Protein 1AF8 (pdb70)

Structure (mmCIF, N/CA/C/O backbone):
data_1AF8
#
_entry.id   1AF8
#
_cell.length_a   1.000
_cell.length_b   1.000
_cell.length_c   1.000
_cell.angle_alpha   90.00
_cell.angle_beta   90.00
_cell.angle_gamma   90.00
#
_symmetry.space_group_name_H-M   'P 1'
#
loop_
_atom_site.group_PDB
_atom_site.id
_atom_site.type_symbol
_atom_site.label_atom_id
_atom_site.label_alt_id
_atom_site.label_comp_id
_atom_site.label_asym_id
_atom_site.label_entity_id
_atom_site.label_seq_id
_atom_site.pdbx_PDB_ins_code
_atom_site.Cartn_x
_atom_site.Cartn_y
_atom_site.Cartn_z
_atom_site.occupancy
_atom_site.B_iso_or_equiv
_atom_site.auth_seq_id
_atom_site.auth_comp_id
_atom_site.auth_asym_id
_atom_site.auth_atom_id
_atom_site.pdbx_PDB_model_num
ATOM 1 N N . MET A 1 1 ? -0.058 6.143 9.900 1.00 0.00 1 MET A N 1
ATOM 2 C CA . MET A 1 1 ? 1.207 6.706 9.348 1.00 0.00 1 MET A CA 1
ATOM 3 C C . MET A 1 1 ? 0.938 7.303 7.971 1.00 0.00 1 MET A C 1
ATOM 4 O O . MET A 1 1 ? 1.484 8.347 7.613 1.00 0.00 1 MET A O 1
ATOM 20 N N . ALA A 1 2 ? 0.089 6.628 7.201 1.00 0.00 2 ALA A N 1
ATOM 21 C CA . ALA A 1 2 ? -0.249 7.099 5.860 1.00 0.00 2 ALA A CA 1
ATOM 22 C C . ALA A 1 2 ? -1.723 6.841 5.561 1.00 0.00 2 ALA A C 1
ATOM 23 O O . ALA A 1 2 ? -2.321 5.897 6.077 1.00 0.00 2 ALA A O 1
ATOM 30 N N . THR A 1 3 ? -2.299 7.693 4.717 1.00 0.00 3 THR A N 1
ATOM 31 C CA . THR A 1 3 ? -3.707 7.553 4.352 1.00 0.00 3 THR A CA 1
ATOM 32 C C . THR A 1 3 ? -3.974 8.212 3.002 1.00 0.00 3 THR A C 1
ATOM 33 O O . THR A 1 3 ? -5.039 8.787 2.774 1.00 0.00 3 THR A O 1
ATOM 44 N N . LEU A 1 4 ? -2.992 8.125 2.109 1.00 0.00 4 LEU A N 1
ATOM 45 C CA . LEU A 1 4 ? -3.127 8.718 0.781 1.00 0.00 4 LEU A CA 1
ATOM 46 C C . LEU A 1 4 ? -3.853 7.760 -0.159 1.00 0.00 4 LEU A C 1
ATOM 47 O O . LEU A 1 4 ? -4.949 8.050 -0.636 1.00 0.00 4 LEU A O 1
ATOM 63 N N . LEU A 1 5 ? -3.228 6.615 -0.422 1.00 0.00 5 LEU A N 1
ATOM 64 C CA . LEU A 1 5 ? -3.825 5.620 -1.308 1.00 0.00 5 LEU A CA 1
ATOM 65 C C . LEU A 1 5 ? -4.690 4.650 -0.505 1.00 0.00 5 LEU A C 1
ATOM 66 O O . LEU A 1 5 ? -4.662 4.648 0.725 1.00 0.00 5 LEU A O 1
ATOM 82 N N . THR A 1 6 ? -5.468 3.835 -1.212 1.00 0.00 6 THR A N 1
ATOM 83 C CA . THR A 1 6 ? -6.343 2.875 -0.543 1.00 0.00 6 THR A CA 1
ATOM 84 C C . THR A 1 6 ? -6.185 1.476 -1.132 1.00 0.00 6 THR A C 1
ATOM 85 O O . THR A 1 6 ? -5.655 1.297 -2.232 1.00 0.00 6 THR A O 1
ATOM 96 N N . THR A 1 7 ? -6.665 0.485 -0.382 1.00 0.00 7 THR A N 1
ATOM 97 C CA . THR A 1 7 ? -6.596 -0.907 -0.819 1.00 0.00 7 THR A CA 1
ATOM 98 C C . THR A 1 7 ? -7.342 -1.080 -2.137 1.00 0.00 7 THR A C 1
ATOM 99 O O . THR A 1 7 ? -6.853 -1.725 -3.062 1.00 0.00 7 THR A O 1
ATOM 110 N N . ASP A 1 8 ? -8.526 -0.479 -2.220 1.00 0.00 8 ASP A N 1
ATOM 111 C CA . ASP A 1 8 ? -9.320 -0.558 -3.443 1.00 0.00 8 ASP A CA 1
ATOM 112 C C . ASP A 1 8 ? -8.540 0.044 -4.612 1.00 0.00 8 ASP A C 1
ATOM 113 O O . ASP A 1 8 ? -8.705 -0.360 -5.764 1.00 0.00 8 ASP A O 1
ATOM 122 N N . ASP A 1 9 ? -7.681 1.013 -4.296 1.00 0.00 9 ASP A N 1
ATOM 123 C CA . ASP A 1 9 ? -6.869 1.665 -5.316 1.00 0.00 9 ASP A CA 1
ATOM 124 C C . ASP A 1 9 ? -5.913 0.662 -5.955 1.00 0.00 9 ASP A C 1
ATOM 125 O O . ASP A 1 9 ? -5.807 0.583 -7.179 1.00 0.00 9 ASP A O 1
ATOM 134 N N . LEU A 1 10 ? -5.215 -0.109 -5.118 1.00 0.00 10 LEU A N 1
ATOM 135 C CA . LEU A 1 10 ? -4.272 -1.101 -5.637 1.00 0.00 10 LEU A CA 1
ATOM 136 C C . LEU A 1 10 ? -5.015 -2.138 -6.491 1.00 0.00 10 LEU A C 1
ATOM 137 O O . LEU A 1 10 ? -4.473 -2.673 -7.458 1.00 0.00 10 LEU A O 1
ATOM 153 N N . ARG A 1 11 ? -6.260 -2.413 -6.107 1.00 0.00 11 ARG A N 1
ATOM 154 C CA . ARG A 1 11 ? -7.079 -3.386 -6.824 1.00 0.00 11 ARG A CA 1
ATOM 155 C C . ARG A 1 11 ? -7.260 -2.971 -8.280 1.00 0.00 11 ARG A C 1
ATOM 156 O O . ARG A 1 11 ? -7.032 -3.759 -9.192 1.00 0.00 11 ARG A O 1
ATOM 177 N N . ARG A 1 12 ? -7.682 -1.726 -8.482 1.00 0.00 12 ARG A N 1
ATOM 178 C CA . ARG A 1 12 ? -7.902 -1.213 -9.834 1.00 0.00 12 ARG A CA 1
ATOM 179 C C . ARG A 1 12 ? -6.613 -1.258 -10.653 1.00 0.00 12 ARG A C 1
ATOM 180 O O . ARG A 1 12 ? -6.618 -1.647 -11.822 1.00 0.00 12 ARG A O 1
ATOM 201 N N . ALA A 1 13 ? -5.510 -0.851 -10.031 1.00 0.00 13 ALA A N 1
ATOM 202 C CA . ALA A 1 13 ? -4.217 -0.843 -10.716 1.00 0.00 13 ALA A CA 1
ATOM 203 C C . ALA A 1 13 ? -3.834 -2.248 -11.176 1.00 0.00 13 ALA A C 1
ATOM 204 O O . ALA A 1 13 ? -3.145 -2.419 -12.181 1.00 0.00 13 ALA A O 1
ATOM 211 N N . LEU A 1 14 ? -4.285 -3.250 -10.427 1.00 0.00 14 LEU A N 1
ATOM 212 C CA . LEU A 1 14 ? -3.978 -4.640 -10.765 1.00 0.00 14 LEU A CA 1
ATOM 213 C C . LEU A 1 14 ? -4.977 -5.196 -11.783 1.00 0.00 14 LEU A C 1
ATOM 214 O O . LEU A 1 14 ? -4.688 -6.163 -12.486 1.00 0.00 14 LEU A O 1
ATOM 230 N N . VAL A 1 15 ? -6.156 -4.576 -11.860 1.00 0.00 15 VAL A N 1
ATOM 231 C CA . VAL A 1 15 ? -7.180 -5.026 -12.801 1.00 0.00 15 VAL A CA 1
ATOM 232 C C . VAL A 1 15 ? -6.805 -4.635 -14.229 1.00 0.00 15 VAL A C 1
ATOM 233 O O . VAL A 1 15 ? -7.196 -5.299 -15.189 1.00 0.00 15 VAL A O 1
ATOM 246 N N . GLU A 1 16 ? -6.042 -3.549 -14.363 1.00 0.00 16 GLU A N 1
ATOM 247 C CA . GLU A 1 16 ? -5.620 -3.078 -15.683 1.00 0.00 16 GLU A CA 1
ATOM 248 C C . GLU A 1 16 ? -4.881 -4.178 -16.443 1.00 0.00 16 GLU A C 1
ATOM 249 O O . GLU A 1 16 ? -4.939 -4.250 -17.671 1.00 0.00 16 GLU A O 1
ATOM 261 N N . CYS A 1 17 ? -4.192 -5.038 -15.697 1.00 0.00 17 CYS A N 1
ATOM 262 C CA . CYS A 1 17 ? -3.449 -6.135 -16.310 1.00 0.00 17 CYS A CA 1
ATOM 263 C C . CYS A 1 17 ? -4.399 -7.267 -16.691 1.00 0.00 17 CYS A C 1
ATOM 264 O O . CYS A 1 17 ? -4.280 -7.865 -17.761 1.00 0.00 17 CYS A O 1
ATOM 272 N N . ALA A 1 18 ? -5.346 -7.551 -15.801 1.00 0.00 18 ALA A N 1
ATOM 273 C CA . ALA A 1 18 ? -6.320 -8.611 -16.048 1.00 0.00 18 ALA A CA 1
ATOM 274 C C . ALA A 1 18 ? -7.715 -8.156 -15.634 1.00 0.00 18 ALA A C 1
ATOM 275 O O . ALA A 1 18 ? -8.143 -8.372 -14.500 1.00 0.00 18 ALA A O 1
ATOM 282 N N . GLY A 1 19 ? -8.419 -7.522 -16.567 1.00 0.00 19 GLY A N 1
ATOM 283 C CA . GLY A 1 19 ? -9.768 -7.035 -16.292 1.00 0.00 19 GLY A CA 1
ATOM 284 C C . GLY A 1 19 ? -10.736 -8.198 -16.106 1.00 0.00 19 GLY A C 1
ATOM 285 O O . GLY A 1 19 ? -11.413 -8.303 -15.084 1.00 0.00 19 GLY A O 1
ATOM 289 N N . GLU A 1 20 ? -10.793 -9.071 -17.107 1.00 0.00 20 GLU A N 1
ATOM 290 C CA . GLU A 1 20 ? -11.683 -10.227 -17.048 1.00 0.00 20 GLU A CA 1
ATOM 291 C C . GLU A 1 20 ? -11.030 -11.360 -16.263 1.00 0.00 20 GLU A C 1
ATOM 292 O O . GLU A 1 20 ? -9.840 -11.636 -16.416 1.00 0.00 20 GLU A O 1
ATOM 304 N N . THR A 1 21 ? -11.826 -12.015 -15.422 1.00 0.00 21 THR A N 1
ATOM 305 C CA . THR A 1 21 ? -11.320 -13.122 -14.614 1.00 0.00 21 THR A CA 1
ATOM 306 C C . THR A 1 21 ? -12.435 -13.705 -13.755 1.00 0.00 21 THR A C 1
ATOM 307 O O . THR A 1 21 ? -13.004 -13.023 -12.904 1.00 0.00 21 THR A O 1
ATOM 318 N N . ASP A 1 22 ? -12.735 -14.979 -13.984 1.00 0.00 22 ASP A N 1
ATOM 319 C CA . ASP A 1 22 ? -13.781 -15.651 -13.221 1.00 0.00 22 ASP A CA 1
ATOM 320 C C . ASP A 1 22 ? -13.165 -16.492 -12.104 1.00 0.00 22 ASP A C 1
ATOM 321 O O . ASP A 1 22 ? -13.713 -17.522 -11.710 1.00 0.00 22 ASP A O 1
ATOM 330 N N . GLY A 1 23 ? -12.019 -16.040 -11.598 1.00 0.00 23 GLY A N 1
ATOM 331 C CA . GLY A 1 23 ? -11.335 -16.757 -10.526 1.00 0.00 23 GLY A CA 1
ATOM 332 C C . GLY A 1 23 ? -10.673 -15.778 -9.563 1.00 0.00 23 GLY A C 1
ATOM 333 O O . GLY A 1 23 ? -9.483 -15.483 -9.673 1.00 0.00 23 GLY A O 1
ATOM 337 N N . THR A 1 24 ? -11.461 -15.276 -8.616 1.00 0.00 24 THR A N 1
ATOM 338 C CA . THR A 1 24 ? -10.949 -14.330 -7.633 1.00 0.00 24 THR A CA 1
ATOM 339 C C . THR A 1 24 ? -11.881 -14.270 -6.429 1.00 0.00 24 THR A C 1
ATOM 340 O O . THR A 1 24 ? -13.091 -14.088 -6.567 1.00 0.00 24 THR A O 1
ATOM 351 N N . ASP A 1 25 ? -11.299 -14.426 -5.250 1.00 0.00 25 ASP A N 1
ATOM 352 C CA . ASP A 1 25 ? -12.075 -14.391 -4.015 1.00 0.00 25 ASP A CA 1
ATOM 353 C C . ASP A 1 25 ? -12.147 -12.965 -3.476 1.00 0.00 25 ASP A C 1
ATOM 354 O O . ASP A 1 25 ? -11.436 -12.599 -2.541 1.00 0.00 25 ASP A O 1
ATOM 363 N N . LEU A 1 26 ? -13.019 -12.164 -4.082 1.00 0.00 26 LEU A N 1
ATOM 364 C CA . LEU A 1 26 ? -13.187 -10.773 -3.662 1.00 0.00 26 LEU A CA 1
ATOM 365 C C . LEU A 1 26 ? -14.373 -10.645 -2.703 1.00 0.00 26 LEU A C 1
ATOM 366 O O . LEU A 1 26 ? -15.139 -9.683 -2.760 1.00 0.00 26 LEU A O 1
ATOM 382 N N . SER A 1 27 ? -14.514 -11.626 -1.815 1.00 0.00 27 SER A N 1
ATOM 383 C CA . SER A 1 27 ? -15.609 -11.611 -0.848 1.00 0.00 27 SER A CA 1
ATOM 384 C C . SER A 1 27 ? -15.074 -11.820 0.567 1.00 0.00 27 SER A C 1
ATOM 385 O O . SER A 1 27 ? -15.725 -12.439 1.408 1.00 0.00 27 SER A O 1
ATOM 393 N N . GLY A 1 28 ? -13.878 -11.295 0.819 1.00 0.00 28 GLY A N 1
ATOM 394 C CA . GLY A 1 28 ? -13.263 -11.428 2.136 1.00 0.00 28 GLY A CA 1
ATOM 395 C C . GLY A 1 28 ? -11.871 -10.806 2.152 1.00 0.00 28 GLY A C 1
ATOM 396 O O . GLY A 1 28 ? -11.482 -10.146 3.116 1.00 0.00 28 GLY A O 1
ATOM 400 N N . ASP A 1 29 ? -11.125 -11.022 1.072 1.00 0.00 29 ASP A N 1
ATOM 401 C CA . ASP A 1 29 ? -9.773 -10.475 0.971 1.00 0.00 29 ASP A CA 1
ATOM 402 C C . ASP A 1 29 ? -9.150 -10.838 -0.374 1.00 0.00 29 ASP A C 1
ATOM 403 O O . ASP A 1 29 ? -9.629 -11.726 -1.076 1.00 0.00 29 ASP A O 1
ATOM 412 N N . PHE A 1 30 ? -8.073 -10.140 -0.720 1.00 0.00 30 PHE A N 1
ATOM 413 C CA . PHE A 1 30 ? -7.385 -10.396 -1.983 1.00 0.00 30 PHE A CA 1
ATOM 414 C C . PHE A 1 30 ? -5.880 -10.134 -1.854 1.00 0.00 30 PHE A C 1
ATOM 415 O O . PHE A 1 30 ? -5.193 -9.912 -2.852 1.00 0.00 30 PHE A O 1
ATOM 432 N N . LEU A 1 31 ? -5.378 -10.143 -0.622 1.00 0.00 31 LEU A N 1
ATOM 433 C CA . LEU A 1 31 ? -3.961 -9.885 -0.394 1.00 0.00 31 LEU A CA 1
ATOM 434 C C . LEU A 1 31 ? -3.259 -11.102 0.204 1.00 0.00 31 LEU A C 1
ATOM 435 O O . LEU A 1 31 ? -2.054 -11.283 0.029 1.00 0.00 31 LEU A O 1
ATOM 451 N N . ASP A 1 32 ? -4.017 -11.942 0.910 1.00 0.00 32 ASP A N 1
ATOM 452 C CA . ASP A 1 32 ? -3.444 -13.143 1.521 1.00 0.00 32 ASP A CA 1
ATOM 453 C C . ASP A 1 32 ? -2.776 -14.014 0.460 1.00 0.00 32 ASP A C 1
ATOM 454 O O . ASP A 1 32 ? -1.764 -14.667 0.714 1.00 0.00 32 ASP A O 1
ATOM 463 N N . LEU A 1 33 ? -3.355 -14.005 -0.737 1.00 0.00 33 LEU A N 1
ATOM 464 C CA . LEU A 1 33 ? -2.817 -14.785 -1.845 1.00 0.00 33 LEU A CA 1
ATOM 465 C C . LEU A 1 33 ? -3.143 -14.103 -3.171 1.00 0.00 33 LEU A C 1
ATOM 466 O O . LEU A 1 33 ? -4.091 -14.474 -3.863 1.00 0.00 33 LEU A O 1
ATOM 482 N N . ARG A 1 34 ? -2.350 -13.089 -3.511 1.00 0.00 34 ARG A N 1
ATOM 483 C CA . ARG A 1 34 ? -2.563 -12.351 -4.753 1.00 0.00 34 ARG A CA 1
ATOM 484 C C . ARG A 1 34 ? -1.370 -12.523 -5.690 1.00 0.00 34 ARG A C 1
ATOM 485 O O . ARG A 1 34 ? -1.525 -12.917 -6.845 1.00 0.00 34 ARG A O 1
ATOM 506 N N . PHE A 1 35 ? -0.176 -12.231 -5.178 1.00 0.00 35 PHE A N 1
ATOM 507 C CA . PHE A 1 35 ? 1.038 -12.368 -5.982 1.00 0.00 35 PHE A CA 1
ATOM 508 C C . PHE A 1 35 ? 1.468 -13.834 -6.027 1.00 0.00 35 PHE A C 1
ATOM 509 O O . PHE A 1 35 ? 2.030 -14.301 -7.018 1.00 0.00 35 PHE A O 1
ATOM 526 N N . GLU A 1 36 ? 1.197 -14.553 -4.938 1.00 0.00 36 GLU A N 1
ATOM 527 C CA . GLU A 1 36 ? 1.557 -15.966 -4.857 1.00 0.00 36 GLU A CA 1
ATOM 528 C C . GLU A 1 36 ? 0.573 -16.814 -5.656 1.00 0.00 36 GLU A C 1
ATOM 529 O O . GLU A 1 36 ? 0.959 -17.773 -6.323 1.00 0.00 36 GLU A O 1
ATOM 541 N N . ASP A 1 37 ? -0.707 -16.444 -5.586 1.00 0.00 37 ASP A N 1
ATOM 542 C CA . ASP A 1 37 ? -1.746 -17.176 -6.315 1.00 0.00 37 ASP A CA 1
ATOM 543 C C . ASP A 1 37 ? -1.432 -17.179 -7.808 1.00 0.00 37 ASP A C 1
ATOM 544 O O . ASP A 1 37 ? -1.164 -18.223 -8.401 1.00 0.00 37 ASP A O 1
ATOM 553 N N . ILE A 1 38 ? -1.447 -15.989 -8.400 1.00 0.00 38 ILE A N 1
ATOM 554 C CA . ILE A 1 38 ? -1.139 -15.851 -9.817 1.00 0.00 38 ILE A CA 1
ATOM 555 C C . ILE A 1 38 ? 0.375 -15.940 -10.007 1.00 0.00 38 ILE A C 1
ATOM 556 O O . ILE A 1 38 ? 1.131 -15.814 -9.044 1.00 0.00 38 ILE A O 1
ATOM 572 N N . GLY A 1 39 ? 0.814 -16.166 -11.243 1.00 0.00 39 GLY A N 1
ATOM 573 C CA . GLY A 1 39 ? 2.245 -16.271 -11.520 1.00 0.00 39 GLY A CA 1
ATOM 574 C C . GLY A 1 39 ? 2.860 -14.888 -11.726 1.00 0.00 39 GLY A C 1
ATOM 575 O O . GLY A 1 39 ? 3.198 -14.504 -12.846 1.00 0.00 39 GLY A O 1
ATOM 579 N N . TYR A 1 40 ? 3.005 -14.143 -10.630 1.00 0.00 40 TYR A N 1
ATOM 580 C CA . TYR A 1 40 ? 3.583 -12.805 -10.696 1.00 0.00 40 TYR A CA 1
ATOM 581 C C . TYR A 1 40 ? 4.850 -12.737 -9.846 1.00 0.00 40 TYR A C 1
ATOM 582 O O . TYR A 1 40 ? 4.855 -12.164 -8.755 1.00 0.00 40 TYR A O 1
ATOM 600 N N . ASP A 1 41 ? 5.931 -13.320 -10.356 1.00 0.00 41 ASP A N 1
ATOM 601 C CA . ASP A 1 41 ? 7.191 -13.299 -9.631 1.00 0.00 41 ASP A CA 1
ATOM 602 C C . ASP A 1 41 ? 7.706 -11.869 -9.574 1.00 0.00 41 ASP A C 1
ATOM 603 O O . ASP A 1 41 ? 7.273 -11.013 -10.336 1.00 0.00 41 ASP A O 1
ATOM 612 N N . SER A 1 42 ? 8.617 -11.614 -8.653 1.00 0.00 42 SER A N 1
ATOM 613 C CA . SER A 1 42 ? 9.167 -10.267 -8.492 1.00 0.00 42 SER A CA 1
ATOM 614 C C . SER A 1 42 ? 9.927 -9.802 -9.741 1.00 0.00 42 SER A C 1
ATOM 615 O O . SER A 1 42 ? 10.223 -8.616 -9.883 1.00 0.00 42 SER A O 1
ATOM 623 N N . LEU A 1 43 ? 10.253 -10.734 -10.637 1.00 0.00 43 LEU A N 1
ATOM 624 C CA . LEU A 1 43 ? 10.990 -10.377 -11.849 1.00 0.00 43 LEU A CA 1
ATOM 625 C C . LEU A 1 43 ? 10.048 -9.967 -12.986 1.00 0.00 43 LEU A C 1
ATOM 626 O O . LEU A 1 43 ? 10.448 -9.255 -13.907 1.00 0.00 43 LEU A O 1
ATOM 642 N N . ALA A 1 44 ? 8.801 -10.428 -12.924 1.00 0.00 44 ALA A N 1
ATOM 643 C CA . ALA A 1 44 ? 7.827 -10.104 -13.967 1.00 0.00 44 ALA A CA 1
ATOM 644 C C . ALA A 1 44 ? 7.063 -8.826 -13.628 1.00 0.00 44 ALA A C 1
ATOM 645 O O . ALA A 1 44 ? 6.947 -7.918 -14.451 1.00 0.00 44 ALA A O 1
ATOM 652 N N . LEU A 1 45 ? 6.534 -8.773 -12.410 1.00 0.00 45 LEU A N 1
ATOM 653 C CA . LEU A 1 45 ? 5.767 -7.613 -11.964 1.00 0.00 45 LEU A CA 1
ATOM 654 C C . LEU A 1 45 ? 6.660 -6.384 -11.737 1.00 0.00 45 LEU A C 1
ATOM 655 O O . LEU A 1 45 ? 6.159 -5.292 -11.478 1.00 0.00 45 LEU A O 1
ATOM 671 N N . MET A 1 46 ? 7.979 -6.564 -11.817 1.00 0.00 46 MET A N 1
ATOM 672 C CA . MET A 1 46 ? 8.902 -5.450 -11.599 1.00 0.00 46 MET A CA 1
ATOM 673 C C . MET A 1 46 ? 8.640 -4.310 -12.584 1.00 0.00 46 MET A C 1
ATOM 674 O O . MET A 1 46 ? 8.239 -3.214 -12.192 1.00 0.00 46 MET A O 1
ATOM 688 N N . GLU A 1 47 ? 8.881 -4.575 -13.866 1.00 0.00 47 GLU A N 1
ATOM 689 C CA . GLU A 1 47 ? 8.680 -3.557 -14.898 1.00 0.00 47 GLU A CA 1
ATOM 690 C C . GLU A 1 47 ? 7.224 -3.099 -14.937 1.00 0.00 47 GLU A C 1
ATOM 691 O O . GLU A 1 47 ? 6.933 -1.935 -15.213 1.00 0.00 47 GLU A O 1
ATOM 703 N N . THR A 1 48 ? 6.313 -4.027 -14.658 1.00 0.00 48 THR A N 1
ATOM 704 C CA . THR A 1 48 ? 4.881 -3.714 -14.664 1.00 0.00 48 THR A CA 1
ATOM 705 C C . THR A 1 48 ? 4.573 -2.554 -13.717 1.00 0.00 48 THR A C 1
ATOM 706 O O . THR A 1 48 ? 3.777 -1.669 -14.031 1.00 0.00 48 THR A O 1
ATOM 717 N N . ALA A 1 49 ? 5.216 -2.575 -12.557 1.00 0.00 49 ALA A N 1
ATOM 718 C CA . ALA A 1 49 ? 5.013 -1.529 -11.560 1.00 0.00 49 ALA A CA 1
ATOM 719 C C . ALA A 1 49 ? 5.801 -0.275 -11.928 1.00 0.00 49 ALA A C 1
ATOM 720 O O . ALA A 1 49 ? 5.415 0.838 -11.575 1.00 0.00 49 ALA A O 1
ATOM 727 N N . ALA A 1 50 ? 6.911 -0.465 -12.641 1.00 0.00 50 ALA A N 1
ATOM 728 C CA . ALA A 1 50 ? 7.746 0.665 -13.051 1.00 0.00 50 ALA A CA 1
ATOM 729 C C . ALA A 1 50 ? 6.945 1.635 -13.914 1.00 0.00 50 ALA A C 1
ATOM 730 O O . ALA A 1 50 ? 7.132 2.850 -13.846 1.00 0.00 50 ALA A O 1
ATOM 737 N N . ARG A 1 51 ? 6.046 1.083 -14.723 1.00 0.00 51 ARG A N 1
ATOM 738 C CA . ARG A 1 51 ? 5.212 1.906 -15.597 1.00 0.00 51 ARG A CA 1
ATOM 739 C C . ARG A 1 51 ? 3.942 2.338 -14.866 1.00 0.00 51 ARG A C 1
ATOM 740 O O . ARG A 1 51 ? 3.407 3.420 -15.107 1.00 0.00 51 ARG A O 1
ATOM 761 N N . LEU A 1 52 ? 3.467 1.476 -13.972 1.00 0.00 52 LEU A N 1
ATOM 762 C CA . LEU A 1 52 ? 2.257 1.770 -13.207 1.00 0.00 52 LEU A CA 1
ATOM 763 C C . LEU A 1 52 ? 2.430 3.038 -12.371 1.00 0.00 52 LEU A C 1
ATOM 764 O O . LEU A 1 52 ? 1.463 3.741 -12.081 1.00 0.00 52 LEU A O 1
ATOM 780 N N . GLU A 1 53 ? 3.671 3.318 -11.981 1.00 0.00 53 GLU A N 1
ATOM 781 C CA . GLU A 1 53 ? 3.959 4.500 -11.170 1.00 0.00 53 GLU A CA 1
ATOM 782 C C . GLU A 1 53 ? 4.194 5.734 -12.044 1.00 0.00 53 GLU A C 1
ATOM 783 O O . GLU A 1 53 ? 4.072 6.867 -11.579 1.00 0.00 53 GLU A O 1
ATOM 795 N N . SER A 1 54 ? 4.542 5.509 -13.313 1.00 0.00 54 SER A N 1
ATOM 796 C CA . SER A 1 54 ? 4.802 6.615 -14.237 1.00 0.00 54 SER A CA 1
ATOM 797 C C . SER A 1 54 ? 3.623 7.588 -14.290 1.00 0.00 54 SER A C 1
ATOM 798 O O . SER A 1 54 ? 3.797 8.778 -14.550 1.00 0.00 54 SER A O 1
ATOM 806 N N . ARG A 1 55 ? 2.423 7.070 -14.043 1.00 0.00 55 ARG A N 1
ATOM 807 C CA . ARG A 1 55 ? 1.227 7.910 -14.071 1.00 0.00 55 ARG A CA 1
ATOM 808 C C . ARG A 1 55 ? 0.962 8.524 -12.696 1.00 0.00 55 ARG A C 1
ATOM 809 O O . ARG A 1 55 ? 0.391 9.609 -12.588 1.00 0.00 55 ARG A O 1
ATOM 830 N N . TYR A 1 56 ? 1.384 7.821 -11.646 1.00 0.00 56 TYR A N 1
ATOM 831 C CA . TYR A 1 56 ? 1.186 8.314 -10.283 1.00 0.00 56 TYR A CA 1
ATOM 832 C C . TYR A 1 56 ? 1.897 9.650 -10.084 1.00 0.00 56 TYR A C 1
ATOM 833 O O . TYR A 1 56 ? 1.355 10.571 -9.474 1.00 0.00 56 TYR A O 1
ATOM 851 N N . GLY A 1 57 ? 3.119 9.745 -10.601 1.00 0.00 57 GLY A N 1
ATOM 852 C CA . GLY A 1 57 ? 3.898 10.975 -10.468 1.00 0.00 57 GLY A CA 1
ATOM 853 C C . GLY A 1 57 ? 4.911 10.865 -9.327 1.00 0.00 57 GLY A C 1
ATOM 854 O O . GLY A 1 57 ? 5.920 11.570 -9.307 1.00 0.00 57 GLY A O 1
ATOM 858 N N . VAL A 1 58 ? 4.630 9.974 -8.375 1.00 0.00 58 VAL A N 1
ATOM 859 C CA . VAL A 1 58 ? 5.519 9.779 -7.232 1.00 0.00 58 VAL A CA 1
ATOM 860 C C . VAL A 1 58 ? 6.917 9.347 -7.713 1.00 0.00 58 VAL A C 1
ATOM 861 O O . VAL A 1 58 ? 7.149 9.197 -8.912 1.00 0.00 58 VAL A O 1
ATOM 874 N N . SER A 1 59 ? 7.842 9.157 -6.771 1.00 0.00 59 SER A N 1
ATOM 875 C CA . SER A 1 59 ? 9.203 8.751 -7.121 1.00 0.00 59 SER A CA 1
ATOM 876 C C . SER A 1 59 ? 9.188 7.425 -7.880 1.00 0.00 59 SER A C 1
ATOM 877 O O . SER A 1 59 ? 8.134 6.946 -8.298 1.00 0.00 59 SER A O 1
ATOM 885 N N . ILE A 1 60 ? 10.371 6.842 -8.066 1.00 0.00 60 ILE A N 1
ATOM 886 C CA . ILE A 1 60 ? 10.476 5.577 -8.791 1.00 0.00 60 ILE A CA 1
ATOM 887 C C . ILE A 1 60 ? 11.117 4.488 -7.917 1.00 0.00 60 ILE A C 1
ATOM 888 O O . ILE A 1 60 ? 12.298 4.173 -8.075 1.00 0.00 60 ILE A O 1
ATOM 904 N N . PRO A 1 61 ? 10.349 3.889 -6.991 1.00 0.00 61 PRO A N 1
ATOM 905 C CA . PRO A 1 61 ? 10.871 2.824 -6.116 1.00 0.00 61 PRO A CA 1
ATOM 906 C C . PRO A 1 61 ? 10.816 1.451 -6.784 1.00 0.00 61 PRO A C 1
ATOM 907 O O . PRO A 1 61 ? 9.938 0.635 -6.495 1.00 0.00 61 PRO A O 1
ATOM 918 N N . ASP A 1 62 ? 11.759 1.212 -7.688 1.00 0.00 62 ASP A N 1
ATOM 919 C CA . ASP A 1 62 ? 11.812 -0.060 -8.408 1.00 0.00 62 ASP A CA 1
ATOM 920 C C . ASP A 1 62 ? 12.572 -1.124 -7.614 1.00 0.00 62 ASP A C 1
ATOM 921 O O . ASP A 1 62 ? 12.436 -2.319 -7.877 1.00 0.00 62 ASP A O 1
ATOM 930 N N . ASP A 1 63 ? 13.382 -0.689 -6.651 1.00 0.00 63 ASP A N 1
ATOM 931 C CA . ASP A 1 63 ? 14.159 -1.629 -5.846 1.00 0.00 63 ASP A CA 1
ATOM 932 C C . ASP A 1 63 ? 13.271 -2.343 -4.826 1.00 0.00 63 ASP A C 1
ATOM 933 O O . ASP A 1 63 ? 13.077 -3.557 -4.895 1.00 0.00 63 ASP A O 1
ATOM 942 N N . VAL A 1 64 ? 12.745 -1.578 -3.873 1.00 0.00 64 VAL A N 1
ATOM 943 C CA . VAL A 1 64 ? 11.891 -2.152 -2.835 1.00 0.00 64 VAL A CA 1
ATOM 944 C C . VAL A 1 64 ? 10.617 -2.748 -3.440 1.00 0.00 64 VAL A C 1
ATOM 945 O O . VAL A 1 64 ? 10.195 -3.846 -3.077 1.00 0.00 64 VAL A O 1
ATOM 958 N N . ALA A 1 65 ? 10.010 -2.009 -4.363 1.00 0.00 65 ALA A N 1
ATOM 959 C CA . ALA A 1 65 ? 8.782 -2.470 -5.008 1.00 0.00 65 ALA A CA 1
ATOM 960 C C . ALA A 1 65 ? 9.076 -3.616 -5.973 1.00 0.00 65 ALA A C 1
ATOM 961 O O . ALA A 1 65 ? 8.241 -4.495 -6.187 1.00 0.00 65 ALA A O 1
ATOM 968 N N . GLY A 1 66 ? 10.271 -3.596 -6.555 1.00 0.00 66 GLY A N 1
ATOM 969 C CA . GLY A 1 66 ? 10.662 -4.640 -7.500 1.00 0.00 66 GLY A CA 1
ATOM 970 C C . GLY A 1 66 ? 10.729 -5.998 -6.814 1.00 0.00 66 GLY A C 1
ATOM 971 O O . GLY A 1 66 ? 10.407 -7.025 -7.409 1.00 0.00 66 GLY A O 1
ATOM 975 N N . ARG A 1 67 ? 11.155 -5.993 -5.553 1.00 0.00 67 ARG A N 1
ATOM 976 C CA . ARG A 1 67 ? 11.266 -7.237 -4.793 1.00 0.00 67 ARG A CA 1
ATOM 977 C C . ARG A 1 67 ? 10.039 -7.438 -3.906 1.00 0.00 67 ARG A C 1
ATOM 978 O O . ARG A 1 67 ? 10.144 -7.898 -2.768 1.00 0.00 67 ARG A O 1
ATOM 999 N N . VAL A 1 68 ? 8.870 -7.094 -4.440 1.00 0.00 68 VAL A N 1
ATOM 1000 C CA . VAL A 1 68 ? 7.627 -7.245 -3.689 1.00 0.00 68 VAL A CA 1
ATOM 1001 C C . VAL A 1 68 ? 7.079 -8.665 -3.850 1.00 0.00 68 VAL A C 1
ATOM 1002 O O . VAL A 1 68 ? 6.750 -9.096 -4.954 1.00 0.00 68 VAL A O 1
ATOM 1015 N N . ASP A 1 69 ? 6.987 -9.383 -2.736 1.00 0.00 69 ASP A N 1
ATOM 1016 C CA . ASP A 1 69 ? 6.479 -10.751 -2.767 1.00 0.00 69 ASP A CA 1
ATOM 1017 C C . ASP A 1 69 ? 4.985 -10.769 -2.461 1.00 0.00 69 ASP A C 1
ATOM 1018 O O . ASP A 1 69 ? 4.229 -11.552 -3.035 1.00 0.00 69 ASP A O 1
ATOM 1027 N N . THR A 1 70 ? 4.568 -9.895 -1.551 1.00 0.00 70 THR A N 1
ATOM 1028 C CA . THR A 1 70 ? 3.160 -9.816 -1.176 1.00 0.00 70 THR A CA 1
ATOM 1029 C C . THR A 1 70 ? 2.483 -8.634 -1.881 1.00 0.00 70 THR A C 1
ATOM 1030 O O . THR A 1 70 ? 3.156 -7.711 -2.336 1.00 0.00 70 THR A O 1
ATOM 1041 N N . PRO A 1 71 ? 1.144 -8.647 -1.984 1.00 0.00 71 PRO A N 1
ATOM 1042 C CA . PRO A 1 71 ? 0.400 -7.559 -2.649 1.00 0.00 71 PRO A CA 1
ATOM 1043 C C . PRO A 1 71 ? 0.248 -6.325 -1.764 1.00 0.00 71 PRO A C 1
ATOM 1044 O O . PRO A 1 71 ? 0.455 -5.195 -2.208 1.00 0.00 71 PRO A O 1
ATOM 1055 N N . ARG A 1 72 ? -0.118 -6.554 -0.504 1.00 0.00 72 ARG A N 1
ATOM 1056 C CA . ARG A 1 72 ? -0.296 -5.454 0.447 1.00 0.00 72 ARG A CA 1
ATOM 1057 C C . ARG A 1 72 ? 0.956 -4.573 0.512 1.00 0.00 72 ARG A C 1
ATOM 1058 O O . ARG A 1 72 ? 0.882 -3.388 0.843 1.00 0.00 72 ARG A O 1
ATOM 1079 N N . GLU A 1 73 ? 2.107 -5.165 0.193 1.00 0.00 73 GLU A N 1
ATOM 1080 C CA . GLU A 1 73 ? 3.369 -4.428 0.218 1.00 0.00 73 GLU A CA 1
ATOM 1081 C C . GLU A 1 73 ? 3.364 -3.310 -0.820 1.00 0.00 73 GLU A C 1
ATOM 1082 O O . GLU A 1 73 ? 3.779 -2.186 -0.542 1.00 0.00 73 GLU A O 1
ATOM 1094 N N . LEU A 1 74 ? 2.900 -3.635 -2.026 1.00 0.00 74 LEU A N 1
ATOM 1095 C CA . LEU A 1 74 ? 2.856 -2.653 -3.110 1.00 0.00 74 LEU A CA 1
ATOM 1096 C C . LEU A 1 74 ? 2.036 -1.426 -2.705 1.00 0.00 74 LEU A C 1
ATOM 1097 O O . LEU A 1 74 ? 2.435 -0.289 -2.958 1.00 0.00 74 LEU A O 1
ATOM 1113 N N . LEU A 1 75 ? 0.890 -1.666 -2.070 1.00 0.00 75 LEU A N 1
ATOM 1114 C CA . LEU A 1 75 ? 0.025 -0.566 -1.632 1.00 0.00 75 LEU A CA 1
ATOM 1115 C C . LEU A 1 75 ? 0.780 0.353 -0.673 1.00 0.00 75 LEU A C 1
ATOM 1116 O O . LEU A 1 75 ? 0.867 1.558 -0.893 1.00 0.00 75 LEU A O 1
ATOM 1132 N N . ASP A 1 76 ? 1.316 -0.228 0.395 1.00 0.00 76 ASP A N 1
ATOM 1133 C CA . ASP A 1 76 ? 2.058 0.553 1.384 1.00 0.00 76 ASP A CA 1
ATOM 1134 C C . ASP A 1 76 ? 3.301 1.204 0.767 1.00 0.00 76 ASP A C 1
ATOM 1135 O O . ASP A 1 76 ? 3.872 2.134 1.339 1.00 0.00 76 ASP A O 1
ATOM 1144 N N . LEU A 1 77 ? 3.722 0.709 -0.397 1.00 0.00 77 LEU A N 1
ATOM 1145 C CA . LEU A 1 77 ? 4.904 1.254 -1.064 1.00 0.00 77 LEU A CA 1
ATOM 1146 C C . LEU A 1 77 ? 4.604 2.620 -1.675 1.00 0.00 77 LEU A C 1
ATOM 1147 O O . LEU A 1 77 ? 5.163 3.634 -1.265 1.00 0.00 77 LEU A O 1
ATOM 1163 N N . ILE A 1 78 ? 3.721 2.629 -2.671 1.00 0.00 78 ILE A N 1
ATOM 1164 C CA . ILE A 1 78 ? 3.354 3.874 -3.353 1.00 0.00 78 ILE A CA 1
ATOM 1165 C C . ILE A 1 78 ? 2.810 4.899 -2.354 1.00 0.00 78 ILE A C 1
ATOM 1166 O O . ILE A 1 78 ? 3.027 6.101 -2.493 1.00 0.00 78 ILE A O 1
ATOM 1182 N N . ASN A 1 79 ? 2.091 4.400 -1.357 1.00 0.00 79 ASN A N 1
ATOM 1183 C CA . ASN A 1 79 ? 1.496 5.260 -0.334 1.00 0.00 79 ASN A CA 1
ATOM 1184 C C . ASN A 1 79 ? 2.561 6.116 0.356 1.00 0.00 79 ASN A C 1
ATOM 1185 O O . ASN A 1 79 ? 2.501 7.345 0.332 1.00 0.00 79 ASN A O 1
ATOM 1196 N N . GLY A 1 80 ? 3.530 5.450 0.978 1.00 0.00 80 GLY A N 1
ATOM 1197 C CA . GLY A 1 80 ? 4.600 6.154 1.684 1.00 0.00 80 GLY A CA 1
ATOM 1198 C C . GLY A 1 80 ? 5.432 7.010 0.732 1.00 0.00 80 GLY A C 1
ATOM 1199 O O . GLY A 1 80 ? 6.028 8.008 1.136 1.00 0.00 80 GLY A O 1
ATOM 1203 N N . ALA A 1 81 ? 5.474 6.608 -0.536 1.00 0.00 81 ALA A N 1
ATOM 1204 C CA . ALA A 1 81 ? 6.245 7.346 -1.533 1.00 0.00 81 ALA A CA 1
ATOM 1205 C C . ALA A 1 81 ? 5.586 8.686 -1.845 1.00 0.00 81 ALA A C 1
ATOM 1206 O O . ALA A 1 81 ? 6.258 9.657 -2.193 1.00 0.00 81 ALA A O 1
ATOM 1213 N N . LEU A 1 82 ? 4.261 8.730 -1.721 1.00 0.00 82 LEU A N 1
ATOM 1214 C CA . LEU A 1 82 ? 3.520 9.957 -2.000 1.00 0.00 82 LEU A CA 1
ATOM 1215 C C . LEU A 1 82 ? 3.601 10.913 -0.814 1.00 0.00 82 LEU A C 1
ATOM 1216 O O . LEU A 1 82 ? 3.715 12.127 -0.985 1.00 0.00 82 LEU A O 1
ATOM 1232 N N . ALA A 1 83 ? 3.538 10.353 0.392 1.00 0.00 83 ALA A N 1
ATOM 1233 C CA . ALA A 1 83 ? 3.605 11.166 1.603 1.00 0.00 83 ALA A CA 1
ATOM 1234 C C . ALA A 1 83 ? 4.935 11.909 1.674 1.00 0.00 83 ALA A C 1
ATOM 1235 O O . ALA A 1 83 ? 4.985 13.092 2.014 1.00 0.00 83 ALA A O 1
ATOM 1242 N N . GLU A 1 84 ? 6.012 11.201 1.346 1.00 0.00 84 GLU A N 1
ATOM 1243 C CA . GLU A 1 84 ? 7.343 11.800 1.372 1.00 0.00 84 GLU A CA 1
ATOM 1244 C C . GLU A 1 84 ? 7.537 12.725 0.174 1.00 0.00 84 GLU A C 1
ATOM 1245 O O . GLU A 1 84 ? 8.270 13.712 0.246 1.00 0.00 84 GLU A O 1
ATOM 1257 N N . ALA A 1 85 ? 6.872 12.394 -0.932 1.00 0.00 85 ALA A N 1
ATOM 1258 C CA . ALA A 1 85 ? 6.978 13.202 -2.146 1.00 0.00 85 ALA A CA 1
ATOM 1259 C C . ALA A 1 85 ? 6.505 14.629 -1.885 1.00 0.00 85 ALA A C 1
ATOM 1260 O O . ALA A 1 85 ? 7.011 15.583 -2.477 1.00 0.00 85 ALA A O 1
ATOM 1267 N N . ALA A 1 86 ? 5.530 14.763 -0.992 1.00 0.00 86 ALA A N 1
ATOM 1268 C CA . ALA A 1 86 ? 4.993 16.080 -0.656 1.00 0.00 86 ALA A CA 1
ATOM 1269 C C . ALA A 1 86 ? 5.794 16.708 0.479 1.00 0.00 86 ALA A C 1
ATOM 1270 O O . ALA A 1 86 ? 6.061 17.895 0.404 1.00 0.00 86 ALA A O 1
ATOM 1278 N N . MET A 1 1 ? -13.444 11.263 -1.278 1.00 0.00 1 MET A N 2
ATOM 1279 C CA . MET A 1 1 ? -13.279 12.736 -1.432 1.00 0.00 1 MET A CA 2
ATOM 1280 C C . MET A 1 1 ? -12.111 13.020 -2.373 1.00 0.00 1 MET A C 2
ATOM 1281 O O . MET A 1 1 ? -12.262 13.708 -3.382 1.00 0.00 1 MET A O 2
ATOM 1297 N N . ALA A 1 2 ? -10.945 12.480 -2.030 1.00 0.00 2 ALA A N 2
ATOM 1298 C CA . ALA A 1 2 ? -9.753 12.678 -2.851 1.00 0.00 2 ALA A CA 2
ATOM 1299 C C . ALA A 1 2 ? -9.375 11.382 -3.561 1.00 0.00 2 ALA A C 2
ATOM 1300 O O . ALA A 1 2 ? -10.086 10.381 -3.476 1.00 0.00 2 ALA A O 2
ATOM 1307 N N . THR A 1 3 ? -8.245 11.415 -4.263 1.00 0.00 3 THR A N 2
ATOM 1308 C CA . THR A 1 3 ? -7.775 10.238 -4.987 1.00 0.00 3 THR A CA 2
ATOM 1309 C C . THR A 1 3 ? -6.379 9.845 -4.511 1.00 0.00 3 THR A C 2
ATOM 1310 O O . THR A 1 3 ? -5.408 10.570 -4.724 1.00 0.00 3 THR A O 2
ATOM 1321 N N . LEU A 1 4 ? -6.292 8.688 -3.861 1.00 0.00 4 LEU A N 2
ATOM 1322 C CA . LEU A 1 4 ? -5.011 8.203 -3.355 1.00 0.00 4 LEU A CA 2
ATOM 1323 C C . LEU A 1 4 ? -4.800 6.743 -3.744 1.00 0.00 4 LEU A C 2
ATOM 1324 O O . LEU A 1 4 ? -5.636 6.139 -4.417 1.00 0.00 4 LEU A O 2
ATOM 1340 N N . LEU A 1 5 ? -3.674 6.183 -3.312 1.00 0.00 5 LEU A N 2
ATOM 1341 C CA . LEU A 1 5 ? -3.360 4.790 -3.620 1.00 0.00 5 LEU A CA 2
ATOM 1342 C C . LEU A 1 5 ? -3.862 3.880 -2.510 1.00 0.00 5 LEU A C 2
ATOM 1343 O O . LEU A 1 5 ? -3.108 3.123 -1.901 1.00 0.00 5 LEU A O 2
ATOM 1359 N N . THR A 1 6 ? -5.159 3.971 -2.260 1.00 0.00 6 THR A N 2
ATOM 1360 C CA . THR A 1 6 ? -5.788 3.162 -1.221 1.00 0.00 6 THR A CA 2
ATOM 1361 C C . THR A 1 6 ? -5.869 1.701 -1.658 1.00 0.00 6 THR A C 2
ATOM 1362 O O . THR A 1 6 ? -5.626 1.370 -2.818 1.00 0.00 6 THR A O 2
ATOM 1373 N N . THR A 1 7 ? -6.214 0.829 -0.709 1.00 0.00 7 THR A N 2
ATOM 1374 C CA . THR A 1 7 ? -6.333 -0.605 -0.990 1.00 0.00 7 THR A CA 2
ATOM 1375 C C . THR A 1 7 ? -7.240 -0.850 -2.198 1.00 0.00 7 THR A C 2
ATOM 1376 O O . THR A 1 7 ? -7.001 -1.752 -3.002 1.00 0.00 7 THR A O 2
ATOM 1387 N N . ASP A 1 8 ? -8.282 -0.028 -2.314 1.00 0.00 8 ASP A N 2
ATOM 1388 C CA . ASP A 1 8 ? -9.228 -0.145 -3.430 1.00 0.00 8 ASP A CA 2
ATOM 1389 C C . ASP A 1 8 ? -8.481 -0.104 -4.762 1.00 0.00 8 ASP A C 2
ATOM 1390 O O . ASP A 1 8 ? -8.714 -0.927 -5.648 1.00 0.00 8 ASP A O 2
ATOM 1399 N N . ASP A 1 9 ? -7.568 0.855 -4.880 1.00 0.00 9 ASP A N 2
ATOM 1400 C CA . ASP A 1 9 ? -6.770 0.990 -6.094 1.00 0.00 9 ASP A CA 2
ATOM 1401 C C . ASP A 1 9 ? -5.870 -0.234 -6.259 1.00 0.00 9 ASP A C 2
ATOM 1402 O O . ASP A 1 9 ? -5.563 -0.651 -7.374 1.00 0.00 9 ASP A O 2
ATOM 1411 N N . LEU A 1 10 ? -5.455 -0.804 -5.124 1.00 0.00 10 LEU A N 2
ATOM 1412 C CA . LEU A 1 10 ? -4.593 -1.989 -5.126 1.00 0.00 10 LEU A CA 2
ATOM 1413 C C . LEU A 1 10 ? -5.203 -3.107 -5.976 1.00 0.00 10 LEU A C 2
ATOM 1414 O O . LEU A 1 10 ? -4.564 -3.640 -6.885 1.00 0.00 10 LEU A O 2
ATOM 1430 N N . ARG A 1 11 ? -6.447 -3.456 -5.659 1.00 0.00 11 ARG A N 2
ATOM 1431 C CA . ARG A 1 11 ? -7.148 -4.513 -6.383 1.00 0.00 11 ARG A CA 2
ATOM 1432 C C . ARG A 1 11 ? -7.374 -4.114 -7.838 1.00 0.00 11 ARG A C 2
ATOM 1433 O O . ARG A 1 11 ? -7.160 -4.904 -8.754 1.00 0.00 11 ARG A O 2
ATOM 1454 N N . ARG A 1 12 ? -7.824 -2.879 -8.032 1.00 0.00 12 ARG A N 2
ATOM 1455 C CA . ARG A 1 12 ? -8.094 -2.370 -9.378 1.00 0.00 12 ARG A CA 2
ATOM 1456 C C . ARG A 1 12 ? -6.855 -2.459 -10.272 1.00 0.00 12 ARG A C 2
ATOM 1457 O O . ARG A 1 12 ? -6.964 -2.491 -11.497 1.00 0.00 12 ARG A O 2
ATOM 1478 N N . ALA A 1 13 ? -5.677 -2.492 -9.654 1.00 0.00 13 ALA A N 2
ATOM 1479 C CA . ALA A 1 13 ? -4.434 -2.568 -10.417 1.00 0.00 13 ALA A CA 2
ATOM 1480 C C . ALA A 1 13 ? -4.135 -4.010 -10.816 1.00 0.00 13 ALA A C 2
ATOM 1481 O O . ALA A 1 13 ? -3.930 -4.315 -11.991 1.00 0.00 13 ALA A O 2
ATOM 1488 N N . LEU A 1 14 ? -4.111 -4.893 -9.821 1.00 0.00 14 LEU A N 2
ATOM 1489 C CA . LEU A 1 14 ? -3.833 -6.306 -10.072 1.00 0.00 14 LEU A CA 2
ATOM 1490 C C . LEU A 1 14 ? -4.855 -6.916 -11.036 1.00 0.00 14 LEU A C 2
ATOM 1491 O O . LEU A 1 14 ? -4.605 -7.958 -11.640 1.00 0.00 14 LEU A O 2
ATOM 1507 N N . VAL A 1 15 ? -6.011 -6.265 -11.172 1.00 0.00 15 VAL A N 2
ATOM 1508 C CA . VAL A 1 15 ? -7.053 -6.769 -12.064 1.00 0.00 15 VAL A CA 2
ATOM 1509 C C . VAL A 1 15 ? -6.862 -6.215 -13.476 1.00 0.00 15 VAL A C 2
ATOM 1510 O O . VAL A 1 15 ? -7.219 -6.859 -14.463 1.00 0.00 15 VAL A O 2
ATOM 1523 N N . GLU A 1 16 ? -6.295 -5.014 -13.562 1.00 0.00 16 GLU A N 2
ATOM 1524 C CA . GLU A 1 16 ? -6.063 -4.377 -14.859 1.00 0.00 16 GLU A CA 2
ATOM 1525 C C . GLU A 1 16 ? -5.200 -5.263 -15.757 1.00 0.00 16 GLU A C 2
ATOM 1526 O O . GLU A 1 16 ? -5.316 -5.227 -16.982 1.00 0.00 16 GLU A O 2
ATOM 1538 N N . CYS A 1 17 ? -4.333 -6.058 -15.136 1.00 0.00 17 CYS A N 2
ATOM 1539 C CA . CYS A 1 17 ? -3.455 -6.947 -15.894 1.00 0.00 17 CYS A CA 2
ATOM 1540 C C . CYS A 1 17 ? -4.268 -8.039 -16.583 1.00 0.00 17 CYS A C 2
ATOM 1541 O O . CYS A 1 17 ? -4.388 -8.064 -17.809 1.00 0.00 17 CYS A O 2
ATOM 1549 N N . ALA A 1 18 ? -4.824 -8.943 -15.781 1.00 0.00 18 ALA A N 2
ATOM 1550 C CA . ALA A 1 18 ? -5.624 -10.038 -16.323 1.00 0.00 18 ALA A CA 2
ATOM 1551 C C . ALA A 1 18 ? -6.985 -9.526 -16.789 1.00 0.00 18 ALA A C 2
ATOM 1552 O O . ALA A 1 18 ? -7.280 -9.504 -17.985 1.00 0.00 18 ALA A O 2
ATOM 1559 N N . GLY A 1 19 ? -7.811 -9.114 -15.830 1.00 0.00 19 GLY A N 2
ATOM 1560 C CA . GLY A 1 19 ? -9.141 -8.601 -16.153 1.00 0.00 19 GLY A CA 2
ATOM 1561 C C . GLY A 1 19 ? -10.197 -9.217 -15.242 1.00 0.00 19 GLY A C 2
ATOM 1562 O O . GLY A 1 19 ? -10.722 -8.560 -14.342 1.00 0.00 19 GLY A O 2
ATOM 1566 N N . GLU A 1 20 ? -10.504 -10.488 -15.484 1.00 0.00 20 GLU A N 2
ATOM 1567 C CA . GLU A 1 20 ? -11.502 -11.190 -14.681 1.00 0.00 20 GLU A CA 2
ATOM 1568 C C . GLU A 1 20 ? -11.318 -12.700 -14.802 1.00 0.00 20 GLU A C 2
ATOM 1569 O O . GLU A 1 20 ? -10.831 -13.201 -15.815 1.00 0.00 20 GLU A O 2
ATOM 1581 N N . THR A 1 21 ? -11.713 -13.419 -13.754 1.00 0.00 21 THR A N 2
ATOM 1582 C CA . THR A 1 21 ? -11.595 -14.860 -13.742 1.00 0.00 21 THR A CA 2
ATOM 1583 C C . THR A 1 21 ? -12.942 -15.460 -13.303 1.00 0.00 21 THR A C 2
ATOM 1584 O O . THR A 1 21 ? -13.996 -14.884 -13.572 1.00 0.00 21 THR A O 2
ATOM 1595 N N . ASP A 1 22 ? -12.908 -16.599 -12.625 1.00 0.00 22 ASP A N 2
ATOM 1596 C CA . ASP A 1 22 ? -14.138 -17.231 -12.159 1.00 0.00 22 ASP A CA 2
ATOM 1597 C C . ASP A 1 22 ? -14.345 -16.945 -10.675 1.00 0.00 22 ASP A C 2
ATOM 1598 O O . ASP A 1 22 ? -14.970 -17.728 -9.959 1.00 0.00 22 ASP A O 2
ATOM 1607 N N . GLY A 1 23 ? -13.809 -15.813 -10.217 1.00 0.00 23 GLY A N 2
ATOM 1608 C CA . GLY A 1 23 ? -13.937 -15.436 -8.814 1.00 0.00 23 GLY A CA 2
ATOM 1609 C C . GLY A 1 23 ? -12.646 -14.801 -8.316 1.00 0.00 23 GLY A C 2
ATOM 1610 O O . GLY A 1 23 ? -11.555 -15.333 -8.523 1.00 0.00 23 GLY A O 2
ATOM 1614 N N . THR A 1 24 ? -12.780 -13.654 -7.658 1.00 0.00 24 THR A N 2
ATOM 1615 C CA . THR A 1 24 ? -11.615 -12.943 -7.134 1.00 0.00 24 THR A CA 2
ATOM 1616 C C . THR A 1 24 ? -10.823 -13.847 -6.163 1.00 0.00 24 THR A C 2
ATOM 1617 O O . THR A 1 24 ? -10.026 -14.675 -6.603 1.00 0.00 24 THR A O 2
ATOM 1628 N N . ASP A 1 25 ? -11.037 -13.692 -4.851 1.00 0.00 25 ASP A N 2
ATOM 1629 C CA . ASP A 1 25 ? -10.321 -14.512 -3.880 1.00 0.00 25 ASP A CA 2
ATOM 1630 C C . ASP A 1 25 ? -11.146 -14.690 -2.617 1.00 0.00 25 ASP A C 2
ATOM 1631 O O . ASP A 1 25 ? -11.511 -15.802 -2.237 1.00 0.00 25 ASP A O 2
ATOM 1640 N N . LEU A 1 26 ? -11.421 -13.571 -1.971 1.00 0.00 26 LEU A N 2
ATOM 1641 C CA . LEU A 1 26 ? -12.195 -13.566 -0.738 1.00 0.00 26 LEU A CA 2
ATOM 1642 C C . LEU A 1 26 ? -13.142 -12.362 -0.758 1.00 0.00 26 LEU A C 2
ATOM 1643 O O . LEU A 1 26 ? -13.436 -11.812 -1.820 1.00 0.00 26 LEU A O 2
ATOM 1659 N N . SER A 1 27 ? -13.613 -11.955 0.414 1.00 0.00 27 SER A N 2
ATOM 1660 C CA . SER A 1 27 ? -14.519 -10.814 0.508 1.00 0.00 27 SER A CA 2
ATOM 1661 C C . SER A 1 27 ? -13.898 -9.698 1.345 1.00 0.00 27 SER A C 2
ATOM 1662 O O . SER A 1 27 ? -14.606 -8.922 1.988 1.00 0.00 27 SER A O 2
ATOM 1670 N N . GLY A 1 28 ? -12.568 -9.619 1.328 1.00 0.00 28 GLY A N 2
ATOM 1671 C CA . GLY A 1 28 ? -11.866 -8.585 2.087 1.00 0.00 28 GLY A CA 2
ATOM 1672 C C . GLY A 1 28 ? -10.734 -9.185 2.918 1.00 0.00 28 GLY A C 2
ATOM 1673 O O . GLY A 1 28 ? -10.761 -9.147 4.149 1.00 0.00 28 GLY A O 2
ATOM 1677 N N . ASP A 1 29 ? -9.734 -9.735 2.230 1.00 0.00 29 ASP A N 2
ATOM 1678 C CA . ASP A 1 29 ? -8.585 -10.339 2.909 1.00 0.00 29 ASP A CA 2
ATOM 1679 C C . ASP A 1 29 ? -7.614 -10.915 1.874 1.00 0.00 29 ASP A C 2
ATOM 1680 O O . ASP A 1 29 ? -7.109 -12.029 2.015 1.00 0.00 29 ASP A O 2
ATOM 1689 N N . PHE A 1 30 ? -7.362 -10.135 0.827 1.00 0.00 30 PHE A N 2
ATOM 1690 C CA . PHE A 1 30 ? -6.455 -10.569 -0.238 1.00 0.00 30 PHE A CA 2
ATOM 1691 C C . PHE A 1 30 ? -5.083 -9.918 -0.106 1.00 0.00 30 PHE A C 2
ATOM 1692 O O . PHE A 1 30 ? -4.333 -9.826 -1.078 1.00 0.00 30 PHE A O 2
ATOM 1709 N N . LEU A 1 31 ? -4.753 -9.472 1.100 1.00 0.00 31 LEU A N 2
ATOM 1710 C CA . LEU A 1 31 ? -3.461 -8.833 1.326 1.00 0.00 31 LEU A CA 2
ATOM 1711 C C . LEU A 1 31 ? -2.655 -9.592 2.376 1.00 0.00 31 LEU A C 2
ATOM 1712 O O . LEU A 1 31 ? -2.360 -9.083 3.458 1.00 0.00 31 LEU A O 2
ATOM 1728 N N . ASP A 1 32 ? -2.292 -10.822 2.025 1.00 0.00 32 ASP A N 2
ATOM 1729 C CA . ASP A 1 32 ? -1.507 -11.669 2.916 1.00 0.00 32 ASP A CA 2
ATOM 1730 C C . ASP A 1 32 ? -0.412 -12.377 2.123 1.00 0.00 32 ASP A C 2
ATOM 1731 O O . ASP A 1 32 ? 0.755 -12.387 2.516 1.00 0.00 32 ASP A O 2
ATOM 1740 N N . LEU A 1 33 ? -0.807 -12.963 0.995 1.00 0.00 33 LEU A N 2
ATOM 1741 C CA . LEU A 1 33 ? 0.137 -13.668 0.135 1.00 0.00 33 LEU A CA 2
ATOM 1742 C C . LEU A 1 33 ? -0.405 -13.724 -1.292 1.00 0.00 33 LEU A C 2
ATOM 1743 O O . LEU A 1 33 ? -0.264 -14.728 -1.992 1.00 0.00 33 LEU A O 2
ATOM 1759 N N . ARG A 1 34 ? -1.036 -12.628 -1.710 1.00 0.00 34 ARG A N 2
ATOM 1760 C CA . ARG A 1 34 ? -1.616 -12.546 -3.051 1.00 0.00 34 ARG A CA 2
ATOM 1761 C C . ARG A 1 34 ? -0.551 -12.760 -4.124 1.00 0.00 34 ARG A C 2
ATOM 1762 O O . ARG A 1 34 ? -0.665 -13.655 -4.959 1.00 0.00 34 ARG A O 2
ATOM 1783 N N . PHE A 1 35 ? 0.487 -11.923 -4.098 1.00 0.00 35 PHE A N 2
ATOM 1784 C CA . PHE A 1 35 ? 1.571 -12.022 -5.082 1.00 0.00 35 PHE A CA 2
ATOM 1785 C C . PHE A 1 35 ? 2.138 -13.442 -5.134 1.00 0.00 35 PHE A C 2
ATOM 1786 O O . PHE A 1 35 ? 2.368 -13.994 -6.209 1.00 0.00 35 PHE A O 2
ATOM 1803 N N . GLU A 1 36 ? 2.353 -14.024 -3.958 1.00 0.00 36 GLU A N 2
ATOM 1804 C CA . GLU A 1 36 ? 2.886 -15.381 -3.879 1.00 0.00 36 GLU A CA 2
ATOM 1805 C C . GLU A 1 36 ? 1.760 -16.381 -3.604 1.00 0.00 36 GLU A C 2
ATOM 1806 O O . GLU A 1 36 ? 1.630 -16.905 -2.497 1.00 0.00 36 GLU A O 2
ATOM 1818 N N . ASP A 1 37 ? 0.946 -16.641 -4.626 1.00 0.00 37 ASP A N 2
ATOM 1819 C CA . ASP A 1 37 ? -0.164 -17.580 -4.478 1.00 0.00 37 ASP A CA 2
ATOM 1820 C C . ASP A 1 37 ? -0.906 -17.758 -5.804 1.00 0.00 37 ASP A C 2
ATOM 1821 O O . ASP A 1 37 ? -0.858 -18.824 -6.417 1.00 0.00 37 ASP A O 2
ATOM 1830 N N . ILE A 1 38 ? -1.596 -16.706 -6.236 1.00 0.00 38 ILE A N 2
ATOM 1831 C CA . ILE A 1 38 ? -2.348 -16.764 -7.487 1.00 0.00 38 ILE A CA 2
ATOM 1832 C C . ILE A 1 38 ? -1.403 -17.014 -8.663 1.00 0.00 38 ILE A C 2
ATOM 1833 O O . ILE A 1 38 ? -1.761 -17.677 -9.636 1.00 0.00 38 ILE A O 2
ATOM 1849 N N . GLY A 1 39 ? -0.191 -16.478 -8.557 1.00 0.00 39 GLY A N 2
ATOM 1850 C CA . GLY A 1 39 ? 0.801 -16.650 -9.614 1.00 0.00 39 GLY A CA 2
ATOM 1851 C C . GLY A 1 39 ? 1.263 -15.301 -10.156 1.00 0.00 39 GLY A C 2
ATOM 1852 O O . GLY A 1 39 ? 1.424 -15.124 -11.364 1.00 0.00 39 GLY A O 2
ATOM 1856 N N . TYR A 1 40 ? 1.479 -14.353 -9.249 1.00 0.00 40 TYR A N 2
ATOM 1857 C CA . TYR A 1 40 ? 1.931 -13.023 -9.647 1.00 0.00 40 TYR A CA 2
ATOM 1858 C C . TYR A 1 40 ? 3.428 -12.881 -9.381 1.00 0.00 40 TYR A C 2
ATOM 1859 O O . TYR A 1 40 ? 3.845 -12.248 -8.412 1.00 0.00 40 TYR A O 2
ATOM 1877 N N . ASP A 1 41 ? 4.232 -13.482 -10.256 1.00 0.00 41 ASP A N 2
ATOM 1878 C CA . ASP A 1 41 ? 5.680 -13.420 -10.109 1.00 0.00 41 ASP A CA 2
ATOM 1879 C C . ASP A 1 41 ? 6.157 -11.975 -10.177 1.00 0.00 41 ASP A C 2
ATOM 1880 O O . ASP A 1 41 ? 5.525 -11.121 -10.797 1.00 0.00 41 ASP A O 2
ATOM 1889 N N . SER A 1 42 ? 7.274 -11.717 -9.515 1.00 0.00 42 SER A N 2
ATOM 1890 C CA . SER A 1 42 ? 7.842 -10.372 -9.478 1.00 0.00 42 SER A CA 2
ATOM 1891 C C . SER A 1 42 ? 8.231 -9.901 -10.877 1.00 0.00 42 SER A C 2
ATOM 1892 O O . SER A 1 42 ? 7.990 -8.754 -11.246 1.00 0.00 42 SER A O 2
ATOM 1900 N N . LEU A 1 43 ? 8.843 -10.796 -11.645 1.00 0.00 43 LEU A N 2
ATOM 1901 C CA . LEU A 1 43 ? 9.274 -10.460 -13.004 1.00 0.00 43 LEU A CA 2
ATOM 1902 C C . LEU A 1 43 ? 8.089 -10.051 -13.887 1.00 0.00 43 LEU A C 2
ATOM 1903 O O . LEU A 1 43 ? 8.271 -9.427 -14.932 1.00 0.00 43 LEU A O 2
ATOM 1919 N N . ALA A 1 44 ? 6.878 -10.418 -13.472 1.00 0.00 44 ALA A N 2
ATOM 1920 C CA . ALA A 1 44 ? 5.688 -10.091 -14.256 1.00 0.00 44 ALA A CA 2
ATOM 1921 C C . ALA A 1 44 ? 5.133 -8.722 -13.872 1.00 0.00 44 ALA A C 2
ATOM 1922 O O . ALA A 1 44 ? 4.984 -7.838 -14.716 1.00 0.00 44 ALA A O 2
ATOM 1929 N N . LEU A 1 45 ? 4.818 -8.560 -12.590 1.00 0.00 45 LEU A N 2
ATOM 1930 C CA . LEU A 1 45 ? 4.264 -7.296 -12.100 1.00 0.00 45 LEU A CA 2
ATOM 1931 C C . LEU A 1 45 ? 5.289 -6.160 -12.151 1.00 0.00 45 LEU A C 2
ATOM 1932 O O . LEU A 1 45 ? 4.941 -4.998 -11.950 1.00 0.00 45 LEU A O 2
ATOM 1948 N N . MET A 1 46 ? 6.552 -6.491 -12.415 1.00 0.00 46 MET A N 2
ATOM 1949 C CA . MET A 1 46 ? 7.597 -5.469 -12.479 1.00 0.00 46 MET A CA 2
ATOM 1950 C C . MET A 1 46 ? 7.288 -4.445 -13.570 1.00 0.00 46 MET A C 2
ATOM 1951 O O . MET A 1 46 ? 7.634 -3.269 -13.453 1.00 0.00 46 MET A O 2
ATOM 1965 N N . GLU A 1 47 ? 6.636 -4.907 -14.634 1.00 0.00 47 GLU A N 2
ATOM 1966 C CA . GLU A 1 47 ? 6.290 -4.023 -15.746 1.00 0.00 47 GLU A CA 2
ATOM 1967 C C . GLU A 1 47 ? 5.077 -3.162 -15.402 1.00 0.00 47 GLU A C 2
ATOM 1968 O O . GLU A 1 47 ? 4.971 -2.015 -15.836 1.00 0.00 47 GLU A O 2
ATOM 1980 N N . THR A 1 48 ? 4.161 -3.729 -14.621 1.00 0.00 48 THR A N 2
ATOM 1981 C CA . THR A 1 48 ? 2.956 -3.001 -14.228 1.00 0.00 48 THR A CA 2
ATOM 1982 C C . THR A 1 48 ? 3.320 -1.756 -13.424 1.00 0.00 48 THR A C 2
ATOM 1983 O O . THR A 1 48 ? 2.843 -0.655 -13.704 1.00 0.00 48 THR A O 2
ATOM 1994 N N . ALA A 1 49 ? 4.170 -1.945 -12.420 1.00 0.00 49 ALA A N 2
ATOM 1995 C CA . ALA A 1 49 ? 4.599 -0.835 -11.573 1.00 0.00 49 ALA A CA 2
ATOM 1996 C C . ALA A 1 49 ? 5.568 0.076 -12.322 1.00 0.00 49 ALA A C 2
ATOM 1997 O O . ALA A 1 49 ? 5.658 1.270 -12.039 1.00 0.00 49 ALA A O 2
ATOM 2004 N N . ALA A 1 50 ? 6.296 -0.498 -13.278 1.00 0.00 50 ALA A N 2
ATOM 2005 C CA . ALA A 1 50 ? 7.258 0.279 -14.055 1.00 0.00 50 ALA A CA 2
ATOM 2006 C C . ALA A 1 50 ? 6.544 1.311 -14.925 1.00 0.00 50 ALA A C 2
ATOM 2007 O O . ALA A 1 50 ? 7.082 2.382 -15.209 1.00 0.00 50 ALA A O 2
ATOM 2014 N N . ARG A 1 51 ? 5.326 0.978 -15.348 1.00 0.00 51 ARG A N 2
ATOM 2015 C CA . ARG A 1 51 ? 4.548 1.885 -16.190 1.00 0.00 51 ARG A CA 2
ATOM 2016 C C . ARG A 1 51 ? 3.848 2.944 -15.342 1.00 0.00 51 ARG A C 2
ATOM 2017 O O . ARG A 1 51 ? 3.946 4.140 -15.613 1.00 0.00 51 ARG A O 2
ATOM 2038 N N . LEU A 1 52 ? 3.137 2.489 -14.314 1.00 0.00 52 LEU A N 2
ATOM 2039 C CA . LEU A 1 52 ? 2.418 3.404 -13.429 1.00 0.00 52 LEU A CA 2
ATOM 2040 C C . LEU A 1 52 ? 3.380 4.323 -12.671 1.00 0.00 52 LEU A C 2
ATOM 2041 O O . LEU A 1 52 ? 2.972 5.352 -12.133 1.00 0.00 52 LEU A O 2
ATOM 2057 N N . GLU A 1 53 ? 4.657 3.944 -12.623 1.00 0.00 53 GLU A N 2
ATOM 2058 C CA . GLU A 1 53 ? 5.655 4.745 -11.917 1.00 0.00 53 GLU A CA 2
ATOM 2059 C C . GLU A 1 53 ? 5.720 6.172 -12.467 1.00 0.00 53 GLU A C 2
ATOM 2060 O O . GLU A 1 53 ? 6.180 7.086 -11.786 1.00 0.00 53 GLU A O 2
ATOM 2072 N N . SER A 1 54 ? 5.265 6.356 -13.704 1.00 0.00 54 SER A N 2
ATOM 2073 C CA . SER A 1 54 ? 5.291 7.682 -14.318 1.00 0.00 54 SER A CA 2
ATOM 2074 C C . SER A 1 54 ? 4.366 8.640 -13.577 1.00 0.00 54 SER A C 2
ATOM 2075 O O . SER A 1 54 ? 4.803 9.666 -13.052 1.00 0.00 54 SER A O 2
ATOM 2083 N N . ARG A 1 55 ? 3.080 8.301 -13.538 1.00 0.00 55 ARG A N 2
ATOM 2084 C CA . ARG A 1 55 ? 2.101 9.147 -12.858 1.00 0.00 55 ARG A CA 2
ATOM 2085 C C . ARG A 1 55 ? 2.449 9.298 -11.378 1.00 0.00 55 ARG A C 2
ATOM 2086 O O . ARG A 1 55 ? 2.127 10.308 -10.751 1.00 0.00 55 ARG A O 2
ATOM 2107 N N . TYR A 1 56 ? 3.110 8.283 -10.825 1.00 0.00 56 TYR A N 2
ATOM 2108 C CA . TYR A 1 56 ? 3.495 8.319 -9.416 1.00 0.00 56 TYR A CA 2
ATOM 2109 C C . TYR A 1 56 ? 5.008 8.144 -9.274 1.00 0.00 56 TYR A C 2
ATOM 2110 O O . TYR A 1 56 ? 5.486 7.314 -8.498 1.00 0.00 56 TYR A O 2
ATOM 2128 N N . GLY A 1 57 ? 5.758 8.938 -10.034 1.00 0.00 57 GLY A N 2
ATOM 2129 C CA . GLY A 1 57 ? 7.218 8.866 -9.988 1.00 0.00 57 GLY A CA 2
ATOM 2130 C C . GLY A 1 57 ? 7.786 9.826 -8.946 1.00 0.00 57 GLY A C 2
ATOM 2131 O O . GLY A 1 57 ? 8.714 10.586 -9.225 1.00 0.00 57 GLY A O 2
ATOM 2135 N N . VAL A 1 58 ? 7.224 9.781 -7.741 1.00 0.00 58 VAL A N 2
ATOM 2136 C CA . VAL A 1 58 ? 7.684 10.644 -6.663 1.00 0.00 58 VAL A CA 2
ATOM 2137 C C . VAL A 1 58 ? 8.980 10.093 -6.066 1.00 0.00 58 VAL A C 2
ATOM 2138 O O . VAL A 1 58 ? 9.922 10.836 -5.787 1.00 0.00 58 VAL A O 2
ATOM 2151 N N . SER A 1 59 ? 9.009 8.777 -5.880 1.00 0.00 59 SER A N 2
ATOM 2152 C CA . SER A 1 59 ? 10.186 8.117 -5.321 1.00 0.00 59 SER A CA 2
ATOM 2153 C C . SER A 1 59 ? 10.866 7.264 -6.389 1.00 0.00 59 SER A C 2
ATOM 2154 O O . SER A 1 59 ? 10.531 7.345 -7.571 1.00 0.00 59 SER A O 2
ATOM 2162 N N . ILE A 1 60 ? 11.826 6.446 -5.964 1.00 0.00 60 ILE A N 2
ATOM 2163 C CA . ILE A 1 60 ? 12.544 5.585 -6.899 1.00 0.00 60 ILE A CA 2
ATOM 2164 C C . ILE A 1 60 ? 12.657 4.155 -6.338 1.00 0.00 60 ILE A C 2
ATOM 2165 O O . ILE A 1 60 ? 13.760 3.669 -6.084 1.00 0.00 60 ILE A O 2
ATOM 2181 N N . PRO A 1 61 ? 11.522 3.461 -6.145 1.00 0.00 61 PRO A N 2
ATOM 2182 C CA . PRO A 1 61 ? 11.532 2.083 -5.619 1.00 0.00 61 PRO A CA 2
ATOM 2183 C C . PRO A 1 61 ? 11.803 1.047 -6.708 1.00 0.00 61 PRO A C 2
ATOM 2184 O O . PRO A 1 61 ? 10.880 0.544 -7.350 1.00 0.00 61 PRO A O 2
ATOM 2195 N N . ASP A 1 62 ? 13.081 0.740 -6.914 1.00 0.00 62 ASP A N 2
ATOM 2196 C CA . ASP A 1 62 ? 13.466 -0.231 -7.935 1.00 0.00 62 ASP A CA 2
ATOM 2197 C C . ASP A 1 62 ? 13.759 -1.593 -7.309 1.00 0.00 62 ASP A C 2
ATOM 2198 O O . ASP A 1 62 ? 13.477 -2.634 -7.900 1.00 0.00 62 ASP A O 2
ATOM 2207 N N . ASP A 1 63 ? 14.336 -1.575 -6.111 1.00 0.00 63 ASP A N 2
ATOM 2208 C CA . ASP A 1 63 ? 14.672 -2.820 -5.423 1.00 0.00 63 ASP A CA 2
ATOM 2209 C C . ASP A 1 63 ? 13.490 -3.323 -4.597 1.00 0.00 63 ASP A C 2
ATOM 2210 O O . ASP A 1 63 ? 13.176 -4.514 -4.601 1.00 0.00 63 ASP A O 2
ATOM 2219 N N . VAL A 1 64 ? 12.841 -2.406 -3.887 1.00 0.00 64 VAL A N 2
ATOM 2220 C CA . VAL A 1 64 ? 11.699 -2.773 -3.054 1.00 0.00 64 VAL A CA 2
ATOM 2221 C C . VAL A 1 64 ? 10.519 -3.209 -3.926 1.00 0.00 64 VAL A C 2
ATOM 2222 O O . VAL A 1 64 ? 9.848 -4.199 -3.636 1.00 0.00 64 VAL A O 2
ATOM 2235 N N . ALA A 1 65 ? 10.278 -2.453 -4.991 1.00 0.00 65 ALA A N 2
ATOM 2236 C CA . ALA A 1 65 ? 9.177 -2.762 -5.900 1.00 0.00 65 ALA A CA 2
ATOM 2237 C C . ALA A 1 65 ? 9.600 -3.812 -6.924 1.00 0.00 65 ALA A C 2
ATOM 2238 O O . ALA A 1 65 ? 8.782 -4.601 -7.398 1.00 0.00 65 ALA A O 2
ATOM 2245 N N . GLY A 1 66 ? 10.886 -3.814 -7.262 1.00 0.00 66 GLY A N 2
ATOM 2246 C CA . GLY A 1 66 ? 11.407 -4.769 -8.235 1.00 0.00 66 GLY A CA 2
ATOM 2247 C C . GLY A 1 66 ? 11.293 -6.198 -7.714 1.00 0.00 66 GLY A C 2
ATOM 2248 O O . GLY A 1 66 ? 11.134 -7.143 -8.486 1.00 0.00 66 GLY A O 2
ATOM 2252 N N . ARG A 1 67 ? 11.382 -6.349 -6.394 1.00 0.00 67 ARG A N 2
ATOM 2253 C CA . ARG A 1 67 ? 11.293 -7.673 -5.785 1.00 0.00 67 ARG A CA 2
ATOM 2254 C C . ARG A 1 67 ? 10.207 -7.706 -4.710 1.00 0.00 67 ARG A C 2
ATOM 2255 O O . ARG A 1 67 ? 10.387 -8.286 -3.639 1.00 0.00 67 ARG A O 2
ATOM 2276 N N . VAL A 1 68 ? 9.070 -7.083 -5.012 1.00 0.00 68 VAL A N 2
ATOM 2277 C CA . VAL A 1 68 ? 7.958 -7.055 -4.066 1.00 0.00 68 VAL A CA 2
ATOM 2278 C C . VAL A 1 68 ? 7.411 -8.470 -3.863 1.00 0.00 68 VAL A C 2
ATOM 2279 O O . VAL A 1 68 ? 7.079 -9.165 -4.823 1.00 0.00 68 VAL A O 2
ATOM 2292 N N . ASP A 1 69 ? 7.326 -8.888 -2.602 1.00 0.00 69 ASP A N 2
ATOM 2293 C CA . ASP A 1 69 ? 6.826 -10.224 -2.288 1.00 0.00 69 ASP A CA 2
ATOM 2294 C C . ASP A 1 69 ? 5.370 -10.167 -1.835 1.00 0.00 69 ASP A C 2
ATOM 2295 O O . ASP A 1 69 ? 4.588 -11.081 -2.099 1.00 0.00 69 ASP A O 2
ATOM 2304 N N . THR A 1 70 ? 5.013 -9.087 -1.147 1.00 0.00 70 THR A N 2
ATOM 2305 C CA . THR A 1 70 ? 3.644 -8.928 -0.660 1.00 0.00 70 THR A CA 2
ATOM 2306 C C . THR A 1 70 ? 2.889 -7.890 -1.496 1.00 0.00 70 THR A C 2
ATOM 2307 O O . THR A 1 70 ? 3.500 -7.004 -2.091 1.00 0.00 70 THR A O 2
ATOM 2318 N N . PRO A 1 71 ? 1.548 -7.979 -1.548 1.00 0.00 71 PRO A N 2
ATOM 2319 C CA . PRO A 1 71 ? 0.735 -7.021 -2.323 1.00 0.00 71 PRO A CA 2
ATOM 2320 C C . PRO A 1 71 ? 0.559 -5.693 -1.591 1.00 0.00 71 PRO A C 2
ATOM 2321 O O . PRO A 1 71 ? 0.648 -4.620 -2.185 1.00 0.00 71 PRO A O 2
ATOM 2332 N N . ARG A 1 72 ? 0.320 -5.783 -0.287 1.00 0.00 72 ARG A N 2
ATOM 2333 C CA . ARG A 1 72 ? 0.145 -4.586 0.530 1.00 0.00 72 ARG A CA 2
ATOM 2334 C C . ARG A 1 72 ? 1.428 -3.746 0.559 1.00 0.00 72 ARG A C 2
ATOM 2335 O O . ARG A 1 72 ? 1.402 -2.579 0.944 1.00 0.00 72 ARG A O 2
ATOM 2356 N N . GLU A 1 73 ? 2.550 -4.349 0.159 1.00 0.00 73 GLU A N 2
ATOM 2357 C CA . GLU A 1 73 ? 3.829 -3.642 0.154 1.00 0.00 73 GLU A CA 2
ATOM 2358 C C . GLU A 1 73 ? 3.823 -2.517 -0.884 1.00 0.00 73 GLU A C 2
ATOM 2359 O O . GLU A 1 73 ? 3.977 -1.342 -0.547 1.00 0.00 73 GLU A O 2
ATOM 2371 N N . LEU A 1 74 ? 3.663 -2.894 -2.152 1.00 0.00 74 LEU A N 2
ATOM 2372 C CA . LEU A 1 74 ? 3.660 -1.919 -3.249 1.00 0.00 74 LEU A CA 2
ATOM 2373 C C . LEU A 1 74 ? 2.682 -0.771 -2.982 1.00 0.00 74 LEU A C 2
ATOM 2374 O O . LEU A 1 74 ? 2.918 0.370 -3.386 1.00 0.00 74 LEU A O 2
ATOM 2390 N N . LEU A 1 75 ? 1.593 -1.080 -2.285 1.00 0.00 75 LEU A N 2
ATOM 2391 C CA . LEU A 1 75 ? 0.596 -0.063 -1.961 1.00 0.00 75 LEU A CA 2
ATOM 2392 C C . LEU A 1 75 ? 1.178 0.952 -0.983 1.00 0.00 75 LEU A C 2
ATOM 2393 O O . LEU A 1 75 ? 1.103 2.154 -1.204 1.00 0.00 75 LEU A O 2
ATOM 2409 N N . ASP A 1 76 ? 1.743 0.456 0.108 1.00 0.00 76 ASP A N 2
ATOM 2410 C CA . ASP A 1 76 ? 2.323 1.335 1.120 1.00 0.00 76 ASP A CA 2
ATOM 2411 C C . ASP A 1 76 ? 3.572 2.056 0.599 1.00 0.00 76 ASP A C 2
ATOM 2412 O O . ASP A 1 76 ? 4.050 3.005 1.222 1.00 0.00 76 ASP A O 2
ATOM 2421 N N . LEU A 1 77 ? 4.105 1.605 -0.538 1.00 0.00 77 LEU A N 2
ATOM 2422 C CA . LEU A 1 77 ? 5.300 2.232 -1.101 1.00 0.00 77 LEU A CA 2
ATOM 2423 C C . LEU A 1 77 ? 4.943 3.516 -1.842 1.00 0.00 77 LEU A C 2
ATOM 2424 O O . LEU A 1 77 ? 5.474 4.586 -1.549 1.00 0.00 77 LEU A O 2
ATOM 2440 N N . ILE A 1 78 ? 4.042 3.397 -2.814 1.00 0.00 78 ILE A N 2
ATOM 2441 C CA . ILE A 1 78 ? 3.629 4.563 -3.598 1.00 0.00 78 ILE A CA 2
ATOM 2442 C C . ILE A 1 78 ? 2.821 5.533 -2.736 1.00 0.00 78 ILE A C 2
ATOM 2443 O O . ILE A 1 78 ? 3.084 6.734 -2.711 1.00 0.00 78 ILE A O 2
ATOM 2459 N N . ASN A 1 79 ? 1.831 4.990 -2.040 1.00 0.00 79 ASN A N 2
ATOM 2460 C CA . ASN A 1 79 ? 0.965 5.794 -1.176 1.00 0.00 79 ASN A CA 2
ATOM 2461 C C . ASN A 1 79 ? 1.779 6.536 -0.115 1.00 0.00 79 ASN A C 2
ATOM 2462 O O . ASN A 1 79 ? 1.401 7.617 0.333 1.00 0.00 79 ASN A O 2
ATOM 2473 N N . GLY A 1 80 ? 2.894 5.934 0.292 1.00 0.00 80 GLY A N 2
ATOM 2474 C CA . GLY A 1 80 ? 3.748 6.540 1.312 1.00 0.00 80 GLY A CA 2
ATOM 2475 C C . GLY A 1 80 ? 4.494 7.754 0.767 1.00 0.00 80 GLY A C 2
ATOM 2476 O O . GLY A 1 80 ? 4.364 8.863 1.284 1.00 0.00 80 GLY A O 2
ATOM 2480 N N . ALA A 1 81 ? 5.284 7.529 -0.281 1.00 0.00 81 ALA A N 2
ATOM 2481 C CA . ALA A 1 81 ? 6.061 8.611 -0.893 1.00 0.00 81 ALA A CA 2
ATOM 2482 C C . ALA A 1 81 ? 5.160 9.775 -1.308 1.00 0.00 81 ALA A C 2
ATOM 2483 O O . ALA A 1 81 ? 5.599 10.924 -1.372 1.00 0.00 81 ALA A O 2
ATOM 2490 N N . LEU A 1 82 ? 3.896 9.468 -1.585 1.00 0.00 82 LEU A N 2
ATOM 2491 C CA . LEU A 1 82 ? 2.942 10.497 -1.988 1.00 0.00 82 LEU A CA 2
ATOM 2492 C C . LEU A 1 82 ? 2.474 11.285 -0.769 1.00 0.00 82 LEU A C 2
ATOM 2493 O O . LEU A 1 82 ? 2.298 12.503 -0.826 1.00 0.00 82 LEU A O 2
ATOM 2509 N N . ALA A 1 83 ? 2.277 10.572 0.334 1.00 0.00 83 ALA A N 2
ATOM 2510 C CA . ALA A 1 83 ? 1.830 11.201 1.575 1.00 0.00 83 ALA A CA 2
ATOM 2511 C C . ALA A 1 83 ? 2.839 12.247 2.039 1.00 0.00 83 ALA A C 2
ATOM 2512 O O . ALA A 1 83 ? 2.473 13.272 2.615 1.00 0.00 83 ALA A O 2
ATOM 2519 N N . GLU A 1 84 ? 4.115 11.977 1.780 1.00 0.00 84 GLU A N 2
ATOM 2520 C CA . GLU A 1 84 ? 5.175 12.901 2.174 1.00 0.00 84 GLU A CA 2
ATOM 2521 C C . GLU A 1 84 ? 5.123 14.166 1.323 1.00 0.00 84 GLU A C 2
ATOM 2522 O O . GLU A 1 84 ? 5.456 15.258 1.785 1.00 0.00 84 GLU A O 2
ATOM 2534 N N . ALA A 1 85 ? 4.701 14.006 0.071 1.00 0.00 85 ALA A N 2
ATOM 2535 C CA . ALA A 1 85 ? 4.608 15.142 -0.843 1.00 0.00 85 ALA A CA 2
ATOM 2536 C C . ALA A 1 85 ? 3.613 16.173 -0.317 1.00 0.00 85 ALA A C 2
ATOM 2537 O O . ALA A 1 85 ? 3.773 17.374 -0.525 1.00 0.00 85 ALA A O 2
ATOM 2544 N N . ALA A 1 86 ? 2.581 15.686 0.368 1.00 0.00 86 ALA A N 2
ATOM 2545 C CA . ALA A 1 86 ? 1.561 16.572 0.921 1.00 0.00 86 ALA A CA 2
ATOM 2546 C C . ALA A 1 86 ? 2.103 17.310 2.141 1.00 0.00 86 ALA A C 2
ATOM 2547 O O . ALA A 1 86 ? 2.902 16.728 2.855 1.00 0.00 86 ALA A O 2
ATOM 2555 N N . MET A 1 1 ? -7.560 17.440 1.680 1.00 0.00 1 MET A N 3
ATOM 2556 C CA . MET A 1 1 ? -6.654 16.289 1.395 1.00 0.00 1 MET A CA 3
ATOM 2557 C C . MET A 1 1 ? -6.924 15.165 2.391 1.00 0.00 1 MET A C 3
ATOM 2558 O O . MET A 1 1 ? -7.289 15.410 3.541 1.00 0.00 1 MET A O 3
ATOM 2574 N N . ALA A 1 2 ? -6.741 13.929 1.937 1.00 0.00 2 ALA A N 3
ATOM 2575 C CA . ALA A 1 2 ? -6.969 12.771 2.795 1.00 0.00 2 ALA A CA 3
ATOM 2576 C C . ALA A 1 2 ? -6.060 11.616 2.388 1.00 0.00 2 ALA A C 3
ATOM 2577 O O . ALA A 1 2 ? -5.156 11.227 3.128 1.00 0.00 2 ALA A O 3
ATOM 2584 N N . THR A 1 3 ? -6.310 11.071 1.200 1.00 0.00 3 THR A N 3
ATOM 2585 C CA . THR A 1 3 ? -5.509 9.958 0.699 1.00 0.00 3 THR A CA 3
ATOM 2586 C C . THR A 1 3 ? -5.590 9.886 -0.824 1.00 0.00 3 THR A C 3
ATOM 2587 O O . THR A 1 3 ? -6.602 10.247 -1.424 1.00 0.00 3 THR A O 3
ATOM 2598 N N . LEU A 1 4 ? -4.509 9.414 -1.441 1.00 0.00 4 LEU A N 3
ATOM 2599 C CA . LEU A 1 4 ? -4.464 9.297 -2.896 1.00 0.00 4 LEU A CA 3
ATOM 2600 C C . LEU A 1 4 ? -4.529 7.832 -3.316 1.00 0.00 4 LEU A C 3
ATOM 2601 O O . LEU A 1 4 ? -5.417 7.425 -4.063 1.00 0.00 4 LEU A O 3
ATOM 2617 N N . LEU A 1 5 ? -3.577 7.043 -2.823 1.00 0.00 5 LEU A N 3
ATOM 2618 C CA . LEU A 1 5 ? -3.536 5.620 -3.150 1.00 0.00 5 LEU A CA 3
ATOM 2619 C C . LEU A 1 5 ? -4.347 4.828 -2.129 1.00 0.00 5 LEU A C 3
ATOM 2620 O O . LEU A 1 5 ? -4.260 5.069 -0.928 1.00 0.00 5 LEU A O 3
ATOM 2636 N N . THR A 1 6 ? -5.146 3.888 -2.621 1.00 0.00 6 THR A N 3
ATOM 2637 C CA . THR A 1 6 ? -5.976 3.075 -1.736 1.00 0.00 6 THR A CA 3
ATOM 2638 C C . THR A 1 6 ? -5.823 1.589 -2.053 1.00 0.00 6 THR A C 3
ATOM 2639 O O . THR A 1 6 ? -5.267 1.206 -3.088 1.00 0.00 6 THR A O 3
ATOM 2650 N N . THR A 1 7 ? -6.327 0.757 -1.143 1.00 0.00 7 THR A N 3
ATOM 2651 C CA . THR A 1 7 ? -6.258 -0.693 -1.313 1.00 0.00 7 THR A CA 3
ATOM 2652 C C . THR A 1 7 ? -6.935 -1.109 -2.617 1.00 0.00 7 THR A C 3
ATOM 2653 O O . THR A 1 7 ? -6.425 -1.948 -3.356 1.00 0.00 7 THR A O 3
ATOM 2664 N N . ASP A 1 8 ? -8.088 -0.504 -2.889 1.00 0.00 8 ASP A N 3
ATOM 2665 C CA . ASP A 1 8 ? -8.830 -0.809 -4.113 1.00 0.00 8 ASP A CA 3
ATOM 2666 C C . ASP A 1 8 ? -7.975 -0.497 -5.339 1.00 0.00 8 ASP A C 3
ATOM 2667 O O . ASP A 1 8 ? -8.087 -1.155 -6.374 1.00 0.00 8 ASP A O 3
ATOM 2676 N N . ASP A 1 9 ? -7.117 0.512 -5.207 1.00 0.00 9 ASP A N 3
ATOM 2677 C CA . ASP A 1 9 ? -6.236 0.903 -6.305 1.00 0.00 9 ASP A CA 3
ATOM 2678 C C . ASP A 1 9 ? -5.286 -0.240 -6.646 1.00 0.00 9 ASP A C 3
ATOM 2679 O O . ASP A 1 9 ? -5.206 -0.677 -7.796 1.00 0.00 9 ASP A O 3
ATOM 2688 N N . LEU A 1 10 ? -4.564 -0.726 -5.635 1.00 0.00 10 LEU A N 3
ATOM 2689 C CA . LEU A 1 10 ? -3.621 -1.825 -5.856 1.00 0.00 10 LEU A CA 3
ATOM 2690 C C . LEU A 1 10 ? -4.353 -3.054 -6.421 1.00 0.00 10 LEU A C 3
ATOM 2691 O O . LEU A 1 10 ? -3.778 -3.855 -7.157 1.00 0.00 10 LEU A O 3
ATOM 2707 N N . ARG A 1 11 ? -5.633 -3.178 -6.068 1.00 0.00 11 ARG A N 3
ATOM 2708 C CA . ARG A 1 11 ? -6.446 -4.294 -6.540 1.00 0.00 11 ARG A CA 3
ATOM 2709 C C . ARG A 1 11 ? -6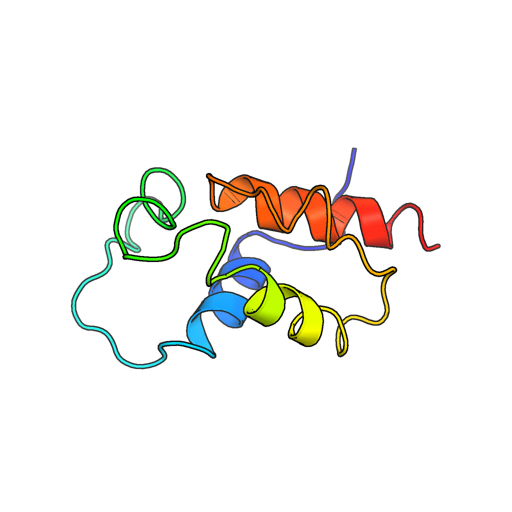.606 -4.218 -8.053 1.00 0.00 11 ARG A C 3
ATOM 2710 O O . ARG A 1 11 ? -6.517 -5.223 -8.756 1.00 0.00 11 ARG A O 3
ATOM 2731 N N . ARG A 1 12 ? -6.849 -3.005 -8.539 1.00 0.00 12 ARG A N 3
ATOM 2732 C CA . ARG A 1 12 ? -7.026 -2.783 -9.972 1.00 0.00 12 ARG A CA 3
ATOM 2733 C C . ARG A 1 12 ? -5.728 -3.069 -10.724 1.00 0.00 12 ARG A C 3
ATOM 2734 O O . ARG A 1 12 ? -5.748 -3.467 -11.888 1.00 0.00 12 ARG A O 3
ATOM 2755 N N . ALA A 1 13 ? -4.601 -2.854 -10.051 1.00 0.00 13 ALA A N 3
ATOM 2756 C CA . ALA A 1 13 ? -3.299 -3.090 -10.673 1.00 0.00 13 ALA A CA 3
ATOM 2757 C C . ALA A 1 13 ? -2.979 -4.585 -10.729 1.00 0.00 13 ALA A C 3
ATOM 2758 O O . ALA A 1 13 ? -2.246 -5.042 -11.604 1.00 0.00 13 ALA A O 3
ATOM 2765 N N . LEU A 1 14 ? -3.530 -5.340 -9.780 1.00 0.00 14 LEU A N 3
ATOM 2766 C CA . LEU A 1 14 ? -3.288 -6.782 -9.725 1.00 0.00 14 LEU A CA 3
ATOM 2767 C C . LEU A 1 14 ? -4.251 -7.544 -10.642 1.00 0.00 14 LEU A C 3
ATOM 2768 O O . LEU A 1 14 ? -3.970 -8.670 -11.052 1.00 0.00 14 LEU A O 3
ATOM 2784 N N . VAL A 1 15 ? -5.394 -6.930 -10.949 1.00 0.00 15 VAL A N 3
ATOM 2785 C CA . VAL A 1 15 ? -6.388 -7.576 -11.805 1.00 0.00 15 VAL A CA 3
ATOM 2786 C C . VAL A 1 15 ? -6.144 -7.238 -13.276 1.00 0.00 15 VAL A C 3
ATOM 2787 O O . VAL A 1 15 ? -6.462 -8.026 -14.167 1.00 0.00 15 VAL A O 3
ATOM 2800 N N . GLU A 1 16 ? -5.578 -6.059 -13.522 1.00 0.00 16 GLU A N 3
ATOM 2801 C CA . GLU A 1 16 ? -5.300 -5.627 -14.891 1.00 0.00 16 GLU A CA 3
ATOM 2802 C C . GLU A 1 16 ? -4.369 -6.615 -15.591 1.00 0.00 16 GLU A C 3
ATOM 2803 O O . GLU A 1 16 ? -4.423 -6.781 -16.810 1.00 0.00 16 GLU A O 3
ATOM 2815 N N . CYS A 1 17 ? -3.516 -7.267 -14.806 1.00 0.00 17 CYS A N 3
ATOM 2816 C CA . CYS A 1 17 ? -2.577 -8.237 -15.359 1.00 0.00 17 CYS A CA 3
ATOM 2817 C C . CYS A 1 17 ? -3.327 -9.390 -16.021 1.00 0.00 17 CYS A C 3
ATOM 2818 O O . CYS A 1 17 ? -3.070 -9.734 -17.173 1.00 0.00 17 CYS A O 3
ATOM 2826 N N . ALA A 1 18 ? -4.256 -9.982 -15.276 1.00 0.00 18 ALA A N 3
ATOM 2827 C CA . ALA A 1 18 ? -5.040 -11.098 -15.799 1.00 0.00 18 ALA A CA 3
ATOM 2828 C C . ALA A 1 18 ? -6.450 -10.638 -16.153 1.00 0.00 18 ALA A C 3
ATOM 2829 O O . ALA A 1 18 ? -6.824 -10.580 -17.325 1.00 0.00 18 ALA A O 3
ATOM 2836 N N . GLY A 1 19 ? -7.231 -10.314 -15.126 1.00 0.00 19 GLY A N 3
ATOM 2837 C CA . GLY A 1 19 ? -8.603 -9.862 -15.336 1.00 0.00 19 GLY A CA 3
ATOM 2838 C C . GLY A 1 19 ? -9.595 -10.831 -14.704 1.00 0.00 19 GLY A C 3
ATOM 2839 O O . GLY A 1 19 ? -9.258 -11.570 -13.779 1.00 0.00 19 GLY A O 3
ATOM 2843 N N . GLU A 1 20 ? -10.824 -10.817 -15.217 1.00 0.00 20 GLU A N 3
ATOM 2844 C CA . GLU A 1 20 ? -11.874 -11.698 -14.703 1.00 0.00 20 GLU A CA 3
ATOM 2845 C C . GLU A 1 20 ? -12.192 -11.359 -13.248 1.00 0.00 20 GLU A C 3
ATOM 2846 O O . GLU A 1 20 ? -11.296 -11.126 -12.437 1.00 0.00 20 GLU A O 3
ATOM 2858 N N . THR A 1 21 ? -13.484 -11.334 -12.928 1.00 0.00 21 THR A N 3
ATOM 2859 C CA . THR A 1 21 ? -13.921 -11.025 -11.570 1.00 0.00 21 THR A CA 3
ATOM 2860 C C . THR A 1 21 ? -15.442 -11.045 -11.485 1.00 0.00 21 THR A C 3
ATOM 2861 O O . THR A 1 21 ? -16.129 -10.290 -12.174 1.00 0.00 21 THR A O 3
ATOM 2872 N N . ASP A 1 22 ? -15.960 -11.914 -10.625 1.00 0.00 22 ASP A N 3
ATOM 2873 C CA . ASP A 1 22 ? -17.404 -12.026 -10.444 1.00 0.00 22 ASP A CA 3
ATOM 2874 C C . ASP A 1 22 ? -17.847 -11.248 -9.207 1.00 0.00 22 ASP A C 3
ATOM 2875 O O . ASP A 1 22 ? -18.807 -11.622 -8.533 1.00 0.00 22 ASP A O 3
ATOM 2884 N N . GLY A 1 23 ? -17.134 -10.162 -8.916 1.00 0.00 23 GLY A N 3
ATOM 2885 C CA . GLY A 1 23 ? -17.459 -9.337 -7.755 1.00 0.00 23 GLY A CA 3
ATOM 2886 C C . GLY A 1 23 ? -16.640 -9.763 -6.541 1.00 0.00 23 GLY A C 3
ATOM 2887 O O . GLY A 1 23 ? -17.077 -9.622 -5.399 1.00 0.00 23 GLY A O 3
ATOM 2891 N N . THR A 1 24 ? -15.441 -10.286 -6.802 1.00 0.00 24 THR A N 3
ATOM 2892 C CA . THR A 1 24 ? -14.555 -10.735 -5.731 1.00 0.00 24 THR A CA 3
ATOM 2893 C C . THR A 1 24 ? -15.182 -11.891 -4.963 1.00 0.00 24 THR A C 3
ATOM 2894 O O . THR A 1 24 ? -16.344 -11.839 -4.560 1.00 0.00 24 THR A O 3
ATOM 2905 N N . ASP A 1 25 ? -14.390 -12.933 -4.758 1.00 0.00 25 ASP A N 3
ATOM 2906 C CA . ASP A 1 25 ? -14.855 -14.106 -4.025 1.00 0.00 25 ASP A CA 3
ATOM 2907 C C . ASP A 1 25 ? -13.963 -14.345 -2.812 1.00 0.00 25 ASP A C 3
ATOM 2908 O O . ASP A 1 25 ? -13.714 -15.484 -2.416 1.00 0.00 25 ASP A O 3
ATOM 2917 N N . LEU A 1 26 ? -13.481 -13.249 -2.231 1.00 0.00 26 LEU A N 3
ATOM 2918 C CA . LEU A 1 26 ? -12.610 -13.330 -1.064 1.00 0.00 26 LEU A CA 3
ATOM 2919 C C . LEU A 1 26 ? -13.124 -12.404 0.035 1.00 0.00 26 LEU A C 3
ATOM 2920 O O . LEU A 1 26 ? -12.973 -11.185 -0.039 1.00 0.00 26 LEU A O 3
ATOM 2936 N N . SER A 1 27 ? -13.732 -13.002 1.056 1.00 0.00 27 SER A N 3
ATOM 2937 C CA . SER A 1 27 ? -14.265 -12.224 2.171 1.00 0.00 27 SER A CA 3
ATOM 2938 C C . SER A 1 27 ? -13.539 -12.583 3.463 1.00 0.00 27 SER A C 3
ATOM 2939 O O . SER A 1 27 ? -14.015 -13.396 4.256 1.00 0.00 27 SER A O 3
ATOM 2947 N N . GLY A 1 28 ? -12.379 -11.967 3.662 1.00 0.00 28 GLY A N 3
ATOM 2948 C CA . GLY A 1 28 ? -11.585 -12.224 4.861 1.00 0.00 28 GLY A CA 3
ATOM 2949 C C . GLY A 1 28 ? -10.163 -11.705 4.685 1.00 0.00 28 GLY A C 3
ATOM 2950 O O . GLY A 1 28 ? -9.191 -12.432 4.892 1.00 0.00 28 GLY A O 3
ATOM 2954 N N . ASP A 1 29 ? -10.054 -10.434 4.300 1.00 0.00 29 ASP A N 3
ATOM 2955 C CA . ASP A 1 29 ? -8.745 -9.811 4.091 1.00 0.00 29 ASP A CA 3
ATOM 2956 C C . ASP A 1 29 ? -8.008 -10.490 2.942 1.00 0.00 29 ASP A C 3
ATOM 2957 O O . ASP A 1 29 ? -7.910 -11.715 2.884 1.00 0.00 29 ASP A O 3
ATOM 2966 N N . PHE A 1 30 ? -7.490 -9.678 2.025 1.00 0.00 30 PHE A N 3
ATOM 2967 C CA . PHE A 1 30 ? -6.762 -10.207 0.875 1.00 0.00 30 PHE A CA 3
ATOM 2968 C C . PHE A 1 30 ? -5.364 -9.606 0.793 1.00 0.00 30 PHE A C 3
ATOM 2969 O O . PHE A 1 30 ? -4.778 -9.514 -0.284 1.00 0.00 30 PHE A O 3
ATOM 2986 N N . LEU A 1 31 ? -4.835 -9.192 1.938 1.00 0.00 31 LEU A N 3
ATOM 2987 C CA . LEU A 1 31 ? -3.506 -8.591 1.963 1.00 0.00 31 LEU A CA 3
ATOM 2988 C C . LEU A 1 31 ? -2.598 -9.285 2.972 1.00 0.00 31 LEU A C 3
ATOM 2989 O O . LEU A 1 31 ? -2.212 -8.717 3.994 1.00 0.00 31 LEU A O 3
ATOM 3005 N N . ASP A 1 32 ? -2.250 -10.524 2.648 1.00 0.00 32 ASP A N 3
ATOM 3006 C CA . ASP A 1 32 ? -1.367 -11.320 3.494 1.00 0.00 32 ASP A CA 3
ATOM 3007 C C . ASP A 1 32 ? -0.383 -12.081 2.613 1.00 0.00 32 ASP A C 3
ATOM 3008 O O . ASP A 1 32 ? 0.829 -12.043 2.822 1.00 0.00 32 ASP A O 3
ATOM 3017 N N . LEU A 1 33 ? -0.935 -12.758 1.609 1.00 0.00 33 LEU A N 3
ATOM 3018 C CA . LEU A 1 33 ? -0.132 -13.521 0.662 1.00 0.00 33 LEU A CA 3
ATOM 3019 C C . LEU A 1 33 ? -0.851 -13.551 -0.685 1.00 0.00 33 LEU A C 3
ATOM 3020 O O . LEU A 1 33 ? -0.959 -14.590 -1.335 1.00 0.00 33 LEU A O 3
ATOM 3036 N N . ARG A 1 34 ? -1.357 -12.383 -1.085 1.00 0.00 34 ARG A N 3
ATOM 3037 C CA . ARG A 1 34 ? -2.092 -12.253 -2.345 1.00 0.00 34 ARG A CA 3
ATOM 3038 C C . ARG A 1 34 ? -1.284 -12.790 -3.525 1.00 0.00 34 ARG A C 3
ATOM 3039 O O . ARG A 1 34 ? -1.658 -13.791 -4.134 1.00 0.00 34 ARG A O 3
ATOM 3060 N N . PHE A 1 35 ? -0.180 -12.109 -3.851 1.00 0.00 35 PHE A N 3
ATOM 3061 C CA . PHE A 1 35 ? 0.673 -12.517 -4.981 1.00 0.00 35 PHE A CA 3
ATOM 3062 C C . PHE A 1 35 ? 0.903 -14.032 -5.006 1.00 0.00 35 PHE A C 3
ATOM 3063 O O . PHE A 1 35 ? 0.443 -14.720 -5.913 1.00 0.00 35 PHE A O 3
ATOM 3080 N N . GLU A 1 36 ? 1.636 -14.529 -4.009 1.00 0.00 36 GLU A N 3
ATOM 3081 C CA . GLU A 1 36 ? 1.947 -15.955 -3.922 1.00 0.00 36 GLU A CA 3
ATOM 3082 C C . GLU A 1 36 ? 0.737 -16.741 -3.433 1.00 0.00 36 GLU A C 3
ATOM 3083 O O . GLU A 1 36 ? 0.628 -17.084 -2.255 1.00 0.00 36 GLU A O 3
ATOM 3095 N N . ASP A 1 37 ? -0.160 -17.022 -4.367 1.00 0.00 37 ASP A N 3
ATOM 3096 C CA . ASP A 1 37 ? -1.383 -17.773 -4.075 1.00 0.00 37 ASP A CA 3
ATOM 3097 C C . ASP A 1 37 ? -2.289 -17.792 -5.304 1.00 0.00 37 ASP A C 3
ATOM 3098 O O . ASP A 1 37 ? -2.998 -18.767 -5.555 1.00 0.00 37 ASP A O 3
ATOM 3107 N N . ILE A 1 38 ? -2.274 -16.692 -6.058 1.00 0.00 38 ILE A N 3
ATOM 3108 C CA . ILE A 1 38 ? -3.120 -16.585 -7.249 1.00 0.00 38 ILE A CA 3
ATOM 3109 C C . ILE A 1 38 ? -2.301 -16.870 -8.515 1.00 0.00 38 ILE A C 3
ATOM 3110 O O . ILE A 1 38 ? -1.194 -17.404 -8.446 1.00 0.00 38 ILE A O 3
ATOM 3126 N N . GLY A 1 39 ? -2.858 -16.500 -9.666 1.00 0.00 39 GLY A N 3
ATOM 3127 C CA . GLY A 1 39 ? -2.170 -16.714 -10.936 1.00 0.00 39 GLY A CA 3
ATOM 3128 C C . GLY A 1 39 ? -1.862 -15.383 -11.620 1.00 0.00 39 GLY A C 3
ATOM 3129 O O . GLY A 1 39 ? -2.189 -15.180 -12.789 1.00 0.00 39 GLY A O 3
ATOM 3133 N N . TYR A 1 40 ? -1.227 -14.478 -10.876 1.00 0.00 40 TYR A N 3
ATOM 3134 C CA . TYR A 1 40 ? -0.877 -13.177 -11.403 1.00 0.00 40 TYR A CA 3
ATOM 3135 C C . TYR A 1 40 ? 0.533 -13.252 -12.014 1.00 0.00 40 TYR A C 3
ATOM 3136 O O . TYR A 1 40 ? 1.088 -14.337 -12.188 1.00 0.00 40 TYR A O 3
ATOM 3154 N N . ASP A 1 41 ? 1.110 -12.094 -12.305 1.00 0.00 41 ASP A N 3
ATOM 3155 C CA . ASP A 1 41 ? 2.467 -12.046 -12.857 1.00 0.00 41 ASP A CA 3
ATOM 3156 C C . ASP A 1 41 ? 3.365 -11.208 -11.946 1.00 0.00 41 ASP A C 3
ATOM 3157 O O . ASP A 1 41 ? 3.023 -10.086 -11.572 1.00 0.00 41 ASP A O 3
ATOM 3166 N N . SER A 1 42 ? 4.509 -11.781 -11.579 1.00 0.00 42 SER A N 3
ATOM 3167 C CA . SER A 1 42 ? 5.454 -11.101 -10.689 1.00 0.00 42 SER A CA 3
ATOM 3168 C C . SER A 1 42 ? 6.300 -10.080 -11.446 1.00 0.00 42 SER A C 3
ATOM 3169 O O . SER A 1 42 ? 6.448 -8.936 -11.017 1.00 0.00 42 SER A O 3
ATOM 3177 N N . LEU A 1 43 ? 6.865 -10.507 -12.566 1.00 0.00 43 LEU A N 3
ATOM 3178 C CA . LEU A 1 43 ? 7.708 -9.619 -13.362 1.00 0.00 43 LEU A CA 3
ATOM 3179 C C . LEU A 1 43 ? 6.875 -8.582 -14.118 1.00 0.00 43 LEU A C 3
ATOM 3180 O O . LEU A 1 43 ? 7.402 -7.562 -14.565 1.00 0.00 43 LEU A O 3
ATOM 3196 N N . ALA A 1 44 ? 5.578 -8.848 -14.275 1.00 0.00 44 ALA A N 3
ATOM 3197 C CA . ALA A 1 44 ? 4.716 -7.917 -14.998 1.00 0.00 44 ALA A CA 3
ATOM 3198 C C . ALA A 1 44 ? 4.092 -6.881 -14.064 1.00 0.00 44 ALA A C 3
ATOM 3199 O O . ALA A 1 44 ? 3.734 -5.791 -14.505 1.00 0.00 44 ALA A O 3
ATOM 3206 N N . LEU A 1 45 ? 3.957 -7.215 -12.777 1.00 0.00 45 LEU A N 3
ATOM 3207 C CA . LEU A 1 45 ? 3.369 -6.260 -11.838 1.00 0.00 45 LEU A CA 3
ATOM 3208 C C . LEU A 1 45 ? 4.367 -5.131 -11.578 1.00 0.00 45 LEU A C 3
ATOM 3209 O O . LEU A 1 45 ? 3.999 -3.961 -11.467 1.00 0.00 45 LEU A O 3
ATOM 3225 N N . MET A 1 46 ? 5.641 -5.510 -11.497 1.00 0.00 46 MET A N 3
ATOM 3226 C CA . MET A 1 46 ? 6.705 -4.537 -11.264 1.00 0.00 46 MET A CA 3
ATOM 3227 C C . MET A 1 46 ? 6.935 -3.695 -12.516 1.00 0.00 46 MET A C 3
ATOM 3228 O O . MET A 1 46 ? 7.303 -2.524 -12.434 1.00 0.00 46 MET A O 3
ATOM 3242 N N . GLU A 1 47 ? 6.715 -4.309 -13.679 1.00 0.00 47 GLU A N 3
ATOM 3243 C CA . GLU A 1 47 ? 6.900 -3.608 -14.948 1.00 0.00 47 GLU A CA 3
ATOM 3244 C C . GLU A 1 47 ? 5.754 -2.630 -15.198 1.00 0.00 47 GLU A C 3
ATOM 3245 O O . GLU A 1 47 ? 5.922 -1.618 -15.879 1.00 0.00 47 GLU A O 3
ATOM 3257 N N . THR A 1 48 ? 4.586 -2.942 -14.640 1.00 0.00 48 THR A N 3
ATOM 3258 C CA . THR A 1 48 ? 3.417 -2.084 -14.809 1.00 0.00 48 THR A CA 3
ATOM 3259 C C . THR A 1 48 ? 3.566 -0.821 -13.969 1.00 0.00 48 THR A C 3
ATOM 3260 O O . THR A 1 48 ? 3.272 0.282 -14.423 1.00 0.00 48 THR A O 3
ATOM 3271 N N . ALA A 1 49 ? 4.029 -0.998 -12.736 1.00 0.00 49 ALA A N 3
ATOM 3272 C CA . ALA A 1 49 ? 4.218 0.135 -11.836 1.00 0.00 49 ALA A CA 3
ATOM 3273 C C . ALA A 1 49 ? 5.336 1.039 -12.352 1.00 0.00 49 ALA A C 3
ATOM 3274 O O . ALA A 1 49 ? 5.264 2.264 -12.252 1.00 0.00 49 ALA A O 3
ATOM 3281 N N . ALA A 1 50 ? 6.370 0.415 -12.908 1.00 0.00 50 ALA A N 3
ATOM 3282 C CA . ALA A 1 50 ? 7.506 1.162 -13.441 1.00 0.00 50 ALA A CA 3
ATOM 3283 C C . ALA A 1 50 ? 7.071 2.036 -14.613 1.00 0.00 50 ALA A C 3
ATOM 3284 O O . ALA A 1 50 ? 7.507 3.180 -14.748 1.00 0.00 50 ALA A O 3
ATOM 3291 N N . ARG A 1 51 ? 6.209 1.484 -15.461 1.00 0.00 51 ARG A N 3
ATOM 3292 C CA . ARG A 1 51 ? 5.721 2.220 -16.625 1.00 0.00 51 ARG A CA 3
ATOM 3293 C C . ARG A 1 51 ? 4.955 3.466 -16.190 1.00 0.00 51 ARG A C 3
ATOM 3294 O O . ARG A 1 51 ? 5.236 4.576 -16.643 1.00 0.00 51 ARG A O 3
ATOM 3315 N N . LEU A 1 52 ? 3.982 3.270 -15.304 1.00 0.00 52 LEU A N 3
ATOM 3316 C CA . LEU A 1 52 ? 3.176 4.383 -14.812 1.00 0.00 52 LEU A CA 3
ATOM 3317 C C . LEU A 1 52 ? 3.796 5.014 -13.560 1.00 0.00 52 LEU A C 3
ATOM 3318 O O . LEU A 1 52 ? 3.159 5.825 -12.889 1.00 0.00 52 LEU A O 3
ATOM 3334 N N . GLU A 1 53 ? 5.041 4.643 -13.246 1.00 0.00 53 GLU A N 3
ATOM 3335 C CA . GLU A 1 53 ? 5.718 5.192 -12.070 1.00 0.00 53 GLU A CA 3
ATOM 3336 C C . GLU A 1 53 ? 5.803 6.714 -12.162 1.00 0.00 53 GLU A C 3
ATOM 3337 O O . GLU A 1 53 ? 5.750 7.416 -11.152 1.00 0.00 53 GLU A O 3
ATOM 3349 N N . SER A 1 54 ? 5.933 7.212 -13.388 1.00 0.00 54 SER A N 3
ATOM 3350 C CA . SER A 1 54 ? 6.022 8.652 -13.610 1.00 0.00 54 SER A CA 3
ATOM 3351 C C . SER A 1 54 ? 4.639 9.292 -13.509 1.00 0.00 54 SER A C 3
ATOM 3352 O O . SER A 1 54 ? 4.499 10.436 -13.078 1.00 0.00 54 SER A O 3
ATOM 3360 N N . ARG A 1 55 ? 3.621 8.537 -13.911 1.00 0.00 55 ARG A N 3
ATOM 3361 C CA . ARG A 1 55 ? 2.247 9.034 -13.864 1.00 0.00 55 ARG A CA 3
ATOM 3362 C C . ARG A 1 55 ? 1.847 9.360 -12.428 1.00 0.00 55 ARG A C 3
ATOM 3363 O O . ARG A 1 55 ? 1.175 10.358 -12.166 1.00 0.00 55 ARG A O 3
ATOM 3384 N N . TYR A 1 56 ? 2.271 8.505 -11.502 1.00 0.00 56 TYR A N 3
ATOM 3385 C CA . TYR A 1 56 ? 1.957 8.705 -10.091 1.00 0.00 56 TYR A CA 3
ATOM 3386 C C . TYR A 1 56 ? 2.838 9.801 -9.495 1.00 0.00 56 TYR A C 3
ATOM 3387 O O . TYR A 1 56 ? 2.436 10.502 -8.566 1.00 0.00 56 TYR A O 3
ATOM 3405 N N . GLY A 1 57 ? 4.045 9.942 -10.039 1.00 0.00 57 GLY A N 3
ATOM 3406 C CA . GLY A 1 57 ? 4.978 10.956 -9.553 1.00 0.00 57 GLY A CA 3
ATOM 3407 C C . GLY A 1 57 ? 5.671 10.490 -8.275 1.00 0.00 57 GLY A C 3
ATOM 3408 O O . GLY A 1 57 ? 6.070 11.301 -7.438 1.00 0.00 57 GLY A O 3
ATOM 3412 N N . VAL A 1 58 ? 5.808 9.174 -8.132 1.00 0.00 58 VAL A N 3
ATOM 3413 C CA . VAL A 1 58 ? 6.449 8.604 -6.958 1.00 0.00 58 VAL A CA 3
ATOM 3414 C C . VAL A 1 58 ? 7.914 8.275 -7.260 1.00 0.00 58 VAL A C 3
ATOM 3415 O O . VAL A 1 58 ? 8.325 8.229 -8.419 1.00 0.00 58 VAL A O 3
ATOM 3428 N N . SER A 1 59 ? 8.698 8.051 -6.206 1.00 0.00 59 SER A N 3
ATOM 3429 C CA . SER A 1 59 ? 10.115 7.735 -6.374 1.00 0.00 59 SER A CA 3
ATOM 3430 C C . SER A 1 59 ? 10.291 6.482 -7.229 1.00 0.00 59 SER A C 3
ATOM 3431 O O . SER A 1 59 ? 9.325 5.947 -7.774 1.00 0.00 59 SER A O 3
ATOM 3439 N N . ILE A 1 60 ? 11.536 6.032 -7.357 1.00 0.00 60 ILE A N 3
ATOM 3440 C CA . ILE A 1 60 ? 11.825 4.852 -8.169 1.00 0.00 60 ILE A CA 3
ATOM 3441 C C . ILE A 1 60 ? 12.348 3.699 -7.301 1.00 0.00 60 ILE A C 3
ATOM 3442 O O . ILE A 1 60 ? 13.558 3.498 -7.194 1.00 0.00 60 ILE A O 3
ATOM 3458 N N . PRO A 1 61 ? 11.448 2.914 -6.685 1.00 0.00 61 PRO A N 3
ATOM 3459 C CA . PRO A 1 61 ? 11.857 1.772 -5.849 1.00 0.00 61 PRO A CA 3
ATOM 3460 C C . PRO A 1 61 ? 12.145 0.530 -6.692 1.00 0.00 61 PRO A C 3
ATOM 3461 O O . PRO A 1 61 ? 11.230 -0.122 -7.194 1.00 0.00 61 PRO A O 3
ATOM 3472 N N . ASP A 1 62 ? 13.428 0.223 -6.856 1.00 0.00 62 ASP A N 3
ATOM 3473 C CA . ASP A 1 62 ? 13.826 -0.933 -7.658 1.00 0.00 62 ASP A CA 3
ATOM 3474 C C . ASP A 1 62 ? 14.143 -2.140 -6.775 1.00 0.00 62 ASP A C 3
ATOM 3475 O O . ASP A 1 62 ? 14.053 -3.283 -7.219 1.00 0.00 62 ASP A O 3
ATOM 3484 N N . ASP A 1 63 ? 14.523 -1.880 -5.527 1.00 0.00 63 ASP A N 3
ATOM 3485 C CA . ASP A 1 63 ? 14.857 -2.966 -4.607 1.00 0.00 63 ASP A CA 3
ATOM 3486 C C . ASP A 1 63 ? 13.592 -3.603 -4.034 1.00 0.00 63 ASP A C 3
ATOM 3487 O O . ASP A 1 63 ? 13.286 -4.764 -4.305 1.00 0.00 63 ASP A O 3
ATOM 3496 N N . VAL A 1 64 ? 12.865 -2.829 -3.231 1.00 0.00 64 VAL A N 3
ATOM 3497 C CA . VAL A 1 64 ? 11.639 -3.325 -2.610 1.00 0.00 64 VAL A CA 3
ATOM 3498 C C . VAL A 1 64 ? 10.624 -3.749 -3.674 1.00 0.00 64 VAL A C 3
ATOM 3499 O O . VAL A 1 64 ? 9.989 -4.797 -3.565 1.00 0.00 64 VAL A O 3
ATOM 3512 N N . ALA A 1 65 ? 10.477 -2.919 -4.701 1.00 0.00 65 ALA A N 3
ATOM 3513 C CA . ALA A 1 65 ? 9.535 -3.214 -5.776 1.00 0.00 65 ALA A CA 3
ATOM 3514 C C . ALA A 1 65 ? 10.071 -4.328 -6.670 1.00 0.00 65 ALA A C 3
ATOM 3515 O O . ALA A 1 65 ? 9.310 -5.129 -7.212 1.00 0.00 65 ALA A O 3
ATOM 3522 N N . GLY A 1 66 ? 11.394 -4.371 -6.817 1.00 0.00 66 GLY A N 3
ATOM 3523 C CA . GLY A 1 66 ? 12.026 -5.392 -7.648 1.00 0.00 66 GLY A CA 3
ATOM 3524 C C . GLY A 1 66 ? 11.705 -6.791 -7.133 1.00 0.00 66 GLY A C 3
ATOM 3525 O O . GLY A 1 66 ? 11.595 -7.742 -7.906 1.00 0.00 66 GLY A O 3
ATOM 3529 N N . ARG A 1 67 ? 11.557 -6.906 -5.817 1.00 0.00 67 ARG A N 3
ATOM 3530 C CA . ARG A 1 67 ? 11.250 -8.196 -5.207 1.00 0.00 67 ARG A CA 3
ATOM 3531 C C . ARG A 1 67 ? 10.162 -8.039 -4.147 1.00 0.00 67 ARG A C 3
ATOM 3532 O O . ARG A 1 67 ? 10.419 -8.134 -2.947 1.00 0.00 67 ARG A O 3
ATOM 3553 N N . VAL A 1 68 ? 8.937 -7.797 -4.608 1.00 0.00 68 VAL A N 3
ATOM 3554 C CA . VAL A 1 68 ? 7.812 -7.628 -3.694 1.00 0.00 68 VAL A CA 3
ATOM 3555 C C . VAL A 1 68 ? 7.150 -8.978 -3.412 1.00 0.00 68 VAL A C 3
ATOM 3556 O O . VAL A 1 68 ? 6.696 -9.666 -4.327 1.00 0.00 68 VAL A O 3
ATOM 3569 N N . ASP A 1 69 ? 7.108 -9.348 -2.135 1.00 0.00 69 ASP A N 3
ATOM 3570 C CA . ASP A 1 69 ? 6.505 -10.619 -1.742 1.00 0.00 69 ASP A CA 3
ATOM 3571 C C . ASP A 1 69 ? 5.099 -10.403 -1.187 1.00 0.00 69 ASP A C 3
ATOM 3572 O O . ASP A 1 69 ? 4.237 -11.276 -1.290 1.00 0.00 69 ASP A O 3
ATOM 3581 N N . THR A 1 70 ? 4.876 -9.232 -0.594 1.00 0.00 70 THR A N 3
ATOM 3582 C CA . THR A 1 70 ? 3.568 -8.919 -0.020 1.00 0.00 70 THR A CA 3
ATOM 3583 C C . THR A 1 70 ? 2.815 -7.914 -0.902 1.00 0.00 70 THR A C 3
ATOM 3584 O O . THR A 1 70 ? 3.433 -7.105 -1.595 1.00 0.00 70 THR A O 3
ATOM 3595 N N . PRO A 1 71 ? 1.469 -7.947 -0.883 1.00 0.00 71 PRO A N 3
ATOM 3596 C CA . PRO A 1 71 ? 0.651 -7.020 -1.691 1.00 0.00 71 PRO A CA 3
ATOM 3597 C C . PRO A 1 71 ? 0.502 -5.655 -1.029 1.00 0.00 71 PRO A C 3
ATOM 3598 O O . PRO A 1 71 ? 0.583 -4.616 -1.683 1.00 0.00 71 PRO A O 3
ATOM 3609 N N . ARG A 1 72 ? 0.292 -5.673 0.283 1.00 0.00 72 ARG A N 3
ATOM 3610 C CA . ARG A 1 72 ? 0.144 -4.432 1.037 1.00 0.00 72 ARG A CA 3
ATOM 3611 C C . ARG A 1 72 ? 1.463 -3.656 1.090 1.00 0.00 72 ARG A C 3
ATOM 3612 O O . ARG A 1 72 ? 1.489 -2.496 1.497 1.00 0.00 72 ARG A O 3
ATOM 3633 N N . GLU A 1 73 ? 2.562 -4.300 0.685 1.00 0.00 73 GLU A N 3
ATOM 3634 C CA . GLU A 1 73 ? 3.863 -3.641 0.703 1.00 0.00 73 GLU A CA 3
ATOM 3635 C C . GLU A 1 73 ? 3.958 -2.606 -0.415 1.00 0.00 73 GLU A C 3
ATOM 3636 O O . GLU A 1 73 ? 4.394 -1.479 -0.193 1.00 0.00 73 GLU A O 3
ATOM 3648 N N . LEU A 1 74 ? 3.553 -3.003 -1.622 1.00 0.00 74 LEU A N 3
ATOM 3649 C CA . LEU A 1 74 ? 3.613 -2.094 -2.766 1.00 0.00 74 LEU A CA 3
ATOM 3650 C C . LEU A 1 74 ? 2.616 -0.946 -2.599 1.00 0.00 74 LEU A C 3
ATOM 3651 O O . LEU A 1 74 ? 2.885 0.190 -3.003 1.00 0.00 74 LEU A O 3
ATOM 3667 N N . LEU A 1 75 ? 1.471 -1.238 -1.979 1.00 0.00 75 LEU A N 3
ATOM 3668 C CA . LEU A 1 75 ? 0.461 -0.206 -1.748 1.00 0.00 75 LEU A CA 3
ATOM 3669 C C . LEU A 1 75 ? 1.035 0.875 -0.839 1.00 0.00 75 LEU A C 3
ATOM 3670 O O . LEU A 1 75 ? 1.061 2.045 -1.195 1.00 0.00 75 LEU A O 3
ATOM 3686 N N . ASP A 1 76 ? 1.481 0.464 0.343 1.00 0.00 76 ASP A N 3
ATOM 3687 C CA . ASP A 1 76 ? 2.045 1.402 1.311 1.00 0.00 76 ASP A CA 3
ATOM 3688 C C . ASP A 1 76 ? 3.337 2.035 0.791 1.00 0.00 76 ASP A C 3
ATOM 3689 O O . ASP A 1 76 ? 3.768 3.075 1.287 1.00 0.00 76 ASP A O 3
ATOM 3698 N N . LEU A 1 77 ? 3.959 1.403 -0.205 1.00 0.00 77 LEU A N 3
ATOM 3699 C CA . LEU A 1 77 ? 5.201 1.932 -0.762 1.00 0.00 77 LEU A CA 3
ATOM 3700 C C . LEU A 1 77 ? 4.943 3.251 -1.487 1.00 0.00 77 LEU A C 3
ATOM 3701 O O . LEU A 1 77 ? 5.533 4.282 -1.159 1.00 0.00 77 LEU A O 3
ATOM 3717 N N . ILE A 1 78 ? 4.054 3.206 -2.475 1.00 0.00 78 ILE A N 3
ATOM 3718 C CA . ILE A 1 78 ? 3.723 4.408 -3.242 1.00 0.00 78 ILE A CA 3
ATOM 3719 C C . ILE A 1 78 ? 3.009 5.426 -2.351 1.00 0.00 78 ILE A C 3
ATOM 3720 O O . ILE A 1 78 ? 3.213 6.634 -2.464 1.00 0.00 78 ILE A O 3
ATOM 3736 N N . ASN A 1 79 ? 2.161 4.906 -1.478 1.00 0.00 79 ASN A N 3
ATOM 3737 C CA . ASN A 1 79 ? 1.385 5.736 -0.559 1.00 0.00 79 ASN A CA 3
ATOM 3738 C C . ASN A 1 79 ? 2.304 6.539 0.362 1.00 0.00 79 ASN A C 3
ATOM 3739 O O . ASN A 1 79 ? 1.966 7.643 0.789 1.00 0.00 79 ASN A O 3
ATOM 3750 N N . GLY A 1 80 ? 3.461 5.963 0.674 1.00 0.00 80 GLY A N 3
ATOM 3751 C CA . GLY A 1 80 ? 4.417 6.623 1.560 1.00 0.00 80 GLY A CA 3
ATOM 3752 C C . GLY A 1 80 ? 5.180 7.726 0.835 1.00 0.00 80 GLY A C 3
ATOM 3753 O O . GLY A 1 80 ? 5.153 8.889 1.238 1.00 0.00 80 GLY A O 3
ATOM 3757 N N . ALA A 1 81 ? 5.870 7.348 -0.238 1.00 0.00 81 ALA A N 3
ATOM 3758 C CA . ALA A 1 81 ? 6.650 8.313 -1.014 1.00 0.00 81 ALA A CA 3
ATOM 3759 C C . ALA A 1 81 ? 5.776 9.466 -1.513 1.00 0.00 81 ALA A C 3
ATOM 3760 O O . ALA A 1 81 ? 6.275 10.550 -1.815 1.00 0.00 81 ALA A O 3
ATOM 3767 N N . LEU A 1 82 ? 4.466 9.227 -1.597 1.00 0.00 82 LEU A N 3
ATOM 3768 C CA . LEU A 1 82 ? 3.544 10.260 -2.063 1.00 0.00 82 LEU A CA 3
ATOM 3769 C C . LEU A 1 82 ? 3.061 11.111 -0.893 1.00 0.00 82 LEU A C 3
ATOM 3770 O O . LEU A 1 82 ? 2.817 12.310 -1.035 1.00 0.00 82 LEU A O 3
ATOM 3786 N N . ALA A 1 83 ? 2.922 10.476 0.267 1.00 0.00 83 ALA A N 3
ATOM 3787 C CA . ALA A 1 83 ? 2.464 11.181 1.462 1.00 0.00 83 ALA A CA 3
ATOM 3788 C C . ALA A 1 83 ? 3.439 12.292 1.838 1.00 0.00 83 ALA A C 3
ATOM 3789 O O . ALA A 1 83 ? 3.046 13.325 2.379 1.00 0.00 83 ALA A O 3
ATOM 3796 N N . GLU A 1 84 ? 4.717 12.067 1.548 1.00 0.00 84 GLU A N 3
ATOM 3797 C CA . GLU A 1 84 ? 5.746 13.054 1.864 1.00 0.00 84 GLU A CA 3
ATOM 3798 C C . GLU A 1 84 ? 5.482 14.360 1.119 1.00 0.00 84 GLU A C 3
ATOM 3799 O O . GLU A 1 84 ? 5.668 15.449 1.662 1.00 0.00 84 GLU A O 3
ATOM 3811 N N . ALA A 1 85 ? 5.045 14.237 -0.130 1.00 0.00 85 ALA A N 3
ATOM 3812 C CA . ALA A 1 85 ? 4.755 15.414 -0.944 1.00 0.00 85 ALA A CA 3
ATOM 3813 C C . ALA A 1 85 ? 3.536 16.152 -0.400 1.00 0.00 85 ALA A C 3
ATOM 3814 O O . ALA A 1 85 ? 3.643 17.270 0.102 1.00 0.00 85 ALA A O 3
ATOM 3821 N N . ALA A 1 86 ? 2.376 15.511 -0.506 1.00 0.00 86 ALA A N 3
ATOM 3822 C CA . ALA A 1 86 ? 1.137 16.113 -0.021 1.00 0.00 86 ALA A CA 3
ATOM 3823 C C . ALA A 1 86 ? 1.005 15.921 1.486 1.00 0.00 86 ALA A C 3
ATOM 3824 O O . ALA A 1 86 ? 2.002 15.603 2.113 1.00 0.00 86 ALA A O 3
ATOM 3832 N N . MET A 1 1 ? -6.476 17.745 -2.875 1.00 0.00 1 MET A N 4
ATOM 3833 C CA . MET A 1 1 ? -6.760 17.884 -1.419 1.00 0.00 1 MET A CA 4
ATOM 3834 C C . MET A 1 1 ? -6.508 16.550 -0.722 1.00 0.00 1 MET A C 4
ATOM 3835 O O . MET A 1 1 ? -5.662 16.446 0.166 1.00 0.00 1 MET A O 4
ATOM 3851 N N . ALA A 1 2 ? -7.255 15.531 -1.136 1.00 0.00 2 ALA A N 4
ATOM 3852 C CA . ALA A 1 2 ? -7.108 14.202 -0.546 1.00 0.00 2 ALA A CA 4
ATOM 3853 C C . ALA A 1 2 ? -6.821 13.167 -1.629 1.00 0.00 2 ALA A C 4
ATOM 3854 O O . ALA A 1 2 ? -7.729 12.513 -2.142 1.00 0.00 2 ALA A O 4
ATOM 3861 N N . THR A 1 3 ? -5.543 13.026 -1.971 1.00 0.00 3 THR A N 4
ATOM 3862 C CA . THR A 1 3 ? -5.138 12.067 -2.996 1.00 0.00 3 THR A CA 4
ATOM 3863 C C . THR A 1 3 ? -4.045 11.148 -2.461 1.00 0.00 3 THR A C 4
ATOM 3864 O O . THR A 1 3 ? -2.930 11.585 -2.178 1.00 0.00 3 THR A O 4
ATOM 3875 N N . LEU A 1 4 ? -4.379 9.867 -2.327 1.00 0.00 4 LEU A N 4
ATOM 3876 C CA . LEU A 1 4 ? -3.419 8.888 -1.823 1.00 0.00 4 LEU A CA 4
ATOM 3877 C C . LEU A 1 4 ? -3.710 7.508 -2.405 1.00 0.00 4 LEU A C 4
ATOM 3878 O O . LEU A 1 4 ? -4.672 7.324 -3.153 1.00 0.00 4 LEU A O 4
ATOM 3894 N N . LEU A 1 5 ? -2.867 6.539 -2.058 1.00 0.00 5 LEU A N 4
ATOM 3895 C CA . LEU A 1 5 ? -3.038 5.177 -2.557 1.00 0.00 5 LEU A CA 4
ATOM 3896 C C . LEU A 1 5 ? -3.811 4.331 -1.549 1.00 0.00 5 LEU A C 4
ATOM 3897 O O . LEU A 1 5 ? -3.469 4.277 -0.369 1.00 0.00 5 LEU A O 4
ATOM 3913 N N . THR A 1 6 ? -4.858 3.670 -2.033 1.00 0.00 6 THR A N 4
ATOM 3914 C CA . THR A 1 6 ? -5.677 2.827 -1.170 1.00 0.00 6 THR A CA 4
ATOM 3915 C C . THR A 1 6 ? -5.671 1.388 -1.674 1.00 0.00 6 THR A C 4
ATOM 3916 O O . THR A 1 6 ? -5.159 1.094 -2.753 1.00 0.00 6 THR A O 4
ATOM 3927 N N . THR A 1 7 ? -6.251 0.494 -0.876 1.00 0.00 7 THR A N 4
ATOM 3928 C CA . THR A 1 7 ? -6.316 -0.920 -1.243 1.00 0.00 7 THR A CA 4
ATOM 3929 C C . THR A 1 7 ? -7.030 -1.094 -2.582 1.00 0.00 7 THR A C 4
ATOM 3930 O O . THR A 1 7 ? -6.611 -1.883 -3.429 1.00 0.00 7 THR A O 4
ATOM 3941 N N . ASP A 1 8 ? -8.115 -0.347 -2.760 1.00 0.00 8 ASP A N 4
ATOM 3942 C CA . ASP A 1 8 ? -8.886 -0.422 -3.997 1.00 0.00 8 ASP A CA 4
ATOM 3943 C C . ASP A 1 8 ? -8.040 0.026 -5.188 1.00 0.00 8 ASP A C 4
ATOM 3944 O O . ASP A 1 8 ? -8.239 -0.437 -6.311 1.00 0.00 8 ASP A O 4
ATOM 3953 N N . ASP A 1 9 ? -7.097 0.931 -4.934 1.00 0.00 9 ASP A N 4
ATOM 3954 C CA . ASP A 1 9 ? -6.230 1.429 -6.003 1.00 0.00 9 ASP A CA 4
ATOM 3955 C C . ASP A 1 9 ? -5.296 0.327 -6.495 1.00 0.00 9 ASP A C 4
ATOM 3956 O O . ASP A 1 9 ? -5.128 0.130 -7.699 1.00 0.00 9 ASP A O 4
ATOM 3965 N N . LEU A 1 10 ? -4.683 -0.386 -5.552 1.00 0.00 10 LEU A N 4
ATOM 3966 C CA . LEU A 1 10 ? -3.762 -1.461 -5.911 1.00 0.00 10 LEU A CA 4
ATOM 3967 C C . LEU A 1 10 ? -4.509 -2.592 -6.632 1.00 0.00 10 LEU A C 4
ATOM 3968 O O . LEU A 1 10 ? -3.944 -3.294 -7.471 1.00 0.00 10 LEU A O 4
ATOM 3984 N N . ARG A 1 11 ? -5.784 -2.758 -6.285 1.00 0.00 11 ARG A N 4
ATOM 3985 C CA . ARG A 1 11 ? -6.608 -3.801 -6.889 1.00 0.00 11 ARG A CA 4
ATOM 3986 C C . ARG A 1 11 ? -6.791 -3.546 -8.380 1.00 0.00 11 ARG A C 4
ATOM 3987 O O . ARG A 1 11 ? -6.433 -4.375 -9.212 1.00 0.00 11 ARG A O 4
ATOM 4008 N N . ARG A 1 12 ? -7.363 -2.390 -8.703 1.00 0.00 12 ARG A N 4
ATOM 4009 C CA . ARG A 1 12 ? -7.610 -2.022 -10.098 1.00 0.00 12 ARG A CA 4
ATOM 4010 C C . ARG A 1 12 ? -6.317 -2.044 -10.914 1.00 0.00 12 ARG A C 4
ATOM 4011 O O . ARG A 1 12 ? -6.331 -2.322 -12.112 1.00 0.00 12 ARG A O 4
ATOM 4032 N N . ALA A 1 13 ? -5.203 -1.742 -10.255 1.00 0.00 13 ALA A N 4
ATOM 4033 C CA . ALA A 1 13 ? -3.908 -1.724 -10.934 1.00 0.00 13 ALA A CA 4
ATOM 4034 C C . ALA A 1 13 ? -3.460 -3.138 -11.292 1.00 0.00 13 ALA A C 4
ATOM 4035 O O . ALA A 1 13 ? -2.832 -3.361 -12.328 1.00 0.00 13 ALA A O 4
ATOM 4042 N N . LEU A 1 14 ? -3.782 -4.090 -10.421 1.00 0.00 14 LEU A N 4
ATOM 4043 C CA . LEU A 1 14 ? -3.399 -5.483 -10.649 1.00 0.00 14 LEU A CA 4
ATOM 4044 C C . LEU A 1 14 ? -4.293 -6.131 -11.708 1.00 0.00 14 LEU A C 4
ATOM 4045 O O . LEU A 1 14 ? -3.884 -7.072 -12.389 1.00 0.00 14 LEU A O 4
ATOM 4061 N N . VAL A 1 15 ? -5.517 -5.625 -11.837 1.00 0.00 15 VAL A N 4
ATOM 4062 C CA . VAL A 1 15 ? -6.460 -6.169 -12.814 1.00 0.00 15 VAL A CA 4
ATOM 4063 C C . VAL A 1 15 ? -6.222 -5.566 -14.199 1.00 0.00 15 VAL A C 4
ATOM 4064 O O . VAL A 1 15 ? -6.550 -6.176 -15.217 1.00 0.00 15 VAL A O 4
ATOM 4077 N N . GLU A 1 16 ? -5.652 -4.362 -14.230 1.00 0.00 16 GLU A N 4
ATOM 4078 C CA . GLU A 1 16 ? -5.383 -3.688 -15.500 1.00 0.00 16 GLU A CA 4
ATOM 4079 C C . GLU A 1 16 ? -4.459 -4.530 -16.378 1.00 0.00 16 GLU A C 4
ATOM 4080 O O . GLU A 1 16 ? -4.545 -4.496 -17.605 1.00 0.00 16 GLU A O 4
ATOM 4092 N N . CYS A 1 17 ? -3.572 -5.285 -15.734 1.00 0.00 17 CYS A N 4
ATOM 4093 C CA . CYS A 1 17 ? -2.636 -6.132 -16.468 1.00 0.00 17 CYS A CA 4
ATOM 4094 C C . CYS A 1 17 ? -3.388 -7.185 -17.274 1.00 0.00 17 CYS A C 4
ATOM 4095 O O . CYS A 1 17 ? -3.098 -7.417 -18.447 1.00 0.00 17 CYS A O 4
ATOM 4103 N N . ALA A 1 18 ? -4.359 -7.824 -16.626 1.00 0.00 18 ALA A N 4
ATOM 4104 C CA . ALA A 1 18 ? -5.151 -8.859 -17.283 1.00 0.00 18 ALA A CA 4
ATOM 4105 C C . ALA A 1 18 ? -6.014 -8.264 -18.393 1.00 0.00 18 ALA A C 4
ATOM 4106 O O . ALA A 1 18 ? -6.341 -8.939 -19.370 1.00 0.00 18 ALA A O 4
ATOM 4113 N N . GLY A 1 19 ? -6.392 -6.999 -18.231 1.00 0.00 19 GLY A N 4
ATOM 4114 C CA . GLY A 1 19 ? -7.228 -6.333 -19.226 1.00 0.00 19 GLY A CA 4
ATOM 4115 C C . GLY A 1 19 ? -8.678 -6.782 -19.080 1.00 0.00 19 GLY A C 4
ATOM 4116 O O . GLY A 1 19 ? -9.476 -6.140 -18.396 1.00 0.00 19 GLY A O 4
ATOM 4120 N N . GLU A 1 20 ? -9.007 -7.899 -19.722 1.00 0.00 20 GLU A N 4
ATOM 4121 C CA . GLU A 1 20 ? -10.362 -8.437 -19.648 1.00 0.00 20 GLU A CA 4
ATOM 4122 C C . GLU A 1 20 ? -10.638 -8.956 -18.238 1.00 0.00 20 GLU A C 4
ATOM 4123 O O . GLU A 1 20 ? -9.722 -9.362 -17.524 1.00 0.00 20 GLU A O 4
ATOM 4135 N N . THR A 1 21 ? -11.911 -8.935 -17.845 1.00 0.00 21 THR A N 4
ATOM 4136 C CA . THR A 1 21 ? -12.306 -9.401 -16.519 1.00 0.00 21 THR A CA 4
ATOM 4137 C C . THR A 1 21 ? -13.777 -9.100 -16.283 1.00 0.00 21 THR A C 4
ATOM 4138 O O . THR A 1 21 ? -14.252 -7.993 -16.535 1.00 0.00 21 THR A O 4
ATOM 4149 N N . ASP A 1 22 ? -14.485 -10.099 -15.789 1.00 0.00 22 ASP A N 4
ATOM 4150 C CA . ASP A 1 22 ? -15.907 -9.947 -15.508 1.00 0.00 22 ASP A CA 4
ATOM 4151 C C . ASP A 1 22 ? -16.122 -9.415 -14.089 1.00 0.00 22 ASP A C 4
ATOM 4152 O O . ASP A 1 22 ? -17.174 -8.855 -13.781 1.00 0.00 22 ASP A O 4
ATOM 4161 N N . GLY A 1 23 ? -15.118 -9.584 -13.224 1.00 0.00 23 GLY A N 4
ATOM 4162 C CA . GLY A 1 23 ? -15.229 -9.104 -11.854 1.00 0.00 23 GLY A CA 4
ATOM 4163 C C . GLY A 1 23 ? -13.952 -9.390 -11.074 1.00 0.00 23 GLY A C 4
ATOM 4164 O O . GLY A 1 23 ? -12.854 -9.023 -11.487 1.00 0.00 23 GLY A O 4
ATOM 4168 N N . THR A 1 24 ? -14.120 -10.059 -9.939 1.00 0.00 24 THR A N 4
ATOM 4169 C CA . THR A 1 24 ? -12.998 -10.413 -9.078 1.00 0.00 24 THR A CA 4
ATOM 4170 C C . THR A 1 24 ? -13.456 -11.429 -8.038 1.00 0.00 24 THR A C 4
ATOM 4171 O O . THR A 1 24 ? -14.520 -11.287 -7.438 1.00 0.00 24 THR A O 4
ATOM 4182 N N . ASP A 1 25 ? -12.641 -12.452 -7.833 1.00 0.00 25 ASP A N 4
ATOM 4183 C CA . ASP A 1 25 ? -12.972 -13.490 -6.859 1.00 0.00 25 ASP A CA 4
ATOM 4184 C C . ASP A 1 25 ? -12.431 -13.109 -5.484 1.00 0.00 25 ASP A C 4
ATOM 4185 O O . ASP A 1 25 ? -11.413 -13.628 -5.026 1.00 0.00 25 ASP A O 4
ATOM 4194 N N . LEU A 1 26 ? -13.130 -12.184 -4.833 1.00 0.00 26 LEU A N 4
ATOM 4195 C CA . LEU A 1 26 ? -12.721 -11.719 -3.512 1.00 0.00 26 LEU A CA 4
ATOM 4196 C C . LEU A 1 26 ? -13.310 -12.612 -2.423 1.00 0.00 26 LEU A C 4
ATOM 4197 O O . LEU A 1 26 ? -14.384 -12.339 -1.885 1.00 0.00 26 LEU A O 4
ATOM 4213 N N . SER A 1 27 ? -12.591 -13.681 -2.102 1.00 0.00 27 SER A N 4
ATOM 4214 C CA . SER A 1 27 ? -13.043 -14.610 -1.072 1.00 0.00 27 SER A CA 4
ATOM 4215 C C . SER A 1 27 ? -12.242 -14.411 0.212 1.00 0.00 27 SER A C 4
ATOM 4216 O O . SER A 1 27 ? -12.018 -15.351 0.974 1.00 0.00 27 SER A O 4
ATOM 4224 N N . GLY A 1 28 ? -11.811 -13.171 0.443 1.00 0.00 28 GLY A N 4
ATOM 4225 C CA . GLY A 1 28 ? -11.034 -12.856 1.638 1.00 0.00 28 GLY A CA 4
ATOM 4226 C C . GLY A 1 28 ? -10.433 -11.458 1.542 1.00 0.00 28 GLY A C 4
ATOM 4227 O O . GLY A 1 28 ? -11.100 -10.504 1.141 1.00 0.00 28 GLY A O 4
ATOM 4231 N N . ASP A 1 29 ? -9.161 -11.347 1.918 1.00 0.00 29 ASP A N 4
ATOM 4232 C CA . ASP A 1 29 ? -8.471 -10.060 1.874 1.00 0.00 29 ASP A CA 4
ATOM 4233 C C . ASP A 1 29 ? -7.694 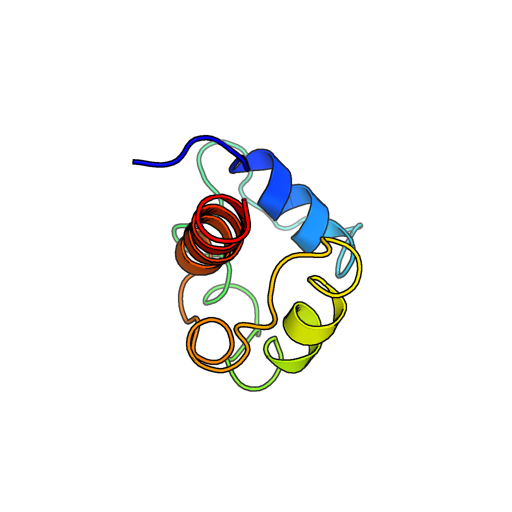-9.876 0.565 1.00 0.00 29 ASP A C 4
ATOM 4234 O O . ASP A 1 29 ? -7.153 -8.800 0.309 1.00 0.00 29 ASP A O 4
ATOM 4243 N N . PHE A 1 30 ? -7.636 -10.935 -0.263 1.00 0.00 30 PHE A N 4
ATOM 4244 C CA . PHE A 1 30 ? -6.918 -10.889 -1.550 1.00 0.00 30 PHE A CA 4
ATOM 4245 C C . PHE A 1 30 ? -5.563 -10.193 -1.429 1.00 0.00 30 PHE A C 4
ATOM 4246 O O . PHE A 1 30 ? -5.070 -9.593 -2.382 1.00 0.00 30 PHE A O 4
ATOM 4263 N N . LEU A 1 31 ? -4.969 -10.278 -0.247 1.00 0.00 31 LEU A N 4
ATOM 4264 C CA . LEU A 1 31 ? -3.676 -9.636 -0.022 1.00 0.00 31 LEU A CA 4
ATOM 4265 C C . LEU A 1 31 ? -2.707 -10.546 0.737 1.00 0.00 31 LEU A C 4
ATOM 4266 O O . LEU A 1 31 ? -1.507 -10.548 0.462 1.00 0.00 31 LEU A O 4
ATOM 4282 N N . ASP A 1 32 ? -3.227 -11.324 1.690 1.00 0.00 32 ASP A N 4
ATOM 4283 C CA . ASP A 1 32 ? -2.379 -12.234 2.472 1.00 0.00 32 ASP A CA 4
ATOM 4284 C C . ASP A 1 32 ? -1.514 -13.102 1.553 1.00 0.00 32 ASP A C 4
ATOM 4285 O O . ASP A 1 32 ? -0.397 -13.485 1.903 1.00 0.00 32 ASP A O 4
ATOM 4294 N N . LEU A 1 33 ? -2.045 -13.395 0.369 1.00 0.00 33 LEU A N 4
ATOM 4295 C CA . LEU A 1 33 ? -1.324 -14.205 -0.609 1.00 0.00 33 LEU A CA 4
ATOM 4296 C C . LEU A 1 33 ? -1.873 -13.936 -2.008 1.00 0.00 33 LEU A C 4
ATOM 4297 O O . LEU A 1 33 ? -2.675 -14.706 -2.537 1.00 0.00 33 LEU A O 4
ATOM 4313 N N . ARG A 1 34 ? -1.446 -12.821 -2.596 1.00 0.00 34 ARG A N 4
ATOM 4314 C CA . ARG A 1 34 ? -1.917 -12.450 -3.930 1.00 0.00 34 ARG A CA 4
ATOM 4315 C C . ARG A 1 34 ? -0.757 -12.373 -4.923 1.00 0.00 34 ARG A C 4
ATOM 4316 O O . ARG A 1 34 ? -0.898 -12.751 -6.085 1.00 0.00 34 ARG A O 4
ATOM 4337 N N . PHE A 1 35 ? 0.385 -11.874 -4.458 1.00 0.00 35 PHE A N 4
ATOM 4338 C CA . PHE A 1 35 ? 1.553 -11.751 -5.329 1.00 0.00 35 PHE A CA 4
ATOM 4339 C C . PHE A 1 35 ? 2.169 -13.125 -5.602 1.00 0.00 35 PHE A C 4
ATOM 4340 O O . PHE A 1 35 ? 1.980 -13.699 -6.672 1.00 0.00 35 PHE A O 4
ATOM 4357 N N . GLU A 1 36 ? 2.911 -13.641 -4.622 1.00 0.00 36 GLU A N 4
ATOM 4358 C CA . GLU A 1 36 ? 3.565 -14.946 -4.763 1.00 0.00 36 GLU A CA 4
ATOM 4359 C C . GLU A 1 36 ? 2.572 -16.034 -5.180 1.00 0.00 36 GLU A C 4
ATOM 4360 O O . GLU A 1 36 ? 2.954 -17.040 -5.781 1.00 0.00 36 GLU A O 4
ATOM 4372 N N . ASP A 1 37 ? 1.299 -15.829 -4.854 1.00 0.00 37 ASP A N 4
ATOM 4373 C CA . ASP A 1 37 ? 0.269 -16.807 -5.199 1.00 0.00 37 ASP A CA 4
ATOM 4374 C C . ASP A 1 37 ? 0.191 -17.006 -6.712 1.00 0.00 37 ASP A C 4
ATOM 4375 O O . ASP A 1 37 ? 0.439 -18.098 -7.221 1.00 0.00 37 ASP A O 4
ATOM 4384 N N . ILE A 1 38 ? -0.164 -15.937 -7.421 1.00 0.00 38 ILE A N 4
ATOM 4385 C CA . ILE A 1 38 ? -0.282 -16.005 -8.877 1.00 0.00 38 ILE A CA 4
ATOM 4386 C C . ILE A 1 38 ? 1.062 -16.362 -9.521 1.00 0.00 38 ILE A C 4
ATOM 4387 O O . ILE A 1 38 ? 1.108 -16.959 -10.597 1.00 0.00 38 ILE A O 4
ATOM 4403 N N . GLY A 1 39 ? 2.153 -15.990 -8.856 1.00 0.00 39 GLY A N 4
ATOM 4404 C CA . GLY A 1 39 ? 3.486 -16.277 -9.380 1.00 0.00 39 GLY A CA 4
ATOM 4405 C C . GLY A 1 39 ? 4.166 -14.999 -9.872 1.00 0.00 39 GLY A C 4
ATOM 4406 O O . GLY A 1 39 ? 4.996 -15.031 -10.780 1.00 0.00 39 GLY A O 4
ATOM 4410 N N . TYR A 1 40 ? 3.804 -13.877 -9.256 1.00 0.00 40 TYR A N 4
ATOM 4411 C CA . TYR A 1 40 ? 4.382 -12.588 -9.628 1.00 0.00 40 TYR A CA 4
ATOM 4412 C C . TYR A 1 40 ? 5.583 -12.276 -8.735 1.00 0.00 40 TYR A C 4
ATOM 4413 O O . TYR A 1 40 ? 5.495 -11.469 -7.808 1.00 0.00 40 TYR A O 4
ATOM 4431 N N . ASP A 1 41 ? 6.706 -12.931 -9.019 1.00 0.00 41 ASP A N 4
ATOM 4432 C CA . ASP A 1 41 ? 7.916 -12.722 -8.228 1.00 0.00 41 ASP A CA 4
ATOM 4433 C C . ASP A 1 41 ? 8.370 -11.267 -8.310 1.00 0.00 41 ASP A C 4
ATOM 4434 O O . ASP A 1 41 ? 8.690 -10.647 -7.296 1.00 0.00 41 ASP A O 4
ATOM 4443 N N . SER A 1 42 ? 8.391 -10.733 -9.527 1.00 0.00 42 SER A N 4
ATOM 4444 C CA . SER A 1 42 ? 8.806 -9.347 -9.738 1.00 0.00 42 SER A CA 4
ATOM 4445 C C . SER A 1 42 ? 8.753 -8.996 -11.222 1.00 0.00 42 SER A C 4
ATOM 4446 O O . SER A 1 42 ? 8.291 -7.921 -11.603 1.00 0.00 42 SER A O 4
ATOM 4454 N N . LEU A 1 43 ? 9.234 -9.916 -12.055 1.00 0.00 43 LEU A N 4
ATOM 4455 C CA . LEU A 1 43 ? 9.241 -9.694 -13.500 1.00 0.00 43 LEU A CA 4
ATOM 4456 C C . LEU A 1 43 ? 7.818 -9.508 -14.021 1.00 0.00 43 LEU A C 4
ATOM 4457 O O . LEU A 1 43 ? 7.583 -8.759 -14.968 1.00 0.00 43 LEU A O 4
ATOM 4473 N N . ALA A 1 44 ? 6.872 -10.198 -13.389 1.00 0.00 44 ALA A N 4
ATOM 4474 C CA . ALA A 1 44 ? 5.473 -10.099 -13.797 1.00 0.00 44 ALA A CA 4
ATOM 4475 C C . ALA A 1 44 ? 4.933 -8.705 -13.490 1.00 0.00 44 ALA A C 4
ATOM 4476 O O . ALA A 1 44 ? 4.343 -8.049 -14.348 1.00 0.00 44 ALA A O 4
ATOM 4483 N N . LEU A 1 45 ? 5.147 -8.264 -12.255 1.00 0.00 45 LEU A N 4
ATOM 4484 C CA . LEU A 1 45 ? 4.685 -6.943 -11.830 1.00 0.00 45 LEU A CA 4
ATOM 4485 C C . LEU A 1 45 ? 5.722 -5.856 -12.126 1.00 0.00 45 LEU A C 4
ATOM 4486 O O . LEU A 1 45 ? 5.569 -4.710 -11.707 1.00 0.00 45 LEU A O 4
ATOM 4502 N N . MET A 1 46 ? 6.781 -6.224 -12.843 1.00 0.00 46 MET A N 4
ATOM 4503 C CA . MET A 1 46 ? 7.834 -5.269 -13.178 1.00 0.00 46 MET A CA 4
ATOM 4504 C C . MET A 1 46 ? 7.284 -4.148 -14.055 1.00 0.00 46 MET A C 4
ATOM 4505 O O . MET A 1 46 ? 7.306 -2.976 -13.676 1.00 0.00 46 MET A O 4
ATOM 4519 N N . GLU A 1 47 ? 6.797 -4.520 -15.235 1.00 0.00 47 GLU A N 4
ATOM 4520 C CA . GLU A 1 47 ? 6.246 -3.538 -16.167 1.00 0.00 47 GLU A CA 4
ATOM 4521 C C . GLU A 1 47 ? 4.982 -2.897 -15.599 1.00 0.00 47 GLU A C 4
ATOM 4522 O O . GLU A 1 47 ? 4.657 -1.752 -15.913 1.00 0.00 47 GLU A O 4
ATOM 4534 N N . THR A 1 48 ? 4.268 -3.646 -14.759 1.00 0.00 48 THR A N 4
ATOM 4535 C CA . THR A 1 48 ? 3.038 -3.137 -14.152 1.00 0.00 48 THR A CA 4
ATOM 4536 C C . THR A 1 48 ? 3.319 -1.872 -13.343 1.00 0.00 48 THR A C 4
ATOM 4537 O O . THR A 1 48 ? 2.590 -0.884 -13.432 1.00 0.00 48 THR A O 4
ATOM 4548 N N . ALA A 1 49 ? 4.385 -1.919 -12.552 1.00 0.00 49 ALA A N 4
ATOM 4549 C CA . ALA A 1 49 ? 4.762 -0.778 -11.724 1.00 0.00 49 ALA A CA 4
ATOM 4550 C C . ALA A 1 49 ? 5.469 0.290 -12.558 1.00 0.00 49 ALA A C 4
ATOM 4551 O O . ALA A 1 49 ? 5.445 1.473 -12.222 1.00 0.00 49 ALA A O 4
ATOM 4558 N N . ALA A 1 50 ? 6.101 -0.139 -13.652 1.00 0.00 50 ALA A N 4
ATOM 4559 C CA . ALA A 1 50 ? 6.810 0.795 -14.523 1.00 0.00 50 ALA A CA 4
ATOM 4560 C C . ALA A 1 50 ? 5.847 1.831 -15.096 1.00 0.00 50 ALA A C 4
ATOM 4561 O O . ALA A 1 50 ? 6.171 3.015 -15.191 1.00 0.00 50 ALA A O 4
ATOM 4568 N N . ARG A 1 51 ? 4.657 1.372 -15.471 1.00 0.00 51 ARG A N 4
ATOM 4569 C CA . ARG A 1 51 ? 3.645 2.267 -16.030 1.00 0.00 51 ARG A CA 4
ATOM 4570 C C . ARG A 1 51 ? 2.793 2.877 -14.920 1.00 0.00 51 ARG A C 4
ATOM 4571 O O . ARG A 1 51 ? 2.259 3.976 -15.063 1.00 0.00 51 ARG A O 4
ATOM 4592 N N . LEU A 1 52 ? 2.667 2.149 -13.811 1.00 0.00 52 LEU A N 4
ATOM 4593 C CA . LEU A 1 52 ? 1.875 2.627 -12.680 1.00 0.00 52 LEU A CA 4
ATOM 4594 C C . LEU A 1 52 ? 2.524 3.852 -12.033 1.00 0.00 52 LEU A C 4
ATOM 4595 O O . LEU A 1 52 ? 1.852 4.643 -11.371 1.00 0.00 52 LEU A O 4
ATOM 4611 N N . GLU A 1 53 ? 3.834 4.004 -12.227 1.00 0.00 53 GLU A N 4
ATOM 4612 C CA . GLU A 1 53 ? 4.550 5.140 -11.649 1.00 0.00 53 GLU A CA 4
ATOM 4613 C C . GLU A 1 53 ? 4.568 6.340 -12.604 1.00 0.00 53 GLU A C 4
ATOM 4614 O O . GLU A 1 53 ? 5.347 7.275 -12.419 1.00 0.00 53 GLU A O 4
ATOM 4626 N N . SER A 1 54 ? 3.712 6.311 -13.629 1.00 0.00 54 SER A N 4
ATOM 4627 C CA . SER A 1 54 ? 3.661 7.409 -14.591 1.00 0.00 54 SER A CA 4
ATOM 4628 C C . SER A 1 54 ? 2.479 8.333 -14.307 1.00 0.00 54 SER A C 4
ATOM 4629 O O . SER A 1 54 ? 2.582 9.553 -14.442 1.00 0.00 54 SER A O 4
ATOM 4637 N N . ARG A 1 55 ? 1.351 7.739 -13.922 1.00 0.00 55 ARG A N 4
ATOM 4638 C CA . ARG A 1 55 ? 0.143 8.524 -13.633 1.00 0.00 55 ARG A CA 4
ATOM 4639 C C . ARG A 1 55 ? 0.032 8.824 -12.138 1.00 0.00 55 ARG A C 4
ATOM 4640 O O . ARG A 1 55 ? -1.059 9.079 -11.627 1.00 0.00 55 ARG A O 4
ATOM 4661 N N . TYR A 1 56 ? 1.163 8.790 -11.439 1.00 0.00 56 TYR A N 4
ATOM 4662 C CA . TYR A 1 56 ? 1.161 9.056 -10.005 1.00 0.00 56 TYR A CA 4
ATOM 4663 C C . TYR A 1 56 ? 2.236 10.080 -9.652 1.00 0.00 56 TYR A C 4
ATOM 4664 O O . TYR A 1 56 ? 1.989 11.028 -8.908 1.00 0.00 56 TYR A O 4
ATOM 4682 N N . GLY A 1 57 ? 3.431 9.881 -10.201 1.00 0.00 57 GLY A N 4
ATOM 4683 C CA . GLY A 1 57 ? 4.540 10.797 -9.943 1.00 0.00 57 GLY A CA 4
ATOM 4684 C C . GLY A 1 57 ? 5.274 10.429 -8.656 1.00 0.00 57 GLY A C 4
ATOM 4685 O O . GLY A 1 57 ? 5.885 11.283 -8.011 1.00 0.00 57 GLY A O 4
ATOM 4689 N N . VAL A 1 58 ? 5.215 9.152 -8.287 1.00 0.00 58 VAL A N 4
ATOM 4690 C CA . VAL A 1 58 ? 5.880 8.687 -7.081 1.00 0.00 58 VAL A CA 4
ATOM 4691 C C . VAL A 1 58 ? 7.256 8.116 -7.432 1.00 0.00 58 VAL A C 4
ATOM 4692 O O . VAL A 1 58 ? 7.527 7.777 -8.583 1.00 0.00 58 VAL A O 4
ATOM 4705 N N . SER A 1 59 ? 8.119 8.016 -6.424 1.00 0.00 59 SER A N 4
ATOM 4706 C CA . SER A 1 59 ? 9.466 7.487 -6.634 1.00 0.00 59 SER A CA 4
ATOM 4707 C C . SER A 1 59 ? 9.402 6.063 -7.183 1.00 0.00 59 SER A C 4
ATOM 4708 O O . SER A 1 59 ? 8.371 5.396 -7.100 1.00 0.00 59 SER A O 4
ATOM 4716 N N . ILE A 1 60 ? 10.515 5.609 -7.754 1.00 0.00 60 ILE A N 4
ATOM 4717 C CA . ILE A 1 60 ? 10.572 4.266 -8.325 1.00 0.00 60 ILE A CA 4
ATOM 4718 C C . ILE A 1 60 ? 11.588 3.396 -7.562 1.00 0.00 60 ILE A C 4
ATOM 4719 O O . ILE A 1 60 ? 12.731 3.239 -7.993 1.00 0.00 60 ILE A O 4
ATOM 4735 N N . PRO A 1 61 ? 11.185 2.813 -6.419 1.00 0.00 61 PRO A N 4
ATOM 4736 C CA . PRO A 1 61 ? 12.083 1.958 -5.622 1.00 0.00 61 PRO A CA 4
ATOM 4737 C C . PRO A 1 61 ? 12.134 0.524 -6.147 1.00 0.00 61 PRO A C 4
ATOM 4738 O O . PRO A 1 61 ? 11.271 -0.296 -5.838 1.00 0.00 61 PRO A O 4
ATOM 4749 N N . ASP A 1 62 ? 13.152 0.235 -6.951 1.00 0.00 62 ASP A N 4
ATOM 4750 C CA . ASP A 1 62 ? 13.305 -1.102 -7.525 1.00 0.00 62 ASP A CA 4
ATOM 4751 C C . ASP A 1 62 ? 13.708 -2.131 -6.464 1.00 0.00 62 ASP A C 4
ATOM 4752 O O . ASP A 1 62 ? 13.593 -3.336 -6.684 1.00 0.00 62 ASP A O 4
ATOM 4761 N N . ASP A 1 63 ? 14.192 -1.655 -5.316 1.00 0.00 63 ASP A N 4
ATOM 4762 C CA . ASP A 1 63 ? 14.614 -2.563 -4.252 1.00 0.00 63 ASP A CA 4
ATOM 4763 C C . ASP A 1 63 ? 13.417 -3.297 -3.650 1.00 0.00 63 ASP A C 4
ATOM 4764 O O . ASP A 1 63 ? 13.284 -4.513 -3.791 1.00 0.00 63 ASP A O 4
ATOM 4773 N N . VAL A 1 64 ? 12.553 -2.551 -2.967 1.00 0.00 64 VAL A N 4
ATOM 4774 C CA . VAL A 1 64 ? 11.378 -3.149 -2.336 1.00 0.00 64 VAL A CA 4
ATOM 4775 C C . VAL A 1 64 ? 10.340 -3.548 -3.386 1.00 0.00 64 VAL A C 4
ATOM 4776 O O . VAL A 1 64 ? 9.765 -4.635 -3.330 1.00 0.00 64 VAL A O 4
ATOM 4789 N N . ALA A 1 65 ? 10.106 -2.655 -4.341 1.00 0.00 65 ALA A N 4
ATOM 4790 C CA . ALA A 1 65 ? 9.134 -2.920 -5.399 1.00 0.00 65 ALA A CA 4
ATOM 4791 C C . ALA A 1 65 ? 9.579 -4.100 -6.258 1.00 0.00 65 ALA A C 4
ATOM 4792 O O . ALA A 1 65 ? 8.756 -4.840 -6.795 1.00 0.00 65 ALA A O 4
ATOM 4799 N N . GLY A 1 66 ? 10.893 -4.264 -6.383 1.00 0.00 66 GLY A N 4
ATOM 4800 C CA . GLY A 1 66 ? 11.441 -5.356 -7.184 1.00 0.00 66 GLY A CA 4
ATOM 4801 C C . GLY A 1 66 ? 11.392 -6.676 -6.422 1.00 0.00 66 GLY A C 4
ATOM 4802 O O . GLY A 1 66 ? 11.307 -7.748 -7.021 1.00 0.00 66 GLY A O 4
ATOM 4806 N N . ARG A 1 67 ? 11.453 -6.591 -5.095 1.00 0.00 67 ARG A N 4
ATOM 4807 C CA . ARG A 1 67 ? 11.420 -7.794 -4.267 1.00 0.00 67 ARG A CA 4
ATOM 4808 C C . ARG A 1 67 ? 10.167 -7.818 -3.394 1.00 0.00 67 ARG A C 4
ATOM 4809 O O . ARG A 1 67 ? 10.211 -8.211 -2.226 1.00 0.00 67 ARG A O 4
ATOM 4830 N N . VAL A 1 68 ? 9.042 -7.401 -3.972 1.00 0.00 68 VAL A N 4
ATOM 4831 C CA . VAL A 1 68 ? 7.783 -7.390 -3.232 1.00 0.00 68 VAL A CA 4
ATOM 4832 C C . VAL A 1 68 ? 7.125 -8.772 -3.288 1.00 0.00 68 VAL A C 4
ATOM 4833 O O . VAL A 1 68 ? 6.738 -9.249 -4.355 1.00 0.00 68 VAL A O 4
ATOM 4846 N N . ASP A 1 69 ? 7.010 -9.407 -2.126 1.00 0.00 69 ASP A N 4
ATOM 4847 C CA . ASP A 1 69 ? 6.404 -10.733 -2.054 1.00 0.00 69 ASP A CA 4
ATOM 4848 C C . ASP A 1 69 ? 4.911 -10.631 -1.755 1.00 0.00 69 ASP A C 4
ATOM 4849 O O . ASP A 1 69 ? 4.126 -11.495 -2.147 1.00 0.00 69 ASP A O 4
ATOM 4858 N N . THR A 1 70 ? 4.523 -9.568 -1.052 1.00 0.00 70 THR A N 4
ATOM 4859 C CA . THR A 1 70 ? 3.118 -9.371 -0.705 1.00 0.00 70 THR A CA 4
ATOM 4860 C C . THR A 1 70 ? 2.561 -8.116 -1.388 1.00 0.00 70 THR A C 4
ATOM 4861 O O . THR A 1 70 ? 3.305 -7.180 -1.676 1.00 0.00 70 THR A O 4
ATOM 4872 N N . PRO A 1 71 ? 1.243 -8.077 -1.651 1.00 0.00 71 PRO A N 4
ATOM 4873 C CA . PRO A 1 71 ? 0.609 -6.913 -2.304 1.00 0.00 71 PRO A CA 4
ATOM 4874 C C . PRO A 1 71 ? 0.410 -5.744 -1.344 1.00 0.00 71 PRO A C 4
ATOM 4875 O O . PRO A 1 71 ? 0.614 -4.585 -1.703 1.00 0.00 71 PRO A O 4
ATOM 4886 N N . ARG A 1 72 ? 0.007 -6.064 -0.114 1.00 0.00 72 ARG A N 4
ATOM 4887 C CA . ARG A 1 72 ? -0.216 -5.032 0.902 1.00 0.00 72 ARG A CA 4
ATOM 4888 C C . ARG A 1 72 ? 1.035 -4.171 1.080 1.00 0.00 72 ARG A C 4
ATOM 4889 O O . ARG A 1 72 ? 0.949 -2.986 1.407 1.00 0.00 72 ARG A O 4
ATOM 4910 N N . GLU A 1 73 ? 2.197 -4.779 0.849 1.00 0.00 73 GLU A N 4
ATOM 4911 C CA . GLU A 1 73 ? 3.462 -4.061 0.977 1.00 0.00 73 GLU A CA 4
ATOM 4912 C C . GLU A 1 73 ? 3.590 -3.025 -0.135 1.00 0.00 73 GLU A C 4
ATOM 4913 O O . GLU A 1 73 ? 4.057 -1.910 0.086 1.00 0.00 73 GLU A O 4
ATOM 4925 N N . LEU A 1 74 ? 3.163 -3.412 -1.337 1.00 0.00 74 LEU A N 4
ATOM 4926 C CA . LEU A 1 74 ? 3.225 -2.514 -2.490 1.00 0.00 74 LEU A CA 4
ATOM 4927 C C . LEU A 1 74 ? 2.428 -1.240 -2.219 1.00 0.00 74 LEU A C 4
ATOM 4928 O O . LEU A 1 74 ? 2.929 -0.130 -2.396 1.00 0.00 74 LEU A O 4
ATOM 4944 N N . LEU A 1 75 ? 1.180 -1.411 -1.781 1.00 0.00 75 LEU A N 4
ATOM 4945 C CA . LEU A 1 75 ? 0.315 -0.266 -1.479 1.00 0.00 75 LEU A CA 4
ATOM 4946 C C . LEU A 1 75 ? 0.991 0.670 -0.472 1.00 0.00 75 LEU A C 4
ATOM 4947 O O . LEU A 1 75 ? 1.191 1.849 -0.746 1.00 0.00 75 LEU A O 4
ATOM 4963 N N . ASP A 1 76 ? 1.329 0.128 0.693 1.00 0.00 76 ASP A N 4
ATOM 4964 C CA . ASP A 1 76 ? 1.974 0.923 1.739 1.00 0.00 76 ASP A CA 4
ATOM 4965 C C . ASP A 1 76 ? 3.275 1.562 1.240 1.00 0.00 76 ASP A C 4
ATOM 4966 O O . ASP A 1 76 ? 3.755 2.541 1.811 1.00 0.00 76 ASP A O 4
ATOM 4975 N N . LEU A 1 77 ? 3.848 0.995 0.178 1.00 0.00 77 LEU A N 4
ATOM 4976 C CA . LEU A 1 77 ? 5.098 1.517 -0.372 1.00 0.00 77 LEU A CA 4
ATOM 4977 C C . LEU A 1 77 ? 4.873 2.849 -1.086 1.00 0.00 77 LEU A C 4
ATOM 4978 O O . LEU A 1 77 ? 5.344 3.895 -0.641 1.00 0.00 77 LEU A O 4
ATOM 4994 N N . ILE A 1 78 ? 4.150 2.796 -2.204 1.00 0.00 78 ILE A N 4
ATOM 4995 C CA . ILE A 1 78 ? 3.862 4.000 -2.993 1.00 0.00 78 ILE A CA 4
ATOM 4996 C C . ILE A 1 78 ? 3.238 5.092 -2.116 1.00 0.00 78 ILE A C 4
ATOM 4997 O O . ILE A 1 78 ? 3.459 6.284 -2.325 1.00 0.00 78 ILE A O 4
ATOM 5013 N N . ASN A 1 79 ? 2.455 4.656 -1.142 1.00 0.00 79 ASN A N 4
ATOM 5014 C CA . ASN A 1 79 ? 1.779 5.573 -0.223 1.00 0.00 79 ASN A CA 4
ATOM 5015 C C . ASN A 1 79 ? 2.779 6.508 0.460 1.00 0.00 79 ASN A C 4
ATOM 5016 O O . ASN A 1 79 ? 2.642 7.731 0.410 1.00 0.00 79 ASN A O 4
ATOM 5027 N N . GLY A 1 80 ? 3.782 5.917 1.103 1.00 0.00 80 GLY A N 4
ATOM 5028 C CA . GLY A 1 80 ? 4.797 6.704 1.802 1.00 0.00 80 GLY A CA 4
ATOM 5029 C C . GLY A 1 80 ? 5.561 7.602 0.834 1.00 0.00 80 GLY A C 4
ATOM 5030 O O . GLY A 1 80 ? 5.755 8.790 1.088 1.00 0.00 80 GLY A O 4
ATOM 5034 N N . ALA A 1 81 ? 5.997 7.018 -0.279 1.00 0.00 81 ALA A N 4
ATOM 5035 C CA . ALA A 1 81 ? 6.746 7.771 -1.285 1.00 0.00 81 ALA A CA 4
ATOM 5036 C C . ALA A 1 81 ? 5.941 8.969 -1.795 1.00 0.00 81 ALA A C 4
ATOM 5037 O O . ALA A 1 81 ? 6.507 9.940 -2.300 1.00 0.00 81 ALA A O 4
ATOM 5044 N N . LEU A 1 82 ? 4.617 8.896 -1.660 1.00 0.00 82 LEU A N 4
ATOM 5045 C CA . LEU A 1 82 ? 3.754 9.983 -2.115 1.00 0.00 82 LEU A CA 4
ATOM 5046 C C . LEU A 1 82 ? 3.616 11.048 -1.030 1.00 0.00 82 LEU A C 4
ATOM 5047 O O . LEU A 1 82 ? 3.458 12.234 -1.319 1.00 0.00 82 LEU A O 4
ATOM 5063 N N . ALA A 1 83 ? 3.675 10.611 0.226 1.00 0.00 83 ALA A N 4
ATOM 5064 C CA . ALA A 1 83 ? 3.552 11.533 1.351 1.00 0.00 83 ALA A CA 4
ATOM 5065 C C . ALA A 1 83 ? 4.739 12.492 1.394 1.00 0.00 83 ALA A C 4
ATOM 5066 O O . ALA A 1 83 ? 4.594 13.666 1.733 1.00 0.00 83 ALA A O 4
ATOM 5073 N N . GLU A 1 84 ? 5.917 11.976 1.049 1.00 0.00 84 GLU A N 4
ATOM 5074 C CA . GLU A 1 84 ? 7.128 12.797 1.053 1.00 0.00 84 GLU A CA 4
ATOM 5075 C C . GLU A 1 84 ? 6.989 13.961 0.078 1.00 0.00 84 GLU A C 4
ATOM 5076 O O . GLU A 1 84 ? 7.405 15.083 0.365 1.00 0.00 84 GLU A O 4
ATOM 5088 N N . ALA A 1 85 ? 6.398 13.680 -1.079 1.00 0.00 85 ALA A N 4
ATOM 5089 C CA . ALA A 1 85 ? 6.206 14.712 -2.095 1.00 0.00 85 ALA A CA 4
ATOM 5090 C C . ALA A 1 85 ? 5.290 15.811 -1.568 1.00 0.00 85 ALA A C 4
ATOM 5091 O O . ALA A 1 85 ? 5.474 16.990 -1.867 1.00 0.00 85 ALA A O 4
ATOM 5098 N N . ALA A 1 86 ? 4.300 15.408 -0.776 1.00 0.00 86 ALA A N 4
ATOM 5099 C CA . ALA A 1 86 ? 3.354 16.364 -0.207 1.00 0.00 86 ALA A CA 4
ATOM 5100 C C . ALA A 1 86 ? 3.061 16.017 1.249 1.00 0.00 86 ALA A C 4
ATOM 5101 O O . ALA A 1 86 ? 3.502 16.755 2.114 1.00 0.00 86 ALA A O 4
ATOM 5109 N N . MET A 1 1 ? -5.170 14.080 6.252 1.00 0.00 1 MET A N 5
ATOM 5110 C CA . MET A 1 1 ? -6.184 13.522 5.313 1.00 0.00 1 MET A CA 5
ATOM 5111 C C . MET A 1 1 ? -5.778 13.840 3.875 1.00 0.00 1 MET A C 5
ATOM 5112 O O . MET A 1 1 ? -6.606 14.225 3.049 1.00 0.00 1 MET A O 5
ATOM 5128 N N . ALA A 1 2 ? -4.490 13.674 3.586 1.00 0.00 2 ALA A N 5
ATOM 5129 C CA . ALA A 1 2 ? -3.980 13.946 2.246 1.00 0.00 2 ALA A CA 5
ATOM 5130 C C . ALA A 1 2 ? -3.462 12.660 1.599 1.00 0.00 2 ALA A C 5
ATOM 5131 O O . ALA A 1 2 ? -2.278 12.530 1.287 1.00 0.00 2 ALA A O 5
ATOM 5138 N N . THR A 1 3 ? -4.370 11.709 1.403 1.00 0.00 3 THR A N 5
ATOM 5139 C CA . THR A 1 3 ? -4.005 10.434 0.792 1.00 0.00 3 THR A CA 5
ATOM 5140 C C . THR A 1 3 ? -4.322 10.450 -0.700 1.00 0.00 3 THR A C 5
ATOM 5141 O O . THR A 1 3 ? -5.293 11.067 -1.136 1.00 0.00 3 THR A O 5
ATOM 5152 N N . LEU A 1 4 ? -3.491 9.762 -1.478 1.00 0.00 4 LEU A N 5
ATOM 5153 C CA . LEU A 1 4 ? -3.690 9.704 -2.923 1.00 0.00 4 LEU A CA 5
ATOM 5154 C C . LEU A 1 4 ? -4.024 8.277 -3.355 1.00 0.00 4 LEU A C 5
ATOM 5155 O O . LEU A 1 4 ? -5.041 8.032 -4.005 1.00 0.00 4 LEU A O 5
ATOM 5171 N N . LEU A 1 5 ? -3.156 7.338 -2.986 1.00 0.00 5 LEU A N 5
ATOM 5172 C CA . LEU A 1 5 ? -3.370 5.938 -3.343 1.00 0.00 5 LEU A CA 5
ATOM 5173 C C . LEU A 1 5 ? -4.175 5.232 -2.255 1.00 0.00 5 LEU A C 5
ATOM 5174 O O . LEU A 1 5 ? -3.987 5.475 -1.065 1.00 0.00 5 LEU A O 5
ATOM 5190 N N . THR A 1 6 ? -5.083 4.361 -2.683 1.00 0.00 6 THR A N 5
ATOM 5191 C CA . THR A 1 6 ? -5.925 3.628 -1.739 1.00 0.00 6 THR A CA 5
ATOM 5192 C C . THR A 1 6 ? -5.930 2.133 -2.056 1.00 0.00 6 THR A C 5
ATOM 5193 O O . THR A 1 6 ? -5.470 1.700 -3.116 1.00 0.00 6 THR A O 5
ATOM 5204 N N . THR A 1 7 ? -6.463 1.346 -1.120 1.00 0.00 7 THR A N 5
ATOM 5205 C CA . THR A 1 7 ? -6.539 -0.103 -1.297 1.00 0.00 7 THR A CA 5
ATOM 5206 C C . THR A 1 7 ? -7.311 -0.440 -2.576 1.00 0.00 7 THR A C 5
ATOM 5207 O O . THR A 1 7 ? -7.015 -1.420 -3.259 1.00 0.00 7 THR A O 5
ATOM 5218 N N . ASP A 1 8 ? -8.299 0.393 -2.891 1.00 0.00 8 ASP A N 5
ATOM 5219 C CA . ASP A 1 8 ? -9.107 0.191 -4.099 1.00 0.00 8 ASP A CA 5
ATOM 5220 C C . ASP A 1 8 ? -8.199 0.118 -5.325 1.00 0.00 8 ASP A C 5
ATOM 5221 O O . ASP A 1 8 ? -8.373 -0.733 -6.198 1.00 0.00 8 ASP A O 5
ATOM 5230 N N . ASP A 1 9 ? -7.211 1.007 -5.359 1.00 0.00 9 ASP A N 5
ATOM 5231 C CA . ASP A 1 9 ? -6.254 1.023 -6.459 1.00 0.00 9 ASP A CA 5
ATOM 5232 C C . ASP A 1 9 ? -5.429 -0.258 -6.425 1.00 0.00 9 ASP A C 5
ATOM 5233 O O . ASP A 1 9 ? -5.052 -0.803 -7.463 1.00 0.00 9 ASP A O 5
ATOM 5242 N N . LEU A 1 10 ? -5.168 -0.742 -5.205 1.00 0.00 10 LEU A N 5
ATOM 5243 C CA . LEU A 1 10 ? -4.401 -1.979 -5.008 1.00 0.00 10 LEU A CA 5
ATOM 5244 C C . LEU A 1 10 ? -4.964 -3.108 -5.874 1.00 0.00 10 LEU A C 5
ATOM 5245 O O . LEU A 1 10 ? -4.262 -3.689 -6.703 1.00 0.00 10 LEU A O 5
ATOM 5261 N N . ARG A 1 11 ? -6.243 -3.408 -5.664 1.00 0.00 11 ARG A N 5
ATOM 5262 C CA . ARG A 1 11 ? -6.909 -4.467 -6.418 1.00 0.00 11 ARG A CA 5
ATOM 5263 C C . ARG A 1 11 ? -6.887 -4.160 -7.912 1.00 0.00 11 ARG A C 5
ATOM 5264 O O . ARG A 1 11 ? -6.564 -5.018 -8.733 1.00 0.00 11 ARG A O 5
ATOM 5285 N N . ARG A 1 12 ? -7.242 -2.925 -8.252 1.00 0.00 12 ARG A N 5
ATOM 5286 C CA . ARG A 1 12 ? -7.275 -2.493 -9.652 1.00 0.00 12 ARG A CA 5
ATOM 5287 C C . ARG A 1 12 ? -5.938 -2.755 -10.354 1.00 0.00 12 ARG A C 5
ATOM 5288 O O . ARG A 1 12 ? -5.884 -2.876 -11.578 1.00 0.00 12 ARG A O 5
ATOM 5309 N N . ALA A 1 13 ? -4.863 -2.834 -9.574 1.00 0.00 13 ALA A N 5
ATOM 5310 C CA . ALA A 1 13 ? -3.538 -3.071 -10.145 1.00 0.00 13 ALA A CA 5
ATOM 5311 C C . ALA A 1 13 ? -3.292 -4.562 -10.354 1.00 0.00 13 ALA A C 5
ATOM 5312 O O . ALA A 1 13 ? -2.715 -4.975 -11.359 1.00 0.00 13 ALA A O 5
ATOM 5319 N N . LEU A 1 14 ? -3.730 -5.365 -9.389 1.00 0.00 14 LEU A N 5
ATOM 5320 C CA . LEU A 1 14 ? -3.543 -6.813 -9.475 1.00 0.00 14 LEU A CA 5
ATOM 5321 C C . LEU A 1 14 ? -4.332 -7.402 -10.644 1.00 0.00 14 LEU A C 5
ATOM 5322 O O . LEU A 1 14 ? -3.969 -8.446 -11.187 1.00 0.00 14 LEU A O 5
ATOM 5338 N N . VAL A 1 15 ? -5.414 -6.728 -11.029 1.00 0.00 15 VAL A N 5
ATOM 5339 C CA . VAL A 1 15 ? -6.239 -7.204 -12.137 1.00 0.00 15 VAL A CA 5
ATOM 5340 C C . VAL A 1 15 ? -5.626 -6.794 -13.474 1.00 0.00 15 VAL A C 5
ATOM 5341 O O . VAL A 1 15 ? -5.731 -7.512 -14.467 1.00 0.00 15 VAL A O 5
ATOM 5354 N N . GLU A 1 16 ? -4.983 -5.630 -13.484 1.00 0.00 16 GLU A N 5
ATOM 5355 C CA . GLU A 1 16 ? -4.356 -5.131 -14.704 1.00 0.00 16 GLU A CA 5
ATOM 5356 C C . GLU A 1 16 ? -3.241 -6.071 -15.152 1.00 0.00 16 GLU A C 5
ATOM 5357 O O . GLU A 1 16 ? -3.089 -6.355 -16.340 1.00 0.00 16 GLU A O 5
ATOM 5369 N N . CYS A 1 17 ? -2.463 -6.551 -14.185 1.00 0.00 17 CYS A N 5
ATOM 5370 C CA . CYS A 1 17 ? -1.362 -7.463 -14.489 1.00 0.00 17 CYS A CA 5
ATOM 5371 C C . CYS A 1 17 ? -1.900 -8.794 -15.003 1.00 0.00 17 CYS A C 5
ATOM 5372 O O . CYS A 1 17 ? -1.526 -9.256 -16.081 1.00 0.00 17 CYS A O 5
ATOM 5380 N N . ALA A 1 18 ? -2.781 -9.405 -14.217 1.00 0.00 18 ALA A N 5
ATOM 5381 C CA . ALA A 1 18 ? -3.369 -10.686 -14.601 1.00 0.00 18 ALA A CA 5
ATOM 5382 C C . ALA A 1 18 ? -4.777 -10.820 -14.029 1.00 0.00 18 ALA A C 5
ATOM 5383 O O . ALA A 1 18 ? -4.964 -11.276 -12.901 1.00 0.00 18 ALA A O 5
ATOM 5390 N N . GLY A 1 19 ? -5.765 -10.415 -14.821 1.00 0.00 19 GLY A N 5
ATOM 5391 C CA . GLY A 1 19 ? -7.157 -10.491 -14.388 1.00 0.00 19 GLY A CA 5
ATOM 5392 C C . GLY A 1 19 ? -7.569 -11.938 -14.137 1.00 0.00 19 GLY A C 5
ATOM 5393 O O . GLY A 1 19 ? -7.950 -12.660 -15.059 1.00 0.00 19 GLY A O 5
ATOM 5397 N N . GLU A 1 20 ? -7.488 -12.353 -12.876 1.00 0.00 20 GLU A N 5
ATOM 5398 C CA . GLU A 1 20 ? -7.855 -13.717 -12.508 1.00 0.00 20 GLU A CA 5
ATOM 5399 C C . GLU A 1 20 ? -8.676 -13.716 -11.224 1.00 0.00 20 GLU A C 5
ATOM 5400 O O . GLU A 1 20 ? -8.707 -12.727 -10.491 1.00 0.00 20 GLU A O 5
ATOM 5412 N N . THR A 1 21 ? -9.343 -14.836 -10.958 1.00 0.00 21 THR A N 5
ATOM 5413 C CA . THR A 1 21 ? -10.164 -14.953 -9.757 1.00 0.00 21 THR A CA 5
ATOM 5414 C C . THR A 1 21 ? -10.779 -16.343 -9.662 1.00 0.00 21 THR A C 5
ATOM 5415 O O . THR A 1 21 ? -11.563 -16.752 -10.518 1.00 0.00 21 THR A O 5
ATOM 5426 N N . ASP A 1 22 ? -10.415 -17.065 -8.607 1.00 0.00 22 ASP A N 5
ATOM 5427 C CA . ASP A 1 22 ? -10.937 -18.412 -8.400 1.00 0.00 22 ASP A CA 5
ATOM 5428 C C . ASP A 1 22 ? -12.114 -18.394 -7.424 1.00 0.00 22 ASP A C 5
ATOM 5429 O O . ASP A 1 22 ? -12.389 -19.387 -6.750 1.00 0.00 22 ASP A O 5
ATOM 5438 N N . GLY A 1 23 ? -12.808 -17.259 -7.355 1.00 0.00 23 GLY A N 5
ATOM 5439 C CA . GLY A 1 23 ? -13.953 -17.138 -6.454 1.00 0.00 23 GLY A CA 5
ATOM 5440 C C . GLY A 1 23 ? -13.864 -15.862 -5.621 1.00 0.00 23 GLY A C 5
ATOM 5441 O O . GLY A 1 23 ? -14.882 -15.277 -5.249 1.00 0.00 23 GLY A O 5
ATOM 5445 N N . THR A 1 24 ? -12.635 -15.439 -5.330 1.00 0.00 24 THR A N 5
ATOM 5446 C CA . THR A 1 24 ? -12.415 -14.231 -4.537 1.00 0.00 24 THR A CA 5
ATOM 5447 C C . THR A 1 24 ? -12.956 -14.415 -3.124 1.00 0.00 24 THR A C 5
ATOM 5448 O O . THR A 1 24 ? -14.086 -14.860 -2.928 1.00 0.00 24 THR A O 5
ATOM 5459 N N . ASP A 1 25 ? -12.134 -14.062 -2.142 1.00 0.00 25 ASP A N 5
ATOM 5460 C CA . ASP A 1 25 ? -12.535 -14.186 -0.743 1.00 0.00 25 ASP A CA 5
ATOM 5461 C C . ASP A 1 25 ? -12.494 -12.820 -0.058 1.00 0.00 25 ASP A C 5
ATOM 5462 O O . ASP A 1 25 ? -11.674 -12.571 0.829 1.00 0.00 25 ASP A O 5
ATOM 5471 N N . LEU A 1 26 ? -13.390 -11.934 -0.482 1.00 0.00 26 LEU A N 5
ATOM 5472 C CA . LEU A 1 26 ? -13.451 -10.594 0.092 1.00 0.00 26 LEU A CA 5
ATOM 5473 C C . LEU A 1 26 ? -14.434 -10.561 1.261 1.00 0.00 26 LEU A C 5
ATOM 5474 O O . LEU A 1 26 ? -15.503 -9.952 1.184 1.00 0.00 26 LEU A O 5
ATOM 5490 N N . SER A 1 27 ? -14.056 -11.225 2.350 1.00 0.00 27 SER A N 5
ATOM 5491 C CA . SER A 1 27 ? -14.906 -11.271 3.536 1.00 0.00 27 SER A CA 5
ATOM 5492 C C . SER A 1 27 ? -14.096 -10.926 4.784 1.00 0.00 27 SER A C 5
ATOM 5493 O O . SER A 1 27 ? -14.358 -11.436 5.872 1.00 0.00 27 SER A O 5
ATOM 5501 N N . GLY A 1 28 ? -13.110 -10.051 4.609 1.00 0.00 28 GLY A N 5
ATOM 5502 C CA . GLY A 1 28 ? -12.263 -9.640 5.725 1.00 0.00 28 GLY A CA 5
ATOM 5503 C C . GLY A 1 28 ? -11.365 -8.476 5.318 1.00 0.00 28 GLY A C 5
ATOM 5504 O O . GLY A 1 28 ? -11.491 -7.366 5.834 1.00 0.00 28 GLY A O 5
ATOM 5508 N N . ASP A 1 29 ? -10.457 -8.744 4.384 1.00 0.00 29 ASP A N 5
ATOM 5509 C CA . ASP A 1 29 ? -9.540 -7.712 3.911 1.00 0.00 29 ASP A CA 5
ATOM 5510 C C . ASP A 1 29 ? -9.272 -7.879 2.416 1.00 0.00 29 ASP A C 5
ATOM 5511 O O . ASP A 1 29 ? -9.765 -7.089 1.614 1.00 0.00 29 ASP A O 5
ATOM 5520 N N . PHE A 1 30 ? -8.483 -8.928 2.088 1.00 0.00 30 PHE A N 5
ATOM 5521 C CA . PHE A 1 30 ? -8.076 -9.310 0.710 1.00 0.00 30 PHE A CA 5
ATOM 5522 C C . PHE A 1 30 ? -6.561 -9.141 0.503 1.00 0.00 30 PHE A C 5
ATOM 5523 O O . PHE A 1 30 ? -6.093 -9.016 -0.629 1.00 0.00 30 PHE A O 5
ATOM 5540 N N . LEU A 1 31 ? -5.798 -9.150 1.598 1.00 0.00 31 LEU A N 5
ATOM 5541 C CA . LEU A 1 31 ? -4.351 -9.010 1.500 1.00 0.00 31 LEU A CA 5
ATOM 5542 C C . LEU A 1 31 ? -3.673 -10.211 2.180 1.00 0.00 31 LEU A C 5
ATOM 5543 O O . LEU A 1 31 ? -3.738 -11.315 1.639 1.00 0.00 31 LEU A O 5
ATOM 5559 N N . ASP A 1 32 ? -3.043 -10.014 3.359 1.00 0.00 32 ASP A N 5
ATOM 5560 C CA . ASP A 1 32 ? -2.371 -11.114 4.095 1.00 0.00 32 ASP A CA 5
ATOM 5561 C C . ASP A 1 32 ? -1.742 -12.148 3.147 1.00 0.00 32 ASP A C 5
ATOM 5562 O O . ASP A 1 32 ? -2.133 -13.317 3.124 1.00 0.00 32 ASP A O 5
ATOM 5571 N N . LEU A 1 33 ? -0.784 -11.692 2.340 1.00 0.00 33 LEU A N 5
ATOM 5572 C CA . LEU A 1 33 ? -0.131 -12.571 1.364 1.00 0.00 33 LEU A CA 5
ATOM 5573 C C . LEU A 1 33 ? -1.118 -12.890 0.243 1.00 0.00 33 LEU A C 5
ATOM 5574 O O . LEU A 1 33 ? -2.153 -13.518 0.468 1.00 0.00 33 LEU A O 5
ATOM 5590 N N . ARG A 1 34 ? -0.795 -12.432 -0.962 1.00 0.00 34 ARG A N 5
ATOM 5591 C CA . ARG A 1 34 ? -1.672 -12.655 -2.112 1.00 0.00 34 ARG A CA 5
ATOM 5592 C C . ARG A 1 34 ? -0.864 -12.872 -3.392 1.00 0.00 34 ARG A C 5
ATOM 5593 O O . ARG A 1 34 ? -1.195 -13.733 -4.206 1.00 0.00 34 ARG A O 5
ATOM 5614 N N . PHE A 1 35 ? 0.199 -12.084 -3.567 1.00 0.00 35 PHE A N 5
ATOM 5615 C CA . PHE A 1 35 ? 1.043 -12.207 -4.757 1.00 0.00 35 PHE A CA 5
ATOM 5616 C C . PHE A 1 35 ? 1.603 -13.626 -4.874 1.00 0.00 35 PHE A C 5
ATOM 5617 O O . PHE A 1 35 ? 1.814 -14.138 -5.973 1.00 0.00 35 PHE A O 5
ATOM 5634 N N . GLU A 1 36 ? 1.841 -14.250 -3.723 1.00 0.00 36 GLU A N 5
ATOM 5635 C CA . GLU A 1 36 ? 2.378 -15.609 -3.697 1.00 0.00 36 GLU A CA 5
ATOM 5636 C C . GLU A 1 36 ? 1.285 -16.632 -3.994 1.00 0.00 36 GLU A C 5
ATOM 5637 O O . GLU A 1 36 ? 1.552 -17.707 -4.532 1.00 0.00 36 GLU A O 5
ATOM 5649 N N . ASP A 1 37 ? 0.045 -16.288 -3.638 1.00 0.00 37 ASP A N 5
ATOM 5650 C CA . ASP A 1 37 ? -1.090 -17.187 -3.869 1.00 0.00 37 ASP A CA 5
ATOM 5651 C C . ASP A 1 37 ? -1.174 -17.597 -5.338 1.00 0.00 37 ASP A C 5
ATOM 5652 O O . ASP A 1 37 ? -1.626 -18.693 -5.667 1.00 0.00 37 ASP A O 5
ATOM 5661 N N . ILE A 1 38 ? -0.725 -16.704 -6.217 1.00 0.00 38 ILE A N 5
ATOM 5662 C CA . ILE A 1 38 ? -0.748 -16.985 -7.655 1.00 0.00 38 ILE A CA 5
ATOM 5663 C C . ILE A 1 38 ? 0.685 -17.142 -8.161 1.00 0.00 38 ILE A C 5
ATOM 5664 O O . ILE A 1 38 ? 1.642 -17.025 -7.395 1.00 0.00 38 ILE A O 5
ATOM 5680 N N . GLY A 1 39 ? 0.829 -17.409 -9.456 1.00 0.00 39 GLY A N 5
ATOM 5681 C CA . GLY A 1 39 ? 2.155 -17.580 -10.041 1.00 0.00 39 GLY A CA 5
ATOM 5682 C C . GLY A 1 39 ? 2.702 -16.251 -10.551 1.00 0.00 39 GLY A C 5
ATOM 5683 O O . GLY A 1 39 ? 3.116 -16.137 -11.705 1.00 0.00 39 GLY A O 5
ATOM 5687 N N . TYR A 1 40 ? 2.705 -15.245 -9.679 1.00 0.00 40 TYR A N 5
ATOM 5688 C CA . TYR A 1 40 ? 3.211 -13.928 -10.058 1.00 0.00 40 TYR A CA 5
ATOM 5689 C C . TYR A 1 40 ? 4.736 -13.939 -10.083 1.00 0.00 40 TYR A C 5
ATOM 5690 O O . TYR A 1 40 ? 5.391 -13.972 -9.041 1.00 0.00 40 TYR A O 5
ATOM 5708 N N . ASP A 1 41 ? 5.293 -13.912 -11.290 1.00 0.00 41 ASP A N 5
ATOM 5709 C CA . ASP A 1 41 ? 6.746 -13.920 -11.458 1.00 0.00 41 ASP A CA 5
ATOM 5710 C C . ASP A 1 41 ? 7.378 -12.713 -10.767 1.00 0.00 41 ASP A C 5
ATOM 5711 O O . ASP A 1 41 ? 8.498 -12.788 -10.264 1.00 0.00 41 ASP A O 5
ATOM 5720 N N . SER A 1 42 ? 6.627 -11.601 -10.775 1.00 0.00 42 SER A N 5
ATOM 5721 C CA . SER A 1 42 ? 7.052 -10.319 -10.168 1.00 0.00 42 SER A CA 5
ATOM 5722 C C . SER A 1 42 ? 7.708 -9.416 -11.212 1.00 0.00 42 SER A C 5
ATOM 5723 O O . SER A 1 42 ? 7.676 -8.190 -11.094 1.00 0.00 42 SER A O 5
ATOM 5731 N N . LEU A 1 43 ? 8.292 -10.024 -12.241 1.00 0.00 43 LEU A N 5
ATOM 5732 C CA . LEU A 1 43 ? 8.937 -9.251 -13.298 1.00 0.00 43 LEU A CA 5
ATOM 5733 C C . LEU A 1 43 ? 7.888 -8.567 -14.173 1.00 0.00 43 LEU A C 5
ATOM 5734 O O . LEU A 1 43 ? 8.138 -7.510 -14.753 1.00 0.00 43 LEU A O 5
ATOM 5750 N N . ALA A 1 44 ? 6.709 -9.183 -14.2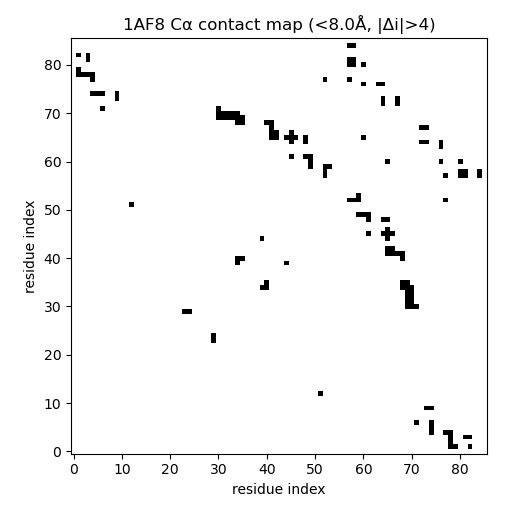65 1.00 0.00 44 ALA A N 5
ATOM 5751 C CA . ALA A 1 44 ? 5.629 -8.625 -15.074 1.00 0.00 44 ALA A CA 5
ATOM 5752 C C . ALA A 1 44 ? 5.014 -7.411 -14.385 1.00 0.00 44 ALA A C 5
ATOM 5753 O O . ALA A 1 44 ? 4.877 -6.344 -14.983 1.00 0.00 44 ALA A O 5
ATOM 5760 N N . LEU A 1 45 ? 4.643 -7.584 -13.118 1.00 0.00 45 LEU A N 5
ATOM 5761 C CA . LEU A 1 45 ? 4.041 -6.489 -12.358 1.00 0.00 45 LEU A CA 5
ATOM 5762 C C . LEU A 1 45 ? 5.071 -5.396 -12.034 1.00 0.00 45 LEU A C 5
ATOM 5763 O O . LEU A 1 45 ? 4.711 -4.318 -11.561 1.00 0.00 45 LEU A O 5
ATOM 5779 N N . MET A 1 46 ? 6.352 -5.678 -12.289 1.00 0.00 46 MET A N 5
ATOM 5780 C CA . MET A 1 46 ? 7.405 -4.704 -12.015 1.00 0.00 46 MET A CA 5
ATOM 5781 C C . MET A 1 46 ? 7.412 -3.610 -13.083 1.00 0.00 46 MET A C 5
ATOM 5782 O O . MET A 1 46 ? 7.463 -2.420 -12.772 1.00 0.00 46 MET A O 5
ATOM 5796 N N . GLU A 1 47 ? 7.370 -4.028 -14.345 1.00 0.00 47 GLU A N 5
ATOM 5797 C CA . GLU A 1 47 ? 7.379 -3.077 -15.455 1.00 0.00 47 GLU A CA 5
ATOM 5798 C C . GLU A 1 47 ? 6.109 -2.231 -15.450 1.00 0.00 47 GLU A C 5
ATOM 5799 O O . GLU A 1 47 ? 6.161 -1.009 -15.590 1.00 0.00 47 GLU A O 5
ATOM 5811 N N . THR A 1 48 ? 4.968 -2.895 -15.289 1.00 0.00 48 THR A N 5
ATOM 5812 C CA . THR A 1 48 ? 3.684 -2.196 -15.269 1.00 0.00 48 THR A CA 5
ATOM 5813 C C . THR A 1 48 ? 3.640 -1.185 -14.126 1.00 0.00 48 THR A C 5
ATOM 5814 O O . THR A 1 48 ? 3.202 -0.047 -14.299 1.00 0.00 48 THR A O 5
ATOM 5825 N N . ALA A 1 49 ? 4.098 -1.616 -12.955 1.00 0.00 49 ALA A N 5
ATOM 5826 C CA . ALA A 1 49 ? 4.107 -0.746 -11.781 1.00 0.00 49 ALA A CA 5
ATOM 5827 C C . ALA A 1 49 ? 5.042 0.443 -11.996 1.00 0.00 49 ALA A C 5
ATOM 5828 O O . ALA A 1 49 ? 4.838 1.517 -11.430 1.00 0.00 49 ALA A O 5
ATOM 5835 N N . ALA A 1 50 ? 6.072 0.239 -12.815 1.00 0.00 50 ALA A N 5
ATOM 5836 C CA . ALA A 1 50 ? 7.034 1.302 -13.092 1.00 0.00 50 ALA A CA 5
ATOM 5837 C C . ALA A 1 50 ? 6.368 2.443 -13.856 1.00 0.00 50 ALA A C 5
ATOM 5838 O O . ALA A 1 50 ? 6.448 3.606 -13.458 1.00 0.00 50 ALA A O 5
ATOM 5845 N N . ARG A 1 51 ? 5.711 2.099 -14.961 1.00 0.00 51 ARG A N 5
ATOM 5846 C CA . ARG A 1 51 ? 5.036 3.104 -15.779 1.00 0.00 51 ARG A CA 5
ATOM 5847 C C . ARG A 1 51 ? 3.949 3.808 -14.972 1.00 0.00 51 ARG A C 5
ATOM 5848 O O . ARG A 1 51 ? 3.670 4.990 -15.177 1.00 0.00 51 ARG A O 5
ATOM 5869 N N . LEU A 1 52 ? 3.338 3.068 -14.052 1.00 0.00 52 LEU A N 5
ATOM 5870 C CA . LEU A 1 52 ? 2.281 3.629 -13.216 1.00 0.00 52 LEU A CA 5
ATOM 5871 C C . LEU A 1 52 ? 2.859 4.656 -12.247 1.00 0.00 52 LEU A C 5
ATOM 5872 O O . LEU A 1 52 ? 2.202 5.634 -11.891 1.00 0.00 52 LEU A O 5
ATOM 5888 N N . GLU A 1 53 ? 4.097 4.421 -11.823 1.00 0.00 53 GLU A N 5
ATOM 5889 C CA . GLU A 1 53 ? 4.761 5.332 -10.894 1.00 0.00 53 GLU A CA 5
ATOM 5890 C C . GLU A 1 53 ? 5.011 6.687 -11.551 1.00 0.00 53 GLU A C 5
ATOM 5891 O O . GLU A 1 53 ? 5.056 7.716 -10.880 1.00 0.00 53 GLU A O 5
ATOM 5903 N N . SER A 1 54 ? 5.176 6.677 -12.872 1.00 0.00 54 SER A N 5
ATOM 5904 C CA . SER A 1 54 ? 5.424 7.914 -13.609 1.00 0.00 54 SER A CA 5
ATOM 5905 C C . SER A 1 54 ? 4.204 8.830 -13.554 1.00 0.00 54 SER A C 5
ATOM 5906 O O . SER A 1 54 ? 4.329 10.054 -13.608 1.00 0.00 54 SER A O 5
ATOM 5914 N N . ARG A 1 55 ? 3.021 8.227 -13.451 1.00 0.00 55 ARG A N 5
ATOM 5915 C CA . ARG A 1 55 ? 1.781 9.002 -13.393 1.00 0.00 55 ARG A CA 5
ATOM 5916 C C . ARG A 1 55 ? 1.788 9.944 -12.192 1.00 0.00 55 ARG A C 5
ATOM 5917 O O . ARG A 1 55 ? 1.755 11.165 -12.343 1.00 0.00 55 ARG A O 5
ATOM 5938 N N . TYR A 1 56 ? 1.822 9.361 -10.997 1.00 0.00 56 TYR A N 5
ATOM 5939 C CA . TYR A 1 56 ? 1.826 10.159 -9.770 1.00 0.00 56 TYR A CA 5
ATOM 5940 C C . TYR A 1 56 ? 3.060 11.057 -9.717 1.00 0.00 56 TYR A C 5
ATOM 5941 O O . TYR A 1 56 ? 3.033 12.137 -9.127 1.00 0.00 56 TYR A O 5
ATOM 5959 N N . GLY A 1 57 ? 4.143 10.602 -10.342 1.00 0.00 57 GLY A N 5
ATOM 5960 C CA . GLY A 1 57 ? 5.381 11.377 -10.361 1.00 0.00 57 GLY A CA 5
ATOM 5961 C C . GLY A 1 57 ? 6.471 10.691 -9.547 1.00 0.00 57 GLY A C 5
ATOM 5962 O O . GLY A 1 57 ? 7.608 10.553 -9.998 1.00 0.00 57 GLY A O 5
ATOM 5966 N N . VAL A 1 58 ? 6.117 10.265 -8.338 1.00 0.00 58 VAL A N 5
ATOM 5967 C CA . VAL A 1 58 ? 7.075 9.599 -7.466 1.00 0.00 58 VAL A CA 5
ATOM 5968 C C . VAL A 1 58 ? 7.582 8.307 -8.109 1.00 0.00 58 VAL A C 5
ATOM 5969 O O . VAL A 1 58 ? 6.947 7.748 -9.003 1.00 0.00 58 VAL A O 5
ATOM 5982 N N . SER A 1 59 ? 8.735 7.846 -7.638 1.00 0.00 59 SER A N 5
ATOM 5983 C CA . SER A 1 59 ? 9.332 6.622 -8.163 1.00 0.00 59 SER A CA 5
ATOM 5984 C C . SER A 1 59 ? 10.516 6.196 -7.294 1.00 0.00 59 SER A C 5
ATOM 5985 O O . SER A 1 59 ? 11.603 5.901 -7.791 1.00 0.00 59 SER A O 5
ATOM 5993 N N . ILE A 1 60 ? 10.286 6.170 -5.985 1.00 0.00 60 ILE A N 5
ATOM 5994 C CA . ILE A 1 60 ? 11.335 5.783 -5.043 1.00 0.00 60 ILE A CA 5
ATOM 5995 C C . ILE A 1 60 ? 11.494 4.255 -4.968 1.00 0.00 60 ILE A C 5
ATOM 5996 O O . ILE A 1 60 ? 12.620 3.757 -4.987 1.00 0.00 60 ILE A O 5
ATOM 6012 N N . PRO A 1 61 ? 10.394 3.479 -4.881 1.00 0.00 61 PRO A N 5
ATOM 6013 C CA . PRO A 1 61 ? 10.498 2.007 -4.806 1.00 0.00 61 PRO A CA 5
ATOM 6014 C C . PRO A 1 61 ? 10.731 1.361 -6.170 1.00 0.00 61 PRO A C 5
ATOM 6015 O O . PRO A 1 61 ? 9.797 1.158 -6.944 1.00 0.00 61 PRO A O 5
ATOM 6026 N N . ASP A 1 62 ? 11.990 1.042 -6.451 1.00 0.00 62 ASP A N 5
ATOM 6027 C CA . ASP A 1 62 ? 12.342 0.416 -7.723 1.00 0.00 62 ASP A CA 5
ATOM 6028 C C . ASP A 1 62 ? 12.521 -1.089 -7.547 1.00 0.00 62 ASP A C 5
ATOM 6029 O O . ASP A 1 62 ? 11.750 -1.887 -8.077 1.00 0.00 62 ASP A O 5
ATOM 6038 N N . ASP A 1 63 ? 13.554 -1.464 -6.798 1.00 0.00 63 ASP A N 5
ATOM 6039 C CA . ASP A 1 63 ? 13.837 -2.877 -6.556 1.00 0.00 63 ASP A CA 5
ATOM 6040 C C . ASP A 1 63 ? 12.898 -3.440 -5.493 1.00 0.00 63 ASP A C 5
ATOM 6041 O O . ASP A 1 63 ? 12.527 -4.613 -5.533 1.00 0.00 63 ASP A O 5
ATOM 6050 N N . VAL A 1 64 ? 12.521 -2.592 -4.541 1.00 0.00 64 VAL A N 5
ATOM 6051 C CA . VAL A 1 64 ? 11.627 -3.016 -3.465 1.00 0.00 64 VAL A CA 5
ATOM 6052 C C . VAL A 1 64 ? 10.278 -3.462 -4.038 1.00 0.00 64 VAL A C 5
ATOM 6053 O O . VAL A 1 64 ? 9.715 -4.474 -3.623 1.00 0.00 64 VAL A O 5
ATOM 6066 N N . ALA A 1 65 ? 9.772 -2.686 -4.990 1.00 0.00 65 ALA A N 5
ATOM 6067 C CA . ALA A 1 65 ? 8.490 -2.997 -5.615 1.00 0.00 65 ALA A CA 5
ATOM 6068 C C . ALA A 1 65 ? 8.647 -4.123 -6.634 1.00 0.00 65 ALA A C 5
ATOM 6069 O O . ALA A 1 65 ? 7.728 -4.911 -6.856 1.00 0.00 65 ALA A O 5
ATOM 6076 N N . GLY A 1 66 ? 9.822 -4.186 -7.254 1.00 0.00 66 GLY A N 5
ATOM 6077 C CA . GLY A 1 66 ? 10.092 -5.217 -8.255 1.00 0.00 66 GLY A CA 5
ATOM 6078 C C . GLY A 1 66 ? 9.946 -6.614 -7.658 1.00 0.00 66 GLY A C 5
ATOM 6079 O O . GLY A 1 66 ? 9.423 -7.525 -8.298 1.00 0.00 66 GLY A O 5
ATOM 6083 N N . ARG A 1 67 ? 10.418 -6.772 -6.425 1.00 0.00 67 ARG A N 5
ATOM 6084 C CA . ARG A 1 67 ? 10.338 -8.064 -5.751 1.00 0.00 67 ARG A CA 5
ATOM 6085 C C . ARG A 1 67 ? 9.232 -8.049 -4.697 1.00 0.00 67 ARG A C 5
ATOM 6086 O O . ARG A 1 67 ? 9.419 -8.504 -3.566 1.00 0.00 67 ARG A O 5
ATOM 6107 N N . VAL A 1 68 ? 8.073 -7.520 -5.080 1.00 0.00 68 VAL A N 5
ATOM 6108 C CA . VAL A 1 68 ? 6.941 -7.451 -4.161 1.00 0.00 68 VAL A CA 5
ATOM 6109 C C . VAL A 1 68 ? 6.285 -8.826 -4.019 1.00 0.00 68 VAL A C 5
ATOM 6110 O O . VAL A 1 68 ? 5.699 -9.353 -4.966 1.00 0.00 68 VAL A O 5
ATOM 6123 N N . ASP A 1 69 ? 6.393 -9.396 -2.824 1.00 0.00 69 ASP A N 5
ATOM 6124 C CA . ASP A 1 69 ? 5.808 -10.709 -2.557 1.00 0.00 69 ASP A CA 5
ATOM 6125 C C . ASP A 1 69 ? 4.448 -10.581 -1.863 1.00 0.00 69 ASP A C 5
ATOM 6126 O O . ASP A 1 69 ? 3.687 -11.545 -1.793 1.00 0.00 69 ASP A O 5
ATOM 6135 N N . THR A 1 70 ? 4.146 -9.387 -1.347 1.00 0.00 70 THR A N 5
ATOM 6136 C CA . THR A 1 70 ? 2.874 -9.167 -0.667 1.00 0.00 70 THR A CA 5
ATOM 6137 C C . THR A 1 70 ? 2.095 -8.039 -1.353 1.00 0.00 70 THR A C 5
ATOM 6138 O O . THR A 1 70 ? 2.685 -7.197 -2.029 1.00 0.00 70 THR A O 5
ATOM 6149 N N . PRO A 1 71 ? 0.762 -8.002 -1.191 1.00 0.00 71 PRO A N 5
ATOM 6150 C CA . PRO A 1 71 ? -0.068 -6.954 -1.812 1.00 0.00 71 PRO A CA 5
ATOM 6151 C C . PRO A 1 71 ? -0.059 -5.662 -1.002 1.00 0.00 71 PRO A C 5
ATOM 6152 O O . PRO A 1 71 ? 0.286 -4.595 -1.509 1.00 0.00 71 PRO A O 5
ATOM 6163 N N . ARG A 1 72 ? -0.439 -5.776 0.273 1.00 0.00 72 ARG A N 5
ATOM 6164 C CA . ARG A 1 72 ? -0.470 -4.618 1.169 1.00 0.00 72 ARG A CA 5
ATOM 6165 C C . ARG A 1 72 ? 0.871 -3.878 1.167 1.00 0.00 72 ARG A C 5
ATOM 6166 O O . ARG A 1 72 ? 0.934 -2.689 1.470 1.00 0.00 72 ARG A O 5
ATOM 6187 N N . GLU A 1 73 ? 1.940 -4.596 0.827 1.00 0.00 73 GLU A N 5
ATOM 6188 C CA . GLU A 1 73 ? 3.270 -3.993 0.793 1.00 0.00 73 GLU A CA 5
ATOM 6189 C C . GLU A 1 73 ? 3.392 -3.028 -0.384 1.00 0.00 73 GLU A C 5
ATOM 6190 O O . GLU A 1 73 ? 3.914 -1.923 -0.248 1.00 0.00 73 GLU A O 5
ATOM 6202 N N . LEU A 1 74 ? 2.910 -3.464 -1.545 1.00 0.00 74 LEU A N 5
ATOM 6203 C CA . LEU A 1 74 ? 2.974 -2.637 -2.752 1.00 0.00 74 LEU A CA 5
ATOM 6204 C C . LEU A 1 74 ? 2.236 -1.312 -2.544 1.00 0.00 74 LEU A C 5
ATOM 6205 O O . LEU A 1 74 ? 2.732 -0.246 -2.911 1.00 0.00 74 LEU A O 5
ATOM 6221 N N . LEU A 1 75 ? 1.043 -1.394 -1.961 1.00 0.00 75 LEU A N 5
ATOM 6222 C CA . LEU A 1 75 ? 0.239 -0.197 -1.716 1.00 0.00 75 LEU A CA 5
ATOM 6223 C C . LEU A 1 75 ? 0.970 0.759 -0.781 1.00 0.00 75 LEU A C 5
ATOM 6224 O O . LEU A 1 75 ? 1.154 1.925 -1.099 1.00 0.00 75 LEU A O 5
ATOM 6240 N N . ASP A 1 76 ? 1.381 0.259 0.376 1.00 0.00 76 ASP A N 5
ATOM 6241 C CA . ASP A 1 76 ? 2.094 1.098 1.338 1.00 0.00 76 ASP A CA 5
ATOM 6242 C C . ASP A 1 76 ? 3.403 1.629 0.740 1.00 0.00 76 ASP A C 5
ATOM 6243 O O . ASP A 1 76 ? 3.976 2.598 1.237 1.00 0.00 76 ASP A O 5
ATOM 6252 N N . LEU A 1 77 ? 3.875 0.979 -0.327 1.00 0.00 77 LEU A N 5
ATOM 6253 C CA . LEU A 1 77 ? 5.117 1.387 -0.976 1.00 0.00 77 LEU A CA 5
ATOM 6254 C C . LEU A 1 77 ? 4.931 2.688 -1.760 1.00 0.00 77 LEU A C 5
ATOM 6255 O O . LEU A 1 77 ? 5.401 3.750 -1.351 1.00 0.00 77 LEU A O 5
ATOM 6271 N N . ILE A 1 78 ? 4.255 2.581 -2.903 1.00 0.00 78 ILE A N 5
ATOM 6272 C CA . ILE A 1 78 ? 4.021 3.747 -3.766 1.00 0.00 78 ILE A CA 5
ATOM 6273 C C . ILE A 1 78 ? 3.305 4.861 -2.997 1.00 0.00 78 ILE A C 5
ATOM 6274 O O . ILE A 1 78 ? 3.571 6.045 -3.194 1.00 0.00 78 ILE A O 5
ATOM 6290 N N . ASN A 1 79 ? 2.389 4.457 -2.135 1.00 0.00 79 ASN A N 5
ATOM 6291 C CA . ASN A 1 79 ? 1.614 5.403 -1.337 1.00 0.00 79 ASN A CA 5
ATOM 6292 C C . ASN A 1 79 ? 2.511 6.164 -0.366 1.00 0.00 79 ASN A C 5
ATOM 6293 O O . ASN A 1 79 ? 2.380 7.376 -0.197 1.00 0.00 79 ASN A O 5
ATOM 6304 N N . GLY A 1 80 ? 3.421 5.439 0.276 1.00 0.00 80 GLY A N 5
ATOM 6305 C CA . GLY A 1 80 ? 4.335 6.055 1.236 1.00 0.00 80 GLY A CA 5
ATOM 6306 C C . GLY A 1 80 ? 5.357 6.955 0.540 1.00 0.00 80 GLY A C 5
ATOM 6307 O O . GLY A 1 80 ? 5.924 7.857 1.155 1.00 0.00 80 GLY A O 5
ATOM 6311 N N . ALA A 1 81 ? 5.594 6.698 -0.744 1.00 0.00 81 ALA A N 5
ATOM 6312 C CA . ALA A 1 81 ? 6.558 7.488 -1.504 1.00 0.00 81 ALA A CA 5
ATOM 6313 C C . ALA A 1 81 ? 5.992 8.866 -1.840 1.00 0.00 81 ALA A C 5
ATOM 6314 O O . ALA A 1 81 ? 6.516 9.891 -1.404 1.00 0.00 81 ALA A O 5
ATOM 6321 N N . LEU A 1 82 ? 4.920 8.879 -2.628 1.00 0.00 82 LEU A N 5
ATOM 6322 C CA . LEU A 1 82 ? 4.293 10.138 -3.026 1.00 0.00 82 LEU A CA 5
ATOM 6323 C C . LEU A 1 82 ? 3.790 10.910 -1.808 1.00 0.00 82 LEU A C 5
ATOM 6324 O O . LEU A 1 82 ? 3.713 12.139 -1.827 1.00 0.00 82 LEU A O 5
ATOM 6340 N N . ALA A 1 83 ? 3.449 10.182 -0.749 1.00 0.00 83 ALA A N 5
ATOM 6341 C CA . ALA A 1 83 ? 2.954 10.817 0.471 1.00 0.00 83 ALA A CA 5
ATOM 6342 C C . ALA A 1 83 ? 4.034 11.700 1.090 1.00 0.00 83 ALA A C 5
ATOM 6343 O O . ALA A 1 83 ? 3.744 12.749 1.664 1.00 0.00 83 ALA A O 5
ATOM 6350 N N . GLU A 1 84 ? 5.283 11.260 0.968 1.00 0.00 84 GLU A N 5
ATOM 6351 C CA . GLU A 1 84 ? 6.406 12.015 1.520 1.00 0.00 84 GLU A CA 5
ATOM 6352 C C . GLU A 1 84 ? 6.511 13.390 0.864 1.00 0.00 84 GLU A C 5
ATOM 6353 O O . GLU A 1 84 ? 6.991 14.346 1.475 1.00 0.00 84 GLU A O 5
ATOM 6365 N N . ALA A 1 85 ? 6.060 13.482 -0.386 1.00 0.00 85 ALA A N 5
ATOM 6366 C CA . ALA A 1 85 ? 6.113 14.748 -1.118 1.00 0.00 85 ALA A CA 5
ATOM 6367 C C . ALA A 1 85 ? 5.331 15.832 -0.379 1.00 0.00 85 ALA A C 5
ATOM 6368 O O . ALA A 1 85 ? 5.841 16.924 -0.129 1.00 0.00 85 ALA A O 5
ATOM 6375 N N . ALA A 1 86 ? 4.086 15.517 -0.033 1.00 0.00 86 ALA A N 5
ATOM 6376 C CA . ALA A 1 86 ? 3.239 16.472 0.678 1.00 0.00 86 ALA A CA 5
ATOM 6377 C C . ALA A 1 86 ? 2.243 15.738 1.571 1.00 0.00 86 ALA A C 5
ATOM 6378 O O . ALA A 1 86 ? 1.724 16.361 2.482 1.00 0.00 86 ALA A O 5
ATOM 6386 N N . MET A 1 1 ? -10.546 13.912 -1.866 1.00 0.00 1 MET A N 6
ATOM 6387 C CA . MET A 1 1 ? -9.056 13.894 -1.861 1.00 0.00 1 MET A CA 6
ATOM 6388 C C . MET A 1 1 ? -8.564 12.555 -2.400 1.00 0.00 1 MET A C 6
ATOM 6389 O O . MET A 1 1 ? -8.657 11.528 -1.728 1.00 0.00 1 MET A O 6
ATOM 6405 N N . ALA A 1 2 ? -8.040 12.578 -3.621 1.00 0.00 2 ALA A N 6
ATOM 6406 C CA . ALA A 1 2 ? -7.535 11.358 -4.245 1.00 0.00 2 ALA A CA 6
ATOM 6407 C C . ALA A 1 2 ? -6.044 11.490 -4.550 1.00 0.00 2 ALA A C 6
ATOM 6408 O O . ALA A 1 2 ? -5.560 11.021 -5.581 1.00 0.00 2 ALA A O 6
ATOM 6415 N N . THR A 1 3 ? -5.319 12.131 -3.638 1.00 0.00 3 THR A N 6
ATOM 6416 C CA . THR A 1 3 ? -3.880 12.317 -3.817 1.00 0.00 3 THR A CA 6
ATOM 6417 C C . THR A 1 3 ? -3.121 11.048 -3.443 1.00 0.00 3 THR A C 6
ATOM 6418 O O . THR A 1 3 ? -2.048 10.768 -3.976 1.00 0.00 3 THR A O 6
ATOM 6429 N N . LEU A 1 4 ? -3.698 10.284 -2.526 1.00 0.00 4 LEU A N 6
ATOM 6430 C CA . LEU A 1 4 ? -3.081 9.036 -2.082 1.00 0.00 4 LEU A CA 6
ATOM 6431 C C . LEU A 1 4 ? -3.849 7.845 -2.643 1.00 0.00 4 LEU A C 6
ATOM 6432 O O . LEU A 1 4 ? -5.011 7.967 -3.030 1.00 0.00 4 LEU A O 6
ATOM 6448 N N . LEU A 1 5 ? -3.191 6.689 -2.687 1.00 0.00 5 LEU A N 6
ATOM 6449 C CA . LEU A 1 5 ? -3.837 5.487 -3.207 1.00 0.00 5 LEU A CA 6
ATOM 6450 C C . LEU A 1 5 ? -4.496 4.702 -2.082 1.00 0.00 5 LEU A C 6
ATOM 6451 O O . LEU A 1 5 ? -4.218 4.915 -0.904 1.00 0.00 5 LEU A O 6
ATOM 6467 N N . THR A 1 6 ? -5.373 3.782 -2.470 1.00 0.00 6 THR A N 6
ATOM 6468 C CA . THR A 1 6 ? -6.073 2.953 -1.497 1.00 0.00 6 THR A CA 6
ATOM 6469 C C . THR A 1 6 ? -5.989 1.482 -1.891 1.00 0.00 6 THR A C 6
ATOM 6470 O O . THR A 1 6 ? -5.466 1.130 -2.952 1.00 0.00 6 THR A O 6
ATOM 6481 N N . THR A 1 7 ? -6.521 0.625 -1.024 1.00 0.00 7 THR A N 6
ATOM 6482 C CA . THR A 1 7 ? -6.520 -0.815 -1.276 1.00 0.00 7 THR A CA 6
ATOM 6483 C C . THR A 1 7 ? -7.223 -1.119 -2.598 1.00 0.00 7 THR A C 6
ATOM 6484 O O . THR A 1 7 ? -6.802 -1.989 -3.361 1.00 0.00 7 THR A O 6
ATOM 6495 N N . ASP A 1 8 ? -8.296 -0.378 -2.858 1.00 0.00 8 ASP A N 6
ATOM 6496 C CA . ASP A 1 8 ? -9.061 -0.556 -4.091 1.00 0.00 8 ASP A CA 6
ATOM 6497 C C . ASP A 1 8 ? -8.167 -0.335 -5.309 1.00 0.00 8 ASP A C 6
ATOM 6498 O O . ASP A 1 8 ? -8.309 -1.005 -6.329 1.00 0.00 8 ASP A O 6
ATOM 6507 N N . ASP A 1 9 ? -7.242 0.616 -5.187 1.00 0.00 9 ASP A N 6
ATOM 6508 C CA . ASP A 1 9 ? -6.324 0.917 -6.283 1.00 0.00 9 ASP A CA 6
ATOM 6509 C C . ASP A 1 9 ? -5.397 -0.266 -6.545 1.00 0.00 9 ASP A C 6
ATOM 6510 O O . ASP A 1 9 ? -5.151 -0.634 -7.692 1.00 0.00 9 ASP A O 6
ATOM 6519 N N . LEU A 1 10 ? -4.870 -0.849 -5.469 1.00 0.00 10 LEU A N 6
ATOM 6520 C CA . LEU A 1 10 ? -3.954 -1.983 -5.608 1.00 0.00 10 LEU A CA 6
ATOM 6521 C C . LEU A 1 10 ? -4.638 -3.148 -6.343 1.00 0.00 10 LEU A C 6
ATOM 6522 O O . LEU A 1 10 ? -3.996 -3.906 -7.070 1.00 0.00 10 LEU A O 6
ATOM 6538 N N . ARG A 1 11 ? -5.942 -3.283 -6.122 1.00 0.00 11 ARG A N 6
ATOM 6539 C CA . ARG A 1 11 ? -6.708 -4.363 -6.744 1.00 0.00 11 ARG A CA 6
ATOM 6540 C C . ARG A 1 11 ? -6.847 -4.157 -8.251 1.00 0.00 11 ARG A C 6
ATOM 6541 O O . ARG A 1 11 ? -6.502 -5.032 -9.042 1.00 0.00 11 ARG A O 6
ATOM 6562 N N . ARG A 1 12 ? -7.377 -3.000 -8.637 1.00 0.00 12 ARG A N 6
ATOM 6563 C CA . ARG A 1 12 ? -7.582 -2.693 -10.054 1.00 0.00 12 ARG A CA 6
ATOM 6564 C C . ARG A 1 12 ? -6.275 -2.779 -10.841 1.00 0.00 12 ARG A C 6
ATOM 6565 O O . ARG A 1 12 ? -6.274 -3.086 -12.034 1.00 0.00 12 ARG A O 6
ATOM 6586 N N . ALA A 1 13 ? -5.165 -2.498 -10.168 1.00 0.00 13 ALA A N 6
ATOM 6587 C CA . ALA A 1 13 ? -3.860 -2.540 -10.823 1.00 0.00 13 ALA A CA 6
ATOM 6588 C C . ALA A 1 13 ? -3.431 -3.981 -11.078 1.00 0.00 13 ALA A C 6
ATOM 6589 O O . ALA A 1 13 ? -2.941 -4.318 -12.156 1.00 0.00 13 ALA A O 6
ATOM 6596 N N . LEU A 1 14 ? -3.619 -4.825 -10.070 1.00 0.00 14 LEU A N 6
ATOM 6597 C CA . LEU A 1 14 ? -3.247 -6.234 -10.183 1.00 0.00 14 LEU A CA 6
ATOM 6598 C C . LEU A 1 14 ? -4.187 -6.986 -11.131 1.00 0.00 14 LEU A C 6
ATOM 6599 O O . LEU A 1 14 ? -3.859 -8.071 -11.610 1.00 0.00 14 LEU A O 6
ATOM 6615 N N . VAL A 1 15 ? -5.359 -6.408 -11.392 1.00 0.00 15 VAL A N 6
ATOM 6616 C CA . VAL A 1 15 ? -6.333 -7.045 -12.276 1.00 0.00 15 VAL A CA 6
ATOM 6617 C C . VAL A 1 15 ? -6.111 -6.609 -13.724 1.00 0.00 15 VAL A C 6
ATOM 6618 O O . VAL A 1 15 ? -6.401 -7.354 -14.660 1.00 0.00 15 VAL A O 6
ATOM 6631 N N . GLU A 1 16 ? -5.599 -5.392 -13.900 1.00 0.00 16 GLU A N 6
ATOM 6632 C CA . GLU A 1 16 ? -5.347 -4.865 -15.241 1.00 0.00 16 GLU A CA 6
ATOM 6633 C C . GLU A 1 16 ? -4.388 -5.770 -16.014 1.00 0.00 16 GLU A C 6
ATOM 6634 O O . GLU A 1 16 ? -4.444 -5.852 -17.240 1.00 0.00 16 GLU A O 6
ATOM 6646 N N . CYS A 1 17 ? -3.505 -6.445 -15.283 1.00 0.00 17 CYS A N 6
ATOM 6647 C CA . CYS A 1 17 ? -2.536 -7.339 -15.914 1.00 0.00 17 CYS A CA 6
ATOM 6648 C C . CYS A 1 17 ? -3.248 -8.473 -16.646 1.00 0.00 17 CYS A C 6
ATOM 6649 O O . CYS A 1 17 ? -2.888 -8.826 -17.770 1.00 0.00 17 CYS A O 6
ATOM 6657 N N . ALA A 1 18 ? -4.258 -9.042 -15.997 1.00 0.00 18 ALA A N 6
ATOM 6658 C CA . ALA A 1 18 ? -5.014 -10.140 -16.595 1.00 0.00 18 ALA A CA 6
ATOM 6659 C C . ALA A 1 18 ? -6.073 -9.603 -17.555 1.00 0.00 18 ALA A C 6
ATOM 6660 O O . ALA A 1 18 ? -5.938 -9.712 -18.774 1.00 0.00 18 ALA A O 6
ATOM 6667 N N . GLY A 1 19 ? -7.129 -9.022 -16.992 1.00 0.00 19 GLY A N 6
ATOM 6668 C CA . GLY A 1 19 ? -8.209 -8.471 -17.807 1.00 0.00 19 GLY A CA 6
ATOM 6669 C C . GLY A 1 19 ? -8.917 -7.338 -17.074 1.00 0.00 19 GLY A C 6
ATOM 6670 O O . GLY A 1 19 ? -8.293 -6.357 -16.668 1.00 0.00 19 GLY A O 6
ATOM 6674 N N . GLU A 1 20 ? -10.228 -7.486 -16.905 1.00 0.00 20 GLU A N 6
ATOM 6675 C CA . GLU A 1 20 ? -11.015 -6.466 -16.214 1.00 0.00 20 GLU A CA 6
ATOM 6676 C C . GLU A 1 20 ? -11.861 -7.096 -15.111 1.00 0.00 20 GLU A C 6
ATOM 6677 O O . GLU A 1 20 ? -11.903 -6.590 -13.993 1.00 0.00 20 GLU A O 6
ATOM 6689 N N . THR A 1 21 ? -12.524 -8.210 -15.449 1.00 0.00 21 THR A N 6
ATOM 6690 C CA . THR A 1 21 ? -13.383 -8.953 -14.507 1.00 0.00 21 THR A CA 6
ATOM 6691 C C . THR A 1 21 ? -14.273 -8.034 -13.663 1.00 0.00 21 THR A C 6
ATOM 6692 O O . THR A 1 21 ? -13.820 -7.345 -12.751 1.00 0.00 21 THR A O 6
ATOM 6703 N N . ASP A 1 22 ? -15.562 -8.065 -13.968 1.00 0.00 22 ASP A N 6
ATOM 6704 C CA . ASP A 1 22 ? -16.533 -7.258 -13.234 1.00 0.00 22 ASP A CA 6
ATOM 6705 C C . ASP A 1 22 ? -17.198 -8.087 -12.134 1.00 0.00 22 ASP A C 6
ATOM 6706 O O . ASP A 1 22 ? -18.361 -7.872 -11.794 1.00 0.00 22 ASP A O 6
ATOM 6715 N N . GLY A 1 23 ? -16.445 -9.037 -11.581 1.00 0.00 23 GLY A N 6
ATOM 6716 C CA . GLY A 1 23 ? -16.967 -9.892 -10.520 1.00 0.00 23 GLY A CA 6
ATOM 6717 C C . GLY A 1 23 ? -15.823 -10.550 -9.755 1.00 0.00 23 GLY A C 6
ATOM 6718 O O . GLY A 1 23 ? -15.136 -11.430 -10.272 1.00 0.00 23 GLY A O 6
ATOM 6722 N N . THR A 1 24 ? -15.626 -10.111 -8.516 1.00 0.00 24 THR A N 6
ATOM 6723 C CA . THR A 1 24 ? -14.570 -10.651 -7.683 1.00 0.00 24 THR A CA 6
ATOM 6724 C C . THR A 1 24 ? -15.192 -11.453 -6.538 1.00 0.00 24 THR A C 6
ATOM 6725 O O . THR A 1 24 ? -16.353 -11.857 -6.605 1.00 0.00 24 THR A O 6
ATOM 6736 N N . ASP A 1 25 ? -14.412 -11.676 -5.491 1.00 0.00 25 ASP A N 6
ATOM 6737 C CA . ASP A 1 25 ? -14.886 -12.427 -4.333 1.00 0.00 25 ASP A CA 6
ATOM 6738 C C . ASP A 1 25 ? -14.175 -11.946 -3.073 1.00 0.00 25 ASP A C 6
ATOM 6739 O O . ASP A 1 25 ? -13.202 -12.549 -2.622 1.00 0.00 25 ASP A O 6
ATOM 6748 N N . LEU A 1 26 ? -14.667 -10.845 -2.517 1.00 0.00 26 LEU A N 6
ATOM 6749 C CA . LEU A 1 26 ? -14.066 -10.278 -1.312 1.00 0.00 26 LEU A CA 6
ATOM 6750 C C . LEU A 1 26 ? -14.752 -10.832 -0.062 1.00 0.00 26 LEU A C 6
ATOM 6751 O O . LEU A 1 26 ? -15.155 -10.084 0.830 1.00 0.00 26 LEU A O 6
ATOM 6767 N N . SER A 1 27 ? -14.876 -12.155 -0.003 1.00 0.00 27 SER A N 6
ATOM 6768 C CA . SER A 1 27 ? -15.509 -12.799 1.145 1.00 0.00 27 SER A CA 6
ATOM 6769 C C . SER A 1 27 ? -14.457 -13.425 2.058 1.00 0.00 27 SER A C 6
ATOM 6770 O O . SER A 1 27 ? -14.720 -14.411 2.745 1.00 0.00 27 SER A O 6
ATOM 6778 N N . GLY A 1 28 ? -13.260 -12.839 2.057 1.00 0.00 28 GLY A N 6
ATOM 6779 C CA . GLY A 1 28 ? -12.173 -13.348 2.892 1.00 0.00 28 GLY A CA 6
ATOM 6780 C C . GLY A 1 28 ? -10.874 -12.599 2.609 1.00 0.00 28 GLY A C 6
ATOM 6781 O O . GLY A 1 28 ? -9.797 -13.192 2.565 1.00 0.00 28 GLY A O 6
ATOM 6785 N N . ASP A 1 29 ? -10.987 -11.284 2.421 1.00 0.00 29 ASP A N 6
ATOM 6786 C CA . ASP A 1 29 ? -9.815 -10.455 2.146 1.00 0.00 29 ASP A CA 6
ATOM 6787 C C . ASP A 1 29 ? -9.096 -10.934 0.887 1.00 0.00 29 ASP A C 6
ATOM 6788 O O . ASP A 1 29 ? -9.407 -11.992 0.339 1.00 0.00 29 ASP A O 6
ATOM 6797 N N . PHE A 1 30 ? -8.127 -10.142 0.439 1.00 0.00 30 PHE A N 6
ATOM 6798 C CA . PHE A 1 30 ? -7.358 -10.488 -0.753 1.00 0.00 30 PHE A CA 6
ATOM 6799 C C . PHE A 1 30 ? -5.934 -9.948 -0.640 1.00 0.00 30 PHE A C 6
ATOM 6800 O O . PHE A 1 30 ? -5.311 -9.581 -1.636 1.00 0.00 30 PHE A O 6
ATOM 6817 N N . LEU A 1 31 ? -5.437 -9.894 0.590 1.00 0.00 31 LEU A N 6
ATOM 6818 C CA . LEU A 1 31 ? -4.093 -9.386 0.834 1.00 0.00 31 LEU A CA 6
ATOM 6819 C C . LEU A 1 31 ? -3.339 -10.304 1.792 1.00 0.00 31 LEU A C 6
ATOM 6820 O O . LEU A 1 31 ? -3.098 -9.966 2.952 1.00 0.00 31 LEU A O 6
ATOM 6836 N N . ASP A 1 32 ? -2.967 -11.473 1.283 1.00 0.00 32 ASP A N 6
ATOM 6837 C CA . ASP A 1 32 ? -2.235 -12.451 2.078 1.00 0.00 32 ASP A CA 6
ATOM 6838 C C . ASP A 1 32 ? -1.492 -13.408 1.155 1.00 0.00 32 ASP A C 6
ATOM 6839 O O . ASP A 1 32 ? -1.992 -14.478 0.810 1.00 0.00 32 ASP A O 6
ATOM 6848 N N . LEU A 1 33 ? -0.291 -12.999 0.747 1.00 0.00 33 LEU A N 6
ATOM 6849 C CA . LEU A 1 33 ? 0.528 -13.813 -0.156 1.00 0.00 33 LEU A CA 6
ATOM 6850 C C . LEU A 1 33 ? -0.095 -13.828 -1.549 1.00 0.00 33 LEU A C 6
ATOM 6851 O O . LEU A 1 33 ? -0.073 -14.842 -2.248 1.00 0.00 33 LEU A O 6
ATOM 6867 N N . ARG A 1 34 ? -0.654 -12.684 -1.940 1.00 0.00 34 ARG A N 6
ATOM 6868 C CA . ARG A 1 34 ? -1.290 -12.558 -3.250 1.00 0.00 34 ARG A CA 6
ATOM 6869 C C . ARG A 1 34 ? -0.235 -12.528 -4.354 1.00 0.00 34 ARG A C 6
ATOM 6870 O O . ARG A 1 34 ? -0.452 -13.041 -5.452 1.00 0.00 34 ARG A O 6
ATOM 6891 N N . PHE A 1 35 ? 0.908 -11.920 -4.052 1.00 0.00 35 PHE A N 6
ATOM 6892 C CA . PHE A 1 35 ? 1.993 -11.827 -5.026 1.00 0.00 35 PHE A CA 6
ATOM 6893 C C . PHE A 1 35 ? 2.635 -13.196 -5.251 1.00 0.00 35 PHE A C 6
ATOM 6894 O O . PHE A 1 35 ? 3.182 -13.468 -6.317 1.00 0.00 35 PHE A O 6
ATOM 6911 N N . GLU A 1 36 ? 2.570 -14.054 -4.235 1.00 0.00 36 GLU A N 6
ATOM 6912 C CA . GLU A 1 36 ? 3.156 -15.387 -4.344 1.00 0.00 36 GLU A CA 6
ATOM 6913 C C . GLU A 1 36 ? 2.070 -16.421 -4.652 1.00 0.00 36 GLU A C 6
ATOM 6914 O O . GLU A 1 36 ? 2.096 -17.542 -4.146 1.00 0.00 36 GLU A O 6
ATOM 6926 N N . ASP A 1 37 ? 1.115 -16.027 -5.491 1.00 0.00 37 ASP A N 6
ATOM 6927 C CA . ASP A 1 37 ? 0.024 -16.924 -5.862 1.00 0.00 37 ASP A CA 6
ATOM 6928 C C . ASP A 1 37 ? 0.198 -17.417 -7.296 1.00 0.00 37 ASP A C 6
ATOM 6929 O O . ASP A 1 37 ? 0.262 -18.619 -7.552 1.00 0.00 37 ASP A O 6
ATOM 6938 N N . ILE A 1 38 ? 0.271 -16.471 -8.228 1.00 0.00 38 ILE A N 6
ATOM 6939 C CA . ILE A 1 38 ? 0.432 -16.815 -9.643 1.00 0.00 38 ILE A CA 6
ATOM 6940 C C . ILE A 1 38 ? 1.895 -16.699 -10.090 1.00 0.00 38 ILE A C 6
ATOM 6941 O O . ILE A 1 38 ? 2.236 -17.070 -11.213 1.00 0.00 38 ILE A O 6
ATOM 6957 N N . GLY A 1 39 ? 2.756 -16.175 -9.216 1.00 0.00 39 GLY A N 6
ATOM 6958 C CA . GLY A 1 39 ? 4.166 -16.014 -9.556 1.00 0.00 39 GLY A CA 6
ATOM 6959 C C . GLY A 1 39 ? 4.495 -14.542 -9.783 1.00 0.00 39 GLY A C 6
ATOM 6960 O O . GLY A 1 39 ? 5.374 -14.200 -10.573 1.00 0.00 39 GLY A O 6
ATOM 6964 N N . TYR A 1 40 ? 3.773 -13.674 -9.078 1.00 0.00 40 TYR A N 6
ATOM 6965 C CA . TYR A 1 40 ? 3.982 -12.235 -9.202 1.00 0.00 40 TYR A CA 6
ATOM 6966 C C . TYR A 1 40 ? 5.116 -11.777 -8.284 1.00 0.00 40 TYR A C 6
ATOM 6967 O O . TYR A 1 40 ? 4.884 -11.171 -7.236 1.00 0.00 40 TYR A O 6
ATOM 6985 N N . ASP A 1 41 ? 6.350 -12.065 -8.691 1.00 0.00 41 ASP A N 6
ATOM 6986 C CA . ASP A 1 41 ? 7.508 -11.663 -7.893 1.00 0.00 41 ASP A CA 6
ATOM 6987 C C . ASP A 1 41 ? 7.939 -10.252 -8.277 1.00 0.00 41 ASP A C 6
ATOM 6988 O O . ASP A 1 41 ? 8.108 -9.382 -7.422 1.00 0.00 41 ASP A O 6
ATOM 6997 N N . SER A 1 42 ? 8.103 -10.034 -9.577 1.00 0.00 42 SER A N 6
ATOM 6998 C CA . SER A 1 42 ? 8.502 -8.717 -10.077 1.00 0.00 42 SER A CA 6
ATOM 6999 C C . SER A 1 42 ? 8.554 -8.696 -11.605 1.00 0.00 42 SER A C 6
ATOM 7000 O O . SER A 1 42 ? 9.327 -7.944 -12.199 1.00 0.00 42 SER A O 6
ATOM 7008 N N . LEU A 1 43 ? 7.725 -9.523 -12.234 1.00 0.00 43 LEU A N 6
ATOM 7009 C CA . LEU A 1 43 ? 7.686 -9.583 -13.692 1.00 0.00 43 LEU A CA 6
ATOM 7010 C C . LEU A 1 43 ? 6.628 -8.632 -14.240 1.00 0.00 43 LEU A C 6
ATOM 7011 O O . LEU A 1 43 ? 6.941 -7.624 -14.873 1.00 0.00 43 LEU A O 6
ATOM 7027 N N . ALA A 1 44 ? 5.365 -8.976 -13.997 1.00 0.00 44 ALA A N 6
ATOM 7028 C CA . ALA A 1 44 ? 4.252 -8.161 -14.476 1.00 0.00 44 ALA A CA 6
ATOM 7029 C C . ALA A 1 44 ? 3.920 -7.044 -13.491 1.00 0.00 44 ALA A C 6
ATOM 7030 O O . ALA A 1 44 ? 3.502 -5.958 -13.888 1.00 0.00 44 ALA A O 6
ATOM 7037 N N . LEU A 1 45 ? 4.103 -7.319 -12.200 1.00 0.00 45 LEU A N 6
ATOM 7038 C CA . LEU A 1 45 ? 3.809 -6.315 -11.179 1.00 0.00 45 LEU A CA 6
ATOM 7039 C C . LEU A 1 45 ? 4.780 -5.138 -11.283 1.00 0.00 45 LEU A C 6
ATOM 7040 O O . LEU A 1 45 ? 4.447 -4.008 -10.925 1.00 0.00 45 LEU A O 6
ATOM 7056 N N . MET A 1 46 ? 5.984 -5.417 -11.778 1.00 0.00 46 MET A N 6
ATOM 7057 C CA . MET A 1 46 ? 6.997 -4.376 -11.927 1.00 0.00 46 MET A CA 6
ATOM 7058 C C . MET A 1 46 ? 6.601 -3.390 -13.022 1.00 0.00 46 MET A C 6
ATOM 7059 O O . MET A 1 46 ? 6.740 -2.177 -12.862 1.00 0.00 46 MET A O 6
ATOM 7073 N N . GLU A 1 47 ? 6.109 -3.923 -14.137 1.00 0.00 47 GLU A N 6
ATOM 7074 C CA . GLU A 1 47 ? 5.698 -3.081 -15.258 1.00 0.00 47 GLU A CA 6
ATOM 7075 C C . GLU A 1 47 ? 4.476 -2.247 -14.884 1.00 0.00 47 GLU A C 6
ATOM 7076 O O . GLU A 1 47 ? 4.332 -1.103 -15.318 1.00 0.00 47 GLU A O 6
ATOM 7088 N N . THR A 1 48 ? 3.601 -2.831 -14.072 1.00 0.00 48 THR A N 6
ATOM 7089 C CA . THR A 1 48 ? 2.393 -2.132 -13.641 1.00 0.00 48 THR A CA 6
ATOM 7090 C C . THR A 1 48 ? 2.762 -0.893 -12.832 1.00 0.00 48 THR A C 6
ATOM 7091 O O . THR A 1 48 ? 2.207 0.188 -13.030 1.00 0.00 48 THR A O 6
ATOM 7102 N N . ALA A 1 49 ? 3.713 -1.066 -11.919 1.00 0.00 49 ALA A N 6
ATOM 7103 C CA . ALA A 1 49 ? 4.164 0.039 -11.078 1.00 0.00 49 ALA A CA 6
ATOM 7104 C C . ALA A 1 49 ? 5.091 0.982 -11.850 1.00 0.00 49 ALA A C 6
ATOM 7105 O O . ALA A 1 49 ? 5.318 2.116 -11.434 1.00 0.00 49 ALA A O 6
ATOM 7112 N N . ALA A 1 50 ? 5.632 0.505 -12.973 1.00 0.00 50 ALA A N 6
ATOM 7113 C CA . ALA A 1 50 ? 6.536 1.324 -13.778 1.00 0.00 50 ALA A CA 6
ATOM 7114 C C . ALA A 1 50 ? 5.755 2.365 -14.575 1.00 0.00 50 ALA A C 6
ATOM 7115 O O . ALA A 1 50 ? 6.248 3.462 -14.842 1.00 0.00 50 ALA A O 6
ATOM 7122 N N . ARG A 1 51 ? 4.533 2.008 -14.960 1.00 0.00 51 ARG A N 6
ATOM 7123 C CA . ARG A 1 51 ? 3.691 2.918 -15.734 1.00 0.00 51 ARG A CA 6
ATOM 7124 C C . ARG A 1 51 ? 2.832 3.784 -14.814 1.00 0.00 51 ARG A C 6
ATOM 7125 O O . ARG A 1 51 ? 2.491 4.919 -15.148 1.00 0.00 51 ARG A O 6
ATOM 7146 N N . LEU A 1 52 ? 2.477 3.231 -13.657 1.00 0.00 52 LEU A N 6
ATOM 7147 C CA . LEU A 1 52 ? 1.644 3.957 -12.697 1.00 0.00 52 LEU A CA 6
ATOM 7148 C C . LEU A 1 52 ? 2.475 4.929 -11.857 1.00 0.00 52 LEU A C 6
ATOM 7149 O O . LEU A 1 52 ? 1.949 5.902 -11.319 1.00 0.00 52 LEU A O 6
ATOM 7165 N N . GLU A 1 53 ? 3.772 4.653 -11.738 1.00 0.00 53 GLU A N 6
ATOM 7166 C CA . GLU A 1 53 ? 4.653 5.513 -10.946 1.00 0.00 53 GLU A CA 6
ATOM 7167 C C . GLU A 1 53 ? 4.889 6.853 -11.644 1.00 0.00 53 GLU A C 6
ATOM 7168 O O . GLU A 1 53 ? 4.992 7.895 -10.997 1.00 0.00 53 GLU A O 6
ATOM 7180 N N . SER A 1 54 ? 4.986 6.812 -12.970 1.00 0.00 54 SER A N 6
ATOM 7181 C CA . SER A 1 54 ? 5.225 8.029 -13.744 1.00 0.00 54 SER A CA 6
ATOM 7182 C C . SER A 1 54 ? 3.955 8.868 -13.850 1.00 0.00 54 SER A C 6
ATOM 7183 O O . SER A 1 54 ? 3.996 10.094 -13.748 1.00 0.00 54 SER A O 6
ATOM 7191 N N . ARG A 1 55 ? 2.828 8.198 -14.066 1.00 0.00 55 ARG A N 6
ATOM 7192 C CA . ARG A 1 55 ? 1.551 8.897 -14.195 1.00 0.00 55 ARG A CA 6
ATOM 7193 C C . ARG A 1 55 ? 1.226 9.677 -12.923 1.00 0.00 55 ARG A C 6
ATOM 7194 O O . ARG A 1 55 ? 0.903 10.865 -12.973 1.00 0.00 55 ARG A O 6
ATOM 7215 N N . TYR A 1 56 ? 1.307 8.997 -11.785 1.00 0.00 56 TYR A N 6
ATOM 7216 C CA . TYR A 1 56 ? 1.010 9.637 -10.505 1.00 0.00 56 TYR A CA 6
ATOM 7217 C C . TYR A 1 56 ? 2.018 10.741 -10.206 1.00 0.00 56 TYR A C 6
ATOM 7218 O O . TYR A 1 56 ? 1.656 11.912 -10.086 1.00 0.00 56 TYR A O 6
ATOM 7236 N N . GLY A 1 57 ? 3.290 10.364 -10.089 1.00 0.00 57 GLY A N 6
ATOM 7237 C CA . GLY A 1 57 ? 4.334 11.346 -9.807 1.00 0.00 57 GLY A CA 6
ATOM 7238 C C . GLY A 1 57 ? 5.629 10.668 -9.373 1.00 0.00 57 GLY A C 6
ATOM 7239 O O . GLY A 1 57 ? 6.530 10.441 -10.181 1.00 0.00 57 GLY A O 6
ATOM 7243 N N . VAL A 1 58 ? 5.716 10.354 -8.082 1.00 0.00 58 VAL A N 6
ATOM 7244 C CA . VAL A 1 58 ? 6.906 9.712 -7.537 1.00 0.00 58 VAL A CA 6
ATOM 7245 C C . VAL A 1 58 ? 7.159 8.371 -8.226 1.00 0.00 58 VAL A C 6
ATOM 7246 O O . VAL A 1 58 ? 6.247 7.756 -8.777 1.00 0.00 58 VAL A O 6
ATOM 7259 N N . SER A 1 59 ? 8.413 7.934 -8.177 1.00 0.00 59 SER A N 6
ATOM 7260 C CA . SER A 1 59 ? 8.800 6.666 -8.796 1.00 0.00 59 SER A CA 6
ATOM 7261 C C . SER A 1 59 ? 10.185 6.236 -8.320 1.00 0.00 59 SER A C 6
ATOM 7262 O O . SER A 1 59 ? 11.192 6.847 -8.678 1.00 0.00 59 SER A O 6
ATOM 7270 N N . ILE A 1 60 ? 10.232 5.171 -7.520 1.00 0.00 60 ILE A N 6
ATOM 7271 C CA . ILE A 1 60 ? 11.514 4.675 -7.026 1.00 0.00 60 ILE A CA 6
ATOM 7272 C C . ILE A 1 60 ? 11.419 3.207 -6.554 1.00 0.00 60 ILE A C 6
ATOM 7273 O O . ILE A 1 60 ? 11.800 2.893 -5.425 1.00 0.00 60 ILE A O 6
ATOM 7289 N N . PRO A 1 61 ? 10.935 2.279 -7.405 1.00 0.00 61 PRO A N 6
ATOM 7290 C CA . PRO A 1 61 ? 10.846 0.856 -7.024 1.00 0.00 61 PRO A CA 6
ATOM 7291 C C . PRO A 1 61 ? 12.145 0.107 -7.322 1.00 0.00 61 PRO A C 6
ATOM 7292 O O . PRO A 1 61 ? 12.271 -0.557 -8.352 1.00 0.00 61 PRO A O 6
ATOM 7303 N N . ASP A 1 62 ? 13.123 0.240 -6.430 1.00 0.00 62 ASP A N 6
ATOM 7304 C CA . ASP A 1 62 ? 14.414 -0.412 -6.645 1.00 0.00 62 ASP A CA 6
ATOM 7305 C C . ASP A 1 62 ? 14.562 -1.702 -5.826 1.00 0.00 62 ASP A C 6
ATOM 7306 O O . ASP A 1 62 ? 14.363 -2.800 -6.345 1.00 0.00 62 ASP A O 6
ATOM 7315 N N . ASP A 1 63 ? 14.950 -1.564 -4.556 1.00 0.00 63 ASP A N 6
ATOM 7316 C CA . ASP A 1 63 ? 15.161 -2.733 -3.701 1.00 0.00 63 ASP A CA 6
ATOM 7317 C C . ASP A 1 63 ? 13.844 -3.318 -3.196 1.00 0.00 63 ASP A C 6
ATOM 7318 O O . ASP A 1 63 ? 13.466 -4.429 -3.564 1.00 0.00 63 ASP A O 6
ATOM 7327 N N . VAL A 1 64 ? 13.157 -2.569 -2.333 1.00 0.00 64 VAL A N 6
ATOM 7328 C CA . VAL A 1 64 ? 11.888 -3.031 -1.759 1.00 0.00 64 VAL A CA 6
ATOM 7329 C C . VAL A 1 64 ? 10.923 -3.509 -2.849 1.00 0.00 64 VAL A C 6
ATOM 7330 O O . VAL A 1 64 ? 10.272 -4.545 -2.712 1.00 0.00 64 VAL A O 6
ATOM 7343 N N . ALA A 1 65 ? 10.845 -2.742 -3.927 1.00 0.00 65 ALA A N 6
ATOM 7344 C CA . ALA A 1 65 ? 9.963 -3.090 -5.037 1.00 0.00 65 ALA A CA 6
ATOM 7345 C C . ALA A 1 65 ? 10.429 -4.378 -5.710 1.00 0.00 65 ALA A C 6
ATOM 7346 O O . ALA A 1 65 ? 9.641 -5.291 -5.953 1.00 0.00 65 ALA A O 6
ATOM 7353 N N . GLY A 1 66 ? 11.723 -4.432 -6.013 1.00 0.00 66 GLY A N 6
ATOM 7354 C CA . GLY A 1 66 ? 12.301 -5.603 -6.669 1.00 0.00 66 GLY A CA 6
ATOM 7355 C C . GLY A 1 66 ? 12.047 -6.884 -5.875 1.00 0.00 66 GLY A C 6
ATOM 7356 O O . GLY A 1 66 ? 12.096 -7.985 -6.424 1.00 0.00 66 GLY A O 6
ATOM 7360 N N . ARG A 1 67 ? 11.783 -6.740 -4.576 1.00 0.00 67 ARG A N 6
ATOM 7361 C CA . ARG A 1 67 ? 11.535 -7.907 -3.733 1.00 0.00 67 ARG A CA 6
ATOM 7362 C C . ARG A 1 67 ? 10.174 -7.808 -3.041 1.00 0.00 67 ARG A C 6
ATOM 7363 O O . ARG A 1 67 ? 10.062 -7.982 -1.826 1.00 0.00 67 ARG A O 6
ATOM 7384 N N . VAL A 1 68 ? 9.133 -7.535 -3.826 1.00 0.00 68 VAL A N 6
ATOM 7385 C CA . VAL A 1 68 ? 7.789 -7.429 -3.264 1.00 0.00 68 VAL A CA 6
ATOM 7386 C C . VAL A 1 68 ? 7.052 -8.764 -3.404 1.00 0.00 68 VAL A C 6
ATOM 7387 O O . VAL A 1 68 ? 6.731 -9.205 -4.507 1.00 0.00 68 VAL A O 6
ATOM 7400 N N . ASP A 1 69 ? 6.800 -9.410 -2.268 1.00 0.00 69 ASP A N 6
ATOM 7401 C CA . ASP A 1 69 ? 6.112 -10.699 -2.276 1.00 0.00 69 ASP A CA 6
ATOM 7402 C C . ASP A 1 69 ? 4.724 -10.594 -1.641 1.00 0.00 69 ASP A C 6
ATOM 7403 O O . ASP A 1 69 ? 4.118 -11.605 -1.285 1.00 0.00 69 ASP A O 6
ATOM 7412 N N . THR A 1 70 ? 4.217 -9.369 -1.508 1.00 0.00 70 THR A N 6
ATOM 7413 C CA . THR A 1 70 ? 2.896 -9.168 -0.920 1.00 0.00 70 THR A CA 6
ATOM 7414 C C . THR A 1 70 ? 2.147 -8.061 -1.667 1.00 0.00 70 THR A C 6
ATOM 7415 O O . THR A 1 70 ? 2.769 -7.214 -2.309 1.00 0.00 70 THR A O 6
ATOM 7426 N N . PRO A 1 71 ? 0.807 -8.044 -1.594 1.00 0.00 71 PRO A N 6
ATOM 7427 C CA . PRO A 1 71 ? 0.006 -7.014 -2.278 1.00 0.00 71 PRO A CA 6
ATOM 7428 C C . PRO A 1 71 ? -0.033 -5.709 -1.490 1.00 0.00 71 PRO A C 6
ATOM 7429 O O . PRO A 1 71 ? 0.226 -4.632 -2.025 1.00 0.00 71 PRO A O 6
ATOM 7440 N N . ARG A 1 72 ? -0.352 -5.828 -0.204 1.00 0.00 72 ARG A N 6
ATOM 7441 C CA . ARG A 1 72 ? -0.416 -4.659 0.670 1.00 0.00 72 ARG A CA 6
ATOM 7442 C C . ARG A 1 72 ? 0.920 -3.912 0.687 1.00 0.00 72 ARG A C 6
ATOM 7443 O O . ARG A 1 72 ? 0.975 -2.729 1.013 1.00 0.00 72 ARG A O 6
ATOM 7464 N N . GLU A 1 73 ? 1.997 -4.616 0.333 1.00 0.00 73 GLU A N 6
ATOM 7465 C CA . GLU A 1 73 ? 3.322 -4.001 0.313 1.00 0.00 73 GLU A CA 6
ATOM 7466 C C . GLU A 1 73 ? 3.442 -3.022 -0.851 1.00 0.00 73 GLU A C 6
ATOM 7467 O O . GLU A 1 73 ? 3.969 -1.921 -0.701 1.00 0.00 73 GLU A O 6
ATOM 7479 N N . LEU A 1 74 ? 2.950 -3.439 -2.017 1.00 0.00 74 LEU A N 6
ATOM 7480 C CA . LEU A 1 74 ? 3.011 -2.591 -3.206 1.00 0.00 74 LEU A CA 6
ATOM 7481 C C . LEU A 1 74 ? 2.239 -1.293 -2.976 1.00 0.00 74 LEU A C 6
ATOM 7482 O O . LEU A 1 74 ? 2.699 -0.208 -3.339 1.00 0.00 74 LEU A O 6
ATOM 7498 N N . LEU A 1 75 ? 1.066 -1.412 -2.355 1.00 0.00 75 LEU A N 6
ATOM 7499 C CA . LEU A 1 75 ? 0.240 -0.240 -2.066 1.00 0.00 75 LEU A CA 6
ATOM 7500 C C . LEU A 1 75 ? 1.006 0.729 -1.166 1.00 0.00 75 LEU A C 6
ATOM 7501 O O . LEU A 1 75 ? 1.111 1.915 -1.461 1.00 0.00 75 LEU A O 6
ATOM 7517 N N . ASP A 1 76 ? 1.535 0.212 -0.066 1.00 0.00 76 ASP A N 6
ATOM 7518 C CA . ASP A 1 76 ? 2.291 1.047 0.864 1.00 0.00 76 ASP A CA 6
ATOM 7519 C C . ASP A 1 76 ? 3.623 1.495 0.251 1.00 0.00 76 ASP A C 6
ATOM 7520 O O . ASP A 1 76 ? 4.296 2.376 0.787 1.00 0.00 76 ASP A O 6
ATOM 7529 N N . LEU A 1 77 ? 4.005 0.881 -0.873 1.00 0.00 77 LEU A N 6
ATOM 7530 C CA . LEU A 1 77 ? 5.261 1.229 -1.533 1.00 0.00 77 LEU A CA 6
ATOM 7531 C C . LEU A 1 77 ? 5.142 2.563 -2.267 1.00 0.00 77 LEU A C 6
ATOM 7532 O O . LEU A 1 77 ? 5.840 3.526 -1.949 1.00 0.00 77 LEU A O 6
ATOM 7548 N N . ILE A 1 78 ? 4.251 2.609 -3.256 1.00 0.00 78 ILE A N 6
ATOM 7549 C CA . ILE A 1 78 ? 4.058 3.833 -4.031 1.00 0.00 78 ILE A CA 6
ATOM 7550 C C . ILE A 1 78 ? 3.377 4.897 -3.177 1.00 0.00 78 ILE A C 6
ATOM 7551 O O . ILE A 1 78 ? 3.783 6.057 -3.156 1.00 0.00 78 ILE A O 6
ATOM 7567 N N . ASN A 1 79 ? 2.333 4.478 -2.474 1.00 0.00 79 ASN A N 6
ATOM 7568 C CA . ASN A 1 79 ? 1.575 5.378 -1.607 1.00 0.00 79 ASN A CA 6
ATOM 7569 C C . ASN A 1 79 ? 2.486 6.038 -0.573 1.00 0.00 79 ASN A C 6
ATOM 7570 O O . ASN A 1 79 ? 2.273 7.185 -0.178 1.00 0.00 79 ASN A O 6
ATOM 7581 N N . GLY A 1 80 ? 3.500 5.297 -0.135 1.00 0.00 80 GLY A N 6
ATOM 7582 C CA . GLY A 1 80 ? 4.437 5.816 0.859 1.00 0.00 80 GLY A CA 6
ATOM 7583 C C . GLY A 1 80 ? 5.383 6.839 0.239 1.00 0.00 80 GLY A C 6
ATOM 7584 O O . GLY A 1 80 ? 5.732 7.841 0.864 1.00 0.00 80 GLY A O 6
ATOM 7588 N N . ALA A 1 81 ? 5.798 6.573 -0.997 1.00 0.00 81 ALA A N 6
ATOM 7589 C CA . ALA A 1 81 ? 6.713 7.475 -1.698 1.00 0.00 81 ALA A CA 6
ATOM 7590 C C . ALA A 1 81 ? 6.107 8.871 -1.833 1.00 0.00 81 ALA A C 6
ATOM 7591 O O . ALA A 1 81 ? 6.678 9.857 -1.369 1.00 0.00 81 ALA A O 6
ATOM 7598 N N . LEU A 1 82 ? 4.947 8.943 -2.481 1.00 0.00 82 LEU A N 6
ATOM 7599 C CA . LEU A 1 82 ? 4.273 10.225 -2.676 1.00 0.00 82 LEU A CA 6
ATOM 7600 C C . LEU A 1 82 ? 3.887 10.842 -1.335 1.00 0.00 82 LEU A C 6
ATOM 7601 O O . LEU A 1 82 ? 3.812 12.063 -1.197 1.00 0.00 82 LEU A O 6
ATOM 7617 N N . ALA A 1 83 ? 3.644 9.985 -0.345 1.00 0.00 83 ALA A N 6
ATOM 7618 C CA . ALA A 1 83 ? 3.268 10.457 0.985 1.00 0.00 83 ALA A CA 6
ATOM 7619 C C . ALA A 1 83 ? 4.374 11.327 1.576 1.00 0.00 83 ALA A C 6
ATOM 7620 O O . ALA A 1 83 ? 4.112 12.270 2.321 1.00 0.00 83 ALA A O 6
ATOM 7627 N N . GLU A 1 84 ? 5.616 10.995 1.233 1.00 0.00 84 GLU A N 6
ATOM 7628 C CA . GLU A 1 84 ? 6.763 11.749 1.732 1.00 0.00 84 GLU A CA 6
ATOM 7629 C C . GLU A 1 84 ? 7.252 12.739 0.677 1.00 0.00 84 GLU A C 6
ATOM 7630 O O . GLU A 1 84 ? 8.450 12.995 0.550 1.00 0.00 84 GLU A O 6
ATOM 7642 N N . ALA A 1 85 ? 6.308 13.295 -0.078 1.00 0.00 85 ALA A N 6
ATOM 7643 C CA . ALA A 1 85 ? 6.649 14.259 -1.120 1.00 0.00 85 ALA A CA 6
ATOM 7644 C C . ALA A 1 85 ? 7.221 15.531 -0.504 1.00 0.00 85 ALA A C 6
ATOM 7645 O O . ALA A 1 85 ? 8.415 15.810 -0.615 1.00 0.00 85 ALA A O 6
ATOM 7652 N N . ALA A 1 86 ? 6.353 16.298 0.149 1.00 0.00 86 ALA A N 6
ATOM 7653 C CA . ALA A 1 86 ? 6.780 17.542 0.784 1.00 0.00 86 ALA A CA 6
ATOM 7654 C C . ALA A 1 86 ? 7.481 17.252 2.107 1.00 0.00 86 ALA A C 6
ATOM 7655 O O . ALA A 1 86 ? 8.621 17.659 2.252 1.00 0.00 86 ALA A O 6
ATOM 7663 N N . MET A 1 1 ? -2.598 14.007 5.190 1.00 0.00 1 MET A N 7
ATOM 7664 C CA . MET A 1 1 ? -4.041 13.930 5.560 1.00 0.00 1 MET A CA 7
ATOM 7665 C C . MET A 1 1 ? -4.867 14.724 4.549 1.00 0.00 1 MET A C 7
ATOM 7666 O O . MET A 1 1 ? -5.619 15.633 4.907 1.00 0.00 1 MET A O 7
ATOM 7682 N N . ALA A 1 2 ? -4.718 14.369 3.276 1.00 0.00 2 ALA A N 7
ATOM 7683 C CA . ALA A 1 2 ? -5.453 15.050 2.214 1.00 0.00 2 ALA A CA 7
ATOM 7684 C C . ALA A 1 2 ? -5.809 14.071 1.100 1.00 0.00 2 ALA A C 7
ATOM 7685 O O . ALA A 1 2 ? -6.983 13.836 0.813 1.00 0.00 2 ALA A O 7
ATOM 7692 N N . THR A 1 3 ? -4.782 13.505 0.475 1.00 0.00 3 THR A N 7
ATOM 7693 C CA . THR A 1 3 ? -4.995 12.552 -0.611 1.00 0.00 3 THR A CA 7
ATOM 7694 C C . THR A 1 3 ? -4.026 11.379 -0.493 1.00 0.00 3 THR A C 7
ATOM 7695 O O . THR A 1 3 ? -2.828 11.563 -0.277 1.00 0.00 3 THR A O 7
ATOM 7706 N N . LEU A 1 4 ? -4.562 10.171 -0.637 1.00 0.00 4 LEU A N 7
ATOM 7707 C CA . LEU A 1 4 ? -3.745 8.964 -0.548 1.00 0.00 4 LEU A CA 7
ATOM 7708 C C . LEU A 1 4 ? -4.445 7.804 -1.248 1.00 0.00 4 LEU A C 7
ATOM 7709 O O . LEU A 1 4 ? -5.634 7.875 -1.554 1.00 0.00 4 LEU A O 7
ATOM 7725 N N . LEU A 1 5 ? -3.696 6.733 -1.501 1.00 0.00 5 LEU A N 7
ATOM 7726 C CA . LEU A 1 5 ? -4.267 5.567 -2.168 1.00 0.00 5 LEU A CA 7
ATOM 7727 C C . LEU A 1 5 ? -4.827 4.585 -1.150 1.00 0.00 5 LEU A C 7
ATOM 7728 O O . LEU A 1 5 ? -4.483 4.623 0.031 1.00 0.00 5 LEU A O 7
ATOM 7744 N N . THR A 1 6 ? -5.691 3.699 -1.630 1.00 0.00 6 THR A N 7
ATOM 7745 C CA . THR A 1 6 ? -6.298 2.696 -0.764 1.00 0.00 6 THR A CA 7
ATOM 7746 C C . THR A 1 6 ? -6.196 1.311 -1.394 1.00 0.00 6 THR A C 7
ATOM 7747 O O . THR A 1 6 ? -5.679 1.146 -2.502 1.00 0.00 6 THR A O 7
ATOM 7758 N N . THR A 1 7 ? -6.706 0.317 -0.675 1.00 0.00 7 THR A N 7
ATOM 7759 C CA . THR A 1 7 ? -6.689 -1.058 -1.163 1.00 0.00 7 THR A CA 7
ATOM 7760 C C . THR A 1 7 ? -7.515 -1.162 -2.446 1.00 0.00 7 THR A C 7
ATOM 7761 O O . THR A 1 7 ? -7.225 -1.965 -3.325 1.00 0.00 7 THR A O 7
ATOM 7772 N N . ASP A 1 8 ? -8.547 -0.339 -2.546 1.00 0.00 8 ASP A N 7
ATOM 7773 C CA . ASP A 1 8 ? -9.394 -0.347 -3.738 1.00 0.00 8 ASP A CA 7
ATOM 7774 C C . ASP A 1 8 ? -8.561 0.012 -4.971 1.00 0.00 8 ASP A C 7
ATOM 7775 O O . ASP A 1 8 ? -8.824 -0.458 -6.079 1.00 0.00 8 ASP A O 7
ATOM 7784 N N . ASP A 1 9 ? -7.552 0.858 -4.756 1.00 0.00 9 ASP A N 7
ATOM 7785 C CA . ASP A 1 9 ? -6.676 1.293 -5.842 1.00 0.00 9 ASP A CA 7
ATOM 7786 C C . ASP A 1 9 ? -5.711 0.186 -6.265 1.00 0.00 9 ASP A C 7
ATOM 7787 O O . ASP A 1 9 ? -5.696 -0.219 -7.425 1.00 0.00 9 ASP A O 7
ATOM 7796 N N . LEU A 1 10 ? -4.881 -0.282 -5.328 1.00 0.00 10 LEU A N 7
ATOM 7797 C CA . LEU A 1 10 ? -3.903 -1.322 -5.665 1.00 0.00 10 LEU A CA 7
ATOM 7798 C C . LEU A 1 10 ? -4.597 -2.605 -6.156 1.00 0.00 10 LEU A C 7
ATOM 7799 O O . LEU A 1 10 ? -3.976 -3.444 -6.814 1.00 0.00 10 LEU A O 7
ATOM 7815 N N . ARG A 1 11 ? -5.893 -2.740 -5.866 1.00 0.00 11 ARG A N 7
ATOM 7816 C CA . ARG A 1 11 ? -6.639 -3.914 -6.319 1.00 0.00 11 ARG A CA 7
ATOM 7817 C C . ARG A 1 11 ? -6.983 -3.765 -7.791 1.00 0.00 11 ARG A C 7
ATOM 7818 O O . ARG A 1 11 ? -6.670 -4.625 -8.611 1.00 0.00 11 ARG A O 7
ATOM 7839 N N . ARG A 1 12 ? -7.635 -2.649 -8.113 1.00 0.00 12 ARG A N 7
ATOM 7840 C CA . ARG A 1 12 ? -8.029 -2.367 -9.495 1.00 0.00 12 ARG A CA 7
ATOM 7841 C C . ARG A 1 12 ? -6.818 -2.400 -10.426 1.00 0.00 12 ARG A C 7
ATOM 7842 O O . ARG A 1 12 ? -6.941 -2.696 -11.615 1.00 0.00 12 ARG A O 7
ATOM 7863 N N . ALA A 1 13 ? -5.647 -2.093 -9.872 1.00 0.00 13 ALA A N 7
ATOM 7864 C CA . ALA A 1 13 ? -4.418 -2.091 -10.662 1.00 0.00 13 ALA A CA 7
ATOM 7865 C C . ALA A 1 13 ? -3.982 -3.518 -10.968 1.00 0.00 13 ALA A C 7
ATOM 7866 O O . ALA A 1 13 ? -3.663 -3.852 -12.110 1.00 0.00 13 ALA A O 7
ATOM 7873 N N . LEU A 1 14 ? -3.970 -4.360 -9.936 1.00 0.00 14 LEU A N 7
ATOM 7874 C CA . LEU A 1 14 ? -3.569 -5.756 -10.110 1.00 0.00 14 LEU A CA 7
ATOM 7875 C C . LEU A 1 14 ? -4.483 -6.464 -11.111 1.00 0.00 14 LEU A C 7
ATOM 7876 O O . LEU A 1 14 ? -4.071 -7.407 -11.787 1.00 0.00 14 LEU A O 7
ATOM 7892 N N . VAL A 1 15 ? -5.727 -5.999 -11.198 1.00 0.00 15 VAL A N 7
ATOM 7893 C CA . VAL A 1 15 ? -6.691 -6.595 -12.120 1.00 0.00 15 VAL A CA 7
ATOM 7894 C C . VAL A 1 15 ? -6.578 -5.959 -13.507 1.00 0.00 15 VAL A C 7
ATOM 7895 O O . VAL A 1 15 ? -6.937 -6.571 -14.512 1.00 0.00 15 VAL A O 7
ATOM 7908 N N . GLU A 1 16 ? -6.075 -4.723 -13.552 1.00 0.00 16 GLU A N 7
ATOM 7909 C CA . GLU A 1 16 ? -5.920 -4.016 -14.823 1.00 0.00 16 GLU A CA 7
ATOM 7910 C C . GLU A 1 16 ? -5.049 -4.823 -15.784 1.00 0.00 16 GLU A C 7
ATOM 7911 O O . GLU A 1 16 ? -5.338 -4.915 -16.977 1.00 0.00 16 GLU A O 7
ATOM 7923 N N . CYS A 1 17 ? -3.982 -5.412 -15.247 1.00 0.00 17 CYS A N 7
ATOM 7924 C CA . CYS A 1 17 ? -3.075 -6.218 -16.063 1.00 0.00 17 CYS A CA 7
ATOM 7925 C C . CYS A 1 17 ? -3.482 -7.696 -16.053 1.00 0.00 17 CYS A C 7
ATOM 7926 O O . CYS A 1 17 ? -2.631 -8.587 -16.051 1.00 0.00 17 CYS A O 7
ATOM 7934 N N . ALA A 1 18 ? -4.789 -7.954 -16.047 1.00 0.00 18 ALA A N 7
ATOM 7935 C CA . ALA A 1 18 ? -5.281 -9.329 -16.040 1.00 0.00 18 ALA A CA 7
ATOM 7936 C C . ALA A 1 18 ? -6.228 -9.561 -17.214 1.00 0.00 18 ALA A C 7
ATOM 7937 O O . ALA A 1 18 ? -5.962 -10.383 -18.091 1.00 0.00 18 ALA A O 7
ATOM 7944 N N . GLY A 1 19 ? -7.336 -8.826 -17.219 1.00 0.00 19 GLY A N 7
ATOM 7945 C CA . GLY A 1 19 ? -8.320 -8.956 -18.291 1.00 0.00 19 GLY A CA 7
ATOM 7946 C C . GLY A 1 19 ? -9.734 -8.770 -17.752 1.00 0.00 19 GLY A C 7
ATOM 7947 O O . GLY A 1 19 ? -10.256 -7.656 -17.707 1.00 0.00 19 GLY A O 7
ATOM 7951 N N . GLU A 1 20 ? -10.348 -9.876 -17.343 1.00 0.00 20 GLU A N 7
ATOM 7952 C CA . GLU A 1 20 ? -11.705 -9.829 -16.807 1.00 0.00 20 GLU A CA 7
ATOM 7953 C C . GLU A 1 20 ? -12.000 -11.083 -15.991 1.00 0.00 20 GLU A C 7
ATOM 7954 O O . GLU A 1 20 ? -11.343 -12.113 -16.149 1.00 0.00 20 GLU A O 7
ATOM 7966 N N . THR A 1 21 ? -12.998 -10.985 -15.117 1.00 0.00 21 THR A N 7
ATOM 7967 C CA . THR A 1 21 ? -13.376 -12.120 -14.278 1.00 0.00 21 THR A CA 7
ATOM 7968 C C . THR A 1 21 ? -14.609 -11.787 -13.449 1.00 0.00 21 THR A C 7
ATOM 7969 O O . THR A 1 21 ? -14.578 -10.909 -12.586 1.00 0.00 21 THR A O 7
ATOM 7980 N N . ASP A 1 22 ? -15.694 -12.507 -13.714 1.00 0.00 22 ASP A N 7
ATOM 7981 C CA . ASP A 1 22 ? -16.936 -12.290 -12.979 1.00 0.00 22 ASP A CA 7
ATOM 7982 C C . ASP A 1 22 ? -17.096 -13.346 -11.889 1.00 0.00 22 ASP A C 7
ATOM 7983 O O . ASP A 1 22 ? -18.211 -13.718 -11.526 1.00 0.00 22 ASP A O 7
ATOM 7992 N N . GLY A 1 23 ? -15.966 -13.830 -11.372 1.00 0.00 23 GLY A N 7
ATOM 7993 C CA . GLY A 1 23 ? -15.996 -14.847 -10.324 1.00 0.00 23 GLY A CA 7
ATOM 7994 C C . GLY A 1 23 ? -15.375 -14.322 -9.036 1.00 0.00 23 GLY A C 7
ATOM 7995 O O . GLY A 1 23 ? -16.020 -13.615 -8.262 1.00 0.00 23 GLY A O 7
ATOM 7999 N N . THR A 1 24 ? -14.111 -14.680 -8.813 1.00 0.00 24 THR A N 7
ATOM 8000 C CA . THR A 1 24 ? -13.396 -14.248 -7.613 1.00 0.00 24 THR A CA 7
ATOM 8001 C C . THR A 1 24 ? -14.050 -14.833 -6.367 1.00 0.00 24 THR A C 7
ATOM 8002 O O . THR A 1 24 ? -15.268 -14.774 -6.197 1.00 0.00 24 THR A O 7
ATOM 8013 N N . ASP A 1 25 ? -13.224 -15.401 -5.497 1.00 0.00 25 ASP A N 7
ATOM 8014 C CA . ASP A 1 25 ? -13.723 -16.000 -4.262 1.00 0.00 25 ASP A CA 7
ATOM 8015 C C . ASP A 1 25 ? -13.125 -15.298 -3.047 1.00 0.00 25 ASP A C 7
ATOM 8016 O O . ASP A 1 25 ? -12.892 -15.913 -2.007 1.00 0.00 25 ASP A O 7
ATOM 8025 N N . LEU A 1 26 ? -12.880 -13.998 -3.192 1.00 0.00 26 LEU A N 7
ATOM 8026 C CA . LEU A 1 26 ? -12.309 -13.216 -2.099 1.00 0.00 26 LEU A CA 7
ATOM 8027 C C . LEU A 1 26 ? -13.409 -12.473 -1.347 1.00 0.00 26 LEU A C 7
ATOM 8028 O O . LEU A 1 26 ? -13.678 -11.300 -1.609 1.00 0.00 26 LEU A O 7
ATOM 8044 N N . SER A 1 27 ? -14.041 -13.171 -0.408 1.00 0.00 27 SER A N 7
ATOM 8045 C CA . SER A 1 27 ? -15.114 -12.572 0.381 1.00 0.00 27 SER A CA 7
ATOM 8046 C C . SER A 1 27 ? -14.600 -12.163 1.758 1.00 0.00 27 SER A C 7
ATOM 8047 O O . SER A 1 27 ? -15.310 -12.259 2.758 1.00 0.00 27 SER A O 7
ATOM 8055 N N . GLY A 1 28 ? -13.352 -11.703 1.796 1.00 0.00 28 GLY A N 7
ATOM 8056 C CA . GLY A 1 28 ? -12.747 -11.279 3.055 1.00 0.00 28 GLY A CA 7
ATOM 8057 C C . GLY A 1 28 ? -11.532 -10.393 2.801 1.00 0.00 28 GLY A C 7
ATOM 8058 O O . GLY A 1 28 ? -11.609 -9.167 2.888 1.00 0.00 28 GLY A O 7
ATOM 8062 N N . ASP A 1 29 ? -10.408 -11.030 2.485 1.00 0.00 29 ASP A N 7
ATOM 8063 C CA . ASP A 1 29 ? -9.176 -10.292 2.219 1.00 0.00 29 ASP A CA 7
ATOM 8064 C C . ASP A 1 29 ? -8.361 -10.989 1.135 1.00 0.00 29 ASP A C 7
ATOM 8065 O O . ASP A 1 29 ? -8.404 -12.210 0.991 1.00 0.00 29 ASP A O 7
ATOM 8074 N N . PHE A 1 30 ? -7.616 -10.194 0.371 1.00 0.00 30 PHE A N 7
ATOM 8075 C CA . PHE A 1 30 ? -6.788 -10.740 -0.705 1.00 0.00 30 PHE A CA 7
ATOM 8076 C C . PHE A 1 30 ? -5.372 -10.174 -0.652 1.00 0.00 30 PHE A C 7
ATOM 8077 O O . PHE A 1 30 ? -4.658 -10.162 -1.655 1.00 0.00 30 PHE A O 7
ATOM 8094 N N . LEU A 1 31 ? -4.970 -9.706 0.525 1.00 0.00 31 LEU A N 7
ATOM 8095 C CA . LEU A 1 31 ? -3.636 -9.138 0.686 1.00 0.00 31 LEU A CA 7
ATOM 8096 C C . LEU A 1 31 ? -2.822 -9.950 1.690 1.00 0.00 31 LEU A C 7
ATOM 8097 O O . LEU A 1 31 ? -2.433 -9.465 2.753 1.00 0.00 31 LEU A O 7
ATOM 8113 N N . ASP A 1 32 ? -2.566 -11.198 1.318 1.00 0.00 32 ASP A N 7
ATOM 8114 C CA . ASP A 1 32 ? -1.791 -12.108 2.154 1.00 0.00 32 ASP A CA 7
ATOM 8115 C C . ASP A 1 32 ? -1.137 -13.159 1.268 1.00 0.00 32 ASP A C 7
ATOM 8116 O O . ASP A 1 32 ? -1.665 -14.256 1.084 1.00 0.00 32 ASP A O 7
ATOM 8125 N N . LEU A 1 33 ? 0.012 -12.798 0.697 1.00 0.00 33 LEU A N 7
ATOM 8126 C CA . LEU A 1 33 ? 0.735 -13.698 -0.204 1.00 0.00 33 LEU A CA 7
ATOM 8127 C C . LEU A 1 33 ? -0.040 -13.836 -1.512 1.00 0.00 33 LEU A C 7
ATOM 8128 O O . LEU A 1 33 ? -0.066 -14.897 -2.133 1.00 0.00 33 LEU A O 7
ATOM 8144 N N . ARG A 1 34 ? -0.678 -12.736 -1.912 1.00 0.00 34 ARG A N 7
ATOM 8145 C CA . ARG A 1 34 ? -1.468 -12.714 -3.141 1.00 0.00 34 ARG A CA 7
ATOM 8146 C C . ARG A 1 34 ? -0.561 -12.795 -4.364 1.00 0.00 34 ARG A C 7
ATOM 8147 O O . ARG A 1 34 ? -0.844 -13.520 -5.319 1.00 0.00 34 ARG A O 7
ATOM 8168 N N . PHE A 1 35 ? 0.534 -12.039 -4.326 1.00 0.00 35 PHE A N 7
ATOM 8169 C CA . PHE A 1 35 ? 1.487 -12.023 -5.438 1.00 0.00 35 PHE A CA 7
ATOM 8170 C C . PHE A 1 35 ? 1.999 -13.432 -5.746 1.00 0.00 35 PHE A C 7
ATOM 8171 O O . PHE A 1 35 ? 2.456 -13.709 -6.856 1.00 0.00 35 PHE A O 7
ATOM 8188 N N . GLU A 1 36 ? 1.923 -14.321 -4.756 1.00 0.00 36 GLU A N 7
ATOM 8189 C CA . GLU A 1 36 ? 2.384 -15.696 -4.940 1.00 0.00 36 GLU A CA 7
ATOM 8190 C C . GLU A 1 36 ? 1.352 -16.513 -5.713 1.00 0.00 36 GLU A C 7
ATOM 8191 O O . GLU A 1 36 ? 1.681 -17.191 -6.687 1.00 0.00 36 GLU A O 7
ATOM 8203 N N . ASP A 1 37 ? 0.096 -16.444 -5.270 1.00 0.00 37 ASP A N 7
ATOM 8204 C CA . ASP A 1 37 ? -0.980 -17.185 -5.929 1.00 0.00 37 ASP A CA 7
ATOM 8205 C C . ASP A 1 37 ? -1.096 -16.761 -7.392 1.00 0.00 37 ASP A C 7
ATOM 8206 O O . ASP A 1 37 ? -0.802 -17.534 -8.304 1.00 0.00 37 ASP A O 7
ATOM 8215 N N . ILE A 1 38 ? -1.516 -15.517 -7.602 1.00 0.00 38 ILE A N 7
ATOM 8216 C CA . ILE A 1 38 ? -1.652 -14.986 -8.954 1.00 0.00 38 ILE A CA 7
ATOM 8217 C C . ILE A 1 38 ? -0.260 -14.850 -9.582 1.00 0.00 38 ILE A C 7
ATOM 8218 O O . ILE A 1 38 ? 0.744 -14.954 -8.882 1.00 0.00 38 ILE A O 7
ATOM 8234 N N . GLY A 1 39 ? -0.208 -14.630 -10.897 1.00 0.00 39 GLY A N 7
ATOM 8235 C CA . GLY A 1 39 ? 1.073 -14.488 -11.589 1.00 0.00 39 GLY A CA 7
ATOM 8236 C C . GLY A 1 39 ? 1.638 -13.085 -11.387 1.00 0.00 39 GLY A C 7
ATOM 8237 O O . GLY A 1 39 ? 1.542 -12.225 -12.262 1.00 0.00 39 GLY A O 7
ATOM 8241 N N . TYR A 1 40 ? 2.225 -12.871 -10.216 1.00 0.00 40 TYR A N 7
ATOM 8242 C CA . TYR A 1 40 ? 2.808 -11.578 -9.875 1.00 0.00 40 TYR A CA 7
ATOM 8243 C C . TYR A 1 40 ? 4.071 -11.789 -9.039 1.00 0.00 40 TYR A C 7
ATOM 8244 O O . TYR A 1 40 ? 4.291 -11.122 -8.027 1.00 0.00 40 TYR A O 7
ATOM 8262 N N . ASP A 1 41 ? 4.897 -12.738 -9.473 1.00 0.00 41 ASP A N 7
ATOM 8263 C CA . ASP A 1 41 ? 6.134 -13.046 -8.756 1.00 0.00 41 ASP A CA 7
ATOM 8264 C C . ASP A 1 41 ? 7.047 -11.825 -8.687 1.00 0.00 41 ASP A C 7
ATOM 8265 O O . ASP A 1 41 ? 7.521 -11.450 -7.615 1.00 0.00 41 ASP A O 7
ATOM 8274 N N . SER A 1 42 ? 7.289 -11.206 -9.840 1.00 0.00 42 SER A N 7
ATOM 8275 C CA . SER A 1 42 ? 8.150 -10.023 -9.899 1.00 0.00 42 SER A CA 7
ATOM 8276 C C . SER A 1 42 ? 8.327 -9.561 -11.342 1.00 0.00 42 SER A C 7
ATOM 8277 O O . SER A 1 42 ? 7.982 -8.433 -11.693 1.00 0.00 42 SER A O 7
ATOM 8285 N N . LEU A 1 43 ? 8.873 -10.448 -12.173 1.00 0.00 43 LEU A N 7
ATOM 8286 C CA . LEU A 1 43 ? 9.103 -10.128 -13.585 1.00 0.00 43 LEU A CA 7
ATOM 8287 C C . LEU A 1 43 ? 7.808 -9.682 -14.260 1.00 0.00 43 LEU A C 7
ATOM 8288 O O . LEU A 1 43 ? 7.821 -8.864 -15.179 1.00 0.00 43 LEU A O 7
ATOM 8304 N N . ALA A 1 44 ? 6.691 -10.229 -13.791 1.00 0.00 44 ALA A N 7
ATOM 8305 C CA . ALA A 1 44 ? 5.391 -9.880 -14.355 1.00 0.00 44 ALA A CA 7
ATOM 8306 C C . ALA A 1 44 ? 5.002 -8.461 -13.950 1.00 0.00 44 ALA A C 7
ATOM 8307 O O . ALA A 1 44 ? 4.576 -7.658 -14.781 1.00 0.00 44 ALA A O 7
ATOM 8314 N N . LEU A 1 45 ? 5.149 -8.163 -12.662 1.00 0.00 45 LEU A N 7
ATOM 8315 C CA . LEU A 1 45 ? 4.806 -6.837 -12.154 1.00 0.00 45 LEU A CA 7
ATOM 8316 C C . LEU A 1 45 ? 6.002 -5.879 -12.201 1.00 0.00 45 LEU A C 7
ATOM 8317 O O . LEU A 1 45 ? 5.955 -4.786 -11.638 1.00 0.00 45 LEU A O 7
ATOM 8333 N N . MET A 1 46 ? 7.071 -6.295 -12.872 1.00 0.00 46 MET A N 7
ATOM 8334 C CA . MET A 1 46 ? 8.264 -5.458 -12.978 1.00 0.00 46 MET A CA 7
ATOM 8335 C C . MET A 1 46 ? 8.045 -4.346 -13.998 1.00 0.00 46 MET A C 7
ATOM 8336 O O . MET A 1 46 ? 8.266 -3.169 -13.712 1.00 0.00 46 MET A O 7
ATOM 8350 N N . GLU A 1 47 ? 7.610 -4.734 -15.194 1.00 0.00 47 GLU A N 7
ATOM 8351 C CA . GLU A 1 47 ? 7.365 -3.764 -16.259 1.00 0.00 47 GLU A CA 7
ATOM 8352 C C . GLU A 1 47 ? 6.112 -2.944 -15.955 1.00 0.00 47 GLU A C 7
ATOM 8353 O O . GLU A 1 47 ? 6.092 -1.726 -16.131 1.00 0.00 47 GLU A O 7
ATOM 8365 N N . THR A 1 48 ? 5.066 -3.630 -15.499 1.00 0.00 48 THR A N 7
ATOM 8366 C CA . THR A 1 48 ? 3.808 -2.958 -15.174 1.00 0.00 48 THR A CA 7
ATOM 8367 C C . THR A 1 48 ? 4.020 -1.927 -14.070 1.00 0.00 48 THR A C 7
ATOM 8368 O O . THR A 1 48 ? 3.556 -0.790 -14.163 1.00 0.00 48 THR A O 7
ATOM 8379 N N . ALA A 1 49 ? 4.726 -2.338 -13.022 1.00 0.00 49 ALA A N 7
ATOM 8380 C CA . ALA A 1 49 ? 4.998 -1.446 -11.897 1.00 0.00 49 ALA A CA 7
ATOM 8381 C C . ALA A 1 49 ? 5.778 -0.220 -12.360 1.00 0.00 49 ALA A C 7
ATOM 8382 O O . ALA A 1 49 ? 5.539 0.895 -11.898 1.00 0.00 49 ALA A O 7
ATOM 8389 N N . ALA A 1 50 ? 6.712 -0.441 -13.281 1.00 0.00 50 ALA A N 7
ATOM 8390 C CA . ALA A 1 50 ? 7.525 0.653 -13.806 1.00 0.00 50 ALA A CA 7
ATOM 8391 C C . ALA A 1 50 ? 6.648 1.666 -14.535 1.00 0.00 50 ALA A C 7
ATOM 8392 O O . ALA A 1 50 ? 6.916 2.869 -14.518 1.00 0.00 50 ALA A O 7
ATOM 8399 N N . ARG A 1 51 ? 5.597 1.168 -15.178 1.00 0.00 51 ARG A N 7
ATOM 8400 C CA . ARG A 1 51 ? 4.683 2.036 -15.915 1.00 0.00 51 ARG A CA 7
ATOM 8401 C C . ARG A 1 51 ? 3.957 2.978 -14.960 1.00 0.00 51 ARG A C 7
ATOM 8402 O O . ARG A 1 51 ? 3.935 4.193 -15.159 1.00 0.00 51 ARG A O 7
ATOM 8423 N N . LEU A 1 52 ? 3.363 2.403 -13.920 1.00 0.00 52 LEU A N 7
ATOM 8424 C CA . LEU A 1 52 ? 2.632 3.198 -12.933 1.00 0.00 52 LEU A CA 7
ATOM 8425 C C . LEU A 1 52 ? 3.583 3.886 -11.945 1.00 0.00 52 LEU A C 7
ATOM 8426 O O . LEU A 1 52 ? 3.146 4.678 -11.108 1.00 0.00 52 LEU A O 7
ATOM 8442 N N . GLU A 1 53 ? 4.880 3.585 -12.038 1.00 0.00 53 GLU A N 7
ATOM 8443 C CA . GLU A 1 53 ? 5.855 4.193 -11.136 1.00 0.00 53 GLU A CA 7
ATOM 8444 C C . GLU A 1 53 ? 6.155 5.631 -11.552 1.00 0.00 53 GLU A C 7
ATOM 8445 O O . GLU A 1 53 ? 6.493 6.472 -10.719 1.00 0.00 53 GLU A O 7
ATOM 8457 N N . SER A 1 54 ? 6.034 5.906 -12.847 1.00 0.00 54 SER A N 7
ATOM 8458 C CA . SER A 1 54 ? 6.301 7.249 -13.357 1.00 0.00 54 SER A CA 7
ATOM 8459 C C . SER A 1 54 ? 5.018 8.075 -13.402 1.00 0.00 54 SER A C 7
ATOM 8460 O O . SER A 1 54 ? 5.045 9.296 -13.245 1.00 0.00 54 SER A O 7
ATOM 8468 N N . ARG A 1 55 ? 3.896 7.397 -13.622 1.00 0.00 55 ARG A N 7
ATOM 8469 C CA . ARG A 1 55 ? 2.606 8.080 -13.693 1.00 0.00 55 ARG A CA 7
ATOM 8470 C C . ARG A 1 55 ? 2.199 8.610 -12.321 1.00 0.00 55 ARG A C 7
ATOM 8471 O O . ARG A 1 55 ? 1.890 9.790 -12.163 1.00 0.00 55 ARG A O 7
ATOM 8492 N N . TYR A 1 56 ? 2.193 7.720 -11.332 1.00 0.00 56 TYR A N 7
ATOM 8493 C CA . TYR A 1 56 ? 1.813 8.108 -9.975 1.00 0.00 56 TYR A CA 7
ATOM 8494 C C . TYR A 1 56 ? 3.008 8.679 -9.219 1.00 0.00 56 TYR A C 7
ATOM 8495 O O . TYR A 1 56 ? 2.859 9.558 -8.370 1.00 0.00 56 TYR A O 7
ATOM 8513 N N . GLY A 1 57 ? 4.195 8.168 -9.531 1.00 0.00 57 GLY A N 7
ATOM 8514 C CA . GLY A 1 57 ? 5.409 8.636 -8.866 1.00 0.00 57 GLY A CA 7
ATOM 8515 C C . GLY A 1 57 ? 5.436 8.173 -7.413 1.00 0.00 57 GLY A C 7
ATOM 8516 O O . GLY A 1 57 ? 4.925 8.850 -6.522 1.00 0.00 57 GLY A O 7
ATOM 8520 N N . VAL A 1 58 ? 6.036 7.008 -7.186 1.00 0.00 58 VAL A N 7
ATOM 8521 C CA . VAL A 1 58 ? 6.122 6.459 -5.835 1.00 0.00 58 VAL A CA 7
ATOM 8522 C C . VAL A 1 58 ? 7.522 6.735 -5.241 1.00 0.00 58 VAL A C 7
ATOM 8523 O O . VAL A 1 58 ? 7.751 7.803 -4.673 1.00 0.00 58 VAL A O 7
ATOM 8536 N N . SER A 1 59 ? 8.452 5.784 -5.366 1.00 0.00 59 SER A N 7
ATOM 8537 C CA . SER A 1 59 ? 9.795 5.980 -4.827 1.00 0.00 59 SER A CA 7
ATOM 8538 C C . SER A 1 59 ? 10.808 6.123 -5.956 1.00 0.00 59 SER A C 7
ATOM 8539 O O . SER A 1 59 ? 10.460 6.055 -7.136 1.00 0.00 59 SER A O 7
ATOM 8547 N N . ILE A 1 60 ? 12.069 6.319 -5.582 1.00 0.00 60 ILE A N 7
ATOM 8548 C CA . ILE A 1 60 ? 13.134 6.468 -6.573 1.00 0.00 60 ILE A CA 7
ATOM 8549 C C . ILE A 1 60 ? 13.639 5.101 -7.066 1.00 0.00 60 ILE A C 7
ATOM 8550 O O . ILE A 1 60 ? 13.816 4.915 -8.270 1.00 0.00 60 ILE A O 7
ATOM 8566 N N . PRO A 1 61 ? 13.882 4.124 -6.168 1.00 0.00 61 PRO A N 7
ATOM 8567 C CA . PRO A 1 61 ? 14.367 2.797 -6.593 1.00 0.00 61 PRO A CA 7
ATOM 8568 C C . PRO A 1 61 ? 13.242 1.900 -7.105 1.00 0.00 61 PRO A C 7
ATOM 8569 O O . PRO A 1 61 ? 12.128 1.916 -6.583 1.00 0.00 61 PRO A O 7
ATOM 8580 N N . ASP A 1 62 ? 13.551 1.116 -8.134 1.00 0.00 62 ASP A N 7
ATOM 8581 C CA . ASP A 1 62 ? 12.562 0.211 -8.715 1.00 0.00 62 ASP A CA 7
ATOM 8582 C C . ASP A 1 62 ? 12.760 -1.212 -8.195 1.00 0.00 62 ASP A C 7
ATOM 8583 O O . ASP A 1 62 ? 11.815 -1.998 -8.132 1.00 0.00 62 ASP A O 7
ATOM 8592 N N . ASP A 1 63 ? 13.999 -1.537 -7.825 1.00 0.00 63 ASP A N 7
ATOM 8593 C CA . ASP A 1 63 ? 14.310 -2.871 -7.315 1.00 0.00 63 ASP A CA 7
ATOM 8594 C C . ASP A 1 63 ? 13.468 -3.192 -6.082 1.00 0.00 63 ASP A C 7
ATOM 8595 O O . ASP A 1 63 ? 13.083 -4.340 -5.858 1.00 0.00 63 ASP A O 7
ATOM 8604 N N . VAL A 1 64 ? 13.186 -2.166 -5.284 1.00 0.00 64 VAL A N 7
ATOM 8605 C CA . VAL A 1 64 ? 12.389 -2.356 -4.074 1.00 0.00 64 VAL A CA 7
ATOM 8606 C C . VAL A 1 64 ? 10.950 -2.720 -4.443 1.00 0.00 64 VAL A C 7
ATOM 8607 O O . VAL A 1 64 ? 10.357 -3.628 -3.861 1.00 0.00 64 VAL A O 7
ATOM 8620 N N . ALA A 1 65 ? 10.404 -2.006 -5.421 1.00 0.00 65 ALA A N 7
ATOM 8621 C CA . ALA A 1 65 ? 9.038 -2.268 -5.868 1.00 0.00 65 ALA A CA 7
ATOM 8622 C C . ALA A 1 65 ? 9.015 -3.276 -7.025 1.00 0.00 65 ALA A C 7
ATOM 8623 O O . ALA A 1 65 ? 7.971 -3.504 -7.635 1.00 0.00 65 ALA A O 7
ATOM 8630 N N . GLY A 1 66 ? 10.169 -3.884 -7.319 1.00 0.00 66 GLY A N 7
ATOM 8631 C CA . GLY A 1 66 ? 10.244 -4.864 -8.398 1.00 0.00 66 GLY A CA 7
ATOM 8632 C C . GLY A 1 66 ? 10.200 -6.276 -7.829 1.00 0.00 66 GLY A C 7
ATOM 8633 O O . GLY A 1 66 ? 9.619 -7.184 -8.422 1.00 0.00 66 GLY A O 7
ATOM 8637 N N . ARG A 1 67 ? 10.816 -6.446 -6.662 1.00 0.00 67 ARG A N 7
ATOM 8638 C CA . ARG A 1 67 ? 10.837 -7.749 -6.007 1.00 0.00 67 ARG A CA 7
ATOM 8639 C C . ARG A 1 67 ? 9.819 -7.783 -4.871 1.00 0.00 67 ARG A C 7
ATOM 8640 O O . ARG A 1 67 ? 10.010 -8.467 -3.865 1.00 0.00 67 ARG A O 7
ATOM 8661 N N . VAL A 1 68 ? 8.732 -7.033 -5.045 1.00 0.00 68 VAL A N 7
ATOM 8662 C CA . VAL A 1 68 ? 7.683 -6.979 -4.032 1.00 0.00 68 VAL A CA 7
ATOM 8663 C C . VAL A 1 68 ? 7.004 -8.344 -3.907 1.00 0.00 68 VAL A C 7
ATOM 8664 O O . VAL A 1 68 ? 6.357 -8.822 -4.840 1.00 0.00 68 VAL A O 7
ATOM 8677 N N . ASP A 1 69 ? 7.167 -8.968 -2.743 1.00 0.00 69 ASP A N 7
ATOM 8678 C CA . ASP A 1 69 ? 6.572 -10.281 -2.505 1.00 0.00 69 ASP A CA 7
ATOM 8679 C C . ASP A 1 69 ? 5.174 -10.137 -1.913 1.00 0.00 69 ASP A C 7
ATOM 8680 O O . ASP A 1 69 ? 4.250 -10.862 -2.282 1.00 0.00 69 ASP A O 7
ATOM 8689 N N . THR A 1 70 ? 5.028 -9.192 -0.988 1.00 0.00 70 THR A N 7
ATOM 8690 C CA . THR A 1 70 ? 3.735 -8.963 -0.350 1.00 0.00 70 THR A CA 7
ATOM 8691 C C . THR A 1 70 ? 2.900 -7.976 -1.175 1.00 0.00 70 THR A C 7
ATOM 8692 O O . THR A 1 70 ? 3.450 -7.075 -1.810 1.00 0.00 70 THR A O 7
ATOM 8703 N N . PRO A 1 71 ? 1.563 -8.125 -1.182 1.00 0.00 71 PRO A N 7
ATOM 8704 C CA . PRO A 1 71 ? 0.686 -7.222 -1.951 1.00 0.00 71 PRO A CA 7
ATOM 8705 C C . PRO A 1 71 ? 0.435 -5.901 -1.225 1.00 0.00 71 PRO A C 7
ATOM 8706 O O . PRO A 1 71 ? 0.538 -4.825 -1.812 1.00 0.00 71 PRO A O 7
ATOM 8717 N N . ARG A 1 72 ? 0.115 -5.998 0.064 1.00 0.00 72 ARG A N 7
ATOM 8718 C CA . ARG A 1 72 ? -0.137 -4.805 0.876 1.00 0.00 72 ARG A CA 7
ATOM 8719 C C . ARG A 1 72 ? 1.084 -3.875 0.854 1.00 0.00 72 ARG A C 7
ATOM 8720 O O . ARG A 1 72 ? 0.961 -2.673 1.075 1.00 0.00 72 ARG A O 7
ATOM 8741 N N . GLU A 1 73 ? 2.261 -4.444 0.589 1.00 0.00 73 GLU A N 7
ATOM 8742 C CA . GLU A 1 73 ? 3.484 -3.647 0.544 1.00 0.00 73 GLU A CA 7
ATOM 8743 C C . GLU A 1 73 ? 3.406 -2.613 -0.575 1.00 0.00 73 GLU A C 7
ATOM 8744 O O . GLU A 1 73 ? 3.805 -1.461 -0.404 1.00 0.00 73 GLU A O 7
ATOM 8756 N N . LEU A 1 74 ? 2.889 -3.042 -1.726 1.00 0.00 74 LEU A N 7
ATOM 8757 C CA . LEU A 1 74 ? 2.759 -2.150 -2.880 1.00 0.00 74 LEU A CA 7
ATOM 8758 C C . LEU A 1 74 ? 1.927 -0.915 -2.524 1.00 0.00 74 LEU A C 7
ATOM 8759 O O . LEU A 1 74 ? 2.361 0.222 -2.725 1.00 0.00 74 LEU A O 7
ATOM 8775 N N . LEU A 1 75 ? 0.724 -1.148 -1.986 1.00 0.00 75 LEU A N 7
ATOM 8776 C CA . LEU A 1 75 ? -0.165 -0.049 -1.595 1.00 0.00 75 LEU A CA 7
ATOM 8777 C C . LEU A 1 75 ? 0.557 0.941 -0.678 1.00 0.00 75 LEU A C 7
ATOM 8778 O O . LEU A 1 75 ? 0.679 2.115 -0.998 1.00 0.00 75 LEU A O 7
ATOM 8794 N N . ASP A 1 76 ? 1.009 0.452 0.471 1.00 0.00 76 ASP A N 7
ATOM 8795 C CA . ASP A 1 76 ? 1.701 1.304 1.442 1.00 0.00 76 ASP A CA 7
ATOM 8796 C C . ASP A 1 76 ? 2.909 2.011 0.819 1.00 0.00 76 ASP A C 7
ATOM 8797 O O . ASP A 1 76 ? 3.365 3.038 1.324 1.00 0.00 76 ASP A O 7
ATOM 8806 N N . LEU A 1 77 ? 3.431 1.452 -0.270 1.00 0.00 77 LEU A N 7
ATOM 8807 C CA . LEU A 1 77 ? 4.594 2.042 -0.933 1.00 0.00 77 LEU A CA 7
ATOM 8808 C C . LEU A 1 77 ? 4.234 3.372 -1.594 1.00 0.00 77 LEU A C 7
ATOM 8809 O O . LEU A 1 77 ? 4.726 4.431 -1.202 1.00 0.00 77 LEU A O 7
ATOM 8825 N N . ILE A 1 78 ? 3.372 3.303 -2.607 1.00 0.00 78 ILE A N 7
ATOM 8826 C CA . ILE A 1 78 ? 2.953 4.509 -3.329 1.00 0.00 78 ILE A CA 7
ATOM 8827 C C . ILE A 1 78 ? 2.326 5.525 -2.371 1.00 0.00 78 ILE A C 7
ATOM 8828 O O . ILE A 1 78 ? 2.470 6.736 -2.538 1.00 0.00 78 ILE A O 7
ATOM 8844 N N . ASN A 1 79 ? 1.624 5.003 -1.379 1.00 0.00 79 ASN A N 7
ATOM 8845 C CA . ASN A 1 79 ? 0.951 5.833 -0.379 1.00 0.00 79 ASN A CA 7
ATOM 8846 C C . ASN A 1 79 ? 1.933 6.780 0.308 1.00 0.00 79 ASN A C 7
ATOM 8847 O O . ASN A 1 79 ? 1.780 8.000 0.254 1.00 0.00 79 ASN A O 7
ATOM 8858 N N . GLY A 1 80 ? 2.935 6.202 0.965 1.00 0.00 80 GLY A N 7
ATOM 8859 C CA . GLY A 1 80 ? 3.934 7.000 1.675 1.00 0.00 80 GLY A CA 7
ATOM 8860 C C . GLY A 1 80 ? 4.640 7.971 0.733 1.00 0.00 80 GLY A C 7
ATOM 8861 O O . GLY A 1 80 ? 5.055 9.057 1.137 1.00 0.00 80 GLY A O 7
ATOM 8865 N N . ALA A 1 81 ? 4.773 7.568 -0.526 1.00 0.00 81 ALA A N 7
ATOM 8866 C CA . ALA A 1 81 ? 5.436 8.413 -1.517 1.00 0.00 81 ALA A CA 7
ATOM 8867 C C . ALA A 1 81 ? 4.637 9.690 -1.760 1.00 0.00 81 ALA A C 7
ATOM 8868 O O . ALA A 1 81 ? 5.205 10.762 -1.974 1.00 0.00 81 ALA A O 7
ATOM 8875 N N . LEU A 1 82 ? 3.313 9.566 -1.725 1.00 0.00 82 LEU A N 7
ATOM 8876 C CA . LEU A 1 82 ? 2.443 10.720 -1.947 1.00 0.00 82 LEU A CA 7
ATOM 8877 C C . LEU A 1 82 ? 2.458 11.644 -0.733 1.00 0.00 82 LEU A C 7
ATOM 8878 O O . LEU A 1 82 ? 2.393 12.866 -0.864 1.00 0.00 82 LEU A O 7
ATOM 8894 N N . ALA A 1 83 ? 2.544 11.046 0.452 1.00 0.00 83 ALA A N 7
ATOM 8895 C CA . ALA A 1 83 ? 2.567 11.825 1.687 1.00 0.00 83 ALA A CA 7
ATOM 8896 C C . ALA A 1 83 ? 3.819 12.693 1.742 1.00 0.00 83 ALA A C 7
ATOM 8897 O O . ALA A 1 83 ? 3.803 13.801 2.279 1.00 0.00 83 ALA A O 7
ATOM 8904 N N . GLU A 1 84 ? 4.906 12.175 1.179 1.00 0.00 84 GLU A N 7
ATOM 8905 C CA . GLU A 1 84 ? 6.169 12.907 1.166 1.00 0.00 84 GLU A CA 7
ATOM 8906 C C . GLU A 1 84 ? 6.412 13.527 -0.206 1.00 0.00 84 GLU A C 7
ATOM 8907 O O . GLU A 1 84 ? 7.552 13.653 -0.654 1.00 0.00 84 GLU A O 7
ATOM 8919 N N . ALA A 1 85 ? 5.326 13.911 -0.870 1.00 0.00 85 ALA A N 7
ATOM 8920 C CA . ALA A 1 85 ? 5.428 14.519 -2.194 1.00 0.00 85 ALA A CA 7
ATOM 8921 C C . ALA A 1 85 ? 5.652 16.023 -2.075 1.00 0.00 85 ALA A C 7
ATOM 8922 O O . ALA A 1 85 ? 6.456 16.606 -2.801 1.00 0.00 85 ALA A O 7
ATOM 8929 N N . ALA A 1 86 ? 4.929 16.644 -1.146 1.00 0.00 86 ALA A N 7
ATOM 8930 C CA . ALA A 1 86 ? 5.055 18.083 -0.935 1.00 0.00 86 ALA A CA 7
ATOM 8931 C C . ALA A 1 86 ? 5.636 18.371 0.445 1.00 0.00 86 ALA A C 7
ATOM 8932 O O . ALA A 1 86 ? 4.886 18.318 1.406 1.00 0.00 86 ALA A O 7
ATOM 8940 N N . MET A 1 1 ? -12.496 15.205 -7.514 1.00 0.00 1 MET A N 8
ATOM 8941 C CA . MET A 1 1 ? -11.352 15.866 -8.204 1.00 0.00 1 MET A CA 8
ATOM 8942 C C . MET A 1 1 ? -10.072 15.629 -7.407 1.00 0.00 1 MET A C 8
ATOM 8943 O O . MET A 1 1 ? -9.203 16.497 -7.332 1.00 0.00 1 MET A O 8
ATOM 8959 N N . ALA A 1 2 ? -9.968 14.444 -6.812 1.00 0.00 2 ALA A N 8
ATOM 8960 C CA . ALA A 1 2 ? -8.790 14.103 -6.019 1.00 0.00 2 ALA A CA 8
ATOM 8961 C C . ALA A 1 2 ? -8.231 12.747 -6.441 1.00 0.00 2 ALA A C 8
ATOM 8962 O O . ALA A 1 2 ? -8.883 11.984 -7.154 1.00 0.00 2 ALA A O 8
ATOM 8969 N N . THR A 1 3 ? -7.013 12.460 -5.990 1.00 0.00 3 THR A N 8
ATOM 8970 C CA . THR A 1 3 ? -6.363 11.193 -6.322 1.00 0.00 3 THR A CA 8
ATOM 8971 C C . THR A 1 3 ? -5.653 10.626 -5.096 1.00 0.00 3 THR A C 8
ATOM 8972 O O . THR A 1 3 ? -5.030 11.359 -4.329 1.00 0.00 3 THR A O 8
ATOM 8983 N N . LEU A 1 4 ? -5.755 9.311 -4.920 1.00 0.00 4 LEU A N 8
ATOM 8984 C CA . LEU A 1 4 ? -5.117 8.659 -3.780 1.00 0.00 4 LEU A CA 8
ATOM 8985 C C . LEU A 1 4 ? -4.850 7.186 -4.078 1.00 0.00 4 LEU A C 8
ATOM 8986 O O . LEU A 1 4 ? -5.521 6.571 -4.905 1.00 0.00 4 LEU A O 8
ATOM 9002 N N . LEU A 1 5 ? -3.861 6.632 -3.385 1.00 0.00 5 LEU A N 8
ATOM 9003 C CA . LEU A 1 5 ? -3.500 5.230 -3.568 1.00 0.00 5 LEU A CA 8
ATOM 9004 C C . LEU A 1 5 ? -4.088 4.394 -2.440 1.00 0.00 5 LEU A C 8
ATOM 9005 O O . LEU A 1 5 ? -3.421 4.102 -1.449 1.00 0.00 5 LEU A O 8
ATOM 9021 N N . THR A 1 6 ? -5.352 4.024 -2.599 1.00 0.00 6 THR A N 8
ATOM 9022 C CA . THR A 1 6 ? -6.034 3.228 -1.582 1.00 0.00 6 THR A CA 8
ATOM 9023 C C . THR A 1 6 ? -5.935 1.741 -1.905 1.00 0.00 6 THR A C 8
ATOM 9024 O O . THR A 1 6 ? -5.402 1.346 -2.944 1.00 0.00 6 THR A O 8
ATOM 9035 N N . THR A 1 7 ? -6.459 0.922 -0.998 1.00 0.00 7 THR A N 8
ATOM 9036 C CA . THR A 1 7 ? -6.439 -0.526 -1.184 1.00 0.00 7 THR A CA 8
ATOM 9037 C C . THR A 1 7 ? -7.181 -0.899 -2.463 1.00 0.00 7 THR A C 8
ATOM 9038 O O . THR A 1 7 ? -6.741 -1.751 -3.229 1.00 0.00 7 THR A O 8
ATOM 9049 N N . ASP A 1 8 ? -8.309 -0.235 -2.688 1.00 0.00 8 ASP A N 8
ATOM 9050 C CA . ASP A 1 8 ? -9.106 -0.487 -3.886 1.00 0.00 8 ASP A CA 8
ATOM 9051 C C . ASP A 1 8 ? -8.284 -0.184 -5.138 1.00 0.00 8 ASP A C 8
ATOM 9052 O O . ASP A 1 8 ? -8.476 -0.798 -6.185 1.00 0.00 8 ASP A O 8
ATOM 9061 N N . ASP A 1 9 ? -7.366 0.773 -5.013 1.00 0.00 9 ASP A N 8
ATOM 9062 C CA . ASP A 1 9 ? -6.517 1.155 -6.139 1.00 0.00 9 ASP A CA 8
ATOM 9063 C C . ASP A 1 9 ? -5.581 0.010 -6.522 1.00 0.00 9 ASP A C 8
ATOM 9064 O O . ASP A 1 9 ? -5.471 -0.350 -7.694 1.00 0.00 9 ASP A O 8
ATOM 9073 N N . LEU A 1 10 ? -4.896 -0.549 -5.525 1.00 0.00 10 LEU A N 8
ATOM 9074 C CA . LEU A 1 10 ? -3.959 -1.645 -5.784 1.00 0.00 10 LEU A CA 8
ATOM 9075 C C . LEU A 1 10 ? -4.695 -2.895 -6.296 1.00 0.00 10 LEU A C 8
ATOM 9076 O O . LEU A 1 10 ? -4.119 -3.724 -7.002 1.00 0.00 10 LEU A O 8
ATOM 9092 N N . ARG A 1 11 ? -5.966 -3.021 -5.921 1.00 0.00 11 ARG A N 8
ATOM 9093 C CA . ARG A 1 11 ? -6.766 -4.173 -6.333 1.00 0.00 11 ARG A CA 8
ATOM 9094 C C . ARG A 1 11 ? -7.036 -4.146 -7.833 1.00 0.00 11 ARG A C 8
ATOM 9095 O O . ARG A 1 11 ? -6.686 -5.076 -8.556 1.00 0.00 11 ARG A O 8
ATOM 9116 N N . ARG A 1 12 ? -7.675 -3.074 -8.288 1.00 0.00 12 ARG A N 8
ATOM 9117 C CA . ARG A 1 12 ? -8.004 -2.934 -9.705 1.00 0.00 12 ARG A CA 8
ATOM 9118 C C . ARG A 1 12 ? -6.738 -2.927 -10.562 1.00 0.00 12 ARG A C 8
ATOM 9119 O O . ARG A 1 12 ? -6.758 -3.337 -11.723 1.00 0.00 12 ARG A O 8
ATOM 9140 N N . ALA A 1 13 ? -5.637 -2.455 -9.982 1.00 0.00 13 ALA A N 8
ATOM 9141 C CA . ALA A 1 13 ? -4.370 -2.397 -10.710 1.00 0.00 13 ALA A CA 8
ATOM 9142 C C . ALA A 1 13 ? -3.769 -3.793 -10.868 1.00 0.00 13 ALA A C 8
ATOM 9143 O O . ALA A 1 13 ? -3.063 -4.072 -11.838 1.00 0.00 13 ALA A O 8
ATOM 9150 N N . LEU A 1 14 ? -4.049 -4.664 -9.902 1.00 0.00 14 LEU A N 8
ATOM 9151 C CA . LEU A 1 14 ? -3.525 -6.027 -9.942 1.00 0.00 14 LEU A CA 8
ATOM 9152 C C . LEU A 1 14 ? -4.343 -6.901 -10.889 1.00 0.00 14 LEU A C 8
ATOM 9153 O O . LEU A 1 14 ? -3.827 -7.850 -11.480 1.00 0.00 14 LEU A O 8
ATOM 9169 N N . VAL A 1 15 ? -5.625 -6.574 -11.025 1.00 0.00 15 VAL A N 8
ATOM 9170 C CA . VAL A 1 15 ? -6.508 -7.340 -11.901 1.00 0.00 15 VAL A CA 8
ATOM 9171 C C . VAL A 1 15 ? -6.231 -7.001 -13.364 1.00 0.00 15 VAL A C 8
ATOM 9172 O O . VAL A 1 15 ? -6.381 -7.844 -14.249 1.00 0.00 15 VAL A O 8
ATOM 9185 N N . GLU A 1 16 ? -5.828 -5.757 -13.608 1.00 0.00 16 GLU A N 8
ATOM 9186 C CA . GLU A 1 16 ? -5.536 -5.315 -14.970 1.00 0.00 16 GLU A CA 8
ATOM 9187 C C . GLU A 1 16 ? -4.410 -6.154 -15.577 1.00 0.00 16 GLU A C 8
ATOM 9188 O O . GLU A 1 16 ? -4.365 -6.373 -16.788 1.00 0.00 16 GLU A O 8
ATOM 9200 N N . CYS A 1 17 ? -3.503 -6.621 -14.721 1.00 0.00 17 CYS A N 8
ATOM 9201 C CA . CYS A 1 17 ? -2.381 -7.434 -15.184 1.00 0.00 17 CYS A CA 8
ATOM 9202 C C . CYS A 1 17 ? -2.882 -8.715 -15.843 1.00 0.00 17 CYS A C 8
ATOM 9203 O O . CYS A 1 17 ? -2.598 -8.983 -17.010 1.00 0.00 17 CYS A O 8
ATOM 9211 N N . ALA A 1 18 ? -3.634 -9.505 -15.079 1.00 0.00 18 ALA A N 8
ATOM 9212 C CA . ALA A 1 18 ? -4.173 -10.759 -15.597 1.00 0.00 18 ALA A CA 8
ATOM 9213 C C . ALA A 1 18 ? -5.606 -10.562 -16.084 1.00 0.00 18 ALA A C 8
ATOM 9214 O O . ALA A 1 18 ? -5.889 -10.652 -17.278 1.00 0.00 18 ALA A O 8
ATOM 9221 N N . GLY A 1 19 ? -6.506 -10.294 -15.143 1.00 0.00 19 GLY A N 8
ATOM 9222 C CA . GLY A 1 19 ? -7.911 -10.086 -15.484 1.00 0.00 19 GLY A CA 8
ATOM 9223 C C . GLY A 1 19 ? -8.569 -11.401 -15.889 1.00 0.00 19 GLY A C 8
ATOM 9224 O O . GLY A 1 19 ? -8.611 -11.753 -17.068 1.00 0.00 19 GLY A O 8
ATOM 9228 N N . GLU A 1 20 ? -9.081 -12.122 -14.896 1.00 0.00 20 GLU A N 8
ATOM 9229 C CA . GLU A 1 20 ? -9.737 -13.400 -15.157 1.00 0.00 20 GLU A CA 8
ATOM 9230 C C . GLU A 1 20 ? -10.799 -13.682 -14.100 1.00 0.00 20 GLU A C 8
ATOM 9231 O O . GLU A 1 20 ? -11.048 -14.831 -13.735 1.00 0.00 20 GLU A O 8
ATOM 9243 N N . THR A 1 21 ? -11.422 -12.615 -13.620 1.00 0.00 21 THR A N 8
ATOM 9244 C CA . THR A 1 21 ? -12.464 -12.740 -12.604 1.00 0.00 21 THR A CA 8
ATOM 9245 C C . THR A 1 21 ? -13.091 -11.383 -12.317 1.00 0.00 21 THR A C 8
ATOM 9246 O O . THR A 1 21 ? -12.430 -10.466 -11.828 1.00 0.00 21 THR A O 8
ATOM 9257 N N . ASP A 1 22 ? -14.378 -11.265 -12.626 1.00 0.00 22 ASP A N 8
ATOM 9258 C CA . ASP A 1 22 ? -15.092 -10.014 -12.393 1.00 0.00 22 ASP A CA 8
ATOM 9259 C C . ASP A 1 22 ? -15.898 -10.094 -11.099 1.00 0.00 22 ASP A C 8
ATOM 9260 O O . ASP A 1 22 ? -16.937 -9.447 -10.960 1.00 0.00 22 ASP A O 8
ATOM 9269 N N . GLY A 1 23 ? -15.410 -10.894 -10.152 1.00 0.00 23 GLY A N 8
ATOM 9270 C CA . GLY A 1 23 ? -16.098 -11.048 -8.874 1.00 0.00 23 GLY A CA 8
ATOM 9271 C C . GLY A 1 23 ? -15.128 -10.869 -7.711 1.00 0.00 23 GLY A C 8
ATOM 9272 O O . GLY A 1 23 ? -14.369 -9.901 -7.658 1.00 0.00 23 GLY A O 8
ATOM 9276 N N . THR A 1 24 ? -15.164 -11.819 -6.781 1.00 0.00 24 THR A N 8
ATOM 9277 C CA . THR A 1 24 ? -14.286 -11.769 -5.614 1.00 0.00 24 THR A CA 8
ATOM 9278 C C . THR A 1 24 ? -14.242 -13.133 -4.933 1.00 0.00 24 THR A C 8
ATOM 9279 O O . THR A 1 24 ? -15.276 -13.714 -4.605 1.00 0.00 24 THR A O 8
ATOM 9290 N N . ASP A 1 25 ? -13.031 -13.634 -4.725 1.00 0.00 25 ASP A N 8
ATOM 9291 C CA . ASP A 1 25 ? -12.852 -14.933 -4.081 1.00 0.00 25 ASP A CA 8
ATOM 9292 C C . ASP A 1 25 ? -12.281 -14.752 -2.676 1.00 0.00 25 ASP A C 8
ATOM 9293 O O . ASP A 1 25 ? -11.424 -15.518 -2.232 1.00 0.00 25 ASP A O 8
ATOM 9302 N N . LEU A 1 26 ? -12.766 -13.727 -1.981 1.00 0.00 26 LEU A N 8
ATOM 9303 C CA . LEU A 1 26 ? -12.306 -13.446 -0.634 1.00 0.00 26 LEU A CA 8
ATOM 9304 C C . LEU A 1 26 ? -13.516 -13.377 0.303 1.00 0.00 26 LEU A C 8
ATOM 9305 O O . LEU A 1 26 ? -14.579 -13.919 -0.003 1.00 0.00 26 LEU A O 8
ATOM 9321 N N . SER A 1 27 ? -13.354 -12.712 1.441 1.00 0.00 27 SER A N 8
ATOM 9322 C CA . SER A 1 27 ? -14.444 -12.586 2.404 1.00 0.00 27 SER A CA 8
ATOM 9323 C C . SER A 1 27 ? -14.384 -11.232 3.102 1.00 0.00 27 SER A C 8
ATOM 9324 O O . SER A 1 27 ? -14.715 -11.103 4.281 1.00 0.00 27 SER A O 8
ATOM 9332 N N . GLY A 1 28 ? -13.955 -10.225 2.354 1.00 0.00 28 GLY A N 8
ATOM 9333 C CA . GLY A 1 28 ? -13.846 -8.873 2.896 1.00 0.00 28 GLY A CA 8
ATOM 9334 C C . GLY A 1 28 ? -12.404 -8.382 2.837 1.00 0.00 28 GLY A C 8
ATOM 9335 O O . GLY A 1 28 ? -12.075 -7.467 2.085 1.00 0.00 28 GLY A O 8
ATOM 9339 N N . ASP A 1 29 ? -11.548 -9.006 3.641 1.00 0.00 29 ASP A N 8
ATOM 9340 C CA . ASP A 1 29 ? -10.139 -8.631 3.676 1.00 0.00 29 ASP A CA 8
ATOM 9341 C C . ASP A 1 29 ? -9.319 -9.572 2.801 1.00 0.00 29 ASP A C 8
ATOM 9342 O O . ASP A 1 29 ? -9.556 -10.779 2.769 1.00 0.00 29 ASP A O 8
ATOM 9351 N N . PHE A 1 30 ? -8.350 -9.003 2.090 1.00 0.00 30 PHE A N 8
ATOM 9352 C CA . PHE A 1 30 ? -7.495 -9.783 1.216 1.00 0.00 30 PHE A CA 8
ATOM 9353 C C . PHE A 1 30 ? -6.025 -9.559 1.634 1.00 0.00 30 PHE A C 8
ATOM 9354 O O . PHE A 1 30 ? -5.653 -9.936 2.746 1.00 0.00 30 PHE A O 8
ATOM 9371 N N . LEU A 1 31 ? -5.209 -8.930 0.772 1.00 0.00 31 LEU A N 8
ATOM 9372 C CA . LEU A 1 31 ? -3.790 -8.633 1.066 1.00 0.00 31 LEU A CA 8
ATOM 9373 C C . LEU A 1 31 ? -3.126 -9.688 1.962 1.00 0.00 31 LEU A C 8
ATOM 9374 O O . LEU A 1 31 ? -2.514 -9.369 2.981 1.00 0.00 31 LEU A O 8
ATOM 9390 N N . ASP A 1 32 ? -3.257 -10.948 1.556 1.00 0.00 32 ASP A N 8
ATOM 9391 C CA . ASP A 1 32 ? -2.670 -12.050 2.310 1.00 0.00 32 ASP A CA 8
ATOM 9392 C C . ASP A 1 32 ? -1.739 -12.853 1.406 1.00 0.00 32 ASP A C 8
ATOM 9393 O O . ASP A 1 32 ? -2.018 -13.997 1.047 1.00 0.00 32 ASP A O 8
ATOM 9402 N N . LEU A 1 33 ? -0.626 -12.224 1.033 1.00 0.00 33 LEU A N 8
ATOM 9403 C CA . LEU A 1 33 ? 0.361 -12.861 0.156 1.00 0.00 33 LEU A CA 8
ATOM 9404 C C . LEU A 1 33 ? -0.181 -12.943 -1.270 1.00 0.00 33 LEU A C 8
ATOM 9405 O O . LEU A 1 33 ? -0.025 -13.952 -1.957 1.00 0.00 33 LEU A O 8
ATOM 9421 N N . ARG A 1 34 ? -0.817 -11.857 -1.707 1.00 0.00 34 ARG A N 8
ATOM 9422 C CA . ARG A 1 34 ? -1.378 -11.800 -3.058 1.00 0.00 34 ARG A CA 8
ATOM 9423 C C . ARG A 1 34 ? -0.282 -12.004 -4.113 1.00 0.00 34 ARG A C 8
ATOM 9424 O O . ARG A 1 34 ? -0.568 -12.358 -5.257 1.00 0.00 34 ARG A O 8
ATOM 9445 N N . PHE A 1 35 ? 0.974 -11.782 -3.719 1.00 0.00 35 PHE A N 8
ATOM 9446 C CA . PHE A 1 35 ? 2.096 -11.948 -4.641 1.00 0.00 35 PHE A CA 8
ATOM 9447 C C . PHE A 1 35 ? 2.749 -13.316 -4.438 1.00 0.00 35 PHE A C 8
ATOM 9448 O O . PHE A 1 35 ? 3.960 -13.471 -4.604 1.00 0.00 35 PHE A O 8
ATOM 9465 N N . GLU A 1 36 ? 1.938 -14.305 -4.068 1.00 0.00 36 GLU A N 8
ATOM 9466 C CA . GLU A 1 36 ? 2.449 -15.650 -3.834 1.00 0.00 36 GLU A CA 8
ATOM 9467 C C . GLU A 1 36 ? 3.058 -16.231 -5.111 1.00 0.00 36 GLU A C 8
ATOM 9468 O O . GLU A 1 36 ? 4.279 -16.317 -5.241 1.00 0.00 36 GLU A O 8
ATOM 9480 N N . ASP A 1 37 ? 2.204 -16.631 -6.053 1.00 0.00 37 ASP A N 8
ATOM 9481 C CA . ASP A 1 37 ? 2.693 -17.202 -7.309 1.00 0.00 37 ASP A CA 8
ATOM 9482 C C . ASP A 1 37 ? 1.533 -17.568 -8.235 1.00 0.00 37 ASP A C 8
ATOM 9483 O O . ASP A 1 37 ? 1.585 -18.567 -8.953 1.00 0.00 37 ASP A O 8
ATOM 9492 N N . ILE A 1 38 ? 0.489 -16.744 -8.221 1.00 0.00 38 ILE A N 8
ATOM 9493 C CA . ILE A 1 38 ? -0.669 -16.994 -9.078 1.00 0.00 38 ILE A CA 8
ATOM 9494 C C . ILE A 1 38 ? -0.414 -16.400 -10.464 1.00 0.00 38 ILE A C 8
ATOM 9495 O O . ILE A 1 38 ? -0.785 -16.970 -11.489 1.00 0.00 38 ILE A O 8
ATOM 9511 N N . GLY A 1 39 ? 0.234 -15.241 -10.458 1.00 0.00 39 GLY A N 8
ATOM 9512 C CA . GLY A 1 39 ? 0.568 -14.536 -11.690 1.00 0.00 39 GLY A CA 8
ATOM 9513 C C . GLY A 1 39 ? 1.359 -13.277 -11.358 1.00 0.00 39 GLY A C 8
ATOM 9514 O O . GLY A 1 39 ? 1.170 -12.223 -11.966 1.00 0.00 39 GLY A O 8
ATOM 9518 N N . TYR A 1 40 ? 2.241 -13.404 -10.367 1.00 0.00 40 TYR A N 8
ATOM 9519 C CA . TYR A 1 40 ? 3.056 -12.281 -9.927 1.00 0.00 40 TYR A CA 8
ATOM 9520 C C . TYR A 1 40 ? 4.454 -12.758 -9.547 1.00 0.00 40 TYR A C 8
ATOM 9521 O O . TYR A 1 40 ? 4.666 -13.292 -8.459 1.00 0.00 40 TYR A O 8
ATOM 9539 N N . ASP A 1 41 ? 5.406 -12.555 -10.451 1.00 0.00 41 ASP A N 8
ATOM 9540 C CA . ASP A 1 41 ? 6.785 -12.968 -10.188 1.00 0.00 41 ASP A CA 8
ATOM 9541 C C . ASP A 1 41 ? 7.643 -11.753 -9.847 1.00 0.00 41 ASP A C 8
ATOM 9542 O O . ASP A 1 41 ? 8.260 -11.690 -8.782 1.00 0.00 41 ASP A O 8
ATOM 9551 N N . SER A 1 42 ? 7.671 -10.783 -10.760 1.00 0.00 42 SER A N 8
ATOM 9552 C CA . SER A 1 42 ? 8.448 -9.556 -10.559 1.00 0.00 42 SER A CA 8
ATOM 9553 C C . SER A 1 42 ? 8.526 -8.770 -11.863 1.00 0.00 42 SER A C 8
ATOM 9554 O O . SER A 1 42 ? 8.357 -7.553 -11.881 1.00 0.00 42 SER A O 8
ATOM 9562 N N . LEU A 1 43 ? 8.787 -9.483 -12.953 1.00 0.00 43 LEU A N 8
ATOM 9563 C CA . LEU A 1 43 ? 8.886 -8.845 -14.264 1.00 0.00 43 LEU A CA 8
ATOM 9564 C C . LEU A 1 43 ? 7.498 -8.505 -14.811 1.00 0.00 43 LEU A C 8
ATOM 9565 O O . LEU A 1 43 ? 7.353 -7.623 -15.658 1.00 0.00 43 LEU A O 8
ATOM 9581 N N . ALA A 1 44 ? 6.479 -9.217 -14.330 1.00 0.00 44 ALA A N 8
ATOM 9582 C CA . ALA A 1 44 ? 5.114 -8.980 -14.794 1.00 0.00 44 ALA A CA 8
ATOM 9583 C C . ALA A 1 44 ? 4.458 -7.845 -14.011 1.00 0.00 44 ALA A C 8
ATOM 9584 O O . ALA A 1 44 ? 3.846 -6.948 -14.591 1.00 0.00 44 ALA A O 8
ATOM 9591 N N . LEU A 1 45 ? 4.576 -7.900 -12.686 1.00 0.00 45 LEU A N 8
ATOM 9592 C CA . LEU A 1 45 ? 3.971 -6.875 -11.835 1.00 0.00 45 LEU A CA 8
ATOM 9593 C C . LEU A 1 45 ? 4.759 -5.564 -11.890 1.00 0.00 45 LEU A C 8
ATOM 9594 O O . LEU A 1 45 ? 4.210 -4.490 -11.643 1.00 0.00 45 LEU A O 8
ATOM 9610 N N . MET A 1 46 ? 6.048 -5.655 -12.212 1.00 0.00 46 MET A N 8
ATOM 9611 C CA . MET A 1 46 ? 6.885 -4.459 -12.287 1.00 0.00 46 MET A CA 8
ATOM 9612 C C . MET A 1 46 ? 6.645 -3.716 -13.600 1.00 0.00 46 MET A C 8
ATOM 9613 O O . MET A 1 46 ? 6.694 -2.487 -13.649 1.00 0.00 46 MET A O 8
ATOM 9627 N N . GLU A 1 47 ? 6.390 -4.474 -14.663 1.00 0.00 47 GLU A N 8
ATOM 9628 C CA . GLU A 1 47 ? 6.150 -3.872 -15.973 1.00 0.00 47 GLU A CA 8
ATOM 9629 C C . GLU A 1 47 ? 4.877 -3.031 -15.956 1.00 0.00 47 GLU A C 8
ATOM 9630 O O . GLU A 1 47 ? 4.905 -1.831 -16.225 1.00 0.00 47 GLU A O 8
ATOM 9642 N N . THR A 1 48 ? 3.759 -3.679 -15.642 1.00 0.00 48 THR A N 8
ATOM 9643 C CA . THR A 1 48 ? 2.474 -2.987 -15.599 1.00 0.00 48 THR A CA 8
ATOM 9644 C C . THR A 1 48 ? 2.489 -1.884 -14.544 1.00 0.00 48 THR A C 8
ATOM 9645 O O . THR A 1 48 ? 2.140 -0.736 -14.821 1.00 0.00 48 THR A O 8
ATOM 9656 N N . ALA A 1 49 ? 2.892 -2.246 -13.331 1.00 0.00 49 ALA A N 8
ATOM 9657 C CA . ALA A 1 49 ? 2.942 -1.281 -12.232 1.00 0.00 49 ALA A CA 8
ATOM 9658 C C . ALA A 1 49 ? 3.900 -0.129 -12.545 1.00 0.00 49 ALA A C 8
ATOM 9659 O O . ALA A 1 49 ? 3.810 0.941 -11.945 1.00 0.00 49 ALA A O 8
ATOM 9666 N N . ALA A 1 50 ? 4.821 -0.352 -13.483 1.00 0.00 50 ALA A N 8
ATOM 9667 C CA . ALA A 1 50 ? 5.784 0.686 -13.847 1.00 0.00 50 ALA A CA 8
ATOM 9668 C C . ALA A 1 50 ? 5.137 1.735 -14.747 1.00 0.00 50 ALA A C 8
ATOM 9669 O O . ALA A 1 50 ? 5.347 2.936 -14.574 1.00 0.00 50 ALA A O 8
ATOM 9676 N N . ARG A 1 51 ? 4.351 1.269 -15.713 1.00 0.00 51 ARG A N 8
ATOM 9677 C CA . ARG A 1 51 ? 3.681 2.178 -16.641 1.00 0.00 51 ARG A CA 8
ATOM 9678 C C . ARG A 1 51 ? 2.692 3.070 -15.898 1.00 0.00 51 ARG A C 8
ATOM 9679 O O . ARG A 1 51 ? 2.641 4.281 -16.115 1.00 0.00 51 ARG A O 8
ATOM 9700 N N . LEU A 1 52 ? 1.904 2.458 -15.019 1.00 0.00 52 LEU A N 8
ATOM 9701 C CA . LEU A 1 52 ? 0.914 3.204 -14.247 1.00 0.00 52 LEU A CA 8
ATOM 9702 C C . LEU A 1 52 ? 1.602 4.220 -13.340 1.00 0.00 52 LEU A C 8
ATOM 9703 O O . LEU A 1 52 ? 1.204 5.382 -13.269 1.00 0.00 52 LEU A O 8
ATOM 9719 N N . GLU A 1 53 ? 2.642 3.765 -12.645 1.00 0.00 53 GLU A N 8
ATOM 9720 C CA . GLU A 1 53 ? 3.385 4.638 -11.740 1.00 0.00 53 GLU A CA 8
ATOM 9721 C C . GLU A 1 53 ? 4.547 5.316 -12.470 1.00 0.00 53 GLU A C 8
ATOM 9722 O O . GLU A 1 53 ? 5.685 5.319 -11.995 1.00 0.00 53 GLU A O 8
ATOM 9734 N N . SER A 1 54 ? 4.250 5.898 -13.629 1.00 0.00 54 SER A N 8
ATOM 9735 C CA . SER A 1 54 ? 5.277 6.582 -14.408 1.00 0.00 54 SER A CA 8
ATOM 9736 C C . SER A 1 54 ? 5.243 8.075 -14.109 1.00 0.00 54 SER A C 8
ATOM 9737 O O . SER A 1 54 ? 6.234 8.660 -13.675 1.00 0.00 54 SER A O 8
ATOM 9745 N N . ARG A 1 55 ? 4.080 8.682 -14.335 1.00 0.00 55 ARG A N 8
ATOM 9746 C CA . ARG A 1 55 ? 3.916 10.110 -14.074 1.00 0.00 55 ARG A CA 8
ATOM 9747 C C . ARG A 1 55 ? 4.122 10.396 -12.589 1.00 0.00 55 ARG A C 8
ATOM 9748 O O . ARG A 1 55 ? 4.611 11.460 -12.209 1.00 0.00 55 ARG A O 8
ATOM 9769 N N . TYR A 1 56 ? 3.752 9.425 -11.754 1.00 0.00 56 TYR A N 8
ATOM 9770 C CA . TYR A 1 56 ? 3.913 9.575 -10.311 1.00 0.00 56 TYR A CA 8
ATOM 9771 C C . TYR A 1 56 ? 5.397 9.650 -9.962 1.00 0.00 56 TYR A C 8
ATOM 9772 O O . TYR A 1 56 ? 5.901 10.696 -9.553 1.00 0.00 56 TYR A O 8
ATOM 9790 N N . GLY A 1 57 ? 6.096 8.525 -10.141 1.00 0.00 57 GLY A N 8
ATOM 9791 C CA . GLY A 1 57 ? 7.536 8.456 -9.858 1.00 0.00 57 GLY A CA 8
ATOM 9792 C C . GLY A 1 57 ? 7.878 9.073 -8.502 1.00 0.00 57 GLY A C 8
ATOM 9793 O O . GLY A 1 57 ? 8.971 9.601 -8.301 1.00 0.00 57 GLY A O 8
ATOM 9797 N N . VAL A 1 58 ? 6.925 9.007 -7.579 1.00 0.00 58 VAL A N 8
ATOM 9798 C CA . VAL A 1 58 ? 7.123 9.564 -6.248 1.00 0.00 58 VAL A CA 8
ATOM 9799 C C . VAL A 1 58 ? 8.192 8.776 -5.489 1.00 0.00 58 VAL A C 8
ATOM 9800 O O . VAL A 1 58 ? 9.051 9.351 -4.821 1.00 0.00 58 VAL A O 8
ATOM 9813 N N . SER A 1 59 ? 8.121 7.454 -5.599 1.00 0.00 59 SER A N 8
ATOM 9814 C CA . SER A 1 59 ? 9.080 6.589 -4.916 1.00 0.00 59 SER A CA 8
ATOM 9815 C C . SER A 1 59 ? 10.292 6.324 -5.804 1.00 0.00 59 SER A C 8
ATOM 9816 O O . SER A 1 59 ? 10.158 5.991 -6.981 1.00 0.00 59 SER A O 8
ATOM 9824 N N . ILE A 1 60 ? 11.479 6.475 -5.221 1.00 0.00 60 ILE A N 8
ATOM 9825 C CA . ILE A 1 60 ? 12.717 6.250 -5.966 1.00 0.00 60 ILE A CA 8
ATOM 9826 C C . ILE A 1 60 ? 13.237 4.791 -5.895 1.00 0.00 60 ILE A C 8
ATOM 9827 O O . ILE A 1 60 ? 14.013 4.397 -6.767 1.00 0.00 60 ILE A O 8
ATOM 9843 N N . PRO A 1 61 ? 12.853 3.956 -4.898 1.00 0.00 61 PRO A N 8
ATOM 9844 C CA . PRO A 1 61 ? 13.355 2.567 -4.841 1.00 0.00 61 PRO A CA 8
ATOM 9845 C C . PRO A 1 61 ? 12.606 1.633 -5.791 1.00 0.00 61 PRO A C 8
ATOM 9846 O O . PRO A 1 61 ? 11.400 1.422 -5.657 1.00 0.00 61 PRO A O 8
ATOM 9857 N N . ASP A 1 62 ? 13.339 1.079 -6.752 1.00 0.00 62 ASP A N 8
ATOM 9858 C CA . ASP A 1 62 ? 12.743 0.170 -7.727 1.00 0.00 62 ASP A CA 8
ATOM 9859 C C . ASP A 1 62 ? 13.031 -1.284 -7.358 1.00 0.00 62 ASP A C 8
ATOM 9860 O O . ASP A 1 62 ? 12.254 -2.183 -7.676 1.00 0.00 62 ASP A O 8
ATOM 9869 N N . ASP A 1 63 ? 14.163 -1.505 -6.691 1.00 0.00 63 ASP A N 8
ATOM 9870 C CA . ASP A 1 63 ? 14.551 -2.856 -6.289 1.00 0.00 63 ASP A CA 8
ATOM 9871 C C . ASP A 1 63 ? 13.495 -3.477 -5.378 1.00 0.00 63 ASP A C 8
ATOM 9872 O O . ASP A 1 63 ? 13.149 -4.650 -5.518 1.00 0.00 63 ASP A O 8
ATOM 9881 N N . VAL A 1 64 ? 12.988 -2.681 -4.442 1.00 0.00 64 VAL A N 8
ATOM 9882 C CA . VAL A 1 64 ? 11.973 -3.166 -3.510 1.00 0.00 64 VAL A CA 8
ATOM 9883 C C . VAL A 1 64 ? 10.704 -3.568 -4.266 1.00 0.00 64 VAL A C 8
ATOM 9884 O O . VAL A 1 64 ? 10.103 -4.608 -3.992 1.00 0.00 64 VAL A O 8
ATOM 9897 N N . ALA A 1 65 ? 10.308 -2.729 -5.216 1.00 0.00 65 ALA A N 8
ATOM 9898 C CA . ALA A 1 65 ? 9.110 -2.996 -6.009 1.00 0.00 65 ALA A CA 8
ATOM 9899 C C . ALA A 1 65 ? 9.281 -4.262 -6.848 1.00 0.00 65 ALA A C 8
ATOM 9900 O O . ALA A 1 65 ? 8.305 -4.928 -7.192 1.00 0.00 65 ALA A O 8
ATOM 9907 N N . GLY A 1 66 ? 10.531 -4.585 -7.177 1.00 0.00 66 GLY A N 8
ATOM 9908 C CA . GLY A 1 66 ? 10.811 -5.772 -7.980 1.00 0.00 66 GLY A CA 8
ATOM 9909 C C . GLY A 1 66 ? 10.735 -7.035 -7.132 1.00 0.00 66 GLY A C 8
ATOM 9910 O O . GLY A 1 66 ? 10.361 -8.103 -7.617 1.00 0.00 66 GLY A O 8
ATOM 9914 N N . ARG A 1 67 ? 11.096 -6.904 -5.858 1.00 0.00 67 ARG A N 8
ATOM 9915 C CA . ARG A 1 67 ? 11.064 -8.046 -4.951 1.00 0.00 67 ARG A CA 8
ATOM 9916 C C . ARG A 1 67 ? 9.883 -7.942 -3.990 1.00 0.00 67 ARG A C 8
ATOM 9917 O O . ARG A 1 67 ? 9.929 -8.457 -2.873 1.00 0.00 67 ARG A O 8
ATOM 9938 N N . VAL A 1 68 ? 8.822 -7.275 -4.436 1.00 0.00 68 VAL A N 8
ATOM 9939 C CA . VAL A 1 68 ? 7.636 -7.120 -3.602 1.00 0.00 68 VAL A CA 8
ATOM 9940 C C . VAL A 1 68 ? 6.938 -8.471 -3.432 1.00 0.00 68 VAL A C 8
ATOM 9941 O O . VAL A 1 68 ? 6.304 -8.985 -4.353 1.00 0.00 68 VAL A O 8
ATOM 9954 N N . ASP A 1 69 ? 7.074 -9.042 -2.239 1.00 0.00 69 ASP A N 8
ATOM 9955 C CA . ASP A 1 69 ? 6.463 -10.337 -1.945 1.00 0.00 69 ASP A CA 8
ATOM 9956 C C . ASP A 1 69 ? 5.053 -10.167 -1.376 1.00 0.00 69 ASP A C 8
ATOM 9957 O O . ASP A 1 69 ? 4.258 -11.107 -1.376 1.00 0.00 69 ASP A O 8
ATOM 9966 N N . THR A 1 70 ? 4.748 -8.965 -0.887 1.00 0.00 70 THR A N 8
ATOM 9967 C CA . THR A 1 70 ? 3.430 -8.698 -0.322 1.00 0.00 70 THR A CA 8
ATOM 9968 C C . THR A 1 70 ? 2.726 -7.596 -1.118 1.00 0.00 70 THR A C 8
ATOM 9969 O O . THR A 1 70 ? 3.382 -6.736 -1.706 1.00 0.00 70 THR A O 8
ATOM 9980 N N . PRO A 1 71 ? 1.383 -7.599 -1.149 1.00 0.00 71 PRO A N 8
ATOM 9981 C CA . PRO A 1 71 ? 0.621 -6.574 -1.888 1.00 0.00 71 PRO A CA 8
ATOM 9982 C C . PRO A 1 71 ? 0.499 -5.275 -1.097 1.00 0.00 71 PRO A C 8
ATOM 9983 O O . PRO A 1 71 ? 0.689 -4.183 -1.631 1.00 0.00 71 PRO A O 8
ATOM 9994 N N . ARG A 1 72 ? 0.182 -5.416 0.190 1.00 0.00 72 ARG A N 8
ATOM 9995 C CA . ARG A 1 72 ? 0.038 -4.256 1.070 1.00 0.00 72 ARG A CA 8
ATOM 9996 C C . ARG A 1 72 ? 1.311 -3.404 1.079 1.00 0.00 72 ARG A C 8
ATOM 9997 O O . ARG A 1 72 ? 1.273 -2.222 1.416 1.00 0.00 72 ARG A O 8
ATOM 10018 N N . GLU A 1 73 ? 2.439 -4.015 0.710 1.00 0.00 73 GLU A N 8
ATOM 10019 C CA . GLU A 1 73 ? 3.710 -3.295 0.685 1.00 0.00 73 GLU A CA 8
ATOM 10020 C C . GLU A 1 73 ? 3.769 -2.351 -0.513 1.00 0.00 73 GLU A C 8
ATOM 10021 O O . GLU A 1 73 ? 4.231 -1.215 -0.404 1.00 0.00 73 GLU A O 8
ATOM 10033 N N . LEU A 1 74 ? 3.295 -2.835 -1.660 1.00 0.00 74 LEU A N 8
ATOM 10034 C CA . LEU A 1 74 ? 3.299 -2.028 -2.880 1.00 0.00 74 LEU A CA 8
ATOM 10035 C C . LEU A 1 74 ? 2.466 -0.762 -2.679 1.00 0.00 74 LEU A C 8
ATOM 10036 O O . LEU A 1 74 ? 2.893 0.343 -3.018 1.00 0.00 74 LEU A O 8
ATOM 10052 N N . LEU A 1 75 ? 1.274 -0.942 -2.115 1.00 0.00 75 LEU A N 8
ATOM 10053 C CA . LEU A 1 75 ? 0.378 0.184 -1.855 1.00 0.00 75 LEU A CA 8
ATOM 10054 C C . LEU A 1 75 ? 1.045 1.187 -0.917 1.00 0.00 75 LEU A C 8
ATOM 10055 O O . LEU A 1 75 ? 1.074 2.378 -1.190 1.00 0.00 75 LEU A O 8
ATOM 10071 N N . ASP A 1 76 ? 1.560 0.692 0.199 1.00 0.00 76 ASP A N 8
ATOM 10072 C CA . ASP A 1 76 ? 2.207 1.565 1.174 1.00 0.00 76 ASP A CA 8
ATOM 10073 C C . ASP A 1 76 ? 3.533 2.126 0.647 1.00 0.00 76 ASP A C 8
ATOM 10074 O O . ASP A 1 76 ? 4.117 3.022 1.255 1.00 0.00 76 ASP A O 8
ATOM 10083 N N . LEU A 1 77 ? 4.013 1.594 -0.479 1.00 0.00 77 LEU A N 8
ATOM 10084 C CA . LEU A 1 77 ? 5.275 2.067 -1.043 1.00 0.00 77 LEU A CA 8
ATOM 10085 C C . LEU A 1 77 ? 5.075 3.353 -1.841 1.00 0.00 77 LEU A C 8
ATOM 10086 O O . LEU A 1 77 ? 5.672 4.385 -1.535 1.00 0.00 77 LEU A O 8
ATOM 10102 N N . ILE A 1 78 ? 4.235 3.282 -2.871 1.00 0.00 78 ILE A N 8
ATOM 10103 C CA . ILE A 1 78 ? 3.977 4.453 -3.709 1.00 0.00 78 ILE A CA 8
ATOM 10104 C C . ILE A 1 78 ? 3.107 5.462 -2.964 1.00 0.00 78 ILE A C 8
ATOM 10105 O O . ILE A 1 78 ? 3.348 6.668 -3.004 1.00 0.00 78 ILE A O 8
ATOM 10121 N N . ASN A 1 79 ? 2.092 4.945 -2.290 1.00 0.00 79 ASN A N 8
ATOM 10122 C CA . ASN A 1 79 ? 1.168 5.785 -1.531 1.00 0.00 79 ASN A CA 8
ATOM 10123 C C . ASN A 1 79 ? 1.886 6.472 -0.373 1.00 0.00 79 ASN A C 8
ATOM 10124 O O . ASN A 1 79 ? 1.687 7.659 -0.120 1.00 0.00 79 ASN A O 8
ATOM 10135 N N . GLY A 1 80 ? 2.716 5.709 0.333 1.00 0.00 80 GLY A N 8
ATOM 10136 C CA . GLY A 1 80 ? 3.452 6.253 1.471 1.00 0.00 80 GLY A CA 8
ATOM 10137 C C . GLY A 1 80 ? 4.403 7.360 1.027 1.00 0.00 80 GLY A C 8
ATOM 10138 O O . GLY A 1 80 ? 4.571 8.366 1.717 1.00 0.00 80 GLY A O 8
ATOM 10142 N N . ALA A 1 81 ? 5.025 7.163 -0.131 1.00 0.00 81 ALA A N 8
ATOM 10143 C CA . ALA A 1 81 ? 5.962 8.153 -0.657 1.00 0.00 81 ALA A CA 8
ATOM 10144 C C . ALA A 1 81 ? 5.226 9.432 -1.041 1.00 0.00 81 ALA A C 8
ATOM 10145 O O . ALA A 1 81 ? 5.763 10.533 -0.928 1.00 0.00 81 ALA A O 8
ATOM 10152 N N . LEU A 1 82 ? 3.988 9.272 -1.498 1.00 0.00 82 LEU A N 8
ATOM 10153 C CA . LEU A 1 82 ? 3.178 10.420 -1.901 1.00 0.00 82 LEU A CA 8
ATOM 10154 C C . LEU A 1 82 ? 2.728 11.216 -0.679 1.00 0.00 82 LEU A C 8
ATOM 10155 O O . LEU A 1 82 ? 2.528 12.429 -0.750 1.00 0.00 82 LEU A O 8
ATOM 10171 N N . ALA A 1 83 ? 2.567 10.522 0.445 1.00 0.00 83 ALA A N 8
ATOM 10172 C CA . ALA A 1 83 ? 2.135 11.173 1.678 1.00 0.00 83 ALA A CA 8
ATOM 10173 C C . ALA A 1 83 ? 3.265 12.014 2.265 1.00 0.00 83 ALA A C 8
ATOM 10174 O O . ALA A 1 83 ? 3.030 13.061 2.870 1.00 0.00 83 ALA A O 8
ATOM 10181 N N . GLU A 1 84 ? 4.495 11.542 2.084 1.00 0.00 84 GLU A N 8
ATOM 10182 C CA . GLU A 1 84 ? 5.659 12.254 2.603 1.00 0.00 84 GLU A CA 8
ATOM 10183 C C . GLU A 1 84 ? 5.963 13.482 1.749 1.00 0.00 84 GLU A C 8
ATOM 10184 O O . GLU A 1 84 ? 6.376 14.524 2.261 1.00 0.00 84 GLU A O 8
ATOM 10196 N N . ALA A 1 85 ? 5.756 13.348 0.443 1.00 0.00 85 ALA A N 8
ATOM 10197 C CA . ALA A 1 85 ? 6.012 14.454 -0.477 1.00 0.00 85 ALA A CA 8
ATOM 10198 C C . ALA A 1 85 ? 5.038 15.599 -0.220 1.00 0.00 85 ALA A C 8
ATOM 10199 O O . ALA A 1 85 ? 5.418 16.770 -0.222 1.00 0.00 85 ALA A O 8
ATOM 10206 N N . ALA A 1 86 ? 3.775 15.247 0.001 1.00 0.00 86 ALA A N 8
ATOM 10207 C CA . ALA A 1 86 ? 2.748 16.252 0.260 1.00 0.00 86 ALA A CA 8
ATOM 10208 C C . ALA A 1 86 ? 2.581 16.471 1.759 1.00 0.00 86 ALA A C 8
ATOM 10209 O O . ALA A 1 86 ? 2.259 17.583 2.144 1.00 0.00 86 ALA A O 8
ATOM 10217 N N . MET A 1 1 ? -12.271 6.611 -9.644 1.00 0.00 1 MET A N 9
ATOM 10218 C CA . MET A 1 1 ? -11.291 7.671 -10.015 1.00 0.00 1 MET A CA 9
ATOM 10219 C C . MET A 1 1 ? -9.950 7.380 -9.347 1.00 0.00 1 MET A C 9
ATOM 10220 O O . MET A 1 1 ? -9.881 6.663 -8.349 1.00 0.00 1 MET A O 9
ATOM 10236 N N . ALA A 1 2 ? -8.886 7.945 -9.910 1.00 0.00 2 ALA A N 9
ATOM 10237 C CA . ALA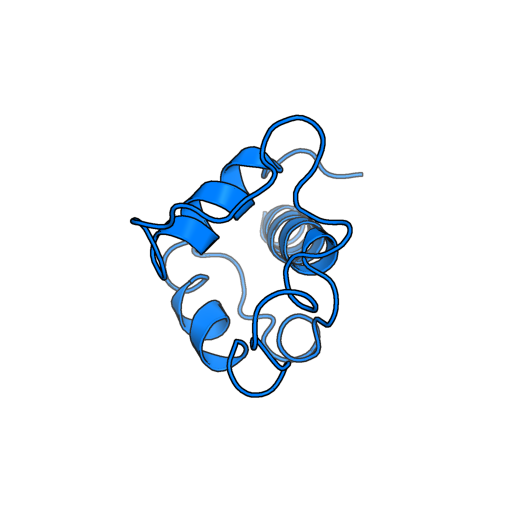 A 1 2 ? -7.548 7.740 -9.364 1.00 0.00 2 ALA A CA 9
ATOM 10238 C C . ALA A 1 2 ? -7.056 9.006 -8.667 1.00 0.00 2 ALA A C 9
ATOM 10239 O O . ALA A 1 2 ? -6.304 9.797 -9.238 1.00 0.00 2 ALA A O 9
ATOM 10246 N N . THR A 1 3 ? -7.493 9.190 -7.423 1.00 0.00 3 THR A N 9
ATOM 10247 C CA . THR A 1 3 ? -7.092 10.365 -6.652 1.00 0.00 3 THR A CA 9
ATOM 10248 C C . THR A 1 3 ? -6.142 9.982 -5.521 1.00 0.00 3 THR A C 9
ATOM 10249 O O . THR A 1 3 ? -5.321 10.787 -5.081 1.00 0.00 3 THR A O 9
ATOM 10260 N N . LEU A 1 4 ? -6.263 8.746 -5.058 1.00 0.00 4 LEU A N 9
ATOM 10261 C CA . LEU A 1 4 ? -5.412 8.259 -3.976 1.00 0.00 4 LEU A CA 9
ATOM 10262 C C . LEU A 1 4 ? -4.967 6.827 -4.251 1.00 0.00 4 LEU A C 9
ATOM 10263 O O . LEU A 1 4 ? -5.537 6.135 -5.094 1.00 0.00 4 LEU A O 9
ATOM 10279 N N . LEU A 1 5 ? -3.941 6.390 -3.526 1.00 0.00 5 LEU A N 9
ATOM 10280 C CA . LEU A 1 5 ? -3.425 5.035 -3.693 1.00 0.00 5 LEU A CA 9
ATOM 10281 C C . LEU A 1 5 ? -3.966 4.137 -2.592 1.00 0.00 5 LEU A C 9
ATOM 10282 O O . LEU A 1 5 ? -3.266 3.795 -1.642 1.00 0.00 5 LEU A O 9
ATOM 10298 N N . THR A 1 6 ? -5.233 3.771 -2.729 1.00 0.00 6 THR A N 9
ATOM 10299 C CA . THR A 1 6 ? -5.880 2.920 -1.735 1.00 0.00 6 THR A CA 9
ATOM 10300 C C . THR A 1 6 ? -5.776 1.452 -2.130 1.00 0.00 6 THR A C 9
ATOM 10301 O O . THR A 1 6 ? -5.269 1.111 -3.202 1.00 0.00 6 THR A O 9
ATOM 10312 N N . THR A 1 7 ? -6.263 0.586 -1.246 1.00 0.00 7 THR A N 9
ATOM 10313 C CA . THR A 1 7 ? -6.232 -0.852 -1.495 1.00 0.00 7 THR A CA 9
ATOM 10314 C C . THR A 1 7 ? -6.999 -1.183 -2.771 1.00 0.00 7 THR A C 9
ATOM 10315 O O . THR A 1 7 ? -6.568 -2.003 -3.577 1.00 0.00 7 THR A O 9
ATOM 10326 N N . ASP A 1 8 ? -8.138 -0.522 -2.945 1.00 0.00 8 ASP A N 9
ATOM 10327 C CA . ASP A 1 8 ? -8.962 -0.740 -4.133 1.00 0.00 8 ASP A CA 9
ATOM 10328 C C . ASP A 1 8 ? -8.176 -0.383 -5.393 1.00 0.00 8 ASP A C 9
ATOM 10329 O O . ASP A 1 8 ? -8.382 -0.968 -6.456 1.00 0.00 8 ASP A O 9
ATOM 10338 N N . ASP A 1 9 ? -7.270 0.584 -5.259 1.00 0.00 9 ASP A N 9
ATOM 10339 C CA . ASP A 1 9 ? -6.452 1.015 -6.390 1.00 0.00 9 ASP A CA 9
ATOM 10340 C C . ASP A 1 9 ? -5.517 -0.109 -6.831 1.00 0.00 9 ASP A C 9
ATOM 10341 O O . ASP A 1 9 ? -5.479 -0.478 -8.006 1.00 0.00 9 ASP A O 9
ATOM 10350 N N . LEU A 1 10 ? -4.753 -0.645 -5.880 1.00 0.00 10 LEU A N 9
ATOM 10351 C CA . LEU A 1 10 ? -3.814 -1.720 -6.196 1.00 0.00 10 LEU A CA 9
ATOM 10352 C C . LEU A 1 10 ? -4.554 -2.958 -6.729 1.00 0.00 10 LEU A C 9
ATOM 10353 O O . LEU A 1 10 ? -3.995 -3.755 -7.481 1.00 0.00 10 LEU A O 9
ATOM 10369 N N . ARG A 1 11 ? -5.815 -3.106 -6.323 1.00 0.00 11 ARG A N 9
ATOM 10370 C CA . ARG A 1 11 ? -6.620 -4.246 -6.757 1.00 0.00 11 ARG A CA 9
ATOM 10371 C C . ARG A 1 11 ? -6.881 -4.175 -8.256 1.00 0.00 11 ARG A C 9
ATOM 10372 O O . ARG A 1 11 ? -6.579 -5.109 -8.994 1.00 0.00 11 ARG A O 9
ATOM 10393 N N . ARG A 1 12 ? -7.447 -3.054 -8.695 1.00 0.00 12 ARG A N 9
ATOM 10394 C CA . ARG A 1 12 ? -7.750 -2.864 -10.113 1.00 0.00 12 ARG A CA 9
ATOM 10395 C C . ARG A 1 12 ? -6.481 -2.959 -10.957 1.00 0.00 12 ARG A C 9
ATOM 10396 O O . ARG A 1 12 ? -6.525 -3.347 -12.124 1.00 0.00 12 ARG A O 9
ATOM 10417 N N . ALA A 1 13 ? -5.350 -2.600 -10.355 1.00 0.00 13 ALA A N 9
ATOM 10418 C CA . ALA A 1 13 ? -4.074 -2.650 -11.064 1.00 0.00 13 ALA A CA 9
ATOM 10419 C C . ALA A 1 13 ? -3.639 -4.097 -11.278 1.00 0.00 13 ALA A C 9
ATOM 10420 O O . ALA A 1 13 ? -3.031 -4.436 -12.293 1.00 0.00 13 ALA A O 9
ATOM 10427 N N . LEU A 1 14 ? -3.960 -4.946 -10.305 1.00 0.00 14 LEU A N 9
ATOM 10428 C CA . LEU A 1 14 ? -3.601 -6.362 -10.389 1.00 0.00 14 LEU A CA 9
ATOM 10429 C C . LEU A 1 14 ? -4.555 -7.113 -11.320 1.00 0.00 14 LEU A C 9
ATOM 10430 O O . LEU A 1 14 ? -4.204 -8.155 -11.875 1.00 0.00 14 LEU A O 9
ATOM 10446 N N . VAL A 1 15 ? -5.764 -6.578 -11.488 1.00 0.00 15 VAL A N 9
ATOM 10447 C CA . VAL A 1 15 ? -6.755 -7.212 -12.356 1.00 0.00 15 VAL A CA 9
ATOM 10448 C C . VAL A 1 15 ? -6.589 -6.746 -13.805 1.00 0.00 15 VAL A C 9
ATOM 10449 O O . VAL A 1 15 ? -7.026 -7.422 -14.736 1.00 0.00 15 VAL A O 9
ATOM 10462 N N . GLU A 1 16 ? -5.960 -5.586 -13.989 1.00 0.00 16 GLU A N 9
ATOM 10463 C CA . GLU A 1 16 ? -5.752 -5.049 -15.331 1.00 0.00 16 GLU A CA 9
ATOM 10464 C C . GLU A 1 16 ? -4.897 -6.002 -16.162 1.00 0.00 16 GLU A C 9
ATOM 10465 O O . GLU A 1 16 ? -5.239 -6.337 -17.295 1.00 0.00 16 GLU A O 9
ATOM 10477 N N . CYS A 1 17 ? -3.778 -6.436 -15.582 1.00 0.00 17 CYS A N 9
ATOM 10478 C CA . CYS A 1 17 ? -2.879 -7.355 -16.280 1.00 0.00 17 CYS A CA 9
ATOM 10479 C C . CYS A 1 17 ? -3.232 -8.818 -15.984 1.00 0.00 17 CYS A C 9
ATOM 10480 O O . CYS A 1 17 ? -2.424 -9.717 -16.218 1.00 0.00 17 CYS A O 9
ATOM 10488 N N . ALA A 1 18 ? -4.439 -9.058 -15.468 1.00 0.00 18 ALA A N 9
ATOM 10489 C CA . ALA A 1 18 ? -4.861 -10.421 -15.154 1.00 0.00 18 ALA A CA 9
ATOM 10490 C C . ALA A 1 18 ? -5.537 -11.063 -16.362 1.00 0.00 18 ALA A C 9
ATOM 10491 O O . ALA A 1 18 ? -4.998 -11.984 -16.976 1.00 0.00 18 ALA A O 9
ATOM 10498 N N . GLY A 1 19 ? -6.724 -10.566 -16.697 1.00 0.00 19 GLY A N 9
ATOM 10499 C CA . GLY A 1 19 ? -7.468 -11.099 -17.835 1.00 0.00 19 GLY A CA 9
ATOM 10500 C C . GLY A 1 19 ? -8.710 -10.259 -18.113 1.00 0.00 19 GLY A C 9
ATOM 10501 O O . GLY A 1 19 ? -8.651 -9.250 -18.817 1.00 0.00 19 GLY A O 9
ATOM 10505 N N . GLU A 1 20 ? -9.837 -10.687 -17.550 1.00 0.00 20 GLU A N 9
ATOM 10506 C CA . GLU A 1 20 ? -11.093 -9.969 -17.741 1.00 0.00 20 GLU A CA 9
ATOM 10507 C C . GLU A 1 20 ? -11.813 -9.800 -16.407 1.00 0.00 20 GLU A C 9
ATOM 10508 O O . GLU A 1 20 ? -12.230 -8.699 -16.044 1.00 0.00 20 GLU A O 9
ATOM 10520 N N . THR A 1 21 ? -11.952 -10.906 -15.683 1.00 0.00 21 THR A N 9
ATOM 10521 C CA . THR A 1 21 ? -12.621 -10.881 -14.385 1.00 0.00 21 THR A CA 9
ATOM 10522 C C . THR A 1 21 ? -12.622 -12.272 -13.766 1.00 0.00 21 THR A C 9
ATOM 10523 O O . THR A 1 21 ? -13.191 -13.214 -14.316 1.00 0.00 21 THR A O 9
ATOM 10534 N N . ASP A 1 22 ? -11.976 -12.391 -12.610 1.00 0.00 22 ASP A N 9
ATOM 10535 C CA . ASP A 1 22 ? -11.908 -13.674 -11.917 1.00 0.00 22 ASP A CA 9
ATOM 10536 C C . ASP A 1 22 ? -13.087 -13.856 -10.954 1.00 0.00 22 ASP A C 9
ATOM 10537 O O . ASP A 1 22 ? -13.178 -14.872 -10.265 1.00 0.00 22 ASP A O 9
ATOM 10546 N N . GLY A 1 23 ? -13.993 -12.873 -10.906 1.00 0.00 23 GLY A N 9
ATOM 10547 C CA . GLY A 1 23 ? -15.150 -12.966 -10.019 1.00 0.00 23 GLY A CA 9
ATOM 10548 C C . GLY A 1 23 ? -14.830 -12.393 -8.643 1.00 0.00 23 GLY A C 9
ATOM 10549 O O . GLY A 1 23 ? -15.365 -11.359 -8.246 1.00 0.00 23 GLY A O 9
ATOM 10553 N N . THR A 1 24 ? -13.949 -13.081 -7.918 1.00 0.00 24 THR A N 9
ATOM 10554 C CA . THR A 1 24 ? -13.555 -12.643 -6.581 1.00 0.00 24 THR A CA 9
ATOM 10555 C C . THR A 1 24 ? -14.751 -12.682 -5.636 1.00 0.00 24 THR A C 9
ATOM 10556 O O . THR A 1 24 ? -15.829 -12.178 -5.950 1.00 0.00 24 THR A O 9
ATOM 10567 N N . ASP A 1 25 ? -14.544 -13.287 -4.472 1.00 0.00 25 ASP A N 9
ATOM 10568 C CA . ASP A 1 25 ? -15.610 -13.391 -3.477 1.00 0.00 25 ASP A CA 9
ATOM 10569 C C . ASP A 1 25 ? -15.172 -12.810 -2.129 1.00 0.00 25 ASP A C 9
ATOM 10570 O O . ASP A 1 25 ? -15.812 -13.052 -1.105 1.00 0.00 25 ASP A O 9
ATOM 10579 N N . LEU A 1 26 ? -14.082 -12.042 -2.130 1.00 0.00 26 LEU A N 9
ATOM 10580 C CA . LEU A 1 26 ? -13.588 -11.440 -0.896 1.00 0.00 26 LEU A CA 9
ATOM 10581 C C . LEU A 1 26 ? -12.868 -10.130 -1.198 1.00 0.00 26 LEU A C 9
ATOM 10582 O O . LEU A 1 26 ? -11.868 -10.104 -1.914 1.00 0.00 26 LEU A O 9
ATOM 10598 N N . SER A 1 27 ? -13.394 -9.041 -0.648 1.00 0.00 27 SER A N 9
ATOM 10599 C CA . SER A 1 27 ? -12.798 -7.725 -0.865 1.00 0.00 27 SER A CA 9
ATOM 10600 C C . SER A 1 27 ? -12.448 -7.074 0.472 1.00 0.00 27 SER A C 9
ATOM 10601 O O . SER A 1 27 ? -12.669 -5.880 0.680 1.00 0.00 27 SER A O 9
ATOM 10609 N N . GLY A 1 28 ? -11.899 -7.878 1.374 1.00 0.00 28 GLY A N 9
ATOM 10610 C CA . GLY A 1 28 ? -11.522 -7.381 2.694 1.00 0.00 28 GLY A CA 9
ATOM 10611 C C . GLY A 1 28 ? -10.014 -7.176 2.792 1.00 0.00 28 GLY A C 9
ATOM 10612 O O . GLY A 1 28 ? -9.519 -6.052 2.715 1.00 0.00 28 GLY A O 9
ATOM 10616 N N . ASP A 1 29 ? -9.289 -8.278 2.971 1.00 0.00 29 ASP A N 9
ATOM 10617 C CA . ASP A 1 29 ? -7.835 -8.209 3.090 1.00 0.00 29 ASP A CA 9
ATOM 10618 C C . ASP A 1 29 ? -7.161 -8.500 1.751 1.00 0.00 29 ASP A C 9
ATOM 10619 O O . ASP A 1 29 ? -6.549 -7.618 1.151 1.00 0.00 29 ASP A O 9
ATOM 10628 N N . PHE A 1 30 ? -7.273 -9.755 1.301 1.00 0.00 30 PHE A N 9
ATOM 10629 C CA . PHE A 1 30 ? -6.668 -10.200 0.030 1.00 0.00 30 PHE A CA 9
ATOM 10630 C C . PHE A 1 30 ? -5.258 -9.649 -0.156 1.00 0.00 30 PHE A C 9
ATOM 10631 O O . PHE A 1 30 ? -4.813 -9.398 -1.275 1.00 0.00 30 PHE A O 9
ATOM 10648 N N . LEU A 1 31 ? -4.564 -9.474 0.957 1.00 0.00 31 LEU A N 9
ATOM 10649 C CA . LEU A 1 31 ? -3.201 -8.958 0.913 1.00 0.00 31 LEU A CA 9
ATOM 10650 C C . LEU A 1 31 ? -2.288 -9.778 1.824 1.00 0.00 31 LEU A C 9
ATOM 10651 O O . LEU A 1 31 ? -1.847 -9.314 2.876 1.00 0.00 31 LEU A O 9
ATOM 10667 N N . ASP A 1 32 ? -2.011 -11.007 1.397 1.00 0.00 32 ASP A N 9
ATOM 10668 C CA . ASP A 1 32 ? -1.149 -11.898 2.167 1.00 0.00 32 ASP A CA 9
ATOM 10669 C C . ASP A 1 32 ? -0.175 -12.618 1.239 1.00 0.00 32 ASP A C 9
ATOM 10670 O O . ASP A 1 32 ? 1.034 -12.633 1.470 1.00 0.00 32 ASP A O 9
ATOM 10679 N N . LEU A 1 33 ? -0.722 -13.213 0.182 1.00 0.00 33 LEU A N 9
ATOM 10680 C CA . LEU A 1 33 ? 0.099 -13.933 -0.789 1.00 0.00 33 LEU A CA 9
ATOM 10681 C C . LEU A 1 33 ? -0.463 -13.743 -2.194 1.00 0.00 33 LEU A C 9
ATOM 10682 O O . LEU A 1 33 ? -0.387 -14.639 -3.036 1.00 0.00 33 LEU A O 9
ATOM 10698 N N . ARG A 1 34 ? -1.030 -12.564 -2.435 1.00 0.00 34 ARG A N 9
ATOM 10699 C CA . ARG A 1 34 ? -1.612 -12.257 -3.739 1.00 0.00 34 ARG A CA 9
ATOM 10700 C C . ARG A 1 34 ? -0.545 -12.312 -4.830 1.00 0.00 34 ARG A C 9
ATOM 10701 O O . ARG A 1 34 ? -0.828 -12.665 -5.974 1.00 0.00 34 ARG A O 9
ATOM 10722 N N . PHE A 1 35 ? 0.685 -11.962 -4.462 1.00 0.00 35 PHE A N 9
ATOM 10723 C CA . PHE A 1 35 ? 1.788 -11.977 -5.421 1.00 0.00 35 PHE A CA 9
ATOM 10724 C C . PHE A 1 35 ? 2.352 -13.389 -5.558 1.00 0.00 35 PHE A C 9
ATOM 10725 O O . PHE A 1 35 ? 2.729 -13.819 -6.649 1.00 0.00 35 PHE A O 9
ATOM 10742 N N . GLU A 1 36 ? 2.408 -14.104 -4.437 1.00 0.00 36 GLU A N 9
ATOM 10743 C CA . GLU A 1 36 ? 2.932 -15.469 -4.439 1.00 0.00 36 GLU A CA 9
ATOM 10744 C C . GLU A 1 36 ? 1.787 -16.480 -4.503 1.00 0.00 36 GLU A C 9
ATOM 10745 O O . GLU A 1 36 ? 1.566 -17.262 -3.577 1.00 0.00 36 GLU A O 9
ATOM 10757 N N . ASP A 1 37 ? 1.059 -16.452 -5.616 1.00 0.00 37 ASP A N 9
ATOM 10758 C CA . ASP A 1 37 ? -0.065 -17.365 -5.809 1.00 0.00 37 ASP A CA 9
ATOM 10759 C C . ASP A 1 37 ? -0.690 -17.144 -7.181 1.00 0.00 37 ASP A C 9
ATOM 10760 O O . ASP A 1 37 ? -0.776 -18.060 -7.998 1.00 0.00 37 ASP A O 9
ATOM 10769 N N . ILE A 1 38 ? -1.119 -15.909 -7.424 1.00 0.00 38 ILE A N 9
ATOM 10770 C CA . ILE A 1 38 ? -1.732 -15.556 -8.701 1.00 0.00 38 ILE A CA 9
ATOM 10771 C C . ILE A 1 38 ? -0.720 -15.757 -9.835 1.00 0.00 38 ILE A C 9
ATOM 10772 O O . ILE A 1 38 ? -1.070 -16.184 -10.935 1.00 0.00 38 ILE A O 9
ATOM 10788 N N . GLY A 1 39 ? 0.538 -15.441 -9.543 1.00 0.00 39 GLY A N 9
ATOM 10789 C CA . GLY A 1 39 ? 1.602 -15.583 -10.534 1.00 0.00 39 GLY A CA 9
ATOM 10790 C C . GLY A 1 39 ? 2.243 -14.231 -10.841 1.00 0.00 39 GLY A C 9
ATOM 10791 O O . GLY A 1 39 ? 2.615 -13.950 -11.981 1.00 0.00 39 GLY A O 9
ATOM 10795 N N . TYR A 1 40 ? 2.374 -13.399 -9.810 1.00 0.00 40 TYR A N 9
ATOM 10796 C CA . TYR A 1 40 ? 2.978 -12.080 -9.977 1.00 0.00 40 TYR A CA 9
ATOM 10797 C C . TYR A 1 40 ? 4.304 -12.016 -9.220 1.00 0.00 40 TYR A C 9
ATOM 10798 O O . TYR A 1 40 ? 4.422 -11.350 -8.191 1.00 0.00 40 TYR A O 9
ATOM 10816 N N . ASP A 1 41 ? 5.299 -12.728 -9.739 1.00 0.00 41 ASP A N 9
ATOM 10817 C CA . ASP A 1 41 ? 6.613 -12.756 -9.102 1.00 0.00 41 ASP A CA 9
ATOM 10818 C C . ASP A 1 41 ? 7.249 -11.369 -9.109 1.00 0.00 41 ASP A C 9
ATOM 10819 O O . ASP A 1 41 ? 7.698 -10.875 -8.075 1.00 0.00 41 ASP A O 9
ATOM 10828 N N . SER A 1 42 ? 7.281 -10.741 -10.284 1.00 0.00 42 SER A N 9
ATOM 10829 C CA . SER A 1 42 ? 7.866 -9.403 -10.408 1.00 0.00 42 SER A CA 9
ATOM 10830 C C . SER A 1 42 ? 7.863 -8.941 -11.863 1.00 0.00 42 SER A C 9
ATOM 10831 O O . SER A 1 42 ? 7.452 -7.825 -12.172 1.00 0.00 42 SER A O 9
ATOM 10839 N N . LEU A 1 43 ? 8.338 -9.809 -12.752 1.00 0.00 43 LEU A N 9
ATOM 10840 C CA . LEU A 1 43 ? 8.400 -9.479 -14.176 1.00 0.00 43 LEU A CA 9
ATOM 10841 C C . LEU A 1 43 ? 7.016 -9.140 -14.727 1.00 0.00 43 LEU A C 9
ATOM 10842 O O . LEU A 1 43 ? 6.879 -8.307 -15.622 1.00 0.00 43 LEU A O 9
ATOM 10858 N N . ALA A 1 44 ? 5.995 -9.798 -14.189 1.00 0.00 44 ALA A N 9
ATOM 10859 C CA . ALA A 1 44 ? 4.626 -9.560 -14.645 1.00 0.00 44 ALA A CA 9
ATOM 10860 C C . ALA A 1 44 ? 4.073 -8.267 -14.049 1.00 0.00 44 ALA A C 9
ATOM 10861 O O . ALA A 1 44 ? 3.468 -7.454 -14.748 1.00 0.00 44 ALA A O 9
ATOM 10868 N N . LEU A 1 45 ? 4.281 -8.095 -12.747 1.00 0.00 45 LEU A N 9
ATOM 10869 C CA . LEU A 1 45 ? 3.794 -6.900 -12.055 1.00 0.00 45 LEU A CA 9
ATOM 10870 C C . LEU A 1 45 ? 4.714 -5.691 -12.269 1.00 0.00 45 LEU A C 9
ATOM 10871 O O . LEU A 1 45 ? 4.458 -4.609 -11.744 1.00 0.00 45 LEU A O 9
ATOM 10887 N N . MET A 1 46 ? 5.787 -5.877 -13.038 1.00 0.00 46 MET A N 9
ATOM 10888 C CA . MET A 1 46 ? 6.723 -4.783 -13.296 1.00 0.00 46 MET A CA 9
ATOM 10889 C C . MET A 1 46 ? 6.135 -3.796 -14.301 1.00 0.00 46 MET A C 9
ATOM 10890 O O . MET A 1 46 ? 6.415 -2.598 -14.252 1.00 0.00 46 MET A O 9
ATOM 10904 N N . GLU A 1 47 ? 5.321 -4.312 -15.218 1.00 0.00 47 GLU A N 9
ATOM 10905 C CA . GLU A 1 47 ? 4.705 -3.467 -16.238 1.00 0.00 47 GLU A CA 9
ATOM 10906 C C . GLU A 1 47 ? 3.640 -2.563 -15.621 1.00 0.00 47 GLU A C 9
ATOM 10907 O O . GLU A 1 47 ? 3.699 -1.339 -15.741 1.00 0.00 47 GLU A O 9
ATOM 10919 N N . THR A 1 48 ? 2.663 -3.181 -14.963 1.00 0.00 48 THR A N 9
ATOM 10920 C CA . THR A 1 48 ? 1.580 -2.427 -14.331 1.00 0.00 48 THR A CA 9
ATOM 10921 C C . THR A 1 48 ? 2.131 -1.446 -13.298 1.00 0.00 48 THR A C 9
ATOM 10922 O O . THR A 1 48 ? 1.704 -0.295 -13.224 1.00 0.00 48 THR A O 9
ATOM 10933 N N . ALA A 1 49 ? 3.082 -1.919 -12.499 1.00 0.00 49 ALA A N 9
ATOM 10934 C CA . ALA A 1 49 ? 3.686 -1.081 -11.465 1.00 0.00 49 ALA A CA 9
ATOM 10935 C C . ALA A 1 49 ? 4.532 0.032 -12.084 1.00 0.00 49 ALA A C 9
ATOM 10936 O O . ALA A 1 49 ? 4.729 1.086 -11.478 1.00 0.00 49 ALA A O 9
ATOM 10943 N N . ALA A 1 50 ? 5.038 -0.212 -13.291 1.00 0.00 50 ALA A N 9
ATOM 10944 C CA . ALA A 1 50 ? 5.868 0.781 -13.971 1.00 0.00 50 ALA A CA 9
ATOM 10945 C C . ALA A 1 50 ? 5.025 1.960 -14.448 1.00 0.00 50 ALA A C 9
ATOM 10946 O O . ALA A 1 50 ? 5.487 3.101 -14.472 1.00 0.00 50 ALA A O 9
ATOM 10953 N N . ARG A 1 51 ? 3.785 1.673 -14.834 1.00 0.00 51 ARG A N 9
ATOM 10954 C CA . ARG A 1 51 ? 2.887 2.721 -15.316 1.00 0.00 51 ARG A CA 9
ATOM 10955 C C . ARG A 1 51 ? 2.381 3.573 -14.155 1.00 0.00 51 ARG A C 9
ATOM 10956 O O . ARG A 1 51 ? 2.437 4.802 -14.199 1.00 0.00 51 ARG A O 9
ATOM 10977 N N . LEU A 1 52 ? 1.886 2.906 -13.118 1.00 0.00 52 LEU A N 9
ATOM 10978 C CA . LEU A 1 52 ? 1.367 3.609 -11.946 1.00 0.00 52 LEU A CA 9
ATOM 10979 C C . LEU A 1 52 ? 2.478 4.381 -11.234 1.00 0.00 52 LEU A C 9
ATOM 10980 O O . LEU A 1 52 ? 2.221 5.379 -10.562 1.00 0.00 52 LEU A O 9
ATOM 10996 N N . GLU A 1 53 ? 3.715 3.906 -11.384 1.00 0.00 53 GLU A N 9
ATOM 10997 C CA . GLU A 1 53 ? 4.856 4.561 -10.743 1.00 0.00 53 GLU A CA 9
ATOM 10998 C C . GLU A 1 53 ? 5.489 5.617 -11.655 1.00 0.00 53 GLU A C 9
ATOM 10999 O O . GLU A 1 53 ? 6.653 5.978 -11.482 1.00 0.00 53 GLU A O 9
ATOM 11011 N N . SER A 1 54 ? 4.722 6.113 -12.625 1.00 0.00 54 SER A N 9
ATOM 11012 C CA . SER A 1 54 ? 5.239 7.125 -13.540 1.00 0.00 54 SER A CA 9
ATOM 11013 C C . SER A 1 54 ? 4.761 8.511 -13.117 1.00 0.00 54 SER A C 9
ATOM 11014 O O . SER A 1 54 ? 5.560 9.432 -12.942 1.00 0.00 54 SER A O 9
ATOM 11022 N N . ARG A 1 55 ? 3.449 8.646 -12.951 1.00 0.00 55 ARG A N 9
ATOM 11023 C CA . ARG A 1 55 ? 2.870 9.923 -12.542 1.00 0.00 55 ARG A CA 9
ATOM 11024 C C . ARG A 1 55 ? 3.362 10.298 -11.148 1.00 0.00 55 ARG A C 9
ATOM 11025 O O . ARG A 1 55 ? 3.589 11.471 -10.847 1.00 0.00 55 ARG A O 9
ATOM 11046 N N . TYR A 1 56 ? 3.523 9.287 -10.301 1.00 0.00 56 TYR A N 9
ATOM 11047 C CA . TYR A 1 56 ? 3.987 9.514 -8.935 1.00 0.00 56 TYR A CA 9
ATOM 11048 C C . TYR A 1 56 ? 5.508 9.418 -8.874 1.00 0.00 56 TYR A C 9
ATOM 11049 O O . TYR A 1 56 ? 6.189 10.359 -8.465 1.00 0.00 56 TYR A O 9
ATOM 11067 N N . GLY A 1 57 ? 6.035 8.269 -9.295 1.00 0.00 57 GLY A N 9
ATOM 11068 C CA . GLY A 1 57 ? 7.481 8.051 -9.297 1.00 0.00 57 GLY A CA 9
ATOM 11069 C C . GLY A 1 57 ? 8.084 8.288 -7.913 1.00 0.00 57 GLY A C 9
ATOM 11070 O O . GLY A 1 57 ? 8.667 9.339 -7.648 1.00 0.00 57 GLY A O 9
ATOM 11074 N N . VAL A 1 58 ? 7.942 7.297 -7.037 1.00 0.00 58 VAL A N 9
ATOM 11075 C CA . VAL A 1 58 ? 8.481 7.402 -5.687 1.00 0.00 58 VAL A CA 9
ATOM 11076 C C . VAL A 1 58 ? 10.005 7.547 -5.745 1.00 0.00 58 VAL A C 9
ATOM 11077 O O . VAL A 1 58 ? 10.622 7.300 -6.781 1.00 0.00 58 VAL A O 9
ATOM 11090 N N . SER A 1 59 ? 10.601 7.969 -4.634 1.00 0.00 59 SER A N 9
ATOM 11091 C CA . SER A 1 59 ? 12.050 8.166 -4.585 1.00 0.00 59 SER A CA 9
ATOM 11092 C C . SER A 1 59 ? 12.799 6.875 -4.919 1.00 0.00 59 SER A C 9
ATOM 11093 O O . SER A 1 59 ? 13.834 6.904 -5.585 1.00 0.00 59 SER A O 9
ATOM 11101 N N . ILE A 1 60 ? 12.279 5.745 -4.449 1.00 0.00 60 ILE A N 9
ATOM 11102 C CA . ILE A 1 60 ? 12.931 4.461 -4.712 1.00 0.00 60 ILE A CA 9
ATOM 11103 C C . ILE A 1 60 ? 11.893 3.359 -4.970 1.00 0.00 60 ILE A C 9
ATOM 11104 O O . ILE A 1 60 ? 11.585 2.569 -4.076 1.00 0.00 60 ILE A O 9
ATOM 11120 N N . PRO A 1 61 ? 11.346 3.280 -6.196 1.00 0.00 61 PRO A N 9
ATOM 11121 C CA . PRO A 1 61 ? 10.351 2.247 -6.540 1.00 0.00 61 PRO A CA 9
ATOM 11122 C C . PRO A 1 61 ? 10.988 0.919 -6.931 1.00 0.00 61 PRO A C 9
ATOM 11123 O O . PRO A 1 61 ? 10.429 -0.152 -6.703 1.00 0.00 61 PRO A O 9
ATOM 11134 N N . ASP A 1 62 ? 12.160 1.013 -7.532 1.00 0.00 62 ASP A N 9
ATOM 11135 C CA . ASP A 1 62 ? 12.888 -0.174 -7.977 1.00 0.00 62 ASP A CA 9
ATOM 11136 C C . ASP A 1 62 ? 13.210 -1.106 -6.808 1.00 0.00 62 ASP A C 9
ATOM 11137 O O . ASP A 1 62 ? 13.425 -2.303 -6.999 1.00 0.00 62 ASP A O 9
ATOM 11146 N N . ASP A 1 63 ? 13.256 -0.550 -5.599 1.00 0.00 63 ASP A N 9
ATOM 11147 C CA . ASP A 1 63 ? 13.571 -1.354 -4.421 1.00 0.00 63 ASP A CA 9
ATOM 11148 C C . ASP A 1 63 ? 12.513 -2.439 -4.193 1.00 0.00 63 ASP A C 9
ATOM 11149 O O . ASP A 1 63 ? 12.712 -3.601 -4.556 1.00 0.00 63 ASP A O 9
ATOM 11158 N N . VAL A 1 64 ? 11.392 -2.061 -3.579 1.00 0.00 64 VAL A N 9
ATOM 11159 C CA . VAL A 1 64 ? 10.332 -3.026 -3.303 1.00 0.00 64 VAL A CA 9
ATOM 11160 C C . VAL A 1 64 ? 9.759 -3.592 -4.604 1.00 0.00 64 VAL A C 9
ATOM 11161 O O . VAL A 1 64 ? 9.617 -4.804 -4.751 1.00 0.00 64 VAL A O 9
ATOM 11174 N N . ALA A 1 65 ? 9.442 -2.707 -5.549 1.00 0.00 65 ALA A N 9
ATOM 11175 C CA . ALA A 1 65 ? 8.886 -3.143 -6.832 1.00 0.00 65 ALA A CA 9
ATOM 11176 C C . ALA A 1 65 ? 9.827 -4.130 -7.519 1.00 0.00 65 ALA A C 9
ATOM 11177 O O . ALA A 1 65 ? 9.391 -5.024 -8.244 1.00 0.00 65 ALA A O 9
ATOM 11184 N N . GLY A 1 66 ? 11.124 -3.963 -7.272 1.00 0.00 66 GLY A N 9
ATOM 11185 C CA . GLY A 1 66 ? 12.117 -4.854 -7.860 1.00 0.00 66 GLY A CA 9
ATOM 11186 C C . GLY A 1 66 ? 11.972 -6.254 -7.279 1.00 0.00 66 GLY A C 9
ATOM 11187 O O . GLY A 1 66 ? 12.086 -7.254 -7.989 1.00 0.00 66 GLY A O 9
ATOM 11191 N N . ARG A 1 67 ? 11.713 -6.311 -5.975 1.00 0.00 67 ARG A N 9
ATOM 11192 C CA . ARG A 1 67 ? 11.546 -7.593 -5.297 1.00 0.00 67 ARG A CA 9
ATOM 11193 C C . ARG A 1 67 ? 10.384 -7.527 -4.301 1.00 0.00 67 ARG A C 9
ATOM 11194 O O . ARG A 1 67 ? 10.578 -7.624 -3.088 1.00 0.00 67 ARG A O 9
ATOM 11215 N N . VAL A 1 68 ? 9.168 -7.365 -4.824 1.00 0.00 68 VAL A N 9
ATOM 11216 C CA . VAL A 1 68 ? 7.992 -7.294 -3.960 1.00 0.00 68 VAL A CA 9
ATOM 11217 C C . VAL A 1 68 ? 7.310 -8.661 -3.871 1.00 0.00 68 VAL A C 9
ATOM 11218 O O . VAL A 1 68 ? 6.762 -9.167 -4.851 1.00 0.00 68 VAL A O 9
ATOM 11231 N N . ASP A 1 69 ? 7.346 -9.247 -2.679 1.00 0.00 69 ASP A N 9
ATOM 11232 C CA . ASP A 1 69 ? 6.725 -10.551 -2.462 1.00 0.00 69 ASP A CA 9
ATOM 11233 C C . ASP A 1 69 ? 5.311 -10.374 -1.914 1.00 0.00 69 ASP A C 9
ATOM 11234 O O . ASP A 1 69 ? 4.423 -11.185 -2.175 1.00 0.00 69 ASP A O 9
ATOM 11243 N N . THR A 1 70 ? 5.114 -9.299 -1.154 1.00 0.00 70 THR A N 9
ATOM 11244 C CA . THR A 1 70 ? 3.804 -9.017 -0.575 1.00 0.00 70 THR A CA 9
ATOM 11245 C C . THR A 1 70 ? 3.107 -7.905 -1.369 1.00 0.00 70 THR A C 9
ATOM 11246 O O . THR A 1 70 ? 3.769 -7.011 -1.895 1.00 0.00 70 THR A O 9
ATOM 11257 N N . PRO A 1 71 ? 1.769 -7.937 -1.469 1.00 0.00 71 PRO A N 9
ATOM 11258 C CA . PRO A 1 71 ? 1.024 -6.905 -2.215 1.00 0.00 71 PRO A CA 9
ATOM 11259 C C . PRO A 1 71 ? 0.830 -5.627 -1.402 1.00 0.00 71 PRO A C 9
ATOM 11260 O O . PRO A 1 71 ? 0.967 -4.517 -1.916 1.00 0.00 71 PRO A O 9
ATOM 11271 N N . ARG A 1 72 ? 0.510 -5.803 -0.123 1.00 0.00 72 ARG A N 9
ATOM 11272 C CA . ARG A 1 72 ? 0.295 -4.664 0.767 1.00 0.00 72 ARG A CA 9
ATOM 11273 C C . ARG A 1 72 ? 1.546 -3.786 0.853 1.00 0.00 72 ARG A C 9
ATOM 11274 O O . ARG A 1 72 ? 1.470 -2.622 1.243 1.00 0.00 72 ARG A O 9
ATOM 11295 N N . GLU A 1 73 ? 2.701 -4.349 0.493 1.00 0.00 73 GLU A N 9
ATOM 11296 C CA . GLU A 1 73 ? 3.952 -3.594 0.545 1.00 0.00 73 GLU A CA 9
ATOM 11297 C C . GLU A 1 73 ? 4.025 -2.592 -0.605 1.00 0.00 73 GLU A C 9
ATOM 11298 O O . GLU A 1 73 ? 4.454 -1.452 -0.426 1.00 0.00 73 GLU A O 9
ATOM 11310 N N . LEU A 1 74 ? 3.600 -3.030 -1.789 1.00 0.00 74 LEU A N 9
ATOM 11311 C CA . LEU A 1 74 ? 3.620 -2.163 -2.971 1.00 0.00 74 LEU A CA 9
ATOM 11312 C C . LEU A 1 74 ? 2.783 -0.905 -2.720 1.00 0.00 74 LEU A C 9
ATOM 11313 O O . LEU A 1 74 ? 3.264 0.222 -2.864 1.00 0.00 74 LEU A O 9
ATOM 11329 N N . LEU A 1 75 ? 1.525 -1.118 -2.334 1.00 0.00 75 LEU A N 9
ATOM 11330 C CA . LEU A 1 75 ? 0.615 -0.007 -2.052 1.00 0.00 75 LEU A CA 9
ATOM 11331 C C . LEU A 1 75 ? 1.194 0.908 -0.969 1.00 0.00 75 LEU A C 9
ATOM 11332 O O . LEU A 1 75 ? 1.197 2.124 -1.112 1.00 0.00 75 LEU A O 9
ATOM 11348 N N . ASP A 1 76 ? 1.652 0.310 0.121 1.00 0.00 76 ASP A N 9
ATOM 11349 C CA . ASP A 1 76 ? 2.198 1.087 1.236 1.00 0.00 76 ASP A CA 9
ATOM 11350 C C . ASP A 1 76 ? 3.401 1.934 0.817 1.00 0.00 76 ASP A C 9
ATOM 11351 O O . ASP A 1 76 ? 3.725 2.926 1.470 1.00 0.00 76 ASP A O 9
ATOM 11360 N N . LEU A 1 77 ? 4.069 1.535 -0.260 1.00 0.00 77 LEU A N 9
ATOM 11361 C CA . LEU A 1 77 ? 5.242 2.279 -0.719 1.00 0.00 77 LEU A CA 9
ATOM 11362 C C . LEU A 1 77 ? 4.839 3.528 -1.498 1.00 0.00 77 LEU A C 9
ATOM 11363 O O . LEU A 1 77 ? 5.093 4.655 -1.070 1.00 0.00 77 LEU A O 9
ATOM 11379 N N . ILE A 1 78 ? 4.224 3.314 -2.660 1.00 0.00 78 ILE A N 9
ATOM 11380 C CA . ILE A 1 78 ? 3.801 4.425 -3.523 1.00 0.00 78 ILE A CA 9
ATOM 11381 C C . ILE A 1 78 ? 2.973 5.460 -2.747 1.00 0.00 78 ILE A C 9
ATOM 11382 O O . ILE A 1 78 ? 3.095 6.665 -2.973 1.00 0.00 78 ILE A O 9
ATOM 11398 N N . ASN A 1 79 ? 2.127 4.978 -1.847 1.00 0.00 79 ASN A N 9
ATOM 11399 C CA . ASN A 1 79 ? 1.278 5.869 -1.057 1.00 0.00 79 ASN A CA 9
ATOM 11400 C C . ASN A 1 79 ? 2.130 6.804 -0.203 1.00 0.00 79 ASN A C 9
ATOM 11401 O O . ASN A 1 79 ? 1.856 8.000 -0.105 1.00 0.00 79 ASN A O 9
ATOM 11412 N N . GLY A 1 80 ? 3.165 6.242 0.415 1.00 0.00 80 GLY A N 9
ATOM 11413 C CA . GLY A 1 80 ? 4.054 7.032 1.263 1.00 0.00 80 GLY A CA 9
ATOM 11414 C C . GLY A 1 80 ? 4.733 8.136 0.461 1.00 0.00 80 GLY A C 9
ATOM 11415 O O . GLY A 1 80 ? 4.972 9.234 0.964 1.00 0.00 80 GLY A O 9
ATOM 11419 N N . ALA A 1 81 ? 5.045 7.831 -0.796 1.00 0.00 81 ALA A N 9
ATOM 11420 C CA . ALA A 1 81 ? 5.699 8.804 -1.666 1.00 0.00 81 ALA A CA 9
ATOM 11421 C C . ALA A 1 81 ? 4.801 10.018 -1.882 1.00 0.00 81 ALA A C 9
ATOM 11422 O O . ALA A 1 81 ? 5.251 11.162 -1.818 1.00 0.00 81 ALA A O 9
ATOM 11429 N N . LEU A 1 82 ? 3.524 9.754 -2.142 1.00 0.00 82 LEU A N 9
ATOM 11430 C CA . LEU A 1 82 ? 2.564 10.832 -2.371 1.00 0.00 82 LEU A CA 9
ATOM 11431 C C . LEU A 1 82 ? 2.379 11.666 -1.106 1.00 0.00 82 LEU A C 9
ATOM 11432 O O . LEU A 1 82 ? 2.120 12.867 -1.172 1.00 0.00 82 LEU A O 9
ATOM 11448 N N . ALA A 1 83 ? 2.515 11.016 0.047 1.00 0.00 83 ALA A N 9
ATOM 11449 C CA . ALA A 1 83 ? 2.360 11.711 1.324 1.00 0.00 83 ALA A CA 9
ATOM 11450 C C . ALA A 1 83 ? 3.414 12.803 1.464 1.00 0.00 83 ALA A C 9
ATOM 11451 O O . ALA A 1 83 ? 3.123 13.916 1.903 1.00 0.00 83 ALA A O 9
ATOM 11458 N N . GLU A 1 84 ? 4.644 12.472 1.083 1.00 0.00 84 GLU A N 9
ATOM 11459 C CA . GLU A 1 84 ? 5.741 13.432 1.165 1.00 0.00 84 GLU A CA 9
ATOM 11460 C C . GLU A 1 84 ? 6.010 14.049 -0.204 1.00 0.00 84 GLU A C 9
ATOM 11461 O O . GLU A 1 84 ? 7.146 14.384 -0.539 1.00 0.00 84 GLU A O 9
ATOM 11473 N N . ALA A 1 85 ? 4.948 14.194 -0.994 1.00 0.00 85 ALA A N 9
ATOM 11474 C CA . ALA A 1 85 ? 5.076 14.773 -2.329 1.00 0.00 85 ALA A CA 9
ATOM 11475 C C . ALA A 1 85 ? 4.367 16.122 -2.393 1.00 0.00 85 ALA A C 9
ATOM 11476 O O . ALA A 1 85 ? 4.916 17.105 -2.891 1.00 0.00 85 ALA A O 9
ATOM 11483 N N . ALA A 1 86 ? 3.139 16.156 -1.882 1.00 0.00 86 ALA A N 9
ATOM 11484 C CA . ALA A 1 86 ? 2.357 17.389 -1.884 1.00 0.00 86 ALA A CA 9
ATOM 11485 C C . ALA A 1 86 ? 1.149 17.255 -0.963 1.00 0.00 86 ALA A C 9
ATOM 11486 O O . ALA A 1 86 ? 0.210 16.575 -1.346 1.00 0.00 86 ALA A O 9
ATOM 11494 N N . MET A 1 1 ? -5.656 16.942 3.244 1.00 0.00 1 MET A N 10
ATOM 11495 C CA . MET A 1 1 ? -5.608 15.757 4.146 1.00 0.00 1 MET A CA 10
ATOM 11496 C C . MET A 1 1 ? -6.968 15.065 4.149 1.00 0.00 1 MET A C 10
ATOM 11497 O O . MET A 1 1 ? -7.797 15.297 5.028 1.00 0.00 1 MET A O 10
ATOM 11513 N N . ALA A 1 2 ? -7.186 14.209 3.154 1.00 0.00 2 ALA A N 10
ATOM 11514 C CA . ALA A 1 2 ? -8.450 13.485 3.052 1.00 0.00 2 ALA A CA 10
ATOM 11515 C C . ALA A 1 2 ? -8.197 12.011 2.743 1.00 0.00 2 ALA A C 10
ATOM 11516 O O . ALA A 1 2 ? -8.355 11.146 3.604 1.00 0.00 2 ALA A O 10
ATOM 11523 N N . THR A 1 3 ? -7.801 11.736 1.504 1.00 0.00 3 THR A N 10
ATOM 11524 C CA . THR A 1 3 ? -7.529 10.362 1.090 1.00 0.00 3 THR A CA 10
ATOM 11525 C C . THR A 1 3 ? -6.652 10.346 -0.158 1.00 0.00 3 THR A C 10
ATOM 11526 O O . THR A 1 3 ? -7.029 10.870 -1.206 1.00 0.00 3 THR A O 10
ATOM 11537 N N . LEU A 1 4 ? -5.478 9.737 -0.032 1.00 0.00 4 LEU A N 10
ATOM 11538 C CA . LEU A 1 4 ? -4.552 9.655 -1.158 1.00 0.00 4 LEU A CA 10
ATOM 11539 C C . LEU A 1 4 ? -4.749 8.342 -1.911 1.00 0.00 4 LEU A C 10
ATOM 11540 O O . LEU A 1 4 ? -5.294 8.319 -3.015 1.00 0.00 4 LEU A O 10
ATOM 11556 N N . LEU A 1 5 ? -4.302 7.247 -1.300 1.00 0.00 5 LEU A N 10
ATOM 11557 C CA . LEU A 1 5 ? -4.440 5.931 -1.921 1.00 0.00 5 LEU A CA 10
ATOM 11558 C C . LEU A 1 5 ? -5.001 4.930 -0.912 1.00 0.00 5 LEU A C 10
ATOM 11559 O O . LEU A 1 5 ? -4.758 5.036 0.290 1.00 0.00 5 LEU A O 10
ATOM 11575 N N . THR A 1 6 ? -5.762 3.964 -1.413 1.00 0.00 6 THR A N 10
ATOM 11576 C CA . THR A 1 6 ? -6.360 2.953 -0.543 1.00 0.00 6 THR A CA 10
ATOM 11577 C C . THR A 1 6 ? -6.096 1.550 -1.086 1.00 0.00 6 THR A C 10
ATOM 11578 O O . THR A 1 6 ? -5.631 1.382 -2.215 1.00 0.00 6 THR A O 10
ATOM 11589 N N . THR A 1 7 ? -6.396 0.543 -0.266 1.00 0.00 7 THR A N 10
ATOM 11590 C CA . THR A 1 7 ? -6.195 -0.847 -0.668 1.00 0.00 7 THR A CA 10
ATOM 11591 C C . THR A 1 7 ? -7.010 -1.162 -1.916 1.00 0.00 7 THR A C 10
ATOM 11592 O O . THR A 1 7 ? -6.517 -1.781 -2.858 1.00 0.00 7 THR A O 10
ATOM 11603 N N . ASP A 1 8 ? -8.263 -0.709 -1.922 1.00 0.00 8 ASP A N 10
ATOM 11604 C CA . ASP A 1 8 ? -9.141 -0.929 -3.074 1.00 0.00 8 ASP A CA 10
ATOM 11605 C C . ASP A 1 8 ? -8.484 -0.392 -4.346 1.00 0.00 8 ASP A C 10
ATOM 11606 O O . ASP A 1 8 ? -8.697 -0.912 -5.442 1.00 0.00 8 ASP A O 10
ATOM 11615 N N . ASP A 1 9 ? -7.671 0.651 -4.178 1.00 0.00 9 ASP A N 10
ATOM 11616 C CA . ASP A 1 9 ? -6.969 1.254 -5.304 1.00 0.00 9 ASP A CA 10
ATOM 11617 C C . ASP A 1 9 ? -5.884 0.310 -5.813 1.00 0.00 9 ASP A C 10
ATOM 11618 O O . ASP A 1 9 ? -5.688 0.164 -7.020 1.00 0.00 9 ASP A O 10
ATOM 11627 N N . LEU A 1 10 ? -5.176 -0.334 -4.880 1.00 0.00 10 LEU A N 10
ATOM 11628 C CA . LEU A 1 10 ? -4.111 -1.266 -5.258 1.00 0.00 10 LEU A CA 10
ATOM 11629 C C . LEU A 1 10 ? -4.678 -2.375 -6.156 1.00 0.00 10 LEU A C 10
ATOM 11630 O O . LEU A 1 10 ? -4.025 -2.839 -7.090 1.00 0.00 10 LEU A O 10
ATOM 11646 N N . ARG A 1 11 ? -5.905 -2.785 -5.847 1.00 0.00 11 ARG A N 10
ATOM 11647 C CA . ARG A 1 11 ? -6.569 -3.835 -6.615 1.00 0.00 11 ARG A CA 10
ATOM 11648 C C . ARG A 1 11 ? -6.879 -3.349 -8.027 1.00 0.00 11 ARG A C 10
ATOM 11649 O O . ARG A 1 11 ? -6.590 -4.028 -9.010 1.00 0.00 11 ARG A O 10
ATOM 11670 N N . ARG A 1 12 ? -7.481 -2.166 -8.109 1.00 0.00 12 ARG A N 10
ATOM 11671 C CA . ARG A 1 12 ? -7.843 -1.582 -9.401 1.00 0.00 12 ARG A CA 10
ATOM 11672 C C . ARG A 1 12 ? -6.618 -1.439 -10.307 1.00 0.00 12 ARG A C 10
ATOM 11673 O O . ARG A 1 12 ? -6.733 -1.457 -11.531 1.00 0.00 12 ARG A O 10
ATOM 11694 N N . ALA A 1 13 ? -5.447 -1.291 -9.693 1.00 0.00 13 ALA A N 10
ATOM 11695 C CA . ALA A 1 13 ? -4.212 -1.141 -10.461 1.00 0.00 13 ALA A CA 10
ATOM 11696 C C . ALA A 1 13 ? -3.690 -2.501 -10.915 1.00 0.00 13 ALA A C 10
ATOM 11697 O O . ALA A 1 13 ? -3.071 -2.623 -11.972 1.00 0.00 13 ALA A O 10
ATOM 11704 N N . LEU A 1 14 ? -3.945 -3.521 -10.103 1.00 0.00 14 LEU A N 10
ATOM 11705 C CA . LEU A 1 14 ? -3.493 -4.874 -10.427 1.00 0.00 14 LEU A CA 10
ATOM 11706 C C . LEU A 1 14 ? -4.317 -5.467 -11.570 1.00 0.00 14 LEU A C 10
ATOM 11707 O O . LEU A 1 14 ? -3.843 -6.335 -12.304 1.00 0.00 14 LEU A O 10
ATOM 11723 N N . VAL A 1 15 ? -5.554 -4.995 -11.714 1.00 0.00 15 VAL A N 10
ATOM 11724 C CA . VAL A 1 15 ? -6.430 -5.495 -12.772 1.00 0.00 15 VAL A CA 10
ATOM 11725 C C . VAL A 1 15 ? -6.262 -4.663 -14.041 1.00 0.00 15 VAL A C 10
ATOM 11726 O O . VAL A 1 15 ? -6.349 -5.181 -15.155 1.00 0.00 15 VAL A O 10
ATOM 11739 N N . GLU A 1 16 ? -6.023 -3.366 -13.862 1.00 0.00 16 GLU A N 10
ATOM 11740 C CA . GLU A 1 16 ? -5.847 -2.469 -15.002 1.00 0.00 16 GLU A CA 10
ATOM 11741 C C . GLU A 1 16 ? -4.648 -2.898 -15.842 1.00 0.00 16 GLU A C 10
ATOM 11742 O O . GLU A 1 16 ? -4.626 -2.708 -17.058 1.00 0.00 16 GLU A O 10
ATOM 11754 N N . CYS A 1 17 ? -3.650 -3.478 -15.182 1.00 0.00 17 CYS A N 10
ATOM 11755 C CA . CYS A 1 17 ? -2.449 -3.930 -15.882 1.00 0.00 17 CYS A CA 10
ATOM 11756 C C . CYS A 1 17 ? -2.713 -5.252 -16.596 1.00 0.00 17 CYS A C 10
ATOM 11757 O O . CYS A 1 17 ? -2.295 -5.452 -17.736 1.00 0.00 17 CYS A O 10
ATOM 11765 N N . ALA A 1 18 ? -3.411 -6.154 -15.910 1.00 0.00 18 ALA A N 10
ATOM 11766 C CA . ALA A 1 18 ? -3.726 -7.458 -16.487 1.00 0.00 18 ALA A CA 10
ATOM 11767 C C . ALA A 1 18 ? -5.047 -7.978 -15.931 1.00 0.00 18 ALA A C 10
ATOM 11768 O O . ALA A 1 18 ? -5.081 -8.659 -14.906 1.00 0.00 18 ALA A O 10
ATOM 11775 N N . GLY A 1 19 ? -6.136 -7.648 -16.620 1.00 0.00 19 GLY A N 10
ATOM 11776 C CA . GLY A 1 19 ? -7.462 -8.085 -16.189 1.00 0.00 19 GLY A CA 10
ATOM 11777 C C . GLY A 1 19 ? -7.911 -9.314 -16.971 1.00 0.00 19 GLY A C 10
ATOM 11778 O O . GLY A 1 19 ? -8.235 -9.231 -18.155 1.00 0.00 19 GLY A O 10
ATOM 11782 N N . GLU A 1 20 ? -7.930 -10.457 -16.291 1.00 0.00 20 GLU A N 10
ATOM 11783 C CA . GLU A 1 20 ? -8.343 -11.705 -16.929 1.00 0.00 20 GLU A CA 10
ATOM 11784 C C . GLU A 1 20 ? -9.378 -12.423 -16.071 1.00 0.00 20 GLU A C 10
ATOM 11785 O O . GLU A 1 20 ? -9.426 -13.652 -16.024 1.00 0.00 20 GLU A O 10
ATOM 11797 N N . THR A 1 21 ? -10.202 -11.636 -15.393 1.00 0.00 21 THR A N 10
ATOM 11798 C CA . THR A 1 21 ? -11.240 -12.194 -14.531 1.00 0.00 21 THR A CA 10
ATOM 11799 C C . THR A 1 21 ? -12.070 -11.081 -13.906 1.00 0.00 21 THR A C 10
ATOM 11800 O O . THR A 1 21 ? -11.559 -10.249 -13.157 1.00 0.00 21 THR A O 10
ATOM 11811 N N . ASP A 1 22 ? -13.362 -11.081 -14.217 1.00 0.00 22 ASP A N 10
ATOM 11812 C CA . ASP A 1 22 ? -14.267 -10.073 -13.673 1.00 0.00 22 ASP A CA 10
ATOM 11813 C C . ASP A 1 22 ? -15.043 -10.642 -12.489 1.00 0.00 22 ASP A C 10
ATOM 11814 O O . ASP A 1 22 ? -16.187 -10.263 -12.238 1.00 0.00 22 ASP A O 10
ATOM 11823 N N . GLY A 1 23 ? -14.406 -11.559 -11.762 1.00 0.00 23 GLY A N 10
ATOM 11824 C CA . GLY A 1 23 ? -15.042 -12.177 -10.603 1.00 0.00 23 GLY A CA 10
ATOM 11825 C C . GLY A 1 23 ? -14.126 -12.104 -9.388 1.00 0.00 23 GLY A C 10
ATOM 11826 O O . GLY A 1 23 ? -13.263 -12.960 -9.190 1.00 0.00 23 GLY A O 10
ATOM 11830 N N . THR A 1 24 ? -14.323 -11.070 -8.577 1.00 0.00 24 THR A N 10
ATOM 11831 C CA . THR A 1 24 ? -13.513 -10.884 -7.380 1.00 0.00 24 THR A CA 10
ATOM 11832 C C . THR A 1 24 ? -14.383 -10.383 -6.235 1.00 0.00 24 THR A C 10
ATOM 11833 O O . THR A 1 24 ? -15.013 -9.329 -6.322 1.00 0.00 24 THR A O 10
ATOM 11844 N N . ASP A 1 25 ? -14.404 -11.155 -5.162 1.00 0.00 25 ASP A N 10
ATOM 11845 C CA . ASP A 1 25 ? -15.193 -10.800 -3.985 1.00 0.00 25 ASP A CA 10
ATOM 11846 C C . ASP A 1 25 ? -14.384 -11.030 -2.712 1.00 0.00 25 ASP A C 10
ATOM 11847 O O . ASP A 1 25 ? -14.418 -12.109 -2.122 1.00 0.00 25 ASP A O 10
ATOM 11856 N N . LEU A 1 26 ? -13.655 -9.998 -2.296 1.00 0.00 26 LEU A N 10
ATOM 11857 C CA . LEU A 1 26 ? -12.835 -10.089 -1.091 1.00 0.00 26 LEU A CA 10
ATOM 11858 C C . LEU A 1 26 ? -13.097 -8.891 -0.183 1.00 0.00 26 LEU A C 10
ATOM 11859 O O . LEU A 1 26 ? -12.692 -7.767 -0.480 1.00 0.00 26 LEU A O 10
ATOM 11875 N N . SER A 1 27 ? -13.788 -9.145 0.924 1.00 0.00 27 SER A N 10
ATOM 11876 C CA . SER A 1 27 ? -14.112 -8.082 1.872 1.00 0.00 27 SER A CA 10
ATOM 11877 C C . SER A 1 27 ? -13.090 -8.039 3.006 1.00 0.00 27 SER A C 10
ATOM 11878 O O . SER A 1 27 ? -13.346 -8.509 4.115 1.00 0.00 27 SER A O 10
ATOM 11886 N N . GLY A 1 28 ? -11.928 -7.460 2.715 1.00 0.00 28 GLY A N 10
ATOM 11887 C CA . GLY A 1 28 ? -10.869 -7.349 3.716 1.00 0.00 28 GLY A CA 10
ATOM 11888 C C . GLY A 1 28 ? -10.250 -8.710 4.012 1.00 0.00 28 GLY A C 10
ATOM 11889 O O . GLY A 1 28 ? -10.151 -9.125 5.166 1.00 0.00 28 GLY A O 10
ATOM 11893 N N . ASP A 1 29 ? -9.830 -9.401 2.955 1.00 0.00 29 ASP A N 10
ATOM 11894 C CA . ASP A 1 29 ? -9.218 -10.717 3.112 1.00 0.00 29 ASP A CA 10
ATOM 11895 C C . ASP A 1 29 ? -8.516 -11.136 1.820 1.00 0.00 29 ASP A C 10
ATOM 11896 O O . ASP A 1 29 ? -8.827 -12.169 1.226 1.00 0.00 29 ASP A O 10
ATOM 11905 N N . PHE A 1 30 ? -7.558 -10.317 1.392 1.00 0.00 30 PHE A N 10
ATOM 11906 C CA . PHE A 1 30 ? -6.815 -10.607 0.169 1.00 0.00 30 PHE A CA 10
ATOM 11907 C C . PHE A 1 30 ? -5.422 -9.982 0.222 1.00 0.00 30 PHE A C 10
ATOM 11908 O O . PHE A 1 30 ? -4.857 -9.606 -0.805 1.00 0.00 30 PHE A O 10
ATOM 11925 N N . LEU A 1 31 ? -4.884 -9.862 1.430 1.00 0.00 31 LEU A N 10
ATOM 11926 C CA . LEU A 1 31 ? -3.566 -9.264 1.598 1.00 0.00 31 LEU A CA 10
ATOM 11927 C C . LEU A 1 31 ? -2.709 -10.085 2.556 1.00 0.00 31 LEU A C 10
ATOM 11928 O O . LEU A 1 31 ? -2.439 -9.680 3.689 1.00 0.00 31 LEU A O 10
ATOM 11944 N N . ASP A 1 32 ? -2.277 -11.241 2.072 1.00 0.00 32 ASP A N 10
ATOM 11945 C CA . ASP A 1 32 ? -1.433 -12.135 2.860 1.00 0.00 32 ASP A CA 10
ATOM 11946 C C . ASP A 1 32 ? -0.441 -12.835 1.939 1.00 0.00 32 ASP A C 10
ATOM 11947 O O . ASP A 1 32 ? 0.764 -12.860 2.194 1.00 0.00 32 ASP A O 10
ATOM 11956 N N . LEU A 1 33 ? -0.970 -13.388 0.853 1.00 0.00 33 LEU A N 10
ATOM 11957 C CA . LEU A 1 33 ? -0.148 -14.080 -0.133 1.00 0.00 33 LEU A CA 10
ATOM 11958 C C . LEU A 1 33 ? -0.855 -14.051 -1.486 1.00 0.00 33 LEU A C 10
ATOM 11959 O O . LEU A 1 33 ? -1.050 -15.081 -2.132 1.00 0.00 33 LEU A O 10
ATOM 11975 N N . ARG A 1 34 ? -1.255 -12.848 -1.895 1.00 0.00 34 ARG A N 10
ATOM 11976 C CA . ARG A 1 34 ? -1.960 -12.673 -3.161 1.00 0.00 34 ARG A CA 10
ATOM 11977 C C . ARG A 1 34 ? -0.993 -12.733 -4.341 1.00 0.00 34 ARG A C 10
ATOM 11978 O O . ARG A 1 34 ? -1.258 -13.400 -5.339 1.00 0.00 34 ARG A O 10
ATOM 11999 N N . PHE A 1 35 ? 0.130 -12.027 -4.220 1.00 0.00 35 PHE A N 10
ATOM 12000 C CA . PHE A 1 35 ? 1.129 -12.005 -5.294 1.00 0.00 35 PHE A CA 10
ATOM 12001 C C . PHE A 1 35 ? 1.570 -13.422 -5.675 1.00 0.00 35 PHE A C 10
ATOM 12002 O O . PHE A 1 35 ? 2.049 -13.655 -6.784 1.00 0.00 35 PHE A O 10
ATOM 12019 N N . GLU A 1 36 ? 1.409 -14.363 -4.748 1.00 0.00 36 GLU A N 10
ATOM 12020 C CA . GLU A 1 36 ? 1.799 -15.747 -5.009 1.00 0.00 36 GLU A CA 10
ATOM 12021 C C . GLU A 1 36 ? 0.584 -16.603 -5.366 1.00 0.00 36 GLU A C 10
ATOM 12022 O O . GLU A 1 36 ? 0.699 -17.597 -6.082 1.00 0.00 36 GLU A O 10
ATOM 12034 N N . ASP A 1 37 ? -0.582 -16.211 -4.855 1.00 0.00 37 ASP A N 10
ATOM 12035 C CA . ASP A 1 37 ? -1.811 -16.958 -5.122 1.00 0.00 37 ASP A CA 10
ATOM 12036 C C . ASP A 1 37 ? -2.187 -16.867 -6.598 1.00 0.00 37 ASP A C 10
ATOM 12037 O O . ASP A 1 37 ? -2.177 -17.866 -7.318 1.00 0.00 37 ASP A O 10
ATOM 12046 N N . ILE A 1 38 ? -2.522 -15.656 -7.041 1.00 0.00 38 ILE A N 10
ATOM 12047 C CA . ILE A 1 38 ? -2.906 -15.437 -8.437 1.00 0.00 38 ILE A CA 10
ATOM 12048 C C . ILE A 1 38 ? -1.785 -15.898 -9.372 1.00 0.00 38 ILE A C 10
ATOM 12049 O O . ILE A 1 38 ? -2.037 -16.386 -10.474 1.00 0.00 38 ILE A O 10
ATOM 12065 N N . GLY A 1 39 ? -0.548 -15.740 -8.914 1.00 0.00 39 GLY A N 10
ATOM 12066 C CA . GLY A 1 39 ? 0.605 -16.143 -9.711 1.00 0.00 39 GLY A CA 10
ATOM 12067 C C . GLY A 1 39 ? 1.369 -14.927 -10.224 1.00 0.00 39 GLY A C 10
ATOM 12068 O O . GLY A 1 39 ? 1.990 -14.971 -11.285 1.00 0.00 39 GLY A O 10
ATOM 12072 N N . TYR A 1 40 ? 1.317 -13.838 -9.457 1.00 0.00 40 TYR A N 10
ATOM 12073 C CA . TYR A 1 40 ? 2.013 -12.612 -9.843 1.00 0.00 40 TYR A CA 10
ATOM 12074 C C . TYR A 1 40 ? 3.481 -12.688 -9.422 1.00 0.00 40 TYR A C 10
ATOM 12075 O O . TYR A 1 40 ? 3.887 -12.094 -8.422 1.00 0.00 40 TYR A O 10
ATOM 12093 N N . ASP A 1 41 ? 4.276 -13.423 -10.198 1.00 0.00 41 ASP A N 10
ATOM 12094 C CA . ASP A 1 41 ? 5.696 -13.564 -9.899 1.00 0.00 41 ASP A CA 10
ATOM 12095 C C . ASP A 1 41 ? 6.376 -12.203 -9.958 1.00 0.00 41 ASP A C 10
ATOM 12096 O O . ASP A 1 41 ? 5.844 -11.253 -10.525 1.00 0.00 41 ASP A O 10
ATOM 12105 N N . SER A 1 42 ? 7.550 -12.120 -9.353 1.00 0.00 42 SER A N 10
ATOM 12106 C CA . SER A 1 42 ? 8.301 -10.865 -9.323 1.00 0.00 42 SER A CA 10
ATOM 12107 C C . SER A 1 42 ? 8.681 -10.414 -10.732 1.00 0.00 42 SER A C 10
ATOM 12108 O O . SER A 1 42 ? 8.705 -9.221 -11.027 1.00 0.00 42 SER A O 10
ATOM 12116 N N . LEU A 1 43 ? 8.991 -11.379 -11.593 1.00 0.00 43 LEU A N 10
ATOM 12117 C CA . LEU A 1 43 ? 9.383 -11.063 -12.968 1.00 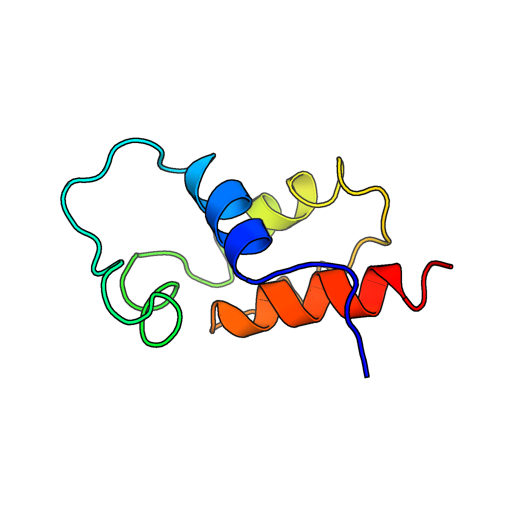0.00 43 LEU A CA 10
ATOM 12118 C C . LEU A 1 43 ? 8.207 -10.513 -13.779 1.00 0.00 43 LEU A C 10
ATOM 12119 O O . LEU A 1 43 ? 8.403 -9.873 -14.812 1.00 0.00 43 LEU A O 10
ATOM 12135 N N . ALA A 1 44 ? 6.986 -10.773 -13.316 1.00 0.00 44 ALA A N 10
ATOM 12136 C CA . ALA A 1 44 ? 5.801 -10.301 -14.028 1.00 0.00 44 ALA A CA 10
ATOM 12137 C C . ALA A 1 44 ? 5.424 -8.886 -13.592 1.00 0.00 44 ALA A C 10
ATOM 12138 O O . ALA A 1 44 ? 5.113 -8.030 -14.420 1.00 0.00 44 ALA A O 10
ATOM 12145 N N . LEU A 1 45 ? 5.446 -8.651 -12.282 1.00 0.00 45 LEU A N 10
ATOM 12146 C CA . LEU A 1 45 ? 5.095 -7.336 -11.749 1.00 0.00 45 LEU A CA 10
ATOM 12147 C C . LEU A 1 45 ? 6.291 -6.377 -11.747 1.00 0.00 45 LEU A C 10
ATOM 12148 O O . LEU A 1 45 ? 6.193 -5.256 -11.255 1.00 0.00 45 LEU A O 10
ATOM 12164 N N . MET A 1 46 ? 7.417 -6.820 -12.299 1.00 0.00 46 MET A N 10
ATOM 12165 C CA . MET A 1 46 ? 8.606 -5.974 -12.346 1.00 0.00 46 MET A CA 10
ATOM 12166 C C . MET A 1 46 ? 8.425 -4.860 -13.372 1.00 0.00 46 MET A C 10
ATOM 12167 O O . MET A 1 46 ? 8.427 -3.676 -13.033 1.00 0.00 46 MET A O 10
ATOM 12181 N N . GLU A 1 47 ? 8.273 -5.253 -14.632 1.00 0.00 47 GLU A N 10
ATOM 12182 C CA . GLU A 1 47 ? 8.096 -4.282 -15.708 1.00 0.00 47 GLU A CA 10
ATOM 12183 C C . GLU A 1 47 ? 6.712 -3.639 -15.624 1.00 0.00 47 GLU A C 10
ATOM 12184 O O . GLU A 1 47 ? 6.546 -2.448 -15.888 1.00 0.00 47 GLU A O 10
ATOM 12196 N N . THR A 1 48 ? 5.720 -4.445 -15.250 1.00 0.00 48 THR A N 10
ATOM 12197 C CA . THR A 1 48 ? 4.350 -3.951 -15.131 1.00 0.00 48 THR A CA 10
ATOM 12198 C C . THR A 1 48 ? 4.270 -2.842 -14.087 1.00 0.00 48 THR A C 10
ATOM 12199 O O . THR A 1 48 ? 3.640 -1.808 -14.305 1.00 0.00 48 THR A O 10
ATOM 12210 N N . ALA A 1 49 ? 4.917 -3.072 -12.949 1.00 0.00 49 ALA A N 10
ATOM 12211 C CA . ALA A 1 49 ? 4.917 -2.089 -11.870 1.00 0.00 49 ALA A CA 10
ATOM 12212 C C . ALA A 1 49 ? 5.701 -0.847 -12.280 1.00 0.00 49 ALA A C 10
ATOM 12213 O O . ALA A 1 49 ? 5.386 0.268 -11.865 1.00 0.00 49 ALA A O 10
ATOM 12220 N N . ALA A 1 50 ? 6.729 -1.051 -13.100 1.00 0.00 50 ALA A N 10
ATOM 12221 C CA . ALA A 1 50 ? 7.554 0.061 -13.562 1.00 0.00 50 ALA A CA 10
ATOM 12222 C C . ALA A 1 50 ? 6.715 1.039 -14.378 1.00 0.00 50 ALA A C 10
ATOM 12223 O O . ALA A 1 50 ? 6.930 2.250 -14.337 1.00 0.00 50 ALA A O 10
ATOM 12230 N N . ARG A 1 51 ? 5.753 0.496 -15.118 1.00 0.00 51 ARG A N 10
ATOM 12231 C CA . ARG A 1 51 ? 4.879 1.325 -15.942 1.00 0.00 51 ARG A CA 10
ATOM 12232 C C . ARG A 1 51 ? 3.789 1.967 -15.087 1.00 0.00 51 ARG A C 10
ATOM 12233 O O . ARG A 1 51 ? 3.332 3.075 -15.367 1.00 0.00 51 ARG A O 10
ATOM 12254 N N . LEU A 1 52 ? 3.379 1.255 -14.040 1.00 0.00 52 LEU A N 10
ATOM 12255 C CA . LEU A 1 52 ? 2.340 1.761 -13.145 1.00 0.00 52 LEU A CA 10
ATOM 12256 C C . LEU A 1 52 ? 2.837 2.985 -12.379 1.00 0.00 52 LEU A C 10
ATOM 12257 O O . LEU A 1 52 ? 2.054 3.857 -12.003 1.00 0.00 52 LEU A O 10
ATOM 12273 N N . GLU A 1 53 ? 4.149 3.040 -12.148 1.00 0.00 53 GLU A N 10
ATOM 12274 C CA . GLU A 1 53 ? 4.739 4.163 -11.422 1.00 0.00 53 GLU A CA 10
ATOM 12275 C C . GLU A 1 53 ? 5.171 5.284 -12.374 1.00 0.00 53 GLU A C 10
ATOM 12276 O O . GLU A 1 53 ? 5.973 6.143 -12.007 1.00 0.00 53 GLU A O 10
ATOM 12288 N N . SER A 1 54 ? 4.633 5.279 -13.595 1.00 0.00 54 SER A N 10
ATOM 12289 C CA . SER A 1 54 ? 4.979 6.309 -14.570 1.00 0.00 54 SER A CA 10
ATOM 12290 C C . SER A 1 54 ? 3.985 7.463 -14.488 1.00 0.00 54 SER A C 10
ATOM 12291 O O . SER A 1 54 ? 4.359 8.633 -14.577 1.00 0.00 54 SER A O 10
ATOM 12299 N N . ARG A 1 55 ? 2.714 7.116 -14.311 1.00 0.00 55 ARG A N 10
ATOM 12300 C CA . ARG A 1 55 ? 1.660 8.129 -14.209 1.00 0.00 55 ARG A CA 10
ATOM 12301 C C . ARG A 1 55 ? 1.723 8.805 -12.845 1.00 0.00 55 ARG A C 10
ATOM 12302 O O . ARG A 1 55 ? 1.424 9.990 -12.704 1.00 0.00 55 ARG A O 10
ATOM 12323 N N . TYR A 1 56 ? 2.115 8.027 -11.838 1.00 0.00 56 TYR A N 10
ATOM 12324 C CA . TYR A 1 56 ? 2.216 8.543 -10.479 1.00 0.00 56 TYR A CA 10
ATOM 12325 C C . TYR A 1 56 ? 3.535 9.291 -10.299 1.00 0.00 56 TYR A C 10
ATOM 12326 O O . TYR A 1 56 ? 3.563 10.428 -9.828 1.00 0.00 56 TYR A O 10
ATOM 12344 N N . GLY A 1 57 ? 4.629 8.639 -10.689 1.00 0.00 57 GLY A N 10
ATOM 12345 C CA . GLY A 1 57 ? 5.957 9.245 -10.579 1.00 0.00 57 GLY A CA 10
ATOM 12346 C C . GLY A 1 57 ? 6.254 9.675 -9.145 1.00 0.00 57 GLY A C 10
ATOM 12347 O O . GLY A 1 57 ? 6.905 10.693 -8.911 1.00 0.00 57 GLY A O 10
ATOM 12351 N N . VAL A 1 58 ? 5.765 8.891 -8.189 1.00 0.00 58 VAL A N 10
ATOM 12352 C CA . VAL A 1 58 ? 5.977 9.199 -6.785 1.00 0.00 58 VAL A CA 10
ATOM 12353 C C . VAL A 1 58 ? 7.214 8.471 -6.254 1.00 0.00 58 VAL A C 10
ATOM 12354 O O . VAL A 1 58 ? 8.020 9.041 -5.519 1.00 0.00 58 VAL A O 10
ATOM 12367 N N . SER A 1 59 ? 7.348 7.204 -6.633 1.00 0.00 59 SER A N 10
ATOM 12368 C CA . SER A 1 59 ? 8.486 6.402 -6.188 1.00 0.00 59 SER A CA 10
ATOM 12369 C C . SER A 1 59 ? 9.578 6.383 -7.254 1.00 0.00 59 SER A C 10
ATOM 12370 O O . SER A 1 59 ? 9.321 6.097 -8.424 1.00 0.00 59 SER A O 10
ATOM 12378 N N . ILE A 1 60 ? 10.802 6.691 -6.834 1.00 0.00 60 ILE A N 10
ATOM 12379 C CA . ILE A 1 60 ? 11.934 6.708 -7.758 1.00 0.00 60 ILE A CA 10
ATOM 12380 C C . ILE A 1 60 ? 12.633 5.330 -7.892 1.00 0.00 60 ILE A C 10
ATOM 12381 O O . ILE A 1 60 ? 13.184 5.039 -8.954 1.00 0.00 60 ILE A O 10
ATOM 12397 N N . PRO A 1 61 ? 12.637 4.455 -6.858 1.00 0.00 61 PRO A N 10
ATOM 12398 C CA . PRO A 1 61 ? 13.302 3.143 -6.977 1.00 0.00 61 PRO A CA 10
ATOM 12399 C C . PRO A 1 61 ? 12.427 2.100 -7.671 1.00 0.00 61 PRO A C 10
ATOM 12400 O O . PRO A 1 61 ? 11.222 2.022 -7.434 1.00 0.00 61 PRO A O 10
ATOM 12411 N N . ASP A 1 62 ? 13.051 1.302 -8.532 1.00 0.00 62 ASP A N 10
ATOM 12412 C CA . ASP A 1 62 ? 12.324 0.265 -9.260 1.00 0.00 62 ASP A CA 10
ATOM 12413 C C . ASP A 1 62 ? 12.531 -1.097 -8.606 1.00 0.00 62 ASP A C 10
ATOM 12414 O O . ASP A 1 62 ? 11.651 -1.957 -8.639 1.00 0.00 62 ASP A O 10
ATOM 12423 N N . ASP A 1 63 ? 13.706 -1.286 -8.012 1.00 0.00 63 ASP A N 10
ATOM 12424 C CA . ASP A 1 63 ? 14.024 -2.550 -7.352 1.00 0.00 63 ASP A CA 10
ATOM 12425 C C . ASP A 1 63 ? 13.143 -2.766 -6.121 1.00 0.00 63 ASP A C 10
ATOM 12426 O O . ASP A 1 63 ? 12.919 -3.899 -5.696 1.00 0.00 63 ASP A O 10
ATOM 12435 N N . VAL A 1 64 ? 12.647 -1.668 -5.548 1.00 0.00 64 VAL A N 10
ATOM 12436 C CA . VAL A 1 64 ? 11.795 -1.757 -4.363 1.00 0.00 64 VAL A CA 10
ATOM 12437 C C . VAL A 1 64 ? 10.545 -2.591 -4.655 1.00 0.00 64 VAL A C 10
ATOM 12438 O O . VAL A 1 64 ? 10.134 -3.427 -3.849 1.00 0.00 64 VAL A O 10
ATOM 12451 N N . ALA A 1 65 ? 9.946 -2.350 -5.817 1.00 0.00 65 ALA A N 10
ATOM 12452 C CA . ALA A 1 65 ? 8.741 -3.078 -6.210 1.00 0.00 65 ALA A CA 10
ATOM 12453 C C . ALA A 1 65 ? 9.100 -4.433 -6.814 1.00 0.00 65 ALA A C 10
ATOM 12454 O O . ALA A 1 65 ? 8.340 -5.395 -6.708 1.00 0.00 65 ALA A O 10
ATOM 12461 N N . GLY A 1 66 ? 10.266 -4.498 -7.452 1.00 0.00 66 GLY A N 10
ATOM 12462 C CA . GLY A 1 66 ? 10.713 -5.743 -8.072 1.00 0.00 66 GLY A CA 10
ATOM 12463 C C . GLY A 1 66 ? 10.865 -6.847 -7.031 1.00 0.00 66 GLY A C 10
ATOM 12464 O O . GLY A 1 66 ? 10.685 -8.028 -7.328 1.00 0.00 66 GLY A O 10
ATOM 12468 N N . ARG A 1 67 ? 11.201 -6.450 -5.807 1.00 0.00 67 ARG A N 10
ATOM 12469 C CA . ARG A 1 67 ? 11.377 -7.415 -4.726 1.00 0.00 67 ARG A CA 10
ATOM 12470 C C . ARG A 1 67 ? 10.218 -7.320 -3.734 1.00 0.00 67 ARG A C 10
ATOM 12471 O O . ARG A 1 67 ? 10.411 -7.073 -2.541 1.00 0.00 67 ARG A O 10
ATOM 12492 N N . VAL A 1 68 ? 9.006 -7.520 -4.243 1.00 0.00 68 VAL A N 10
ATOM 12493 C CA . VAL A 1 68 ? 7.815 -7.456 -3.400 1.00 0.00 68 VAL A CA 10
ATOM 12494 C C . VAL A 1 68 ? 7.096 -8.808 -3.389 1.00 0.00 68 VAL A C 10
ATOM 12495 O O . VAL A 1 68 ? 6.565 -9.255 -4.405 1.00 0.00 68 VAL A O 10
ATOM 12508 N N . ASP A 1 69 ? 7.089 -9.452 -2.225 1.00 0.00 69 ASP A N 10
ATOM 12509 C CA . ASP A 1 69 ? 6.435 -10.752 -2.089 1.00 0.00 69 ASP A CA 10
ATOM 12510 C C . ASP A 1 69 ? 5.054 -10.620 -1.433 1.00 0.00 69 ASP A C 10
ATOM 12511 O O . ASP A 1 69 ? 4.419 -11.623 -1.107 1.00 0.00 69 ASP A O 10
ATOM 12520 N N . THR A 1 70 ? 4.589 -9.383 -1.245 1.00 0.00 70 THR A N 10
ATOM 12521 C CA . THR A 1 70 ? 3.284 -9.160 -0.630 1.00 0.00 70 THR A CA 10
ATOM 12522 C C . THR A 1 70 ? 2.557 -8.010 -1.334 1.00 0.00 70 THR A C 10
ATOM 12523 O O . THR A 1 70 ? 3.196 -7.098 -1.857 1.00 0.00 70 THR A O 10
ATOM 12534 N N . PRO A 1 71 ? 1.214 -8.032 -1.364 1.00 0.00 71 PRO A N 10
ATOM 12535 C CA . PRO A 1 71 ? 0.436 -6.965 -2.022 1.00 0.00 71 PRO A CA 10
ATOM 12536 C C . PRO A 1 71 ? 0.300 -5.723 -1.148 1.00 0.00 71 PRO A C 10
ATOM 12537 O O . PRO A 1 71 ? 0.414 -4.594 -1.623 1.00 0.00 71 PRO A O 10
ATOM 12548 N N . ARG A 1 72 ? 0.056 -5.948 0.140 1.00 0.00 72 ARG A N 10
ATOM 12549 C CA . ARG A 1 72 ? -0.094 -4.843 1.085 1.00 0.00 72 ARG A CA 10
ATOM 12550 C C . ARG A 1 72 ? 1.163 -3.976 1.111 1.00 0.00 72 ARG A C 10
ATOM 12551 O O . ARG A 1 72 ? 1.105 -2.788 1.428 1.00 0.00 72 ARG A O 10
ATOM 12572 N N . GLU A 1 73 ? 2.301 -4.581 0.777 1.00 0.00 73 GLU A N 10
ATOM 12573 C CA . GLU A 1 73 ? 3.566 -3.852 0.766 1.00 0.00 73 GLU A CA 10
ATOM 12574 C C . GLU A 1 73 ? 3.590 -2.836 -0.372 1.00 0.00 73 GLU A C 10
ATOM 12575 O O . GLU A 1 73 ? 3.979 -1.686 -0.186 1.00 0.00 73 GLU A O 10
ATOM 12587 N N . LEU A 1 74 ? 3.170 -3.279 -1.558 1.00 0.00 74 LEU A N 10
ATOM 12588 C CA . LEU A 1 74 ? 3.149 -2.404 -2.733 1.00 0.00 74 LEU A CA 10
ATOM 12589 C C . LEU A 1 74 ? 2.346 -1.131 -2.456 1.00 0.00 74 LEU A C 10
ATOM 12590 O O . LEU A 1 74 ? 2.778 -0.025 -2.780 1.00 0.00 74 LEU A O 10
ATOM 12606 N N . LEU A 1 75 ? 1.176 -1.304 -1.847 1.00 0.00 75 LEU A N 10
ATOM 12607 C CA . LEU A 1 75 ? 0.319 -0.166 -1.521 1.00 0.00 75 LEU A CA 10
ATOM 12608 C C . LEU A 1 75 ? 1.031 0.773 -0.549 1.00 0.00 75 LEU A C 10
ATOM 12609 O O . LEU A 1 75 ? 1.030 1.985 -0.727 1.00 0.00 75 LEU A O 10
ATOM 12625 N N . ASP A 1 76 ? 1.614 0.200 0.490 1.00 0.00 76 ASP A N 10
ATOM 12626 C CA . ASP A 1 76 ? 2.311 1.001 1.495 1.00 0.00 76 ASP A CA 10
ATOM 12627 C C . ASP A 1 76 ? 3.596 1.628 0.937 1.00 0.00 76 ASP A C 10
ATOM 12628 O O . ASP A 1 76 ? 4.198 2.490 1.576 1.00 0.00 76 ASP A O 10
ATOM 12637 N N . LEU A 1 77 ? 4.017 1.193 -0.253 1.00 0.00 77 LEU A N 10
ATOM 12638 C CA . LEU A 1 77 ? 5.235 1.732 -0.857 1.00 0.00 77 LEU A CA 10
ATOM 12639 C C . LEU A 1 77 ? 4.936 3.012 -1.632 1.00 0.00 77 LEU A C 10
ATOM 12640 O O . LEU A 1 77 ? 5.426 4.089 -1.297 1.00 0.00 77 LEU A O 10
ATOM 12656 N N . ILE A 1 78 ? 4.130 2.872 -2.677 1.00 0.00 78 ILE A N 10
ATOM 12657 C CA . ILE A 1 78 ? 3.766 4.017 -3.511 1.00 0.00 78 ILE A CA 10
ATOM 12658 C C . ILE A 1 78 ? 2.992 5.047 -2.692 1.00 0.00 78 ILE A C 10
ATOM 12659 O O . ILE A 1 78 ? 3.195 6.254 -2.823 1.00 0.00 78 ILE A O 10
ATOM 12675 N N . ASN A 1 79 ? 2.099 4.545 -1.853 1.00 0.00 79 ASN A N 10
ATOM 12676 C CA . ASN A 1 79 ? 1.276 5.403 -1.005 1.00 0.00 79 ASN A CA 10
ATOM 12677 C C . ASN A 1 79 ? 2.131 6.126 0.031 1.00 0.00 79 ASN A C 10
ATOM 12678 O O . ASN A 1 79 ? 1.808 7.235 0.455 1.00 0.00 79 ASN A O 10
ATOM 12689 N N . GLY A 1 80 ? 3.220 5.483 0.441 1.00 0.00 80 GLY A N 10
ATOM 12690 C CA . GLY A 1 80 ? 4.111 6.076 1.435 1.00 0.00 80 GLY A CA 10
ATOM 12691 C C . GLY A 1 80 ? 4.820 7.303 0.872 1.00 0.00 80 GLY A C 10
ATOM 12692 O O . GLY A 1 80 ? 4.806 8.375 1.476 1.00 0.00 80 GLY A O 10
ATOM 12696 N N . ALA A 1 81 ? 5.441 7.133 -0.290 1.00 0.00 81 ALA A N 10
ATOM 12697 C CA . ALA A 1 81 ? 6.158 8.236 -0.927 1.00 0.00 81 ALA A CA 10
ATOM 12698 C C . ALA A 1 81 ? 5.199 9.371 -1.272 1.00 0.00 81 ALA A C 10
ATOM 12699 O O . ALA A 1 81 ? 5.573 10.543 -1.259 1.00 0.00 81 ALA A O 10
ATOM 12706 N N . LEU A 1 82 ? 3.957 9.009 -1.584 1.00 0.00 82 LEU A N 10
ATOM 12707 C CA . LEU A 1 82 ? 2.948 10.005 -1.935 1.00 0.00 82 LEU A CA 10
ATOM 12708 C C . LEU A 1 82 ? 2.502 10.781 -0.698 1.00 0.00 82 LEU A C 10
ATOM 12709 O O . LEU A 1 82 ? 2.113 11.946 -0.786 1.00 0.00 82 LEU A O 10
ATOM 12725 N N . ALA A 1 83 ? 2.561 10.122 0.457 1.00 0.00 83 ALA A N 10
ATOM 12726 C CA . ALA A 1 83 ? 2.158 10.757 1.708 1.00 0.00 83 ALA A CA 10
ATOM 12727 C C . ALA A 1 83 ? 3.118 11.886 2.068 1.00 0.00 83 ALA A C 10
ATOM 12728 O O . ALA A 1 83 ? 2.724 12.893 2.656 1.00 0.00 83 ALA A O 10
ATOM 12735 N N . GLU A 1 84 ? 4.385 11.704 1.707 1.00 0.00 84 GLU A N 10
ATOM 12736 C CA . GLU A 1 84 ? 5.400 12.713 1.997 1.00 0.00 84 GLU A CA 10
ATOM 12737 C C . GLU A 1 84 ? 5.169 13.964 1.154 1.00 0.00 84 GLU A C 10
ATOM 12738 O O . GLU A 1 84 ? 5.339 15.087 1.627 1.00 0.00 84 GLU A O 10
ATOM 12750 N N . ALA A 1 85 ? 4.778 13.755 -0.100 1.00 0.00 85 ALA A N 10
ATOM 12751 C CA . ALA A 1 85 ? 4.527 14.875 -1.004 1.00 0.00 85 ALA A CA 10
ATOM 12752 C C . ALA A 1 85 ? 3.332 15.691 -0.523 1.00 0.00 85 ALA A C 10
ATOM 12753 O O . ALA A 1 85 ? 3.483 16.813 -0.038 1.00 0.00 85 ALA A O 10
ATOM 12760 N N . ALA A 1 86 ? 2.140 15.115 -0.660 1.00 0.00 86 ALA A N 10
ATOM 12761 C CA . ALA A 1 86 ? 0.921 15.798 -0.235 1.00 0.00 86 ALA A CA 10
ATOM 12762 C C . ALA A 1 86 ? -0.245 14.817 -0.171 1.00 0.00 86 ALA A C 10
ATOM 12763 O O . ALA A 1 86 ? -0.647 14.476 0.928 1.00 0.00 86 ALA A O 10
ATOM 12771 N N . MET A 1 1 ? -2.904 21.107 -2.023 1.00 0.00 1 MET A N 11
ATOM 12772 C CA . MET A 1 1 ? -3.712 19.859 -2.138 1.00 0.00 1 MET A CA 11
ATOM 12773 C C . MET A 1 1 ? -2.830 18.730 -2.660 1.00 0.00 1 MET A C 11
ATOM 12774 O O . MET A 1 1 ? -2.115 18.888 -3.651 1.00 0.00 1 MET A O 11
ATOM 12790 N N . ALA A 1 2 ? -2.888 17.588 -1.983 1.00 0.00 2 ALA A N 11
ATOM 12791 C CA . ALA A 1 2 ? -2.089 16.433 -2.384 1.00 0.00 2 ALA A CA 11
ATOM 12792 C C . ALA A 1 2 ? -2.992 15.243 -2.696 1.00 0.00 2 ALA A C 11
ATOM 12793 O O . ALA A 1 2 ? -4.104 15.136 -2.179 1.00 0.00 2 ALA A O 11
ATOM 12800 N N . THR A 1 3 ? -2.497 14.349 -3.548 1.00 0.00 3 THR A N 11
ATOM 12801 C CA . THR A 1 3 ? -3.264 13.165 -3.926 1.00 0.00 3 THR A CA 11
ATOM 12802 C C . THR A 1 3 ? -2.629 11.914 -3.327 1.00 0.00 3 THR A C 11
ATOM 12803 O O . THR A 1 3 ? -1.448 11.905 -2.980 1.00 0.00 3 THR A O 11
ATOM 12814 N N . LEU A 1 4 ? -3.428 10.857 -3.207 1.00 0.00 4 LEU A N 11
ATOM 12815 C CA . LEU A 1 4 ? -2.931 9.604 -2.645 1.00 0.00 4 LEU A CA 11
ATOM 12816 C C . LEU A 1 4 ? -3.690 8.415 -3.223 1.00 0.00 4 LEU A C 11
ATOM 12817 O O . LEU A 1 4 ? -4.800 8.556 -3.738 1.00 0.00 4 LEU A O 11
ATOM 12833 N N . LEU A 1 5 ? -3.077 7.238 -3.129 1.00 0.00 5 LEU A N 11
ATOM 12834 C CA . LEU A 1 5 ? -3.697 6.020 -3.641 1.00 0.00 5 LEU A CA 11
ATOM 12835 C C . LEU A 1 5 ? -4.474 5.319 -2.529 1.00 0.00 5 LEU A C 11
ATOM 12836 O O . LEU A 1 5 ? -4.348 5.662 -1.354 1.00 0.00 5 LEU A O 11
ATOM 12852 N N . THR A 1 6 ? -5.283 4.336 -2.911 1.00 0.00 6 THR A N 11
ATOM 12853 C CA . THR A 1 6 ? -6.077 3.597 -1.933 1.00 0.00 6 THR A CA 11
ATOM 12854 C C . THR A 1 6 ? -5.913 2.094 -2.135 1.00 0.00 6 THR A C 11
ATOM 12855 O O . THR A 1 6 ? -5.417 1.641 -3.167 1.00 0.00 6 THR A O 11
ATOM 12866 N N . THR A 1 7 ? -6.344 1.322 -1.139 1.00 0.00 7 THR A N 11
ATOM 12867 C CA . THR A 1 7 ? -6.248 -0.133 -1.220 1.00 0.00 7 THR A CA 11
ATOM 12868 C C . THR A 1 7 ? -7.094 -0.644 -2.380 1.00 0.00 7 THR A C 11
ATOM 12869 O O . THR A 1 7 ? -6.659 -1.490 -3.159 1.00 0.00 7 THR A O 11
ATOM 12880 N N . ASP A 1 8 ? -8.305 -0.109 -2.494 1.00 0.00 8 ASP A N 11
ATOM 12881 C CA . ASP A 1 8 ? -9.202 -0.506 -3.577 1.00 0.00 8 ASP A CA 11
ATOM 12882 C C . ASP A 1 8 ? -8.563 -0.201 -4.933 1.00 0.00 8 ASP A C 11
ATOM 12883 O O . ASP A 1 8 ? -8.850 -0.861 -5.932 1.00 0.00 8 ASP A O 11
ATOM 12892 N N . ASP A 1 9 ? -7.691 0.807 -4.954 1.00 0.00 9 ASP A N 11
ATOM 12893 C CA . ASP A 1 9 ? -7.012 1.190 -6.187 1.00 0.00 9 ASP A CA 11
ATOM 12894 C C . ASP A 1 9 ? -6.006 0.119 -6.595 1.00 0.00 9 ASP A C 11
ATOM 12895 O O . ASP A 1 9 ? -5.893 -0.229 -7.770 1.00 0.00 9 ASP A O 11
ATOM 12904 N N . LEU A 1 10 ? -5.275 -0.406 -5.611 1.00 0.00 10 LEU A N 11
ATOM 12905 C CA . LEU A 1 10 ? -4.284 -1.441 -5.891 1.00 0.00 10 LEU A CA 11
ATOM 12906 C C . LEU A 1 10 ? -4.979 -2.693 -6.440 1.00 0.00 10 LEU A C 11
ATOM 12907 O O . LEU A 1 10 ? -4.434 -3.409 -7.280 1.00 0.00 10 LEU A O 11
ATOM 12923 N N . ARG A 1 11 ? -6.189 -2.937 -5.944 1.00 0.00 11 ARG A N 11
ATOM 12924 C CA . ARG A 1 11 ? -6.965 -4.096 -6.373 1.00 0.00 11 ARG A CA 11
ATOM 12925 C C . ARG A 1 11 ? -7.291 -3.997 -7.860 1.00 0.00 11 ARG A C 11
ATOM 12926 O O . ARG A 1 11 ? -6.992 -4.901 -8.638 1.00 0.00 11 ARG A O 11
ATOM 12947 N N . ARG A 1 12 ? -7.915 -2.886 -8.239 1.00 0.00 12 ARG A N 11
ATOM 12948 C CA . ARG A 1 12 ? -8.289 -2.664 -9.634 1.00 0.00 12 ARG A CA 11
ATOM 12949 C C . ARG A 1 12 ? -7.058 -2.638 -10.543 1.00 0.00 12 ARG A C 11
ATOM 12950 O O . ARG A 1 12 ? -7.163 -2.861 -11.749 1.00 0.00 12 ARG A O 11
ATOM 12971 N N . ALA A 1 13 ? -5.894 -2.354 -9.961 1.00 0.00 13 ALA A N 11
ATOM 12972 C CA . ALA A 1 13 ? -4.660 -2.296 -10.743 1.00 0.00 13 ALA A CA 11
ATOM 12973 C C . ALA A 1 13 ? -4.085 -3.696 -10.964 1.00 0.00 13 ALA A C 11
ATOM 12974 O O . ALA A 1 13 ? -3.403 -3.949 -11.957 1.00 0.00 13 ALA A O 11
ATOM 12981 N N . LEU A 1 14 ? -4.362 -4.599 -10.027 1.00 0.00 14 LEU A N 11
ATOM 12982 C CA . LEU A 1 14 ? -3.859 -5.969 -10.131 1.00 0.00 14 LEU A CA 11
ATOM 12983 C C . LEU A 1 14 ? -4.732 -6.798 -11.072 1.00 0.00 14 LEU A C 11
ATOM 12984 O O . LEU A 1 14 ? -4.258 -7.737 -11.710 1.00 0.00 14 LEU A O 11
ATOM 13000 N N . VAL A 1 15 ? -6.011 -6.441 -11.153 1.00 0.00 15 VAL A N 11
ATOM 13001 C CA . VAL A 1 15 ? -6.939 -7.163 -12.021 1.00 0.00 15 VAL A CA 11
ATOM 13002 C C . VAL A 1 15 ? -6.838 -6.644 -13.452 1.00 0.00 15 VAL A C 11
ATOM 13003 O O . VAL A 1 15 ? -6.908 -7.410 -14.413 1.00 0.00 15 VAL A O 11
ATOM 13016 N N . GLU A 1 16 ? -6.675 -5.330 -13.580 1.00 0.00 16 GLU A N 11
ATOM 13017 C CA . GLU A 1 16 ? -6.567 -4.709 -14.896 1.00 0.00 16 GLU A CA 11
ATOM 13018 C C . GLU A 1 16 ? -5.345 -5.239 -15.641 1.00 0.00 16 GLU A C 11
ATOM 13019 O O . GLU A 1 16 ? -5.342 -5.335 -16.868 1.00 0.00 16 GLU A O 11
ATOM 13031 N N . CYS A 1 17 ? -4.305 -5.583 -14.884 1.00 0.00 17 CYS A N 11
ATOM 13032 C CA . CYS A 1 17 ? -3.080 -6.104 -15.484 1.00 0.00 17 CYS A CA 11
ATOM 13033 C C . CYS A 1 17 ? -3.335 -7.471 -16.110 1.00 0.00 17 CYS A C 11
ATOM 13034 O O . CYS A 1 17 ? -3.036 -7.698 -17.283 1.00 0.00 17 CYS A O 11
ATOM 13042 N N . ALA A 1 18 ? -3.892 -8.379 -15.315 1.00 0.00 18 ALA A N 11
ATOM 13043 C CA . ALA A 1 18 ? -4.185 -9.726 -15.798 1.00 0.00 18 ALA A CA 11
ATOM 13044 C C . ALA A 1 18 ? -5.631 -10.102 -15.486 1.00 0.00 18 ALA A C 11
ATOM 13045 O O . ALA A 1 18 ? -5.930 -10.648 -14.423 1.00 0.00 18 ALA A O 11
ATOM 13052 N N . GLY A 1 19 ? -6.524 -9.802 -16.425 1.00 0.00 19 GLY A N 11
ATOM 13053 C CA . GLY A 1 19 ? -7.940 -10.113 -16.243 1.00 0.00 19 GLY A CA 11
ATOM 13054 C C . GLY A 1 19 ? -8.808 -8.909 -16.595 1.00 0.00 19 GLY A C 11
ATOM 13055 O O . GLY A 1 19 ? -8.415 -7.760 -16.390 1.00 0.00 19 GLY A O 11
ATOM 13059 N N . GLU A 1 20 ? -9.996 -9.186 -17.126 1.00 0.00 20 GLU A N 11
ATOM 13060 C CA . GLU A 1 20 ? -10.919 -8.118 -17.505 1.00 0.00 20 GLU A CA 11
ATOM 13061 C C . GLU A 1 20 ? -12.001 -7.948 -16.437 1.00 0.00 20 GLU A C 11
ATOM 13062 O O . GLU A 1 20 ? -13.197 -8.039 -16.719 1.00 0.00 20 GLU A O 11
ATOM 13074 N N . THR A 1 21 ? -11.554 -7.696 -15.200 1.00 0.00 21 THR A N 11
ATOM 13075 C CA . THR A 1 21 ? -12.457 -7.504 -14.046 1.00 0.00 21 THR A CA 11
ATOM 13076 C C . THR A 1 21 ? -13.637 -8.477 -14.061 1.00 0.00 21 THR A C 11
ATOM 13077 O O . THR A 1 21 ? -14.648 -8.258 -14.728 1.00 0.00 21 THR A O 11
ATOM 13088 N N . ASP A 1 22 ? -13.494 -9.546 -13.299 1.00 0.00 22 ASP A N 11
ATOM 13089 C CA . ASP A 1 22 ? -14.550 -10.549 -13.206 1.00 0.00 22 ASP A CA 11
ATOM 13090 C C . ASP A 1 22 ? -15.412 -10.314 -11.963 1.00 0.00 22 ASP A C 11
ATOM 13091 O O . ASP A 1 22 ? -16.101 -11.221 -11.495 1.00 0.00 22 ASP A O 11
ATOM 13100 N N . GLY A 1 23 ? -15.372 -9.088 -11.429 1.00 0.00 23 GLY A N 11
ATOM 13101 C CA . GLY A 1 23 ? -16.161 -8.765 -10.242 1.00 0.00 23 GLY A CA 11
ATOM 13102 C C . GLY A 1 23 ? -15.315 -8.874 -8.975 1.00 0.00 23 GLY A C 11
ATOM 13103 O O . GLY A 1 23 ? -15.553 -8.172 -7.992 1.00 0.00 23 GLY A O 11
ATOM 13107 N N . THR A 1 24 ? -14.323 -9.766 -9.007 1.00 0.00 24 THR A N 11
ATOM 13108 C CA . THR A 1 24 ? -13.445 -9.971 -7.857 1.00 0.00 24 THR A CA 11
ATOM 13109 C C . THR A 1 24 ? -14.235 -10.513 -6.673 1.00 0.00 24 THR A C 11
ATOM 13110 O O . THR A 1 24 ? -15.302 -10.001 -6.329 1.00 0.00 24 THR A O 11
ATOM 13121 N N . ASP A 1 25 ? -13.697 -11.555 -6.055 1.00 0.00 25 ASP A N 11
ATOM 13122 C CA . ASP A 1 25 ? -14.352 -12.169 -4.904 1.00 0.00 25 ASP A CA 11
ATOM 13123 C C . ASP A 1 25 ? -13.450 -12.095 -3.679 1.00 0.00 25 ASP A C 11
ATOM 13124 O O . ASP A 1 25 ? -12.668 -13.006 -3.406 1.00 0.00 25 ASP A O 11
ATOM 13133 N N . LEU A 1 26 ? -13.571 -10.996 -2.947 1.00 0.00 26 LEU A N 11
ATOM 13134 C CA . LEU A 1 26 ? -12.766 -10.795 -1.746 1.00 0.00 26 LEU A CA 11
ATOM 13135 C C . LEU A 1 26 ? -13.625 -10.225 -0.623 1.00 0.00 26 LEU A C 11
ATOM 13136 O O . LEU A 1 26 ? -13.961 -9.041 -0.618 1.00 0.00 26 LEU A O 11
ATOM 13152 N N . SER A 1 27 ? -13.980 -11.084 0.329 1.00 0.00 27 SER A N 11
ATOM 13153 C CA . SER A 1 27 ? -14.804 -10.657 1.458 1.00 0.00 27 SER A CA 11
ATOM 13154 C C . SER A 1 27 ? -14.126 -9.541 2.250 1.00 0.00 27 SER A C 11
ATOM 13155 O O . SER A 1 27 ? -14.784 -8.770 2.949 1.00 0.00 27 SER A O 11
ATOM 13163 N N . GLY A 1 28 ? -12.806 -9.462 2.135 1.00 0.00 28 GLY A N 11
ATOM 13164 C CA . GLY A 1 28 ? -12.049 -8.436 2.845 1.00 0.00 28 GLY A CA 11
ATOM 13165 C C . GLY A 1 28 ? -10.566 -8.790 2.896 1.00 0.00 28 GLY A C 11
ATOM 13166 O O . GLY A 1 28 ? -9.703 -7.913 2.911 1.00 0.00 28 GLY A O 11
ATOM 13170 N N . ASP A 1 29 ? -10.279 -10.089 2.926 1.00 0.00 29 ASP A N 11
ATOM 13171 C CA . ASP A 1 29 ? -8.895 -10.553 2.979 1.00 0.00 29 ASP A CA 11
ATOM 13172 C C . ASP A 1 29 ? -8.381 -10.882 1.581 1.00 0.00 29 ASP A C 11
ATOM 13173 O O . ASP A 1 29 ? -8.697 -11.930 1.019 1.00 0.00 29 ASP A O 11
ATOM 13182 N N . PHE A 1 30 ? -7.579 -9.975 1.028 1.00 0.00 30 PHE A N 11
ATOM 13183 C CA . PHE A 1 30 ? -7.017 -10.183 -0.305 1.00 0.00 30 PHE A CA 11
ATOM 13184 C C . PHE A 1 30 ? -5.580 -9.662 -0.386 1.00 0.00 30 PHE A C 11
ATOM 13185 O O . PHE A 1 30 ? -5.068 -9.389 -1.472 1.00 0.00 30 PHE A O 11
ATOM 13202 N N . LEU A 1 31 ? -4.935 -9.523 0.771 1.00 0.00 31 LEU A N 11
ATOM 13203 C CA . LEU A 1 31 ? -3.562 -9.028 0.807 1.00 0.00 31 LEU A CA 11
ATOM 13204 C C . LEU A 1 31 ? -2.697 -9.913 1.700 1.00 0.00 31 LEU A C 11
ATOM 13205 O O . LEU A 1 31 ? -1.751 -9.443 2.333 1.00 0.00 31 LEU A O 11
ATOM 13221 N N . ASP A 1 32 ? -3.029 -11.201 1.739 1.00 0.00 32 ASP A N 11
ATOM 13222 C CA . ASP A 1 32 ? -2.273 -12.148 2.553 1.00 0.00 32 ASP A CA 11
ATOM 13223 C C . ASP A 1 32 ? -1.154 -12.772 1.726 1.00 0.00 32 ASP A C 11
ATOM 13224 O O . ASP A 1 32 ? -0.074 -13.070 2.238 1.00 0.00 32 ASP A O 11
ATOM 13233 N N . LEU A 1 33 ? -1.427 -12.965 0.439 1.00 0.00 33 LEU A N 11
ATOM 13234 C CA . LEU A 1 33 ? -0.441 -13.553 -0.465 1.00 0.00 33 LEU A CA 11
ATOM 13235 C C . LEU A 1 33 ? -0.935 -13.468 -1.909 1.00 0.00 33 LEU A C 11
ATOM 13236 O O . LEU A 1 33 ? -1.074 -14.478 -2.600 1.00 0.00 33 LEU A O 11
ATOM 13252 N N . ARG A 1 34 ? -1.202 -12.244 -2.357 1.00 0.00 34 ARG A N 11
ATOM 13253 C CA . ARG A 1 34 ? -1.685 -12.027 -3.719 1.00 0.00 34 ARG A CA 11
ATOM 13254 C C . ARG A 1 34 ? -0.538 -12.141 -4.720 1.00 0.00 34 ARG A C 11
ATOM 13255 O O . ARG A 1 34 ? -0.730 -12.572 -5.857 1.00 0.00 34 ARG A O 11
ATOM 13276 N N . PHE A 1 35 ? 0.655 -11.746 -4.285 1.00 0.00 35 PHE A N 11
ATOM 13277 C CA . PHE A 1 35 ? 1.830 -11.806 -5.153 1.00 0.00 35 PHE A CA 11
ATOM 13278 C C . PHE A 1 35 ? 2.449 -13.206 -5.153 1.00 0.00 35 PHE A C 11
ATOM 13279 O O . PHE A 1 35 ? 3.200 -13.560 -6.060 1.00 0.00 35 PHE A O 11
ATOM 13296 N N . GLU A 1 36 ? 2.135 -13.999 -4.129 1.00 0.00 36 GLU A N 11
ATOM 13297 C CA . GLU A 1 36 ? 2.680 -15.352 -4.037 1.00 0.00 36 GLU A CA 11
ATOM 13298 C C . GLU A 1 36 ? 1.660 -16.400 -4.498 1.00 0.00 36 GLU A C 11
ATOM 13299 O O . GLU A 1 36 ? 2.018 -17.551 -4.753 1.00 0.00 36 GLU A O 11
ATOM 13311 N N . ASP A 1 37 ? 0.389 -16.005 -4.595 1.00 0.00 37 ASP A N 11
ATOM 13312 C CA . ASP A 1 37 ? -0.657 -16.936 -5.017 1.00 0.00 37 ASP A CA 11
ATOM 13313 C C . ASP A 1 37 ? -0.372 -17.487 -6.412 1.00 0.00 37 ASP A C 11
ATOM 13314 O O . ASP A 1 37 ? -0.227 -18.695 -6.598 1.00 0.00 37 ASP A O 11
ATOM 13323 N N . ILE A 1 38 ? -0.305 -16.590 -7.391 1.00 0.00 38 ILE A N 11
ATOM 13324 C CA . ILE A 1 38 ? -0.049 -17.004 -8.773 1.00 0.00 38 ILE A CA 11
ATOM 13325 C C . ILE A 1 38 ? 1.433 -16.880 -9.119 1.00 0.00 38 ILE A C 11
ATOM 13326 O O . ILE A 1 38 ? 1.796 -16.714 -10.284 1.00 0.00 38 ILE A O 11
ATOM 13342 N N . GLY A 1 39 ? 2.292 -16.960 -8.102 1.00 0.00 39 GLY A N 11
ATOM 13343 C CA . GLY A 1 39 ? 3.734 -16.852 -8.325 1.00 0.00 39 GLY A CA 11
ATOM 13344 C C . GLY A 1 39 ? 4.080 -15.543 -9.031 1.00 0.00 39 GLY A C 11
ATOM 13345 O O . GLY A 1 39 ? 4.956 -15.499 -9.894 1.00 0.00 39 GLY A O 11
ATOM 13349 N N . TYR A 1 40 ? 3.373 -14.479 -8.655 1.00 0.00 40 TYR A N 11
ATOM 13350 C CA . TYR A 1 40 ? 3.600 -13.167 -9.260 1.00 0.00 40 TYR A CA 11
ATOM 13351 C C . TYR A 1 40 ? 5.044 -12.720 -9.039 1.00 0.00 40 TYR A C 11
ATOM 13352 O O . TYR A 1 40 ? 5.368 -12.087 -8.034 1.00 0.00 40 TYR A O 11
ATOM 13370 N N . ASP A 1 41 ? 5.905 -13.047 -9.999 1.00 0.00 41 ASP A N 11
ATOM 13371 C CA . ASP A 1 41 ? 7.307 -12.664 -9.907 1.00 0.00 41 ASP A CA 11
ATOM 13372 C C . ASP A 1 41 ? 7.477 -11.222 -10.366 1.00 0.00 41 ASP A C 11
ATOM 13373 O O . ASP A 1 41 ? 6.547 -10.611 -10.887 1.00 0.00 41 ASP A O 11
ATOM 13382 N N . SER A 1 42 ? 8.671 -10.685 -10.160 1.00 0.00 42 SER A N 11
ATOM 13383 C CA . SER A 1 42 ? 8.952 -9.306 -10.552 1.00 0.00 42 SER A CA 11
ATOM 13384 C C . SER A 1 42 ? 8.793 -9.123 -12.058 1.00 0.00 42 SER A C 11
ATOM 13385 O O . SER A 1 42 ? 8.341 -8.078 -12.524 1.00 0.00 42 SER A O 11
ATOM 13393 N N . LEU A 1 43 ? 9.178 -10.148 -12.814 1.00 0.00 43 LEU A N 11
ATOM 13394 C CA . LEU A 1 43 ? 9.085 -10.087 -14.271 1.00 0.00 43 LEU A CA 11
ATOM 13395 C C . LEU A 1 43 ? 7.633 -9.911 -14.721 1.00 0.00 43 LEU A C 11
ATOM 13396 O O . LEU A 1 43 ? 7.362 -9.313 -15.762 1.00 0.00 43 LEU A O 11
ATOM 13412 N N . ALA A 1 44 ? 6.707 -10.443 -13.929 1.00 0.00 44 ALA A N 11
ATOM 13413 C CA . ALA A 1 44 ? 5.286 -10.342 -14.262 1.00 0.00 44 ALA A CA 11
ATOM 13414 C C . ALA A 1 44 ? 4.752 -8.951 -13.940 1.00 0.00 44 ALA A C 11
ATOM 13415 O O . ALA A 1 44 ? 4.099 -8.313 -14.766 1.00 0.00 44 ALA A O 11
ATOM 13422 N N . LEU A 1 45 ? 5.031 -8.491 -12.724 1.00 0.00 45 LEU A N 11
ATOM 13423 C CA . LEU A 1 45 ? 4.572 -7.173 -12.286 1.00 0.00 45 LEU A CA 11
ATOM 13424 C C . LEU A 1 45 ? 5.598 -6.080 -12.588 1.00 0.00 45 LEU A C 11
ATOM 13425 O O . LEU A 1 45 ? 5.539 -4.988 -12.027 1.00 0.00 45 LEU A O 11
ATOM 13441 N N . MET A 1 46 ? 6.535 -6.380 -13.478 1.00 0.00 46 MET A N 11
ATOM 13442 C CA . MET A 1 46 ? 7.565 -5.409 -13.845 1.00 0.00 46 MET A CA 11
ATOM 13443 C C . MET A 1 46 ? 6.946 -4.226 -14.586 1.00 0.00 46 MET A C 11
ATOM 13444 O O . MET A 1 46 ? 7.348 -3.078 -14.398 1.00 0.00 46 MET A O 11
ATOM 13458 N N . GLU A 1 47 ? 5.968 -4.523 -15.437 1.00 0.00 47 GLU A N 11
ATOM 13459 C CA . GLU A 1 47 ? 5.301 -3.480 -16.214 1.00 0.00 47 GLU A CA 11
ATOM 13460 C C . GLU A 1 47 ? 4.309 -2.703 -15.351 1.00 0.00 47 GLU A C 11
ATOM 13461 O O . GLU A 1 47 ? 4.028 -1.532 -15.608 1.00 0.00 47 GLU A O 11
ATOM 13473 N N . THR A 1 48 ? 3.773 -3.365 -14.329 1.00 0.00 48 THR A N 11
ATOM 13474 C CA . THR A 1 48 ? 2.806 -2.722 -13.441 1.00 0.00 48 THR A CA 11
ATOM 13475 C C . THR A 1 48 ? 3.467 -1.601 -12.642 1.00 0.00 48 THR A C 11
ATOM 13476 O O . THR A 1 48 ? 2.997 -0.464 -12.638 1.00 0.00 48 THR A O 11
ATOM 13487 N N . ALA A 1 49 ? 4.558 -1.938 -11.961 1.00 0.00 49 ALA A N 11
ATOM 13488 C CA . ALA A 1 49 ? 5.276 -0.956 -11.151 1.00 0.00 49 ALA A CA 11
ATOM 13489 C C . ALA A 1 49 ? 6.025 0.036 -12.037 1.00 0.00 49 ALA A C 11
ATOM 13490 O O . ALA A 1 49 ? 6.228 1.190 -11.663 1.00 0.00 49 ALA A O 11
ATOM 13497 N N . ALA A 1 50 ? 6.439 -0.427 -13.214 1.00 0.00 50 ALA A N 11
ATOM 13498 C CA . ALA A 1 50 ? 7.170 0.432 -14.143 1.00 0.00 50 ALA A CA 11
ATOM 13499 C C . ALA A 1 50 ? 6.264 1.536 -14.684 1.00 0.00 50 ALA A C 11
ATOM 13500 O O . ALA A 1 50 ? 6.720 2.638 -14.988 1.00 0.00 50 ALA A O 11
ATOM 13507 N N . ARG A 1 51 ? 4.974 1.227 -14.801 1.00 0.00 51 ARG A N 11
ATOM 13508 C CA . ARG A 1 51 ? 4.011 2.200 -15.310 1.00 0.00 51 ARG A CA 11
ATOM 13509 C C . ARG A 1 51 ? 3.549 3.133 -14.193 1.00 0.00 51 ARG A C 11
ATOM 13510 O O . ARG A 1 51 ? 3.240 4.300 -14.429 1.00 0.00 51 ARG A O 11
ATOM 13531 N N . LEU A 1 52 ? 3.502 2.600 -12.975 1.00 0.00 52 LEU A N 11
ATOM 13532 C CA . LEU A 1 52 ? 3.072 3.390 -11.823 1.00 0.00 52 LEU A CA 11
ATOM 13533 C C . LEU A 1 52 ? 4.124 4.440 -11.462 1.00 0.00 52 LEU A C 11
ATOM 13534 O O . LEU A 1 52 ? 3.802 5.501 -10.929 1.00 0.00 52 LEU A O 11
ATOM 13550 N N . GLU A 1 53 ? 5.385 4.129 -11.755 1.00 0.00 53 GLU A N 11
ATOM 13551 C CA . GLU A 1 53 ? 6.477 5.051 -11.452 1.00 0.00 53 GLU A CA 11
ATOM 13552 C C . GLU A 1 53 ? 6.299 6.364 -12.209 1.00 0.00 53 GLU A C 11
ATOM 13553 O O . GLU A 1 53 ? 6.686 7.430 -11.730 1.00 0.00 53 GLU A O 11
ATOM 13565 N N . SER A 1 54 ? 5.712 6.275 -13.398 1.00 0.00 54 SER A N 11
ATOM 13566 C CA . SER A 1 54 ? 5.487 7.463 -14.219 1.00 0.00 54 SER A CA 11
ATOM 13567 C C . SER A 1 54 ? 4.071 8.009 -14.027 1.00 0.00 54 SER A C 11
ATOM 13568 O O . SER A 1 54 ? 3.800 9.175 -14.319 1.00 0.00 54 SER A O 11
ATOM 13576 N N . ARG A 1 55 ? 3.165 7.159 -13.539 1.00 0.00 55 ARG A N 11
ATOM 13577 C CA . ARG A 1 55 ? 1.779 7.574 -13.322 1.00 0.00 55 ARG A CA 11
ATOM 13578 C C . ARG A 1 55 ? 1.708 8.762 -12.362 1.00 0.00 55 ARG A C 11
ATOM 13579 O O . ARG A 1 55 ? 1.047 9.762 -12.640 1.00 0.00 55 ARG A O 11
ATOM 13600 N N . TYR A 1 56 ? 2.390 8.637 -11.226 1.00 0.00 56 TYR A N 11
ATOM 13601 C CA . TYR A 1 56 ? 2.388 9.707 -10.231 1.00 0.00 56 TYR A CA 11
ATOM 13602 C C . TYR A 1 56 ? 3.771 10.339 -10.111 1.00 0.00 56 TYR A C 11
ATOM 13603 O O . TYR A 1 56 ? 3.901 11.541 -9.881 1.00 0.00 56 TYR A O 11
ATOM 13621 N N . GLY A 1 57 ? 4.804 9.516 -10.264 1.00 0.00 57 GLY A N 11
ATOM 13622 C CA . GLY A 1 57 ? 6.176 10.007 -10.165 1.00 0.00 57 GLY A CA 11
ATOM 13623 C C . GLY A 1 57 ? 6.747 9.727 -8.779 1.00 0.00 57 GLY A C 11
ATOM 13624 O O . GLY A 1 57 ? 7.359 10.594 -8.156 1.00 0.00 57 GLY A O 11
ATOM 13628 N N . VAL A 1 58 ? 6.532 8.503 -8.305 1.00 0.00 58 VAL A N 11
ATOM 13629 C CA . VAL A 1 58 ? 7.020 8.105 -6.991 1.00 0.00 58 VAL A CA 11
ATOM 13630 C C . VAL A 1 58 ? 8.550 8.060 -6.976 1.00 0.00 58 VAL A C 11
ATOM 13631 O O . VAL A 1 58 ? 9.196 7.991 -8.022 1.00 0.00 58 VAL A O 11
ATOM 13644 N N . SER A 1 59 ? 9.115 8.109 -5.772 1.00 0.00 59 SER A N 11
ATOM 13645 C CA . SER A 1 59 ? 10.568 8.081 -5.618 1.00 0.00 59 SER A CA 11
ATOM 13646 C C . SER A 1 59 ? 11.026 6.752 -5.011 1.00 0.00 59 SER A C 11
ATOM 13647 O O . SER A 1 59 ? 11.915 6.713 -4.158 1.00 0.00 59 SER A O 11
ATOM 13655 N N . ILE A 1 60 ? 10.418 5.662 -5.470 1.00 0.00 60 ILE A N 11
ATOM 13656 C CA . ILE A 1 60 ? 10.775 4.334 -4.977 1.00 0.00 60 ILE A CA 11
ATOM 13657 C C . ILE A 1 60 ? 11.648 3.626 -6.036 1.00 0.00 60 ILE A C 11
ATOM 13658 O O . ILE A 1 60 ? 11.409 3.775 -7.234 1.00 0.00 60 ILE A O 11
ATOM 13674 N N . PRO A 1 61 ? 12.668 2.856 -5.614 1.00 0.00 61 PRO A N 11
ATOM 13675 C CA . PRO A 1 61 ? 13.553 2.154 -6.564 1.00 0.00 61 PRO A CA 11
ATOM 13676 C C . PRO A 1 61 ? 12.937 0.870 -7.117 1.00 0.00 61 PRO A C 11
ATOM 13677 O O . PRO A 1 61 ? 11.806 0.510 -6.786 1.00 0.00 61 PRO A O 11
ATOM 13688 N N . ASP A 1 62 ? 13.698 0.190 -7.969 1.00 0.00 62 ASP A N 11
ATOM 13689 C CA . ASP A 1 62 ? 13.231 -1.054 -8.580 1.00 0.00 62 ASP A CA 11
ATOM 13690 C C . ASP A 1 62 ? 13.658 -2.281 -7.764 1.00 0.00 62 ASP A C 11
ATOM 13691 O O . ASP A 1 62 ? 13.232 -3.398 -8.048 1.00 0.00 62 ASP A O 11
ATOM 13700 N N . ASP A 1 63 ? 14.510 -2.076 -6.760 1.00 0.00 63 ASP A N 11
ATOM 13701 C CA . ASP A 1 63 ? 14.976 -3.190 -5.939 1.00 0.00 63 ASP A CA 11
ATOM 13702 C C . ASP A 1 63 ? 13.916 -3.593 -4.915 1.00 0.00 63 ASP A C 11
ATOM 13703 O O . ASP A 1 63 ? 13.625 -4.776 -4.736 1.00 0.00 63 ASP A O 11
ATOM 13712 N N . VAL A 1 64 ? 13.350 -2.597 -4.238 1.00 0.00 64 VAL A N 11
ATOM 13713 C CA . VAL A 1 64 ? 12.332 -2.860 -3.223 1.00 0.00 64 VAL A CA 11
ATOM 13714 C C . VAL A 1 64 ? 10.985 -3.195 -3.869 1.00 0.00 64 VAL A C 11
ATOM 13715 O O . VAL A 1 64 ? 10.304 -4.136 -3.461 1.00 0.00 64 VAL A O 11
ATOM 13728 N N . ALA A 1 65 ? 10.608 -2.414 -4.876 1.00 0.00 65 ALA A N 11
ATOM 13729 C CA . ALA A 1 65 ? 9.337 -2.639 -5.564 1.00 0.00 65 ALA A CA 11
ATOM 13730 C C . ALA A 1 65 ? 9.435 -3.848 -6.488 1.00 0.00 65 ALA A C 11
ATOM 13731 O O . ALA A 1 65 ? 8.461 -4.572 -6.694 1.00 0.00 65 ALA A O 11
ATOM 13738 N N . GLY A 1 66 ? 10.624 -4.056 -7.045 1.00 0.00 66 GLY A N 11
ATOM 13739 C CA . GLY A 1 66 ? 10.846 -5.180 -7.952 1.00 0.00 66 GLY A CA 11
ATOM 13740 C C . GLY A 1 66 ? 10.802 -6.503 -7.198 1.00 0.00 66 GLY A C 11
ATOM 13741 O O . GLY A 1 66 ? 10.326 -7.513 -7.715 1.00 0.00 66 GLY A O 11
ATOM 13745 N N . ARG A 1 67 ? 11.306 -6.488 -5.967 1.00 0.00 67 ARG A N 11
ATOM 13746 C CA . ARG A 1 67 ? 11.320 -7.697 -5.147 1.00 0.00 67 ARG A CA 11
ATOM 13747 C C . ARG A 1 67 ? 10.141 -7.698 -4.175 1.00 0.00 67 ARG A C 11
ATOM 13748 O O . ARG A 1 67 ? 10.254 -8.161 -3.040 1.00 0.00 67 ARG A O 11
ATOM 13769 N N . VAL A 1 68 ? 9.007 -7.172 -4.634 1.00 0.00 68 VAL A N 11
ATOM 13770 C CA . VAL A 1 68 ? 7.813 -7.118 -3.795 1.00 0.00 68 VAL A CA 11
ATOM 13771 C C . VAL A 1 68 ? 7.175 -8.505 -3.686 1.00 0.00 68 VAL A C 11
ATOM 13772 O O . VAL A 1 68 ? 6.679 -9.057 -4.669 1.00 0.00 68 VAL A O 11
ATOM 13785 N N . ASP A 1 69 ? 7.198 -9.058 -2.478 1.00 0.00 69 ASP A N 11
ATOM 13786 C CA . ASP A 1 69 ? 6.621 -10.380 -2.245 1.00 0.00 69 ASP A CA 11
ATOM 13787 C C . ASP A 1 69 ? 5.178 -10.259 -1.760 1.00 0.00 69 ASP A C 11
ATOM 13788 O O . ASP A 1 69 ? 4.356 -11.144 -1.996 1.00 0.00 69 ASP A O 11
ATOM 13797 N N . THR A 1 70 ? 4.879 -9.154 -1.081 1.00 0.00 70 THR A N 11
ATOM 13798 C CA . THR A 1 70 ? 3.532 -8.927 -0.571 1.00 0.00 70 THR A CA 11
ATOM 13799 C C . THR A 1 70 ? 2.837 -7.824 -1.376 1.00 0.00 70 THR A C 11
ATOM 13800 O O . THR A 1 70 ? 3.498 -6.932 -1.906 1.00 0.00 70 THR A O 11
ATOM 13811 N N . PRO A 1 71 ? 1.498 -7.865 -1.482 1.00 0.00 71 PRO A N 11
ATOM 13812 C CA . PRO A 1 71 ? 0.746 -6.846 -2.238 1.00 0.00 71 PRO A CA 11
ATOM 13813 C C . PRO A 1 71 ? 0.525 -5.572 -1.429 1.00 0.00 71 PRO A C 11
ATOM 13814 O O . PRO A 1 71 ? 0.704 -4.460 -1.928 1.00 0.00 71 PRO A O 11
ATOM 13825 N N . ARG A 1 72 ? 0.137 -5.751 -0.168 1.00 0.00 72 ARG A N 11
ATOM 13826 C CA . ARG A 1 72 ? -0.105 -4.615 0.720 1.00 0.00 72 ARG A CA 11
ATOM 13827 C C . ARG A 1 72 ? 1.137 -3.729 0.826 1.00 0.00 72 ARG A C 11
ATOM 13828 O O . ARG A 1 72 ? 1.043 -2.548 1.151 1.00 0.00 72 ARG A O 11
ATOM 13849 N N . GLU A 1 73 ? 2.304 -4.310 0.547 1.00 0.00 73 GLU A N 11
ATOM 13850 C CA . GLU A 1 73 ? 3.552 -3.556 0.616 1.00 0.00 73 GLU A CA 11
ATOM 13851 C C . GLU A 1 73 ? 3.649 -2.580 -0.553 1.00 0.00 73 GLU A C 11
ATOM 13852 O O . GLU A 1 73 ? 4.084 -1.441 -0.393 1.00 0.00 73 GLU A O 11
ATOM 13864 N N . LEU A 1 74 ? 3.235 -3.040 -1.733 1.00 0.00 74 LEU A N 11
ATOM 13865 C CA . LEU A 1 74 ? 3.278 -2.199 -2.932 1.00 0.00 74 LEU A CA 11
ATOM 13866 C C . LEU A 1 74 ? 2.461 -0.924 -2.725 1.00 0.00 74 LEU A C 11
ATOM 13867 O O . LEU A 1 74 ? 2.929 0.183 -2.995 1.00 0.00 74 LEU A O 11
ATOM 13883 N N . LEU A 1 75 ? 1.234 -1.095 -2.236 1.00 0.00 75 LEU A N 11
ATOM 13884 C CA . LEU A 1 75 ? 0.353 0.046 -1.987 1.00 0.00 75 LEU A CA 11
ATOM 13885 C C . LEU A 1 75 ? 0.982 0.988 -0.963 1.00 0.00 75 LEU A C 11
ATOM 13886 O O . LEU A 1 75 ? 0.999 2.198 -1.148 1.00 0.00 75 LEU A O 11
ATOM 13902 N N . ASP A 1 76 ? 1.476 0.421 0.125 1.00 0.00 76 ASP A N 11
ATOM 13903 C CA . ASP A 1 76 ? 2.091 1.226 1.178 1.00 0.00 76 ASP A CA 11
ATOM 13904 C C . ASP A 1 76 ? 3.378 1.904 0.692 1.00 0.00 76 ASP A C 11
ATOM 13905 O O . ASP A 1 76 ? 3.866 2.844 1.321 1.00 0.00 76 ASP A O 11
ATOM 13914 N N . LEU A 1 77 ? 3.931 1.420 -0.422 1.00 0.00 77 LEU A N 11
ATOM 13915 C CA . LEU A 1 77 ? 5.165 1.997 -0.959 1.00 0.00 77 LEU A CA 11
ATOM 13916 C C . LEU A 1 77 ? 4.884 3.285 -1.724 1.00 0.00 77 LEU A C 11
ATOM 13917 O O . LEU A 1 77 ? 5.292 4.372 -1.315 1.00 0.00 77 LEU A O 11
ATOM 13933 N N . ILE A 1 78 ? 4.186 3.145 -2.847 1.00 0.00 78 ILE A N 11
ATOM 13934 C CA . ILE A 1 78 ? 3.855 4.303 -3.683 1.00 0.00 78 ILE A CA 11
ATOM 13935 C C . ILE A 1 78 ? 3.036 5.319 -2.888 1.00 0.00 78 ILE A C 11
ATOM 13936 O O . ILE A 1 78 ? 3.219 6.530 -3.009 1.00 0.00 78 ILE A O 11
ATOM 13952 N N . ASN A 1 79 ? 2.127 4.796 -2.080 1.00 0.00 79 ASN A N 11
ATOM 13953 C CA . ASN A 1 79 ? 1.257 5.629 -1.254 1.00 0.00 79 ASN A CA 11
ATOM 13954 C C . ASN A 1 79 ? 2.052 6.321 -0.150 1.00 0.00 79 ASN A C 11
ATOM 13955 O O . ASN A 1 79 ? 1.703 7.416 0.291 1.00 0.00 79 ASN A O 11
ATOM 13966 N N . GLY A 1 80 ? 3.120 5.667 0.300 1.00 0.00 80 GLY A N 11
ATOM 13967 C CA . GLY A 1 80 ? 3.953 6.227 1.361 1.00 0.00 80 GLY A CA 11
ATOM 13968 C C . GLY A 1 80 ? 4.687 7.476 0.882 1.00 0.00 80 GLY A C 11
ATOM 13969 O O . GLY A 1 80 ? 4.821 8.454 1.617 1.00 0.00 80 GLY A O 11
ATOM 13973 N N . ALA A 1 81 ? 5.167 7.428 -0.357 1.00 0.00 81 ALA A N 11
ATOM 13974 C CA . ALA A 1 81 ? 5.894 8.561 -0.926 1.00 0.00 81 ALA A CA 11
ATOM 13975 C C . ALA A 1 81 ? 4.953 9.738 -1.171 1.00 0.00 81 ALA A C 11
ATOM 13976 O O . ALA A 1 81 ? 5.245 10.873 -0.792 1.00 0.00 81 ALA A O 11
ATOM 13983 N N . LEU A 1 82 ? 3.822 9.457 -1.811 1.00 0.00 82 LEU A N 11
ATOM 13984 C CA . LEU A 1 82 ? 2.843 10.501 -2.107 1.00 0.00 82 LEU A CA 11
ATOM 13985 C C . LEU A 1 82 ? 2.337 11.153 -0.821 1.00 0.00 82 LEU A C 11
ATOM 13986 O O . LEU A 1 82 ? 1.967 12.326 -0.808 1.00 0.00 82 LEU A O 11
ATOM 14002 N N . ALA A 1 83 ? 2.323 10.377 0.260 1.00 0.00 83 ALA A N 11
ATOM 14003 C CA . ALA A 1 83 ? 1.859 10.890 1.546 1.00 0.00 83 ALA A CA 11
ATOM 14004 C C . ALA A 1 83 ? 2.793 11.985 2.051 1.00 0.00 83 ALA A C 11
ATOM 14005 O O . ALA A 1 83 ? 2.350 13.007 2.577 1.00 0.00 83 ALA A O 11
ATOM 14012 N N . GLU A 1 84 ? 4.093 11.760 1.886 1.00 0.00 84 GLU A N 11
ATOM 14013 C CA . GLU A 1 84 ? 5.087 12.733 2.330 1.00 0.00 84 GLU A CA 11
ATOM 14014 C C . GLU A 1 84 ? 5.642 13.508 1.136 1.00 0.00 84 GLU A C 11
ATOM 14015 O O . GLU A 1 84 ? 6.828 13.838 1.086 1.00 0.00 84 GLU A O 11
ATOM 14027 N N . ALA A 1 85 ? 4.767 13.798 0.176 1.00 0.00 85 ALA A N 11
ATOM 14028 C CA . ALA A 1 85 ? 5.177 14.535 -1.015 1.00 0.00 85 ALA A CA 11
ATOM 14029 C C . ALA A 1 85 ? 4.732 15.992 -0.919 1.00 0.00 85 ALA A C 11
ATOM 14030 O O . ALA A 1 85 ? 4.385 16.619 -1.920 1.00 0.00 85 ALA A O 11
ATOM 14037 N N . ALA A 1 86 ? 4.750 16.524 0.301 1.00 0.00 86 ALA A N 11
ATOM 14038 C CA . ALA A 1 86 ? 4.347 17.910 0.522 1.00 0.00 86 ALA A CA 11
ATOM 14039 C C . ALA A 1 86 ? 5.466 18.861 0.109 1.00 0.00 86 ALA A C 11
ATOM 14040 O O . ALA A 1 86 ? 5.427 20.007 0.526 1.00 0.00 86 ALA A O 11
ATOM 14048 N N . MET A 1 1 ? -12.136 9.462 7.768 1.00 0.00 1 MET A N 12
ATOM 14049 C CA . MET A 1 1 ? -10.986 8.559 7.482 1.00 0.00 1 MET A CA 12
ATOM 14050 C C . MET A 1 1 ? -10.977 8.200 6.000 1.00 0.00 1 MET A C 12
ATOM 14051 O O . MET A 1 1 ? -11.689 7.299 5.559 1.00 0.00 1 MET A O 12
ATOM 14067 N N . ALA A 1 2 ? -10.160 8.920 5.235 1.00 0.00 2 ALA A N 12
ATOM 14068 C CA . ALA A 1 2 ? -10.062 8.672 3.798 1.00 0.00 2 ALA A CA 12
ATOM 14069 C C . ALA A 1 2 ? -8.632 8.893 3.316 1.00 0.00 2 ALA A C 12
ATOM 14070 O O . ALA A 1 2 ? -7.995 9.891 3.652 1.00 0.00 2 ALA A O 12
ATOM 14077 N N . THR A 1 3 ? -8.136 7.947 2.523 1.00 0.00 3 THR A N 12
ATOM 14078 C CA . THR A 1 3 ? -6.778 8.043 1.995 1.00 0.00 3 THR A CA 12
ATOM 14079 C C . THR A 1 3 ? -6.798 8.051 0.470 1.00 0.00 3 THR A C 12
ATOM 14080 O O . THR A 1 3 ? -7.804 7.711 -0.154 1.00 0.00 3 THR A O 12
ATOM 14091 N N . LEU A 1 4 ? -5.675 8.446 -0.123 1.00 0.00 4 LEU A N 12
ATOM 14092 C CA . LEU A 1 4 ? -5.571 8.497 -1.579 1.00 0.00 4 LEU A CA 12
ATOM 14093 C C . LEU A 1 4 ? -5.261 7.110 -2.137 1.00 0.00 4 LEU A C 12
ATOM 14094 O O . LEU A 1 4 ? -6.042 6.543 -2.900 1.00 0.00 4 LEU A O 12
ATOM 14110 N N . LEU A 1 5 ? -4.110 6.571 -1.745 1.00 0.00 5 LEU A N 12
ATOM 14111 C CA . LEU A 1 5 ? -3.702 5.249 -2.211 1.00 0.00 5 LEU A CA 12
ATOM 14112 C C . LEU A 1 5 ? -4.216 4.175 -1.262 1.00 0.00 5 LEU A C 12
ATOM 14113 O O . LEU A 1 5 ? -3.485 3.659 -0.422 1.00 0.00 5 LEU A O 12
ATOM 14129 N N . THR A 1 6 ? -5.492 3.850 -1.408 1.00 0.00 6 THR A N 12
ATOM 14130 C CA . THR A 1 6 ? -6.108 2.838 -0.557 1.00 0.00 6 THR A CA 12
ATOM 14131 C C . THR A 1 6 ? -6.024 1.462 -1.209 1.00 0.00 6 THR A C 12
ATOM 14132 O O . THR A 1 6 ? -5.608 1.326 -2.360 1.00 0.00 6 THR A O 12
ATOM 14143 N N . THR A 1 7 ? -6.426 0.443 -0.453 1.00 0.00 7 THR A N 12
ATOM 14144 C CA . THR A 1 7 ? -6.404 -0.933 -0.950 1.00 0.00 7 THR A CA 12
ATOM 14145 C C . THR A 1 7 ? -7.233 -1.056 -2.226 1.00 0.00 7 THR A C 12
ATOM 14146 O O . THR A 1 7 ? -6.839 -1.726 -3.177 1.00 0.00 7 THR A O 12
ATOM 14157 N N . ASP A 1 8 ? -8.387 -0.398 -2.235 1.00 0.00 8 ASP A N 12
ATOM 14158 C CA . ASP A 1 8 ? -9.263 -0.437 -3.405 1.00 0.00 8 ASP A CA 12
ATOM 14159 C C . ASP A 1 8 ? -8.540 0.127 -4.627 1.00 0.00 8 ASP A C 12
ATOM 14160 O O . ASP A 1 8 ? -8.762 -0.309 -5.757 1.00 0.00 8 ASP A O 12
ATOM 14169 N N . ASP A 1 9 ? -7.668 1.101 -4.381 1.00 0.00 9 ASP A N 12
ATOM 14170 C CA . ASP A 1 9 ? -6.906 1.727 -5.459 1.00 0.00 9 ASP A CA 12
ATOM 14171 C C . ASP A 1 9 ? -5.957 0.722 -6.108 1.00 0.00 9 ASP A C 12
ATOM 14172 O O . ASP A 1 9 ? -5.988 0.516 -7.322 1.00 0.00 9 ASP A O 12
ATOM 14181 N N . LEU A 1 10 ? -5.106 0.098 -5.288 1.00 0.00 10 LEU A N 12
ATOM 14182 C CA . LEU A 1 10 ? -4.149 -0.880 -5.810 1.00 0.00 10 LEU A CA 12
ATOM 14183 C C . LEU A 1 10 ? -4.879 -2.022 -6.535 1.00 0.00 10 LEU A C 12
ATOM 14184 O O . LEU A 1 10 ? -4.335 -2.648 -7.444 1.00 0.00 10 LEU A O 12
ATOM 14200 N N . ARG A 1 11 ? -6.116 -2.280 -6.112 1.00 0.00 11 ARG A N 12
ATOM 14201 C CA . ARG A 1 11 ? -6.915 -3.342 -6.715 1.00 0.00 11 ARG A CA 12
ATOM 14202 C C . ARG A 1 11 ? -7.224 -3.014 -8.170 1.00 0.00 11 ARG A C 12
ATOM 14203 O O . ARG A 1 11 ? -7.016 -3.834 -9.062 1.00 0.00 11 ARG A O 12
ATOM 14224 N N . ARG A 1 12 ? -7.728 -1.804 -8.398 1.00 0.00 12 ARG A N 12
ATOM 14225 C CA . ARG A 1 12 ? -8.071 -1.369 -9.752 1.00 0.00 12 ARG A CA 12
ATOM 14226 C C . ARG A 1 12 ? -6.844 -1.410 -10.659 1.00 0.00 12 ARG A C 12
ATOM 14227 O O . ARG A 1 12 ? -6.943 -1.713 -11.848 1.00 0.00 12 ARG A O 12
ATOM 14248 N N . ALA A 1 13 ? -5.685 -1.104 -10.083 1.00 0.00 13 ALA A N 12
ATOM 14249 C CA . ALA A 1 13 ? -4.440 -1.112 -10.849 1.00 0.00 13 ALA A CA 12
ATOM 14250 C C . ALA A 1 13 ? -4.032 -2.543 -11.195 1.00 0.00 13 ALA A C 12
ATOM 14251 O O . ALA A 1 13 ? -3.397 -2.791 -12.221 1.00 0.00 13 ALA A O 12
ATOM 14258 N N . LEU A 1 14 ? -4.402 -3.480 -10.326 1.00 0.00 14 LEU A N 12
ATOM 14259 C CA . LEU A 1 14 ? -4.069 -4.887 -10.546 1.00 0.00 14 LEU A CA 12
ATOM 14260 C C . LEU A 1 14 ? -5.103 -5.573 -11.448 1.00 0.00 14 LEU A C 12
ATOM 14261 O O . LEU A 1 14 ? -4.855 -6.657 -11.970 1.00 0.00 14 LEU A O 12
ATOM 14277 N N . VAL A 1 15 ? -6.264 -4.937 -11.624 1.00 0.00 15 VAL A N 12
ATOM 14278 C CA . VAL A 1 15 ? -7.317 -5.507 -12.462 1.00 0.00 15 VAL A CA 12
ATOM 14279 C C . VAL A 1 15 ? -7.002 -5.280 -13.941 1.00 0.00 15 VAL A C 12
ATOM 14280 O O . VAL A 1 15 ? -7.299 -6.120 -14.790 1.00 0.00 15 VAL A O 12
ATOM 14293 N N . GLU A 1 16 ? -6.406 -4.130 -14.235 1.00 0.00 16 GLU A N 12
ATOM 14294 C CA . GLU A 1 16 ? -6.062 -3.790 -15.614 1.00 0.00 16 GLU A CA 12
ATOM 14295 C C . GLU A 1 16 ? -5.085 -4.807 -16.200 1.00 0.00 16 GLU A C 12
ATOM 14296 O O . GLU A 1 16 ? -5.253 -5.270 -17.328 1.00 0.00 16 GLU A O 12
ATOM 14308 N N . CYS A 1 17 ? -4.058 -5.142 -15.423 1.00 0.00 17 CYS A N 12
ATOM 14309 C CA . CYS A 1 17 ? -3.050 -6.100 -15.880 1.00 0.00 17 CYS A CA 12
ATOM 14310 C C . CYS A 1 17 ? -3.424 -7.538 -15.502 1.00 0.00 17 CYS A C 12
ATOM 14311 O O . CYS A 1 17 ? -2.851 -8.492 -16.028 1.00 0.00 17 CYS A O 12
ATOM 14319 N N . ALA A 1 18 ? -4.381 -7.692 -14.585 1.00 0.00 18 ALA A N 12
ATOM 14320 C CA . ALA A 1 18 ? -4.800 -9.026 -14.155 1.00 0.00 18 ALA A CA 12
ATOM 14321 C C . ALA A 1 18 ? -5.320 -9.841 -15.338 1.00 0.00 18 ALA A C 12
ATOM 14322 O O . ALA A 1 18 ? -4.668 -10.776 -15.800 1.00 0.00 18 ALA A O 12
ATOM 14329 N N . GLY A 1 19 ? -6.506 -9.476 -15.818 1.00 0.00 19 GLY A N 12
ATOM 14330 C CA . GLY A 1 19 ? -7.111 -10.180 -16.944 1.00 0.00 19 GLY A CA 12
ATOM 14331 C C . GLY A 1 19 ? -8.615 -10.321 -16.743 1.00 0.00 19 GLY A C 12
ATOM 14332 O O . GLY A 1 19 ? -9.386 -9.423 -17.080 1.00 0.00 19 GLY A O 12
ATOM 14336 N N . GLU A 1 20 ? -9.025 -11.456 -16.181 1.00 0.00 20 GLU A N 12
ATOM 14337 C CA . GLU A 1 20 ? -10.442 -11.697 -15.933 1.00 0.00 20 GLU A CA 12
ATOM 14338 C C . GLU A 1 20 ? -10.926 -10.825 -14.772 1.00 0.00 20 GLU A C 12
ATOM 14339 O O . GLU A 1 20 ? -11.525 -9.775 -14.992 1.00 0.00 20 GLU A O 12
ATOM 14351 N N . THR A 1 21 ? -10.638 -11.270 -13.536 1.00 0.00 21 THR A N 12
ATOM 14352 C CA . THR A 1 21 ? -11.020 -10.541 -12.308 1.00 0.00 21 THR A CA 12
ATOM 14353 C C . THR A 1 21 ? -12.399 -9.881 -12.411 1.00 0.00 21 THR A C 12
ATOM 14354 O O . THR A 1 21 ? -12.569 -8.825 -13.020 1.00 0.00 21 THR A O 12
ATOM 14365 N N . ASP A 1 22 ? -13.376 -10.512 -11.779 1.00 0.00 22 ASP A N 12
ATOM 14366 C CA . ASP A 1 22 ? -14.739 -9.988 -11.782 1.00 0.00 22 ASP A CA 12
ATOM 14367 C C . ASP A 1 22 ? -15.005 -9.148 -10.532 1.00 0.00 22 ASP A C 12
ATOM 14368 O O . ASP A 1 22 ? -16.144 -9.036 -10.078 1.00 0.00 22 ASP A O 12
ATOM 14377 N N . GLY A 1 23 ? -13.946 -8.553 -9.979 1.00 0.00 23 GLY A N 12
ATOM 14378 C CA . GLY A 1 23 ? -14.092 -7.724 -8.785 1.00 0.00 23 GLY A CA 12
ATOM 14379 C C . GLY A 1 23 ? -14.144 -8.587 -7.530 1.00 0.00 23 GLY A C 12
ATOM 14380 O O . GLY A 1 23 ? -15.213 -8.832 -6.972 1.00 0.00 23 GLY A O 12
ATOM 14384 N N . THR A 1 24 ? -12.971 -9.041 -7.090 1.00 0.00 24 THR A N 12
ATOM 14385 C CA . THR A 1 24 ? -12.877 -9.878 -5.896 1.00 0.00 24 THR A CA 12
ATOM 14386 C C . THR A 1 24 ? -13.605 -11.200 -6.111 1.00 0.00 24 THR A C 12
ATOM 14387 O O . THR A 1 24 ? -14.744 -11.234 -6.576 1.00 0.00 24 THR A O 12
ATOM 14398 N N . ASP A 1 25 ? -12.930 -12.288 -5.763 1.00 0.00 25 ASP A N 12
ATOM 14399 C CA . ASP A 1 25 ? -13.513 -13.618 -5.917 1.00 0.00 25 ASP A CA 12
ATOM 14400 C C . ASP A 1 25 ? -12.960 -14.566 -4.856 1.00 0.00 25 ASP A C 12
ATOM 14401 O O . ASP A 1 25 ? -12.726 -15.747 -5.116 1.00 0.00 25 ASP A O 12
ATOM 14410 N N . LEU A 1 26 ? -12.757 -14.036 -3.653 1.00 0.00 26 LEU A N 12
ATOM 14411 C CA . LEU A 1 26 ? -12.231 -14.848 -2.552 1.00 0.00 26 LEU A CA 12
ATOM 14412 C C . LEU A 1 26 ? -13.081 -14.635 -1.299 1.00 0.00 26 LEU A C 12
ATOM 14413 O O . LEU A 1 26 ? -13.907 -15.474 -0.942 1.00 0.00 26 LEU A O 12
ATOM 14429 N N . SER A 1 27 ? -12.869 -13.499 -0.639 1.00 0.00 27 SER A N 12
ATOM 14430 C CA . SER A 1 27 ? -13.619 -13.177 0.570 1.00 0.00 27 SER A CA 12
ATOM 14431 C C . SER A 1 27 ? -13.760 -11.670 0.716 1.00 0.00 27 SER A C 12
ATOM 14432 O O . SER A 1 27 ? -14.846 -11.108 0.573 1.00 0.00 27 SER A O 12
ATOM 14440 N N . GLY A 1 28 ? -12.639 -11.031 1.003 1.00 0.00 28 GLY A N 12
ATOM 14441 C CA . GLY A 1 28 ? -12.608 -9.581 1.173 1.00 0.00 28 GLY A CA 12
ATOM 14442 C C . GLY A 1 28 ? -11.258 -9.135 1.721 1.00 0.00 28 GLY A C 12
ATOM 14443 O O . GLY A 1 28 ? -11.181 -8.282 2.606 1.00 0.00 28 GLY A O 12
ATOM 14447 N N . ASP A 1 29 ? -10.191 -9.724 1.186 1.00 0.00 29 ASP A N 12
ATOM 14448 C CA . ASP A 1 29 ? -8.842 -9.384 1.627 1.00 0.00 29 ASP A CA 12
ATOM 14449 C C . ASP A 1 29 ? -7.891 -9.323 0.437 1.00 0.00 29 ASP A C 12
ATOM 14450 O O . ASP A 1 29 ? -7.206 -8.321 0.227 1.00 0.00 29 ASP A O 12
ATOM 14459 N N . PHE A 1 30 ? -7.857 -10.415 -0.339 1.00 0.00 30 PHE A N 12
ATOM 14460 C CA . PHE A 1 30 ? -6.988 -10.520 -1.530 1.00 0.00 30 PHE A CA 12
ATOM 14461 C C . PHE A 1 30 ? -5.601 -9.934 -1.282 1.00 0.00 30 PHE A C 12
ATOM 14462 O O . PHE A 1 30 ? -4.959 -9.407 -2.191 1.00 0.00 30 PHE A O 12
ATOM 14479 N N . LEU A 1 31 ? -5.148 -10.036 -0.042 1.00 0.00 31 LEU A N 12
ATOM 14480 C CA . LEU A 1 31 ? -3.835 -9.512 0.318 1.00 0.00 31 LEU A CA 12
ATOM 14481 C C . LEU A 1 31 ? -3.073 -10.500 1.200 1.00 0.00 31 LEU A C 12
ATOM 14482 O O . LEU A 1 31 ? -2.216 -10.110 1.994 1.00 0.00 31 LEU A O 12
ATOM 14498 N N . ASP A 1 32 ? -3.377 -11.785 1.035 1.00 0.00 32 ASP A N 12
ATOM 14499 C CA . ASP A 1 32 ? -2.699 -12.824 1.803 1.00 0.00 32 ASP A CA 12
ATOM 14500 C C . ASP A 1 32 ? -1.550 -13.387 0.975 1.00 0.00 32 ASP A C 12
ATOM 14501 O O . ASP A 1 32 ? -0.473 -13.688 1.491 1.00 0.00 32 ASP A O 12
ATOM 14510 N N . LEU A 1 33 ? -1.798 -13.502 -0.325 1.00 0.00 33 LEU A N 12
ATOM 14511 C CA . LEU A 1 33 ? -0.795 -14.004 -1.257 1.00 0.00 33 LEU A CA 12
ATOM 14512 C C . LEU A 1 33 ? -0.796 -13.133 -2.509 1.00 0.00 33 LEU A C 12
ATOM 14513 O O . LEU A 1 33 ? 0.148 -12.389 -2.759 1.00 0.00 33 LEU A O 12
ATOM 14529 N N . ARG A 1 34 ? -1.889 -13.229 -3.270 1.00 0.00 34 ARG A N 12
ATOM 14530 C CA . ARG A 1 34 ? -2.071 -12.446 -4.499 1.00 0.00 34 ARG A CA 12
ATOM 14531 C C . ARG A 1 34 ? -0.857 -12.543 -5.439 1.00 0.00 34 ARG A C 12
ATOM 14532 O O . ARG A 1 34 ? -0.847 -13.365 -6.356 1.00 0.00 34 ARG A O 12
ATOM 14553 N N . PHE A 1 35 ? 0.157 -11.695 -5.224 1.00 0.00 35 PHE A N 12
ATOM 14554 C CA . PHE A 1 35 ? 1.352 -11.692 -6.077 1.00 0.00 35 PHE A CA 12
ATOM 14555 C C . PHE A 1 35 ? 1.884 -13.107 -6.305 1.00 0.00 35 PHE A C 12
ATOM 14556 O O . PHE A 1 35 ? 2.168 -13.503 -7.433 1.00 0.00 35 PHE A O 12
ATOM 14573 N N . GLU A 1 36 ? 2.010 -13.863 -5.221 1.00 0.00 36 GLU A N 12
ATOM 14574 C CA . GLU A 1 36 ? 2.502 -15.233 -5.316 1.00 0.00 36 GLU A CA 12
ATOM 14575 C C . GLU A 1 36 ? 1.334 -16.219 -5.256 1.00 0.00 36 GLU A C 12
ATOM 14576 O O . GLU A 1 36 ? 1.213 -17.009 -4.317 1.00 0.00 36 GLU A O 12
ATOM 14588 N N . ASP A 1 37 ? 0.470 -16.163 -6.267 1.00 0.00 37 ASP A N 12
ATOM 14589 C CA . ASP A 1 37 ? -0.686 -17.055 -6.307 1.00 0.00 37 ASP A CA 12
ATOM 14590 C C . ASP A 1 37 ? -1.172 -17.275 -7.742 1.00 0.00 37 ASP A C 12
ATOM 14591 O O . ASP A 1 37 ? -1.084 -18.381 -8.274 1.00 0.00 37 ASP A O 12
ATOM 14600 N N . ILE A 1 38 ? -1.701 -16.218 -8.356 1.00 0.00 38 ILE A N 12
ATOM 14601 C CA . ILE A 1 38 ? -2.212 -16.327 -9.723 1.00 0.00 38 ILE A CA 12
ATOM 14602 C C . ILE A 1 38 ? -1.066 -16.450 -10.729 1.00 0.00 38 ILE A C 12
ATOM 14603 O O . ILE A 1 38 ? -1.172 -17.152 -11.733 1.00 0.00 38 ILE A O 12
ATOM 14619 N N . GLY A 1 39 ? 0.027 -15.751 -10.444 1.00 0.00 39 GLY A N 12
ATOM 14620 C CA . GLY A 1 39 ? 1.191 -15.777 -11.325 1.00 0.00 39 GLY A CA 12
ATOM 14621 C C . GLY A 1 39 ? 1.777 -14.378 -11.495 1.00 0.00 39 GLY A C 12
ATOM 14622 O O . GLY A 1 39 ? 2.107 -13.958 -12.604 1.00 0.00 39 GLY A O 12
ATOM 14626 N N . TYR A 1 40 ? 1.906 -13.663 -10.381 1.00 0.00 40 TYR A N 12
ATOM 14627 C CA . TYR A 1 40 ? 2.459 -12.312 -10.408 1.00 0.00 40 TYR A CA 12
ATOM 14628 C C . TYR A 1 40 ? 3.911 -12.336 -9.926 1.00 0.00 40 TYR A C 12
ATOM 14629 O O . TYR A 1 40 ? 4.257 -11.742 -8.902 1.00 0.00 40 TYR A O 12
ATOM 14647 N N . ASP A 1 41 ? 4.759 -13.038 -10.674 1.00 0.00 41 ASP A N 12
ATOM 14648 C CA . ASP A 1 41 ? 6.170 -13.141 -10.313 1.00 0.00 41 ASP A CA 12
ATOM 14649 C C . ASP A 1 41 ? 6.811 -11.757 -10.274 1.00 0.00 41 ASP A C 12
ATOM 14650 O O . ASP A 1 41 ? 6.181 -10.755 -10.606 1.00 0.00 41 ASP A O 12
ATOM 14659 N N . SER A 1 42 ? 8.067 -11.719 -9.852 1.00 0.00 42 SER A N 12
ATOM 14660 C CA . SER A 1 42 ? 8.794 -10.455 -9.753 1.00 0.00 42 SER A CA 12
ATOM 14661 C C . SER A 1 42 ? 9.260 -9.968 -11.125 1.00 0.00 42 SER A C 12
ATOM 14662 O O . SER A 1 42 ? 9.507 -8.778 -11.318 1.00 0.00 42 SER A O 12
ATOM 14670 N N . LEU A 1 43 ? 9.393 -10.893 -12.074 1.00 0.00 43 LEU A N 12
ATOM 14671 C CA . LEU A 1 43 ? 9.846 -10.530 -13.417 1.00 0.00 43 LEU A CA 12
ATOM 14672 C C . LEU A 1 43 ? 8.688 -10.020 -14.280 1.00 0.00 43 LEU A C 12
ATOM 14673 O O . LEU A 1 43 ? 8.903 -9.305 -15.259 1.00 0.00 43 LEU A O 12
ATOM 14689 N N . ALA A 1 44 ? 7.462 -10.400 -13.923 1.00 0.00 44 ALA A N 12
ATOM 14690 C CA . ALA A 1 44 ? 6.293 -9.975 -14.692 1.00 0.00 44 ALA A CA 12
ATOM 14691 C C . ALA A 1 44 ? 5.729 -8.663 -14.155 1.00 0.00 44 ALA A C 12
ATOM 14692 O O . ALA A 1 44 ? 5.511 -7.711 -14.905 1.00 0.00 44 ALA A O 12
ATOM 14699 N N . LEU A 1 45 ? 5.481 -8.626 -12.848 1.00 0.00 45 LEU A N 12
ATOM 14700 C CA . LEU A 1 45 ? 4.925 -7.427 -12.225 1.00 0.00 45 LEU A CA 12
ATOM 14701 C C . LEU A 1 45 ? 5.909 -6.247 -12.287 1.00 0.00 45 LEU A C 12
ATOM 14702 O O . LEU A 1 45 ? 5.530 -5.104 -12.039 1.00 0.00 45 LEU A O 12
ATOM 14718 N N . MET A 1 46 ? 7.173 -6.529 -12.618 1.00 0.00 46 MET A N 12
ATOM 14719 C CA . MET A 1 46 ? 8.183 -5.475 -12.702 1.00 0.00 46 MET A CA 12
ATOM 14720 C C . MET A 1 46 ? 7.780 -4.422 -13.734 1.00 0.00 46 MET A C 12
ATOM 14721 O O . MET A 1 46 ? 7.696 -3.233 -13.429 1.00 0.00 46 MET A O 12
ATOM 14735 N N . GLU A 1 47 ? 7.534 -4.876 -14.962 1.00 0.00 47 GLU A N 12
ATOM 14736 C CA . GLU A 1 47 ? 7.142 -3.968 -16.040 1.00 0.00 47 GLU A CA 12
ATOM 14737 C C . GLU A 1 47 ? 5.859 -3.223 -15.677 1.00 0.00 47 GLU A C 12
ATOM 14738 O O . GLU A 1 47 ? 5.653 -2.078 -16.080 1.00 0.00 47 GLU A O 12
ATOM 14750 N N . THR A 1 48 ? 5.001 -3.886 -14.906 1.00 0.00 48 THR A N 12
ATOM 14751 C CA . THR A 1 48 ? 3.740 -3.278 -14.487 1.00 0.00 48 THR A CA 12
ATOM 14752 C C . THR A 1 48 ? 4.006 -2.020 -13.663 1.00 0.00 48 THR A C 12
ATOM 14753 O O . THR A 1 48 ? 3.355 -0.992 -13.843 1.00 0.00 48 THR A O 12
ATOM 14764 N N . ALA A 1 49 ? 4.976 -2.118 -12.759 1.00 0.00 49 ALA A N 12
ATOM 14765 C CA . ALA A 1 49 ? 5.332 -0.986 -11.909 1.00 0.00 49 ALA A CA 12
ATOM 14766 C C . ALA A 1 49 ? 5.994 0.114 -12.733 1.00 0.00 49 ALA A C 12
ATOM 14767 O O . ALA A 1 49 ? 5.889 1.296 -12.411 1.00 0.00 49 ALA A O 12
ATOM 14774 N N . ALA A 1 50 ? 6.679 -0.287 -13.803 1.00 0.00 50 ALA A N 12
ATOM 14775 C CA . ALA A 1 50 ? 7.356 0.677 -14.667 1.00 0.00 50 ALA A CA 12
ATOM 14776 C C . ALA A 1 50 ? 6.343 1.630 -15.296 1.00 0.00 50 ALA A C 12
ATOM 14777 O O . ALA A 1 50 ? 6.575 2.835 -15.384 1.00 0.00 50 ALA A O 12
ATOM 14784 N N . ARG A 1 51 ? 5.216 1.075 -15.731 1.00 0.00 51 ARG A N 12
ATOM 14785 C CA . ARG A 1 51 ? 4.169 1.883 -16.352 1.00 0.00 51 ARG A CA 12
ATOM 14786 C C . ARG A 1 51 ? 3.427 2.694 -15.294 1.00 0.00 51 ARG A C 12
ATOM 14787 O O . ARG A 1 51 ? 2.971 3.809 -15.552 1.00 0.00 51 ARG A O 12
ATOM 14808 N N . LEU A 1 52 ? 3.312 2.122 -14.099 1.00 0.00 52 LEU A N 12
ATOM 14809 C CA . LEU A 1 52 ? 2.623 2.796 -13.001 1.00 0.00 52 LEU A CA 12
ATOM 14810 C C . LEU A 1 52 ? 3.397 4.034 -12.549 1.00 0.00 52 LEU A C 12
ATOM 14811 O O . LEU A 1 52 ? 2.820 4.978 -12.011 1.00 0.00 52 LEU A O 12
ATOM 14827 N N . GLU A 1 53 ? 4.711 4.019 -12.768 1.00 0.00 53 GLU A N 12
ATOM 14828 C CA . GLU A 1 53 ? 5.556 5.145 -12.372 1.00 0.00 53 GLU A CA 12
ATOM 14829 C C . GLU A 1 53 ? 5.164 6.430 -13.107 1.00 0.00 53 GLU A C 12
ATOM 14830 O O . GLU A 1 53 ? 5.545 7.525 -12.696 1.00 0.00 53 GLU A O 12
ATOM 14842 N N . SER A 1 54 ? 4.412 6.296 -14.200 1.00 0.00 54 SER A N 12
ATOM 14843 C CA . SER A 1 54 ? 4.000 7.469 -14.969 1.00 0.00 54 SER A CA 12
ATOM 14844 C C . SER A 1 54 ? 2.651 7.997 -14.486 1.00 0.00 54 SER A C 12
ATOM 14845 O O . SER A 1 54 ? 2.375 9.194 -14.566 1.00 0.00 54 SER A O 12
ATOM 14853 N N . ARG A 1 55 ? 1.812 7.093 -13.988 1.00 0.00 55 ARG A N 12
ATOM 14854 C CA . ARG A 1 55 ? 0.486 7.486 -13.502 1.00 0.00 55 ARG A CA 12
ATOM 14855 C C . ARG A 1 55 ? 0.604 8.251 -12.188 1.00 0.00 55 ARG A C 12
ATOM 14856 O O . ARG A 1 55 ? -0.140 9.197 -11.933 1.00 0.00 55 ARG A O 12
ATOM 14877 N N . TYR A 1 56 ? 1.546 7.822 -11.354 1.00 0.00 56 TYR A N 12
ATOM 14878 C CA . TYR A 1 56 ? 1.755 8.463 -10.060 1.00 0.00 56 TYR A CA 12
ATOM 14879 C C . TYR A 1 56 ? 2.910 9.458 -10.135 1.00 0.00 56 TYR A C 12
ATOM 14880 O O . TYR A 1 56 ? 2.922 10.471 -9.435 1.00 0.00 56 TYR A O 12
ATOM 14898 N N . GLY A 1 57 ? 3.882 9.159 -10.994 1.00 0.00 57 GLY A N 12
ATOM 14899 C CA . GLY A 1 57 ? 5.041 10.034 -11.159 1.00 0.00 57 GLY A CA 12
ATOM 14900 C C . GLY A 1 57 ? 5.797 10.197 -9.843 1.00 0.00 57 GLY A C 12
ATOM 14901 O O . GLY A 1 57 ? 6.446 11.217 -9.608 1.00 0.00 57 GLY A O 12
ATOM 14905 N N . VAL A 1 58 ? 5.707 9.184 -8.986 1.00 0.00 58 VAL A N 12
ATOM 14906 C CA . VAL A 1 58 ? 6.381 9.224 -7.699 1.00 0.00 58 VAL A CA 12
ATOM 14907 C C . VAL A 1 58 ? 7.635 8.350 -7.728 1.00 0.00 58 VAL A C 12
ATOM 14908 O O . VAL A 1 58 ? 7.774 7.461 -8.568 1.00 0.00 58 VAL A O 12
ATOM 14921 N N . SER A 1 59 ? 8.543 8.615 -6.794 1.00 0.00 59 SER A N 12
ATOM 14922 C CA . SER A 1 59 ? 9.784 7.849 -6.711 1.00 0.00 59 SER A CA 12
ATOM 14923 C C . SER A 1 59 ? 9.537 6.512 -6.019 1.00 0.00 59 SER A C 12
ATOM 14924 O O . SER A 1 59 ? 8.816 6.434 -5.025 1.00 0.00 59 SER A O 12
ATOM 14932 N N . ILE A 1 60 ? 10.144 5.458 -6.560 1.00 0.00 60 ILE A N 12
ATOM 14933 C CA . ILE A 1 60 ? 9.984 4.123 -5.989 1.00 0.00 60 ILE A CA 12
ATOM 14934 C C . ILE A 1 60 ? 11.335 3.394 -5.954 1.00 0.00 60 ILE A C 12
ATOM 14935 O O . ILE A 1 60 ? 12.115 3.495 -6.902 1.00 0.00 60 ILE A O 12
ATOM 14951 N N . PRO A 1 61 ? 11.638 2.648 -4.873 1.00 0.00 61 PRO A N 12
ATOM 14952 C CA . PRO A 1 61 ? 12.914 1.917 -4.773 1.00 0.00 61 PRO A CA 12
ATOM 14953 C C . PRO A 1 61 ? 12.881 0.585 -5.517 1.00 0.00 61 PRO A C 12
ATOM 14954 O O . PRO A 1 61 ? 12.051 -0.278 -5.238 1.00 0.00 61 PRO A O 12
ATOM 14965 N N . ASP A 1 62 ? 13.794 0.433 -6.471 1.00 0.00 62 ASP A N 12
ATOM 14966 C CA . ASP A 1 62 ? 13.864 -0.795 -7.262 1.00 0.00 62 ASP A CA 12
ATOM 14967 C C . ASP A 1 62 ? 14.175 -2.011 -6.386 1.00 0.00 62 ASP A C 12
ATOM 14968 O O . ASP A 1 62 ? 13.977 -3.151 -6.804 1.00 0.00 62 ASP A O 12
ATOM 14977 N N . ASP A 1 63 ? 14.674 -1.770 -5.174 1.00 0.00 63 ASP A N 12
ATOM 14978 C CA . ASP A 1 63 ? 15.010 -2.871 -4.274 1.00 0.00 63 ASP A CA 12
ATOM 14979 C C . ASP A 1 63 ? 13.759 -3.661 -3.881 1.00 0.00 63 ASP A C 12
ATOM 14980 O O . ASP A 1 63 ? 13.503 -4.742 -4.409 1.00 0.00 63 ASP A O 12
ATOM 14989 N N . VAL A 1 64 ? 12.989 -3.116 -2.941 1.00 0.00 64 VAL A N 12
ATOM 14990 C CA . VAL A 1 64 ? 11.775 -3.788 -2.480 1.00 0.00 64 VAL A CA 12
ATOM 14991 C C . VAL A 1 64 ? 10.722 -3.822 -3.589 1.00 0.00 64 VAL A C 12
ATOM 14992 O O . VAL A 1 64 ? 10.072 -4.842 -3.816 1.00 0.00 64 VAL A O 12
ATOM 15005 N N . ALA A 1 65 ? 10.562 -2.693 -4.269 1.00 0.00 65 ALA A N 12
ATOM 15006 C CA . ALA A 1 65 ? 9.584 -2.597 -5.351 1.00 0.00 65 ALA A CA 12
ATOM 15007 C C . ALA A 1 65 ? 9.919 -3.579 -6.470 1.00 0.00 65 ALA A C 12
ATOM 15008 O O . ALA A 1 65 ? 9.030 -4.072 -7.166 1.00 0.00 65 ALA A O 12
ATOM 15015 N N . GLY A 1 66 ? 11.209 -3.856 -6.642 1.00 0.00 66 GLY A N 12
ATOM 15016 C CA . GLY A 1 66 ? 11.645 -4.778 -7.686 1.00 0.00 66 GLY A CA 12
ATOM 15017 C C . GLY A 1 66 ? 11.376 -6.225 -7.287 1.00 0.00 66 GLY A C 12
ATOM 15018 O O . GLY A 1 66 ? 11.118 -7.078 -8.134 1.00 0.00 66 GLY A O 12
ATOM 15022 N N . ARG A 1 67 ? 11.446 -6.494 -5.986 1.00 0.00 67 ARG A N 12
ATOM 15023 C CA . ARG A 1 67 ? 11.213 -7.848 -5.488 1.00 0.00 67 ARG A CA 12
ATOM 15024 C C . ARG A 1 67 ? 10.017 -7.880 -4.540 1.00 0.00 67 ARG A C 12
ATOM 15025 O O . ARG A 1 67 ? 10.001 -8.629 -3.563 1.00 0.00 67 ARG A O 12
ATOM 15046 N N . VAL A 1 68 ? 9.009 -7.064 -4.840 1.00 0.00 68 VAL A N 12
ATOM 15047 C CA . VAL A 1 68 ? 7.813 -7.018 -4.004 1.00 0.00 68 VAL A CA 12
ATOM 15048 C C . VAL A 1 68 ? 7.054 -8.345 -4.103 1.00 0.00 68 VAL A C 12
ATOM 15049 O O . VAL A 1 68 ? 6.360 -8.616 -5.082 1.00 0.00 68 VAL A O 12
ATOM 15062 N N . ASP A 1 69 ? 7.206 -9.173 -3.072 1.00 0.00 69 ASP A N 12
ATOM 15063 C CA . ASP A 1 69 ? 6.541 -10.472 -3.048 1.00 0.00 69 ASP A CA 12
ATOM 15064 C C . ASP A 1 69 ? 5.134 -10.341 -2.473 1.00 0.00 69 ASP A C 12
ATOM 15065 O O . ASP A 1 69 ? 4.220 -11.072 -2.856 1.00 0.00 69 ASP A O 12
ATOM 15074 N N . THR A 1 70 ? 4.970 -9.401 -1.547 1.00 0.00 70 THR A N 12
ATOM 15075 C CA . THR A 1 70 ? 3.669 -9.183 -0.921 1.00 0.00 70 THR A CA 12
ATOM 15076 C C . THR A 1 70 ? 2.878 -8.114 -1.686 1.00 0.00 70 THR A C 12
ATOM 15077 O O . THR A 1 70 ? 3.466 -7.214 -2.285 1.00 0.00 70 THR A O 12
ATOM 15088 N N . PRO A 1 71 ? 1.536 -8.196 -1.676 1.00 0.00 71 PRO A N 12
ATOM 15089 C CA . PRO A 1 71 ? 0.689 -7.214 -2.381 1.00 0.00 71 PRO A CA 12
ATOM 15090 C C . PRO A 1 71 ? 0.463 -5.951 -1.553 1.00 0.00 71 PRO A C 12
ATOM 15091 O O . PRO A 1 71 ? 0.629 -4.832 -2.037 1.00 0.00 71 PRO A O 12
ATOM 15102 N N . ARG A 1 72 ? 0.080 -6.151 -0.294 1.00 0.00 72 ARG A N 12
ATOM 15103 C CA . ARG A 1 72 ? -0.171 -5.031 0.611 1.00 0.00 72 ARG A CA 12
ATOM 15104 C C . ARG A 1 72 ? 1.077 -4.162 0.763 1.00 0.00 72 ARG A C 12
ATOM 15105 O O . ARG A 1 72 ? 0.984 -2.972 1.052 1.00 0.00 72 ARG A O 12
ATOM 15126 N N . GLU A 1 73 ? 2.246 -4.768 0.566 1.00 0.00 73 GLU A N 12
ATOM 15127 C CA . GLU A 1 73 ? 3.502 -4.031 0.687 1.00 0.00 73 GLU A CA 12
ATOM 15128 C C . GLU A 1 73 ? 3.591 -2.953 -0.387 1.00 0.00 73 GLU A C 12
ATOM 15129 O O . GLU A 1 73 ? 4.074 -1.848 -0.140 1.00 0.00 73 GLU A O 12
ATOM 15141 N N . LEU A 1 74 ? 3.118 -3.287 -1.585 1.00 0.00 74 LEU A N 12
ATOM 15142 C CA . LEU A 1 74 ? 3.144 -2.343 -2.701 1.00 0.00 74 LEU A CA 12
ATOM 15143 C C . LEU A 1 74 ? 2.347 -1.084 -2.360 1.00 0.00 74 LEU A C 12
ATOM 15144 O O . LEU A 1 74 ? 2.808 0.037 -2.576 1.00 0.00 74 LEU A O 12
ATOM 15160 N N . LEU A 1 75 ? 1.145 -1.284 -1.823 1.00 0.00 75 LEU A N 12
ATOM 15161 C CA . LEU A 1 75 ? 0.282 -0.160 -1.451 1.00 0.00 75 LEU A CA 12
ATOM 15162 C C . LEU A 1 75 ? 0.979 0.750 -0.439 1.00 0.00 75 LEU A C 12
ATOM 15163 O O . LEU A 1 75 ? 1.107 1.949 -0.657 1.00 0.00 75 LEU A O 12
ATOM 15179 N N . ASP A 1 76 ? 1.411 0.172 0.676 1.00 0.00 76 ASP A N 12
ATOM 15180 C CA . ASP A 1 76 ? 2.077 0.949 1.722 1.00 0.00 76 ASP A CA 12
ATOM 15181 C C . ASP A 1 76 ? 3.345 1.634 1.201 1.00 0.00 76 ASP A C 12
ATOM 15182 O O . ASP A 1 76 ? 3.832 2.593 1.802 1.00 0.00 76 ASP A O 12
ATOM 15191 N N . LEU A 1 77 ? 3.884 1.133 0.092 1.00 0.00 77 LEU A N 12
ATOM 15192 C CA . LEU A 1 77 ? 5.104 1.706 -0.478 1.00 0.00 77 LEU A CA 12
ATOM 15193 C C . LEU A 1 77 ? 4.819 3.032 -1.184 1.00 0.00 77 LEU A C 12
ATOM 15194 O O . LEU A 1 77 ? 5.285 4.090 -0.760 1.00 0.00 77 LEU A O 12
ATOM 15210 N N . ILE A 1 78 ? 4.062 2.958 -2.276 1.00 0.00 78 ILE A N 12
ATOM 15211 C CA . ILE A 1 78 ? 3.729 4.154 -3.058 1.00 0.00 78 ILE A CA 12
ATOM 15212 C C . ILE A 1 78 ? 3.073 5.224 -2.181 1.00 0.00 78 ILE A C 12
ATOM 15213 O O . ILE A 1 78 ? 3.304 6.418 -2.357 1.00 0.00 78 ILE A O 12
ATOM 15229 N N . ASN A 1 79 ? 2.242 4.778 -1.254 1.00 0.00 79 ASN A N 12
ATOM 15230 C CA . ASN A 1 79 ? 1.534 5.690 -0.358 1.00 0.00 79 ASN A CA 12
ATOM 15231 C C . ASN A 1 79 ? 2.512 6.539 0.453 1.00 0.00 79 ASN A C 12
ATOM 15232 O O . ASN A 1 79 ? 2.324 7.745 0.609 1.00 0.00 79 ASN A O 12
ATOM 15243 N N . GLY A 1 80 ? 3.549 5.895 0.978 1.00 0.00 80 GLY A N 12
ATOM 15244 C CA . GLY A 1 80 ? 4.543 6.601 1.785 1.00 0.00 80 GLY A CA 12
ATOM 15245 C C . GLY A 1 80 ? 5.357 7.573 0.936 1.00 0.00 80 GLY A C 12
ATOM 15246 O O . GLY A 1 80 ? 5.825 8.602 1.424 1.00 0.00 80 GLY A O 12
ATOM 15250 N N . ALA A 1 81 ? 5.528 7.235 -0.338 1.00 0.00 81 ALA A N 12
ATOM 15251 C CA . ALA A 1 81 ? 6.298 8.083 -1.245 1.00 0.00 81 ALA A CA 12
ATOM 15252 C C . ALA A 1 81 ? 5.599 9.425 -1.466 1.00 0.00 81 ALA A C 12
ATOM 15253 O O . ALA A 1 81 ? 6.133 10.480 -1.128 1.00 0.00 81 ALA A O 12
ATOM 15260 N N . LEU A 1 82 ? 4.404 9.371 -2.048 1.00 0.00 82 LEU A N 12
ATOM 15261 C CA . LEU A 1 82 ? 3.640 10.588 -2.321 1.00 0.00 82 LEU A CA 12
ATOM 15262 C C . LEU A 1 82 ? 3.278 11.315 -1.025 1.00 0.00 82 LEU A C 12
ATOM 15263 O O . LEU A 1 82 ? 3.055 12.526 -1.024 1.00 0.00 82 LEU A O 12
ATOM 15279 N N . ALA A 1 83 ? 3.217 10.568 0.076 1.00 0.00 83 ALA A N 12
ATOM 15280 C CA . ALA A 1 83 ? 2.876 11.161 1.369 1.00 0.00 83 ALA A CA 12
ATOM 15281 C C . ALA A 1 83 ? 3.884 12.244 1.747 1.00 0.00 83 ALA A C 12
ATOM 15282 O O . ALA A 1 83 ? 3.540 13.237 2.388 1.00 0.00 83 ALA A O 12
ATOM 15289 N N . GLU A 1 84 ? 5.133 12.039 1.338 1.00 0.00 84 GLU A N 12
ATOM 15290 C CA . GLU A 1 84 ? 6.189 13.001 1.634 1.00 0.00 84 GLU A CA 12
ATOM 15291 C C . GLU A 1 84 ? 5.961 14.299 0.866 1.00 0.00 84 GLU A C 12
ATOM 15292 O O . GLU A 1 84 ? 6.267 15.388 1.350 1.00 0.00 84 GLU A O 12
ATOM 15304 N N . ALA A 1 85 ? 5.419 14.168 -0.342 1.00 0.00 85 ALA A N 12
ATOM 15305 C CA . ALA A 1 85 ? 5.153 15.336 -1.178 1.00 0.00 85 ALA A CA 12
ATOM 15306 C C . ALA A 1 85 ? 3.672 15.705 -1.126 1.00 0.00 85 ALA A C 12
ATOM 15307 O O . ALA A 1 85 ? 3.102 16.184 -2.106 1.00 0.00 85 ALA A O 12
ATOM 15314 N N . ALA A 1 86 ? 3.058 15.476 0.031 1.00 0.00 86 ALA A N 12
ATOM 15315 C CA . ALA A 1 86 ? 1.641 15.789 0.205 1.00 0.00 86 ALA A CA 12
ATOM 15316 C C . ALA A 1 86 ? 1.472 17.193 0.776 1.00 0.00 86 ALA A C 12
ATOM 15317 O O . ALA A 1 86 ? 2.413 17.685 1.375 1.00 0.00 86 ALA A O 12
ATOM 15325 N N . MET A 1 1 ? -7.334 13.016 -9.127 1.00 0.00 1 MET A N 13
ATOM 15326 C CA . MET A 1 1 ? -6.924 14.377 -8.680 1.00 0.00 1 MET A CA 13
ATOM 15327 C C . MET A 1 1 ? -6.908 14.427 -7.155 1.00 0.00 1 MET A C 13
ATOM 15328 O O . MET A 1 1 ? -5.870 14.666 -6.539 1.00 0.00 1 MET A O 13
ATOM 15344 N N . ALA A 1 2 ? -8.073 14.199 -6.554 1.00 0.00 2 ALA A N 13
ATOM 15345 C CA . ALA A 1 2 ? -8.185 14.219 -5.099 1.00 0.00 2 ALA A CA 13
ATOM 15346 C C . ALA A 1 2 ? -8.405 12.809 -4.557 1.00 0.00 2 ALA A C 13
ATOM 15347 O O . ALA A 1 2 ? -9.063 12.619 -3.534 1.00 0.00 2 ALA A O 13
ATOM 15354 N N . THR A 1 3 ? -7.849 11.823 -5.255 1.00 0.00 3 THR A N 13
ATOM 15355 C CA . THR A 1 3 ? -7.990 10.432 -4.833 1.00 0.00 3 THR A CA 13
ATOM 15356 C C . THR A 1 3 ? -6.649 9.883 -4.357 1.00 0.00 3 THR A C 13
ATOM 15357 O O . THR A 1 3 ? -5.600 10.194 -4.921 1.00 0.00 3 THR A O 13
ATOM 15368 N N . LEU A 1 4 ? -6.696 9.065 -3.310 1.00 0.00 4 LEU A N 13
ATOM 15369 C CA . LEU A 1 4 ? -5.477 8.477 -2.762 1.00 0.00 4 LEU A CA 13
ATOM 15370 C C . LEU A 1 4 ? -5.337 7.025 -3.208 1.00 0.00 4 LEU A C 13
ATOM 15371 O O . LEU A 1 4 ? -6.183 6.496 -3.928 1.00 0.00 4 LEU A O 13
ATOM 15387 N N . LEU A 1 5 ? -4.256 6.387 -2.770 1.00 0.00 5 LEU A N 13
ATOM 15388 C CA . LEU A 1 5 ? -4.004 4.994 -3.126 1.00 0.00 5 LEU A CA 13
ATOM 15389 C C . LEU A 1 5 ? -4.586 4.067 -2.069 1.00 0.00 5 LEU A C 13
ATOM 15390 O O . LEU A 1 5 ? -3.889 3.619 -1.162 1.00 0.00 5 LEU A O 13
ATOM 15406 N N . THR A 1 6 ? -5.876 3.789 -2.197 1.00 0.00 6 THR A N 13
ATOM 15407 C CA . THR A 1 6 ? -6.555 2.916 -1.244 1.00 0.00 6 THR A CA 13
ATOM 15408 C C . THR A 1 6 ? -6.342 1.450 -1.607 1.00 0.00 6 THR A C 13
ATOM 15409 O O . THR A 1 6 ? -5.812 1.125 -2.672 1.00 0.00 6 THR A O 13
ATOM 15420 N N . THR A 1 7 ? -6.769 0.566 -0.709 1.00 0.00 7 THR A N 13
ATOM 15421 C CA . THR A 1 7 ? -6.633 -0.870 -0.938 1.00 0.00 7 THR A CA 13
ATOM 15422 C C . THR A 1 7 ? -7.389 -1.270 -2.200 1.00 0.00 7 THR A C 13
ATOM 15423 O O . THR A 1 7 ? -6.901 -2.054 -3.014 1.00 0.00 7 THR A O 13
ATOM 15434 N N . ASP A 1 8 ? -8.582 -0.704 -2.359 1.00 0.00 8 ASP A N 13
ATOM 15435 C CA . ASP A 1 8 ? -9.397 -0.987 -3.538 1.00 0.00 8 ASP A CA 13
ATOM 15436 C C . ASP A 1 8 ? -8.647 -0.574 -4.801 1.00 0.00 8 ASP A C 13
ATOM 15437 O O . ASP A 1 8 ? -8.804 -1.179 -5.861 1.00 0.00 8 ASP A O 13
ATOM 15446 N N . ASP A 1 9 ? -7.817 0.462 -4.671 1.00 0.00 9 ASP A N 13
ATOM 15447 C CA . ASP A 1 9 ? -7.032 0.945 -5.802 1.00 0.00 9 ASP A CA 13
ATOM 15448 C C . ASP A 1 9 ? -6.046 -0.129 -6.246 1.00 0.00 9 ASP A C 13
ATOM 15449 O O . ASP A 1 9 ? -5.907 -0.407 -7.438 1.00 0.00 9 ASP A O 13
ATOM 15458 N N . LEU A 1 10 ? -5.362 -0.735 -5.274 1.00 0.00 10 LEU A N 13
ATOM 15459 C CA . LEU A 1 10 ? -4.390 -1.784 -5.586 1.00 0.00 10 LEU A CA 13
ATOM 15460 C C . LEU A 1 10 ? -5.089 -2.954 -6.295 1.00 0.00 10 LEU A C 13
ATOM 15461 O O . LEU A 1 10 ? -4.508 -3.622 -7.151 1.00 0.00 10 LEU A O 13
ATOM 15477 N N . ARG A 1 11 ? -6.346 -3.184 -5.919 1.00 0.00 11 ARG A N 13
ATOM 15478 C CA . ARG A 1 11 ? -7.132 -4.266 -6.510 1.00 0.00 11 ARG A CA 13
ATOM 15479 C C . ARG A 1 11 ? -7.295 -4.060 -8.010 1.00 0.00 11 ARG A C 13
ATOM 15480 O O . ARG A 1 11 ? -6.966 -4.934 -8.808 1.00 0.00 11 ARG A O 13
ATOM 15501 N N . ARG A 1 12 ? -7.826 -2.900 -8.376 1.00 0.00 12 ARG A N 13
ATOM 15502 C CA . ARG A 1 12 ? -8.054 -2.576 -9.787 1.00 0.00 12 ARG A CA 13
ATOM 15503 C C . ARG A 1 12 ? -6.753 -2.656 -10.589 1.00 0.00 12 ARG A C 13
ATOM 15504 O O . ARG A 1 12 ? -6.761 -2.990 -11.775 1.00 0.00 12 ARG A O 13
ATOM 15525 N N . ALA A 1 13 ? -5.640 -2.339 -9.936 1.00 0.00 13 ALA A N 13
ATOM 15526 C CA . ALA A 1 13 ? -4.340 -2.372 -10.606 1.00 0.00 13 ALA A CA 13
ATOM 15527 C C . ALA A 1 13 ? -3.901 -3.810 -10.874 1.00 0.00 13 ALA A C 13
ATOM 15528 O O . ALA A 1 13 ? -3.211 -4.091 -11.854 1.00 0.00 13 ALA A O 13
ATOM 15535 N N . LEU A 1 14 ? -4.301 -4.714 -9.986 1.00 0.00 14 LEU A N 13
ATOM 15536 C CA . LEU A 1 14 ? -3.936 -6.123 -10.126 1.00 0.00 14 LEU A CA 13
ATOM 15537 C C . LEU A 1 14 ? -4.873 -6.852 -11.093 1.00 0.00 14 LEU A C 13
ATOM 15538 O O . LEU A 1 14 ? -4.522 -7.898 -11.636 1.00 0.00 14 LEU A O 13
ATOM 15554 N N . VAL A 1 15 ? -6.068 -6.301 -11.302 1.00 0.00 15 VAL A N 13
ATOM 15555 C CA . VAL A 1 15 ? -7.030 -6.932 -12.206 1.00 0.00 15 VAL A CA 13
ATOM 15556 C C . VAL A 1 15 ? -6.694 -6.610 -13.658 1.00 0.00 15 VAL A C 13
ATOM 15557 O O . VAL A 1 15 ? -6.777 -7.470 -14.535 1.00 0.00 15 VAL A O 13
ATOM 15570 N N . GLU A 1 16 ? -6.316 -5.359 -13.904 1.00 0.00 16 GLU A N 13
ATOM 15571 C CA . GLU A 1 16 ? -5.972 -4.930 -15.258 1.00 0.00 16 GLU A CA 13
ATOM 15572 C C . GLU A 1 16 ? -4.695 -5.617 -15.735 1.00 0.00 16 GLU A C 13
ATOM 15573 O O . GLU A 1 16 ? -4.514 -5.858 -16.928 1.00 0.00 16 GLU A O 13
ATOM 15585 N N . CYS A 1 17 ? -3.810 -5.929 -14.791 1.00 0.00 17 CYS A N 13
ATOM 15586 C CA . CYS A 1 17 ? -2.549 -6.586 -15.129 1.00 0.00 17 CYS A CA 13
ATOM 15587 C C . CYS A 1 17 ? -2.805 -7.941 -15.783 1.00 0.00 17 CYS A C 13
ATOM 15588 O O . CYS A 1 17 ? -2.265 -8.245 -16.846 1.00 0.00 17 CYS A O 13
ATOM 15596 N N . ALA A 1 18 ? -3.634 -8.753 -15.133 1.00 0.00 18 ALA A N 13
ATOM 15597 C CA . ALA A 1 18 ? -3.955 -10.077 -15.659 1.00 0.00 18 ALA A CA 13
ATOM 15598 C C . ALA A 1 18 ? -4.671 -9.961 -17.001 1.00 0.00 18 ALA A C 13
ATOM 15599 O O . ALA A 1 18 ? -4.107 -10.269 -18.050 1.00 0.00 18 ALA A O 13
ATOM 15606 N N . GLY A 1 19 ? -5.922 -9.510 -16.955 1.00 0.00 19 GLY A N 13
ATOM 15607 C CA . GLY A 1 19 ? -6.710 -9.354 -18.175 1.00 0.00 19 GLY A CA 13
ATOM 15608 C C . GLY A 1 19 ? -7.700 -10.505 -18.334 1.00 0.00 19 GLY A C 13
ATOM 15609 O O . GLY A 1 19 ? -8.035 -10.902 -19.449 1.00 0.00 19 GLY A O 13
ATOM 15613 N N . GLU A 1 20 ? -8.165 -11.033 -17.205 1.00 0.00 20 GLU A N 13
ATOM 15614 C CA . GLU A 1 20 ? -9.124 -12.142 -17.232 1.00 0.00 20 GLU A CA 13
ATOM 15615 C C . GLU A 1 20 ? -9.782 -12.318 -15.864 1.00 0.00 20 GLU A C 13
ATOM 15616 O O . GLU A 1 20 ? -10.930 -11.924 -15.661 1.00 0.00 20 GLU A O 13
ATOM 15628 N N . THR A 1 21 ? -9.048 -12.915 -14.925 1.00 0.00 21 THR A N 13
ATOM 15629 C CA . THR A 1 21 ? -9.580 -13.136 -13.580 1.00 0.00 21 THR A CA 13
ATOM 15630 C C . THR A 1 21 ? -8.548 -13.831 -12.704 1.00 0.00 21 THR A C 13
ATOM 15631 O O . THR A 1 21 ? -8.126 -14.954 -12.984 1.00 0.00 21 THR A O 13
ATOM 15642 N N . ASP A 1 22 ? -8.152 -13.155 -11.631 1.00 0.00 22 ASP A N 13
ATOM 15643 C CA . ASP A 1 22 ? -7.174 -13.720 -10.706 1.00 0.00 22 ASP A CA 13
ATOM 15644 C C . ASP A 1 22 ? -7.852 -14.149 -9.406 1.00 0.00 22 ASP A C 13
ATOM 15645 O O . ASP A 1 22 ? -7.220 -14.193 -8.351 1.00 0.00 22 ASP A O 13
ATOM 15654 N N . GLY A 1 23 ? -9.145 -14.464 -9.488 1.00 0.00 23 GLY A N 13
ATOM 15655 C CA . GLY A 1 23 ? -9.888 -14.884 -8.304 1.00 0.00 23 GLY A CA 13
ATOM 15656 C C . GLY A 1 23 ? -9.954 -13.753 -7.286 1.00 0.00 23 GLY A C 13
ATOM 15657 O O . GLY A 1 23 ? -8.931 -13.282 -6.791 1.00 0.00 23 GLY A O 13
ATOM 15661 N N . THR A 1 24 ? -11.173 -13.323 -6.976 1.00 0.00 24 THR A N 13
ATOM 15662 C CA . THR A 1 24 ? -11.365 -12.247 -6.014 1.00 0.00 24 THR A CA 13
ATOM 15663 C C . THR A 1 24 ? -12.596 -12.521 -5.158 1.00 0.00 24 THR A C 13
ATOM 15664 O O . THR A 1 24 ? -13.708 -12.677 -5.663 1.00 0.00 24 THR A O 13
ATOM 15675 N N . ASP A 1 25 ? -12.372 -12.570 -3.857 1.00 0.00 25 ASP A N 13
ATOM 15676 C CA . ASP A 1 25 ? -13.451 -12.819 -2.905 1.00 0.00 25 ASP A CA 13
ATOM 15677 C C . ASP A 1 25 ? -13.153 -12.114 -1.588 1.00 0.00 25 ASP A C 13
ATOM 15678 O O . ASP A 1 25 ? -12.373 -12.597 -0.769 1.00 0.00 25 ASP A O 13
ATOM 15687 N N . LEU A 1 26 ? -13.780 -10.959 -1.400 1.00 0.00 26 LEU A N 13
ATOM 15688 C CA . LEU A 1 26 ? -13.573 -10.180 -0.182 1.00 0.00 26 LEU A CA 13
ATOM 15689 C C . LEU A 1 26 ? -14.422 -10.742 0.955 1.00 0.00 26 LEU A C 13
ATOM 15690 O O . LEU A 1 26 ? -15.515 -10.249 1.235 1.00 0.00 26 LEU A O 13
ATOM 15706 N N . SER A 1 27 ? -13.905 -11.781 1.605 1.00 0.00 27 SER A N 13
ATOM 15707 C CA . SER A 1 27 ? -14.623 -12.407 2.712 1.00 0.00 27 SER A CA 13
ATOM 15708 C C . SER A 1 27 ? -13.639 -12.976 3.731 1.00 0.00 27 SER A C 13
ATOM 15709 O O . SER A 1 27 ? -13.898 -14.003 4.360 1.00 0.00 27 SER A O 13
ATOM 15717 N N . GLY A 1 28 ? -12.507 -12.295 3.887 1.00 0.00 28 GLY A N 13
ATOM 15718 C CA . GLY A 1 28 ? -11.488 -12.740 4.833 1.00 0.00 28 GLY A CA 13
ATOM 15719 C C . GLY A 1 28 ? -10.106 -12.252 4.413 1.00 0.00 28 GLY A C 13
ATOM 15720 O O . GLY A 1 28 ? -9.157 -13.031 4.320 1.00 0.00 28 GLY A O 13
ATOM 15724 N N . ASP A 1 29 ? -10.004 -10.948 4.163 1.00 0.00 29 ASP A N 13
ATOM 15725 C CA . ASP A 1 29 ? -8.735 -10.351 3.752 1.00 0.00 29 ASP A CA 13
ATOM 15726 C C . ASP A 1 29 ? -8.265 -10.947 2.429 1.00 0.00 29 ASP A C 13
ATOM 15727 O O . ASP A 1 29 ? -8.587 -12.088 2.097 1.00 0.00 29 ASP A O 13
ATOM 15736 N N . PHE A 1 30 ? -7.498 -10.162 1.679 1.00 0.00 30 PHE A N 13
ATOM 15737 C CA . PHE A 1 30 ? -6.986 -10.623 0.392 1.00 0.00 30 PHE A CA 13
ATOM 15738 C C . PHE A 1 30 ? -5.499 -10.278 0.238 1.00 0.00 30 PHE A C 13
ATOM 15739 O O . PHE A 1 30 ? -4.990 -10.174 -0.877 1.00 0.00 30 PHE A O 13
ATOM 15756 N N . LEU A 1 31 ? -4.815 -10.083 1.362 1.00 0.00 31 LEU A N 13
ATOM 15757 C CA . LEU A 1 31 ? -3.407 -9.732 1.322 1.00 0.00 31 LEU A CA 13
ATOM 15758 C C . LEU A 1 31 ? -2.575 -10.854 1.970 1.00 0.00 31 LEU A C 13
ATOM 15759 O O . LEU A 1 31 ? -2.466 -11.932 1.386 1.00 0.00 31 LEU A O 13
ATOM 15775 N N . ASP A 1 32 ? -2.006 -10.617 3.172 1.00 0.00 32 ASP A N 13
ATOM 15776 C CA . ASP A 1 32 ? -1.198 -11.635 3.879 1.00 0.00 32 ASP A CA 13
ATOM 15777 C C . ASP A 1 32 ? -0.359 -12.483 2.909 1.00 0.00 32 ASP A C 13
ATOM 15778 O O . ASP A 1 32 ? -0.449 -13.713 2.890 1.00 0.00 32 ASP A O 13
ATOM 15787 N N . LEU A 1 33 ? 0.436 -11.805 2.082 1.00 0.00 33 LEU A N 13
ATOM 15788 C CA . LEU A 1 33 ? 1.263 -12.494 1.088 1.00 0.00 33 LEU A CA 13
ATOM 15789 C C . LEU A 1 33 ? 0.365 -13.095 0.011 1.00 0.00 33 LEU A C 13
ATOM 15790 O O . LEU A 1 33 ? -0.100 -14.229 0.129 1.00 0.00 33 LEU A O 13
ATOM 15806 N N . ARG A 1 34 ? 0.112 -12.309 -1.031 1.00 0.00 34 ARG A N 13
ATOM 15807 C CA . ARG A 1 34 ? -0.750 -12.752 -2.123 1.00 0.00 34 ARG A CA 13
ATOM 15808 C C . ARG A 1 34 ? -0.038 -12.627 -3.474 1.00 0.00 34 ARG A C 13
ATOM 15809 O O . ARG A 1 34 ? -0.683 -12.595 -4.522 1.00 0.00 34 ARG A O 13
ATOM 15830 N N . PHE A 1 35 ? 1.293 -12.559 -3.443 1.00 0.00 35 PHE A N 13
ATOM 15831 C CA . PHE A 1 35 ? 2.067 -12.439 -4.676 1.00 0.00 35 PHE A CA 13
ATOM 15832 C C . PHE A 1 35 ? 2.654 -13.791 -5.082 1.00 0.00 35 PHE A C 13
ATOM 15833 O O . PHE A 1 35 ? 2.902 -14.044 -6.261 1.00 0.00 35 PHE A O 13
ATOM 15850 N N . GLU A 1 36 ? 2.879 -14.657 -4.094 1.00 0.00 36 GLU A N 13
ATOM 15851 C CA . GLU A 1 36 ? 3.440 -15.977 -4.368 1.00 0.00 36 GLU A CA 13
ATOM 15852 C C . GLU A 1 36 ? 2.337 -17.034 -4.398 1.00 0.00 36 GLU A C 13
ATOM 15853 O O . GLU A 1 36 ? 2.420 -18.017 -5.132 1.00 0.00 36 GLU A O 13
ATOM 15865 N N . ASP A 1 37 ? 1.305 -16.818 -3.587 1.00 0.00 37 ASP A N 13
ATOM 15866 C CA . ASP A 1 37 ? 0.189 -17.760 -3.523 1.00 0.00 37 ASP A CA 13
ATOM 15867 C C . ASP A 1 37 ? -0.643 -17.698 -4.800 1.00 0.00 37 ASP A C 13
ATOM 15868 O O . ASP A 1 37 ? -0.876 -18.713 -5.456 1.00 0.00 37 ASP A O 13
ATOM 15877 N N . ILE A 1 38 ? -1.091 -16.493 -5.147 1.00 0.00 38 ILE A N 13
ATOM 15878 C CA . ILE A 1 38 ? -1.900 -16.308 -6.350 1.00 0.00 38 ILE A CA 13
ATOM 15879 C C . ILE A 1 38 ? -1.101 -16.718 -7.591 1.00 0.00 38 ILE A C 13
ATOM 15880 O O . ILE A 1 38 ? -1.642 -17.293 -8.536 1.00 0.00 38 ILE A O 13
ATOM 15896 N N . GLY A 1 39 ? 0.191 -16.411 -7.571 1.00 0.00 39 GLY A N 13
ATOM 15897 C CA . GLY A 1 39 ? 1.063 -16.745 -8.695 1.00 0.00 39 GLY A CA 13
ATOM 15898 C C . GLY A 1 39 ? 1.498 -15.488 -9.443 1.00 0.00 39 GLY A C 13
ATOM 15899 O O . GLY A 1 39 ? 1.788 -15.531 -10.639 1.00 0.00 39 GLY A O 13
ATOM 15903 N N . TYR A 1 40 ? 1.544 -14.366 -8.728 1.00 0.00 40 TYR A N 13
ATOM 15904 C CA . TYR A 1 40 ? 1.948 -13.102 -9.337 1.00 0.00 40 TYR A CA 13
ATOM 15905 C C . TYR A 1 40 ? 3.470 -12.983 -9.342 1.00 0.00 40 TYR A C 13
ATOM 15906 O O . TYR A 1 40 ? 4.075 -12.542 -8.364 1.00 0.00 40 TYR A O 13
ATOM 15924 N N . ASP A 1 41 ? 4.085 -13.374 -10.456 1.00 0.00 41 ASP A N 13
ATOM 15925 C CA . ASP A 1 41 ? 5.535 -13.296 -10.571 1.00 0.00 41 ASP A CA 13
ATOM 15926 C C . ASP A 1 41 ? 5.983 -11.844 -10.531 1.00 0.00 41 ASP A C 13
ATOM 15927 O O . ASP A 1 41 ? 5.300 -10.948 -11.029 1.00 0.00 41 ASP A O 13
ATOM 15936 N N . SER A 1 42 ? 7.136 -11.627 -9.921 1.00 0.00 42 SER A N 13
ATOM 15937 C CA . SER A 1 42 ? 7.686 -10.280 -9.796 1.00 0.00 42 SER A CA 13
ATOM 15938 C C . SER A 1 42 ? 8.049 -9.711 -11.163 1.00 0.00 42 SER A C 13
ATOM 15939 O O . SER A 1 42 ? 7.949 -8.507 -11.391 1.00 0.00 42 SER A O 13
ATOM 15947 N N . LEU A 1 43 ? 8.482 -10.585 -12.066 1.00 0.00 43 LEU A N 13
ATOM 15948 C CA . LEU A 1 43 ? 8.871 -10.151 -13.407 1.00 0.00 43 LEU A CA 13
ATOM 15949 C C . LEU A 1 43 ? 7.692 -9.536 -14.165 1.00 0.00 43 LEU A C 13
ATOM 15950 O O . LEU A 1 43 ? 7.886 -8.799 -15.132 1.00 0.00 43 LEU A O 13
ATOM 15966 N N . ALA A 1 44 ? 6.471 -9.851 -13.736 1.00 0.00 44 ALA A N 13
ATOM 15967 C CA . ALA A 1 44 ? 5.283 -9.322 -14.407 1.00 0.00 44 ALA A CA 13
ATOM 15968 C C . ALA A 1 44 ? 4.848 -7.990 -13.798 1.00 0.00 44 ALA A C 13
ATOM 15969 O O . ALA A 1 44 ? 4.711 -6.987 -14.499 1.00 0.00 44 ALA A O 13
ATOM 15976 N N . LEU A 1 45 ? 4.616 -7.995 -12.489 1.00 0.00 45 LEU A N 13
ATOM 15977 C CA . LEU A 1 45 ? 4.176 -6.783 -11.798 1.00 0.00 45 LEU A CA 13
ATOM 15978 C C . LEU A 1 45 ? 5.264 -5.701 -11.783 1.00 0.00 45 LEU A C 13
ATOM 15979 O O . LEU A 1 45 ? 4.994 -4.553 -11.434 1.00 0.00 45 LEU A O 13
ATOM 15995 N N . MET A 1 46 ? 6.491 -6.065 -12.159 1.00 0.00 46 MET A N 13
ATOM 15996 C CA . MET A 1 46 ? 7.587 -5.094 -12.172 1.00 0.00 46 MET A CA 13
ATOM 15997 C C . MET A 1 46 ? 7.353 -4.031 -13.243 1.00 0.00 46 MET A C 13
ATOM 15998 O O . MET A 1 46 ? 7.783 -2.886 -13.102 1.00 0.00 46 MET A O 13
ATOM 16012 N N . GLU A 1 47 ? 6.673 -4.421 -14.318 1.00 0.00 47 GLU A N 13
ATOM 16013 C CA . GLU A 1 47 ? 6.395 -3.488 -15.408 1.00 0.00 47 GLU A CA 13
ATOM 16014 C C . GLU A 1 47 ? 5.237 -2.565 -15.038 1.00 0.00 47 GLU A C 13
ATOM 16015 O O . GLU A 1 47 ? 5.242 -1.378 -15.362 1.00 0.00 47 GLU A O 13
ATOM 16027 N N . THR A 1 48 ? 4.243 -3.128 -14.357 1.00 0.00 48 THR A N 13
ATOM 16028 C CA . THR A 1 48 ? 3.073 -2.352 -13.944 1.00 0.00 48 THR A CA 13
ATOM 16029 C C . THR A 1 48 ? 3.485 -1.194 -13.038 1.00 0.00 48 THR A C 13
ATOM 16030 O O . THR A 1 48 ? 3.043 -0.058 -13.216 1.00 0.00 48 THR A O 13
ATOM 16041 N N . ALA A 1 49 ? 4.334 -1.498 -12.060 1.00 0.00 49 ALA A N 13
ATOM 16042 C CA . ALA A 1 49 ? 4.802 -0.480 -11.121 1.00 0.00 49 ALA A CA 13
ATOM 16043 C C . ALA A 1 49 ? 5.908 0.372 -11.742 1.00 0.00 49 ALA A C 13
ATOM 16044 O O . ALA A 1 49 ? 6.117 1.518 -11.348 1.00 0.00 49 ALA A O 13
ATOM 16051 N N . ALA A 1 50 ? 6.619 -0.198 -12.714 1.00 0.00 50 ALA A N 13
ATOM 16052 C CA . ALA A 1 50 ? 7.704 0.524 -13.373 1.00 0.00 50 ALA A CA 13
ATOM 16053 C C . ALA A 1 50 ? 7.159 1.718 -14.154 1.00 0.00 50 ALA A C 13
ATOM 16054 O O . ALA A 1 50 ? 7.825 2.745 -14.286 1.00 0.00 50 ALA A O 13
ATOM 16061 N N . ARG A 1 51 ? 5.942 1.571 -14.671 1.00 0.00 51 ARG A N 13
ATOM 16062 C CA . ARG A 1 51 ? 5.317 2.644 -15.441 1.00 0.00 51 ARG A CA 13
ATOM 16063 C C . ARG A 1 51 ? 4.510 3.562 -14.527 1.00 0.00 51 ARG A C 13
ATOM 16064 O O . ARG A 1 51 ? 4.438 4.771 -14.742 1.00 0.00 51 ARG A O 13
ATOM 16085 N N . LEU A 1 52 ? 3.898 2.969 -13.506 1.00 0.00 52 LEU A N 13
ATOM 16086 C CA . LEU A 1 52 ? 3.089 3.735 -12.560 1.00 0.00 52 LEU A CA 13
ATOM 16087 C C . LEU A 1 52 ? 3.961 4.461 -11.525 1.00 0.00 52 LEU A C 13
ATOM 16088 O O . LEU A 1 52 ? 3.458 5.257 -10.733 1.00 0.00 52 LEU A O 13
ATOM 16104 N N . GLU A 1 53 ? 5.266 4.182 -11.528 1.00 0.00 53 GLU A N 13
ATOM 16105 C CA . GLU A 1 53 ? 6.166 4.822 -10.571 1.00 0.00 53 GLU A CA 13
ATOM 16106 C C . GLU A 1 53 ? 6.554 6.224 -11.042 1.00 0.00 53 GLU A C 13
ATOM 16107 O O . GLU A 1 53 ? 6.833 7.108 -10.233 1.00 0.00 53 GLU A O 13
ATOM 16119 N N . SER A 1 54 ? 6.576 6.416 -12.358 1.00 0.00 54 SER A N 13
ATOM 16120 C CA . SER A 1 54 ? 6.940 7.715 -12.921 1.00 0.00 54 SER A CA 13
ATOM 16121 C C . SER A 1 54 ? 5.725 8.636 -12.987 1.00 0.00 54 SER A C 13
ATOM 16122 O O . SER A 1 54 ? 5.845 9.854 -12.855 1.00 0.00 54 SER A O 13
ATOM 16130 N N . ARG A 1 55 ? 4.556 8.041 -13.200 1.00 0.00 55 ARG A N 13
ATOM 16131 C CA . ARG A 1 55 ? 3.323 8.820 -13.291 1.00 0.00 55 ARG A CA 13
ATOM 16132 C C . ARG A 1 55 ? 2.869 9.280 -11.909 1.00 0.00 55 ARG A C 13
ATOM 16133 O O . ARG A 1 55 ? 2.546 10.451 -11.705 1.00 0.00 55 ARG A O 13
ATOM 16154 N N . TYR A 1 56 ? 2.843 8.347 -10.960 1.00 0.00 56 TYR A N 13
ATOM 16155 C CA . TYR A 1 56 ? 2.422 8.671 -9.599 1.00 0.00 56 TYR A CA 13
ATOM 16156 C C . TYR A 1 56 ? 3.587 9.261 -8.808 1.00 0.00 56 TYR A C 13
ATOM 16157 O O . TYR A 1 56 ? 3.426 10.235 -8.073 1.00 0.00 56 TYR A O 13
ATOM 16175 N N . GLY A 1 57 ? 4.765 8.664 -8.975 1.00 0.00 57 GLY A N 13
ATOM 16176 C CA . GLY A 1 57 ? 5.956 9.145 -8.278 1.00 0.00 57 GLY A CA 13
ATOM 16177 C C . GLY A 1 57 ? 6.044 8.569 -6.869 1.00 0.00 57 GLY A C 13
ATOM 16178 O O . GLY A 1 57 ? 5.686 9.227 -5.892 1.00 0.00 57 GLY A O 13
ATOM 16182 N N . VAL A 1 58 ? 6.531 7.333 -6.772 1.00 0.00 58 VAL A N 13
ATOM 16183 C CA . VAL A 1 58 ? 6.665 6.682 -5.480 1.00 0.00 58 VAL A CA 13
ATOM 16184 C C . VAL A 1 58 ? 8.118 6.747 -5.005 1.00 0.00 58 VAL A C 13
ATOM 16185 O O . VAL A 1 58 ? 8.396 6.988 -3.830 1.00 0.00 58 VAL A O 13
ATOM 16198 N N . SER A 1 59 ? 9.038 6.525 -5.934 1.00 0.00 59 SER A N 13
ATOM 16199 C CA . SER A 1 59 ? 10.460 6.557 -5.604 1.00 0.00 59 SER A CA 13
ATOM 16200 C C . SER A 1 59 ? 11.304 6.578 -6.876 1.00 0.00 59 SER A C 13
ATOM 16201 O O . SER A 1 59 ? 10.777 6.603 -7.988 1.00 0.00 59 SER A O 13
ATOM 16209 N N . ILE A 1 60 ? 12.623 6.574 -6.698 1.00 0.00 60 ILE A N 13
ATOM 16210 C CA . ILE A 1 60 ? 13.536 6.600 -7.842 1.00 0.00 60 ILE A CA 13
ATOM 16211 C C . ILE A 1 60 ? 13.843 5.183 -8.355 1.00 0.00 60 ILE A C 13
ATOM 16212 O O . ILE A 1 60 ? 13.811 4.951 -9.563 1.00 0.00 60 ILE A O 13
ATOM 16228 N N . PRO A 1 61 ? 14.143 4.209 -7.470 1.00 0.00 61 PRO A N 13
ATOM 16229 C CA . PRO A 1 61 ? 14.444 2.835 -7.916 1.00 0.00 61 PRO A CA 13
ATOM 16230 C C . PRO A 1 61 ? 13.181 2.017 -8.182 1.00 0.00 61 PRO A C 13
ATOM 16231 O O . PRO A 1 61 ? 12.215 2.074 -7.419 1.00 0.00 61 PRO A O 13
ATOM 16242 N N . ASP A 1 62 ? 13.203 1.256 -9.271 1.00 0.00 62 ASP A N 13
ATOM 16243 C CA . ASP A 1 62 ? 12.058 0.424 -9.633 1.00 0.00 62 ASP A CA 13
ATOM 16244 C C . ASP A 1 62 ? 12.211 -0.983 -9.059 1.00 0.00 62 ASP A C 13
ATOM 16245 O O . ASP A 1 62 ? 11.224 -1.666 -8.786 1.00 0.00 62 ASP A O 13
ATOM 16254 N N . ASP A 1 63 ? 13.460 -1.409 -8.879 1.00 0.00 63 ASP A N 13
ATOM 16255 C CA . ASP A 1 63 ? 13.736 -2.740 -8.335 1.00 0.00 63 ASP A CA 13
ATOM 16256 C C . ASP A 1 63 ? 13.078 -2.927 -6.967 1.00 0.00 63 ASP A C 13
ATOM 16257 O O . ASP A 1 63 ? 12.840 -4.054 -6.532 1.00 0.00 63 ASP A O 13
ATOM 16266 N N . VAL A 1 64 ? 12.786 -1.815 -6.288 1.00 0.00 64 VAL A N 13
ATOM 16267 C CA . VAL A 1 64 ? 12.157 -1.882 -4.971 1.00 0.00 64 VAL A CA 13
ATOM 16268 C C . VAL A 1 64 ? 10.812 -2.607 -5.055 1.00 0.00 64 VAL A C 13
ATOM 16269 O O . VAL A 1 64 ? 10.488 -3.449 -4.217 1.00 0.00 64 VAL A O 13
ATOM 16282 N N . ALA A 1 65 ? 10.038 -2.269 -6.082 1.00 0.00 65 ALA A N 13
ATOM 16283 C CA . ALA A 1 65 ? 8.731 -2.892 -6.276 1.00 0.00 65 ALA A CA 13
ATOM 16284 C C . ALA A 1 65 ? 8.882 -4.259 -6.936 1.00 0.00 65 ALA A C 13
ATOM 16285 O O . ALA A 1 65 ? 8.089 -5.170 -6.698 1.00 0.00 65 ALA A O 13
ATOM 16292 N N . GLY A 1 66 ? 9.909 -4.390 -7.770 1.00 0.00 66 GLY A N 13
ATOM 16293 C CA . GLY A 1 66 ? 10.161 -5.649 -8.466 1.00 0.00 66 GLY A CA 13
ATOM 16294 C C . GLY A 1 66 ? 10.431 -6.780 -7.476 1.00 0.00 66 GLY A C 13
ATOM 16295 O O . GLY A 1 66 ? 10.165 -7.947 -7.761 1.00 0.00 66 GLY A O 13
ATOM 16299 N N . ARG A 1 67 ? 10.966 -6.424 -6.310 1.00 0.00 67 ARG A N 13
ATOM 16300 C CA . ARG A 1 67 ? 11.272 -7.424 -5.290 1.00 0.00 67 ARG A CA 13
ATOM 16301 C C . ARG A 1 67 ? 10.206 -7.418 -4.198 1.00 0.00 67 ARG A C 13
ATOM 16302 O O . ARG A 1 67 ? 10.495 -7.662 -3.026 1.00 0.00 67 ARG A O 13
ATOM 16323 N N . VAL A 1 68 ? 8.968 -7.139 -4.595 1.00 0.00 68 VAL A N 13
ATOM 16324 C CA . VAL A 1 68 ? 7.863 -7.104 -3.640 1.00 0.00 68 VAL A CA 13
ATOM 16325 C C . VAL A 1 68 ? 7.289 -8.508 -3.443 1.00 0.00 68 VAL A C 13
ATOM 16326 O O . VAL A 1 68 ? 6.868 -9.163 -4.397 1.00 0.00 68 VAL A O 13
ATOM 16339 N N . ASP A 1 69 ? 7.280 -8.960 -2.194 1.00 0.00 69 ASP A N 13
ATOM 16340 C CA . ASP A 1 69 ? 6.759 -10.287 -1.880 1.00 0.00 69 ASP A CA 13
ATOM 16341 C C . ASP A 1 69 ? 5.343 -10.194 -1.316 1.00 0.00 69 ASP A C 13
ATOM 16342 O O . ASP A 1 69 ? 4.541 -11.114 -1.466 1.00 0.00 69 ASP A O 13
ATOM 16351 N N . THR A 1 70 ? 5.046 -9.074 -0.661 1.00 0.00 70 THR A N 13
ATOM 16352 C CA . THR A 1 70 ? 3.725 -8.878 -0.073 1.00 0.00 70 THR A CA 13
ATOM 16353 C C . THR A 1 70 ? 2.863 -7.974 -0.966 1.00 0.00 70 THR A C 13
ATOM 16354 O O . THR A 1 70 ? 3.390 -7.176 -1.744 1.00 0.00 70 THR A O 13
ATOM 16365 N N . PRO A 1 71 ? 1.525 -8.082 -0.866 1.00 0.00 71 PRO A N 13
ATOM 16366 C CA . PRO A 1 71 ? 0.610 -7.262 -1.676 1.00 0.00 71 PRO A CA 13
ATOM 16367 C C . PRO A 1 71 ? 0.331 -5.912 -1.025 1.00 0.00 71 PRO A C 13
ATOM 16368 O O . PRO A 1 71 ? 0.497 -4.860 -1.641 1.00 0.00 71 PRO A O 13
ATOM 16379 N N . ARG A 1 72 ? -0.084 -5.960 0.241 1.00 0.00 72 ARG A N 13
ATOM 16380 C CA . ARG A 1 72 ? -0.372 -4.737 0.989 1.00 0.00 72 ARG A CA 13
ATOM 16381 C C . ARG A 1 72 ? 0.854 -3.819 1.025 1.00 0.00 72 ARG A C 13
ATOM 16382 O O . ARG A 1 72 ? 0.731 -2.614 1.238 1.00 0.00 72 ARG A O 13
ATOM 16403 N N . GLU A 1 73 ? 2.037 -4.400 0.817 1.00 0.00 73 GLU A N 13
ATOM 16404 C CA . GLU A 1 73 ? 3.274 -3.621 0.828 1.00 0.00 73 GLU A CA 13
ATOM 16405 C C . GLU A 1 73 ? 3.273 -2.600 -0.307 1.00 0.00 73 GLU A C 13
ATOM 16406 O O . GLU A 1 73 ? 3.578 -1.425 -0.104 1.00 0.00 73 GLU A O 13
ATOM 16418 N N . LEU A 1 74 ? 2.933 -3.067 -1.507 1.00 0.00 74 LEU A N 13
ATOM 16419 C CA . LEU A 1 74 ? 2.898 -2.192 -2.682 1.00 0.00 74 LEU A CA 13
ATOM 16420 C C . LEU A 1 74 ? 1.979 -0.993 -2.444 1.00 0.00 74 LEU A C 13
ATOM 16421 O O . LEU A 1 74 ? 2.333 0.150 -2.742 1.00 0.00 74 LEU A O 13
ATOM 16437 N N . LEU A 1 75 ? 0.793 -1.268 -1.900 1.00 0.00 75 LEU A N 13
ATOM 16438 C CA . LEU A 1 75 ? -0.181 -0.209 -1.618 1.00 0.00 75 LEU A CA 13
ATOM 16439 C C . LEU A 1 75 ? 0.431 0.873 -0.727 1.00 0.00 75 LEU A C 13
ATOM 16440 O O . LEU A 1 75 ? 0.478 2.040 -1.100 1.00 0.00 75 LEU A O 13
ATOM 16456 N N . ASP A 1 76 ? 0.886 0.471 0.453 1.00 0.00 76 ASP A N 13
ATOM 16457 C CA . ASP A 1 76 ? 1.484 1.415 1.399 1.00 0.00 76 ASP A CA 13
ATOM 16458 C C . ASP A 1 76 ? 2.729 2.089 0.814 1.00 0.00 76 ASP A C 13
ATOM 16459 O O . ASP A 1 76 ? 3.181 3.113 1.323 1.00 0.00 76 ASP A O 13
ATOM 16468 N N . LEU A 1 77 ? 3.291 1.505 -0.243 1.00 0.00 77 LEU A N 13
ATOM 16469 C CA . LEU A 1 77 ? 4.489 2.072 -0.857 1.00 0.00 77 LEU A CA 13
ATOM 16470 C C . LEU A 1 77 ? 4.165 3.358 -1.612 1.00 0.00 77 LEU A C 13
ATOM 16471 O O . LEU A 1 77 ? 4.665 4.432 -1.277 1.00 0.00 77 LEU A O 13
ATOM 16487 N N . ILE A 1 78 ? 3.326 3.241 -2.638 1.00 0.00 78 ILE A N 13
ATOM 16488 C CA . ILE A 1 78 ? 2.950 4.409 -3.438 1.00 0.00 78 ILE A CA 13
ATOM 16489 C C . ILE A 1 78 ? 2.241 5.447 -2.566 1.00 0.00 78 ILE A C 13
ATOM 16490 O O . ILE A 1 78 ? 2.404 6.653 -2.745 1.00 0.00 78 ILE A O 13
ATOM 16506 N N . ASN A 1 79 ? 1.441 4.948 -1.637 1.00 0.00 79 ASN A N 13
ATOM 16507 C CA . ASN A 1 79 ? 0.676 5.802 -0.729 1.00 0.00 79 ASN A CA 13
ATOM 16508 C C . ASN A 1 79 ? 1.585 6.753 0.051 1.00 0.00 79 ASN A C 13
ATOM 16509 O O . ASN A 1 79 ? 1.444 7.972 -0.030 1.00 0.00 79 ASN A O 13
ATOM 16520 N N . GLY A 1 80 ? 2.503 6.179 0.826 1.00 0.00 80 GLY A N 13
ATOM 16521 C CA . GLY A 1 80 ? 3.418 6.979 1.644 1.00 0.00 80 GLY A CA 13
ATOM 16522 C C . GLY A 1 80 ? 4.209 7.974 0.801 1.00 0.00 80 GLY A C 13
ATOM 16523 O O . GLY A 1 80 ? 4.260 9.165 1.110 1.00 0.00 80 GLY A O 13
ATOM 16527 N N . ALA A 1 81 ? 4.838 7.475 -0.261 1.00 0.00 81 ALA A N 13
ATOM 16528 C CA . ALA A 1 81 ? 5.638 8.333 -1.136 1.00 0.00 81 ALA A CA 13
ATOM 16529 C C . ALA A 1 81 ? 4.813 9.505 -1.668 1.00 0.00 81 ALA A C 13
ATOM 16530 O O . ALA A 1 81 ? 5.343 10.581 -1.939 1.00 0.00 81 ALA A O 13
ATOM 16537 N N . LEU A 1 82 ? 3.510 9.283 -1.807 1.00 0.00 82 LEU A N 13
ATOM 16538 C CA . LEU A 1 82 ? 2.619 10.329 -2.299 1.00 0.00 82 LEU A CA 13
ATOM 16539 C C . LEU A 1 82 ? 2.460 11.418 -1.241 1.00 0.00 82 LEU A C 13
ATOM 16540 O O . LEU A 1 82 ? 2.476 12.611 -1.543 1.00 0.00 82 LEU A O 13
ATOM 16556 N N . ALA A 1 83 ? 2.308 10.981 0.004 1.00 0.00 83 ALA A N 13
ATOM 16557 C CA . ALA A 1 83 ? 2.146 11.906 1.123 1.00 0.00 83 ALA A CA 13
ATOM 16558 C C . ALA A 1 83 ? 3.357 12.826 1.240 1.00 0.00 83 ALA A C 13
ATOM 16559 O O . ALA A 1 83 ? 3.236 13.989 1.626 1.00 0.00 83 ALA A O 13
ATOM 16566 N N . GLU A 1 84 ? 4.528 12.291 0.905 1.00 0.00 84 GLU A N 13
ATOM 16567 C CA . GLU A 1 84 ? 5.760 13.072 0.978 1.00 0.00 84 GLU A CA 13
ATOM 16568 C C . GLU A 1 84 ? 6.378 13.223 -0.410 1.00 0.00 84 GLU A C 13
ATOM 16569 O O . GLU A 1 84 ? 7.598 13.166 -0.576 1.00 0.00 84 GLU A O 13
ATOM 16581 N N . ALA A 1 85 ? 5.519 13.419 -1.406 1.00 0.00 85 ALA A N 13
ATOM 16582 C CA . ALA A 1 85 ? 5.985 13.581 -2.781 1.00 0.00 85 ALA A CA 13
ATOM 16583 C C . ALA A 1 85 ? 6.269 15.049 -3.076 1.00 0.00 85 ALA A C 13
ATOM 16584 O O . ALA A 1 85 ? 7.229 15.384 -3.771 1.00 0.00 85 ALA A O 13
ATOM 16591 N N . ALA A 1 86 ? 5.422 15.923 -2.538 1.00 0.00 86 ALA A N 13
ATOM 16592 C CA . ALA A 1 86 ? 5.584 17.360 -2.745 1.00 0.00 86 ALA A CA 13
ATOM 16593 C C . ALA A 1 86 ? 5.512 17.699 -4.232 1.00 0.00 86 ALA A C 13
ATOM 16594 O O . ALA A 1 86 ? 6.524 17.557 -4.900 1.00 0.00 86 ALA A O 13
ATOM 16602 N N . MET A 1 1 ? -10.720 9.500 5.452 1.00 0.00 1 MET A N 14
ATOM 16603 C CA . MET A 1 1 ? -10.201 10.457 4.434 1.00 0.00 1 MET A CA 14
ATOM 16604 C C . MET A 1 1 ? -8.691 10.287 4.297 1.00 0.00 1 MET A C 14
ATOM 16605 O O . MET A 1 1 ? -7.974 10.162 5.289 1.00 0.00 1 MET A O 14
ATOM 16621 N N . ALA A 1 2 ? -8.216 10.283 3.053 1.00 0.00 2 ALA A N 14
ATOM 16622 C CA . ALA A 1 2 ? -6.787 10.125 2.794 1.00 0.00 2 ALA A CA 14
ATOM 16623 C C . ALA A 1 2 ? -6.383 10.869 1.523 1.00 0.00 2 ALA A C 14
ATOM 16624 O O . ALA A 1 2 ? -7.079 10.820 0.510 1.00 0.00 2 ALA A O 14
ATOM 16631 N N . THR A 1 3 ? -5.244 11.555 1.591 1.00 0.00 3 THR A N 14
ATOM 16632 C CA . THR A 1 3 ? -4.745 12.306 0.439 1.00 0.00 3 THR A CA 14
ATOM 16633 C C . THR A 1 3 ? -3.650 11.521 -0.283 1.00 0.00 3 THR A C 14
ATOM 16634 O O . THR A 1 3 ? -2.764 12.100 -0.911 1.00 0.00 3 THR A O 14
ATOM 16645 N N . LEU A 1 4 ? -3.723 10.195 -0.188 1.00 0.00 4 LEU A N 14
ATOM 16646 C CA . LEU A 1 4 ? -2.738 9.333 -0.837 1.00 0.00 4 LEU A CA 14
ATOM 16647 C C . LEU A 1 4 ? -3.469 8.360 -1.778 1.00 0.00 4 LEU A C 14
ATOM 16648 O O . LEU A 1 4 ? -4.517 8.708 -2.324 1.00 0.00 4 LEU A O 14
ATOM 16664 N N . LEU A 1 5 ? -2.937 7.144 -1.974 1.00 0.00 5 LEU A N 14
ATOM 16665 C CA . LEU A 1 5 ? -3.601 6.185 -2.856 1.00 0.00 5 LEU A CA 14
ATOM 16666 C C . LEU A 1 5 ? -4.606 5.360 -2.058 1.00 0.00 5 LEU A C 14
ATOM 16667 O O . LEU A 1 5 ? -4.835 5.610 -0.874 1.00 0.00 5 LEU A O 14
ATOM 16683 N N . THR A 1 6 ? -5.207 4.378 -2.722 1.00 0.00 6 THR A N 14
ATOM 16684 C CA . THR A 1 6 ? -6.189 3.527 -2.067 1.00 0.00 6 THR A CA 14
ATOM 16685 C C . THR A 1 6 ? -5.893 2.051 -2.318 1.00 0.00 6 THR A C 14
ATOM 16686 O O . THR A 1 6 ? -5.314 1.670 -3.343 1.00 0.00 6 THR A O 14
ATOM 16697 N N . THR A 1 7 ? -6.321 1.220 -1.372 1.00 0.00 7 THR A N 14
ATOM 16698 C CA . THR A 1 7 ? -6.131 -0.221 -1.486 1.00 0.00 7 THR A CA 14
ATOM 16699 C C . THR A 1 7 ? -6.847 -0.729 -2.729 1.00 0.00 7 THR A C 14
ATOM 16700 O O . THR A 1 7 ? -6.338 -1.580 -3.455 1.00 0.00 7 THR A O 14
ATOM 16711 N N . ASP A 1 8 ? -8.027 -0.170 -2.977 1.00 0.00 8 ASP A N 14
ATOM 16712 C CA . ASP A 1 8 ? -8.805 -0.542 -4.154 1.00 0.00 8 ASP A CA 14
ATOM 16713 C C . ASP A 1 8 ? -7.995 -0.248 -5.415 1.00 0.00 8 ASP A C 14
ATOM 16714 O O . ASP A 1 8 ? -8.082 -0.966 -6.412 1.00 0.00 8 ASP A O 14
ATOM 16723 N N . ASP A 1 9 ? -7.187 0.814 -5.347 1.00 0.00 9 ASP A N 14
ATOM 16724 C CA . ASP A 1 9 ? -6.339 1.196 -6.474 1.00 0.00 9 ASP A CA 14
ATOM 16725 C C . ASP A 1 9 ? -5.372 0.063 -6.796 1.00 0.00 9 ASP A C 14
ATOM 16726 O O . ASP A 1 9 ? -5.194 -0.312 -7.956 1.00 0.00 9 ASP A O 14
ATOM 16735 N N . LEU A 1 10 ? -4.748 -0.484 -5.750 1.00 0.00 10 LEU A N 14
ATOM 16736 C CA . LEU A 1 10 ? -3.799 -1.583 -5.939 1.00 0.00 10 LEU A CA 14
ATOM 16737 C C . LEU A 1 10 ? -4.499 -2.778 -6.604 1.00 0.00 10 LEU A C 14
ATOM 16738 O O . LEU A 1 10 ? -3.900 -3.518 -7.384 1.00 0.00 10 LEU A O 14
ATOM 16754 N N . ARG A 1 11 ? -5.775 -2.950 -6.265 1.00 0.00 11 ARG A N 14
ATOM 16755 C CA . ARG A 1 11 ? -6.565 -4.054 -6.806 1.00 0.00 11 ARG A CA 14
ATOM 16756 C C . ARG A 1 11 ? -6.671 -3.959 -8.325 1.00 0.00 11 ARG A C 14
ATOM 16757 O O . ARG A 1 11 ? -6.402 -4.923 -9.038 1.00 0.00 11 ARG A O 14
ATOM 16778 N N . ARG A 1 12 ? -7.077 -2.789 -8.812 1.00 0.00 12 ARG A N 14
ATOM 16779 C CA . ARG A 1 12 ? -7.227 -2.582 -10.252 1.00 0.00 12 ARG A CA 14
ATOM 16780 C C . ARG A 1 12 ? -5.900 -2.800 -10.977 1.00 0.00 12 ARG A C 14
ATOM 16781 O O . ARG A 1 12 ? -5.868 -3.276 -12.111 1.00 0.00 12 ARG A O 14
ATOM 16802 N N . ALA A 1 13 ? -4.808 -2.441 -10.311 1.00 0.00 13 ALA A N 14
ATOM 16803 C CA . ALA A 1 13 ? -3.481 -2.596 -10.903 1.00 0.00 13 ALA A CA 14
ATOM 16804 C C . ALA A 1 13 ? -3.113 -4.072 -11.038 1.00 0.00 13 ALA A C 14
ATOM 16805 O O . ALA A 1 13 ? -2.366 -4.458 -11.936 1.00 0.00 13 ALA A O 14
ATOM 16812 N N . LEU A 1 14 ? -3.637 -4.891 -10.129 1.00 0.00 14 LEU A N 14
ATOM 16813 C CA . LEU A 1 14 ? -3.347 -6.323 -10.153 1.00 0.00 14 LEU A CA 14
ATOM 16814 C C . LEU A 1 14 ? -4.293 -7.070 -11.096 1.00 0.00 14 LEU A C 14
ATOM 16815 O O . LEU A 1 14 ? -3.987 -8.174 -11.547 1.00 0.00 14 LEU A O 14
ATOM 16831 N N . VAL A 1 15 ? -5.444 -6.468 -11.392 1.00 0.00 15 VAL A N 14
ATOM 16832 C CA . VAL A 1 15 ? -6.415 -7.103 -12.281 1.00 0.00 15 VAL A CA 14
ATOM 16833 C C . VAL A 1 15 ? -6.129 -6.758 -13.744 1.00 0.00 15 VAL A C 14
ATOM 16834 O O . VAL A 1 15 ? -6.542 -7.480 -14.651 1.00 0.00 15 VAL A O 14
ATOM 16847 N N . GLU A 1 16 ? -5.425 -5.650 -13.969 1.00 0.00 16 GLU A N 14
ATOM 16848 C CA . GLU A 1 16 ? -5.102 -5.232 -15.332 1.00 0.00 16 GLU A CA 14
ATOM 16849 C C . GLU A 1 16 ? -4.189 -6.254 -16.006 1.00 0.00 16 GLU A C 14
ATOM 16850 O O . GLU A 1 16 ? -4.257 -6.464 -17.216 1.00 0.00 16 GLU A O 14
ATOM 16862 N N . CYS A 1 17 ? -3.330 -6.883 -15.205 1.00 0.00 17 CYS A N 14
ATOM 16863 C CA . CYS A 1 17 ? -2.396 -7.880 -15.732 1.00 0.00 17 CYS A CA 14
ATOM 16864 C C . CYS A 1 17 ? -2.982 -9.295 -15.676 1.00 0.00 17 CYS A C 14
ATOM 16865 O O . CYS A 1 17 ? -2.242 -10.278 -15.682 1.00 0.00 17 CYS A O 14
ATOM 16873 N N . ALA A 1 18 ? -4.308 -9.396 -15.623 1.00 0.00 18 ALA A N 14
ATOM 16874 C CA . ALA A 1 18 ? -4.954 -10.705 -15.571 1.00 0.00 18 ALA A CA 14
ATOM 16875 C C . ALA A 1 18 ? -6.332 -10.646 -16.226 1.00 0.00 18 ALA A C 14
ATOM 16876 O O . ALA A 1 18 ? -6.523 -11.128 -17.342 1.00 0.00 18 ALA A O 14
ATOM 16883 N N . GLY A 1 19 ? -7.292 -10.051 -15.519 1.00 0.00 19 GLY A N 14
ATOM 16884 C CA . GLY A 1 19 ? -8.650 -9.935 -16.044 1.00 0.00 19 GLY A CA 14
ATOM 16885 C C . GLY A 1 19 ? -9.249 -11.313 -16.304 1.00 0.00 19 GLY A C 14
ATOM 16886 O O . GLY A 1 19 ? -9.445 -11.714 -17.452 1.00 0.00 19 GLY A O 14
ATOM 16890 N N . GLU A 1 20 ? -9.537 -12.036 -15.225 1.00 0.00 20 GLU A N 14
ATOM 16891 C CA . GLU A 1 20 ? -10.114 -13.373 -15.348 1.00 0.00 20 GLU A CA 14
ATOM 16892 C C . GLU A 1 20 ? -11.195 -13.611 -14.293 1.00 0.00 20 GLU A C 14
ATOM 16893 O O . GLU A 1 20 ? -11.523 -14.753 -13.973 1.00 0.00 20 GLU A O 14
ATOM 16905 N N . THR A 1 21 ? -11.750 -12.524 -13.760 1.00 0.00 21 THR A N 14
ATOM 16906 C CA . THR A 1 21 ? -12.799 -12.627 -12.745 1.00 0.00 21 THR A CA 14
ATOM 16907 C C . THR A 1 21 ? -13.197 -11.242 -12.255 1.00 0.00 21 THR A C 14
ATOM 16908 O O . THR A 1 21 ? -12.378 -10.501 -11.712 1.00 0.00 21 THR A O 14
ATOM 16919 N N . ASP A 1 22 ? -14.465 -10.905 -12.448 1.00 0.00 22 ASP A N 14
ATOM 16920 C CA . ASP A 1 22 ? -14.968 -9.606 -12.016 1.00 0.00 22 ASP A CA 14
ATOM 16921 C C . ASP A 1 22 ? -15.878 -9.761 -10.800 1.00 0.00 22 ASP A C 14
ATOM 16922 O O . ASP A 1 22 ? -16.769 -8.943 -10.570 1.00 0.00 22 ASP A O 14
ATOM 16931 N N . GLY A 1 23 ? -15.648 -10.819 -10.021 1.00 0.00 23 GLY A N 14
ATOM 16932 C CA . GLY A 1 23 ? -16.465 -11.059 -8.831 1.00 0.00 23 GLY A CA 14
ATOM 16933 C C . GLY A 1 23 ? -15.610 -11.381 -7.601 1.00 0.00 23 GLY A C 14
ATOM 16934 O O . GLY A 1 23 ? -16.145 -11.703 -6.541 1.00 0.00 23 GLY A O 14
ATOM 16938 N N . THR A 1 24 ? -14.283 -11.287 -7.739 1.00 0.00 24 THR A N 14
ATOM 16939 C CA . THR A 1 24 ? -13.383 -11.573 -6.622 1.00 0.00 24 THR A CA 14
ATOM 16940 C C . THR A 1 24 ? -13.504 -13.032 -6.196 1.00 0.00 24 THR A C 14
ATOM 16941 O O . THR A 1 24 ? -14.603 -13.555 -6.007 1.00 0.00 24 THR A O 14
ATOM 16952 N N . ASP A 1 25 ? -12.359 -13.686 -6.048 1.00 0.00 25 ASP A N 14
ATOM 16953 C CA . ASP A 1 25 ? -12.343 -15.090 -5.643 1.00 0.00 25 ASP A CA 14
ATOM 16954 C C . ASP A 1 25 ? -11.127 -15.382 -4.768 1.00 0.00 25 ASP A C 14
ATOM 16955 O O . ASP A 1 25 ? -10.136 -15.956 -5.222 1.00 0.00 25 ASP A O 14
ATOM 16964 N N . LEU A 1 26 ? -11.219 -14.985 -3.503 1.00 0.00 26 LEU A N 14
ATOM 16965 C CA . LEU A 1 26 ? -10.138 -15.205 -2.559 1.00 0.00 26 LEU A CA 14
ATOM 16966 C C . LEU A 1 26 ? -10.721 -15.799 -1.270 1.00 0.00 26 LEU A C 14
ATOM 16967 O O . LEU A 1 26 ? -11.787 -16.415 -1.296 1.00 0.00 26 LEU A O 14
ATOM 16983 N N . SER A 1 27 ? -10.029 -15.620 -0.149 1.00 0.00 27 SER A N 14
ATOM 16984 C CA . SER A 1 27 ? -10.512 -16.156 1.123 1.00 0.00 27 SER A CA 14
ATOM 16985 C C . SER A 1 27 ? -10.878 -15.026 2.083 1.00 0.00 27 SER A C 14
ATOM 16986 O O . SER A 1 27 ? -12.051 -14.697 2.258 1.00 0.00 27 SER A O 14
ATOM 16994 N N . GLY A 1 28 ? -9.862 -14.440 2.697 1.00 0.00 28 GLY A N 14
ATOM 16995 C CA . GLY A 1 28 ? -10.077 -13.343 3.639 1.00 0.00 28 GLY A CA 14
ATOM 16996 C C . GLY A 1 28 ? -10.410 -12.059 2.887 1.00 0.00 28 GLY A C 14
ATOM 16997 O O . GLY A 1 28 ? -11.283 -12.044 2.019 1.00 0.00 28 GLY A O 14
ATOM 17001 N N . ASP A 1 29 ? -9.698 -10.984 3.218 1.00 0.00 29 ASP A N 14
ATOM 17002 C CA . ASP A 1 29 ? -9.925 -9.704 2.550 1.00 0.00 29 ASP A CA 14
ATOM 17003 C C . ASP A 1 29 ? -9.647 -9.846 1.053 1.00 0.00 29 ASP A C 14
ATOM 17004 O O . ASP A 1 29 ? -10.571 -9.976 0.250 1.00 0.00 29 ASP A O 14
ATOM 17013 N N . PHE A 1 30 ? -8.362 -9.855 0.690 1.00 0.00 30 PHE A N 14
ATOM 17014 C CA . PHE A 1 30 ? -7.974 -10.019 -0.712 1.00 0.00 30 PHE A CA 14
ATOM 17015 C C . PHE A 1 30 ? -6.439 -9.996 -0.850 1.00 0.00 30 PHE A C 14
ATOM 17016 O O . PHE A 1 30 ? -5.872 -10.692 -1.691 1.00 0.00 30 PHE A O 14
ATOM 17033 N N . LEU A 1 31 ? -5.783 -9.191 -0.014 1.00 0.00 31 LEU A N 14
ATOM 17034 C CA . LEU A 1 31 ? -4.325 -9.089 -0.044 1.00 0.00 31 LEU A CA 14
ATOM 17035 C C . LEU A 1 31 ? -3.689 -10.390 0.476 1.00 0.00 31 LEU A C 14
ATOM 17036 O O . LEU A 1 31 ? -3.464 -11.317 -0.300 1.00 0.00 31 LEU A O 14
ATOM 17052 N N . ASP A 1 32 ? -3.424 -10.465 1.793 1.00 0.00 32 ASP A N 14
ATOM 17053 C CA . ASP A 1 32 ? -2.835 -11.668 2.411 1.00 0.00 32 ASP A CA 14
ATOM 17054 C C . ASP A 1 32 ? -1.754 -12.322 1.534 1.00 0.00 32 ASP A C 14
ATOM 17055 O O . ASP A 1 32 ? -1.789 -13.526 1.270 1.00 0.00 32 ASP A O 14
ATOM 17064 N N . LEU A 1 33 ? -0.790 -11.519 1.087 1.00 0.00 33 LEU A N 14
ATOM 17065 C CA . LEU A 1 33 ? 0.291 -12.041 0.246 1.00 0.00 33 LEU A CA 14
ATOM 17066 C C . LEU A 1 33 ? -0.277 -12.649 -1.041 1.00 0.00 33 LEU A C 14
ATOM 17067 O O . LEU A 1 33 ? 0.025 -13.786 -1.402 1.00 0.00 33 LEU A O 14
ATOM 17083 N N . ARG A 1 34 ? -1.112 -11.873 -1.723 1.00 0.00 34 ARG A N 14
ATOM 17084 C CA . ARG A 1 34 ? -1.734 -12.329 -2.965 1.00 0.00 34 ARG A CA 14
ATOM 17085 C C . ARG A 1 34 ? -0.705 -12.450 -4.092 1.00 0.00 34 ARG A C 14
ATOM 17086 O O . ARG A 1 34 ? -0.894 -13.213 -5.038 1.00 0.00 34 ARG A O 14
ATOM 17107 N N . PHE A 1 35 ? 0.389 -11.690 -3.987 1.00 0.00 35 PHE A N 14
ATOM 17108 C CA . PHE A 1 35 ? 1.435 -11.728 -5.013 1.00 0.00 35 PHE A CA 14
ATOM 17109 C C . PHE A 1 35 ? 1.984 -13.144 -5.171 1.00 0.00 35 PHE A C 14
ATOM 17110 O O . PHE A 1 35 ? 1.962 -13.713 -6.262 1.00 0.00 35 PHE A O 14
ATOM 17127 N N . GLU A 1 36 ? 2.482 -13.703 -4.071 1.00 0.00 36 GLU A N 14
ATOM 17128 C CA . GLU A 1 36 ? 3.040 -15.053 -4.099 1.00 0.00 36 GLU A CA 14
ATOM 17129 C C . GLU A 1 36 ? 1.941 -16.092 -3.881 1.00 0.00 36 GLU A C 14
ATOM 17130 O O . GLU A 1 36 ? 1.855 -16.724 -2.826 1.00 0.00 36 GLU A O 14
ATOM 17142 N N . ASP A 1 37 ? 1.101 -16.262 -4.898 1.00 0.00 37 ASP A N 14
ATOM 17143 C CA . ASP A 1 37 ? 0.009 -17.226 -4.826 1.00 0.00 37 ASP A CA 14
ATOM 17144 C C . ASP A 1 37 ? -0.019 -18.075 -6.092 1.00 0.00 37 ASP A C 14
ATOM 17145 O O . ASP A 1 37 ? -0.091 -19.302 -6.035 1.00 0.00 37 ASP A O 14
ATOM 17154 N N . ILE A 1 38 ? 0.048 -17.401 -7.236 1.00 0.00 38 ILE A N 14
ATOM 17155 C CA . ILE A 1 38 ? 0.039 -18.092 -8.521 1.00 0.00 38 ILE A CA 14
ATOM 17156 C C . ILE A 1 38 ? 1.469 -18.413 -8.961 1.00 0.00 38 ILE A C 14
ATOM 17157 O O . ILE A 1 38 ? 1.719 -19.405 -9.646 1.00 0.00 38 ILE A O 14
ATOM 17173 N N . GLY A 1 39 ? 2.400 -17.551 -8.559 1.00 0.00 39 GLY A N 14
ATOM 17174 C CA . GLY A 1 39 ? 3.804 -17.732 -8.912 1.00 0.00 39 GLY A CA 14
ATOM 17175 C C . GLY A 1 39 ? 4.378 -16.441 -9.489 1.00 0.00 39 GLY A C 14
ATOM 17176 O O . GLY A 1 39 ? 5.060 -16.451 -10.512 1.00 0.00 39 GLY A O 14
ATOM 17180 N N . TYR A 1 40 ? 4.090 -15.327 -8.817 1.00 0.00 40 TYR A N 14
ATOM 17181 C CA . TYR A 1 40 ? 4.580 -14.029 -9.269 1.00 0.00 40 TYR A CA 14
ATOM 17182 C C . TYR A 1 40 ? 6.102 -13.981 -9.198 1.00 0.00 40 TYR A C 14
ATOM 17183 O O . TYR A 1 40 ? 6.719 -14.634 -8.358 1.00 0.00 40 TYR A O 14
ATOM 17201 N N . ASP A 1 41 ? 6.698 -13.194 -10.088 1.00 0.00 41 ASP A N 14
ATOM 17202 C CA . ASP A 1 41 ? 8.157 -13.059 -10.117 1.00 0.00 41 ASP A CA 14
ATOM 17203 C C . ASP A 1 41 ? 8.566 -11.657 -9.666 1.00 0.00 41 ASP A C 14
ATOM 17204 O O . ASP A 1 41 ? 8.963 -11.455 -8.519 1.00 0.00 41 ASP A O 14
ATOM 17213 N N . SER A 1 42 ? 8.461 -10.686 -10.576 1.00 0.00 42 SER A N 14
ATOM 17214 C CA . SER A 1 42 ? 8.821 -9.299 -10.258 1.00 0.00 42 SER A CA 14
ATOM 17215 C C . SER A 1 42 ? 8.800 -8.441 -11.518 1.00 0.00 42 SER A C 14
ATOM 17216 O O . SER A 1 42 ? 8.440 -7.268 -11.478 1.00 0.00 42 SER A O 14
ATOM 17224 N N . LEU A 1 43 ? 9.200 -9.040 -12.635 1.00 0.00 43 LEU A N 14
ATOM 17225 C CA . LEU A 1 43 ? 9.232 -8.320 -13.907 1.00 0.00 43 LEU A CA 14
ATOM 17226 C C . LEU A 1 43 ? 7.820 -7.924 -14.347 1.00 0.00 43 LEU A C 14
ATOM 17227 O O . LEU A 1 43 ? 7.633 -6.933 -15.053 1.00 0.00 43 LEU A O 14
ATOM 17243 N N . ALA A 1 44 ? 6.831 -8.713 -13.932 1.00 0.00 44 ALA A N 14
ATOM 17244 C CA . ALA A 1 44 ? 5.444 -8.438 -14.303 1.00 0.00 44 ALA A CA 14
ATOM 17245 C C . ALA A 1 44 ? 4.880 -7.269 -13.498 1.00 0.00 44 ALA A C 14
ATOM 17246 O O . ALA A 1 44 ? 4.548 -6.221 -14.051 1.00 0.00 44 ALA A O 14
ATOM 17253 N N . LEU A 1 45 ? 4.763 -7.465 -12.187 1.00 0.00 45 LEU A N 14
ATOM 17254 C CA . LEU A 1 45 ? 4.221 -6.425 -11.311 1.00 0.00 45 LEU A CA 14
ATOM 17255 C C . LEU A 1 45 ? 5.021 -5.123 -11.419 1.00 0.00 45 LEU A C 14
ATOM 17256 O O . LEU A 1 45 ? 4.509 -4.042 -11.123 1.00 0.00 45 LEU A O 14
ATOM 17272 N N . MET A 1 46 ? 6.278 -5.231 -11.845 1.00 0.00 46 MET A N 14
ATOM 17273 C CA . MET A 1 46 ? 7.126 -4.048 -11.981 1.00 0.00 46 MET A CA 14
ATOM 17274 C C . MET A 1 46 ? 6.742 -3.250 -13.225 1.00 0.00 46 MET A C 14
ATOM 17275 O O . MET A 1 46 ? 6.762 -2.020 -13.220 1.00 0.00 46 MET A O 14
ATOM 17289 N N . GLU A 1 47 ? 6.393 -3.964 -14.293 1.00 0.00 47 GLU A N 14
ATOM 17290 C CA . GLU A 1 47 ? 6.009 -3.309 -15.542 1.00 0.00 47 GLU A CA 14
ATOM 17291 C C . GLU A 1 47 ? 4.772 -2.441 -15.334 1.00 0.00 47 GLU A C 14
ATOM 17292 O O . GLU A 1 47 ? 4.729 -1.283 -15.748 1.00 0.00 47 GLU A O 14
ATOM 17304 N N . THR A 1 48 ? 3.762 -3.017 -14.685 1.00 0.00 48 THR A N 14
ATOM 17305 C CA . THR A 1 48 ? 2.520 -2.294 -14.423 1.00 0.00 48 THR A CA 14
ATOM 17306 C C . THR A 1 48 ? 2.790 -1.061 -13.565 1.00 0.00 48 THR A C 14
ATOM 17307 O O . THR A 1 48 ? 2.408 0.056 -13.918 1.00 0.00 48 THR A O 14
ATOM 17318 N N . ALA A 1 49 ? 3.454 -1.277 -12.433 1.00 0.00 49 ALA A N 14
ATOM 17319 C CA . ALA A 1 49 ? 3.774 -0.178 -11.523 1.00 0.00 49 ALA A CA 14
ATOM 17320 C C . ALA A 1 49 ? 4.606 0.897 -12.229 1.00 0.00 49 ALA A C 14
ATOM 17321 O O . ALA A 1 49 ? 4.634 2.052 -11.805 1.00 0.00 49 ALA A O 14
ATOM 17328 N N . ALA A 1 50 ? 5.287 0.508 -13.307 1.00 0.00 50 ALA A N 14
ATOM 17329 C CA . ALA A 1 50 ? 6.116 1.451 -14.054 1.00 0.00 50 ALA A CA 14
ATOM 17330 C C . ALA A 1 50 ? 5.249 2.433 -14.839 1.00 0.00 50 ALA A C 14
ATOM 17331 O O . ALA A 1 50 ? 5.446 3.646 -14.772 1.00 0.00 50 ALA A O 14
ATOM 17338 N N . ARG A 1 51 ? 4.289 1.893 -15.589 1.00 0.00 51 ARG A N 14
ATOM 17339 C CA . ARG A 1 51 ? 3.399 2.732 -16.393 1.00 0.00 51 ARG A CA 14
ATOM 17340 C C . ARG A 1 51 ? 2.638 3.719 -15.508 1.00 0.00 51 ARG A C 14
ATOM 17341 O O . ARG A 1 51 ? 2.460 4.884 -15.865 1.00 0.00 51 ARG A O 14
ATOM 17362 N N . LEU A 1 52 ? 2.190 3.240 -14.351 1.00 0.00 52 LEU A N 14
ATOM 17363 C CA . LEU A 1 52 ? 1.448 4.090 -13.422 1.00 0.00 52 LEU A CA 14
ATOM 17364 C C . LEU A 1 52 ? 2.388 5.034 -12.666 1.00 0.00 52 LEU A C 14
ATOM 17365 O O . LEU A 1 52 ? 1.958 6.058 -12.137 1.00 0.00 52 LEU A O 14
ATOM 17381 N N . GLU A 1 53 ? 3.674 4.680 -12.615 1.00 0.00 53 GLU A N 14
ATOM 17382 C CA . GLU A 1 53 ? 4.659 5.506 -11.915 1.00 0.00 53 GLU A CA 14
ATOM 17383 C C . GLU A 1 53 ? 4.653 6.947 -12.432 1.00 0.00 53 GLU A C 14
ATOM 17384 O O . GLU A 1 53 ? 5.064 7.870 -11.730 1.00 0.00 53 GLU A O 14
ATOM 17396 N N . SER A 1 54 ? 4.186 7.133 -13.666 1.00 0.00 54 SER A N 14
ATOM 17397 C CA . SER A 1 54 ? 4.138 8.468 -14.257 1.00 0.00 54 SER A CA 14
ATOM 17398 C C . SER A 1 54 ? 3.063 9.319 -13.587 1.00 0.00 54 SER A C 14
ATOM 17399 O O . SER A 1 54 ? 3.274 10.497 -13.298 1.00 0.00 54 SER A O 14
ATOM 17407 N N . ARG A 1 55 ? 1.904 8.711 -13.350 1.00 0.00 55 ARG A N 14
ATOM 17408 C CA . ARG A 1 55 ? 0.791 9.423 -12.722 1.00 0.00 55 ARG A CA 14
ATOM 17409 C C . ARG A 1 55 ? 1.185 9.944 -11.338 1.00 0.00 55 ARG A C 14
ATOM 17410 O O . ARG A 1 55 ? 1.351 11.147 -11.137 1.00 0.00 55 ARG A O 14
ATOM 17431 N N . TYR A 1 56 ? 1.322 9.027 -10.384 1.00 0.00 56 TYR A N 14
ATOM 17432 C CA . TYR A 1 56 ? 1.682 9.405 -9.016 1.00 0.00 56 TYR A CA 14
ATOM 17433 C C . TYR A 1 56 ? 3.030 10.128 -8.984 1.00 0.00 56 TYR A C 14
ATOM 17434 O O . TYR A 1 56 ? 3.303 10.910 -8.074 1.00 0.00 56 TYR A O 14
ATOM 17452 N N . GLY A 1 57 ? 3.871 9.858 -9.981 1.00 0.00 57 GLY A N 14
ATOM 17453 C CA . GLY A 1 57 ? 5.186 10.493 -10.043 1.00 0.00 57 GLY A CA 14
ATOM 17454 C C . GLY A 1 57 ? 6.033 10.109 -8.833 1.00 0.00 57 GLY A C 14
ATOM 17455 O O . GLY A 1 57 ? 6.896 10.869 -8.395 1.00 0.00 57 GLY A O 14
ATOM 17459 N N . VAL A 1 58 ? 5.776 8.918 -8.296 1.00 0.00 58 VAL A N 14
ATOM 17460 C CA . VAL A 1 58 ? 6.514 8.436 -7.138 1.00 0.00 58 VAL A CA 14
ATOM 17461 C C . VAL A 1 58 ? 7.795 7.732 -7.585 1.00 0.00 58 VAL A C 14
ATOM 17462 O O . VAL A 1 58 ? 7.923 7.315 -8.736 1.00 0.00 58 VAL A O 14
ATOM 17475 N N . SER A 1 59 ? 8.739 7.605 -6.656 1.00 0.00 59 SER A N 14
ATOM 17476 C CA . SER A 1 59 ? 10.009 6.947 -6.957 1.00 0.00 59 SER A CA 14
ATOM 17477 C C . SER A 1 59 ? 9.770 5.506 -7.396 1.00 0.00 59 SER A C 14
ATOM 17478 O O . SER A 1 59 ? 8.667 4.976 -7.259 1.00 0.00 59 SER A O 14
ATOM 17486 N N . ILE A 1 60 ? 10.813 4.880 -7.932 1.00 0.00 60 ILE A N 14
ATOM 17487 C CA . ILE A 1 60 ? 10.700 3.501 -8.394 1.00 0.00 60 ILE A CA 14
ATOM 17488 C C . ILE A 1 60 ? 11.872 2.656 -7.861 1.00 0.00 60 ILE A C 14
ATOM 17489 O O . ILE A 1 60 ? 12.933 2.589 -8.482 1.00 0.00 60 ILE A O 14
ATOM 17505 N N . PRO A 1 61 ? 11.700 1.994 -6.703 1.00 0.00 61 PRO A N 14
ATOM 17506 C CA . PRO A 1 61 ? 12.769 1.159 -6.124 1.00 0.00 61 PRO A CA 14
ATOM 17507 C C . PRO A 1 61 ? 12.836 -0.220 -6.775 1.00 0.00 61 PRO A C 14
ATOM 17508 O O . PRO A 1 61 ? 11.820 -0.770 -7.201 1.00 0.00 61 PRO A O 14
ATOM 17519 N N . ASP A 1 62 ? 14.043 -0.765 -6.858 1.00 0.00 62 ASP A N 14
ATOM 17520 C CA . ASP A 1 62 ? 14.235 -2.076 -7.473 1.00 0.00 62 ASP A CA 14
ATOM 17521 C C . ASP A 1 62 ? 14.364 -3.176 -6.418 1.00 0.00 62 ASP A C 14
ATOM 17522 O O . ASP A 1 62 ? 14.121 -4.348 -6.700 1.00 0.00 62 ASP A O 14
ATOM 17531 N N . ASP A 1 63 ? 14.760 -2.797 -5.204 1.00 0.00 63 ASP A N 14
ATOM 17532 C CA . ASP A 1 63 ? 14.927 -3.780 -4.134 1.00 0.00 63 ASP A CA 14
ATOM 17533 C C . ASP A 1 63 ? 13.576 -4.220 -3.572 1.00 0.00 63 ASP A C 14
ATOM 17534 O O . ASP A 1 63 ? 13.126 -5.340 -3.808 1.00 0.00 63 ASP A O 14
ATOM 17543 N N . VAL A 1 64 ? 12.942 -3.329 -2.813 1.00 0.00 64 VAL A N 14
ATOM 17544 C CA . VAL A 1 64 ? 11.650 -3.639 -2.204 1.00 0.00 64 VAL A CA 14
ATOM 17545 C C . VAL A 1 64 ? 10.603 -3.963 -3.273 1.00 0.00 64 VAL A C 14
ATOM 17546 O O . VAL A 1 64 ? 9.835 -4.914 -3.139 1.00 0.00 64 VAL A O 14
ATOM 17559 N N . ALA A 1 65 ? 10.578 -3.155 -4.326 1.00 0.00 65 ALA A N 14
ATOM 17560 C CA . ALA A 1 65 ? 9.613 -3.361 -5.405 1.00 0.00 65 ALA A CA 14
ATOM 17561 C C . ALA A 1 65 ? 9.940 -4.624 -6.195 1.00 0.00 65 ALA A C 14
ATOM 17562 O O . ALA A 1 65 ? 9.063 -5.437 -6.483 1.00 0.00 65 ALA A O 14
ATOM 17569 N N . GLY A 1 66 ? 11.212 -4.775 -6.551 1.00 0.00 66 GLY A N 14
ATOM 17570 C CA . GLY A 1 66 ? 11.645 -5.939 -7.318 1.00 0.00 66 GLY A CA 14
ATOM 17571 C C . GLY A 1 66 ? 11.399 -7.241 -6.556 1.00 0.00 66 GLY A C 14
ATOM 17572 O O . GLY A 1 66 ? 11.329 -8.315 -7.153 1.00 0.00 66 GLY A O 14
ATOM 17576 N N . ARG A 1 67 ? 11.280 -7.146 -5.232 1.00 0.00 67 ARG A N 14
ATOM 17577 C CA . ARG A 1 67 ? 11.056 -8.338 -4.416 1.00 0.00 67 ARG A CA 14
ATOM 17578 C C . ARG A 1 67 ? 9.793 -8.196 -3.565 1.00 0.00 67 ARG A C 14
ATOM 17579 O O . ARG A 1 67 ? 9.756 -8.625 -2.410 1.00 0.00 67 ARG A O 14
ATOM 17600 N N . VAL A 1 68 ? 8.754 -7.602 -4.147 1.00 0.00 68 VAL A N 14
ATOM 17601 C CA . VAL A 1 68 ? 7.496 -7.428 -3.423 1.00 0.00 68 VAL A CA 14
ATOM 17602 C C . VAL A 1 68 ? 6.694 -8.732 -3.451 1.00 0.00 68 VAL A C 14
ATOM 17603 O O . VAL A 1 68 ? 6.002 -9.041 -4.421 1.00 0.00 68 VAL A O 14
ATOM 17616 N N . ASP A 1 69 ? 6.806 -9.501 -2.370 1.00 0.00 69 ASP A N 14
ATOM 17617 C CA . ASP A 1 69 ? 6.098 -10.778 -2.274 1.00 0.00 69 ASP A CA 14
ATOM 17618 C C . ASP A 1 69 ? 4.677 -10.600 -1.727 1.00 0.00 69 ASP A C 14
ATOM 17619 O O . ASP A 1 69 ? 3.985 -11.582 -1.456 1.00 0.00 69 ASP A O 14
ATOM 17628 N N . THR A 1 70 ? 4.240 -9.350 -1.564 1.00 0.00 70 THR A N 14
ATOM 17629 C CA . THR A 1 70 ? 2.898 -9.088 -1.051 1.00 0.00 70 THR A CA 14
ATOM 17630 C C . THR A 1 70 ? 2.265 -7.911 -1.799 1.00 0.00 70 THR A C 14
ATOM 17631 O O . THR A 1 70 ? 2.974 -7.038 -2.294 1.00 0.00 70 THR A O 14
ATOM 17642 N N . PRO A 1 71 ? 0.927 -7.865 -1.893 1.00 0.00 71 PRO A N 14
ATOM 17643 C CA . PRO A 1 71 ? 0.238 -6.769 -2.596 1.00 0.00 71 PRO A CA 14
ATOM 17644 C C . PRO A 1 71 ? 0.128 -5.520 -1.734 1.00 0.00 71 PRO A C 14
ATOM 17645 O O . PRO A 1 71 ? 0.513 -4.426 -2.145 1.00 0.00 71 PRO A O 14
ATOM 17656 N N . ARG A 1 72 ? -0.394 -5.698 -0.519 1.00 0.00 72 ARG A N 14
ATOM 17657 C CA . ARG A 1 72 ? -0.541 -4.576 0.412 1.00 0.00 72 ARG A CA 14
ATOM 17658 C C . ARG A 1 72 ? 0.782 -3.817 0.583 1.00 0.00 72 ARG A C 14
ATOM 17659 O O . ARG A 1 72 ? 0.791 -2.641 0.943 1.00 0.00 72 ARG A O 14
ATOM 17680 N N . GLU A 1 73 ? 1.896 -4.503 0.323 1.00 0.00 73 GLU A N 14
ATOM 17681 C CA . GLU A 1 73 ? 3.215 -3.884 0.451 1.00 0.00 73 GLU A CA 14
ATOM 17682 C C . GLU A 1 73 ? 3.399 -2.776 -0.585 1.00 0.00 73 GLU A C 14
ATOM 17683 O O . GLU A 1 73 ? 3.760 -1.649 -0.250 1.00 0.00 73 GLU A O 14
ATOM 17695 N N . LEU A 1 74 ? 3.162 -3.119 -1.851 1.00 0.00 74 LEU A N 14
ATOM 17696 C CA . LEU A 1 74 ? 3.320 -2.155 -2.944 1.00 0.00 74 LEU A CA 14
ATOM 17697 C C . LEU A 1 74 ? 2.465 -0.907 -2.706 1.00 0.00 74 LEU A C 14
ATOM 17698 O O . LEU A 1 74 ? 2.930 0.221 -2.881 1.00 0.00 74 LEU A O 14
ATOM 17714 N N . LEU A 1 75 ? 1.213 -1.118 -2.299 1.00 0.00 75 LEU A N 14
ATOM 17715 C CA . LEU A 1 75 ? 0.304 0.003 -2.037 1.00 0.00 75 LEU A CA 14
ATOM 17716 C C . LEU A 1 75 ? 0.908 0.953 -1.002 1.00 0.00 75 LEU A C 14
ATOM 17717 O O . LEU A 1 75 ? 1.005 2.153 -1.234 1.00 0.00 75 LEU A O 14
ATOM 17733 N N . ASP A 1 76 ? 1.292 0.400 0.141 1.00 0.00 76 ASP A N 14
ATOM 17734 C CA . ASP A 1 76 ? 1.872 1.205 1.216 1.00 0.00 76 ASP A CA 14
ATOM 17735 C C . ASP A 1 76 ? 3.198 1.839 0.788 1.00 0.00 76 ASP A C 14
ATOM 17736 O O . ASP A 1 76 ? 3.653 2.809 1.395 1.00 0.00 76 ASP A O 14
ATOM 17745 N N . LEU A 1 77 ? 3.821 1.285 -0.250 1.00 0.00 77 LEU A N 14
ATOM 17746 C CA . LEU A 1 77 ? 5.098 1.816 -0.727 1.00 0.00 77 LEU A CA 14
ATOM 17747 C C . LEU A 1 77 ? 4.907 3.179 -1.387 1.00 0.00 77 LEU A C 14
ATOM 17748 O O . LEU A 1 77 ? 5.461 4.182 -0.941 1.00 0.00 77 LEU A O 14
ATOM 17764 N N . ILE A 1 78 ? 4.119 3.202 -2.457 1.00 0.00 78 ILE A N 14
ATOM 17765 C CA . ILE A 1 78 ? 3.863 4.449 -3.178 1.00 0.00 78 ILE A CA 14
ATOM 17766 C C . ILE A 1 78 ? 3.161 5.459 -2.267 1.00 0.00 78 ILE A C 14
ATOM 17767 O O . ILE A 1 78 ? 3.370 6.666 -2.373 1.00 0.00 78 ILE A O 14
ATOM 17783 N N . ASN A 1 79 ? 2.320 4.941 -1.384 1.00 0.00 79 ASN A N 14
ATOM 17784 C CA . ASN A 1 79 ? 1.563 5.779 -0.452 1.00 0.00 79 ASN A CA 14
ATOM 17785 C C . ASN A 1 79 ? 2.494 6.669 0.373 1.00 0.00 79 ASN A C 14
ATOM 17786 O O . ASN A 1 79 ? 2.367 7.893 0.372 1.00 0.00 79 ASN A O 14
ATOM 17797 N N . GLY A 1 80 ? 3.422 6.038 1.088 1.00 0.00 80 GLY A N 14
ATOM 17798 C CA . GLY A 1 80 ? 4.361 6.779 1.930 1.00 0.00 80 GLY A CA 14
ATOM 17799 C C . GLY A 1 80 ? 5.211 7.739 1.102 1.00 0.00 80 GLY A C 14
ATOM 17800 O O . GLY A 1 80 ? 5.339 8.916 1.434 1.00 0.00 80 GLY A O 14
ATOM 17804 N N . ALA A 1 81 ? 5.799 7.222 0.028 1.00 0.00 81 ALA A N 14
ATOM 17805 C CA . ALA A 1 81 ? 6.646 8.044 -0.838 1.00 0.00 81 ALA A CA 14
ATOM 17806 C C . ALA A 1 81 ? 5.875 9.242 -1.400 1.00 0.00 81 ALA A C 14
ATOM 17807 O O . ALA A 1 81 ? 6.472 10.237 -1.813 1.00 0.00 81 ALA A O 14
ATOM 17814 N N . LEU A 1 82 ? 4.546 9.139 -1.419 1.00 0.00 82 LEU A N 14
ATOM 17815 C CA . LEU A 1 82 ? 3.717 10.222 -1.941 1.00 0.00 82 LEU A CA 14
ATOM 17816 C C . LEU A 1 82 ? 3.408 11.245 -0.848 1.00 0.00 82 LEU A C 14
ATOM 17817 O O . LEU A 1 82 ? 3.232 12.432 -1.122 1.00 0.00 82 LEU A O 14
ATOM 17833 N N . ALA A 1 83 ? 3.340 10.771 0.393 1.00 0.00 83 ALA A N 14
ATOM 17834 C CA . ALA A 1 83 ? 3.048 11.653 1.521 1.00 0.00 83 ALA A CA 14
ATOM 17835 C C . ALA A 1 83 ? 4.219 12.594 1.789 1.00 0.00 83 ALA A C 14
ATOM 17836 O O . ALA A 1 83 ? 4.030 13.761 2.135 1.00 0.00 83 ALA A O 14
ATOM 17843 N N . GLU A 1 84 ? 5.431 12.073 1.629 1.00 0.00 84 GLU A N 14
ATOM 17844 C CA . GLU A 1 84 ? 6.632 12.873 1.861 1.00 0.00 84 GLU A CA 14
ATOM 17845 C C . GLU A 1 84 ? 6.867 13.838 0.698 1.00 0.00 84 GLU A C 14
ATOM 17846 O O . GLU A 1 84 ? 7.430 14.918 0.876 1.00 0.00 84 GLU A O 14
ATOM 17858 N N . ALA A 1 85 ? 6.433 13.437 -0.495 1.00 0.00 85 ALA A N 14
ATOM 17859 C CA . ALA A 1 85 ? 6.607 14.276 -1.677 1.00 0.00 85 ALA A CA 14
ATOM 17860 C C . ALA A 1 85 ? 5.326 15.043 -1.990 1.00 0.00 85 ALA A C 14
ATOM 17861 O O . ALA A 1 85 ? 5.024 15.329 -3.148 1.00 0.00 85 ALA A O 14
ATOM 17868 N N . ALA A 1 86 ? 4.575 15.378 -0.941 1.00 0.00 86 ALA A N 14
ATOM 17869 C CA . ALA A 1 86 ? 3.325 16.119 -1.110 1.00 0.00 86 ALA A CA 14
ATOM 17870 C C . ALA A 1 86 ? 2.327 15.315 -1.941 1.00 0.00 86 ALA A C 14
ATOM 17871 O O . ALA A 1 86 ? 2.749 14.376 -2.596 1.00 0.00 86 ALA A O 14
ATOM 17879 N N . MET A 1 1 ? -3.826 14.697 7.023 1.00 0.00 1 MET A N 15
ATOM 17880 C CA . MET A 1 1 ? -4.052 13.431 6.268 1.00 0.00 1 MET A CA 15
ATOM 17881 C C . MET A 1 1 ? -2.858 13.163 5.357 1.00 0.00 1 MET A C 15
ATOM 17882 O O . MET A 1 1 ? -2.261 14.085 4.802 1.00 0.00 1 MET A O 15
ATOM 17898 N N . ALA A 1 2 ? -2.514 11.886 5.213 1.00 0.00 2 ALA A N 15
ATOM 17899 C CA . ALA A 1 2 ? -1.387 11.501 4.369 1.00 0.00 2 ALA A CA 15
ATOM 17900 C C . ALA A 1 2 ? -1.613 10.112 3.775 1.00 0.00 2 ALA A C 15
ATOM 17901 O O . ALA A 1 2 ? -0.673 9.340 3.586 1.00 0.00 2 ALA A O 15
ATOM 17908 N N . THR A 1 3 ? -2.874 9.805 3.482 1.00 0.00 3 THR A N 15
ATOM 17909 C CA . THR A 1 3 ? -3.219 8.507 2.909 1.00 0.00 3 THR A CA 15
ATOM 17910 C C . THR A 1 3 ? -4.157 8.682 1.719 1.00 0.00 3 THR A C 15
ATOM 17911 O O . THR A 1 3 ? -5.348 8.946 1.884 1.00 0.00 3 THR A O 15
ATOM 17922 N N . LEU A 1 4 ? -3.606 8.536 0.519 1.00 0.00 4 LEU A N 15
ATOM 17923 C CA . LEU A 1 4 ? -4.402 8.683 -0.698 1.00 0.00 4 LEU A CA 15
ATOM 17924 C C . LEU A 1 4 ? -4.539 7.347 -1.429 1.00 0.00 4 LEU A C 15
ATOM 17925 O O . LEU A 1 4 ? -5.504 7.125 -2.162 1.00 0.00 4 LEU A O 15
ATOM 17941 N N . LEU A 1 5 ? -3.568 6.457 -1.226 1.00 0.00 5 LEU A N 15
ATOM 17942 C CA . LEU A 1 5 ? -3.601 5.148 -1.877 1.00 0.00 5 LEU A CA 15
ATOM 17943 C C . LEU A 1 5 ? -4.346 4.144 -0.999 1.00 0.00 5 LEU A C 15
ATOM 17944 O O . LEU A 1 5 ? -3.775 3.553 -0.084 1.00 0.00 5 LEU A O 15
ATOM 17960 N N . THR A 1 6 ? -5.628 3.961 -1.286 1.00 0.00 6 THR A N 15
ATOM 17961 C CA . THR A 1 6 ? -6.442 3.028 -0.512 1.00 0.00 6 THR A CA 15
ATOM 17962 C C . THR A 1 6 ? -6.389 1.631 -1.121 1.00 0.00 6 THR A C 15
ATOM 17963 O O . THR A 1 6 ? -6.002 1.451 -2.277 1.00 0.00 6 THR A O 15
ATOM 17974 N N . THR A 1 7 ? -6.790 0.641 -0.323 1.00 0.00 7 THR A N 15
ATOM 17975 C CA . THR A 1 7 ? -6.798 -0.756 -0.771 1.00 0.00 7 THR A CA 15
ATOM 17976 C C . THR A 1 7 ? -7.550 -0.897 -2.095 1.00 0.00 7 THR A C 15
ATOM 17977 O O . THR A 1 7 ? -7.153 -1.662 -2.972 1.00 0.00 7 THR A O 15
ATOM 17988 N N . ASP A 1 8 ? -8.638 -0.141 -2.225 1.00 0.00 8 ASP A N 15
ATOM 17989 C CA . ASP A 1 8 ? -9.447 -0.172 -3.447 1.00 0.00 8 ASP A CA 15
ATOM 17990 C C . ASP A 1 8 ? -8.576 0.118 -4.668 1.00 0.00 8 ASP A C 15
ATOM 17991 O O . ASP A 1 8 ? -8.647 -0.578 -5.683 1.00 0.00 8 ASP A O 15
ATOM 18000 N N . ASP A 1 9 ? -7.738 1.147 -4.549 1.00 0.00 9 ASP A N 15
ATOM 18001 C CA . ASP A 1 9 ? -6.838 1.513 -5.639 1.00 0.00 9 ASP A CA 15
ATOM 18002 C C . ASP A 1 9 ? -5.879 0.361 -5.922 1.00 0.00 9 ASP A C 15
ATOM 18003 O O . ASP A 1 9 ? -5.483 0.126 -7.063 1.00 0.00 9 ASP A O 15
ATOM 18012 N N . LEU A 1 10 ? -5.522 -0.363 -4.859 1.00 0.00 10 LEU A N 15
ATOM 18013 C CA . LEU A 1 10 ? -4.618 -1.506 -4.980 1.00 0.00 10 LEU A CA 15
ATOM 18014 C C . LEU A 1 10 ? -5.168 -2.525 -5.976 1.00 0.00 10 LEU A C 15
ATOM 18015 O O . LEU A 1 10 ? -4.475 -2.953 -6.899 1.00 0.00 10 LEU A O 15
ATOM 18031 N N . ARG A 1 11 ? -6.425 -2.911 -5.770 1.00 0.00 11 ARG A N 15
ATOM 18032 C CA . ARG A 1 11 ? -7.074 -3.887 -6.643 1.00 0.00 11 ARG A CA 15
ATOM 18033 C C . ARG A 1 11 ? -7.088 -3.396 -8.088 1.00 0.00 11 ARG A C 15
ATOM 18034 O O . ARG A 1 11 ? -6.684 -4.109 -9.002 1.00 0.00 11 ARG A O 15
ATOM 18055 N N . ARG A 1 12 ? -7.565 -2.170 -8.278 1.00 0.00 12 ARG A N 15
ATOM 18056 C CA . ARG A 1 12 ? -7.636 -1.587 -9.619 1.00 0.00 12 ARG A CA 15
ATOM 18057 C C . ARG A 1 12 ? -6.255 -1.526 -10.274 1.00 0.00 12 ARG A C 15
ATOM 18058 O O . ARG A 1 12 ? -6.142 -1.461 -11.499 1.00 0.00 12 ARG A O 15
ATOM 18079 N N . ALA A 1 13 ? -5.204 -1.543 -9.456 1.00 0.00 13 ALA A N 15
ATOM 18080 C CA . ALA A 1 13 ? -3.843 -1.482 -9.983 1.00 0.00 13 ALA A CA 15
ATOM 18081 C C . ALA A 1 13 ? -3.384 -2.857 -10.461 1.00 0.00 13 ALA A C 15
ATOM 18082 O O . ALA A 1 13 ? -2.634 -2.973 -11.430 1.00 0.00 13 ALA A O 15
ATOM 18089 N N . LEU A 1 14 ? -3.837 -3.896 -9.767 1.00 0.00 14 LEU A N 15
ATOM 18090 C CA . LEU A 1 14 ? -3.462 -5.263 -10.127 1.00 0.00 14 LEU A CA 15
ATOM 18091 C C . LEU A 1 14 ? -4.352 -5.811 -11.248 1.00 0.00 14 LEU A C 15
ATOM 18092 O O . LEU A 1 14 ? -4.017 -6.813 -11.880 1.00 0.00 14 LEU A O 15
ATOM 18108 N N . VAL A 1 15 ? -5.485 -5.150 -11.498 1.00 0.00 15 VAL A N 15
ATOM 18109 C CA . VAL A 1 15 ? -6.392 -5.597 -12.552 1.00 0.00 15 VAL A CA 15
ATOM 18110 C C . VAL A 1 15 ? -5.833 -5.212 -13.915 1.00 0.00 15 VAL A C 15
ATOM 18111 O O . VAL A 1 15 ? -5.983 -5.943 -14.895 1.00 0.00 15 VAL A O 15
ATOM 18124 N N . GLU A 1 16 ? -5.181 -4.054 -13.963 1.00 0.00 16 GLU A N 15
ATOM 18125 C CA . GLU A 1 16 ? -4.591 -3.571 -15.209 1.00 0.00 16 GLU A CA 15
ATOM 18126 C C . GLU A 1 16 ? -3.555 -4.564 -15.734 1.00 0.00 16 GLU A C 15
ATOM 18127 O O . GLU A 1 16 ? -3.341 -4.679 -16.941 1.00 0.00 16 GLU A O 15
ATOM 18139 N N . CYS A 1 17 ? -2.916 -5.280 -14.811 1.00 0.00 17 CYS A N 15
ATOM 18140 C CA . CYS A 1 17 ? -1.905 -6.265 -15.189 1.00 0.00 17 CYS A CA 15
ATOM 18141 C C . CYS A 1 17 ? -2.534 -7.374 -16.026 1.00 0.00 17 CYS A C 15
ATOM 18142 O O . CYS A 1 17 ? -2.232 -7.526 -17.210 1.00 0.00 17 CYS A O 15
ATOM 18150 N N . ALA A 1 18 ? -3.415 -8.148 -15.396 1.00 0.00 18 ALA A N 15
ATOM 18151 C CA . ALA A 1 18 ? -4.086 -9.244 -16.090 1.00 0.00 18 ALA A CA 15
ATOM 18152 C C . ALA A 1 18 ? -5.132 -8.698 -17.055 1.00 0.00 18 ALA A C 15
ATOM 18153 O O . ALA A 1 18 ? -4.981 -8.788 -18.274 1.00 0.00 18 ALA A O 15
ATOM 18160 N N . GLY A 1 19 ? -6.194 -8.127 -16.495 1.00 0.00 19 GLY A N 15
ATOM 18161 C CA . GLY A 1 19 ? -7.263 -7.563 -17.313 1.00 0.00 19 GLY A CA 15
ATOM 18162 C C . GLY A 1 19 ? -8.532 -8.401 -17.206 1.00 0.00 19 GLY A C 15
ATOM 18163 O O . GLY A 1 19 ? -9.276 -8.298 -16.231 1.00 0.00 19 GLY A O 15
ATOM 18167 N N . GLU A 1 20 ? -8.766 -9.231 -18.229 1.00 0.00 20 GLU A N 15
ATOM 18168 C CA . GLU A 1 20 ? -9.950 -10.106 -18.286 1.00 0.00 20 GLU A CA 15
ATOM 18169 C C . GLU A 1 20 ? -11.168 -9.325 -18.779 1.00 0.00 20 GLU A C 15
ATOM 18170 O O . GLU A 1 20 ? -11.615 -9.507 -19.912 1.00 0.00 20 GLU A O 15
ATOM 18182 N N . THR A 1 21 ? -11.703 -8.450 -17.928 1.00 0.00 21 THR A N 15
ATOM 18183 C CA . THR A 1 21 ? -12.853 -7.656 -18.295 1.00 0.00 21 THR A CA 15
ATOM 18184 C C . THR A 1 21 ? -12.667 -6.236 -17.737 1.00 0.00 21 THR A C 15
ATOM 18185 O O . THR A 1 21 ? -11.538 -5.772 -17.574 1.00 0.00 21 THR A O 15
ATOM 18196 N N . ASP A 1 22 ? -13.762 -5.561 -17.441 1.00 0.00 22 ASP A N 15
ATOM 18197 C CA . ASP A 1 22 ? -13.688 -4.210 -16.898 1.00 0.00 22 ASP A CA 15
ATOM 18198 C C . ASP A 1 22 ? -14.030 -4.221 -15.413 1.00 0.00 22 ASP A C 15
ATOM 18199 O O . ASP A 1 22 ? -14.546 -3.243 -14.873 1.00 0.00 22 ASP A O 15
ATOM 18208 N N . GLY A 1 23 ? -13.743 -5.344 -14.757 1.00 0.00 23 GLY A N 15
ATOM 18209 C CA . GLY A 1 23 ? -14.032 -5.470 -13.333 1.00 0.00 23 GLY A CA 15
ATOM 18210 C C . GLY A 1 23 ? -12.865 -6.109 -12.589 1.00 0.00 23 GLY A C 15
ATOM 18211 O O . GLY A 1 23 ? -11.713 -5.701 -12.737 1.00 0.00 23 GLY A O 15
ATOM 18215 N N . THR A 1 24 ? -13.183 -7.121 -11.788 1.00 0.00 24 THR A N 15
ATOM 18216 C CA . THR A 1 24 ? -12.170 -7.825 -11.013 1.00 0.00 24 THR A CA 15
ATOM 18217 C C . THR A 1 24 ? -12.710 -9.175 -10.557 1.00 0.00 24 THR A C 15
ATOM 18218 O O . THR A 1 24 ? -13.812 -9.269 -10.016 1.00 0.00 24 THR A O 15
ATOM 18229 N N . ASP A 1 25 ? -11.922 -10.214 -10.782 1.00 0.00 25 ASP A N 15
ATOM 18230 C CA . ASP A 1 25 ? -12.323 -11.562 -10.391 1.00 0.00 25 ASP A CA 15
ATOM 18231 C C . ASP A 1 25 ? -11.870 -11.855 -8.961 1.00 0.00 25 ASP A C 15
ATOM 18232 O O . ASP A 1 25 ? -10.968 -12.660 -8.726 1.00 0.00 25 ASP A O 15
ATOM 18241 N N . LEU A 1 26 ? -12.513 -11.185 -8.008 1.00 0.00 26 LEU A N 15
ATOM 18242 C CA . LEU A 1 26 ? -12.182 -11.369 -6.599 1.00 0.00 26 LEU A CA 15
ATOM 18243 C C . LEU A 1 26 ? -13.432 -11.202 -5.740 1.00 0.00 26 LEU A C 15
ATOM 18244 O O . LEU A 1 26 ? -14.030 -10.128 -5.689 1.00 0.00 26 LEU A O 15
ATOM 18260 N N . SER A 1 27 ? -13.821 -12.284 -5.070 1.00 0.00 27 SER A N 15
ATOM 18261 C CA . SER A 1 27 ? -15.009 -12.259 -4.214 1.00 0.00 27 SER A CA 15
ATOM 18262 C C . SER A 1 27 ? -14.914 -11.167 -3.149 1.00 0.00 27 SER A C 15
ATOM 18263 O O . SER A 1 27 ? -15.927 -10.713 -2.618 1.00 0.00 27 SER A O 15
ATOM 18271 N N . GLY A 1 28 ? -13.692 -10.751 -2.844 1.00 0.00 28 GLY A N 15
ATOM 18272 C CA . GLY A 1 28 ? -13.484 -9.710 -1.841 1.00 0.00 28 GLY A CA 15
ATOM 18273 C C . GLY A 1 28 ? -12.055 -9.744 -1.310 1.00 0.00 28 GLY A C 15
ATOM 18274 O O . GLY A 1 28 ? -11.327 -8.755 -1.386 1.00 0.00 28 GLY A O 15
ATOM 18278 N N . ASP A 1 29 ? -11.664 -10.893 -0.767 1.00 0.00 29 ASP A N 15
ATOM 18279 C CA . ASP A 1 29 ? -10.318 -11.050 -0.222 1.00 0.00 29 ASP A CA 15
ATOM 18280 C C . ASP A 1 29 ? -9.302 -11.179 -1.351 1.00 0.00 29 ASP A C 15
ATOM 18281 O O . ASP A 1 29 ? -9.433 -12.029 -2.231 1.00 0.00 29 ASP A O 15
ATOM 18290 N N . PHE A 1 30 ? -8.284 -10.323 -1.316 1.00 0.00 30 PHE A N 15
ATOM 18291 C CA . PHE A 1 30 ? -7.247 -10.348 -2.346 1.00 0.00 30 PHE A CA 15
ATOM 18292 C C . PHE A 1 30 ? -5.918 -9.820 -1.798 1.00 0.00 30 PHE A C 15
ATOM 18293 O O . PHE A 1 30 ? -5.085 -9.314 -2.550 1.00 0.00 30 PHE A O 15
ATOM 18310 N N . LEU A 1 31 ? -5.736 -9.923 -0.486 1.00 0.00 31 LEU A N 15
ATOM 18311 C CA . LEU A 1 31 ? -4.510 -9.427 0.131 1.00 0.00 31 LEU A CA 15
ATOM 18312 C C . LEU A 1 31 ? -3.925 -10.454 1.095 1.00 0.00 31 LEU A C 15
ATOM 18313 O O . LEU A 1 31 ? -3.933 -10.272 2.313 1.00 0.00 31 LEU A O 15
ATOM 18329 N N . ASP A 1 32 ? -3.405 -11.528 0.517 1.00 0.00 32 ASP A N 15
ATOM 18330 C CA . ASP A 1 32 ? -2.789 -12.599 1.291 1.00 0.00 32 ASP A CA 15
ATOM 18331 C C . ASP A 1 32 ? -1.837 -13.370 0.388 1.00 0.00 32 ASP A C 15
ATOM 18332 O O . ASP A 1 32 ? -2.163 -14.448 -0.109 1.00 0.00 32 ASP A O 15
ATOM 18341 N N . LEU A 1 33 ? -0.664 -12.782 0.152 1.00 0.00 33 LEU A N 15
ATOM 18342 C CA . LEU A 1 33 ? 0.328 -13.398 -0.729 1.00 0.00 33 LEU A CA 15
ATOM 18343 C C . LEU A 1 33 ? -0.255 -13.517 -2.134 1.00 0.00 33 LEU A C 15
ATOM 18344 O O . LEU A 1 33 ? -0.046 -14.507 -2.833 1.00 0.00 33 LEU A O 15
ATOM 18360 N N . ARG A 1 34 ? -1.006 -12.488 -2.521 1.00 0.00 34 ARG A N 15
ATOM 18361 C CA . ARG A 1 34 ? -1.650 -12.458 -3.834 1.00 0.00 34 ARG A CA 15
ATOM 18362 C C . ARG A 1 34 ? -0.614 -12.475 -4.956 1.00 0.00 34 ARG A C 15
ATOM 18363 O O . ARG A 1 34 ? -0.836 -13.073 -6.009 1.00 0.00 34 ARG A O 15
ATOM 18384 N N . PHE A 1 35 ? 0.520 -11.817 -4.726 1.00 0.00 35 PHE A N 15
ATOM 18385 C CA . PHE A 1 35 ? 1.578 -11.773 -5.738 1.00 0.00 35 PHE A CA 15
ATOM 18386 C C . PHE A 1 35 ? 2.072 -13.183 -6.053 1.00 0.00 35 PHE A C 15
ATOM 18387 O O . PHE A 1 35 ? 1.811 -13.722 -7.130 1.00 0.00 35 PHE A O 15
ATOM 18404 N N . GLU A 1 36 ? 2.783 -13.776 -5.098 1.00 0.00 36 GLU A N 15
ATOM 18405 C CA . GLU A 1 36 ? 3.315 -15.129 -5.274 1.00 0.00 36 GLU A CA 15
ATOM 18406 C C . GLU A 1 36 ? 2.204 -16.141 -5.576 1.00 0.00 36 GLU A C 15
ATOM 18407 O O . GLU A 1 36 ? 2.470 -17.232 -6.080 1.00 0.00 36 GLU A O 15
ATOM 18419 N N . ASP A 1 37 ? 0.956 -15.781 -5.259 1.00 0.00 37 ASP A N 15
ATOM 18420 C CA . ASP A 1 37 ? -0.185 -16.676 -5.497 1.00 0.00 37 ASP A CA 15
ATOM 18421 C C . ASP A 1 37 ? -0.167 -17.247 -6.916 1.00 0.00 37 ASP A C 15
ATOM 18422 O O . ASP A 1 37 ? -0.019 -18.453 -7.112 1.00 0.00 37 ASP A O 15
ATOM 18431 N N . ILE A 1 38 ? -0.324 -16.368 -7.903 1.00 0.00 38 ILE A N 15
ATOM 18432 C CA . ILE A 1 38 ? -0.329 -16.805 -9.298 1.00 0.00 38 ILE A CA 15
ATOM 18433 C C . ILE A 1 38 ? 1.063 -17.273 -9.732 1.00 0.00 38 ILE A C 15
ATOM 18434 O O . ILE A 1 38 ? 1.200 -18.074 -10.656 1.00 0.00 38 ILE A O 15
ATOM 18450 N N . GLY A 1 39 ? 2.094 -16.765 -9.057 1.00 0.00 39 GLY A N 15
ATOM 18451 C CA . GLY A 1 39 ? 3.465 -17.142 -9.387 1.00 0.00 39 GLY A CA 15
ATOM 18452 C C . GLY A 1 39 ? 4.270 -15.928 -9.845 1.00 0.00 39 GLY A C 15
ATOM 18453 O O . GLY A 1 39 ? 5.079 -16.016 -10.769 1.00 0.00 39 GLY A O 15
ATOM 18457 N N . TYR A 1 40 ? 4.042 -14.793 -9.187 1.00 0.00 40 TYR A N 15
ATOM 18458 C CA . TYR A 1 40 ? 4.759 -13.568 -9.534 1.00 0.00 40 TYR A CA 15
ATOM 18459 C C . TYR A 1 40 ? 6.221 -13.679 -9.116 1.00 0.00 40 TYR A C 15
ATOM 18460 O O . TYR A 1 40 ? 6.551 -14.330 -8.124 1.00 0.00 40 TYR A O 15
ATOM 18478 N N . ASP A 1 41 ? 7.091 -13.025 -9.876 1.00 0.00 41 ASP A N 15
ATOM 18479 C CA . ASP A 1 41 ? 8.519 -13.041 -9.570 1.00 0.00 41 ASP A CA 15
ATOM 18480 C C . ASP A 1 41 ? 9.007 -11.623 -9.303 1.00 0.00 41 ASP A C 15
ATOM 18481 O O . ASP A 1 41 ? 9.597 -11.341 -8.260 1.00 0.00 41 ASP A O 15
ATOM 18490 N N . SER A 1 42 ? 8.740 -10.728 -10.258 1.00 0.00 42 SER A N 15
ATOM 18491 C CA . SER A 1 42 ? 9.135 -9.318 -10.142 1.00 0.00 42 SER A CA 15
ATOM 18492 C C . SER A 1 42 ? 9.072 -8.645 -11.507 1.00 0.00 42 SER A C 15
ATOM 18493 O O . SER A 1 42 ? 8.508 -7.565 -11.653 1.00 0.00 42 SER A O 15
ATOM 18501 N N . LEU A 1 43 ? 9.663 -9.297 -12.505 1.00 0.00 43 LEU A N 15
ATOM 18502 C CA . LEU A 1 43 ? 9.674 -8.751 -13.860 1.00 0.00 43 LEU A CA 15
ATOM 18503 C C . LEU A 1 43 ? 8.252 -8.571 -14.382 1.00 0.00 43 LEU A C 15
ATOM 18504 O O . LEU A 1 43 ? 7.972 -7.662 -15.163 1.00 0.00 43 LEU A O 15
ATOM 18520 N N . ALA A 1 44 ? 7.355 -9.449 -13.940 1.00 0.00 44 ALA A N 15
ATOM 18521 C CA . ALA A 1 44 ? 5.962 -9.378 -14.369 1.00 0.00 44 ALA A CA 15
ATOM 18522 C C . ALA A 1 44 ? 5.308 -8.101 -13.853 1.00 0.00 44 ALA A C 15
ATOM 18523 O O . ALA A 1 44 ? 4.639 -7.384 -14.597 1.00 0.00 44 ALA A O 15
ATOM 18530 N N . LEU A 1 45 ? 5.506 -7.825 -12.567 1.00 0.00 45 LEU A N 15
ATOM 18531 C CA . LEU A 1 45 ? 4.928 -6.630 -11.954 1.00 0.00 45 LEU A CA 15
ATOM 18532 C C . LEU A 1 45 ? 5.867 -5.420 -12.058 1.00 0.00 45 LEU A C 15
ATOM 18533 O O . LEU A 1 45 ? 5.551 -4.336 -11.565 1.00 0.00 45 LEU A O 15
ATOM 18549 N N . MET A 1 46 ? 7.016 -5.607 -12.708 1.00 0.00 46 MET A N 15
ATOM 18550 C CA . MET A 1 46 ? 7.976 -4.515 -12.869 1.00 0.00 46 MET A CA 15
ATOM 18551 C C . MET A 1 46 ? 7.639 -3.693 -14.109 1.00 0.00 46 MET A C 15
ATOM 18552 O O . MET A 1 46 ? 7.841 -2.480 -14.142 1.00 0.00 46 MET A O 15
ATOM 18566 N N . GLU A 1 47 ? 7.122 -4.371 -15.130 1.00 0.00 47 GLU A N 15
ATOM 18567 C CA . GLU A 1 47 ? 6.758 -3.695 -16.372 1.00 0.00 47 GLU A CA 15
ATOM 18568 C C . GLU A 1 47 ? 5.447 -2.939 -16.196 1.00 0.00 47 GLU A C 15
ATOM 18569 O O . GLU A 1 47 ? 5.274 -1.834 -16.711 1.00 0.00 47 GLU A O 15
ATOM 18581 N N . THR A 1 48 ? 4.524 -3.549 -15.458 1.00 0.00 48 THR A N 15
ATOM 18582 C CA . THR A 1 48 ? 3.226 -2.928 -15.215 1.00 0.00 48 THR A CA 15
ATOM 18583 C C . THR A 1 48 ? 3.374 -1.746 -14.264 1.00 0.00 48 THR A C 15
ATOM 18584 O O . THR A 1 48 ? 2.887 -0.648 -14.536 1.00 0.00 48 THR A O 15
ATOM 18595 N N . ALA A 1 49 ? 4.054 -1.980 -13.146 1.00 0.00 49 ALA A N 15
ATOM 18596 C CA . ALA A 1 49 ? 4.263 -0.923 -12.158 1.00 0.00 49 ALA A CA 15
ATOM 18597 C C . ALA A 1 49 ? 5.106 0.203 -12.752 1.00 0.00 49 ALA A C 15
ATOM 18598 O O . ALA A 1 49 ? 4.946 1.372 -12.398 1.00 0.00 49 ALA A O 15
ATOM 18605 N N . ALA A 1 50 ? 6.007 -0.163 -13.659 1.00 0.00 50 ALA A N 15
ATOM 18606 C CA . ALA A 1 50 ? 6.876 0.821 -14.298 1.00 0.00 50 ALA A CA 15
ATOM 18607 C C . ALA A 1 50 ? 6.056 1.799 -15.133 1.00 0.00 50 ALA A C 15
ATOM 18608 O O . ALA A 1 50 ? 6.281 3.009 -15.096 1.00 0.00 50 ALA A O 15
ATOM 18615 N N . ARG A 1 51 ? 5.103 1.262 -15.888 1.00 0.00 51 ARG A N 15
ATOM 18616 C CA . ARG A 1 51 ? 4.253 2.099 -16.732 1.00 0.00 51 ARG A CA 15
ATOM 18617 C C . ARG A 1 51 ? 3.425 3.051 -15.875 1.00 0.00 51 ARG A C 15
ATOM 18618 O O . ARG A 1 51 ? 3.266 4.226 -16.203 1.00 0.00 51 ARG A O 15
ATOM 18639 N N . LEU A 1 52 ? 2.899 2.527 -14.771 1.00 0.00 52 LEU A N 15
ATOM 18640 C CA . LEU A 1 52 ? 2.084 3.338 -13.868 1.00 0.00 52 LEU A CA 15
ATOM 18641 C C . LEU A 1 52 ? 2.937 4.013 -12.785 1.00 0.00 52 LEU A C 15
ATOM 18642 O O . LEU A 1 52 ? 2.404 4.667 -11.890 1.00 0.00 52 LEU A O 15
ATOM 18658 N N . GLU A 1 53 ? 4.261 3.855 -12.867 1.00 0.00 53 GLU A N 15
ATOM 18659 C CA . GLU A 1 53 ? 5.147 4.464 -11.879 1.00 0.00 53 GLU A CA 15
ATOM 18660 C C . GLU A 1 53 ? 5.100 5.986 -11.985 1.00 0.00 53 GLU A C 15
ATOM 18661 O O . GLU A 1 53 ? 5.217 6.697 -10.988 1.00 0.00 53 GLU A O 15
ATOM 18673 N N . SER A 1 54 ? 4.926 6.476 -13.210 1.00 0.00 54 SER A N 15
ATOM 18674 C CA . SER A 1 54 ? 4.865 7.916 -13.443 1.00 0.00 54 SER A CA 15
ATOM 18675 C C . SER A 1 54 ? 3.429 8.415 -13.312 1.00 0.00 54 SER A C 15
ATOM 18676 O O . SER A 1 54 ? 3.184 9.540 -12.875 1.00 0.00 54 SER A O 15
ATOM 18684 N N . ARG A 1 55 ? 2.482 7.563 -13.695 1.00 0.00 55 ARG A N 15
ATOM 18685 C CA . ARG A 1 55 ? 1.069 7.923 -13.617 1.00 0.00 55 ARG A CA 15
ATOM 18686 C C . ARG A 1 55 ? 0.670 8.204 -12.171 1.00 0.00 55 ARG A C 15
ATOM 18687 O O . ARG A 1 55 ? -0.187 9.046 -11.900 1.00 0.00 55 ARG A O 15
ATOM 18708 N N . TYR A 1 56 ? 1.303 7.491 -11.246 1.00 0.00 56 TYR A N 15
ATOM 18709 C CA . TYR A 1 56 ? 1.011 7.668 -9.827 1.00 0.00 56 TYR A CA 15
ATOM 18710 C C . TYR A 1 56 ? 1.845 8.807 -9.250 1.00 0.00 56 TYR A C 15
ATOM 18711 O O . TYR A 1 56 ? 1.413 9.509 -8.335 1.00 0.00 56 TYR A O 15
ATOM 18729 N N . GLY A 1 57 ? 3.047 8.981 -9.792 1.00 0.00 57 GLY A N 15
ATOM 18730 C CA . GLY A 1 57 ? 3.938 10.039 -9.321 1.00 0.00 57 GLY A CA 15
ATOM 18731 C C . GLY A 1 57 ? 5.103 9.462 -8.520 1.00 0.00 57 GLY A C 15
ATOM 18732 O O . GLY A 1 57 ? 6.170 10.071 -8.428 1.00 0.00 57 GLY A O 15
ATOM 18736 N N . VAL A 1 58 ? 4.892 8.281 -7.939 1.00 0.00 58 VAL A N 15
ATOM 18737 C CA . VAL A 1 58 ? 5.928 7.633 -7.145 1.00 0.00 58 VAL A CA 15
ATOM 18738 C C . VAL A 1 58 ? 7.173 7.368 -7.996 1.00 0.00 58 VAL A C 15
ATOM 18739 O O . VAL A 1 58 ? 7.112 7.329 -9.225 1.00 0.00 58 VAL A O 15
ATOM 18752 N N . SER A 1 59 ? 8.300 7.188 -7.316 1.00 0.00 59 SER A N 15
ATOM 18753 C CA . SER A 1 59 ? 9.565 6.925 -7.999 1.00 0.00 59 SER A CA 15
ATOM 18754 C C . SER A 1 59 ? 10.401 5.934 -7.189 1.00 0.00 59 SER A C 15
ATOM 18755 O O . SER A 1 59 ? 11.551 6.200 -6.833 1.00 0.00 59 SER A O 15
ATOM 18763 N N . ILE A 1 60 ? 9.801 4.784 -6.902 1.00 0.00 60 ILE A N 15
ATOM 18764 C CA . ILE A 1 60 ? 10.479 3.746 -6.133 1.00 0.00 60 ILE A CA 15
ATOM 18765 C C . ILE A 1 60 ? 11.433 2.956 -7.056 1.00 0.00 60 ILE A C 15
ATOM 18766 O O . ILE A 1 60 ? 11.223 2.913 -8.268 1.00 0.00 60 ILE A O 15
ATOM 18782 N N . PRO A 1 61 ? 12.490 2.333 -6.506 1.00 0.00 61 PRO A N 15
ATOM 18783 C CA . PRO A 1 61 ? 13.448 1.569 -7.324 1.00 0.00 61 PRO A CA 15
ATOM 18784 C C . PRO A 1 61 ? 12.962 0.157 -7.641 1.00 0.00 61 PRO A C 15
ATOM 18785 O O . PRO A 1 61 ? 11.791 -0.172 -7.448 1.00 0.00 61 PRO A O 15
ATOM 18796 N N . ASP A 1 62 ? 13.875 -0.670 -8.140 1.00 0.00 62 ASP A N 15
ATOM 18797 C CA . ASP A 1 62 ? 13.537 -2.046 -8.496 1.00 0.00 62 ASP A CA 15
ATOM 18798 C C . ASP A 1 62 ? 13.912 -3.031 -7.382 1.00 0.00 62 ASP A C 15
ATOM 18799 O O . ASP A 1 62 ? 13.542 -4.201 -7.433 1.00 0.00 62 ASP A O 15
ATOM 18808 N N . ASP A 1 63 ? 14.659 -2.561 -6.384 1.00 0.00 63 ASP A N 15
ATOM 18809 C CA . ASP A 1 63 ? 15.070 -3.434 -5.288 1.00 0.00 63 ASP A CA 15
ATOM 18810 C C . ASP A 1 63 ? 13.909 -3.699 -4.331 1.00 0.00 63 ASP A C 15
ATOM 18811 O O . ASP A 1 63 ? 13.560 -4.848 -4.058 1.00 0.00 63 ASP A O 15
ATOM 18820 N N . VAL A 1 64 ? 13.322 -2.622 -3.815 1.00 0.00 64 VAL A N 15
ATOM 18821 C CA . VAL A 1 64 ? 12.210 -2.747 -2.873 1.00 0.00 64 VAL A CA 15
ATOM 18822 C C . VAL A 1 64 ? 10.935 -3.221 -3.579 1.00 0.00 64 VAL A C 15
ATOM 18823 O O . VAL A 1 64 ? 10.224 -4.095 -3.081 1.00 0.00 64 VAL A O 15
ATOM 18836 N N . ALA A 1 65 ? 10.650 -2.628 -4.732 1.00 0.00 65 ALA A N 15
ATOM 18837 C CA . ALA A 1 65 ? 9.450 -2.991 -5.487 1.00 0.00 65 ALA A CA 15
ATOM 18838 C C . ALA A 1 65 ? 9.626 -4.343 -6.175 1.00 0.00 65 ALA A C 15
ATOM 18839 O O . ALA A 1 65 ? 8.659 -5.071 -6.392 1.00 0.00 65 ALA A O 15
ATOM 18846 N N . GLY A 1 66 ? 10.868 -4.670 -6.520 1.00 0.00 66 GLY A N 15
ATOM 18847 C CA . GLY A 1 66 ? 11.147 -5.941 -7.186 1.00 0.00 66 GLY A CA 15
ATOM 18848 C C . GLY A 1 66 ? 11.001 -7.104 -6.211 1.00 0.00 66 GLY A C 15
ATOM 18849 O O . GLY A 1 66 ? 10.611 -8.207 -6.592 1.00 0.00 66 GLY A O 15
ATOM 18853 N N . ARG A 1 67 ? 11.317 -6.844 -4.946 1.00 0.00 67 ARG A N 15
ATOM 18854 C CA . ARG A 1 67 ? 11.217 -7.878 -3.919 1.00 0.00 67 ARG A CA 15
ATOM 18855 C C . ARG A 1 67 ? 9.893 -7.754 -3.165 1.00 0.00 67 ARG A C 15
ATOM 18856 O O . ARG A 1 67 ? 9.838 -7.904 -1.944 1.00 0.00 67 ARG A O 15
ATOM 18877 N N . VAL A 1 68 ? 8.823 -7.479 -3.909 1.00 0.00 68 VAL A N 15
ATOM 18878 C CA . VAL A 1 68 ? 7.504 -7.338 -3.297 1.00 0.00 68 VAL A CA 15
ATOM 18879 C C . VAL A 1 68 ? 6.689 -8.623 -3.483 1.00 0.00 68 VAL A C 15
ATOM 18880 O O . VAL A 1 68 ? 6.113 -8.874 -4.542 1.00 0.00 68 VAL A O 15
ATOM 18893 N N . ASP A 1 69 ? 6.655 -9.440 -2.435 1.00 0.00 69 ASP A N 15
ATOM 18894 C CA . ASP A 1 69 ? 5.914 -10.699 -2.491 1.00 0.00 69 ASP A CA 15
ATOM 18895 C C . ASP A 1 69 ? 4.534 -10.561 -1.843 1.00 0.00 69 ASP A C 15
ATOM 18896 O O . ASP A 1 69 ? 3.884 -11.559 -1.534 1.00 0.00 69 ASP A O 15
ATOM 18905 N N . THR A 1 70 ? 4.088 -9.321 -1.640 1.00 0.00 70 THR A N 15
ATOM 18906 C CA . THR A 1 70 ? 2.783 -9.086 -1.030 1.00 0.00 70 THR A CA 15
ATOM 18907 C C . THR A 1 70 ? 2.080 -7.909 -1.712 1.00 0.00 70 THR A C 15
ATOM 18908 O O . THR A 1 70 ? 2.740 -7.014 -2.241 1.00 0.00 70 THR A O 15
ATOM 18919 N N . PRO A 1 71 ? 0.738 -7.886 -1.709 1.00 0.00 71 PRO A N 15
ATOM 18920 C CA . PRO A 1 71 ? -0.022 -6.790 -2.337 1.00 0.00 71 PRO A CA 15
ATOM 18921 C C . PRO A 1 71 ? -0.119 -5.563 -1.437 1.00 0.00 71 PRO A C 15
ATOM 18922 O O . PRO A 1 71 ? 0.187 -4.444 -1.850 1.00 0.00 71 PRO A O 15
ATOM 18933 N N . ARG A 1 72 ? -0.547 -5.790 -0.196 1.00 0.00 72 ARG A N 15
ATOM 18934 C CA . ARG A 1 72 ? -0.686 -4.703 0.774 1.00 0.00 72 ARG A CA 15
ATOM 18935 C C . ARG A 1 72 ? 0.636 -3.957 0.951 1.00 0.00 72 ARG A C 15
ATOM 18936 O O . ARG A 1 72 ? 0.654 -2.771 1.278 1.00 0.00 72 ARG A O 15
ATOM 18957 N N . GLU A 1 73 ? 1.742 -4.664 0.731 1.00 0.00 73 GLU A N 15
ATOM 18958 C CA . GLU A 1 73 ? 3.063 -4.055 0.869 1.00 0.00 73 GLU A CA 15
ATOM 18959 C C . GLU A 1 73 ? 3.273 -2.989 -0.201 1.00 0.00 73 GLU A C 15
ATOM 18960 O O . GLU A 1 73 ? 3.829 -1.923 0.064 1.00 0.00 73 GLU A O 15
ATOM 18972 N N . LEU A 1 74 ? 2.824 -3.291 -1.416 1.00 0.00 74 LEU A N 15
ATOM 18973 C CA . LEU A 1 74 ? 2.968 -2.355 -2.528 1.00 0.00 74 LEU A CA 15
ATOM 18974 C C . LEU A 1 74 ? 2.111 -1.111 -2.294 1.00 0.00 74 LEU A C 15
ATOM 18975 O O . LEU A 1 74 ? 2.519 0.008 -2.606 1.00 0.00 74 LEU A O 15
ATOM 18991 N N . LEU A 1 75 ? 0.919 -1.317 -1.731 1.00 0.00 75 LEU A N 15
ATOM 18992 C CA . LEU A 1 75 ? 0.009 -0.202 -1.450 1.00 0.00 75 LEU A CA 15
ATOM 18993 C C . LEU A 1 75 ? 0.682 0.807 -0.523 1.00 0.00 75 LEU A C 15
ATOM 18994 O O . LEU A 1 75 ? 0.739 1.997 -0.822 1.00 0.00 75 LEU A O 15
ATOM 19010 N N . ASP A 1 76 ? 1.186 0.318 0.604 1.00 0.00 76 ASP A N 15
ATOM 19011 C CA . ASP A 1 76 ? 1.853 1.185 1.573 1.00 0.00 76 ASP A CA 15
ATOM 19012 C C . ASP A 1 76 ? 3.121 1.798 0.976 1.00 0.00 76 ASP A C 15
ATOM 19013 O O . ASP A 1 76 ? 3.580 2.852 1.417 1.00 0.00 76 ASP A O 15
ATOM 19022 N N . LEU A 1 77 ? 3.691 1.125 -0.023 1.00 0.00 77 LEU A N 15
ATOM 19023 C CA . LEU A 1 77 ? 4.912 1.614 -0.660 1.00 0.00 77 LEU A CA 15
ATOM 19024 C C . LEU A 1 77 ? 4.672 2.954 -1.355 1.00 0.00 77 LEU A C 15
ATOM 19025 O O . LEU A 1 77 ? 5.256 3.974 -0.987 1.00 0.00 77 LEU A O 15
ATOM 19041 N N . ILE A 1 78 ? 3.810 2.939 -2.369 1.00 0.00 78 ILE A N 15
ATOM 19042 C CA . ILE A 1 78 ? 3.504 4.159 -3.118 1.00 0.00 78 ILE A CA 15
ATOM 19043 C C . ILE A 1 78 ? 2.887 5.213 -2.195 1.00 0.00 78 ILE A C 15
ATOM 19044 O O . ILE A 1 78 ? 3.084 6.414 -2.378 1.00 0.00 78 ILE A O 15
ATOM 19060 N N . ASN A 1 79 ? 2.128 4.744 -1.213 1.00 0.00 79 ASN A N 15
ATOM 19061 C CA . ASN A 1 79 ? 1.460 5.635 -0.262 1.00 0.00 79 ASN A CA 15
ATOM 19062 C C . ASN A 1 79 ? 2.455 6.589 0.403 1.00 0.00 79 ASN A C 15
ATOM 19063 O O . ASN A 1 79 ? 2.271 7.806 0.390 1.00 0.00 79 ASN A O 15
ATOM 19074 N N . GLY A 1 80 ? 3.503 6.020 0.990 1.00 0.00 80 GLY A N 15
ATOM 19075 C CA . GLY A 1 80 ? 4.518 6.824 1.669 1.00 0.00 80 GLY A CA 15
ATOM 19076 C C . GLY A 1 80 ? 5.276 7.704 0.681 1.00 0.00 80 GLY A C 15
ATOM 19077 O O . GLY A 1 80 ? 5.540 8.877 0.947 1.00 0.00 80 GLY A O 15
ATOM 19081 N N . ALA A 1 81 ? 5.630 7.124 -0.463 1.00 0.00 81 ALA A N 15
ATOM 19082 C CA . ALA A 1 81 ? 6.367 7.864 -1.488 1.00 0.00 81 ALA A CA 15
ATOM 19083 C C . ALA A 1 81 ? 5.598 9.108 -1.935 1.00 0.00 81 ALA A C 15
ATOM 19084 O O . ALA A 1 81 ? 6.188 10.079 -2.409 1.00 0.00 81 ALA A O 15
ATOM 19091 N N . LEU A 1 82 ? 4.275 9.070 -1.783 1.00 0.00 82 LEU A N 15
ATOM 19092 C CA . LEU A 1 82 ? 3.442 10.203 -2.180 1.00 0.00 82 LEU A CA 15
ATOM 19093 C C . LEU A 1 82 ? 3.282 11.188 -1.025 1.00 0.00 82 LEU A C 15
ATOM 19094 O O . LEU A 1 82 ? 3.123 12.390 -1.235 1.00 0.00 82 LEU A O 15
ATOM 19110 N N . ALA A 1 83 ? 3.323 10.666 0.199 1.00 0.00 83 ALA A N 15
ATOM 19111 C CA . ALA A 1 83 ? 3.178 11.510 1.382 1.00 0.00 83 ALA A CA 15
ATOM 19112 C C . ALA A 1 83 ? 4.303 12.540 1.447 1.00 0.00 83 ALA A C 15
ATOM 19113 O O . ALA A 1 83 ? 4.119 13.651 1.944 1.00 0.00 83 ALA A O 15
ATOM 19120 N N . GLU A 1 84 ? 5.472 12.156 0.939 1.00 0.00 84 GLU A N 15
ATOM 19121 C CA . GLU A 1 84 ? 6.623 13.054 0.945 1.00 0.00 84 GLU A CA 15
ATOM 19122 C C . GLU A 1 84 ? 6.412 14.198 -0.044 1.00 0.00 84 GLU A C 15
ATOM 19123 O O . GLU A 1 84 ? 6.311 15.362 0.343 1.00 0.00 84 GLU A O 15
ATOM 19135 N N . ALA A 1 85 ? 6.346 13.851 -1.327 1.00 0.00 85 ALA A N 15
ATOM 19136 C CA . ALA A 1 85 ? 6.146 14.857 -2.367 1.00 0.00 85 ALA A CA 15
ATOM 19137 C C . ALA A 1 85 ? 4.697 15.336 -2.372 1.00 0.00 85 ALA A C 15
ATOM 19138 O O . ALA A 1 85 ? 4.412 16.497 -2.080 1.00 0.00 85 ALA A O 15
ATOM 19145 N N . ALA A 1 86 ? 3.784 14.426 -2.706 1.00 0.00 86 ALA A N 15
ATOM 19146 C CA . ALA A 1 86 ? 2.362 14.761 -2.747 1.00 0.00 86 ALA A CA 15
ATOM 19147 C C . ALA A 1 86 ? 2.102 15.870 -3.763 1.00 0.00 86 ALA A C 15
ATOM 19148 O O . ALA A 1 86 ? 3.045 16.278 -4.420 1.00 0.00 86 ALA A O 15
ATOM 19156 N N . MET A 1 1 ? 0.442 16.276 -8.746 1.00 0.00 1 MET A N 16
ATOM 19157 C CA . MET A 1 1 ? 0.796 16.826 -7.406 1.00 0.00 1 MET A CA 16
ATOM 19158 C C . MET A 1 1 ? -0.163 16.269 -6.360 1.00 0.00 1 MET A C 16
ATOM 19159 O O . MET A 1 1 ? 0.242 15.558 -5.440 1.00 0.00 1 MET A O 16
ATOM 19175 N N . ALA A 1 2 ? -1.443 16.599 -6.514 1.00 0.00 2 ALA A N 16
ATOM 19176 C CA . ALA A 1 2 ? -2.458 16.126 -5.577 1.00 0.00 2 ALA A CA 16
ATOM 19177 C C . ALA A 1 2 ? -3.184 14.913 -6.150 1.00 0.00 2 ALA A C 16
ATOM 19178 O O . ALA A 1 2 ? -4.234 15.040 -6.780 1.00 0.00 2 ALA A O 16
ATOM 19185 N N . THR A 1 3 ? -2.611 13.735 -5.925 1.00 0.00 3 THR A N 16
ATOM 19186 C CA . THR A 1 3 ? -3.208 12.500 -6.424 1.00 0.00 3 THR A CA 16
ATOM 19187 C C . THR A 1 3 ? -2.820 11.321 -5.537 1.00 0.00 3 THR A C 16
ATOM 19188 O O . THR A 1 3 ? -1.755 10.725 -5.702 1.00 0.00 3 THR A O 16
ATOM 19199 N N . LEU A 1 4 ? -3.698 10.990 -4.594 1.00 0.00 4 LEU A N 16
ATOM 19200 C CA . LEU A 1 4 ? -3.441 9.879 -3.683 1.00 0.00 4 LEU A CA 16
ATOM 19201 C C . LEU A 1 4 ? -4.319 8.684 -4.044 1.00 0.00 4 LEU A C 16
ATOM 19202 O O . LEU A 1 4 ? -5.222 8.790 -4.875 1.00 0.00 4 LEU A O 16
ATOM 19218 N N . LEU A 1 5 ? -4.044 7.547 -3.413 1.00 0.00 5 LEU A N 16
ATOM 19219 C CA . LEU A 1 5 ? -4.818 6.337 -3.678 1.00 0.00 5 LEU A CA 16
ATOM 19220 C C . LEU A 1 5 ? -4.923 5.479 -2.413 1.00 0.00 5 LEU A C 16
ATOM 19221 O O . LEU A 1 5 ? -4.267 5.748 -1.409 1.00 0.00 5 LEU A O 16
ATOM 19237 N N . THR A 1 6 ? -5.767 4.452 -2.474 1.00 0.00 6 THR A N 16
ATOM 19238 C CA . THR A 1 6 ? -5.962 3.572 -1.324 1.00 0.00 6 THR A CA 16
ATOM 19239 C C . THR A 1 6 ? -5.845 2.096 -1.749 1.00 0.00 6 THR A C 16
ATOM 19240 O O . THR A 1 6 ? -5.529 1.790 -2.901 1.00 0.00 6 THR A O 16
ATOM 19251 N N . THR A 1 7 ? -6.108 1.186 -0.807 1.00 0.00 7 THR A N 16
ATOM 19252 C CA . THR A 1 7 ? -6.040 -0.250 -1.091 1.00 0.00 7 THR A CA 16
ATOM 19253 C C . THR A 1 7 ? -6.928 -0.597 -2.285 1.00 0.00 7 THR A C 16
ATOM 19254 O O . THR A 1 7 ? -6.599 -1.463 -3.100 1.00 0.00 7 THR A O 16
ATOM 19265 N N . ASP A 1 8 ? -8.056 0.102 -2.383 1.00 0.00 8 ASP A N 16
ATOM 19266 C CA . ASP A 1 8 ? -8.993 -0.113 -3.488 1.00 0.00 8 ASP A CA 16
ATOM 19267 C C . ASP A 1 8 ? -8.267 0.058 -4.821 1.00 0.00 8 ASP A C 16
ATOM 19268 O O . ASP A 1 8 ? -8.418 -0.749 -5.738 1.00 0.00 8 ASP A O 16
ATOM 19277 N N . ASP A 1 9 ? -7.451 1.111 -4.901 1.00 0.00 9 ASP A N 16
ATOM 19278 C CA . ASP A 1 9 ? -6.672 1.373 -6.109 1.00 0.00 9 ASP A CA 16
ATOM 19279 C C . ASP A 1 9 ? -5.727 0.202 -6.365 1.00 0.00 9 ASP A C 16
ATOM 19280 O O . ASP A 1 9 ? -5.464 -0.168 -7.509 1.00 0.00 9 ASP A O 16
ATOM 19289 N N . LEU A 1 10 ? -5.229 -0.383 -5.272 1.00 0.00 10 LEU A N 16
ATOM 19290 C CA . LEU A 1 10 ? -4.318 -1.531 -5.357 1.00 0.00 10 LEU A CA 16
ATOM 19291 C C . LEU A 1 10 ? -4.911 -2.632 -6.236 1.00 0.00 10 LEU A C 16
ATOM 19292 O O . LEU A 1 10 ? -4.347 -3.002 -7.265 1.00 0.00 10 LEU A O 16
ATOM 19308 N N . ARG A 1 11 ? -6.054 -3.157 -5.799 1.00 0.00 11 ARG A N 16
ATOM 19309 C CA . ARG A 1 11 ? -6.731 -4.233 -6.528 1.00 0.00 11 ARG A CA 16
ATOM 19310 C C . ARG A 1 11 ? -7.005 -3.842 -7.978 1.00 0.00 11 ARG A C 16
ATOM 19311 O O . ARG A 1 11 ? -6.608 -4.542 -8.907 1.00 0.00 11 ARG A O 16
ATOM 19332 N N . ARG A 1 12 ? -7.702 -2.726 -8.157 1.00 0.00 12 ARG A N 16
ATOM 19333 C CA . ARG A 1 12 ? -8.051 -2.247 -9.498 1.00 0.00 12 ARG A CA 16
ATOM 19334 C C . ARG A 1 12 ? -6.817 -2.086 -10.392 1.00 0.00 12 ARG A C 16
ATOM 19335 O O . ARG A 1 12 ? -6.929 -2.070 -11.617 1.00 0.00 12 ARG A O 16
ATOM 19356 N N . ALA A 1 13 ? -5.644 -1.955 -9.777 1.00 0.00 13 ALA A N 16
ATOM 19357 C CA . ALA A 1 13 ? -4.411 -1.783 -10.546 1.00 0.00 13 ALA A CA 16
ATOM 19358 C C . ALA A 1 13 ? -3.861 -3.128 -11.012 1.00 0.00 13 ALA A C 16
ATOM 19359 O O . ALA A 1 13 ? -3.333 -3.249 -12.118 1.00 0.00 13 ALA A O 16
ATOM 19366 N N . LEU A 1 14 ? -3.980 -4.136 -10.153 1.00 0.00 14 LEU A N 16
ATOM 19367 C CA . LEU A 1 14 ? -3.480 -5.470 -10.482 1.00 0.00 14 LEU A CA 16
ATOM 19368 C C . LEU A 1 14 ? -4.386 -6.169 -11.500 1.00 0.00 14 LEU A C 16
ATOM 19369 O O . LEU A 1 14 ? -3.949 -7.064 -12.222 1.00 0.00 14 LEU A O 16
ATOM 19385 N N . VAL A 1 15 ? -5.652 -5.756 -11.549 1.00 0.00 15 VAL A N 16
ATOM 19386 C CA . VAL A 1 15 ? -6.603 -6.357 -12.481 1.00 0.00 15 VAL A CA 16
ATOM 19387 C C . VAL A 1 15 ? -6.604 -5.605 -13.808 1.00 0.00 15 VAL A C 16
ATOM 19388 O O . VAL A 1 15 ? -6.842 -6.184 -14.866 1.00 0.00 15 VAL A O 16
ATOM 19401 N N . GLU A 1 16 ? -6.338 -4.302 -13.741 1.00 0.00 16 GLU A N 16
ATOM 19402 C CA . GLU A 1 16 ? -6.313 -3.477 -14.948 1.00 0.00 16 GLU A CA 16
ATOM 19403 C C . GLU A 1 16 ? -5.286 -4.001 -15.953 1.00 0.00 16 GLU A C 16
ATOM 19404 O O . GLU A 1 16 ? -5.404 -3.766 -17.155 1.00 0.00 16 GLU A O 16
ATOM 19416 N N . CYS A 1 17 ? -4.276 -4.709 -15.451 1.00 0.00 17 CYS A N 16
ATOM 19417 C CA . CYS A 1 17 ? -3.237 -5.255 -16.321 1.00 0.00 17 CYS A CA 16
ATOM 19418 C C . CYS A 1 17 ? -3.627 -6.643 -16.824 1.00 0.00 17 CYS A C 16
ATOM 19419 O O . CYS A 1 17 ? -3.366 -6.996 -17.973 1.00 0.00 17 CYS A O 16
ATOM 19427 N N . ALA A 1 18 ? -4.254 -7.426 -15.949 1.00 0.00 18 ALA A N 16
ATOM 19428 C CA . ALA A 1 18 ? -4.673 -8.779 -16.316 1.00 0.00 18 ALA A CA 16
ATOM 19429 C C . ALA A 1 18 ? -5.655 -8.740 -17.484 1.00 0.00 18 ALA A C 16
ATOM 19430 O O . ALA A 1 18 ? -5.347 -9.188 -18.589 1.00 0.00 18 ALA A O 16
ATOM 19437 N N . GLY A 1 19 ? -6.842 -8.199 -17.226 1.00 0.00 19 GLY A N 16
ATOM 19438 C CA . GLY A 1 19 ? -7.866 -8.104 -18.262 1.00 0.00 19 GLY A CA 16
ATOM 19439 C C . GLY A 1 19 ? -9.254 -8.000 -17.638 1.00 0.00 19 GLY A C 16
ATOM 19440 O O . GLY A 1 19 ? -9.706 -6.915 -17.273 1.00 0.00 19 GLY A O 16
ATOM 19444 N N . GLU A 1 20 ? -9.924 -9.142 -17.520 1.00 0.00 20 GLU A N 16
ATOM 19445 C CA . GLU A 1 20 ? -11.263 -9.171 -16.938 1.00 0.00 20 GLU A CA 16
ATOM 19446 C C . GLU A 1 20 ? -11.241 -9.888 -15.591 1.00 0.00 20 GLU A C 16
ATOM 19447 O O . GLU A 1 20 ? -11.603 -9.318 -14.562 1.00 0.00 20 GLU A O 16
ATOM 19459 N N . THR A 1 21 ? -10.813 -11.146 -15.612 1.00 0.00 21 THR A N 16
ATOM 19460 C CA . THR A 1 21 ? -10.744 -11.940 -14.388 1.00 0.00 21 THR A CA 16
ATOM 19461 C C . THR A 1 21 ? -10.193 -13.329 -14.686 1.00 0.00 21 THR A C 16
ATOM 19462 O O . THR A 1 21 ? -10.786 -14.099 -15.441 1.00 0.00 21 THR A O 16
ATOM 19473 N N . ASP A 1 22 ? -9.052 -13.640 -14.081 1.00 0.00 22 ASP A N 16
ATOM 19474 C CA . ASP A 1 22 ? -8.427 -14.943 -14.283 1.00 0.00 22 ASP A CA 16
ATOM 19475 C C . ASP A 1 22 ? -8.775 -15.892 -13.136 1.00 0.00 22 ASP A C 16
ATOM 19476 O O . ASP A 1 22 ? -8.020 -16.813 -12.827 1.00 0.00 22 ASP A O 16
ATOM 19485 N N . GLY A 1 23 ? -9.930 -15.661 -12.510 1.00 0.00 23 GLY A N 16
ATOM 19486 C CA . GLY A 1 23 ? -10.364 -16.507 -11.402 1.00 0.00 23 GLY A CA 16
ATOM 19487 C C . GLY A 1 23 ? -10.331 -15.737 -10.086 1.00 0.00 23 GLY A C 16
ATOM 19488 O O . GLY A 1 23 ? -11.343 -15.195 -9.642 1.00 0.00 23 GLY A O 16
ATOM 19492 N N . THR A 1 24 ? -9.151 -15.697 -9.469 1.00 0.00 24 THR A N 16
ATOM 19493 C CA . THR A 1 24 ? -8.978 -14.996 -8.198 1.00 0.00 24 THR A CA 16
ATOM 19494 C C . THR A 1 24 ? -9.824 -15.648 -7.110 1.00 0.00 24 THR A C 16
ATOM 19495 O O . THR A 1 24 ? -11.014 -15.902 -7.291 1.00 0.00 24 THR A O 16
ATOM 19506 N N . ASP A 1 25 ? -9.191 -15.916 -5.975 1.00 0.00 25 ASP A N 16
ATOM 19507 C CA . ASP A 1 25 ? -9.886 -16.541 -4.854 1.00 0.00 25 ASP A CA 16
ATOM 19508 C C . ASP A 1 25 ? -9.595 -15.783 -3.563 1.00 0.00 25 ASP A C 16
ATOM 19509 O O . ASP A 1 25 ? -9.496 -16.372 -2.486 1.00 0.00 25 ASP A O 16
ATOM 19518 N N . LEU A 1 26 ? -9.456 -14.466 -3.685 1.00 0.00 26 LEU A N 16
ATOM 19519 C CA . LEU A 1 26 ? -9.172 -13.628 -2.526 1.00 0.00 26 LEU A CA 16
ATOM 19520 C C . LEU A 1 26 ? -9.951 -12.313 -2.617 1.00 0.00 26 LEU A C 16
ATOM 19521 O O . LEU A 1 26 ? -9.377 -11.236 -2.775 1.00 0.00 26 LEU A O 16
ATOM 19537 N N . SER A 1 27 ? -11.275 -12.419 -2.520 1.00 0.00 27 SER A N 16
ATOM 19538 C CA . SER A 1 27 ? -12.137 -11.239 -2.602 1.00 0.00 27 SER A CA 16
ATOM 19539 C C . SER A 1 27 ? -12.182 -10.483 -1.277 1.00 0.00 27 SER A C 16
ATOM 19540 O O . SER A 1 27 ? -12.432 -9.279 -1.245 1.00 0.00 27 SER A O 16
ATOM 19548 N N . GLY A 1 28 ? -11.939 -11.199 -0.188 1.00 0.00 28 GLY A N 16
ATOM 19549 C CA . GLY A 1 28 ? -11.955 -10.580 1.137 1.00 0.00 28 GLY A CA 16
ATOM 19550 C C . GLY A 1 28 ? -10.847 -9.539 1.252 1.00 0.00 28 GLY A C 16
ATOM 19551 O O . GLY A 1 28 ? -10.799 -8.576 0.488 1.00 0.00 28 GLY A O 16
ATOM 19555 N N . ASP A 1 29 ? -9.945 -9.750 2.208 1.00 0.00 29 ASP A N 16
ATOM 19556 C CA . ASP A 1 29 ? -8.828 -8.827 2.406 1.00 0.00 29 ASP A CA 16
ATOM 19557 C C . ASP A 1 29 ? -7.992 -8.703 1.126 1.00 0.00 29 ASP A C 16
ATOM 19558 O O . ASP A 1 29 ? -7.277 -7.722 0.934 1.00 0.00 29 ASP A O 16
ATOM 19567 N N . PHE A 1 30 ? -8.089 -9.722 0.260 1.00 0.00 30 PHE A N 16
ATOM 19568 C CA . PHE A 1 30 ? -7.354 -9.756 -1.011 1.00 0.00 30 PHE A CA 16
ATOM 19569 C C . PHE A 1 30 ? -5.879 -9.341 -0.842 1.00 0.00 30 PHE A C 16
ATOM 19570 O O . PHE A 1 30 ? -5.236 -8.876 -1.778 1.00 0.00 30 PHE A O 16
ATOM 19587 N N . LEU A 1 31 ? -5.346 -9.538 0.361 1.00 0.00 31 LEU A N 16
ATOM 19588 C CA . LEU A 1 31 ? -3.954 -9.190 0.622 1.00 0.00 31 LEU A CA 16
ATOM 19589 C C . LEU A 1 31 ? -3.276 -10.292 1.429 1.00 0.00 31 LEU A C 16
ATOM 19590 O O . LEU A 1 31 ? -2.984 -10.134 2.615 1.00 0.00 31 LEU A O 16
ATOM 19606 N N . ASP A 1 32 ? -3.034 -11.417 0.763 1.00 0.00 32 ASP A N 16
ATOM 19607 C CA . ASP A 1 32 ? -2.392 -12.558 1.411 1.00 0.00 32 ASP A CA 16
ATOM 19608 C C . ASP A 1 32 ? -1.766 -13.479 0.369 1.00 0.00 32 ASP A C 16
ATOM 19609 O O . ASP A 1 32 ? -0.625 -13.921 0.516 1.00 0.00 32 ASP A O 16
ATOM 19618 N N . LEU A 1 33 ? -2.525 -13.765 -0.687 1.00 0.00 33 LEU A N 16
ATOM 19619 C CA . LEU A 1 33 ? -2.035 -14.639 -1.750 1.00 0.00 33 LEU A CA 16
ATOM 19620 C C . LEU A 1 33 ? -2.208 -13.974 -3.114 1.00 0.00 33 LEU A C 16
ATOM 19621 O O . LEU A 1 33 ? -2.541 -14.628 -4.104 1.00 0.00 33 LEU A O 16
ATOM 19637 N N . ARG A 1 34 ? -1.977 -12.665 -3.158 1.00 0.00 34 ARG A N 16
ATOM 19638 C CA . ARG A 1 34 ? -2.109 -11.922 -4.408 1.00 0.00 34 ARG A CA 16
ATOM 19639 C C . ARG A 1 34 ? -0.872 -12.127 -5.283 1.00 0.00 34 ARG A C 16
ATOM 19640 O O . ARG A 1 34 ? -0.939 -12.759 -6.337 1.00 0.00 34 ARG A O 16
ATOM 19661 N N . PHE A 1 35 ? 0.257 -11.584 -4.833 1.00 0.00 35 PHE A N 16
ATOM 19662 C CA . PHE A 1 35 ? 1.503 -11.714 -5.585 1.00 0.00 35 PHE A CA 16
ATOM 19663 C C . PHE A 1 35 ? 1.916 -13.180 -5.678 1.00 0.00 35 PHE A C 16
ATOM 19664 O O . PHE A 1 35 ? 2.298 -13.664 -6.742 1.00 0.00 35 PHE A O 16
ATOM 19681 N N . GLU A 1 36 ? 1.827 -13.883 -4.554 1.00 0.00 36 GLU A N 16
ATOM 19682 C CA . GLU A 1 36 ? 2.190 -15.296 -4.526 1.00 0.00 36 GLU A CA 16
ATOM 19683 C C . GLU A 1 36 ? 0.996 -16.155 -4.936 1.00 0.00 36 GLU A C 16
ATOM 19684 O O . GLU A 1 36 ? 0.341 -16.783 -4.102 1.00 0.00 36 GLU A O 16
ATOM 19696 N N . ASP A 1 37 ? 0.720 -16.168 -6.236 1.00 0.00 37 ASP A N 16
ATOM 19697 C CA . ASP A 1 37 ? -0.398 -16.946 -6.763 1.00 0.00 37 ASP A CA 16
ATOM 19698 C C . ASP A 1 37 ? 0.049 -17.784 -7.958 1.00 0.00 37 ASP A C 16
ATOM 19699 O O . ASP A 1 37 ? 0.059 -19.013 -7.903 1.00 0.00 37 ASP A O 16
ATOM 19708 N N . ILE A 1 38 ? 0.420 -17.102 -9.040 1.00 0.00 38 ILE A N 16
ATOM 19709 C CA . ILE A 1 38 ? 0.867 -17.796 -10.245 1.00 0.00 38 ILE A CA 16
ATOM 19710 C C . ILE A 1 38 ? 2.383 -17.988 -10.217 1.00 0.00 38 ILE A C 16
ATOM 19711 O O . ILE A 1 38 ? 2.909 -18.981 -10.719 1.00 0.00 38 ILE A O 16
ATOM 19727 N N . GLY A 1 39 ? 3.073 -17.020 -9.622 1.00 0.00 39 GLY A N 16
ATOM 19728 C CA . GLY A 1 39 ? 4.527 -17.078 -9.527 1.00 0.00 39 GLY A CA 16
ATOM 19729 C C . GLY A 1 39 ? 5.149 -15.731 -9.885 1.00 0.00 39 GLY A C 16
ATOM 19730 O O . GLY A 1 39 ? 6.126 -15.663 -10.631 1.00 0.00 39 GLY A O 16
ATOM 19734 N N . TYR A 1 40 ? 4.573 -14.660 -9.341 1.00 0.00 40 TYR A N 16
ATOM 19735 C CA . TYR A 1 40 ? 5.083 -13.315 -9.603 1.00 0.00 40 TYR A CA 16
ATOM 19736 C C . TYR A 1 40 ? 6.455 -13.147 -8.960 1.00 0.00 40 TYR A C 16
ATOM 19737 O O . TYR A 1 40 ? 6.565 -12.735 -7.805 1.00 0.00 40 TYR A O 16
ATOM 19755 N N . ASP A 1 41 ? 7.502 -13.477 -9.711 1.00 0.00 41 ASP A N 16
ATOM 19756 C CA . ASP A 1 41 ? 8.857 -13.362 -9.182 1.00 0.00 41 ASP A CA 16
ATOM 19757 C C . ASP A 1 41 ? 9.192 -11.904 -8.872 1.00 0.00 41 ASP A C 16
ATOM 19758 O O . ASP A 1 41 ? 9.694 -11.592 -7.793 1.00 0.00 41 ASP A O 16
ATOM 19767 N N . SER A 1 42 ? 8.893 -11.016 -9.828 1.00 0.00 42 SER A N 16
ATOM 19768 C CA . SER A 1 42 ? 9.147 -9.573 -9.669 1.00 0.00 42 SER A CA 16
ATOM 19769 C C . SER A 1 42 ? 9.119 -8.887 -11.032 1.00 0.00 42 SER A C 16
ATOM 19770 O O . SER A 1 42 ? 8.590 -7.789 -11.176 1.00 0.00 42 SER A O 16
ATOM 19778 N N . LEU A 1 43 ? 9.704 -9.549 -12.026 1.00 0.00 43 LEU A N 16
ATOM 19779 C CA . LEU A 1 43 ? 9.756 -8.996 -13.380 1.00 0.00 43 LEU A CA 16
ATOM 19780 C C . LEU A 1 43 ? 8.351 -8.753 -13.925 1.00 0.00 43 LEU A C 16
ATOM 19781 O O . LEU A 1 43 ? 8.094 -7.749 -14.591 1.00 0.00 43 LEU A O 16
ATOM 19797 N N . ALA A 1 44 ? 7.446 -9.685 -13.641 1.00 0.00 44 ALA A N 16
ATOM 19798 C CA . ALA A 1 44 ? 6.068 -9.567 -14.112 1.00 0.00 44 ALA A CA 16
ATOM 19799 C C . ALA A 1 44 ? 5.420 -8.292 -13.580 1.00 0.00 44 ALA A C 16
ATOM 19800 O O . ALA A 1 44 ? 4.975 -7.436 -14.346 1.00 0.00 44 ALA A O 16
ATOM 19807 N N . LEU A 1 45 ? 5.367 -8.177 -12.257 1.00 0.00 45 LEU A N 16
ATOM 19808 C CA . LEU A 1 45 ? 4.766 -7.004 -11.623 1.00 0.00 45 LEU A CA 16
ATOM 19809 C C . LEU A 1 45 ? 5.637 -5.753 -11.792 1.00 0.00 45 LEU A C 16
ATOM 19810 O O . LEU A 1 45 ? 5.211 -4.646 -11.461 1.00 0.00 45 LEU A O 16
ATOM 19826 N N . MET A 1 46 ? 6.855 -5.928 -12.310 1.00 0.00 46 MET A N 16
ATOM 19827 C CA . MET A 1 46 ? 7.751 -4.790 -12.511 1.00 0.00 46 MET A CA 16
ATOM 19828 C C . MET A 1 46 ? 7.256 -3.921 -13.663 1.00 0.00 46 MET A C 16
ATOM 19829 O O . MET A 1 46 ? 7.439 -2.705 -13.665 1.00 0.00 46 MET A O 16
ATOM 19843 N N . GLU A 1 47 ? 6.628 -4.562 -14.645 1.00 0.00 47 GLU A N 16
ATOM 19844 C CA . GLU A 1 47 ? 6.110 -3.840 -15.804 1.00 0.00 47 GLU A CA 16
ATOM 19845 C C . GLU A 1 47 ? 4.797 -3.143 -15.459 1.00 0.00 47 GLU A C 16
ATOM 19846 O O . GLU A 1 47 ? 4.468 -2.097 -16.017 1.00 0.00 47 GLU A O 16
ATOM 19858 N N . THR A 1 48 ? 4.048 -3.737 -14.532 1.00 0.00 48 THR A N 16
ATOM 19859 C CA . THR A 1 48 ? 2.769 -3.166 -14.119 1.00 0.00 48 THR A CA 16
ATOM 19860 C C . THR A 1 48 ? 2.985 -1.861 -13.358 1.00 0.00 48 THR A C 16
ATOM 19861 O O . THR A 1 48 ? 2.295 -0.870 -13.593 1.00 0.00 48 THR A O 16
ATOM 19872 N N . ALA A 1 49 ? 3.948 -1.875 -12.442 1.00 0.00 49 ALA A N 16
ATOM 19873 C CA . ALA A 1 49 ? 4.246 -0.687 -11.646 1.00 0.00 49 ALA A CA 16
ATOM 19874 C C . ALA A 1 49 ? 4.871 0.400 -12.517 1.00 0.00 49 ALA A C 16
ATOM 19875 O O . ALA A 1 49 ? 4.375 1.524 -12.586 1.00 0.00 49 ALA A O 16
ATOM 19882 N N . ALA A 1 50 ? 5.970 0.048 -13.182 1.00 0.00 50 ALA A N 16
ATOM 19883 C CA . ALA A 1 50 ? 6.674 0.996 -14.051 1.00 0.00 50 ALA A CA 16
ATOM 19884 C C . ALA A 1 50 ? 5.729 1.591 -15.095 1.00 0.00 50 ALA A C 16
ATOM 19885 O O . ALA A 1 50 ? 5.918 2.720 -15.548 1.00 0.00 50 ALA A O 16
ATOM 19892 N N . ARG A 1 51 ? 4.709 0.823 -15.467 1.00 0.00 51 ARG A N 16
ATOM 19893 C CA . ARG A 1 51 ? 3.742 1.289 -16.456 1.00 0.00 51 ARG A CA 16
ATOM 19894 C C . ARG A 1 51 ? 2.858 2.380 -15.860 1.00 0.00 51 ARG A C 16
ATOM 19895 O O . ARG A 1 51 ? 2.651 3.432 -16.466 1.00 0.00 51 ARG A O 16
ATOM 19916 N N . LEU A 1 52 ? 2.337 2.117 -14.664 1.00 0.00 52 LEU A N 16
ATOM 19917 C CA . LEU A 1 52 ? 1.472 3.083 -13.991 1.00 0.00 52 LEU A CA 16
ATOM 19918 C C . LEU A 1 52 ? 2.276 4.036 -13.098 1.00 0.00 52 LEU A C 16
ATOM 19919 O O . LEU A 1 52 ? 1.702 4.781 -12.304 1.00 0.00 52 LEU A O 16
ATOM 19935 N N . GLU A 1 53 ? 3.605 4.014 -13.228 1.00 0.00 53 GLU A N 16
ATOM 19936 C CA . GLU A 1 53 ? 4.449 4.892 -12.418 1.00 0.00 53 GLU A CA 16
ATOM 19937 C C . GLU A 1 53 ? 4.703 6.232 -13.119 1.00 0.00 53 GLU A C 16
ATOM 19938 O O . GLU A 1 53 ? 5.595 6.984 -12.725 1.00 0.00 53 GLU A O 16
ATOM 19950 N N . SER A 1 54 ? 3.918 6.528 -14.158 1.00 0.00 54 SER A N 16
ATOM 19951 C CA . SER A 1 54 ? 4.088 7.783 -14.887 1.00 0.00 54 SER A CA 16
ATOM 19952 C C . SER A 1 54 ? 3.043 8.802 -14.444 1.00 0.00 54 SER A C 16
ATOM 19953 O O . SER A 1 54 ? 3.371 9.926 -14.061 1.00 0.00 54 SER A O 16
ATOM 19961 N N . ARG A 1 55 ? 1.777 8.395 -14.502 1.00 0.00 55 ARG A N 16
ATOM 19962 C CA . ARG A 1 55 ? 0.678 9.277 -14.107 1.00 0.00 55 ARG A CA 16
ATOM 19963 C C . ARG A 1 55 ? 0.828 9.719 -12.651 1.00 0.00 55 ARG A C 16
ATOM 19964 O O . ARG A 1 55 ? 0.383 10.801 -12.270 1.00 0.00 55 ARG A O 16
ATOM 19985 N N . TYR A 1 56 ? 1.462 8.873 -11.843 1.00 0.00 56 TYR A N 16
ATOM 19986 C CA . TYR A 1 56 ? 1.665 9.192 -10.431 1.00 0.00 56 TYR A CA 16
ATOM 19987 C C . TYR A 1 56 ? 2.964 9.972 -10.241 1.00 0.00 56 TYR A C 16
ATOM 19988 O O . TYR A 1 56 ? 3.079 10.805 -9.342 1.00 0.00 56 TYR A O 16
ATOM 20006 N N . GLY A 1 57 ? 3.941 9.693 -11.101 1.00 0.00 57 GLY A N 16
ATOM 20007 C CA . GLY A 1 57 ? 5.231 10.374 -11.025 1.00 0.00 57 GLY A CA 16
ATOM 20008 C C . GLY A 1 57 ? 5.923 10.105 -9.690 1.00 0.00 57 GLY A C 16
ATOM 20009 O O . GLY A 1 57 ? 6.738 10.904 -9.228 1.00 0.00 57 GLY A O 16
ATOM 20013 N N . VAL A 1 58 ? 5.593 8.972 -9.074 1.00 0.00 58 VAL A N 16
ATOM 20014 C CA . VAL A 1 58 ? 6.189 8.609 -7.799 1.00 0.00 58 VAL A CA 16
ATOM 20015 C C . VAL A 1 58 ? 7.517 7.886 -8.027 1.00 0.00 58 VAL A C 16
ATOM 20016 O O . VAL A 1 58 ? 7.783 7.376 -9.116 1.00 0.00 58 VAL A O 16
ATOM 20029 N N . SER A 1 59 ? 8.345 7.847 -6.987 1.00 0.00 59 SER A N 16
ATOM 20030 C CA . SER A 1 59 ? 9.644 7.181 -7.083 1.00 0.00 59 SER A CA 16
ATOM 20031 C C . SER A 1 59 ? 9.461 5.706 -7.431 1.00 0.00 59 SER A C 16
ATOM 20032 O O . SER A 1 59 ? 8.407 5.121 -7.181 1.00 0.00 59 SER A O 16
ATOM 20040 N N . ILE A 1 60 ? 10.498 5.113 -8.016 1.00 0.00 60 ILE A N 16
ATOM 20041 C CA . ILE A 1 60 ? 10.434 3.706 -8.401 1.00 0.00 60 ILE A CA 16
ATOM 20042 C C . ILE A 1 60 ? 11.689 2.957 -7.917 1.00 0.00 60 ILE A C 16
ATOM 20043 O O . ILE A 1 60 ? 12.667 2.825 -8.652 1.00 0.00 60 ILE A O 16
ATOM 20059 N N . PRO A 1 61 ? 11.677 2.448 -6.672 1.00 0.00 61 PRO A N 16
ATOM 20060 C CA . PRO A 1 61 ? 12.826 1.709 -6.122 1.00 0.00 61 PRO A CA 16
ATOM 20061 C C . PRO A 1 61 ? 12.839 0.247 -6.564 1.00 0.00 61 PRO A C 16
ATOM 20062 O O . PRO A 1 61 ? 11.971 -0.538 -6.186 1.00 0.00 61 PRO A O 16
ATOM 20073 N N . ASP A 1 62 ? 13.832 -0.106 -7.373 1.00 0.00 62 ASP A N 16
ATOM 20074 C CA . ASP A 1 62 ? 13.950 -1.475 -7.868 1.00 0.00 62 ASP A CA 16
ATOM 20075 C C . ASP A 1 62 ? 14.299 -2.448 -6.739 1.00 0.00 62 ASP A C 16
ATOM 20076 O O . ASP A 1 62 ? 14.106 -3.656 -6.869 1.00 0.00 62 ASP A O 16
ATOM 20085 N N . ASP A 1 63 ? 14.826 -1.918 -5.635 1.00 0.00 63 ASP A N 16
ATOM 20086 C CA . ASP A 1 63 ? 15.205 -2.764 -4.505 1.00 0.00 63 ASP A CA 16
ATOM 20087 C C . ASP A 1 63 ? 13.975 -3.353 -3.816 1.00 0.00 63 ASP A C 16
ATOM 20088 O O . ASP A 1 63 ? 13.703 -4.549 -3.920 1.00 0.00 63 ASP A O 16
ATOM 20097 N N . VAL A 1 64 ? 13.245 -2.504 -3.096 1.00 0.00 64 VAL A N 16
ATOM 20098 C CA . VAL A 1 64 ? 12.056 -2.955 -2.373 1.00 0.00 64 VAL A CA 16
ATOM 20099 C C . VAL A 1 64 ? 10.958 -3.407 -3.342 1.00 0.00 64 VAL A C 16
ATOM 20100 O O . VAL A 1 64 ? 10.328 -4.445 -3.145 1.00 0.00 64 VAL A O 16
ATOM 20113 N N . ALA A 1 65 ? 10.734 -2.611 -4.382 1.00 0.00 65 ALA A N 16
ATOM 20114 C CA . ALA A 1 65 ? 9.705 -2.936 -5.367 1.00 0.00 65 ALA A CA 16
ATOM 20115 C C . ALA A 1 65 ? 10.062 -4.212 -6.123 1.00 0.00 65 ALA A C 16
ATOM 20116 O O . ALA A 1 65 ? 9.192 -5.010 -6.467 1.00 0.00 65 ALA A O 16
ATOM 20123 N N . GLY A 1 66 ? 11.354 -4.392 -6.380 1.00 0.00 66 GLY A N 16
ATOM 20124 C CA . GLY A 1 66 ? 11.818 -5.575 -7.101 1.00 0.00 66 GLY A CA 16
ATOM 20125 C C . GLY A 1 66 ? 11.695 -6.828 -6.240 1.00 0.00 66 GLY A C 16
ATOM 20126 O O . GLY A 1 66 ? 11.529 -7.935 -6.754 1.00 0.00 66 GLY A O 16
ATOM 20130 N N . ARG A 1 67 ? 11.782 -6.647 -4.924 1.00 0.00 67 ARG A N 16
ATOM 20131 C CA . ARG A 1 67 ? 11.684 -7.776 -4.004 1.00 0.00 67 ARG A CA 16
ATOM 20132 C C . ARG A 1 67 ? 10.408 -7.680 -3.166 1.00 0.00 67 ARG A C 16
ATOM 20133 O O . ARG A 1 67 ? 10.432 -7.838 -1.943 1.00 0.00 67 ARG A O 16
ATOM 20154 N N . VAL A 1 68 ? 9.288 -7.425 -3.838 1.00 0.00 68 VAL A N 16
ATOM 20155 C CA . VAL A 1 68 ? 8.008 -7.317 -3.143 1.00 0.00 68 VAL A CA 16
ATOM 20156 C C . VAL A 1 68 ? 7.268 -8.656 -3.180 1.00 0.00 68 VAL A C 16
ATOM 20157 O O . VAL A 1 68 ? 6.889 -9.143 -4.245 1.00 0.00 68 VAL A O 16
ATOM 20170 N N . ASP A 1 69 ? 7.070 -9.244 -2.004 1.00 0.00 69 ASP A N 16
ATOM 20171 C CA . ASP A 1 69 ? 6.378 -10.526 -1.914 1.00 0.00 69 ASP A CA 16
ATOM 20172 C C . ASP A 1 69 ? 4.911 -10.315 -1.559 1.00 0.00 69 ASP A C 16
ATOM 20173 O O . ASP A 1 69 ? 4.021 -10.937 -2.139 1.00 0.00 69 ASP A O 16
ATOM 20182 N N . THR A 1 70 ? 4.669 -9.430 -0.596 1.00 0.00 70 THR A N 16
ATOM 20183 C CA . THR A 1 70 ? 3.304 -9.141 -0.168 1.00 0.00 70 THR A CA 16
ATOM 20184 C C . THR A 1 70 ? 2.682 -8.055 -1.053 1.00 0.00 70 THR A C 16
ATOM 20185 O O . THR A 1 70 ? 3.394 -7.204 -1.587 1.00 0.00 70 THR A O 16
ATOM 20196 N N . PRO A 1 71 ? 1.348 -8.065 -1.220 1.00 0.00 71 PRO A N 16
ATOM 20197 C CA . PRO A 1 71 ? 0.660 -7.059 -2.050 1.00 0.00 71 PRO A CA 16
ATOM 20198 C C . PRO A 1 71 ? 0.419 -5.754 -1.299 1.00 0.00 71 PRO A C 16
ATOM 20199 O O . PRO A 1 71 ? 0.652 -4.665 -1.822 1.00 0.00 71 PRO A O 16
ATOM 20210 N N . ARG A 1 72 ? -0.051 -5.880 -0.059 1.00 0.00 72 ARG A N 16
ATOM 20211 C CA . ARG A 1 72 ? -0.325 -4.707 0.770 1.00 0.00 72 ARG A CA 16
ATOM 20212 C C . ARG A 1 72 ? 0.930 -3.849 0.933 1.00 0.00 72 ARG A C 16
ATOM 20213 O O . ARG A 1 72 ? 0.847 -2.637 1.129 1.00 0.00 72 ARG A O 16
ATOM 20234 N N . GLU A 1 73 ? 2.094 -4.491 0.850 1.00 0.00 73 GLU A N 16
ATOM 20235 C CA . GLU A 1 73 ? 3.358 -3.773 0.990 1.00 0.00 73 GLU A CA 16
ATOM 20236 C C . GLU A 1 73 ? 3.538 -2.778 -0.153 1.00 0.00 73 GLU A C 16
ATOM 20237 O O . GLU A 1 73 ? 3.862 -1.611 0.066 1.00 0.00 73 GLU A O 16
ATOM 20249 N N . LEU A 1 74 ? 3.322 -3.255 -1.380 1.00 0.00 74 LEU A N 16
ATOM 20250 C CA . LEU A 1 74 ? 3.461 -2.404 -2.566 1.00 0.00 74 LEU A CA 16
ATOM 20251 C C . LEU A 1 74 ? 2.600 -1.148 -2.439 1.00 0.00 74 LEU A C 16
ATOM 20252 O O . LEU A 1 74 ? 2.989 -0.063 -2.871 1.00 0.00 74 LEU A O 16
ATOM 20268 N N . LEU A 1 75 ? 1.429 -1.311 -1.833 1.00 0.00 75 LEU A N 16
ATOM 20269 C CA . LEU A 1 75 ? 0.514 -0.190 -1.643 1.00 0.00 75 LEU A CA 16
ATOM 20270 C C . LEU A 1 75 ? 1.134 0.844 -0.707 1.00 0.00 75 LEU A C 16
ATOM 20271 O O . LEU A 1 75 ? 1.153 2.032 -1.004 1.00 0.00 75 LEU A O 16
ATOM 20287 N N . ASP A 1 76 ? 1.624 0.382 0.434 1.00 0.00 76 ASP A N 16
ATOM 20288 C CA . ASP A 1 76 ? 2.231 1.289 1.406 1.00 0.00 76 ASP A CA 16
ATOM 20289 C C . ASP A 1 76 ? 3.583 1.827 0.918 1.00 0.00 76 ASP A C 16
ATOM 20290 O O . ASP A 1 76 ? 4.155 2.725 1.535 1.00 0.00 76 ASP A O 16
ATOM 20299 N N . LEU A 1 77 ? 4.096 1.276 -0.185 1.00 0.00 77 LEU A N 16
ATOM 20300 C CA . LEU A 1 77 ? 5.382 1.730 -0.715 1.00 0.00 77 LEU A CA 16
ATOM 20301 C C . LEU A 1 77 ? 5.203 2.964 -1.594 1.00 0.00 77 LEU A C 16
ATOM 20302 O O . LEU A 1 77 ? 5.768 4.023 -1.324 1.00 0.00 77 LEU A O 16
ATOM 20318 N N . ILE A 1 78 ? 4.412 2.812 -2.651 1.00 0.00 78 ILE A N 16
ATOM 20319 C CA . ILE A 1 78 ? 4.167 3.924 -3.572 1.00 0.00 78 ILE A CA 16
ATOM 20320 C C . ILE A 1 78 ? 3.289 4.980 -2.908 1.00 0.00 78 ILE A C 16
ATOM 20321 O O . ILE A 1 78 ? 3.547 6.179 -3.004 1.00 0.00 78 ILE A O 16
ATOM 20337 N N . ASN A 1 79 ? 2.246 4.510 -2.238 1.00 0.00 79 ASN A N 16
ATOM 20338 C CA . ASN A 1 79 ? 1.313 5.398 -1.551 1.00 0.00 79 ASN A CA 16
ATOM 20339 C C . ASN A 1 79 ? 2.017 6.150 -0.427 1.00 0.00 79 ASN A C 16
ATOM 20340 O O . ASN A 1 79 ? 1.862 7.362 -0.277 1.00 0.00 79 ASN A O 16
ATOM 20351 N N . GLY A 1 80 ? 2.793 5.415 0.365 1.00 0.00 80 GLY A N 16
ATOM 20352 C CA . GLY A 1 80 ? 3.520 6.018 1.480 1.00 0.00 80 GLY A CA 16
ATOM 20353 C C . GLY A 1 80 ? 4.589 6.986 0.979 1.00 0.00 80 GLY A C 16
ATOM 20354 O O . GLY A 1 80 ? 4.945 7.944 1.664 1.00 0.00 80 GLY A O 16
ATOM 20358 N N . ALA A 1 81 ? 5.100 6.724 -0.222 1.00 0.00 81 ALA A N 16
ATOM 20359 C CA . ALA A 1 81 ? 6.133 7.578 -0.804 1.00 0.00 81 ALA A CA 16
ATOM 20360 C C . ALA A 1 81 ? 5.623 9.006 -0.969 1.00 0.00 81 ALA A C 16
ATOM 20361 O O . ALA A 1 81 ? 6.191 9.951 -0.421 1.00 0.00 81 ALA A O 16
ATOM 20368 N N . LEU A 1 82 ? 4.544 9.155 -1.733 1.00 0.00 82 LEU A N 16
ATOM 20369 C CA . LEU A 1 82 ? 3.965 10.475 -1.968 1.00 0.00 82 LEU A CA 16
ATOM 20370 C C . LEU A 1 82 ? 3.446 11.076 -0.665 1.00 0.00 82 LEU A C 16
ATOM 20371 O O . LEU A 1 82 ? 3.444 12.294 -0.486 1.00 0.00 82 LEU A O 16
ATOM 20387 N N . ALA A 1 83 ? 3.004 10.209 0.243 1.00 0.00 83 ALA A N 16
ATOM 20388 C CA . ALA A 1 83 ? 2.480 10.665 1.529 1.00 0.00 83 ALA A CA 16
ATOM 20389 C C . ALA A 1 83 ? 3.549 11.431 2.303 1.00 0.00 83 ALA A C 16
ATOM 20390 O O . ALA A 1 83 ? 3.256 12.409 2.992 1.00 0.00 83 ALA A O 16
ATOM 20397 N N . GLU A 1 84 ? 4.792 10.975 2.182 1.00 0.00 84 GLU A N 16
ATOM 20398 C CA . GLU A 1 84 ? 5.902 11.623 2.875 1.00 0.00 84 GLU A CA 16
ATOM 20399 C C . GLU A 1 84 ? 6.285 12.920 2.170 1.00 0.00 84 GLU A C 16
ATOM 20400 O O . GLU A 1 84 ? 6.560 13.935 2.812 1.00 0.00 84 GLU A O 16
ATOM 20412 N N . ALA A 1 85 ? 6.300 12.875 0.842 1.00 0.00 85 ALA A N 16
ATOM 20413 C CA . ALA A 1 85 ? 6.651 14.052 0.052 1.00 0.00 85 ALA A CA 16
ATOM 20414 C C . ALA A 1 85 ? 5.394 14.720 -0.495 1.00 0.00 85 ALA A C 16
ATOM 20415 O O . ALA A 1 85 ? 5.406 15.306 -1.578 1.00 0.00 85 ALA A O 16
ATOM 20422 N N . ALA A 1 86 ? 4.307 14.627 0.268 1.00 0.00 86 ALA A N 16
ATOM 20423 C CA . ALA A 1 86 ? 3.042 15.227 -0.149 1.00 0.00 86 ALA A CA 16
ATOM 20424 C C . ALA A 1 86 ? 3.170 16.745 -0.215 1.00 0.00 86 ALA A C 16
ATOM 20425 O O . ALA A 1 86 ? 4.290 17.228 -0.175 1.00 0.00 86 ALA A O 16
ATOM 20433 N N . MET A 1 1 ? -9.806 16.936 -0.302 1.00 0.00 1 MET A N 17
ATOM 20434 C CA . MET A 1 1 ? -9.125 17.680 -1.404 1.00 0.00 1 MET A CA 17
ATOM 20435 C C . MET A 1 1 ? -7.807 16.990 -1.761 1.00 0.00 1 MET A C 17
ATOM 20436 O O . MET A 1 1 ? -7.355 17.045 -2.905 1.00 0.00 1 MET A O 17
ATOM 20452 N N . ALA A 1 2 ? -7.197 16.335 -0.773 1.00 0.00 2 ALA A N 17
ATOM 20453 C CA . ALA A 1 2 ? -5.934 15.637 -0.999 1.00 0.00 2 ALA A CA 17
ATOM 20454 C C . ALA A 1 2 ? -5.934 14.303 -0.260 1.00 0.00 2 ALA A C 17
ATOM 20455 O O . ALA A 1 2 ? -5.960 14.259 0.969 1.00 0.00 2 ALA A O 17
ATOM 20462 N N . THR A 1 3 ? -5.909 13.215 -1.024 1.00 0.00 3 THR A N 17
ATOM 20463 C CA . THR A 1 3 ? -5.913 11.882 -0.427 1.00 0.00 3 THR A CA 17
ATOM 20464 C C . THR A 1 3 ? -4.902 10.972 -1.122 1.00 0.00 3 THR A C 17
ATOM 20465 O O . THR A 1 3 ? -4.576 11.159 -2.294 1.00 0.00 3 THR A O 17
ATOM 20476 N N . LEU A 1 4 ? -4.420 9.981 -0.379 1.00 0.00 4 LEU A N 17
ATOM 20477 C CA . LEU A 1 4 ? -3.451 9.030 -0.917 1.00 0.00 4 LEU A CA 17
ATOM 20478 C C . LEU A 1 4 ? -4.201 7.857 -1.559 1.00 0.00 4 LEU A C 17
ATOM 20479 O O . LEU A 1 4 ? -5.394 7.963 -1.839 1.00 0.00 4 LEU A O 17
ATOM 20495 N N . LEU A 1 5 ? -3.508 6.740 -1.791 1.00 0.00 5 LEU A N 17
ATOM 20496 C CA . LEU A 1 5 ? -4.159 5.582 -2.399 1.00 0.00 5 LEU A CA 17
ATOM 20497 C C . LEU A 1 5 ? -4.768 4.692 -1.328 1.00 0.00 5 LEU A C 17
ATOM 20498 O O . LEU A 1 5 ? -4.441 4.797 -0.146 1.00 0.00 5 LEU A O 17
ATOM 20514 N N . THR A 1 6 ? -5.659 3.810 -1.759 1.00 0.00 6 THR A N 17
ATOM 20515 C CA . THR A 1 6 ? -6.313 2.893 -0.834 1.00 0.00 6 THR A CA 17
ATOM 20516 C C . THR A 1 6 ? -6.272 1.468 -1.371 1.00 0.00 6 THR A C 17
ATOM 20517 O O . THR A 1 6 ? -5.836 1.216 -2.497 1.00 0.00 6 THR A O 17
ATOM 20528 N N . THR A 1 7 ? -6.751 0.535 -0.552 1.00 0.00 7 THR A N 17
ATOM 20529 C CA . THR A 1 7 ? -6.790 -0.873 -0.944 1.00 0.00 7 THR A CA 17
ATOM 20530 C C . THR A 1 7 ? -7.577 -1.027 -2.244 1.00 0.00 7 THR A C 17
ATOM 20531 O O . THR A 1 7 ? -7.245 -1.847 -3.097 1.00 0.00 7 THR A O 17
ATOM 20542 N N . ASP A 1 8 ? -8.620 -0.210 -2.380 1.00 0.00 8 ASP A N 17
ATOM 20543 C CA . ASP A 1 8 ? -9.461 -0.236 -3.579 1.00 0.00 8 ASP A CA 17
ATOM 20544 C C . ASP A 1 8 ? -8.606 -0.057 -4.834 1.00 0.00 8 ASP A C 17
ATOM 20545 O O . ASP A 1 8 ? -8.796 -0.750 -5.832 1.00 0.00 8 ASP A O 17
ATOM 20554 N N . ASP A 1 9 ? -7.651 0.868 -4.760 1.00 0.00 9 ASP A N 17
ATOM 20555 C CA . ASP A 1 9 ? -6.757 1.112 -5.890 1.00 0.00 9 ASP A CA 17
ATOM 20556 C C . ASP A 1 9 ? -5.895 -0.124 -6.129 1.00 0.00 9 ASP A C 17
ATOM 20557 O O . ASP A 1 9 ? -5.573 -0.469 -7.266 1.00 0.00 9 ASP A O 17
ATOM 20566 N N . LEU A 1 10 ? -5.529 -0.785 -5.031 1.00 0.00 10 LEU A N 17
ATOM 20567 C CA . LEU A 1 10 ? -4.701 -1.992 -5.101 1.00 0.00 10 LEU A CA 17
ATOM 20568 C C . LEU A 1 10 ? -5.323 -3.039 -6.032 1.00 0.00 10 LEU A C 17
ATOM 20569 O O . LEU A 1 10 ? -4.689 -3.505 -6.980 1.00 0.00 10 LEU A O 17
ATOM 20585 N N . ARG A 1 11 ? -6.568 -3.407 -5.739 1.00 0.00 11 ARG A N 17
ATOM 20586 C CA . ARG A 1 11 ? -7.275 -4.407 -6.538 1.00 0.00 11 ARG A CA 17
ATOM 20587 C C . ARG A 1 11 ? -7.420 -3.956 -7.989 1.00 0.00 11 ARG A C 17
ATOM 20588 O O . ARG A 1 11 ? -7.078 -4.688 -8.915 1.00 0.00 11 ARG A O 17
ATOM 20609 N N . ARG A 1 12 ? -7.942 -2.746 -8.177 1.00 0.00 12 ARG A N 17
ATOM 20610 C CA . ARG A 1 12 ? -8.147 -2.200 -9.522 1.00 0.00 12 ARG A CA 17
ATOM 20611 C C . ARG A 1 12 ? -6.854 -2.232 -10.346 1.00 0.00 12 ARG A C 17
ATOM 20612 O O . ARG A 1 12 ? -6.892 -2.255 -11.576 1.00 0.00 12 ARG A O 17
ATOM 20633 N N . ALA A 1 13 ? -5.714 -2.227 -9.660 1.00 0.00 13 ALA A N 17
ATOM 20634 C CA . ALA A 1 13 ? -4.426 -2.249 -10.350 1.00 0.00 13 ALA A CA 17
ATOM 20635 C C . ALA A 1 13 ? -4.072 -3.667 -10.790 1.00 0.00 13 ALA A C 17
ATOM 20636 O O . ALA A 1 13 ? -3.498 -3.875 -11.860 1.00 0.00 13 ALA A O 17
ATOM 20643 N N . LEU A 1 14 ? -4.410 -4.639 -9.950 1.00 0.00 14 LEU A N 17
ATOM 20644 C CA . LEU A 1 14 ? -4.114 -6.040 -10.256 1.00 0.00 14 LEU A CA 17
ATOM 20645 C C . LEU A 1 14 ? -5.086 -6.612 -11.292 1.00 0.00 14 LEU A C 17
ATOM 20646 O O . LEU A 1 14 ? -4.816 -7.648 -11.900 1.00 0.00 14 LEU A O 17
ATOM 20662 N N . VAL A 1 15 ? -6.221 -5.941 -11.488 1.00 0.00 15 VAL A N 17
ATOM 20663 C CA . VAL A 1 15 ? -7.213 -6.416 -12.449 1.00 0.00 15 VAL A CA 17
ATOM 20664 C C . VAL A 1 15 ? -6.808 -6.029 -13.870 1.00 0.00 15 VAL A C 17
ATOM 20665 O O . VAL A 1 15 ? -6.746 -6.873 -14.764 1.00 0.00 15 VAL A O 17
ATOM 20678 N N . GLU A 1 16 ? -6.539 -4.743 -14.068 1.00 0.00 16 GLU A N 17
ATOM 20679 C CA . GLU A 1 16 ? -6.144 -4.256 -15.387 1.00 0.00 16 GLU A CA 17
ATOM 20680 C C . GLU A 1 16 ? -4.772 -4.800 -15.767 1.00 0.00 16 GLU A C 17
ATOM 20681 O O . GLU A 1 16 ? -4.503 -5.086 -16.933 1.00 0.00 16 GLU A O 17
ATOM 20693 N N . CYS A 1 17 ? -3.908 -4.942 -14.768 1.00 0.00 17 CYS A N 17
ATOM 20694 C CA . CYS A 1 17 ? -2.563 -5.456 -15.008 1.00 0.00 17 CYS A CA 17
ATOM 20695 C C . CYS A 1 17 ? -2.514 -6.983 -14.880 1.00 0.00 17 CYS A C 17
ATOM 20696 O O . CYS A 1 17 ? -1.436 -7.574 -14.885 1.00 0.00 17 CYS A O 17
ATOM 20704 N N . ALA A 1 18 ? -3.685 -7.621 -14.768 1.00 0.00 18 ALA A N 17
ATOM 20705 C CA . ALA A 1 18 ? -3.734 -9.077 -14.642 1.00 0.00 18 ALA A CA 17
ATOM 20706 C C . ALA A 1 18 ? -3.129 -9.741 -15.873 1.00 0.00 18 ALA A C 17
ATOM 20707 O O . ALA A 1 18 ? -2.102 -10.416 -15.790 1.00 0.00 18 ALA A O 17
ATOM 20714 N N . GLY A 1 19 ? -3.773 -9.541 -17.019 1.00 0.00 19 GLY A N 17
ATOM 20715 C CA . GLY A 1 19 ? -3.282 -10.128 -18.264 1.00 0.00 19 GLY A CA 17
ATOM 20716 C C . GLY A 1 19 ? -4.390 -10.884 -18.991 1.00 0.00 19 GLY A C 17
ATOM 20717 O O . GLY A 1 19 ? -5.168 -10.300 -19.745 1.00 0.00 19 GLY A O 17
ATOM 20721 N N . GLU A 1 20 ? -4.445 -12.194 -18.763 1.00 0.00 20 GLU A N 17
ATOM 20722 C CA . GLU A 1 20 ? -5.456 -13.027 -19.410 1.00 0.00 20 GLU A CA 17
ATOM 20723 C C . GLU A 1 20 ? -6.409 -13.629 -18.377 1.00 0.00 20 GLU A C 17
ATOM 20724 O O . GLU A 1 20 ? -6.741 -14.815 -18.430 1.00 0.00 20 GLU A O 17
ATOM 20736 N N . THR A 1 21 ? -6.854 -12.797 -17.441 1.00 0.00 21 THR A N 17
ATOM 20737 C CA . THR A 1 21 ? -7.779 -13.259 -16.408 1.00 0.00 21 THR A CA 17
ATOM 20738 C C . THR A 1 21 ? -8.192 -12.112 -15.499 1.00 0.00 21 THR A C 17
ATOM 20739 O O . THR A 1 21 ? -7.370 -11.516 -14.802 1.00 0.00 21 THR A O 17
ATOM 20750 N N . ASP A 1 22 ? -9.486 -11.833 -15.503 1.00 0.00 22 ASP A N 17
ATOM 20751 C CA . ASP A 1 22 ? -10.034 -10.776 -14.664 1.00 0.00 22 ASP A CA 17
ATOM 20752 C C . ASP A 1 22 ? -11.097 -11.358 -13.734 1.00 0.00 22 ASP A C 17
ATOM 20753 O O . ASP A 1 22 ? -12.050 -10.678 -13.355 1.00 0.00 22 ASP A O 17
ATOM 20762 N N . GLY A 1 23 ? -10.926 -12.634 -13.379 1.00 0.00 23 GLY A N 17
ATOM 20763 C CA . GLY A 1 23 ? -11.882 -13.304 -12.502 1.00 0.00 23 GLY A CA 17
ATOM 20764 C C . GLY A 1 23 ? -11.746 -12.819 -11.063 1.00 0.00 23 GLY A C 17
ATOM 20765 O O . GLY A 1 23 ? -12.458 -11.915 -10.627 1.00 0.00 23 GLY A O 17
ATOM 20769 N N . THR A 1 24 ? -10.825 -13.439 -10.325 1.00 0.00 24 THR A N 17
ATOM 20770 C CA . THR A 1 24 ? -10.601 -13.079 -8.927 1.00 0.00 24 THR A CA 17
ATOM 20771 C C . THR A 1 24 ? -11.839 -13.396 -8.099 1.00 0.00 24 THR A C 17
ATOM 20772 O O . THR A 1 24 ? -12.963 -13.067 -8.479 1.00 0.00 24 THR A O 17
ATOM 20783 N N . ASP A 1 25 ? -11.618 -14.044 -6.961 1.00 0.00 25 ASP A N 17
ATOM 20784 C CA . ASP A 1 25 ? -12.720 -14.413 -6.078 1.00 0.00 25 ASP A CA 17
ATOM 20785 C C . ASP A 1 25 ? -12.589 -13.697 -4.740 1.00 0.00 25 ASP A C 17
ATOM 20786 O O . ASP A 1 25 ? -11.985 -14.208 -3.798 1.00 0.00 25 ASP A O 17
ATOM 20795 N N . LEU A 1 26 ? -13.168 -12.506 -4.674 1.00 0.00 26 LEU A N 17
ATOM 20796 C CA . LEU A 1 26 ? -13.123 -11.711 -3.451 1.00 0.00 26 LEU A CA 17
ATOM 20797 C C . LEU A 1 26 ? -14.144 -12.237 -2.443 1.00 0.00 26 LEU A C 17
ATOM 20798 O O . LEU A 1 26 ? -15.266 -11.739 -2.353 1.00 0.00 26 LEU A O 17
ATOM 20814 N N . SER A 1 27 ? -13.740 -13.255 -1.689 1.00 0.00 27 SER A N 17
ATOM 20815 C CA . SER A 1 27 ? -14.625 -13.848 -0.690 1.00 0.00 27 SER A CA 17
ATOM 20816 C C . SER A 1 27 ? -14.150 -13.510 0.719 1.00 0.00 27 SER A C 17
ATOM 20817 O O . SER A 1 27 ? -14.315 -14.295 1.653 1.00 0.00 27 SER A O 17
ATOM 20825 N N . GLY A 1 28 ? -13.559 -12.331 0.858 1.00 0.00 28 GLY A N 17
ATOM 20826 C CA . GLY A 1 28 ? -13.060 -11.887 2.155 1.00 0.00 28 GLY A CA 17
ATOM 20827 C C . GLY A 1 28 ? -11.829 -11.003 1.987 1.00 0.00 28 GLY A C 17
ATOM 20828 O O . GLY A 1 28 ? -11.925 -9.854 1.558 1.00 0.00 28 GLY A O 17
ATOM 20832 N N . ASP A 1 29 ? -10.668 -11.555 2.330 1.00 0.00 29 ASP A N 17
ATOM 20833 C CA . ASP A 1 29 ? -9.417 -10.813 2.214 1.00 0.00 29 ASP A CA 17
ATOM 20834 C C . ASP A 1 29 ? -8.650 -11.260 0.975 1.00 0.00 29 ASP A C 17
ATOM 20835 O O . ASP A 1 29 ? -8.653 -12.438 0.616 1.00 0.00 29 ASP A O 17
ATOM 20844 N N . PHE A 1 30 ? -7.991 -10.305 0.327 1.00 0.00 30 PHE A N 17
ATOM 20845 C CA . PHE A 1 30 ? -7.218 -10.609 -0.875 1.00 0.00 30 PHE A CA 17
ATOM 20846 C C . PHE A 1 30 ? -5.822 -9.998 -0.799 1.00 0.00 30 PHE A C 17
ATOM 20847 O O . PHE A 1 30 ? -5.183 -9.753 -1.821 1.00 0.00 30 PHE A O 17
ATOM 20864 N N . LEU A 1 31 ? -5.351 -9.756 0.420 1.00 0.00 31 LEU A N 17
ATOM 20865 C CA . LEU A 1 31 ? -4.026 -9.172 0.605 1.00 0.00 31 LEU A CA 17
ATOM 20866 C C . LEU A 1 31 ? -3.186 -10.025 1.547 1.00 0.00 31 LEU A C 17
ATOM 20867 O O . LEU A 1 31 ? -2.361 -9.513 2.305 1.00 0.00 31 LEU A O 17
ATOM 20883 N N . ASP A 1 32 ? -3.398 -11.334 1.481 1.00 0.00 32 ASP A N 17
ATOM 20884 C CA . ASP A 1 32 ? -2.650 -12.264 2.321 1.00 0.00 32 ASP A CA 17
ATOM 20885 C C . ASP A 1 32 ? -1.627 -13.020 1.479 1.00 0.00 32 ASP A C 17
ATOM 20886 O O . ASP A 1 32 ? -0.546 -13.370 1.952 1.00 0.00 32 ASP A O 17
ATOM 20895 N N . LEU A 1 33 ? -1.985 -13.264 0.220 1.00 0.00 33 LEU A N 17
ATOM 20896 C CA . LEU A 1 33 ? -1.099 -13.976 -0.696 1.00 0.00 33 LEU A CA 17
ATOM 20897 C C . LEU A 1 33 ? -1.614 -13.839 -2.128 1.00 0.00 33 LEU A C 17
ATOM 20898 O O . LEU A 1 33 ? -1.692 -14.813 -2.879 1.00 0.00 33 LEU A O 17
ATOM 20914 N N . ARG A 1 34 ? -1.976 -12.611 -2.492 1.00 0.00 34 ARG A N 17
ATOM 20915 C CA . ARG A 1 34 ? -2.496 -12.340 -3.831 1.00 0.00 34 ARG A CA 17
ATOM 20916 C C . ARG A 1 34 ? -1.393 -12.459 -4.882 1.00 0.00 34 ARG A C 17
ATOM 20917 O O . ARG A 1 34 ? -1.545 -13.161 -5.881 1.00 0.00 34 ARG A O 17
ATOM 20938 N N . PHE A 1 35 ? -0.279 -11.765 -4.650 1.00 0.00 35 PHE A N 17
ATOM 20939 C CA . PHE A 1 35 ? 0.840 -11.803 -5.595 1.00 0.00 35 PHE A CA 17
ATOM 20940 C C . PHE A 1 35 ? 1.359 -13.232 -5.758 1.00 0.00 35 PHE A C 17
ATOM 20941 O O . PHE A 1 35 ? 1.388 -13.773 -6.863 1.00 0.00 35 PHE A O 17
ATOM 20958 N N . GLU A 1 36 ? 1.766 -13.841 -4.647 1.00 0.00 36 GLU A N 17
ATOM 20959 C CA . GLU A 1 36 ? 2.282 -15.210 -4.682 1.00 0.00 36 GLU A CA 17
ATOM 20960 C C . GLU A 1 36 ? 1.252 -16.177 -5.279 1.00 0.00 36 GLU A C 17
ATOM 20961 O O . GLU A 1 36 ? 1.604 -17.260 -5.745 1.00 0.00 36 GLU A O 17
ATOM 20973 N N . ASP A 1 37 ? -0.024 -15.781 -5.257 1.00 0.00 37 ASP A N 17
ATOM 20974 C CA . ASP A 1 37 ? -1.093 -16.628 -5.794 1.00 0.00 37 ASP A CA 17
ATOM 20975 C C . ASP A 1 37 ? -0.800 -17.037 -7.240 1.00 0.00 37 ASP A C 17
ATOM 20976 O O . ASP A 1 37 ? -0.529 -18.204 -7.523 1.00 0.00 37 ASP A O 17
ATOM 20985 N N . ILE A 1 38 ? -0.856 -16.066 -8.150 1.00 0.00 38 ILE A N 17
ATOM 20986 C CA . ILE A 1 38 ? -0.593 -16.350 -9.559 1.00 0.00 38 ILE A CA 17
ATOM 20987 C C . ILE A 1 38 ? 0.914 -16.242 -9.841 1.00 0.00 38 ILE A C 17
ATOM 20988 O O . ILE A 1 38 ? 1.729 -16.393 -8.932 1.00 0.00 38 ILE A O 17
ATOM 21004 N N . GLY A 1 39 ? 1.281 -15.993 -11.101 1.00 0.00 39 GLY A N 17
ATOM 21005 C CA . GLY A 1 39 ? 2.692 -15.881 -11.460 1.00 0.00 39 GLY A CA 17
ATOM 21006 C C . GLY A 1 39 ? 3.188 -14.444 -11.314 1.00 0.00 39 GLY A C 17
ATOM 21007 O O . GLY A 1 39 ? 3.685 -13.845 -12.269 1.00 0.00 39 GLY A O 17
ATOM 21011 N N . TYR A 1 40 ? 3.056 -13.900 -10.107 1.00 0.00 40 TYR A N 17
ATOM 21012 C CA . TYR A 1 40 ? 3.502 -12.535 -9.840 1.00 0.00 40 TYR A CA 17
ATOM 21013 C C . TYR A 1 40 ? 4.771 -12.561 -8.985 1.00 0.00 40 TYR A C 17
ATOM 21014 O O . TYR A 1 40 ? 4.826 -11.987 -7.896 1.00 0.00 40 TYR A O 17
ATOM 21032 N N . ASP A 1 41 ? 5.793 -13.247 -9.491 1.00 0.00 41 ASP A N 17
ATOM 21033 C CA . ASP A 1 41 ? 7.058 -13.355 -8.765 1.00 0.00 41 ASP A CA 17
ATOM 21034 C C . ASP A 1 41 ? 7.676 -11.977 -8.542 1.00 0.00 41 ASP A C 17
ATOM 21035 O O . ASP A 1 41 ? 8.012 -11.610 -7.417 1.00 0.00 41 ASP A O 17
ATOM 21044 N N . SER A 1 42 ? 7.822 -11.214 -9.627 1.00 0.00 42 SER A N 17
ATOM 21045 C CA . SER A 1 42 ? 8.402 -9.867 -9.545 1.00 0.00 42 SER A CA 17
ATOM 21046 C C . SER A 1 42 ? 8.699 -9.331 -10.942 1.00 0.00 42 SER A C 17
ATOM 21047 O O . SER A 1 42 ? 8.283 -8.230 -11.300 1.00 0.00 42 SER A O 17
ATOM 21055 N N . LEU A 1 43 ? 9.429 -10.123 -11.725 1.00 0.00 43 LEU A N 17
ATOM 21056 C CA . LEU A 1 43 ? 9.789 -9.722 -13.086 1.00 0.00 43 LEU A CA 17
ATOM 21057 C C . LEU A 1 43 ? 8.539 -9.417 -13.909 1.00 0.00 43 LEU A C 17
ATOM 21058 O O . LEU A 1 43 ? 8.529 -8.502 -14.732 1.00 0.00 43 LEU A O 17
ATOM 21074 N N . ALA A 1 44 ? 7.485 -10.192 -13.675 1.00 0.00 44 ALA A N 17
ATOM 21075 C CA . ALA A 1 44 ? 6.232 -9.994 -14.398 1.00 0.00 44 ALA A CA 17
ATOM 21076 C C . ALA A 1 44 ? 5.640 -8.627 -14.065 1.00 0.00 44 ALA A C 17
ATOM 21077 O O . ALA A 1 44 ? 5.266 -7.862 -14.954 1.00 0.00 44 ALA A O 17
ATOM 21084 N N . LEU A 1 45 ? 5.560 -8.334 -12.771 1.00 0.00 45 LEU A N 17
ATOM 21085 C CA . LEU A 1 45 ? 5.011 -7.054 -12.317 1.00 0.00 45 LEU A CA 17
ATOM 21086 C C . LEU A 1 45 ? 6.092 -5.973 -12.209 1.00 0.00 45 LEU A C 17
ATOM 21087 O O . LEU A 1 45 ? 5.842 -4.883 -11.694 1.00 0.00 45 LEU A O 17
ATOM 21103 N N . MET A 1 46 ? 7.293 -6.280 -12.691 1.00 0.00 46 MET A N 17
ATOM 21104 C CA . MET A 1 46 ? 8.393 -5.320 -12.632 1.00 0.00 46 MET A CA 17
ATOM 21105 C C . MET A 1 46 ? 8.199 -4.209 -13.661 1.00 0.00 46 MET A C 17
ATOM 21106 O O . MET A 1 46 ? 8.289 -3.025 -13.338 1.00 0.00 46 MET A O 17
ATOM 21120 N N . GLU A 1 47 ? 7.940 -4.604 -14.904 1.00 0.00 47 GLU A N 17
ATOM 21121 C CA . GLU A 1 47 ? 7.742 -3.630 -15.977 1.00 0.00 47 GLU A CA 17
ATOM 21122 C C . GLU A 1 47 ? 6.364 -2.986 -15.873 1.00 0.00 47 GLU A C 17
ATOM 21123 O O . GLU A 1 47 ? 6.207 -1.784 -16.088 1.00 0.00 47 GLU A O 17
ATOM 21135 N N . THR A 1 48 ? 5.365 -3.801 -15.547 1.00 0.00 48 THR A N 17
ATOM 21136 C CA . THR A 1 48 ? 3.996 -3.306 -15.420 1.00 0.00 48 THR A CA 17
ATOM 21137 C C . THR A 1 48 ? 3.909 -2.229 -14.340 1.00 0.00 48 THR A C 17
ATOM 21138 O O . THR A 1 48 ? 3.285 -1.185 -14.532 1.00 0.00 48 THR A O 17
ATOM 21149 N N . ALA A 1 49 ? 4.540 -2.498 -13.202 1.00 0.00 49 ALA A N 17
ATOM 21150 C CA . ALA A 1 49 ? 4.529 -1.548 -12.092 1.00 0.00 49 ALA A CA 17
ATOM 21151 C C . ALA A 1 49 ? 5.443 -0.362 -12.388 1.00 0.00 49 ALA A C 17
ATOM 21152 O O . ALA A 1 49 ? 5.202 0.754 -11.927 1.00 0.00 49 ALA A O 17
ATOM 21159 N N . ALA A 1 50 ? 6.496 -0.614 -13.163 1.00 0.00 50 ALA A N 17
ATOM 21160 C CA . ALA A 1 50 ? 7.444 0.441 -13.514 1.00 0.00 50 ALA A CA 17
ATOM 21161 C C . ALA A 1 50 ? 6.741 1.573 -14.257 1.00 0.00 50 ALA A C 17
ATOM 21162 O O . ALA A 1 50 ? 7.052 2.749 -14.064 1.00 0.00 50 ALA A O 17
ATOM 21169 N N . ARG A 1 51 ? 5.787 1.206 -15.108 1.00 0.00 51 ARG A N 17
ATOM 21170 C CA . ARG A 1 51 ? 5.041 2.201 -15.876 1.00 0.00 51 ARG A CA 17
ATOM 21171 C C . ARG A 1 51 ? 3.874 2.745 -15.056 1.00 0.00 51 ARG A C 17
ATOM 21172 O O . ARG A 1 51 ? 3.469 3.896 -15.219 1.00 0.00 51 ARG A O 17
ATOM 21193 N N . LEU A 1 52 ? 3.339 1.906 -14.173 1.00 0.00 52 LEU A N 17
ATOM 21194 C CA . LEU A 1 52 ? 2.220 2.315 -13.329 1.00 0.00 52 LEU A CA 17
ATOM 21195 C C . LEU A 1 52 ? 2.629 3.462 -12.406 1.00 0.00 52 LEU A C 17
ATOM 21196 O O . LEU A 1 52 ? 1.790 4.248 -11.964 1.00 0.00 52 LEU A O 17
ATOM 21212 N N . GLU A 1 53 ? 3.930 3.552 -12.115 1.00 0.00 53 GLU A N 17
ATOM 21213 C CA . GLU A 1 53 ? 4.439 4.608 -11.239 1.00 0.00 53 GLU A CA 17
ATOM 21214 C C . GLU A 1 53 ? 4.856 5.851 -12.030 1.00 0.00 53 GLU A C 17
ATOM 21215 O O . GLU A 1 53 ? 5.681 6.641 -11.571 1.00 0.00 53 GLU A O 17
ATOM 21227 N N . SER A 1 54 ? 4.289 6.017 -13.220 1.00 0.00 54 SER A N 17
ATOM 21228 C CA . SER A 1 54 ? 4.624 7.165 -14.059 1.00 0.00 54 SER A CA 17
ATOM 21229 C C . SER A 1 54 ? 3.611 8.291 -13.863 1.00 0.00 54 SER A C 17
ATOM 21230 O O . SER A 1 54 ? 3.953 9.471 -13.948 1.00 0.00 54 SER A O 17
ATOM 21238 N N . ARG A 1 55 ? 2.362 7.915 -13.605 1.00 0.00 55 ARG A N 17
ATOM 21239 C CA . ARG A 1 55 ? 1.310 8.909 -13.405 1.00 0.00 55 ARG A CA 17
ATOM 21240 C C . ARG A 1 55 ? 1.451 9.580 -12.040 1.00 0.00 55 ARG A C 17
ATOM 21241 O O . ARG A 1 55 ? 1.080 10.741 -11.864 1.00 0.00 55 ARG A O 17
ATOM 21262 N N . TYR A 1 56 ? 1.998 8.843 -11.073 1.00 0.00 56 TYR A N 17
ATOM 21263 C CA . TYR A 1 56 ? 2.185 9.391 -9.732 1.00 0.00 56 TYR A CA 17
ATOM 21264 C C . TYR A 1 56 ? 3.439 10.261 -9.689 1.00 0.00 56 TYR A C 17
ATOM 21265 O O . TYR A 1 56 ? 3.410 11.392 -9.204 1.00 0.00 56 TYR A O 17
ATOM 21283 N N . GLY A 1 57 ? 4.541 9.721 -10.208 1.00 0.00 57 GLY A N 17
ATOM 21284 C CA . GLY A 1 57 ? 5.805 10.455 -10.232 1.00 0.00 57 GLY A CA 17
ATOM 21285 C C . GLY A 1 57 ? 6.245 10.835 -8.820 1.00 0.00 57 GLY A C 17
ATOM 21286 O O . GLY A 1 57 ? 6.731 11.940 -8.582 1.00 0.00 57 GLY A O 17
ATOM 21290 N N . VAL A 1 58 ? 6.060 9.907 -7.887 1.00 0.00 58 VAL A N 17
ATOM 21291 C CA . VAL A 1 58 ? 6.432 10.150 -6.502 1.00 0.00 58 VAL A CA 17
ATOM 21292 C C . VAL A 1 58 ? 7.891 9.761 -6.255 1.00 0.00 58 VAL A C 17
ATOM 21293 O O . VAL A 1 58 ? 8.639 10.484 -5.597 1.00 0.00 58 VAL A O 17
ATOM 21306 N N . SER A 1 59 ? 8.284 8.609 -6.789 1.00 0.00 59 SER A N 17
ATOM 21307 C CA . SER A 1 59 ? 9.653 8.128 -6.618 1.00 0.00 59 SER A CA 17
ATOM 21308 C C . SER A 1 59 ? 9.988 7.081 -7.679 1.00 0.00 59 SER A C 17
ATOM 21309 O O . SER A 1 59 ? 9.239 6.885 -8.635 1.00 0.00 59 SER A O 17
ATOM 21317 N N . ILE A 1 60 ? 11.125 6.412 -7.499 1.00 0.00 60 ILE A N 17
ATOM 21318 C CA . ILE A 1 60 ? 11.555 5.386 -8.446 1.00 0.00 60 ILE A CA 17
ATOM 21319 C C . ILE A 1 60 ? 11.959 4.101 -7.705 1.00 0.00 60 ILE A C 17
ATOM 21320 O O . ILE A 1 60 ? 13.126 3.705 -7.723 1.00 0.00 60 ILE A O 17
ATOM 21336 N N . PRO A 1 61 ? 11.004 3.426 -7.040 1.00 0.00 61 PRO A N 17
ATOM 21337 C CA . PRO A 1 61 ? 11.299 2.183 -6.302 1.00 0.00 61 PRO A CA 17
ATOM 21338 C C . PRO A 1 61 ? 11.334 0.957 -7.212 1.00 0.00 61 PRO A C 17
ATOM 21339 O O . PRO A 1 61 ? 10.297 0.371 -7.526 1.00 0.00 61 PRO A O 17
ATOM 21350 N N . ASP A 1 62 ? 12.536 0.581 -7.637 1.00 0.00 62 ASP A N 17
ATOM 21351 C CA . ASP A 1 62 ? 12.697 -0.575 -8.516 1.00 0.00 62 ASP A CA 17
ATOM 21352 C C . ASP A 1 62 ? 13.148 -1.804 -7.729 1.00 0.00 62 ASP A C 17
ATOM 21353 O O . ASP A 1 62 ? 12.849 -2.938 -8.100 1.00 0.00 62 ASP A O 17
ATOM 21362 N N . ASP A 1 63 ? 13.884 -1.567 -6.646 1.00 0.00 63 ASP A N 17
ATOM 21363 C CA . ASP A 1 63 ? 14.383 -2.666 -5.823 1.00 0.00 63 ASP A CA 17
ATOM 21364 C C . ASP A 1 63 ? 13.305 -3.172 -4.868 1.00 0.00 63 ASP A C 17
ATOM 21365 O O . ASP A 1 63 ? 12.932 -4.344 -4.895 1.00 0.00 63 ASP A O 17
ATOM 21374 N N . VAL A 1 64 ? 12.817 -2.277 -4.014 1.00 0.00 64 VAL A N 17
ATOM 21375 C CA . VAL A 1 64 ? 11.790 -2.646 -3.042 1.00 0.00 64 VAL A CA 17
ATOM 21376 C C . VAL A 1 64 ? 10.498 -3.067 -3.748 1.00 0.00 64 VAL A C 17
ATOM 21377 O O . VAL A 1 64 ? 9.869 -4.059 -3.380 1.00 0.00 64 VAL A O 17
ATOM 21390 N N . ALA A 1 65 ? 10.109 -2.296 -4.758 1.00 0.00 65 ALA A N 17
ATOM 21391 C CA . ALA A 1 65 ? 8.886 -2.595 -5.503 1.00 0.00 65 ALA A CA 17
ATOM 21392 C C . ALA A 1 65 ? 9.099 -3.777 -6.444 1.00 0.00 65 ALA A C 17
ATOM 21393 O O . ALA A 1 65 ? 8.209 -4.605 -6.631 1.00 0.00 65 ALA A O 17
ATOM 21400 N N . GLY A 1 66 ? 10.285 -3.840 -7.040 1.00 0.00 66 GLY A N 17
ATOM 21401 C CA . GLY A 1 66 ? 10.603 -4.923 -7.968 1.00 0.00 66 GLY A CA 17
ATOM 21402 C C . GLY A 1 66 ? 10.532 -6.280 -7.276 1.00 0.00 66 GLY A C 17
ATOM 21403 O O . GLY A 1 66 ? 10.208 -7.293 -7.896 1.00 0.00 66 GLY A O 17
ATOM 21407 N N . ARG A 1 67 ? 10.843 -6.291 -5.984 1.00 0.00 67 ARG A N 17
ATOM 21408 C CA . ARG A 1 67 ? 10.817 -7.534 -5.217 1.00 0.00 67 ARG A CA 17
ATOM 21409 C C . ARG A 1 67 ? 9.609 -7.563 -4.281 1.00 0.00 67 ARG A C 17
ATOM 21410 O O . ARG A 1 67 ? 9.711 -7.962 -3.119 1.00 0.00 67 ARG A O 17
ATOM 21431 N N . VAL A 1 68 ? 8.460 -7.137 -4.799 1.00 0.00 68 VAL A N 17
ATOM 21432 C CA . VAL A 1 68 ? 7.240 -7.121 -3.996 1.00 0.00 68 VAL A CA 17
ATOM 21433 C C . VAL A 1 68 ? 6.579 -8.502 -4.004 1.00 0.00 68 VAL A C 17
ATOM 21434 O O . VAL A 1 68 ? 6.074 -8.963 -5.029 1.00 0.00 68 VAL A O 17
ATOM 21447 N N . ASP A 1 69 ? 6.594 -9.159 -2.848 1.00 0.00 69 ASP A N 17
ATOM 21448 C CA . ASP A 1 69 ? 5.997 -10.487 -2.730 1.00 0.00 69 ASP A CA 17
ATOM 21449 C C . ASP A 1 69 ? 4.536 -10.384 -2.299 1.00 0.00 69 ASP A C 17
ATOM 21450 O O . ASP A 1 69 ? 3.714 -11.233 -2.639 1.00 0.00 69 ASP A O 17
ATOM 21459 N N . THR A 1 70 ? 4.223 -9.333 -1.545 1.00 0.00 70 THR A N 17
ATOM 21460 C CA . THR A 1 70 ? 2.859 -9.127 -1.072 1.00 0.00 70 THR A CA 17
ATOM 21461 C C . THR A 1 70 ? 2.223 -7.931 -1.788 1.00 0.00 70 THR A C 17
ATOM 21462 O O . THR A 1 70 ? 2.926 -7.023 -2.228 1.00 0.00 70 THR A O 17
ATOM 21473 N N . PRO A 1 71 ? 0.886 -7.908 -1.916 1.00 0.00 71 PRO A N 17
ATOM 21474 C CA . PRO A 1 71 ? 0.189 -6.795 -2.591 1.00 0.00 71 PRO A CA 17
ATOM 21475 C C . PRO A 1 71 ? 0.044 -5.572 -1.690 1.00 0.00 71 PRO A C 17
ATOM 21476 O O . PRO A 1 71 ? 0.180 -4.433 -2.138 1.00 0.00 71 PRO A O 17
ATOM 21487 N N . ARG A 1 72 ? -0.230 -5.824 -0.413 1.00 0.00 72 ARG A N 17
ATOM 21488 C CA . ARG A 1 72 ? -0.391 -4.741 0.554 1.00 0.00 72 ARG A CA 17
ATOM 21489 C C . ARG A 1 72 ? 0.875 -3.886 0.629 1.00 0.00 72 ARG A C 17
ATOM 21490 O O . ARG A 1 72 ? 0.825 -2.720 1.019 1.00 0.00 72 ARG A O 17
ATOM 21511 N N . GLU A 1 73 ? 2.010 -4.474 0.251 1.00 0.00 73 GLU A N 17
ATOM 21512 C CA . GLU A 1 73 ? 3.275 -3.748 0.281 1.00 0.00 73 GLU A CA 17
ATOM 21513 C C . GLU A 1 73 ? 3.333 -2.735 -0.857 1.00 0.00 73 GLU A C 17
ATOM 21514 O O . GLU A 1 73 ? 3.857 -1.634 -0.699 1.00 0.00 73 GLU A O 17
ATOM 21526 N N . LEU A 1 74 ? 2.786 -3.122 -2.010 1.00 0.00 74 LEU A N 17
ATOM 21527 C CA . LEU A 1 74 ? 2.776 -2.240 -3.177 1.00 0.00 74 LEU A CA 17
ATOM 21528 C C . LEU A 1 74 ? 2.013 -0.955 -2.866 1.00 0.00 74 LEU A C 17
ATOM 21529 O O . LEU A 1 74 ? 2.474 0.149 -3.160 1.00 0.00 74 LEU A O 17
ATOM 21545 N N . LEU A 1 75 ? 0.839 -1.117 -2.260 1.00 0.00 75 LEU A N 17
ATOM 21546 C CA . LEU A 1 75 ? 0.008 0.029 -1.894 1.00 0.00 75 LEU A CA 17
ATOM 21547 C C . LEU A 1 75 ? 0.757 0.913 -0.901 1.00 0.00 75 LEU A C 17
ATOM 21548 O O . LEU A 1 75 ? 0.838 2.121 -1.071 1.00 0.00 75 LEU A O 17
ATOM 21564 N N . ASP A 1 76 ? 1.302 0.294 0.136 1.00 0.00 76 ASP A N 17
ATOM 21565 C CA . ASP A 1 76 ? 2.047 1.043 1.146 1.00 0.00 76 ASP A CA 17
ATOM 21566 C C . ASP A 1 76 ? 3.356 1.602 0.575 1.00 0.00 76 ASP A C 17
ATOM 21567 O O . ASP A 1 76 ? 4.005 2.439 1.202 1.00 0.00 76 ASP A O 17
ATOM 21576 N N . LEU A 1 77 ? 3.744 1.134 -0.615 1.00 0.00 77 LEU A N 17
ATOM 21577 C CA . LEU A 1 77 ? 4.980 1.599 -1.240 1.00 0.00 77 LEU A CA 17
ATOM 21578 C C . LEU A 1 77 ? 4.785 2.970 -1.883 1.00 0.00 77 LEU A C 17
ATOM 21579 O O . LEU A 1 77 ? 5.375 3.960 -1.450 1.00 0.00 77 LEU A O 17
ATOM 21595 N N . ILE A 1 78 ? 3.962 3.016 -2.927 1.00 0.00 78 ILE A N 17
ATOM 21596 C CA . ILE A 1 78 ? 3.709 4.275 -3.629 1.00 0.00 78 ILE A CA 17
ATOM 21597 C C . ILE A 1 78 ? 2.992 5.261 -2.710 1.00 0.00 78 ILE A C 17
ATOM 21598 O O . ILE A 1 78 ? 3.286 6.455 -2.698 1.00 0.00 78 ILE A O 17
ATOM 21614 N N . ASN A 1 79 ? 2.042 4.736 -1.951 1.00 0.00 79 ASN A N 17
ATOM 21615 C CA . ASN A 1 79 ? 1.259 5.552 -1.024 1.00 0.00 79 ASN A CA 17
ATOM 21616 C C . ASN A 1 79 ? 2.161 6.248 -0.006 1.00 0.00 79 ASN A C 17
ATOM 21617 O O . ASN A 1 79 ? 2.070 7.458 0.197 1.00 0.00 79 ASN A O 17
ATOM 21628 N N . GLY A 1 80 ? 3.025 5.468 0.638 1.00 0.00 80 GLY A N 17
ATOM 21629 C CA . GLY A 1 80 ? 3.933 6.020 1.642 1.00 0.00 80 GLY A CA 17
ATOM 21630 C C . GLY A 1 80 ? 4.869 7.058 1.031 1.00 0.00 80 GLY A C 17
ATOM 21631 O O . GLY A 1 80 ? 5.229 8.043 1.673 1.00 0.00 80 GLY A O 17
ATOM 21635 N N . ALA A 1 81 ? 5.263 6.822 -0.217 1.00 0.00 81 ALA A N 17
ATOM 21636 C CA . ALA A 1 81 ? 6.163 7.742 -0.906 1.00 0.00 81 ALA A CA 17
ATOM 21637 C C . ALA A 1 81 ? 5.484 9.089 -1.138 1.00 0.00 81 ALA A C 17
ATOM 21638 O O . ALA A 1 81 ? 6.131 10.137 -1.125 1.00 0.00 81 ALA A O 17
ATOM 21645 N N . LEU A 1 82 ? 4.172 9.050 -1.353 1.00 0.00 82 LEU A N 17
ATOM 21646 C CA . LEU A 1 82 ? 3.411 10.274 -1.591 1.00 0.00 82 LEU A CA 17
ATOM 21647 C C . LEU A 1 82 ? 3.366 11.127 -0.324 1.00 0.00 82 LEU A C 17
ATOM 21648 O O . LEU A 1 82 ? 3.317 12.356 -0.387 1.00 0.00 82 LEU A O 17
ATOM 21664 N N . ALA A 1 83 ? 3.386 10.461 0.827 1.00 0.00 83 ALA A N 17
ATOM 21665 C CA . ALA A 1 83 ? 3.349 11.166 2.107 1.00 0.00 83 ALA A CA 17
ATOM 21666 C C . ALA A 1 83 ? 4.568 12.072 2.250 1.00 0.00 83 ALA A C 17
ATOM 21667 O O . ALA A 1 83 ? 4.496 13.146 2.847 1.00 0.00 83 ALA A O 17
ATOM 21674 N N . GLU A 1 84 ? 5.689 11.626 1.690 1.00 0.00 84 GLU A N 17
ATOM 21675 C CA . GLU A 1 84 ? 6.925 12.402 1.756 1.00 0.00 84 GLU A CA 17
ATOM 21676 C C . GLU A 1 84 ? 7.287 12.940 0.372 1.00 0.00 84 GLU A C 17
ATOM 21677 O O . GLU A 1 84 ? 8.433 12.851 -0.071 1.00 0.00 84 GLU A O 17
ATOM 21689 N N . ALA A 1 85 ? 6.290 13.501 -0.307 1.00 0.00 85 ALA A N 17
ATOM 21690 C CA . ALA A 1 85 ? 6.505 14.052 -1.642 1.00 0.00 85 ALA A CA 17
ATOM 21691 C C . ALA A 1 85 ? 6.755 15.558 -1.564 1.00 0.00 85 ALA A C 17
ATOM 21692 O O . ALA A 1 85 ? 6.197 16.341 -2.336 1.00 0.00 85 ALA A O 17
ATOM 21699 N N . ALA A 1 86 ? 7.606 15.955 -0.621 1.00 0.00 86 ALA A N 17
ATOM 21700 C CA . ALA A 1 86 ? 7.933 17.369 -0.444 1.00 0.00 86 ALA A CA 17
ATOM 21701 C C . ALA A 1 86 ? 6.679 18.172 -0.109 1.00 0.00 86 ALA A C 17
ATOM 21702 O O . ALA A 1 86 ? 6.729 19.386 -0.218 1.00 0.00 86 ALA A O 17
ATOM 21710 N N . MET A 1 1 ? -2.452 18.170 0.141 1.00 0.00 1 MET A N 18
ATOM 21711 C CA . MET A 1 1 ? -3.197 16.884 0.234 1.00 0.00 1 MET A CA 18
ATOM 21712 C C . MET A 1 1 ? -2.538 15.986 1.277 1.00 0.00 1 MET A C 18
ATOM 21713 O O . MET A 1 1 ? -1.524 16.346 1.875 1.00 0.00 1 MET A O 18
ATOM 21729 N N . ALA A 1 2 ? -3.127 14.813 1.486 1.00 0.00 2 ALA A N 18
ATOM 21730 C CA . ALA A 1 2 ? -2.591 13.863 2.457 1.00 0.00 2 ALA A CA 18
ATOM 21731 C C . ALA A 1 2 ? -2.375 12.502 1.803 1.00 0.00 2 ALA A C 18
ATOM 21732 O O . ALA A 1 2 ? -1.290 11.926 1.875 1.00 0.00 2 ALA A O 18
ATOM 21739 N N . THR A 1 3 ? -3.425 11.997 1.160 1.00 0.00 3 THR A N 18
ATOM 21740 C CA . THR A 1 3 ? -3.346 10.702 0.488 1.00 0.00 3 THR A CA 18
ATOM 21741 C C . THR A 1 3 ? -4.455 10.578 -0.551 1.00 0.00 3 THR A C 18
ATOM 21742 O O . THR A 1 3 ? -5.437 11.320 -0.523 1.00 0.00 3 THR A O 18
ATOM 21753 N N . LEU A 1 4 ? -4.289 9.628 -1.469 1.00 0.00 4 LEU A N 18
ATOM 21754 C CA . LEU A 1 4 ? -5.290 9.416 -2.514 1.00 0.00 4 LEU A CA 18
ATOM 21755 C C . LEU A 1 4 ? -5.208 8.001 -3.084 1.00 0.00 4 LEU A C 18
ATOM 21756 O O . LEU A 1 4 ? -5.579 7.761 -4.233 1.00 0.00 4 LEU A O 18
ATOM 21772 N N . LEU A 1 5 ? -4.723 7.071 -2.271 1.00 0.00 5 LEU A N 18
ATOM 21773 C CA . LEU A 1 5 ? -4.599 5.680 -2.706 1.00 0.00 5 LEU A CA 18
ATOM 21774 C C . LEU A 1 5 ? -5.102 4.741 -1.610 1.00 0.00 5 LEU A C 18
ATOM 21775 O O . LEU A 1 5 ? -4.829 4.943 -0.428 1.00 0.00 5 LEU A O 18
ATOM 21791 N N . THR A 1 6 ? -5.847 3.717 -2.015 1.00 0.00 6 THR A N 18
ATOM 21792 C CA . THR A 1 6 ? -6.388 2.759 -1.052 1.00 0.00 6 THR A CA 18
ATOM 21793 C C . THR A 1 6 ? -6.115 1.322 -1.489 1.00 0.00 6 THR A C 18
ATOM 21794 O O . THR A 1 6 ? -5.507 1.071 -2.533 1.00 0.00 6 THR A O 18
ATOM 21805 N N . THR A 1 7 ? -6.585 0.380 -0.674 1.00 0.00 7 THR A N 18
ATOM 21806 C CA . THR A 1 7 ? -6.409 -1.040 -0.969 1.00 0.00 7 THR A CA 18
ATOM 21807 C C . THR A 1 7 ? -7.069 -1.386 -2.297 1.00 0.00 7 THR A C 18
ATOM 21808 O O . THR A 1 7 ? -6.460 -2.002 -3.167 1.00 0.00 7 THR A O 18
ATOM 21819 N N . ASP A 1 8 ? -8.321 -0.962 -2.452 1.00 0.00 8 ASP A N 18
ATOM 21820 C CA . ASP A 1 8 ? -9.052 -1.216 -3.694 1.00 0.00 8 ASP A CA 18
ATOM 21821 C C . ASP A 1 8 ? -8.277 -0.667 -4.895 1.00 0.00 8 ASP A C 18
ATOM 21822 O O . ASP A 1 8 ? -8.424 -1.147 -6.019 1.00 0.00 8 ASP A O 18
ATOM 21831 N N . ASP A 1 9 ? -7.442 0.344 -4.639 1.00 0.00 9 ASP A N 18
ATOM 21832 C CA . ASP A 1 9 ? -6.642 0.950 -5.698 1.00 0.00 9 ASP A CA 18
ATOM 21833 C C . ASP A 1 9 ? -5.553 -0.012 -6.164 1.00 0.00 9 ASP A C 18
ATOM 21834 O O . ASP A 1 9 ? -5.351 -0.200 -7.363 1.00 0.00 9 ASP A O 18
ATOM 21843 N N . LEU A 1 10 ? -4.847 -0.620 -5.207 1.00 0.00 10 LEU A N 18
ATOM 21844 C CA . LEU A 1 10 ? -3.777 -1.559 -5.560 1.00 0.00 10 LEU A CA 18
ATOM 21845 C C . LEU A 1 10 ? -4.346 -2.727 -6.376 1.00 0.00 10 LEU A C 18
ATOM 21846 O O . LEU A 1 10 ? -3.691 -3.260 -7.273 1.00 0.00 10 LEU A O 18
ATOM 21862 N N . ARG A 1 11 ? -5.576 -3.109 -6.045 1.00 0.00 11 ARG A N 18
ATOM 21863 C CA . ARG A 1 11 ? -6.241 -4.209 -6.739 1.00 0.00 11 ARG A CA 18
ATOM 21864 C C . ARG A 1 11 ? -6.474 -3.853 -8.203 1.00 0.00 11 ARG A C 18
ATOM 21865 O O . ARG A 1 11 ? -6.203 -4.649 -9.101 1.00 0.00 11 ARG A O 18
ATOM 21886 N N . ARG A 1 12 ? -6.987 -2.647 -8.430 1.00 0.00 12 ARG A N 18
ATOM 21887 C CA . ARG A 1 12 ? -7.264 -2.185 -9.788 1.00 0.00 12 ARG A CA 18
ATOM 21888 C C . ARG A 1 12 ? -5.988 -2.168 -10.626 1.00 0.00 12 ARG A C 18
ATOM 21889 O O . ARG A 1 12 ? -6.015 -2.433 -11.828 1.00 0.00 12 ARG A O 18
ATOM 21910 N N . ALA A 1 13 ? -4.870 -1.855 -9.979 1.00 0.00 13 ALA A N 18
ATOM 21911 C CA . ALA A 1 13 ? -3.587 -1.810 -10.676 1.00 0.00 13 ALA A CA 18
ATOM 21912 C C . ALA A 1 13 ? -3.128 -3.218 -11.041 1.00 0.00 13 ALA A C 18
ATOM 21913 O O . ALA A 1 13 ? -2.459 -3.427 -12.053 1.00 0.00 13 ALA A O 18
ATOM 21920 N N . LEU A 1 14 ? -3.496 -4.182 -10.202 1.00 0.00 14 LEU A N 18
ATOM 21921 C CA . LEU A 1 14 ? -3.118 -5.574 -10.437 1.00 0.00 14 LEU A CA 18
ATOM 21922 C C . LEU A 1 14 ? -4.016 -6.220 -11.497 1.00 0.00 14 LEU A C 18
ATOM 21923 O O . LEU A 1 14 ? -3.645 -7.221 -12.110 1.00 0.00 14 LEU A O 18
ATOM 21939 N N . VAL A 1 15 ? -5.201 -5.645 -11.704 1.00 0.00 15 VAL A N 18
ATOM 21940 C CA . VAL A 1 15 ? -6.137 -6.185 -12.689 1.00 0.00 15 VAL A CA 18
ATOM 21941 C C . VAL A 1 15 ? -5.862 -5.596 -14.074 1.00 0.00 15 VAL A C 18
ATOM 21942 O O . VAL A 1 15 ? -6.133 -6.228 -15.094 1.00 0.00 15 VAL A O 18
ATOM 21955 N N . GLU A 1 16 ? -5.327 -4.375 -14.099 1.00 0.00 16 GLU A N 18
ATOM 21956 C CA . GLU A 1 16 ? -5.024 -3.708 -15.366 1.00 0.00 16 GLU A CA 18
ATOM 21957 C C . GLU A 1 16 ? -4.083 -4.554 -16.223 1.00 0.00 16 GLU A C 18
ATOM 21958 O O . GLU A 1 16 ? -4.091 -4.462 -17.451 1.00 0.00 16 GLU A O 18
ATOM 21970 N N . CYS A 1 17 ? -3.270 -5.379 -15.564 1.00 0.00 17 CYS A N 18
ATOM 21971 C CA . CYS A 1 17 ? -2.327 -6.236 -16.279 1.00 0.00 17 CYS A CA 18
ATOM 21972 C C . CYS A 1 17 ? -3.069 -7.193 -17.209 1.00 0.00 17 CYS A C 18
ATOM 21973 O O . CYS A 1 17 ? -2.663 -7.409 -18.351 1.00 0.00 17 CYS A O 18
ATOM 21981 N N . ALA A 1 18 ? -4.161 -7.761 -16.708 1.00 0.00 18 ALA A N 18
ATOM 21982 C CA . ALA A 1 18 ? -4.956 -8.694 -17.503 1.00 0.00 18 ALA A CA 18
ATOM 21983 C C . ALA A 1 18 ? -6.336 -8.109 -17.787 1.00 0.00 18 ALA A C 18
ATOM 21984 O O . ALA A 1 18 ? -6.648 -7.737 -18.918 1.00 0.00 18 ALA A O 18
ATOM 21991 N N . GLY A 1 19 ? -7.159 -8.031 -16.744 1.00 0.00 19 GLY A N 18
ATOM 21992 C CA . GLY A 1 19 ? -8.507 -7.488 -16.889 1.00 0.00 19 GLY A CA 18
ATOM 21993 C C . GLY A 1 19 ? -9.552 -8.593 -16.792 1.00 0.00 19 GLY A C 18
ATOM 21994 O O . GLY A 1 19 ? -9.472 -9.607 -17.486 1.00 0.00 19 GLY A O 18
ATOM 21998 N N . GLU A 1 20 ? -10.536 -8.384 -15.920 1.00 0.00 20 GLU A N 18
ATOM 21999 C CA . GLU A 1 20 ? -11.603 -9.365 -15.733 1.00 0.00 20 GLU A CA 18
ATOM 22000 C C . GLU A 1 20 ? -11.029 -10.702 -15.274 1.00 0.00 20 GLU A C 18
ATOM 22001 O O . GLU A 1 20 ? -10.575 -11.508 -16.084 1.00 0.00 20 GLU A O 18
ATOM 22013 N N . THR A 1 21 ? -11.058 -10.920 -13.952 1.00 0.00 21 THR A N 18
ATOM 22014 C CA . THR A 1 21 ? -10.547 -12.160 -13.334 1.00 0.00 21 THR A CA 18
ATOM 22015 C C . THR A 1 21 ? -9.244 -12.638 -13.979 1.00 0.00 21 THR A C 18
ATOM 22016 O O . THR A 1 21 ? -9.240 -13.289 -15.022 1.00 0.00 21 THR A O 18
ATOM 22027 N N . ASP A 1 22 ? -8.141 -12.319 -13.322 1.00 0.00 22 ASP A N 18
ATOM 22028 C CA . ASP A 1 22 ? -6.829 -12.727 -13.812 1.00 0.00 22 ASP A CA 18
ATOM 22029 C C . ASP A 1 22 ? -6.355 -13.980 -13.077 1.00 0.00 22 ASP A C 18
ATOM 22030 O O . ASP A 1 22 ? -5.154 -14.213 -12.935 1.00 0.00 22 ASP A O 18
ATOM 22039 N N . GLY A 1 23 ? -7.310 -14.785 -12.608 1.00 0.00 23 GLY A N 18
ATOM 22040 C CA . GLY A 1 23 ? -6.969 -16.010 -11.887 1.00 0.00 23 GLY A CA 18
ATOM 22041 C C . GLY A 1 23 ? -6.965 -15.764 -10.383 1.00 0.00 23 GLY A C 18
ATOM 22042 O O . GLY A 1 23 ? -5.971 -16.011 -9.701 1.00 0.00 23 GLY A O 18
ATOM 22046 N N . THR A 1 24 ? -8.095 -15.278 -9.874 1.00 0.00 24 THR A N 18
ATOM 22047 C CA . THR A 1 24 ? -8.224 -15.001 -8.449 1.00 0.00 24 THR A CA 18
ATOM 22048 C C . THR A 1 24 ? -9.696 -14.978 -8.055 1.00 0.00 24 THR A C 18
ATOM 22049 O O . THR A 1 24 ? -10.507 -14.277 -8.658 1.00 0.00 24 THR A O 18
ATOM 22060 N N . ASP A 1 25 ? -10.026 -15.757 -7.036 1.00 0.00 25 ASP A N 18
ATOM 22061 C CA . ASP A 1 25 ? -11.402 -15.832 -6.555 1.00 0.00 25 ASP A CA 18
ATOM 22062 C C . ASP A 1 25 ? -11.594 -14.920 -5.348 1.00 0.00 25 ASP A C 18
ATOM 22063 O O . ASP A 1 25 ? -11.559 -15.365 -4.202 1.00 0.00 25 ASP A O 18
ATOM 22072 N N . LEU A 1 26 ? -11.796 -13.637 -5.629 1.00 0.00 26 LEU A N 18
ATOM 22073 C CA . LEU A 1 26 ? -11.997 -12.644 -4.578 1.00 0.00 26 LEU A CA 18
ATOM 22074 C C . LEU A 1 26 ? -13.263 -12.953 -3.792 1.00 0.00 26 LEU A C 18
ATOM 22075 O O . LEU A 1 26 ? -14.354 -12.493 -4.130 1.00 0.00 26 LEU A O 18
ATOM 22091 N N . SER A 1 27 ? -13.102 -13.741 -2.738 1.00 0.00 27 SER A N 18
ATOM 22092 C CA . SER A 1 27 ? -14.236 -14.119 -1.897 1.00 0.00 27 SER A CA 18
ATOM 22093 C C . SER A 1 27 ? -13.976 -13.730 -0.444 1.00 0.00 27 SER A C 18
ATOM 22094 O O . SER A 1 27 ? -14.404 -14.416 0.484 1.00 0.00 27 SER A O 18
ATOM 22102 N N . GLY A 1 28 ? -13.271 -12.618 -0.257 1.00 0.00 28 GLY A N 18
ATOM 22103 C CA . GLY A 1 28 ? -12.960 -12.145 1.090 1.00 0.00 28 GLY A CA 18
ATOM 22104 C C . GLY A 1 28 ? -11.766 -11.196 1.069 1.00 0.00 28 GLY A C 18
ATOM 22105 O O . GLY A 1 28 ? -11.891 -10.024 0.712 1.00 0.00 28 GLY A O 18
ATOM 22109 N N . ASP A 1 29 ? -10.605 -11.718 1.456 1.00 0.00 29 ASP A N 18
ATOM 22110 C CA . ASP A 1 29 ? -9.390 -10.911 1.480 1.00 0.00 29 ASP A CA 18
ATOM 22111 C C . ASP A 1 29 ? -8.497 -11.264 0.296 1.00 0.00 29 ASP A C 18
ATOM 22112 O O . ASP A 1 29 ? -8.732 -12.247 -0.407 1.00 0.00 29 ASP A O 18
ATOM 22121 N N . PHE A 1 30 ? -7.470 -10.449 0.082 1.00 0.00 30 PHE A N 18
ATOM 22122 C CA . PHE A 1 30 ? -6.544 -10.682 -1.022 1.00 0.00 30 PHE A CA 18
ATOM 22123 C C . PHE A 1 30 ? -5.160 -10.128 -0.693 1.00 0.00 30 PHE A C 18
ATOM 22124 O O . PHE A 1 30 ? -4.417 -9.704 -1.579 1.00 0.00 30 PHE A O 18
ATOM 22141 N N . LEU A 1 31 ? -4.829 -10.126 0.592 1.00 0.00 31 LEU A N 18
ATOM 22142 C CA . LEU A 1 31 ? -3.537 -9.612 1.029 1.00 0.00 31 LEU A CA 18
ATOM 22143 C C . LEU A 1 31 ? -2.861 -10.589 1.986 1.00 0.00 31 LEU A C 18
ATOM 22144 O O . LEU A 1 31 ? -2.134 -10.191 2.896 1.00 0.00 31 LEU A O 18
ATOM 22160 N N . ASP A 1 32 ? -3.105 -11.874 1.755 1.00 0.00 32 ASP A N 18
ATOM 22161 C CA . ASP A 1 32 ? -2.512 -12.921 2.582 1.00 0.00 32 ASP A CA 18
ATOM 22162 C C . ASP A 1 32 ? -1.611 -13.806 1.726 1.00 0.00 32 ASP A C 18
ATOM 22163 O O . ASP A 1 32 ? -0.507 -14.173 2.129 1.00 0.00 32 ASP A O 18
ATOM 22172 N N . LEU A 1 33 ? -2.099 -14.137 0.533 1.00 0.00 33 LEU A N 18
ATOM 22173 C CA . LEU A 1 33 ? -1.343 -14.974 -0.392 1.00 0.00 33 LEU A CA 18
ATOM 22174 C C . LEU A 1 33 ? -1.548 -14.478 -1.825 1.00 0.00 33 LEU A C 18
ATOM 22175 O O . LEU A 1 33 ? -2.069 -15.193 -2.684 1.00 0.00 33 LEU A O 18
ATOM 22191 N N . ARG A 1 34 ? -1.138 -13.235 -2.069 1.00 0.00 34 ARG A N 18
ATOM 22192 C CA . ARG A 1 34 ? -1.287 -12.640 -3.396 1.00 0.00 34 ARG A CA 18
ATOM 22193 C C . ARG A 1 34 ? 0.016 -12.743 -4.185 1.00 0.00 34 ARG A C 18
ATOM 22194 O O . ARG A 1 34 ? 0.091 -13.445 -5.194 1.00 0.00 34 ARG A O 18
ATOM 22215 N N . PHE A 1 35 ? 1.042 -12.036 -3.719 1.00 0.00 35 PHE A N 18
ATOM 22216 C CA . PHE A 1 35 ? 2.339 -12.059 -4.396 1.00 0.00 35 PHE A CA 18
ATOM 22217 C C . PHE A 1 35 ? 3.031 -13.401 -4.179 1.00 0.00 35 PHE A C 18
ATOM 22218 O O . PHE A 1 35 ? 3.756 -13.890 -5.045 1.00 0.00 35 PHE A O 18
ATOM 22235 N N . GLU A 1 36 ? 2.802 -13.992 -3.010 1.00 0.00 36 GLU A N 18
ATOM 22236 C CA . GLU A 1 36 ? 3.412 -15.280 -2.689 1.00 0.00 36 GLU A CA 18
ATOM 22237 C C . GLU A 1 36 ? 2.409 -16.410 -2.910 1.00 0.00 36 GLU A C 18
ATOM 22238 O O . GLU A 1 36 ? 2.074 -17.163 -1.994 1.00 0.00 36 GLU A O 18
ATOM 22250 N N . ASP A 1 37 ? 1.936 -16.514 -4.143 1.00 0.00 37 ASP A N 18
ATOM 22251 C CA . ASP A 1 37 ? 0.967 -17.548 -4.496 1.00 0.00 37 ASP A CA 18
ATOM 22252 C C . ASP A 1 37 ? 1.428 -18.315 -5.731 1.00 0.00 37 ASP A C 18
ATOM 22253 O O . ASP A 1 37 ? 1.712 -19.511 -5.665 1.00 0.00 37 ASP A O 18
ATOM 22262 N N . ILE A 1 38 ? 1.496 -17.615 -6.861 1.00 0.00 38 ILE A N 18
ATOM 22263 C CA . ILE A 1 38 ? 1.923 -18.246 -8.108 1.00 0.00 38 ILE A CA 18
ATOM 22264 C C . ILE A 1 38 ? 3.351 -17.833 -8.463 1.00 0.00 38 ILE A C 18
ATOM 22265 O O . ILE A 1 38 ? 3.721 -17.780 -9.636 1.00 0.00 38 ILE A O 18
ATOM 22281 N N . GLY A 1 39 ? 4.147 -17.529 -7.439 1.00 0.00 39 GLY A N 18
ATOM 22282 C CA . GLY A 1 39 ? 5.526 -17.109 -7.666 1.00 0.00 39 GLY A CA 18
ATOM 22283 C C . GLY A 1 39 ? 5.556 -15.814 -8.471 1.00 0.00 39 GLY A C 18
ATOM 22284 O O . GLY A 1 39 ? 6.264 -15.702 -9.471 1.00 0.00 39 GLY A O 18
ATOM 22288 N N . TYR A 1 40 ? 4.767 -14.840 -8.021 1.00 0.00 40 TYR A N 18
ATOM 22289 C CA . TYR A 1 40 ? 4.691 -13.550 -8.703 1.00 0.00 40 TYR A CA 18
ATOM 22290 C C . TYR A 1 40 ? 6.065 -12.881 -8.740 1.00 0.00 40 TYR A C 18
ATOM 22291 O O . TYR A 1 40 ? 6.437 -12.144 -7.828 1.00 0.00 40 TYR A O 18
ATOM 22309 N N . ASP A 1 41 ? 6.808 -13.142 -9.812 1.00 0.00 41 ASP A N 18
ATOM 22310 C CA . ASP A 1 41 ? 8.132 -12.555 -9.963 1.00 0.00 41 ASP A CA 18
ATOM 22311 C C . ASP A 1 41 ? 8.004 -11.065 -10.245 1.00 0.00 41 ASP A C 18
ATOM 22312 O O . ASP A 1 41 ? 6.950 -10.584 -10.660 1.00 0.00 41 ASP A O 18
ATOM 22321 N N . SER A 1 42 ? 9.087 -10.341 -10.005 1.00 0.00 42 SER A N 18
ATOM 22322 C CA . SER A 1 42 ? 9.098 -8.895 -10.225 1.00 0.00 42 SER A CA 18
ATOM 22323 C C . SER A 1 42 ? 8.725 -8.550 -11.666 1.00 0.00 42 SER A C 18
ATOM 22324 O O . SER A 1 42 ? 8.189 -7.478 -11.937 1.00 0.00 42 SER A O 18
ATOM 22332 N N . LEU A 1 43 ? 9.021 -9.466 -12.585 1.00 0.00 43 LEU A N 18
ATOM 22333 C CA . LEU A 1 43 ? 8.717 -9.243 -13.998 1.00 0.00 43 LEU A CA 18
ATOM 22334 C C . LEU A 1 43 ? 7.217 -9.037 -14.209 1.00 0.00 43 LEU A C 18
ATOM 22335 O O . LEU A 1 43 ? 6.799 -8.188 -14.996 1.00 0.00 43 LEU A O 18
ATOM 22351 N N . ALA A 1 44 ? 6.415 -9.828 -13.503 1.00 0.00 44 ALA A N 18
ATOM 22352 C CA . ALA A 1 44 ? 4.962 -9.729 -13.624 1.00 0.00 44 ALA A CA 18
ATOM 22353 C C . ALA A 1 44 ? 4.475 -8.362 -13.154 1.00 0.00 44 ALA A C 18
ATOM 22354 O O . ALA A 1 44 ? 3.721 -7.683 -13.852 1.00 0.00 44 ALA A O 18
ATOM 22361 N N . LEU A 1 45 ? 4.910 -7.969 -11.961 1.00 0.00 45 LEU A N 18
ATOM 22362 C CA . LEU A 1 45 ? 4.509 -6.676 -11.400 1.00 0.00 45 LEU A CA 18
ATOM 22363 C C . LEU A 1 45 ? 5.478 -5.557 -11.792 1.00 0.00 45 LEU A C 18
ATOM 22364 O O . LEU A 1 45 ? 5.425 -4.454 -11.245 1.00 0.00 45 LEU A O 18
ATOM 22380 N N . MET A 1 46 ? 6.357 -5.845 -12.746 1.00 0.00 46 MET A N 18
ATOM 22381 C CA . MET A 1 46 ? 7.328 -4.853 -13.205 1.00 0.00 46 MET A CA 18
ATOM 22382 C C . MET A 1 46 ? 6.623 -3.734 -13.969 1.00 0.00 46 MET A C 18
ATOM 22383 O O . MET A 1 46 ? 6.932 -2.555 -13.798 1.00 0.00 46 MET A O 18
ATOM 22397 N N . GLU A 1 47 ? 5.675 -4.121 -14.819 1.00 0.00 47 GLU A N 18
ATOM 22398 C CA . GLU A 1 47 ? 4.931 -3.147 -15.615 1.00 0.00 47 GLU A CA 18
ATOM 22399 C C . GLU A 1 47 ? 3.906 -2.413 -14.753 1.00 0.00 47 GLU A C 18
ATOM 22400 O O . GLU A 1 47 ? 3.565 -1.261 -15.020 1.00 0.00 47 GLU A O 18
ATOM 22412 N N . THR A 1 48 ? 3.415 -3.092 -13.719 1.00 0.00 48 THR A N 18
ATOM 22413 C CA . THR A 1 48 ? 2.427 -2.489 -12.829 1.00 0.00 48 THR A CA 18
ATOM 22414 C C . THR A 1 48 ? 3.023 -1.283 -12.109 1.00 0.00 48 THR A C 18
ATOM 22415 O O . THR A 1 48 ? 2.444 -0.197 -12.104 1.00 0.00 48 THR A O 18
ATOM 22426 N N . ALA A 1 49 ? 4.185 -1.487 -11.499 1.00 0.00 49 ALA A N 18
ATOM 22427 C CA . ALA A 1 49 ? 4.854 -0.408 -10.776 1.00 0.00 49 ALA A CA 18
ATOM 22428 C C . ALA A 1 49 ? 5.421 0.624 -11.748 1.00 0.00 49 ALA A C 18
ATOM 22429 O O . ALA A 1 49 ? 5.513 1.809 -11.430 1.00 0.00 49 ALA A O 18
ATOM 22436 N N . ALA A 1 50 ? 5.807 0.159 -12.933 1.00 0.00 50 ALA A N 18
ATOM 22437 C CA . ALA A 1 50 ? 6.371 1.049 -13.945 1.00 0.00 50 ALA A CA 18
ATOM 22438 C C . ALA A 1 50 ? 5.345 2.091 -14.383 1.00 0.00 50 ALA A C 18
ATOM 22439 O O . ALA A 1 50 ? 5.693 3.229 -14.696 1.00 0.00 50 ALA A O 18
ATOM 22446 N N . ARG A 1 51 ? 4.078 1.690 -14.403 1.00 0.00 51 ARG A N 18
ATOM 22447 C CA . ARG A 1 51 ? 3.008 2.598 -14.807 1.00 0.00 51 ARG A CA 18
ATOM 22448 C C . ARG A 1 51 ? 2.563 3.458 -13.628 1.00 0.00 51 ARG A C 18
ATOM 22449 O O . ARG A 1 51 ? 2.131 4.597 -13.802 1.00 0.00 51 ARG A O 18
ATOM 22470 N N . LEU A 1 52 ? 2.671 2.899 -12.426 1.00 0.00 52 LEU A N 18
ATOM 22471 C CA . LEU A 1 52 ? 2.276 3.622 -11.220 1.00 0.00 52 LEU A CA 18
ATOM 22472 C C . LEU A 1 52 ? 3.210 4.809 -10.966 1.00 0.00 52 LEU A C 18
ATOM 22473 O O . LEU A 1 52 ? 2.821 5.793 -10.337 1.00 0.00 52 LEU A O 18
ATOM 22489 N N . GLU A 1 53 ? 4.445 4.706 -11.456 1.00 0.00 53 GLU A N 18
ATOM 22490 C CA . GLU A 1 53 ? 5.420 5.781 -11.265 1.00 0.00 53 GLU A CA 18
ATOM 22491 C C . GLU A 1 53 ? 5.372 6.802 -12.407 1.00 0.00 53 GLU A C 18
ATOM 22492 O O . GLU A 1 53 ? 6.284 7.615 -12.561 1.00 0.00 53 GLU A O 18
ATOM 22504 N N . SER A 1 54 ? 4.310 6.757 -13.208 1.00 0.00 54 SER A N 18
ATOM 22505 C CA . SER A 1 54 ? 4.176 7.687 -14.325 1.00 0.00 54 SER A CA 18
ATOM 22506 C C . SER A 1 54 ? 3.235 8.831 -13.960 1.00 0.00 54 SER A C 18
ATOM 22507 O O . SER A 1 54 ? 3.594 10.004 -14.058 1.00 0.00 54 SER A O 18
ATOM 22515 N N . ARG A 1 55 ? 2.024 8.476 -13.539 1.00 0.00 55 ARG A N 18
ATOM 22516 C CA . ARG A 1 55 ? 1.035 9.482 -13.162 1.00 0.00 55 ARG A CA 18
ATOM 22517 C C . ARG A 1 55 ? 1.424 10.147 -11.845 1.00 0.00 55 ARG A C 18
ATOM 22518 O O . ARG A 1 55 ? 1.629 11.359 -11.783 1.00 0.00 55 ARG A O 18
ATOM 22539 N N . TYR A 1 56 ? 1.520 9.340 -10.792 1.00 0.00 56 TYR A N 18
ATOM 22540 C CA . TYR A 1 56 ? 1.884 9.861 -9.477 1.00 0.00 56 TYR A CA 18
ATOM 22541 C C . TYR A 1 56 ? 3.361 10.248 -9.436 1.00 0.00 56 TYR A C 18
ATOM 22542 O O . TYR A 1 56 ? 3.764 11.120 -8.666 1.00 0.00 56 TYR A O 18
ATOM 22560 N N . GLY A 1 57 ? 4.167 9.593 -10.272 1.00 0.00 57 GLY A N 18
ATOM 22561 C CA . GLY A 1 57 ? 5.598 9.885 -10.314 1.00 0.00 57 GLY A CA 18
ATOM 22562 C C . GLY A 1 57 ? 6.257 9.542 -8.984 1.00 0.00 57 GLY A C 18
ATOM 22563 O O . GLY A 1 57 ? 7.000 10.343 -8.416 1.00 0.00 57 GLY A O 18
ATOM 22567 N N . VAL A 1 58 ? 5.971 8.340 -8.489 1.00 0.00 58 VAL A N 18
ATOM 22568 C CA . VAL A 1 58 ? 6.535 7.893 -7.216 1.00 0.00 58 VAL A CA 18
ATOM 22569 C C . VAL A 1 58 ? 8.079 7.882 -7.290 1.00 0.00 58 VAL A C 18
ATOM 22570 O O . VAL A 1 58 ? 8.718 8.905 -7.040 1.00 0.00 58 VAL A O 18
ATOM 22583 N N . SER A 1 59 ? 8.679 6.737 -7.624 1.00 0.00 59 SER A N 18
ATOM 22584 C CA . SER A 1 59 ? 10.133 6.650 -7.707 1.00 0.00 59 SER A CA 18
ATOM 22585 C C . SER A 1 59 ? 10.536 5.431 -8.541 1.00 0.00 59 SER A C 18
ATOM 22586 O O . SER A 1 59 ? 9.722 4.875 -9.277 1.00 0.00 59 SER A O 18
ATOM 22594 N N . ILE A 1 60 ? 11.797 5.014 -8.416 1.00 0.00 60 ILE A N 18
ATOM 22595 C CA . ILE A 1 60 ? 12.282 3.855 -9.164 1.00 0.00 60 ILE A CA 18
ATOM 22596 C C . ILE A 1 60 ? 12.779 2.764 -8.197 1.00 0.00 60 ILE A C 18
ATOM 22597 O O . ILE A 1 60 ? 13.984 2.570 -8.034 1.00 0.00 60 ILE A O 18
ATOM 22613 N N . PRO A 1 61 ? 11.858 2.032 -7.544 1.00 0.00 61 PRO A N 18
ATOM 22614 C CA . PRO A 1 61 ? 12.240 0.964 -6.600 1.00 0.00 61 PRO A CA 18
ATOM 22615 C C . PRO A 1 61 ? 12.590 -0.342 -7.307 1.00 0.00 61 PRO A C 18
ATOM 22616 O O . PRO A 1 61 ? 11.755 -0.941 -7.982 1.00 0.00 61 PRO A O 18
ATOM 22627 N N . ASP A 1 62 ? 13.837 -0.773 -7.151 1.00 0.00 62 ASP A N 18
ATOM 22628 C CA . ASP A 1 62 ? 14.286 -2.010 -7.784 1.00 0.00 62 ASP A CA 18
ATOM 22629 C C . ASP A 1 62 ? 14.326 -3.159 -6.778 1.00 0.00 62 ASP A C 18
ATOM 22630 O O . ASP A 1 62 ? 13.855 -4.261 -7.054 1.00 0.00 62 ASP A O 18
ATOM 22639 N N . ASP A 1 63 ? 14.915 -2.892 -5.614 1.00 0.00 63 ASP A N 18
ATOM 22640 C CA . ASP A 1 63 ? 15.038 -3.917 -4.577 1.00 0.00 63 ASP A CA 18
ATOM 22641 C C . ASP A 1 63 ? 13.786 -3.991 -3.706 1.00 0.00 63 ASP A C 18
ATOM 22642 O O . ASP A 1 63 ? 13.314 -5.077 -3.372 1.00 0.00 63 ASP A O 18
ATOM 22651 N N . VAL A 1 64 ? 13.262 -2.830 -3.325 1.00 0.00 64 VAL A N 18
ATOM 22652 C CA . VAL A 1 64 ? 12.073 -2.791 -2.474 1.00 0.00 64 VAL A CA 18
ATOM 22653 C C . VAL A 1 64 ? 10.838 -3.275 -3.237 1.00 0.00 64 VAL A C 18
ATOM 22654 O O . VAL A 1 64 ? 10.037 -4.053 -2.718 1.00 0.00 64 VAL A O 18
ATOM 22667 N N . ALA A 1 65 ? 10.691 -2.802 -4.470 1.00 0.00 65 ALA A N 18
ATOM 22668 C CA . ALA A 1 65 ? 9.545 -3.193 -5.291 1.00 0.00 65 ALA A CA 18
ATOM 22669 C C . ALA A 1 65 ? 9.801 -4.534 -5.971 1.00 0.00 65 ALA A C 18
ATOM 22670 O O . ALA A 1 65 ? 8.942 -5.416 -5.978 1.00 0.00 65 ALA A O 18
ATOM 22677 N N . GLY A 1 66 ? 10.992 -4.676 -6.545 1.00 0.00 66 GLY A N 18
ATOM 22678 C CA . GLY A 1 66 ? 11.353 -5.915 -7.231 1.00 0.00 66 GLY A CA 18
ATOM 22679 C C . GLY A 1 66 ? 11.321 -7.103 -6.273 1.00 0.00 66 GLY A C 18
ATOM 22680 O O . GLY A 1 66 ? 11.094 -8.242 -6.682 1.00 0.00 66 GLY A O 18
ATOM 22684 N N . ARG A 1 67 ? 11.556 -6.829 -4.993 1.00 0.00 67 ARG A N 18
ATOM 22685 C CA . ARG A 1 67 ? 11.557 -7.887 -3.986 1.00 0.00 67 ARG A CA 18
ATOM 22686 C C . ARG A 1 67 ? 10.291 -7.820 -3.136 1.00 0.00 67 ARG A C 18
ATOM 22687 O O . ARG A 1 67 ? 10.317 -8.095 -1.936 1.00 0.00 67 ARG A O 18
ATOM 22708 N N . VAL A 1 68 ? 9.179 -7.454 -3.768 1.00 0.00 68 VAL A N 18
ATOM 22709 C CA . VAL A 1 68 ? 7.911 -7.360 -3.049 1.00 0.00 68 VAL A CA 18
ATOM 22710 C C . VAL A 1 68 ? 7.261 -8.743 -2.941 1.00 0.00 68 VAL A C 18
ATOM 22711 O O . VAL A 1 68 ? 6.761 -9.295 -3.920 1.00 0.00 68 VAL A O 18
ATOM 22724 N N . ASP A 1 69 ? 7.287 -9.297 -1.732 1.00 0.00 69 ASP A N 18
ATOM 22725 C CA . ASP A 1 69 ? 6.707 -10.616 -1.496 1.00 0.00 69 ASP A CA 18
ATOM 22726 C C . ASP A 1 69 ? 5.260 -10.499 -1.016 1.00 0.00 69 ASP A C 18
ATOM 22727 O O . ASP A 1 69 ? 4.470 -11.431 -1.163 1.00 0.00 69 ASP A O 18
ATOM 22736 N N . THR A 1 70 ? 4.918 -9.346 -0.441 1.00 0.00 70 THR A N 18
ATOM 22737 C CA . THR A 1 70 ? 3.561 -9.128 0.050 1.00 0.00 70 THR A CA 18
ATOM 22738 C C . THR A 1 70 ? 2.868 -8.040 -0.777 1.00 0.00 70 THR A C 18
ATOM 22739 O O . THR A 1 70 ? 3.527 -7.137 -1.293 1.00 0.00 70 THR A O 18
ATOM 22750 N N . PRO A 1 71 ? 1.534 -8.103 -0.916 1.00 0.00 71 PRO A N 18
ATOM 22751 C CA . PRO A 1 71 ? 0.785 -7.096 -1.695 1.00 0.00 71 PRO A CA 18
ATOM 22752 C C . PRO A 1 71 ? 0.592 -5.797 -0.919 1.00 0.00 71 PRO A C 18
ATOM 22753 O O . PRO A 1 71 ? 0.763 -4.703 -1.456 1.00 0.00 71 PRO A O 18
ATOM 22764 N N . ARG A 1 72 ? 0.236 -5.935 0.357 1.00 0.00 72 ARG A N 18
ATOM 22765 C CA . ARG A 1 72 ? 0.024 -4.768 1.217 1.00 0.00 72 ARG A CA 18
ATOM 22766 C C . ARG A 1 72 ? 1.254 -3.856 1.215 1.00 0.00 72 ARG A C 18
ATOM 22767 O O . ARG A 1 72 ? 1.149 -2.650 1.435 1.00 0.00 72 ARG A O 18
ATOM 22788 N N . GLU A 1 73 ? 2.420 -4.448 0.959 1.00 0.00 73 GLU A N 18
ATOM 22789 C CA . GLU A 1 73 ? 3.664 -3.684 0.925 1.00 0.00 73 GLU A CA 18
ATOM 22790 C C . GLU A 1 73 ? 3.678 -2.742 -0.277 1.00 0.00 73 GLU A C 18
ATOM 22791 O O . GLU A 1 73 ? 4.074 -1.582 -0.169 1.00 0.00 73 GLU A O 18
ATOM 22803 N N . LEU A 1 74 ? 3.243 -3.258 -1.424 1.00 0.00 74 LEU A N 18
ATOM 22804 C CA . LEU A 1 74 ? 3.211 -2.460 -2.649 1.00 0.00 74 LEU A CA 18
ATOM 22805 C C . LEU A 1 74 ? 2.316 -1.234 -2.470 1.00 0.00 74 LEU A C 18
ATOM 22806 O O . LEU A 1 74 ? 2.660 -0.130 -2.892 1.00 0.00 74 LEU A O 18
ATOM 22822 N N . LEU A 1 75 ? 1.163 -1.439 -1.832 1.00 0.00 75 LEU A N 18
ATOM 22823 C CA . LEU A 1 75 ? 0.224 -0.341 -1.596 1.00 0.00 75 LEU A CA 18
ATOM 22824 C C . LEU A 1 75 ? 0.889 0.749 -0.759 1.00 0.00 75 LEU A C 18
ATOM 22825 O O . LEU A 1 75 ? 0.883 1.916 -1.132 1.00 0.00 75 LEU A O 18
ATOM 22841 N N . ASP A 1 76 ? 1.456 0.361 0.373 1.00 0.00 76 ASP A N 18
ATOM 22842 C CA . ASP A 1 76 ? 2.120 1.331 1.242 1.00 0.00 76 ASP A CA 18
ATOM 22843 C C . ASP A 1 76 ? 3.382 1.897 0.577 1.00 0.00 76 ASP A C 18
ATOM 22844 O O . ASP A 1 76 ? 3.938 2.895 1.035 1.00 0.00 76 ASP A O 18
ATOM 22853 N N . LEU A 1 77 ? 3.835 1.251 -0.501 1.00 0.00 77 LEU A N 18
ATOM 22854 C CA . LEU A 1 77 ? 5.032 1.704 -1.204 1.00 0.00 77 LEU A CA 18
ATOM 22855 C C . LEU A 1 77 ? 4.750 2.967 -2.015 1.00 0.00 77 LEU A C 18
ATOM 22856 O O . LEU A 1 77 ? 5.292 4.035 -1.732 1.00 0.00 77 LEU A O 18
ATOM 22872 N N . ILE A 1 78 ? 3.907 2.830 -3.035 1.00 0.00 78 ILE A N 18
ATOM 22873 C CA . ILE A 1 78 ? 3.573 3.968 -3.894 1.00 0.00 78 ILE A CA 18
ATOM 22874 C C . ILE A 1 78 ? 2.722 4.984 -3.135 1.00 0.00 78 ILE A C 18
ATOM 22875 O O . ILE A 1 78 ? 2.935 6.193 -3.229 1.00 0.00 78 ILE A O 18
ATOM 22891 N N . ASN A 1 79 ? 1.755 4.470 -2.390 1.00 0.00 79 ASN A N 18
ATOM 22892 C CA . ASN A 1 79 ? 0.852 5.316 -1.610 1.00 0.00 79 ASN A CA 18
ATOM 22893 C C . ASN A 1 79 ? 1.629 6.190 -0.627 1.00 0.00 79 ASN A C 18
ATOM 22894 O O . ASN A 1 79 ? 1.272 7.343 -0.384 1.00 0.00 79 ASN A O 18
ATOM 22905 N N . GLY A 1 80 ? 2.692 5.627 -0.059 1.00 0.00 80 GLY A N 18
ATOM 22906 C CA . GLY A 1 80 ? 3.508 6.363 0.903 1.00 0.00 80 GLY A CA 18
ATOM 22907 C C . GLY A 1 80 ? 4.449 7.337 0.199 1.00 0.00 80 GLY A C 18
ATOM 22908 O O . GLY A 1 80 ? 4.809 8.378 0.747 1.00 0.00 80 GLY A O 18
ATOM 22912 N N . ALA A 1 81 ? 4.849 6.983 -1.019 1.00 0.00 81 ALA A N 18
ATOM 22913 C CA . ALA A 1 81 ? 5.756 7.832 -1.789 1.00 0.00 81 ALA A CA 18
ATOM 22914 C C . ALA A 1 81 ? 5.125 9.195 -2.060 1.00 0.00 81 ALA A C 18
ATOM 22915 O O . ALA A 1 81 ? 5.724 10.235 -1.790 1.00 0.00 81 ALA A O 18
ATOM 22922 N N . LEU A 1 82 ? 3.912 9.178 -2.604 1.00 0.00 82 LEU A N 18
ATOM 22923 C CA . LEU A 1 82 ? 3.209 10.420 -2.917 1.00 0.00 82 LEU A CA 18
ATOM 22924 C C . LEU A 1 82 ? 2.852 11.177 -1.640 1.00 0.00 82 LEU A C 18
ATOM 22925 O O . LEU A 1 82 ? 2.780 12.405 -1.632 1.00 0.00 82 LEU A O 18
ATOM 22941 N N . ALA A 1 83 ? 2.626 10.430 -0.562 1.00 0.00 83 ALA A N 18
ATOM 22942 C CA . ALA A 1 83 ? 2.272 11.041 0.719 1.00 0.00 83 ALA A CA 18
ATOM 22943 C C . ALA A 1 83 ? 3.359 12.014 1.176 1.00 0.00 83 ALA A C 18
ATOM 22944 O O . ALA A 1 83 ? 3.082 12.995 1.865 1.00 0.00 83 ALA A O 18
ATOM 22951 N N . GLU A 1 84 ? 4.599 11.731 0.784 1.00 0.00 84 GLU A N 18
ATOM 22952 C CA . GLU A 1 84 ? 5.720 12.588 1.158 1.00 0.00 84 GLU A CA 18
ATOM 22953 C C . GLU A 1 84 ? 5.999 13.623 0.069 1.00 0.00 84 GLU A C 18
ATOM 22954 O O . GLU A 1 84 ? 6.492 14.716 0.348 1.00 0.00 84 GLU A O 18
ATOM 22966 N N . ALA A 1 85 ? 5.682 13.267 -1.174 1.00 0.00 85 ALA A N 18
ATOM 22967 C CA . ALA A 1 85 ? 5.907 14.174 -2.296 1.00 0.00 85 ALA A CA 18
ATOM 22968 C C . ALA A 1 85 ? 4.577 14.635 -2.888 1.00 0.00 85 ALA A C 18
ATOM 22969 O O . ALA A 1 85 ? 4.428 14.758 -4.105 1.00 0.00 85 ALA A O 18
ATOM 22976 N N . ALA A 1 86 ? 3.611 14.892 -2.012 1.00 0.00 86 ALA A N 18
ATOM 22977 C CA . ALA A 1 86 ? 2.293 15.341 -2.456 1.00 0.00 86 ALA A CA 18
ATOM 22978 C C . ALA A 1 86 ? 2.401 16.691 -3.158 1.00 0.00 86 ALA A C 18
ATOM 22979 O O . ALA A 1 86 ? 3.397 17.367 -2.951 1.00 0.00 86 ALA A O 18
ATOM 22987 N N . MET A 1 1 ? -6.657 16.869 2.501 1.00 0.00 1 MET A N 19
ATOM 22988 C CA . MET A 1 1 ? -5.574 17.426 1.632 1.00 0.00 1 MET A CA 19
ATOM 22989 C C . MET A 1 1 ? -4.580 16.326 1.252 1.00 0.00 1 MET A C 19
ATOM 22990 O O . MET A 1 1 ? -4.249 16.156 0.079 1.00 0.00 1 MET A O 19
ATOM 23006 N N . ALA A 1 2 ? -4.102 15.580 2.250 1.00 0.00 2 ALA A N 19
ATOM 23007 C CA . ALA A 1 2 ? -3.149 14.506 1.989 1.00 0.00 2 ALA A CA 19
ATOM 23008 C C . ALA A 1 2 ? -3.882 13.193 1.746 1.00 0.00 2 ALA A C 19
ATOM 23009 O O . ALA A 1 2 ? -4.245 12.484 2.684 1.00 0.00 2 ALA A O 19
ATOM 23016 N N . THR A 1 3 ? -4.097 12.876 0.473 1.00 0.00 3 THR A N 19
ATOM 23017 C CA . THR A 1 3 ? -4.791 11.644 0.114 1.00 0.00 3 THR A CA 19
ATOM 23018 C C . THR A 1 3 ? -4.452 11.240 -1.317 1.00 0.00 3 THR A C 19
ATOM 23019 O O . THR A 1 3 ? -4.860 11.897 -2.276 1.00 0.00 3 THR A O 19
ATOM 23030 N N . LEU A 1 4 ? -3.698 10.152 -1.451 1.00 0.00 4 LEU A N 19
ATOM 23031 C CA . LEU A 1 4 ? -3.304 9.669 -2.773 1.00 0.00 4 LEU A CA 19
ATOM 23032 C C . LEU A 1 4 ? -4.272 8.591 -3.263 1.00 0.00 4 LEU A C 19
ATOM 23033 O O . LEU A 1 4 ? -5.111 8.842 -4.129 1.00 0.00 4 LEU A O 19
ATOM 23049 N N . LEU A 1 5 ? -4.152 7.390 -2.699 1.00 0.00 5 LEU A N 19
ATOM 23050 C CA . LEU A 1 5 ? -5.030 6.286 -3.084 1.00 0.00 5 LEU A CA 19
ATOM 23051 C C . LEU A 1 5 ? -5.229 5.331 -1.909 1.00 0.00 5 LEU A C 19
ATOM 23052 O O . LEU A 1 5 ? -4.642 5.507 -0.842 1.00 0.00 5 LEU A O 19
ATOM 23068 N N . THR A 1 6 ? -6.067 4.321 -2.114 1.00 0.00 6 THR A N 19
ATOM 23069 C CA . THR A 1 6 ? -6.336 3.349 -1.058 1.00 0.00 6 THR A CA 19
ATO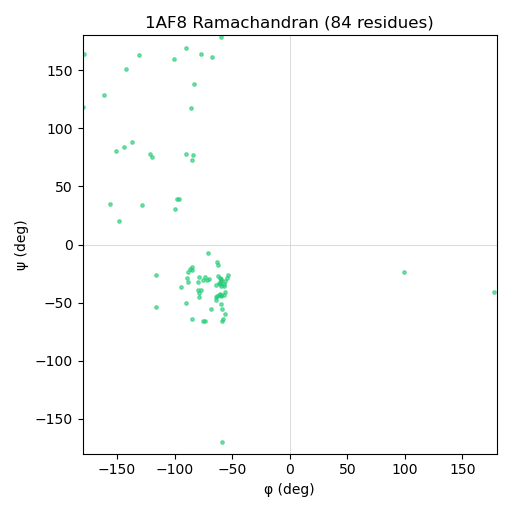M 23070 C C . THR A 1 6 ? -6.211 1.922 -1.584 1.00 0.00 6 THR A C 19
ATOM 23071 O O . THR A 1 6 ? -5.828 1.689 -2.734 1.00 0.00 6 THR A O 19
ATOM 23082 N N . THR A 1 7 ? -6.559 0.966 -0.722 1.00 0.00 7 THR A N 19
ATOM 23083 C CA . THR A 1 7 ? -6.510 -0.449 -1.088 1.00 0.00 7 THR A CA 19
ATOM 23084 C C . THR A 1 7 ? -7.334 -0.691 -2.353 1.00 0.00 7 THR A C 19
ATOM 23085 O O . THR A 1 7 ? -6.995 -1.528 -3.184 1.00 0.00 7 THR A O 19
ATOM 23096 N N . ASP A 1 8 ? -8.416 0.076 -2.489 1.00 0.00 8 ASP A N 19
ATOM 23097 C CA . ASP A 1 8 ? -9.286 -0.031 -3.664 1.00 0.00 8 ASP A CA 19
ATOM 23098 C C . ASP A 1 8 ? -8.462 0.124 -4.941 1.00 0.00 8 ASP A C 19
ATOM 23099 O O . ASP A 1 8 ? -8.581 -0.669 -5.876 1.00 0.00 8 ASP A O 19
ATOM 23108 N N . ASP A 1 9 ? -7.600 1.143 -4.954 1.00 0.00 9 ASP A N 19
ATOM 23109 C CA . ASP A 1 9 ? -6.731 1.379 -6.106 1.00 0.00 9 ASP A CA 19
ATOM 23110 C C . ASP A 1 9 ? -5.802 0.185 -6.290 1.00 0.00 9 ASP A C 19
ATOM 23111 O O . ASP A 1 9 ? -5.462 -0.193 -7.411 1.00 0.00 9 ASP A O 19
ATOM 23120 N N . LEU A 1 10 ? -5.404 -0.409 -5.162 1.00 0.00 10 LEU A N 19
ATOM 23121 C CA . LEU A 1 10 ? -4.519 -1.578 -5.174 1.00 0.00 10 LEU A CA 19
ATOM 23122 C C . LEU A 1 10 ? -5.081 -2.676 -6.083 1.00 0.00 10 LEU A C 19
ATOM 23123 O O . LEU A 1 10 ? -4.390 -3.192 -6.964 1.00 0.00 10 LEU A O 19
ATOM 23139 N N . ARG A 1 11 ? -6.342 -3.025 -5.847 1.00 0.00 11 ARG A N 19
ATOM 23140 C CA . ARG A 1 11 ? -7.003 -4.064 -6.632 1.00 0.00 11 ARG A CA 19
ATOM 23141 C C . ARG A 1 11 ? -7.072 -3.669 -8.101 1.00 0.00 11 ARG A C 19
ATOM 23142 O O . ARG A 1 11 ? -6.692 -4.437 -8.980 1.00 0.00 11 ARG A O 19
ATOM 23163 N N . ARG A 1 12 ? -7.574 -2.464 -8.354 1.00 0.00 12 ARG A N 19
ATOM 23164 C CA . ARG A 1 12 ? -7.712 -1.962 -9.726 1.00 0.00 12 ARG A CA 19
ATOM 23165 C C . ARG A 1 12 ? -6.397 -2.067 -10.501 1.00 0.00 12 ARG A C 19
ATOM 23166 O O . ARG A 1 12 ? -6.393 -2.172 -11.728 1.00 0.00 12 ARG A O 19
ATOM 23187 N N . ALA A 1 13 ? -5.283 -2.028 -9.777 1.00 0.00 13 ALA A N 19
ATOM 23188 C CA . ALA A 1 13 ? -3.970 -2.107 -10.413 1.00 0.00 13 ALA A CA 19
ATOM 23189 C C . ALA A 1 13 ? -3.636 -3.546 -10.807 1.00 0.00 13 ALA A C 19
ATOM 23190 O O . ALA A 1 13 ? -3.163 -3.807 -11.912 1.00 0.00 13 ALA A O 19
ATOM 23197 N N . LEU A 1 14 ? -3.878 -4.472 -9.885 1.00 0.00 14 LEU A N 19
ATOM 23198 C CA . LEU A 1 14 ? -3.586 -5.883 -10.139 1.00 0.00 14 LEU A CA 19
ATOM 23199 C C . LEU A 1 14 ? -4.593 -6.511 -11.112 1.00 0.00 14 LEU A C 19
ATOM 23200 O O . LEU A 1 14 ? -4.367 -7.606 -11.628 1.00 0.00 14 LEU A O 19
ATOM 23216 N N . VAL A 1 15 ? -5.704 -5.819 -11.356 1.00 0.00 15 VAL A N 19
ATOM 23217 C CA . VAL A 1 15 ? -6.729 -6.332 -12.264 1.00 0.00 15 VAL A CA 19
ATOM 23218 C C . VAL A 1 15 ? -6.422 -5.922 -13.703 1.00 0.00 15 VAL A C 19
ATOM 23219 O O . VAL A 1 15 ? -6.776 -6.623 -14.649 1.00 0.00 15 VAL A O 19
ATOM 23232 N N . GLU A 1 16 ? -5.760 -4.776 -13.857 1.00 0.00 16 GLU A N 19
ATOM 23233 C CA . GLU A 1 16 ? -5.409 -4.281 -15.187 1.00 0.00 16 GLU A CA 19
ATOM 23234 C C . GLU A 1 16 ? -4.568 -5.303 -15.957 1.00 0.00 16 GLU A C 19
ATOM 23235 O O . GLU A 1 16 ? -4.501 -5.268 -17.185 1.00 0.00 16 GLU A O 19
ATOM 23247 N N . CYS A 1 17 ? -3.920 -6.212 -15.224 1.00 0.00 17 CYS A N 19
ATOM 23248 C CA . CYS A 1 17 ? -3.081 -7.234 -15.852 1.00 0.00 17 CYS A CA 19
ATOM 23249 C C . CYS A 1 17 ? -3.877 -8.054 -16.868 1.00 0.00 17 CYS A C 19
ATOM 23250 O O . CYS A 1 17 ? -3.682 -7.926 -18.076 1.00 0.00 17 CYS A O 19
ATOM 23258 N N . ALA A 1 18 ? -4.771 -8.903 -16.364 1.00 0.00 18 ALA A N 19
ATOM 23259 C CA . ALA A 1 18 ? -5.582 -9.746 -17.242 1.00 0.00 18 ALA A CA 19
ATOM 23260 C C . ALA A 1 18 ? -7.063 -9.631 -16.885 1.00 0.00 18 ALA A C 19
ATOM 23261 O O . ALA A 1 18 ? -7.796 -10.621 -16.876 1.00 0.00 18 ALA A O 19
ATOM 23268 N N . GLY A 1 19 ? -7.496 -8.407 -16.597 1.00 0.00 19 GLY A N 19
ATOM 23269 C CA . GLY A 1 19 ? -8.894 -8.159 -16.245 1.00 0.00 19 GLY A CA 19
ATOM 23270 C C . GLY A 1 19 ? -9.328 -9.015 -15.057 1.00 0.00 19 GLY A C 19
ATOM 23271 O O . GLY A 1 19 ? -8.813 -8.873 -13.948 1.00 0.00 19 GLY A O 19
ATOM 23275 N N . GLU A 1 20 ? -10.287 -9.905 -15.306 1.00 0.00 20 GLU A N 19
ATOM 23276 C CA . GLU A 1 20 ? -10.796 -10.786 -14.256 1.00 0.00 20 GLU A CA 19
ATOM 23277 C C . GLU A 1 20 ? -11.395 -9.970 -13.114 1.00 0.00 20 GLU A C 19
ATOM 23278 O O . GLU A 1 20 ? -11.162 -8.767 -13.002 1.00 0.00 20 GLU A O 19
ATOM 23290 N N . THR A 1 21 ? -12.174 -10.642 -12.269 1.00 0.00 21 THR A N 19
ATOM 23291 C CA . THR A 1 21 ? -12.810 -9.976 -11.135 1.00 0.00 21 THR A CA 19
ATOM 23292 C C . THR A 1 21 ? -13.650 -10.970 -10.341 1.00 0.00 21 THR A C 19
ATOM 23293 O O . THR A 1 21 ? -14.594 -11.564 -10.861 1.00 0.00 21 THR A O 19
ATOM 23304 N N . ASP A 1 22 ? -13.294 -11.143 -9.074 1.00 0.00 22 ASP A N 19
ATOM 23305 C CA . ASP A 1 22 ? -14.023 -12.068 -8.211 1.00 0.00 22 ASP A CA 19
ATOM 23306 C C . ASP A 1 22 ? -14.968 -11.309 -7.282 1.00 0.00 22 ASP A C 19
ATOM 23307 O O . ASP A 1 22 ? -15.275 -11.768 -6.182 1.00 0.00 22 ASP A O 19
ATOM 23316 N N . GLY A 1 23 ? -15.432 -10.144 -7.735 1.00 0.00 23 GLY A N 19
ATOM 23317 C CA . GLY A 1 23 ? -16.346 -9.337 -6.930 1.00 0.00 23 GLY A CA 19
ATOM 23318 C C . GLY A 1 23 ? -15.648 -8.100 -6.376 1.00 0.00 23 GLY A C 19
ATOM 23319 O O . GLY A 1 23 ? -16.170 -6.990 -6.472 1.00 0.00 23 GLY A O 19
ATOM 23323 N N . THR A 1 24 ? -14.458 -8.316 -5.794 1.00 0.00 24 THR A N 19
ATOM 23324 C CA . THR A 1 24 ? -13.642 -7.236 -5.199 1.00 0.00 24 THR A CA 19
ATOM 23325 C C . THR A 1 24 ? -14.052 -6.970 -3.752 1.00 0.00 24 THR A C 19
ATOM 23326 O O . THR A 1 24 ? -13.209 -6.928 -2.856 1.00 0.00 24 THR A O 19
ATOM 23337 N N . ASP A 1 25 ? -15.350 -6.792 -3.527 1.00 0.00 25 ASP A N 19
ATOM 23338 C CA . ASP A 1 25 ? -15.847 -6.534 -2.179 1.00 0.00 25 ASP A CA 19
ATOM 23339 C C . ASP A 1 25 ? -16.168 -7.853 -1.477 1.00 0.00 25 ASP A C 19
ATOM 23340 O O . ASP A 1 25 ? -17.330 -8.230 -1.322 1.00 0.00 25 ASP A O 19
ATOM 23349 N N . LEU A 1 26 ? -15.115 -8.553 -1.062 1.00 0.00 26 LEU A N 19
ATOM 23350 C CA . LEU A 1 26 ? -15.281 -9.836 -0.383 1.00 0.00 26 LEU A CA 19
ATOM 23351 C C . LEU A 1 26 ? -15.553 -9.630 1.108 1.00 0.00 26 LEU A C 19
ATOM 23352 O O . LEU A 1 26 ? -16.677 -9.809 1.576 1.00 0.00 26 LEU A O 19
ATOM 23368 N N . SER A 1 27 ? -14.511 -9.254 1.848 1.00 0.00 27 SER A N 19
ATOM 23369 C CA . SER A 1 27 ? -14.650 -9.030 3.284 1.00 0.00 27 SER A CA 19
ATOM 23370 C C . SER A 1 27 ? -13.655 -7.975 3.757 1.00 0.00 27 SER A C 19
ATOM 23371 O O . SER A 1 27 ? -13.157 -8.030 4.882 1.00 0.00 27 SER A O 19
ATOM 23379 N N . GLY A 1 28 ? -13.370 -7.014 2.884 1.00 0.00 28 GLY A N 19
ATOM 23380 C CA . GLY A 1 28 ? -12.430 -5.947 3.218 1.00 0.00 28 GLY A CA 19
ATOM 23381 C C . GLY A 1 28 ? -11.044 -6.511 3.523 1.00 0.00 28 GLY A C 19
ATOM 23382 O O . GLY A 1 28 ? -10.270 -5.917 4.274 1.00 0.00 28 GLY A O 19
ATOM 23386 N N . ASP A 1 29 ? -10.737 -7.664 2.930 1.00 0.00 29 ASP A N 19
ATOM 23387 C CA . ASP A 1 29 ? -9.438 -8.300 3.143 1.00 0.00 29 ASP A CA 19
ATOM 23388 C C . ASP A 1 29 ? -9.138 -9.274 2.007 1.00 0.00 29 ASP A C 19
ATOM 23389 O O . ASP A 1 29 ? -9.599 -10.416 2.012 1.00 0.00 29 ASP A O 19
ATOM 23398 N N . PHE A 1 30 ? -8.365 -8.809 1.030 1.00 0.00 30 PHE A N 19
ATOM 23399 C CA . PHE A 1 30 ? -8.013 -9.646 -0.116 1.00 0.00 30 PHE A CA 19
ATOM 23400 C C . PHE A 1 30 ? -6.527 -9.554 -0.434 1.00 0.00 30 PHE A C 19
ATOM 23401 O O . PHE A 1 30 ? -6.109 -9.799 -1.566 1.00 0.00 30 PHE A O 19
ATOM 23418 N N . LEU A 1 31 ? -5.731 -9.199 0.565 1.00 0.00 31 LEU A N 19
ATOM 23419 C CA . LEU A 1 31 ? -4.300 -9.075 0.366 1.00 0.00 31 LEU A CA 19
ATOM 23420 C C . LEU A 1 31 ? -3.565 -10.102 1.248 1.00 0.00 31 LEU A C 19
ATOM 23421 O O . LEU A 1 31 ? -3.699 -11.305 1.025 1.00 0.00 31 LEU A O 19
ATOM 23437 N N . ASP A 1 32 ? -2.795 -9.641 2.247 1.00 0.00 32 ASP A N 19
ATOM 23438 C CA . ASP A 1 32 ? -2.051 -10.544 3.146 1.00 0.00 32 ASP A CA 19
ATOM 23439 C C . ASP A 1 32 ? -1.394 -11.722 2.402 1.00 0.00 32 ASP A C 19
ATOM 23440 O O . ASP A 1 32 ? -1.160 -12.765 3.005 1.00 0.00 32 ASP A O 19
ATOM 23449 N N . LEU A 1 33 ? -1.104 -11.515 1.097 1.00 0.00 33 LEU A N 19
ATOM 23450 C CA . LEU A 1 33 ? -0.474 -12.522 0.201 1.00 0.00 33 LEU A CA 19
ATOM 23451 C C . LEU A 1 33 ? -1.197 -12.518 -1.145 1.00 0.00 33 LEU A C 19
ATOM 23452 O O . LEU A 1 33 ? -2.426 -12.513 -1.198 1.00 0.00 33 LEU A O 19
ATOM 23468 N N . ARG A 1 34 ? -0.427 -12.527 -2.230 1.00 0.00 34 ARG A N 19
ATOM 23469 C CA . ARG A 1 34 ? -1.014 -12.531 -3.571 1.00 0.00 34 ARG A CA 19
ATOM 23470 C C . ARG A 1 34 ? 0.081 -12.566 -4.632 1.00 0.00 34 ARG A C 19
ATOM 23471 O O . ARG A 1 34 ? -0.033 -13.264 -5.640 1.00 0.00 34 ARG A O 19
ATOM 23492 N N . PHE A 1 35 ? 1.144 -11.805 -4.394 1.00 0.00 35 PHE A N 19
ATOM 23493 C CA . PHE A 1 35 ? 2.259 -11.750 -5.336 1.00 0.00 35 PHE A CA 19
ATOM 23494 C C . PHE A 1 35 ? 2.914 -13.120 -5.476 1.00 0.00 35 PHE A C 19
ATOM 23495 O O . PHE A 1 35 ? 3.327 -13.517 -6.567 1.00 0.00 35 PHE A O 19
ATOM 23512 N N . GLU A 1 36 ? 3.004 -13.841 -4.362 1.00 0.00 36 GLU A N 19
ATOM 23513 C CA . GLU A 1 36 ? 3.611 -15.167 -4.374 1.00 0.00 36 GLU A CA 19
ATOM 23514 C C . GLU A 1 36 ? 2.532 -16.246 -4.407 1.00 0.00 36 GLU A C 19
ATOM 23515 O O . GLU A 1 36 ? 2.680 -17.314 -3.813 1.00 0.00 36 GLU A O 19
ATOM 23527 N N . ASP A 1 37 ? 1.442 -15.951 -5.110 1.00 0.00 37 ASP A N 19
ATOM 23528 C CA . ASP A 1 37 ? 0.338 -16.899 -5.217 1.00 0.00 37 ASP A CA 19
ATOM 23529 C C . ASP A 1 37 ? -0.014 -17.150 -6.681 1.00 0.00 37 ASP A C 19
ATOM 23530 O O . ASP A 1 37 ? -0.212 -18.290 -7.099 1.00 0.00 37 ASP A O 19
ATOM 23539 N N . ILE A 1 38 ? -0.090 -16.070 -7.455 1.00 0.00 38 ILE A N 19
ATOM 23540 C CA . ILE A 1 38 ? -0.424 -16.186 -8.876 1.00 0.00 38 ILE A CA 19
ATOM 23541 C C . ILE A 1 38 ? 0.826 -16.499 -9.694 1.00 0.00 38 ILE A C 19
ATOM 23542 O O . ILE A 1 38 ? 0.757 -17.166 -10.726 1.00 0.00 38 ILE A O 19
ATOM 23558 N N . GLY A 1 39 ? 1.969 -16.008 -9.224 1.00 0.00 39 GLY A N 19
ATOM 23559 C CA . GLY A 1 39 ? 3.230 -16.241 -9.925 1.00 0.00 39 GLY A CA 19
ATOM 23560 C C . GLY A 1 39 ? 4.051 -14.954 -10.075 1.00 0.00 39 GLY A C 19
ATOM 23561 O O . GLY A 1 39 ? 5.178 -14.986 -10.571 1.00 0.00 39 GLY A O 19
ATOM 23565 N N . TYR A 1 40 ? 3.489 -13.818 -9.647 1.00 0.00 40 TYR A N 19
ATOM 23566 C CA . TYR A 1 40 ? 4.197 -12.543 -9.751 1.00 0.00 40 TYR A CA 19
ATOM 23567 C C . TYR A 1 40 ? 5.510 -12.595 -8.974 1.00 0.00 40 TYR A C 19
ATOM 23568 O O . TYR A 1 40 ? 5.518 -12.710 -7.749 1.00 0.00 40 TYR A O 19
ATOM 23586 N N . ASP A 1 41 ? 6.620 -12.511 -9.702 1.00 0.00 41 ASP A N 19
ATOM 23587 C CA . ASP A 1 41 ? 7.934 -12.552 -9.066 1.00 0.00 41 ASP A CA 19
ATOM 23588 C C . ASP A 1 41 ? 8.534 -11.152 -8.980 1.00 0.00 41 ASP A C 19
ATOM 23589 O O . ASP A 1 41 ? 9.035 -10.746 -7.931 1.00 0.00 41 ASP A O 19
ATOM 23598 N N . SER A 1 42 ? 8.475 -10.411 -10.091 1.00 0.00 42 SER A N 19
ATOM 23599 C CA . SER A 1 42 ? 9.013 -9.044 -10.130 1.00 0.00 42 SER A CA 19
ATOM 23600 C C . SER A 1 42 ? 9.080 -8.529 -11.567 1.00 0.00 42 SER A C 19
ATOM 23601 O O . SER A 1 42 ? 8.869 -7.347 -11.823 1.00 0.00 42 SER A O 19
ATOM 23609 N N . LEU A 1 43 ? 9.394 -9.423 -12.497 1.00 0.00 43 LEU A N 19
ATOM 23610 C CA . LEU A 1 43 ? 9.506 -9.037 -13.904 1.00 0.00 43 LEU A CA 19
ATOM 23611 C C . LEU A 1 43 ? 8.135 -8.741 -14.517 1.00 0.00 43 LEU A C 19
ATOM 23612 O O . LEU A 1 43 ? 8.035 -8.035 -15.521 1.00 0.00 43 LEU A O 19
ATOM 23628 N N . ALA A 1 44 ? 7.082 -9.292 -13.918 1.00 0.00 44 ALA A N 19
ATOM 23629 C CA . ALA A 1 44 ? 5.732 -9.079 -14.437 1.00 0.00 44 ALA A CA 19
ATOM 23630 C C . ALA A 1 44 ? 5.088 -7.840 -13.819 1.00 0.00 44 ALA A C 19
ATOM 23631 O O . ALA A 1 44 ? 4.690 -6.913 -14.526 1.00 0.00 44 ALA A O 19
ATOM 23638 N N . LEU A 1 45 ? 4.972 -7.842 -12.495 1.00 0.00 45 LEU A N 19
ATOM 23639 C CA . LEU A 1 45 ? 4.353 -6.720 -11.789 1.00 0.00 45 LEU A CA 19
ATOM 23640 C C . LEU A 1 45 ? 5.118 -5.418 -12.024 1.00 0.00 45 LEU A C 19
ATOM 23641 O O . LEU A 1 45 ? 4.523 -4.343 -12.098 1.00 0.00 45 LEU A O 19
ATOM 23657 N N . MET A 1 46 ? 6.439 -5.519 -12.134 1.00 0.00 46 MET A N 19
ATOM 23658 C CA . MET A 1 46 ? 7.266 -4.330 -12.354 1.00 0.00 46 MET A CA 19
ATOM 23659 C C . MET A 1 46 ? 7.126 -3.814 -13.788 1.00 0.00 46 MET A C 19
ATOM 23660 O O . MET A 1 46 ? 7.395 -2.646 -14.063 1.00 0.00 46 MET A O 19
ATOM 23674 N N . GLU A 1 47 ? 6.710 -4.689 -14.702 1.00 0.00 47 GLU A N 19
ATOM 23675 C CA . GLU A 1 47 ? 6.550 -4.291 -16.099 1.00 0.00 47 GLU A CA 19
ATOM 23676 C C . GLU A 1 47 ? 5.297 -3.439 -16.278 1.00 0.00 47 GLU A C 19
ATOM 23677 O O . GLU A 1 47 ? 5.368 -2.272 -16.668 1.00 0.00 47 GLU A O 19
ATOM 23689 N N . THR A 1 48 ? 4.144 -4.040 -15.990 1.00 0.00 48 THR A N 19
ATOM 23690 C CA . THR A 1 48 ? 2.868 -3.338 -16.125 1.00 0.00 48 THR A CA 19
ATOM 23691 C C . THR A 1 48 ? 2.839 -2.084 -15.256 1.00 0.00 48 THR A C 19
ATOM 23692 O O . THR A 1 48 ? 2.439 -1.011 -15.706 1.00 0.00 48 THR A O 19
ATOM 23703 N N . ALA A 1 49 ? 3.264 -2.232 -14.006 1.00 0.00 49 ALA A N 19
ATOM 23704 C CA . ALA A 1 49 ? 3.279 -1.105 -13.076 1.00 0.00 49 ALA A CA 19
ATOM 23705 C C . ALA A 1 49 ? 4.210 -0.006 -13.581 1.00 0.00 49 ALA A C 19
ATOM 23706 O O . ALA A 1 49 ? 3.890 1.181 -13.509 1.00 0.00 49 ALA A O 19
ATOM 23713 N N . ALA A 1 50 ? 5.369 -0.415 -14.097 1.00 0.00 50 ALA A N 19
ATOM 23714 C CA . ALA A 1 50 ? 6.355 0.540 -14.614 1.00 0.00 50 ALA A CA 19
ATOM 23715 C C . ALA A 1 50 ? 5.721 1.485 -15.631 1.00 0.00 50 ALA A C 19
ATOM 23716 O O . ALA A 1 50 ? 5.944 2.696 -15.599 1.00 0.00 50 ALA A O 19
ATOM 23723 N N . ARG A 1 51 ? 4.924 0.919 -16.531 1.00 0.00 51 ARG A N 19
ATOM 23724 C CA . ARG A 1 51 ? 4.257 1.724 -17.549 1.00 0.00 51 ARG A CA 19
ATOM 23725 C C . ARG A 1 51 ? 3.244 2.660 -16.899 1.00 0.00 51 ARG A C 19
ATOM 23726 O O . ARG A 1 51 ? 3.114 3.822 -17.283 1.00 0.00 51 ARG A O 19
ATOM 23747 N N . LEU A 1 52 ? 2.525 2.137 -15.909 1.00 0.00 52 LEU A N 19
ATOM 23748 C CA . LEU A 1 52 ? 1.521 2.932 -15.207 1.00 0.00 52 LEU A CA 19
ATOM 23749 C C . LEU A 1 52 ? 2.116 3.646 -13.987 1.00 0.00 52 LEU A C 19
ATOM 23750 O O . LEU A 1 52 ? 1.381 4.149 -13.137 1.00 0.00 52 LEU A O 19
ATOM 23766 N N . GLU A 1 53 ? 3.449 3.692 -13.903 1.00 0.00 53 GLU A N 19
ATOM 23767 C CA . GLU A 1 53 ? 4.107 4.355 -12.775 1.00 0.00 53 GLU A CA 19
ATOM 23768 C C . GLU A 1 53 ? 4.377 5.834 -13.074 1.00 0.00 53 GLU A C 19
ATOM 23769 O O . GLU A 1 53 ? 5.227 6.457 -12.438 1.00 0.00 53 GLU A O 19
ATOM 23781 N N . SER A 1 54 ? 3.653 6.397 -14.042 1.00 0.00 54 SER A N 19
ATOM 23782 C CA . SER A 1 54 ? 3.841 7.801 -14.391 1.00 0.00 54 SER A CA 19
ATOM 23783 C C . SER A 1 54 ? 2.825 8.671 -13.658 1.00 0.00 54 SER A C 19
ATOM 23784 O O . SER A 1 54 ? 3.137 9.778 -13.219 1.00 0.00 54 SER A O 19
ATOM 23792 N N . ARG A 1 55 ? 1.604 8.156 -13.530 1.00 0.00 55 ARG A N 19
ATOM 23793 C CA . ARG A 1 55 ? 0.546 8.895 -12.845 1.00 0.00 55 ARG A CA 19
ATOM 23794 C C . ARG A 1 55 ? 0.928 9.143 -11.389 1.00 0.00 55 ARG A C 19
ATOM 23795 O O . ARG A 1 55 ? 0.670 10.212 -10.836 1.00 0.00 55 ARG A O 19
ATOM 23816 N N . TYR A 1 56 ? 1.554 8.141 -10.777 1.00 0.00 56 TYR A N 19
ATOM 23817 C CA . TYR A 1 56 ? 1.977 8.258 -9.385 1.00 0.00 56 TYR A CA 19
ATOM 23818 C C . TYR A 1 56 ? 3.069 9.314 -9.259 1.00 0.00 56 TYR A C 19
ATOM 23819 O O . TYR A 1 56 ? 3.012 10.190 -8.398 1.00 0.00 56 TYR A O 19
ATOM 23837 N N . GLY A 1 57 ? 4.060 9.224 -10.142 1.00 0.00 57 GLY A N 19
ATOM 23838 C CA . GLY A 1 57 ? 5.164 10.181 -10.137 1.00 0.00 57 GLY A CA 19
ATOM 23839 C C . GLY A 1 57 ? 6.198 9.840 -9.067 1.00 0.00 57 GLY A C 19
ATOM 23840 O O . GLY A 1 57 ? 6.938 10.709 -8.607 1.00 0.00 57 GLY A O 19
ATOM 23844 N N . VAL A 1 58 ? 6.249 8.568 -8.673 1.00 0.00 58 VAL A N 19
ATOM 23845 C CA . VAL A 1 58 ? 7.198 8.138 -7.663 1.00 0.00 58 VAL A CA 19
ATOM 23846 C C . VAL A 1 58 ? 8.312 7.311 -8.304 1.00 0.00 58 VAL A C 19
ATOM 23847 O O . VAL A 1 58 ? 8.156 6.772 -9.400 1.00 0.00 58 VAL A O 19
ATOM 23860 N N . SER A 1 59 ? 9.437 7.221 -7.604 1.00 0.00 59 SER A N 19
ATOM 23861 C CA . SER A 1 59 ? 10.577 6.458 -8.109 1.00 0.00 59 SER A CA 19
ATOM 23862 C C . SER A 1 59 ? 11.643 6.292 -7.029 1.00 0.00 59 SER A C 19
ATOM 23863 O O . SER A 1 59 ? 12.839 6.237 -7.321 1.00 0.00 59 SER A O 19
ATOM 23871 N N . IL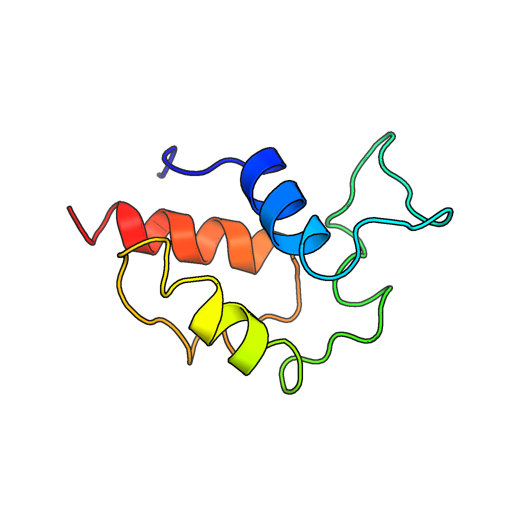E A 1 60 ? 11.199 6.213 -5.776 1.00 0.00 60 ILE A N 19
ATOM 23872 C CA . ILE A 1 60 ? 12.130 6.056 -4.658 1.00 0.00 60 ILE A CA 19
ATOM 23873 C C . ILE A 1 60 ? 12.391 4.572 -4.336 1.00 0.00 60 ILE A C 19
ATOM 23874 O O . ILE A 1 60 ? 13.543 4.186 -4.137 1.00 0.00 60 ILE A O 19
ATOM 23890 N N . PRO A 1 61 ? 11.351 3.715 -4.272 1.00 0.00 61 PRO A N 19
ATOM 23891 C CA . PRO A 1 61 ? 11.552 2.286 -3.962 1.00 0.00 61 PRO A CA 19
ATOM 23892 C C . PRO A 1 61 ? 11.981 1.472 -5.182 1.00 0.00 61 PRO A C 19
ATOM 23893 O O . PRO A 1 61 ? 11.153 1.061 -5.994 1.00 0.00 61 PRO A O 19
ATOM 23904 N N . ASP A 1 62 ? 13.287 1.245 -5.296 1.00 0.00 62 ASP A N 19
ATOM 23905 C CA . ASP A 1 62 ? 13.821 0.479 -6.419 1.00 0.00 62 ASP A CA 19
ATOM 23906 C C . ASP A 1 62 ? 14.107 -0.959 -5.997 1.00 0.00 62 ASP A C 19
ATOM 23907 O O . ASP A 1 62 ? 13.853 -1.903 -6.746 1.00 0.00 62 ASP A O 19
ATOM 23916 N N . ASP A 1 63 ? 14.642 -1.114 -4.791 1.00 0.00 63 ASP A N 19
ATOM 23917 C CA . ASP A 1 63 ? 14.967 -2.442 -4.277 1.00 0.00 63 ASP A CA 19
ATOM 23918 C C . ASP A 1 63 ? 13.752 -3.073 -3.605 1.00 0.00 63 ASP A C 19
ATOM 23919 O O . ASP A 1 63 ? 13.411 -4.227 -3.867 1.00 0.00 63 ASP A O 19
ATOM 23928 N N . VAL A 1 64 ? 13.102 -2.309 -2.729 1.00 0.00 64 VAL A N 19
ATOM 23929 C CA . VAL A 1 64 ? 11.926 -2.812 -2.021 1.00 0.00 64 VAL A CA 19
ATOM 23930 C C . VAL A 1 64 ? 10.821 -3.178 -3.015 1.00 0.00 64 VAL A C 19
ATOM 23931 O O . VAL A 1 64 ? 10.185 -4.225 -2.901 1.00 0.00 64 VAL A O 19
ATOM 23944 N N . ALA A 1 65 ? 10.609 -2.302 -3.991 1.00 0.00 65 ALA A N 19
ATOM 23945 C CA . ALA A 1 65 ? 9.587 -2.540 -5.006 1.00 0.00 65 ALA A CA 19
ATOM 23946 C C . ALA A 1 65 ? 10.101 -3.523 -6.052 1.00 0.00 65 ALA A C 19
ATOM 23947 O O . ALA A 1 65 ? 9.337 -4.302 -6.623 1.00 0.00 65 ALA A O 19
ATOM 23954 N N . GLY A 1 66 ? 11.409 -3.479 -6.294 1.00 0.00 66 GLY A N 19
ATOM 23955 C CA . GLY A 1 66 ? 12.024 -4.372 -7.272 1.00 0.00 66 GLY A CA 19
ATOM 23956 C C . GLY A 1 66 ? 11.842 -5.834 -6.872 1.00 0.00 66 GLY A C 19
ATOM 23957 O O . GLY A 1 66 ? 11.846 -6.725 -7.721 1.00 0.00 66 GLY A O 19
ATOM 23961 N N . ARG A 1 67 ? 11.687 -6.076 -5.571 1.00 0.00 67 ARG A N 19
ATOM 23962 C CA . ARG A 1 67 ? 11.509 -7.438 -5.078 1.00 0.00 67 ARG A CA 19
ATOM 23963 C C . ARG A 1 67 ? 10.367 -7.497 -4.060 1.00 0.00 67 ARG A C 19
ATOM 23964 O O . ARG A 1 67 ? 10.556 -7.880 -2.904 1.00 0.00 67 ARG A O 19
ATOM 23985 N N . VAL A 1 68 ? 9.174 -7.115 -4.510 1.00 0.00 68 VAL A N 19
ATOM 23986 C CA . VAL A 1 68 ? 8.002 -7.130 -3.639 1.00 0.00 68 VAL A CA 19
ATOM 23987 C C . VAL A 1 68 ? 7.433 -8.549 -3.554 1.00 0.00 68 VAL A C 19
ATOM 23988 O O . VAL A 1 68 ? 7.322 -9.248 -4.561 1.00 0.00 68 VAL A O 19
ATOM 24001 N N . ASP A 1 69 ? 7.091 -8.969 -2.339 1.00 0.00 69 ASP A N 19
ATOM 24002 C CA . ASP A 1 69 ? 6.552 -10.312 -2.132 1.00 0.00 69 ASP A CA 19
ATOM 24003 C C . ASP A 1 69 ? 5.095 -10.268 -1.674 1.00 0.00 69 ASP A C 19
ATOM 24004 O O . ASP A 1 69 ? 4.349 -11.230 -1.858 1.00 0.00 69 ASP A O 19
ATOM 24013 N N . THR A 1 70 ? 4.693 -9.152 -1.068 1.00 0.00 70 THR A N 19
ATOM 24014 C CA . THR A 1 70 ? 3.319 -9.019 -0.589 1.00 0.00 70 THR A CA 19
ATOM 24015 C C . THR A 1 70 ? 2.548 -7.998 -1.435 1.00 0.00 70 THR A C 19
ATOM 24016 O O . THR A 1 70 ? 3.145 -7.102 -2.031 1.00 0.00 70 THR A O 19
ATOM 24027 N N . PRO A 1 71 ? 1.209 -8.120 -1.498 1.00 0.00 71 PRO A N 19
ATOM 24028 C CA . PRO A 1 71 ? 0.374 -7.190 -2.280 1.00 0.00 71 PRO A CA 19
ATOM 24029 C C . PRO A 1 71 ? 0.086 -5.897 -1.523 1.00 0.00 71 PRO A C 19
ATOM 24030 O O . PRO A 1 71 ? 0.403 -4.805 -1.990 1.00 0.00 71 PRO A O 19
ATOM 24041 N N . ARG A 1 72 ? -0.519 -6.035 -0.344 1.00 0.00 72 ARG A N 19
ATOM 24042 C CA . ARG A 1 72 ? -0.840 -4.865 0.477 1.00 0.00 72 ARG A CA 19
ATOM 24043 C C . ARG A 1 72 ? 0.420 -4.052 0.786 1.00 0.00 72 ARG A C 19
ATOM 24044 O O . ARG A 1 72 ? 0.354 -2.841 1.002 1.00 0.00 72 ARG A O 19
ATOM 24065 N N . GLU A 1 73 ? 1.567 -4.731 0.812 1.00 0.00 73 GLU A N 19
ATOM 24066 C CA . GLU A 1 73 ? 2.832 -4.058 1.103 1.00 0.00 73 GLU A CA 19
ATOM 24067 C C . GLU A 1 73 ? 3.170 -3.051 0.010 1.00 0.00 73 GLU A C 19
ATOM 24068 O O . GLU A 1 73 ? 3.683 -1.971 0.285 1.00 0.00 73 GLU A O 19
ATOM 24080 N N . LEU A 1 74 ? 2.880 -3.414 -1.233 1.00 0.00 74 LEU A N 19
ATOM 24081 C CA . LEU A 1 74 ? 3.160 -2.523 -2.355 1.00 0.00 74 LEU A CA 19
ATOM 24082 C C . LEU A 1 74 ? 2.343 -1.237 -2.226 1.00 0.00 74 LEU A C 19
ATOM 24083 O O . LEU A 1 74 ? 2.769 -0.167 -2.663 1.00 0.00 74 LEU A O 19
ATOM 24099 N N . LEU A 1 75 ? 1.161 -1.356 -1.622 1.00 0.00 75 LEU A N 19
ATOM 24100 C CA . LEU A 1 75 ? 0.282 -0.202 -1.438 1.00 0.00 75 LEU A CA 19
ATOM 24101 C C . LEU A 1 75 ? 0.855 0.753 -0.395 1.00 0.00 75 LEU A C 19
ATOM 24102 O O . LEU A 1 75 ? 0.934 1.951 -0.628 1.00 0.00 75 LEU A O 19
ATOM 24118 N N . ASP A 1 76 ? 1.233 0.225 0.761 1.00 0.00 76 ASP A N 19
ATOM 24119 C CA . ASP A 1 76 ? 1.778 1.081 1.816 1.00 0.00 76 ASP A CA 19
ATOM 24120 C C . ASP A 1 76 ? 3.130 1.673 1.418 1.00 0.00 76 ASP A C 19
ATOM 24121 O O . ASP A 1 76 ? 3.563 2.692 1.958 1.00 0.00 76 ASP A O 19
ATOM 24130 N N . LEU A 1 77 ? 3.794 1.015 0.479 1.00 0.00 77 LEU A N 19
ATOM 24131 C CA . LEU A 1 77 ? 5.106 1.461 0.016 1.00 0.00 77 LEU A CA 19
ATOM 24132 C C . LEU A 1 77 ? 4.997 2.704 -0.868 1.00 0.00 77 LEU A C 19
ATOM 24133 O O . LEU A 1 77 ? 5.459 3.783 -0.500 1.00 0.00 77 LEU A O 19
ATOM 24149 N N . ILE A 1 78 ? 4.396 2.535 -2.044 1.00 0.00 78 ILE A N 19
ATOM 24150 C CA . ILE A 1 78 ? 4.250 3.651 -2.984 1.00 0.00 78 ILE A CA 19
ATOM 24151 C C . ILE A 1 78 ? 3.395 4.765 -2.379 1.00 0.00 78 ILE A C 19
ATOM 24152 O O . ILE A 1 78 ? 3.712 5.948 -2.500 1.00 0.00 78 ILE A O 19
ATOM 24168 N N . ASN A 1 79 ? 2.304 4.368 -1.736 1.00 0.00 79 ASN A N 19
ATOM 24169 C CA . ASN A 1 79 ? 1.391 5.328 -1.115 1.00 0.00 79 ASN A CA 19
ATOM 24170 C C . ASN A 1 79 ? 2.115 6.172 -0.070 1.00 0.00 79 ASN A C 19
ATOM 24171 O O . ASN A 1 79 ? 1.761 7.326 0.171 1.00 0.00 79 ASN A O 19
ATOM 24182 N N . GLY A 1 80 ? 3.136 5.584 0.549 1.00 0.00 80 GLY A N 19
ATOM 24183 C CA . GLY A 1 80 ? 3.906 6.292 1.568 1.00 0.00 80 GLY A CA 19
ATOM 24184 C C . GLY A 1 80 ? 4.969 7.185 0.931 1.00 0.00 80 GLY A C 19
ATOM 24185 O O . GLY A 1 80 ? 5.368 8.200 1.502 1.00 0.00 80 GLY A O 19
ATOM 24189 N N . ALA A 1 81 ? 5.427 6.796 -0.257 1.00 0.00 81 ALA A N 19
ATOM 24190 C CA . ALA A 1 81 ? 6.449 7.569 -0.960 1.00 0.00 81 ALA A CA 19
ATOM 24191 C C . ALA A 1 81 ? 5.909 8.937 -1.361 1.00 0.00 81 ALA A C 19
ATOM 24192 O O . ALA A 1 81 ? 6.478 9.972 -1.016 1.00 0.00 81 ALA A O 19
ATOM 24199 N N . LEU A 1 82 ? 4.801 8.929 -2.098 1.00 0.00 82 LEU A N 19
ATOM 24200 C CA . LEU A 1 82 ? 4.187 10.175 -2.549 1.00 0.00 82 LEU A CA 19
ATOM 24201 C C . LEU A 1 82 ? 3.767 11.027 -1.355 1.00 0.00 82 LEU A C 19
ATOM 24202 O O . LEU A 1 82 ? 3.823 12.255 -1.402 1.00 0.00 82 LEU A O 19
ATOM 24218 N N . ALA A 1 83 ? 3.351 10.358 -0.284 1.00 0.00 83 ALA A N 19
ATOM 24219 C CA . ALA A 1 83 ? 2.928 11.062 0.923 1.00 0.00 83 ALA A CA 19
ATOM 24220 C C . ALA A 1 83 ? 4.103 11.823 1.531 1.00 0.00 83 ALA A C 19
ATOM 24221 O O . ALA A 1 83 ? 3.931 12.889 2.124 1.00 0.00 83 ALA A O 19
ATOM 24228 N N . GLU A 1 84 ? 5.300 11.263 1.374 1.00 0.00 84 GLU A N 19
ATOM 24229 C CA . GLU A 1 84 ? 6.504 11.895 1.908 1.00 0.00 84 GLU A CA 19
ATOM 24230 C C . GLU A 1 84 ? 7.328 12.509 0.780 1.00 0.00 84 GLU A C 19
ATOM 24231 O O . GLU A 1 84 ? 8.557 12.552 0.841 1.00 0.00 84 GLU A O 19
ATOM 24243 N N . ALA A 1 85 ? 6.635 12.987 -0.251 1.00 0.00 85 ALA A N 19
ATOM 24244 C CA . ALA A 1 85 ? 7.307 13.601 -1.393 1.00 0.00 85 ALA A CA 19
ATOM 24245 C C . ALA A 1 85 ? 7.047 15.105 -1.419 1.00 0.00 85 ALA A C 19
ATOM 24246 O O . ALA A 1 85 ? 7.964 15.905 -1.601 1.00 0.00 85 ALA A O 19
ATOM 24253 N N . ALA A 1 86 ? 5.783 15.478 -1.237 1.00 0.00 86 ALA A N 19
ATOM 24254 C CA . ALA A 1 86 ? 5.408 16.890 -1.241 1.00 0.00 86 ALA A CA 19
ATOM 24255 C C . ALA A 1 86 ? 5.390 17.439 0.182 1.00 0.00 86 ALA A C 19
ATOM 24256 O O . ALA A 1 86 ? 5.086 16.678 1.085 1.00 0.00 86 ALA A O 19
ATOM 24264 N N . MET A 1 1 ? -0.442 19.176 -4.143 1.00 0.00 1 MET A N 20
ATOM 24265 C CA . MET A 1 1 ? -1.483 18.357 -3.459 1.00 0.00 1 MET A CA 20
ATOM 24266 C C . MET A 1 1 ? -1.970 17.261 -4.402 1.00 0.00 1 MET A C 20
ATOM 24267 O O . MET A 1 1 ? -2.227 17.506 -5.581 1.00 0.00 1 MET A O 20
ATOM 24283 N N . ALA A 1 2 ? -2.095 16.050 -3.868 1.00 0.00 2 ALA A N 20
ATOM 24284 C CA . ALA A 1 2 ? -2.552 14.917 -4.668 1.00 0.00 2 ALA A CA 20
ATOM 24285 C C . ALA A 1 2 ? -3.561 14.084 -3.882 1.00 0.00 2 ALA A C 20
ATOM 24286 O O . ALA A 1 2 ? -3.773 14.302 -2.689 1.00 0.00 2 ALA A O 20
ATOM 24293 N N . THR A 1 3 ? -4.179 13.126 -4.565 1.00 0.00 3 THR A N 20
ATOM 24294 C CA . THR A 1 3 ? -5.165 12.261 -3.924 1.00 0.00 3 THR A CA 20
ATOM 24295 C C . THR A 1 3 ? -4.473 11.133 -3.166 1.00 0.00 3 THR A C 20
ATOM 24296 O O . THR A 1 3 ? -3.346 10.752 -3.484 1.00 0.00 3 THR A O 20
ATOM 24307 N N . LEU A 1 4 ? -5.161 10.604 -2.159 1.00 0.00 4 LEU A N 20
ATOM 24308 C CA . LEU A 1 4 ? -4.605 9.517 -1.356 1.00 0.00 4 LEU A CA 20
ATOM 24309 C C . LEU A 1 4 ? -4.968 8.166 -1.965 1.00 0.00 4 LEU A C 20
ATOM 24310 O O . LEU A 1 4 ? -5.980 8.030 -2.653 1.00 0.00 4 LEU A O 20
ATOM 24326 N N . LEU A 1 5 ? -4.132 7.167 -1.698 1.00 0.00 5 LEU A N 20
ATOM 24327 C CA . LEU A 1 5 ? -4.372 5.824 -2.218 1.00 0.00 5 LEU A CA 20
ATOM 24328 C C . LEU A 1 5 ? -4.906 4.920 -1.107 1.00 0.00 5 LEU A C 20
ATOM 24329 O O . LEU A 1 5 ? -4.552 5.075 0.060 1.00 0.00 5 LEU A O 20
ATOM 24345 N N . THR A 1 6 ? -5.765 3.980 -1.481 1.00 0.00 6 THR A N 20
ATOM 24346 C CA . THR A 1 6 ? -6.340 3.060 -0.503 1.00 0.00 6 THR A CA 20
ATOM 24347 C C . THR A 1 6 ? -6.222 1.618 -0.991 1.00 0.00 6 THR A C 20
ATOM 24348 O O . THR A 1 6 ? -5.887 1.365 -2.148 1.00 0.00 6 THR A O 20
ATOM 24359 N N . THR A 1 7 ? -6.508 0.674 -0.093 1.00 0.00 7 THR A N 20
ATOM 24360 C CA . THR A 1 7 ? -6.445 -0.751 -0.428 1.00 0.00 7 THR A CA 20
ATOM 24361 C C . THR A 1 7 ? -7.325 -1.052 -1.642 1.00 0.00 7 THR A C 20
ATOM 24362 O O . THR A 1 7 ? -6.961 -1.842 -2.519 1.00 0.00 7 THR A O 20
ATOM 24373 N N . ASP A 1 8 ? -8.486 -0.399 -1.684 1.00 0.00 8 ASP A N 20
ATOM 24374 C CA . ASP A 1 8 ? -9.419 -0.579 -2.797 1.00 0.00 8 ASP A CA 20
ATOM 24375 C C . ASP A 1 8 ? -8.727 -0.229 -4.112 1.00 0.00 8 ASP A C 20
ATOM 24376 O O . ASP A 1 8 ? -8.894 -0.911 -5.120 1.00 0.00 8 ASP A O 20
ATOM 24385 N N . ASP A 1 9 ? -7.927 0.835 -4.074 1.00 0.00 9 ASP A N 20
ATOM 24386 C CA . ASP A 1 9 ? -7.184 1.259 -5.256 1.00 0.00 9 ASP A CA 20
ATOM 24387 C C . ASP A 1 9 ? -6.156 0.194 -5.622 1.00 0.00 9 ASP A C 20
ATOM 24388 O O . ASP A 1 9 ? -5.852 -0.022 -6.794 1.00 0.00 9 ASP A O 20
ATOM 24397 N N . LEU A 1 10 ? -5.629 -0.480 -4.593 1.00 0.00 10 LEU A N 20
ATOM 24398 C CA . LEU A 1 10 ? -4.637 -1.541 -4.794 1.00 0.00 10 LEU A CA 20
ATOM 24399 C C . LEU A 1 10 ? -5.165 -2.592 -5.767 1.00 0.00 10 LEU A C 20
ATOM 24400 O O . LEU A 1 10 ? -4.562 -2.855 -6.803 1.00 0.00 10 LEU A O 20
ATOM 24416 N N . ARG A 1 11 ? -6.291 -3.197 -5.404 1.00 0.00 11 ARG A N 20
ATOM 24417 C CA . ARG A 1 11 ? -6.895 -4.237 -6.240 1.00 0.00 11 ARG A CA 20
ATOM 24418 C C . ARG A 1 11 ? -7.228 -3.706 -7.634 1.00 0.00 11 ARG A C 20
ATOM 24419 O O . ARG A 1 11 ? -6.841 -4.289 -8.644 1.00 0.00 11 ARG A O 20
ATOM 24440 N N . ARG A 1 12 ? -7.967 -2.601 -7.672 1.00 0.00 12 ARG A N 20
ATOM 24441 C CA . ARG A 1 12 ? -8.375 -1.996 -8.945 1.00 0.00 12 ARG A CA 20
ATOM 24442 C C . ARG A 1 12 ? -7.175 -1.718 -9.856 1.00 0.00 12 ARG A C 20
ATOM 24443 O O . ARG A 1 12 ? -7.322 -1.614 -11.074 1.00 0.00 12 ARG A O 20
ATOM 24464 N N . ALA A 1 13 ? -5.992 -1.591 -9.261 1.00 0.00 13 ALA A N 20
ATOM 24465 C CA . ALA A 1 13 ? -4.786 -1.314 -10.042 1.00 0.00 13 ALA A CA 20
ATOM 24466 C C . ALA A 1 13 ? -4.239 -2.593 -10.670 1.00 0.00 13 ALA A C 20
ATOM 24467 O O . ALA A 1 13 ? -4.015 -2.663 -11.879 1.00 0.00 13 ALA A O 20
ATOM 24474 N N . LEU A 1 14 ? -4.022 -3.601 -9.832 1.00 0.00 14 LEU A N 20
ATOM 24475 C CA . LEU A 1 14 ? -3.493 -4.881 -10.298 1.00 0.00 14 LEU A CA 20
ATOM 24476 C C . LEU A 1 14 ? -4.391 -5.490 -11.376 1.00 0.00 14 LEU A C 20
ATOM 24477 O O . LEU A 1 14 ? -3.937 -6.281 -12.204 1.00 0.00 14 LEU A O 20
ATOM 24493 N N . VAL A 1 15 ? -5.670 -5.113 -11.363 1.00 0.00 15 VAL A N 20
ATOM 24494 C CA . VAL A 1 15 ? -6.615 -5.628 -12.349 1.00 0.00 15 VAL A CA 20
ATOM 24495 C C . VAL A 1 15 ? -6.427 -4.905 -13.680 1.00 0.00 15 VAL A C 20
ATOM 24496 O O . VAL A 1 15 ? -6.446 -5.519 -14.745 1.00 0.00 15 VAL A O 20
ATOM 24509 N N . GLU A 1 16 ? -6.244 -3.590 -13.602 1.00 0.00 16 GLU A N 20
ATOM 24510 C CA . GLU A 1 16 ? -6.049 -2.784 -14.804 1.00 0.00 16 GLU A CA 20
ATOM 24511 C C . GLU A 1 16 ? -4.767 -3.192 -15.529 1.00 0.00 16 GLU A C 20
ATOM 24512 O O . GLU A 1 16 ? -4.639 -3.007 -16.740 1.00 0.00 16 GLU A O 20
ATOM 24524 N N . CYS A 1 17 ? -3.815 -3.748 -14.777 1.00 0.00 17 CYS A N 20
ATOM 24525 C CA . CYS A 1 17 ? -2.545 -4.176 -15.363 1.00 0.00 17 CYS A CA 20
ATOM 24526 C C . CYS A 1 17 ? -2.777 -5.207 -16.465 1.00 0.00 17 CYS A C 20
ATOM 24527 O O . CYS A 1 17 ? -2.040 -5.261 -17.450 1.00 0.00 17 CYS A O 20
ATOM 24535 N N . ALA A 1 18 ? -3.811 -6.025 -16.288 1.00 0.00 18 ALA A N 20
ATOM 24536 C CA . ALA A 1 18 ? -4.134 -7.053 -17.274 1.00 0.00 18 ALA A CA 20
ATOM 24537 C C . ALA A 1 18 ? -5.120 -6.510 -18.305 1.00 0.00 18 ALA A C 20
ATOM 24538 O O . ALA A 1 18 ? -4.818 -6.434 -19.496 1.00 0.00 18 ALA A O 20
ATOM 24545 N N . GLY A 1 19 ? -6.304 -6.137 -17.830 1.00 0.00 19 GLY A N 20
ATOM 24546 C CA . GLY A 1 19 ? -7.337 -5.602 -18.714 1.00 0.00 19 GLY A CA 20
ATOM 24547 C C . GLY A 1 19 ? -8.676 -5.522 -17.991 1.00 0.00 19 GLY A C 20
ATOM 24548 O O . GLY A 1 19 ? -8.786 -4.926 -16.920 1.00 0.00 19 GLY A O 20
ATOM 24552 N N . GLU A 1 20 ? -9.695 -6.132 -18.591 1.00 0.00 20 GLU A N 20
ATOM 24553 C CA . GLU A 1 20 ? -11.029 -6.128 -17.997 1.00 0.00 20 GLU A CA 20
ATOM 24554 C C . GLU A 1 20 ? -11.398 -7.528 -17.518 1.00 0.00 20 GLU A C 20
ATOM 24555 O O . GLU A 1 20 ? -11.350 -8.493 -18.281 1.00 0.00 20 GLU A O 20
ATOM 24567 N N . THR A 1 21 ? -11.762 -7.629 -16.242 1.00 0.00 21 THR A N 20
ATOM 24568 C CA . THR A 1 21 ? -12.135 -8.918 -15.667 1.00 0.00 21 THR A CA 20
ATOM 24569 C C . THR A 1 21 ? -12.551 -8.752 -14.210 1.00 0.00 21 THR A C 20
ATOM 24570 O O . THR A 1 21 ? -11.757 -8.335 -13.365 1.00 0.00 21 THR A O 20
ATOM 24581 N N . ASP A 1 22 ? -13.802 -9.088 -13.926 1.00 0.00 22 ASP A N 20
ATOM 24582 C CA . ASP A 1 22 ? -14.319 -8.982 -12.567 1.00 0.00 22 ASP A CA 20
ATOM 24583 C C . ASP A 1 22 ? -14.326 -10.353 -11.896 1.00 0.00 22 ASP A C 20
ATOM 24584 O O . ASP A 1 22 ? -15.189 -10.652 -11.071 1.00 0.00 22 ASP A O 20
ATOM 24593 N N . GLY A 1 23 ? -13.350 -11.183 -12.264 1.00 0.00 23 GLY A N 20
ATOM 24594 C CA . GLY A 1 23 ? -13.251 -12.524 -11.693 1.00 0.00 23 GLY A CA 20
ATOM 24595 C C . GLY A 1 23 ? -12.464 -12.501 -10.387 1.00 0.00 23 GLY A C 20
ATOM 24596 O O . GLY A 1 23 ? -11.316 -12.941 -10.328 1.00 0.00 23 GLY A O 20
ATOM 24600 N N . THR A 1 24 ? -13.099 -11.986 -9.339 1.00 0.00 24 THR A N 20
ATOM 24601 C CA . THR A 1 24 ? -12.458 -11.910 -8.030 1.00 0.00 24 THR A CA 20
ATOM 24602 C C . THR A 1 24 ? -13.505 -11.687 -6.945 1.00 0.00 24 THR A C 20
ATOM 24603 O O . THR A 1 24 ? -14.306 -10.755 -7.013 1.00 0.00 24 THR A O 20
ATOM 24614 N N . ASP A 1 25 ? -13.486 -12.555 -5.941 1.00 0.00 25 ASP A N 20
ATOM 24615 C CA . ASP A 1 25 ? -14.436 -12.451 -4.837 1.00 0.00 25 ASP A CA 20
ATOM 24616 C C . ASP A 1 25 ? -13.691 -12.385 -3.506 1.00 0.00 25 ASP A C 20
ATOM 24617 O O . ASP A 1 25 ? -13.738 -13.310 -2.694 1.00 0.00 25 ASP A O 20
ATOM 24626 N N . LEU A 1 26 ? -13.003 -11.270 -3.296 1.00 0.00 26 LEU A N 20
ATOM 24627 C CA . LEU A 1 26 ? -12.241 -11.070 -2.064 1.00 0.00 26 LEU A CA 20
ATOM 24628 C C . LEU A 1 26 ? -12.172 -9.583 -1.724 1.00 0.00 26 LEU A C 20
ATOM 24629 O O . LEU A 1 26 ? -11.634 -8.778 -2.482 1.00 0.00 26 LEU A O 20
ATOM 24645 N N . SER A 1 27 ? -12.732 -9.229 -0.573 1.00 0.00 27 SER A N 20
ATOM 24646 C CA . SER A 1 27 ? -12.734 -7.836 -0.137 1.00 0.00 27 SER A CA 20
ATOM 24647 C C . SER A 1 27 ? -12.454 -7.745 1.360 1.00 0.00 27 SER A C 20
ATOM 24648 O O . SER A 1 27 ? -13.341 -7.460 2.166 1.00 0.00 27 SER A O 20
ATOM 24656 N N . GLY A 1 28 ? -11.203 -7.994 1.719 1.00 0.00 28 GLY A N 20
ATOM 24657 C CA . GLY A 1 28 ? -10.799 -7.941 3.122 1.00 0.00 28 GLY A CA 20
ATOM 24658 C C . GLY A 1 28 ? -9.578 -8.820 3.375 1.00 0.00 28 GLY A C 20
ATOM 24659 O O . GLY A 1 28 ? -8.774 -8.544 4.264 1.00 0.00 28 GLY A O 20
ATOM 24663 N N . ASP A 1 29 ? -9.450 -9.886 2.589 1.00 0.00 29 ASP A N 20
ATOM 24664 C CA . ASP A 1 29 ? -8.321 -10.799 2.747 1.00 0.00 29 ASP A CA 20
ATOM 24665 C C . ASP A 1 29 ? -7.721 -11.160 1.391 1.00 0.00 29 ASP A C 20
ATOM 24666 O O . ASP A 1 29 ? -8.058 -12.185 0.800 1.00 0.00 29 ASP A O 20
ATOM 24675 N N . PHE A 1 30 ? -6.821 -10.308 0.911 1.00 0.00 30 PHE A N 20
ATOM 24676 C CA . PHE A 1 30 ? -6.168 -10.548 -0.374 1.00 0.00 30 PHE A CA 20
ATOM 24677 C C . PHE A 1 30 ? -4.772 -9.931 -0.381 1.00 0.00 30 PHE A C 20
ATOM 24678 O O . PHE A 1 30 ? -4.288 -9.462 -1.411 1.00 0.00 30 PHE A O 20
ATOM 24695 N N . LEU A 1 31 ? -4.141 -9.920 0.786 1.00 0.00 31 LEU A N 20
ATOM 24696 C CA . LEU A 1 31 ? -2.810 -9.339 0.907 1.00 0.00 31 LEU A CA 20
ATOM 24697 C C . LEU A 1 31 ? -1.873 -10.279 1.657 1.00 0.00 31 LEU A C 20
ATOM 24698 O O . LEU A 1 31 ? -1.481 -10.027 2.798 1.00 0.00 31 LEU A O 20
ATOM 24714 N N . ASP A 1 32 ? -1.518 -11.365 0.984 1.00 0.00 32 ASP A N 20
ATOM 24715 C CA . ASP A 1 32 ? -0.617 -12.361 1.555 1.00 0.00 32 ASP A CA 20
ATOM 24716 C C . ASP A 1 32 ? 0.145 -13.059 0.434 1.00 0.00 32 ASP A C 20
ATOM 24717 O O . ASP A 1 32 ? 1.367 -13.195 0.479 1.00 0.00 32 ASP A O 20
ATOM 24726 N N . LEU A 1 33 ? -0.601 -13.486 -0.582 1.00 0.00 33 LEU A N 20
ATOM 24727 C CA . LEU A 1 33 ? -0.008 -14.157 -1.733 1.00 0.00 33 LEU A CA 20
ATOM 24728 C C . LEU A 1 33 ? -0.783 -13.791 -2.997 1.00 0.00 33 LEU A C 20
ATOM 24729 O O . LEU A 1 33 ? -0.940 -14.605 -3.907 1.00 0.00 33 LEU A O 20
ATOM 24745 N N . ARG A 1 34 ? -1.275 -12.553 -3.034 1.00 0.00 34 ARG A N 20
ATOM 24746 C CA . ARG A 1 34 ? -2.044 -12.078 -4.183 1.00 0.00 34 ARG A CA 20
ATOM 24747 C C . ARG A 1 34 ? -1.207 -12.132 -5.457 1.00 0.00 34 ARG A C 20
ATOM 24748 O O . ARG A 1 34 ? -1.702 -12.501 -6.522 1.00 0.00 34 ARG A O 20
ATOM 24769 N N . PHE A 1 35 ? 0.066 -11.762 -5.342 1.00 0.00 35 PHE A N 20
ATOM 24770 C CA . PHE A 1 35 ? 0.957 -11.779 -6.501 1.00 0.00 35 PHE A CA 20
ATOM 24771 C C . PHE A 1 35 ? 1.088 -13.199 -7.045 1.00 0.00 35 PHE A C 20
ATOM 24772 O O . PHE A 1 35 ? 0.961 -13.434 -8.245 1.00 0.00 35 PHE A O 20
ATOM 24789 N N . GLU A 1 36 ? 1.340 -14.143 -6.143 1.00 0.00 36 GLU A N 20
ATOM 24790 C CA . GLU A 1 36 ? 1.483 -15.541 -6.542 1.00 0.00 36 GLU A CA 20
ATOM 24791 C C . GLU A 1 36 ? 0.116 -16.219 -6.582 1.00 0.00 36 GLU A C 20
ATOM 24792 O O . GLU A 1 36 ? -0.236 -17.004 -5.701 1.00 0.00 36 GLU A O 20
ATOM 24804 N N . ASP A 1 37 ? -0.655 -15.900 -7.619 1.00 0.00 37 ASP A N 20
ATOM 24805 C CA . ASP A 1 37 ? -1.987 -16.478 -7.770 1.00 0.00 37 ASP A CA 20
ATOM 24806 C C . ASP A 1 37 ? -2.388 -16.517 -9.242 1.00 0.00 37 ASP A C 20
ATOM 24807 O O . ASP A 1 37 ? -2.738 -17.569 -9.776 1.00 0.00 37 ASP A O 20
ATOM 24816 N N . ILE A 1 38 ? -2.335 -15.357 -9.893 1.00 0.00 38 ILE A N 20
ATOM 24817 C CA . ILE A 1 38 ? -2.698 -15.274 -11.307 1.00 0.00 38 ILE A CA 20
ATOM 24818 C C . ILE A 1 38 ? -1.481 -15.570 -12.186 1.00 0.00 38 ILE A C 20
ATOM 24819 O O . ILE A 1 38 ? -1.598 -16.136 -13.273 1.00 0.00 38 ILE A O 20
ATOM 24835 N N . GLY A 1 39 ? -0.312 -15.166 -11.697 1.00 0.00 39 GLY A N 20
ATOM 24836 C CA . GLY A 1 39 ? 0.932 -15.374 -12.433 1.00 0.00 39 GLY A CA 20
ATOM 24837 C C . GLY A 1 39 ? 1.860 -14.175 -12.263 1.00 0.00 39 GLY A C 20
ATOM 24838 O O . GLY A 1 39 ? 2.429 -13.668 -13.230 1.00 0.00 39 GLY A O 20
ATOM 24842 N N . TYR A 1 40 ? 2.005 -13.729 -11.017 1.00 0.00 40 TYR A N 20
ATOM 24843 C CA . TYR A 1 40 ? 2.864 -12.587 -10.715 1.00 0.00 40 TYR A CA 20
ATOM 24844 C C . TYR A 1 40 ? 3.832 -12.944 -9.592 1.00 0.00 40 TYR A C 20
ATOM 24845 O O . TYR A 1 40 ? 3.427 -13.153 -8.449 1.00 0.00 40 TYR A O 20
ATOM 24863 N N . ASP A 1 41 ? 5.118 -13.010 -9.920 1.00 0.00 41 ASP A N 20
ATOM 24864 C CA . ASP A 1 41 ? 6.127 -13.342 -8.911 1.00 0.00 41 ASP A CA 20
ATOM 24865 C C . ASP A 1 41 ? 6.914 -12.095 -8.515 1.00 0.00 41 ASP A C 20
ATOM 24866 O O . ASP A 1 41 ? 6.885 -11.671 -7.360 1.00 0.00 41 ASP A O 20
ATOM 24875 N N . SER A 1 42 ? 7.606 -11.506 -9.486 1.00 0.00 42 SER A N 20
ATOM 24876 C CA . SER A 1 42 ? 8.390 -10.301 -9.231 1.00 0.00 42 SER A CA 20
ATOM 24877 C C . SER A 1 42 ? 8.779 -9.644 -10.549 1.00 0.00 42 SER A C 20
ATOM 24878 O O . SER A 1 42 ? 8.350 -8.534 -10.856 1.00 0.00 42 SER A O 20
ATOM 24886 N N . LEU A 1 43 ? 9.595 -10.349 -11.327 1.00 0.00 43 LEU A N 20
ATOM 24887 C CA . LEU A 1 43 ? 10.038 -9.832 -12.619 1.00 0.00 43 LEU A CA 20
ATOM 24888 C C . LEU A 1 43 ? 8.843 -9.659 -13.552 1.00 0.00 43 LEU A C 20
ATOM 24889 O O . LEU A 1 43 ? 8.814 -8.754 -14.386 1.00 0.00 43 LEU A O 20
ATOM 24905 N N . ALA A 1 44 ? 7.858 -10.539 -13.399 1.00 0.00 44 ALA A N 20
ATOM 24906 C CA . ALA A 1 44 ? 6.662 -10.482 -14.232 1.00 0.00 44 ALA A CA 20
ATOM 24907 C C . ALA A 1 44 ? 5.830 -9.251 -13.887 1.00 0.00 44 ALA A C 20
ATOM 24908 O O . ALA A 1 44 ? 5.307 -8.572 -14.771 1.00 0.00 44 ALA A O 20
ATOM 24915 N N . LEU A 1 45 ? 5.710 -8.971 -12.591 1.00 0.00 45 LEU A N 20
ATOM 24916 C CA . LEU A 1 45 ? 4.931 -7.818 -12.146 1.00 0.00 45 LEU A CA 20
ATOM 24917 C C . LEU A 1 45 ? 5.800 -6.550 -12.038 1.00 0.00 45 LEU A C 20
ATOM 24918 O O . LEU A 1 45 ? 5.305 -5.483 -11.678 1.00 0.00 45 LEU A O 20
ATOM 24934 N N . MET A 1 46 ? 7.093 -6.671 -12.352 1.00 0.00 46 MET A N 20
ATOM 24935 C CA . MET A 1 46 ? 7.994 -5.521 -12.280 1.00 0.00 46 MET A CA 20
ATOM 24936 C C . MET A 1 46 ? 7.931 -4.717 -13.574 1.00 0.00 46 MET A C 20
ATOM 24937 O O . MET A 1 46 ? 8.088 -3.496 -13.570 1.00 0.00 46 MET A O 20
ATOM 24951 N N . GLU A 1 47 ? 7.701 -5.415 -14.681 1.00 0.00 47 GLU A N 20
ATOM 24952 C CA . GLU A 1 47 ? 7.618 -4.754 -15.980 1.00 0.00 47 GLU A CA 20
ATOM 24953 C C . GLU A 1 47 ? 6.298 -4.000 -16.105 1.00 0.00 47 GLU A C 20
ATOM 24954 O O . GLU A 1 47 ? 6.266 -2.826 -16.477 1.00 0.00 47 GLU A O 20
ATOM 24966 N N . THR A 1 48 ? 5.208 -4.692 -15.786 1.00 0.00 48 THR A N 20
ATOM 24967 C CA . THR A 1 48 ? 3.882 -4.086 -15.859 1.00 0.00 48 THR A CA 20
ATOM 24968 C C . THR A 1 48 ? 3.746 -2.974 -14.824 1.00 0.00 48 THR A C 20
ATOM 24969 O O . THR A 1 48 ? 3.282 -1.876 -15.129 1.00 0.00 48 THR A O 20
ATOM 24980 N N . ALA A 1 49 ? 4.158 -3.273 -13.595 1.00 0.00 49 ALA A N 20
ATOM 24981 C CA . ALA A 1 49 ? 4.080 -2.291 -12.516 1.00 0.00 49 ALA A CA 20
ATOM 24982 C C . ALA A 1 49 ? 5.028 -1.123 -12.777 1.00 0.00 49 ALA A C 20
ATOM 24983 O O . ALA A 1 49 ? 4.802 -0.009 -12.304 1.00 0.00 49 ALA A O 20
ATOM 24990 N N . ALA A 1 50 ? 6.095 -1.386 -13.530 1.00 0.00 50 ALA A N 20
ATOM 24991 C CA . ALA A 1 50 ? 7.069 -0.344 -13.843 1.00 0.00 50 ALA A CA 20
ATOM 24992 C C . ALA A 1 50 ? 6.438 0.725 -14.729 1.00 0.00 50 ALA A C 20
ATOM 24993 O O . ALA A 1 50 ? 6.527 1.920 -14.443 1.00 0.00 50 ALA A O 20
ATOM 25000 N N . ARG A 1 51 ? 5.797 0.281 -15.806 1.00 0.00 51 ARG A N 20
ATOM 25001 C CA . ARG A 1 51 ? 5.149 1.208 -16.730 1.00 0.00 51 ARG A CA 20
ATOM 25002 C C . ARG A 1 51 ? 4.032 1.966 -16.019 1.00 0.00 51 ARG A C 20
ATOM 25003 O O . ARG A 1 51 ? 3.795 3.146 -16.280 1.00 0.00 51 ARG A O 20
ATOM 25024 N N . LEU A 1 52 ? 3.349 1.269 -15.116 1.00 0.00 52 LEU A N 20
ATOM 25025 C CA . LEU A 1 52 ? 2.254 1.875 -14.363 1.00 0.00 52 LEU A CA 20
ATOM 25026 C C . LEU A 1 52 ? 2.784 2.855 -13.316 1.00 0.00 52 LEU A C 20
ATOM 25027 O O . LEU A 1 52 ? 2.061 3.741 -12.861 1.00 0.00 52 LEU A O 20
ATOM 25043 N N . GLU A 1 53 ? 4.050 2.689 -12.932 1.00 0.00 53 GLU A N 20
ATOM 25044 C CA . GLU A 1 53 ? 4.651 3.570 -11.936 1.00 0.00 53 GLU A CA 20
ATOM 25045 C C . GLU A 1 53 ? 4.717 5.001 -12.460 1.00 0.00 53 GLU A C 20
ATOM 25046 O O . GLU A 1 53 ? 4.600 5.961 -11.700 1.00 0.00 53 GLU A O 20
ATOM 25058 N N . SER A 1 54 ? 4.904 5.132 -13.771 1.00 0.00 54 SER A N 20
ATOM 25059 C CA . SER A 1 54 ? 4.986 6.453 -14.395 1.00 0.00 54 SER A CA 20
ATOM 25060 C C . SER A 1 54 ? 3.701 7.247 -14.155 1.00 0.00 54 SER A C 20
ATOM 25061 O O . SER A 1 54 ? 3.714 8.477 -14.122 1.00 0.00 54 SER A O 20
ATOM 25069 N N . ARG A 1 55 ? 2.590 6.529 -13.990 1.00 0.00 55 ARG A N 20
ATOM 25070 C CA . ARG A 1 55 ? 1.296 7.172 -13.756 1.00 0.00 55 ARG A CA 20
ATOM 25071 C C . ARG A 1 55 ? 1.352 8.083 -12.531 1.00 0.00 55 ARG A C 20
ATOM 25072 O O . ARG A 1 55 ? 0.790 9.177 -12.528 1.00 0.00 55 ARG A O 20
ATOM 25093 N N . TYR A 1 56 ? 2.041 7.619 -11.491 1.00 0.00 56 TYR A N 20
ATOM 25094 C CA . TYR A 1 56 ? 2.167 8.404 -10.266 1.00 0.00 56 TYR A CA 20
ATOM 25095 C C . TYR A 1 56 ? 3.367 9.343 -10.364 1.00 0.00 56 TYR A C 20
ATOM 25096 O O . TYR A 1 56 ? 3.218 10.564 -10.386 1.00 0.00 56 TYR A O 20
ATOM 25114 N N . GLY A 1 57 ? 4.559 8.755 -10.430 1.00 0.00 57 GLY A N 20
ATOM 25115 C CA . GLY A 1 57 ? 5.784 9.544 -10.535 1.00 0.00 57 GLY A CA 20
ATOM 25116 C C . GLY A 1 57 ? 6.195 10.097 -9.174 1.00 0.00 57 GLY A C 20
ATOM 25117 O O . GLY A 1 57 ? 6.775 11.178 -9.077 1.00 0.00 57 GLY A O 20
ATOM 25121 N N . VAL A 1 58 ? 5.885 9.343 -8.124 1.00 0.00 58 VAL A N 20
ATOM 25122 C CA . VAL A 1 58 ? 6.221 9.763 -6.773 1.00 0.00 58 VAL A CA 20
ATOM 25123 C C . VAL A 1 58 ? 7.660 9.368 -6.428 1.00 0.00 58 VAL A C 20
ATOM 25124 O O . VAL A 1 58 ? 8.409 10.147 -5.838 1.00 0.00 58 VAL A O 20
ATOM 25137 N N . SER A 1 59 ? 8.030 8.147 -6.799 1.00 0.00 59 SER A N 20
ATOM 25138 C CA . SER A 1 59 ? 9.375 7.651 -6.522 1.00 0.00 59 SER A CA 20
ATOM 25139 C C . SER A 1 59 ? 9.795 6.624 -7.568 1.00 0.00 59 SER A C 20
ATOM 25140 O O . SER A 1 59 ? 9.056 6.338 -8.511 1.00 0.00 59 SER A O 20
ATOM 25148 N N . ILE A 1 60 ? 10.993 6.072 -7.392 1.00 0.00 60 ILE A N 20
ATOM 25149 C CA . ILE A 1 60 ? 11.508 5.076 -8.328 1.00 0.00 60 ILE A CA 20
ATOM 25150 C C . ILE A 1 60 ? 12.183 3.923 -7.569 1.00 0.00 60 ILE A C 20
ATOM 25151 O O . ILE A 1 60 ? 13.407 3.891 -7.443 1.00 0.00 60 ILE A O 20
ATOM 25167 N N . PRO A 1 61 ? 11.396 2.960 -7.057 1.00 0.00 61 PRO A N 20
ATOM 25168 C CA . PRO A 1 61 ? 11.952 1.812 -6.314 1.00 0.00 61 PRO A CA 20
ATOM 25169 C C . PRO A 1 61 ? 12.454 0.705 -7.238 1.00 0.00 61 PRO A C 20
ATOM 25170 O O . PRO A 1 61 ? 11.717 0.197 -8.083 1.00 0.00 61 PRO A O 20
ATOM 25181 N N . ASP A 1 62 ? 13.723 0.342 -7.070 1.00 0.00 62 ASP A N 20
ATOM 25182 C CA . ASP A 1 62 ? 14.322 -0.702 -7.898 1.00 0.00 62 ASP A CA 20
ATOM 25183 C C . ASP A 1 62 ? 14.389 -2.031 -7.147 1.00 0.00 62 ASP A C 20
ATOM 25184 O O . ASP A 1 62 ? 14.082 -3.087 -7.698 1.00 0.00 62 ASP A O 20
ATOM 25193 N N . ASP A 1 63 ? 14.817 -1.970 -5.889 1.00 0.00 63 ASP A N 20
ATOM 25194 C CA . ASP A 1 63 ? 14.949 -3.181 -5.077 1.00 0.00 63 ASP A CA 20
ATOM 25195 C C . ASP A 1 63 ? 13.623 -3.571 -4.425 1.00 0.00 63 ASP A C 20
ATOM 25196 O O . ASP A 1 63 ? 13.142 -4.692 -4.593 1.00 0.00 63 ASP A O 20
ATOM 25205 N N . VAL A 1 64 ? 13.047 -2.645 -3.664 1.00 0.00 64 VAL A N 20
ATOM 25206 C CA . VAL A 1 64 ? 11.784 -2.915 -2.972 1.00 0.00 64 VAL A CA 20
ATOM 25207 C C . VAL A 1 64 ? 10.680 -3.297 -3.963 1.00 0.00 64 VAL A C 20
ATOM 25208 O O . VAL A 1 64 ? 9.923 -4.241 -3.734 1.00 0.00 64 VAL A O 20
ATOM 25221 N N . ALA A 1 65 ? 10.593 -2.550 -5.058 1.00 0.00 65 ALA A N 20
ATOM 25222 C CA . ALA A 1 65 ? 9.571 -2.816 -6.067 1.00 0.00 65 ALA A CA 20
ATOM 25223 C C . ALA A 1 65 ? 10.005 -3.950 -6.993 1.00 0.00 65 ALA A C 20
ATOM 25224 O O . ALA A 1 65 ? 9.194 -4.782 -7.400 1.00 0.00 65 ALA A O 20
ATOM 25231 N N . GLY A 1 66 ? 11.294 -3.974 -7.324 1.00 0.00 66 GLY A N 20
ATOM 25232 C CA . GLY A 1 66 ? 11.826 -5.011 -8.207 1.00 0.00 66 GLY A CA 20
ATOM 25233 C C . GLY A 1 66 ? 11.575 -6.406 -7.638 1.00 0.00 66 GLY A C 20
ATOM 25234 O O . GLY A 1 66 ? 11.496 -7.387 -8.380 1.00 0.00 66 GLY A O 20
ATOM 25238 N N . ARG A 1 67 ? 11.450 -6.489 -6.316 1.00 0.00 67 ARG A N 20
ATOM 25239 C CA . ARG A 1 67 ? 11.209 -7.773 -5.668 1.00 0.00 67 ARG A CA 20
ATOM 25240 C C . ARG A 1 67 ? 10.149 -7.628 -4.576 1.00 0.00 67 ARG A C 20
ATOM 25241 O O . ARG A 1 67 ? 10.446 -7.689 -3.383 1.00 0.00 67 ARG A O 20
ATOM 25262 N N . VAL A 1 68 ? 8.903 -7.436 -5.000 1.00 0.00 68 VAL A N 20
ATOM 25263 C CA . VAL A 1 68 ? 7.808 -7.287 -4.047 1.00 0.00 68 VAL A CA 20
ATOM 25264 C C . VAL A 1 68 ? 7.045 -8.607 -3.909 1.00 0.00 68 VAL A C 20
ATOM 25265 O O . VAL A 1 68 ? 6.348 -9.042 -4.826 1.00 0.00 68 VAL A O 20
ATOM 25278 N N . ASP A 1 69 ? 7.195 -9.242 -2.750 1.00 0.00 69 ASP A N 20
ATOM 25279 C CA . ASP A 1 69 ? 6.527 -10.516 -2.498 1.00 0.00 69 ASP A CA 20
ATOM 25280 C C . ASP A 1 69 ? 5.072 -10.291 -2.097 1.00 0.00 69 ASP A C 20
ATOM 25281 O O . ASP A 1 69 ? 4.172 -10.987 -2.568 1.00 0.00 69 ASP A O 20
ATOM 25290 N N . THR A 1 70 ? 4.851 -9.314 -1.223 1.00 0.00 70 THR A N 20
ATOM 25291 C CA . THR A 1 70 ? 3.498 -9.013 -0.764 1.00 0.00 70 THR A CA 20
ATOM 25292 C C . THR A 1 70 ? 2.954 -7.767 -1.474 1.00 0.00 70 THR A C 20
ATOM 25293 O O . THR A 1 70 ? 3.714 -6.861 -1.812 1.00 0.00 70 THR A O 20
ATOM 25304 N N . PRO A 1 71 ? 1.629 -7.696 -1.703 1.00 0.00 71 PRO A N 20
ATOM 25305 C CA . PRO A 1 71 ? 1.019 -6.533 -2.374 1.00 0.00 71 PRO A CA 20
ATOM 25306 C C . PRO A 1 71 ? 0.820 -5.357 -1.424 1.00 0.00 71 PRO A C 20
ATOM 25307 O O . PRO A 1 71 ? 0.867 -4.195 -1.829 1.00 0.00 71 PRO A O 20
ATOM 25318 N N . ARG A 1 72 ? 0.603 -5.678 -0.149 1.00 0.00 72 ARG A N 20
ATOM 25319 C CA . ARG A 1 72 ? 0.404 -4.648 0.870 1.00 0.00 72 ARG A CA 20
ATOM 25320 C C . ARG A 1 72 ? 1.593 -3.686 0.914 1.00 0.00 72 ARG A C 20
ATOM 25321 O O . ARG A 1 72 ? 1.456 -2.532 1.315 1.00 0.00 72 ARG A O 20
ATOM 25342 N N . GLU A 1 73 ? 2.759 -4.174 0.494 1.00 0.00 73 GLU A N 20
ATOM 25343 C CA . GLU A 1 73 ? 3.960 -3.346 0.488 1.00 0.00 73 GLU A CA 20
ATOM 25344 C C . GLU A 1 73 ? 3.913 -2.350 -0.668 1.00 0.00 73 GLU A C 20
ATOM 25345 O O . GLU A 1 73 ? 4.323 -1.198 -0.531 1.00 0.00 73 GLU A O 20
ATOM 25357 N N . LEU A 1 74 ? 3.404 -2.811 -1.810 1.00 0.00 74 LEU A N 20
ATOM 25358 C CA . LEU A 1 74 ? 3.302 -1.954 -2.990 1.00 0.00 74 LEU A CA 20
ATOM 25359 C C . LEU A 1 74 ? 2.393 -0.760 -2.694 1.00 0.00 74 LEU A C 20
ATOM 25360 O O . LEU A 1 74 ? 2.709 0.382 -3.034 1.00 0.00 74 LEU A O 20
ATOM 25376 N N . LEU A 1 75 ? 1.266 -1.038 -2.039 1.00 0.00 75 LEU A N 20
ATOM 25377 C CA . LEU A 1 75 ? 0.317 0.016 -1.682 1.00 0.00 75 LEU A CA 20
ATOM 25378 C C . LEU A 1 75 ? 0.986 1.006 -0.730 1.00 0.00 75 LEU A C 20
ATOM 25379 O O . LEU A 1 75 ? 0.924 2.212 -0.931 1.00 0.00 75 LEU A O 20
ATOM 25395 N N . ASP A 1 76 ? 1.619 0.480 0.309 1.00 0.00 76 ASP A N 20
ATOM 25396 C CA . ASP A 1 76 ? 2.294 1.335 1.284 1.00 0.00 76 ASP A CA 20
ATOM 25397 C C . ASP A 1 76 ? 3.553 1.982 0.692 1.00 0.00 76 ASP A C 20
ATOM 25398 O O . ASP A 1 76 ? 4.151 2.863 1.308 1.00 0.00 76 ASP A O 20
ATOM 25407 N N . LEU A 1 77 ? 3.959 1.539 -0.502 1.00 0.00 77 LEU A N 20
ATOM 25408 C CA . LEU A 1 77 ? 5.152 2.093 -1.137 1.00 0.00 77 LEU A CA 20
ATOM 25409 C C . LEU A 1 77 ? 4.839 3.415 -1.834 1.00 0.00 77 LEU A C 20
ATOM 25410 O O . LEU A 1 77 ? 5.400 4.457 -1.494 1.00 0.00 77 LEU A O 20
ATOM 25426 N N . ILE A 1 78 ? 3.941 3.364 -2.815 1.00 0.00 78 ILE A N 20
ATOM 25427 C CA . ILE A 1 78 ? 3.571 4.571 -3.553 1.00 0.00 78 ILE A CA 20
ATOM 25428 C C . ILE A 1 78 ? 2.744 5.498 -2.667 1.00 0.00 78 ILE A C 20
ATOM 25429 O O . ILE A 1 78 ? 2.940 6.714 -2.652 1.00 0.00 78 ILE A O 20
ATOM 25445 N N . ASN A 1 79 ? 1.818 4.900 -1.933 1.00 0.00 79 ASN A N 20
ATOM 25446 C CA . ASN A 1 79 ? 0.944 5.652 -1.035 1.00 0.00 79 ASN A CA 20
ATOM 25447 C C . ASN A 1 79 ? 1.761 6.403 0.015 1.00 0.00 79 ASN A C 20
ATOM 25448 O O . ASN A 1 79 ? 1.545 7.591 0.255 1.00 0.00 79 ASN A O 20
ATOM 25459 N N . GLY A 1 80 ? 2.700 5.697 0.639 1.00 0.00 80 GLY A N 20
ATOM 25460 C CA . GLY A 1 80 ? 3.541 6.308 1.666 1.00 0.00 80 GLY A CA 20
ATOM 25461 C C . GLY A 1 80 ? 4.435 7.388 1.066 1.00 0.00 80 GLY A C 20
ATOM 25462 O O . GLY A 1 80 ? 4.773 8.371 1.726 1.00 0.00 80 GLY A O 20
ATOM 25466 N N . ALA A 1 81 ? 4.818 7.192 -0.191 1.00 0.00 81 ALA A N 20
ATOM 25467 C CA . ALA A 1 81 ? 5.680 8.154 -0.874 1.00 0.00 81 ALA A CA 20
ATOM 25468 C C . ALA A 1 81 ? 4.929 9.454 -1.155 1.00 0.00 81 ALA A C 20
ATOM 25469 O O . ALA A 1 81 ? 5.525 10.530 -1.212 1.00 0.00 81 ALA A O 20
ATOM 25476 N N . LEU A 1 82 ? 3.614 9.346 -1.332 1.00 0.00 82 LEU A N 20
ATOM 25477 C CA . LEU A 1 82 ? 2.794 10.523 -1.611 1.00 0.00 82 LEU A CA 20
ATOM 25478 C C . LEU A 1 82 ? 2.498 11.287 -0.323 1.00 0.00 82 LEU A C 20
ATOM 25479 O O . LEU A 1 82 ? 2.379 12.513 -0.326 1.00 0.00 82 LEU A O 20
ATOM 25495 N N . ALA A 1 83 ? 2.380 10.551 0.777 1.00 0.00 83 ALA A N 20
ATOM 25496 C CA . ALA A 1 83 ? 2.093 11.168 2.070 1.00 0.00 83 ALA A CA 20
ATOM 25497 C C . ALA A 1 83 ? 3.209 12.134 2.461 1.00 0.00 83 ALA A C 20
ATOM 25498 O O . ALA A 1 83 ? 2.955 13.286 2.812 1.00 0.00 83 ALA A O 20
ATOM 25505 N N . GLU A 1 84 ? 4.446 11.649 2.396 1.00 0.00 84 GLU A N 20
ATOM 25506 C CA . GLU A 1 84 ? 5.599 12.474 2.746 1.00 0.00 84 GLU A CA 20
ATOM 25507 C C . GLU A 1 84 ? 5.676 13.704 1.842 1.00 0.00 84 GLU A C 20
ATOM 25508 O O . GLU A 1 84 ? 6.161 14.760 2.247 1.00 0.00 84 GLU A O 20
ATOM 25520 N N . ALA A 1 85 ? 5.192 13.554 0.610 1.00 0.00 85 ALA A N 20
ATOM 25521 C CA . ALA A 1 85 ? 5.210 14.658 -0.346 1.00 0.00 85 ALA A CA 20
ATOM 25522 C C . ALA A 1 85 ? 3.858 15.371 -0.365 1.00 0.00 85 ALA A C 20
ATOM 25523 O O . ALA A 1 85 ? 3.337 15.725 -1.423 1.00 0.00 85 ALA A O 20
ATOM 25530 N N . ALA A 1 86 ? 3.298 15.580 0.824 1.00 0.00 86 ALA A N 20
ATOM 25531 C CA . ALA A 1 86 ? 2.008 16.253 0.938 1.00 0.00 86 ALA A CA 20
ATOM 25532 C C . ALA A 1 86 ? 1.874 16.915 2.306 1.00 0.00 86 ALA A C 20
ATOM 25533 O O . ALA A 1 86 ? 2.641 16.567 3.188 1.00 0.00 86 ALA A O 20
ATOM 25541 N N . MET A 1 1 ? -8.183 18.943 -1.744 1.00 0.00 1 MET A N 21
ATOM 25542 C CA . MET A 1 1 ? -7.847 17.755 -2.577 1.00 0.00 1 MET A CA 21
ATOM 25543 C C . MET A 1 1 ? -7.020 16.773 -1.752 1.00 0.00 1 MET A C 21
ATOM 25544 O O . MET A 1 1 ? -5.791 16.763 -1.820 1.00 0.00 1 MET A O 21
ATOM 25560 N N . ALA A 1 2 ? -7.711 15.946 -0.971 1.00 0.00 2 ALA A N 21
ATOM 25561 C CA . ALA A 1 2 ? -7.033 14.960 -0.134 1.00 0.00 2 ALA A CA 21
ATOM 25562 C C . ALA A 1 2 ? -7.515 13.553 -0.471 1.00 0.00 2 ALA A C 21
ATOM 25563 O O . ALA A 1 2 ? -8.604 13.141 -0.073 1.00 0.00 2 ALA A O 21
ATOM 25570 N N . THR A 1 3 ? -6.689 12.822 -1.214 1.00 0.00 3 THR A N 21
ATOM 25571 C CA . THR A 1 3 ? -7.037 11.458 -1.606 1.00 0.00 3 THR A CA 21
ATOM 25572 C C . THR A 1 3 ? -5.783 10.594 -1.689 1.00 0.00 3 THR A C 21
ATOM 25573 O O . THR A 1 3 ? -4.950 10.765 -2.580 1.00 0.00 3 THR A O 21
ATOM 25584 N N . LEU A 1 4 ? -5.659 9.661 -0.750 1.00 0.00 4 LEU A N 21
ATOM 25585 C CA . LEU A 1 4 ? -4.502 8.770 -0.720 1.00 0.00 4 LEU A CA 21
ATOM 25586 C C . LEU A 1 4 ? -4.837 7.441 -1.393 1.00 0.00 4 LEU A C 21
ATOM 25587 O O . LEU A 1 4 ? -5.927 7.259 -1.934 1.00 0.00 4 LEU A O 21
ATOM 25603 N N . LEU A 1 5 ? -3.885 6.512 -1.348 1.00 0.00 5 LEU A N 21
ATOM 25604 C CA . LEU A 1 5 ? -4.088 5.199 -1.952 1.00 0.00 5 LEU A CA 21
ATOM 25605 C C . LEU A 1 5 ? -4.700 4.247 -0.929 1.00 0.00 5 LEU A C 21
ATOM 25606 O O . LEU A 1 5 ? -4.356 4.280 0.250 1.00 0.00 5 LEU A O 21
ATOM 25622 N N . THR A 1 6 ? -5.619 3.404 -1.388 1.00 0.00 6 THR A N 21
ATOM 25623 C CA . THR A 1 6 ? -6.276 2.457 -0.492 1.00 0.00 6 THR A CA 21
ATOM 25624 C C . THR A 1 6 ? -6.243 1.047 -1.074 1.00 0.00 6 THR A C 21
ATOM 25625 O O . THR A 1 6 ? -5.926 0.847 -2.247 1.00 0.00 6 THR A O 21
ATOM 25636 N N . THR A 1 7 ? -6.579 0.068 -0.232 1.00 0.00 7 THR A N 21
ATOM 25637 C CA . THR A 1 7 ? -6.598 -1.339 -0.648 1.00 0.00 7 THR A CA 21
ATOM 25638 C C . THR A 1 7 ? -7.424 -1.520 -1.922 1.00 0.00 7 THR A C 21
ATOM 25639 O O . THR A 1 7 ? -7.058 -2.285 -2.815 1.00 0.00 7 THR A O 21
ATOM 25650 N N . ASP A 1 8 ? -8.543 -0.799 -1.995 1.00 0.00 8 ASP A N 21
ATOM 25651 C CA . ASP A 1 8 ? -9.421 -0.875 -3.165 1.00 0.00 8 ASP A CA 21
ATOM 25652 C C . ASP A 1 8 ? -8.643 -0.538 -4.435 1.00 0.00 8 ASP A C 21
ATOM 25653 O O . ASP A 1 8 ? -8.763 -1.218 -5.454 1.00 0.00 8 ASP A O 21
ATOM 25662 N N . ASP A 1 9 ? -7.830 0.512 -4.354 1.00 0.00 9 ASP A N 21
ATOM 25663 C CA . ASP A 1 9 ? -7.017 0.924 -5.496 1.00 0.00 9 ASP A CA 21
ATOM 25664 C C . ASP A 1 9 ? -5.994 -0.161 -5.824 1.00 0.00 9 ASP A C 21
ATOM 25665 O O . ASP A 1 9 ? -5.605 -0.339 -6.977 1.00 0.00 9 ASP A O 21
ATOM 25674 N N . LEU A 1 10 ? -5.567 -0.888 -4.790 1.00 0.00 10 LEU A N 21
ATOM 25675 C CA . LEU A 1 10 ? -4.592 -1.964 -4.959 1.00 0.00 10 LEU A CA 21
ATOM 25676 C C . LEU A 1 10 ? -5.103 -3.003 -5.956 1.00 0.00 10 LEU A C 21
ATOM 25677 O O . LEU A 1 10 ? -4.445 -3.313 -6.949 1.00 0.00 10 LEU A O 21
ATOM 25693 N N . ARG A 1 11 ? -6.282 -3.544 -5.665 1.00 0.00 11 ARG A N 21
ATOM 25694 C CA . ARG A 1 11 ? -6.886 -4.562 -6.521 1.00 0.00 11 ARG A CA 21
ATOM 25695 C C . ARG A 1 11 ? -7.158 -4.024 -7.923 1.00 0.00 11 ARG A C 21
ATOM 25696 O O . ARG A 1 11 ? -6.670 -4.564 -8.913 1.00 0.00 11 ARG A O 21
ATOM 25717 N N . ARG A 1 12 ? -7.957 -2.962 -7.994 1.00 0.00 12 ARG A N 21
ATOM 25718 C CA . ARG A 1 12 ? -8.316 -2.356 -9.281 1.00 0.00 12 ARG A CA 21
ATOM 25719 C C . ARG A 1 12 ? -7.080 -2.017 -10.119 1.00 0.00 12 ARG A C 21
ATOM 25720 O O . ARG A 1 12 ? -7.163 -1.901 -11.342 1.00 0.00 12 ARG A O 21
ATOM 25741 N N . ALA A 1 13 ? -5.939 -1.850 -9.458 1.00 0.00 13 ALA A N 21
ATOM 25742 C CA . ALA A 1 13 ? -4.705 -1.516 -10.166 1.00 0.00 13 ALA A CA 21
ATOM 25743 C C . ALA A 1 13 ? -4.080 -2.762 -10.790 1.00 0.00 13 ALA A C 21
ATOM 25744 O O . ALA A 1 13 ? -3.550 -2.717 -11.901 1.00 0.00 13 ALA A O 21
ATOM 25751 N N . LEU A 1 14 ? -4.138 -3.869 -10.058 1.00 0.00 14 LEU A N 21
ATOM 25752 C CA . LEU A 1 14 ? -3.564 -5.125 -10.541 1.00 0.00 14 LEU A CA 21
ATOM 25753 C C . LEU A 1 14 ? -4.433 -5.760 -11.631 1.00 0.00 14 LEU A C 21
ATOM 25754 O O . LEU A 1 14 ? -3.957 -6.588 -12.408 1.00 0.00 14 LEU A O 21
ATOM 25770 N N . VAL A 1 15 ? -5.708 -5.376 -11.683 1.00 0.00 15 VAL A N 21
ATOM 25771 C CA . VAL A 1 15 ? -6.616 -5.931 -12.685 1.00 0.00 15 VAL A CA 21
ATOM 25772 C C . VAL A 1 15 ? -6.558 -5.115 -13.975 1.00 0.00 15 VAL A C 21
ATOM 25773 O O . VAL A 1 15 ? -6.412 -5.663 -15.068 1.00 0.00 15 VAL A O 21
ATOM 25786 N N . GLU A 1 16 ? -6.677 -3.798 -13.834 1.00 0.00 16 GLU A N 21
ATOM 25787 C CA . GLU A 1 16 ? -6.642 -2.907 -14.992 1.00 0.00 16 GLU A CA 21
ATOM 25788 C C . GLU A 1 16 ? -5.320 -3.045 -15.742 1.00 0.00 16 GLU A C 21
ATOM 25789 O O . GLU A 1 16 ? -5.259 -2.869 -16.959 1.00 0.00 16 GLU A O 21
ATOM 25801 N N . CYS A 1 17 ? -4.259 -3.360 -15.002 1.00 0.00 17 CYS A N 21
ATOM 25802 C CA . CYS A 1 17 ? -2.940 -3.517 -15.607 1.00 0.00 17 CYS A CA 21
ATOM 25803 C C . CYS A 1 17 ? -2.733 -4.948 -16.104 1.00 0.00 17 CYS A C 21
ATOM 25804 O O . CYS A 1 17 ? -1.951 -5.190 -17.023 1.00 0.00 17 CYS A O 21
ATOM 25812 N N . ALA A 1 18 ? -3.436 -5.896 -15.484 1.00 0.00 18 ALA A N 21
ATOM 25813 C CA . ALA A 1 18 ? -3.312 -7.298 -15.874 1.00 0.00 18 ALA A CA 21
ATOM 25814 C C . ALA A 1 18 ? -4.425 -7.692 -16.845 1.00 0.00 18 ALA A C 21
ATOM 25815 O O . ALA A 1 18 ? -5.015 -8.769 -16.740 1.00 0.00 18 ALA A O 21
ATOM 25822 N N . GLY A 1 19 ? -4.702 -6.809 -17.797 1.00 0.00 19 GLY A N 21
ATOM 25823 C CA . GLY A 1 19 ? -5.741 -7.071 -18.790 1.00 0.00 19 GLY A CA 21
ATOM 25824 C C . GLY A 1 19 ? -7.130 -6.927 -18.179 1.00 0.00 19 GLY A C 21
ATOM 25825 O O . GLY A 1 19 ? -7.480 -5.880 -17.634 1.00 0.00 19 GLY A O 21
ATOM 25829 N N . GLU A 1 20 ? -7.921 -7.992 -18.280 1.00 0.00 20 GLU A N 21
ATOM 25830 C CA . GLU A 1 20 ? -9.277 -7.977 -17.737 1.00 0.00 20 GLU A CA 21
ATOM 25831 C C . GLU A 1 20 ? -9.559 -9.263 -16.967 1.00 0.00 20 GLU A C 21
ATOM 25832 O O . GLU A 1 20 ? -10.573 -9.933 -17.176 1.00 0.00 20 GLU A O 21
ATOM 25844 N N . THR A 1 21 ? -8.646 -9.591 -16.067 1.00 0.00 21 THR A N 21
ATOM 25845 C CA . THR A 1 21 ? -8.785 -10.793 -15.249 1.00 0.00 21 THR A CA 21
ATOM 25846 C C . THR A 1 21 ? -7.606 -10.928 -14.298 1.00 0.00 21 THR A C 21
ATOM 25847 O O . THR A 1 21 ? -6.454 -11.030 -14.718 1.00 0.00 21 THR A O 21
ATOM 25858 N N . ASP A 1 22 ? -7.914 -10.934 -13.009 1.00 0.00 22 ASP A N 21
ATOM 25859 C CA . ASP A 1 22 ? -6.882 -11.065 -11.988 1.00 0.00 22 ASP A CA 21
ATOM 25860 C C . ASP A 1 22 ? -6.628 -12.537 -11.643 1.00 0.00 22 ASP A C 21
ATOM 25861 O O . ASP A 1 22 ? -5.661 -12.859 -10.952 1.00 0.00 22 ASP A O 21
ATOM 25870 N N . GLY A 1 23 ? -7.498 -13.434 -12.125 1.00 0.00 23 GLY A N 21
ATOM 25871 C CA . GLY A 1 23 ? -7.336 -14.862 -11.846 1.00 0.00 23 GLY A CA 21
ATOM 25872 C C . GLY A 1 23 ? -7.305 -15.125 -10.342 1.00 0.00 23 GLY A C 21
ATOM 25873 O O . GLY A 1 23 ? -6.322 -15.640 -9.809 1.00 0.00 23 GLY A O 21
ATOM 25877 N N . THR A 1 24 ? -8.394 -14.765 -9.668 1.00 0.00 24 THR A N 21
ATOM 25878 C CA . THR A 1 24 ? -8.496 -14.957 -8.233 1.00 0.00 24 THR A CA 21
ATOM 25879 C C . THR A 1 24 ? -9.947 -14.805 -7.799 1.00 0.00 24 THR A C 21
ATOM 25880 O O . THR A 1 24 ? -10.705 -14.015 -8.362 1.00 0.00 24 THR A O 21
ATOM 25891 N N . ASP A 1 25 ? -10.317 -15.570 -6.788 1.00 0.00 25 ASP A N 21
ATOM 25892 C CA . ASP A 1 25 ? -11.677 -15.527 -6.262 1.00 0.00 25 ASP A CA 21
ATOM 25893 C C . ASP A 1 25 ? -11.774 -14.462 -5.179 1.00 0.00 25 ASP A C 21
ATOM 25894 O O . ASP A 1 25 ? -11.691 -14.749 -3.985 1.00 0.00 25 ASP A O 21
ATOM 25903 N N . LEU A 1 26 ? -11.938 -13.223 -5.628 1.00 0.00 26 LEU A N 21
ATOM 25904 C CA . LEU A 1 26 ? -12.038 -12.073 -4.729 1.00 0.00 26 LEU A CA 21
ATOM 25905 C C . LEU A 1 26 ? -13.130 -12.280 -3.685 1.00 0.00 26 LEU A C 21
ATOM 25906 O O . LEU A 1 26 ? -14.288 -11.919 -3.889 1.00 0.00 26 LEU A O 21
ATOM 25922 N N . SER A 1 27 ? -12.732 -12.859 -2.563 1.00 0.00 27 SER A N 21
ATOM 25923 C CA . SER A 1 27 ? -13.664 -13.113 -1.470 1.00 0.00 27 SER A CA 21
ATOM 25924 C C . SER A 1 27 ? -13.168 -12.445 -0.191 1.00 0.00 27 SER A C 21
ATOM 25925 O O . SER A 1 27 ? -13.353 -12.960 0.911 1.00 0.00 27 SER A O 21
ATOM 25933 N N . GLY A 1 28 ? -12.528 -11.289 -0.356 1.00 0.00 28 GLY A N 21
ATOM 25934 C CA . GLY A 1 28 ? -11.998 -10.551 0.787 1.00 0.00 28 GLY A CA 21
ATOM 25935 C C . GLY A 1 28 ? -10.537 -10.912 1.028 1.00 0.00 28 GLY A C 21
ATOM 25936 O O . GLY A 1 28 ? -10.078 -11.981 0.631 1.00 0.00 28 GLY A O 21
ATOM 25940 N N . ASP A 1 29 ? -9.814 -10.000 1.686 1.00 0.00 29 ASP A N 21
ATOM 25941 C CA . ASP A 1 29 ? -8.391 -10.208 1.990 1.00 0.00 29 ASP A CA 21
ATOM 25942 C C . ASP A 1 29 ? -7.543 -10.104 0.714 1.00 0.00 29 ASP A C 21
ATOM 25943 O O . ASP A 1 29 ? -6.975 -9.051 0.426 1.00 0.00 29 ASP A O 21
ATOM 25952 N N . PHE A 1 30 ? -7.451 -11.208 -0.040 1.00 0.00 30 PHE A N 21
ATOM 25953 C CA . PHE A 1 30 ? -6.665 -11.250 -1.285 1.00 0.00 30 PHE A CA 21
ATOM 25954 C C . PHE A 1 30 ? -5.303 -10.570 -1.130 1.00 0.00 30 PHE A C 21
ATOM 25955 O O . PHE A 1 30 ? -4.734 -10.061 -2.093 1.00 0.00 30 PHE A O 21
ATOM 25972 N N . LEU A 1 31 ? -4.783 -10.575 0.092 1.00 0.00 31 LEU A N 21
ATOM 25973 C CA . LEU A 1 31 ? -3.487 -9.955 0.350 1.00 0.00 31 LEU A CA 21
ATOM 25974 C C . LEU A 1 31 ? -2.592 -10.857 1.201 1.00 0.00 31 LEU A C 21
ATOM 25975 O O . LEU A 1 31 ? -1.619 -10.397 1.798 1.00 0.00 31 LEU A O 21
ATOM 25991 N N . ASP A 1 32 ? -2.913 -12.151 1.231 1.00 0.00 32 ASP A N 21
ATOM 25992 C CA . ASP A 1 32 ? -2.112 -13.106 1.988 1.00 0.00 32 ASP A CA 21
ATOM 25993 C C . ASP A 1 32 ? -1.227 -13.889 1.025 1.00 0.00 32 ASP A C 21
ATOM 25994 O O . ASP A 1 32 ? -0.079 -14.214 1.327 1.00 0.00 32 ASP A O 21
ATOM 26003 N N . LEU A 1 33 ? -1.785 -14.170 -0.149 1.00 0.00 33 LEU A N 21
ATOM 26004 C CA . LEU A 1 33 ? -1.065 -14.898 -1.186 1.00 0.00 33 LEU A CA 21
ATOM 26005 C C . LEU A 1 33 ? -1.530 -14.413 -2.558 1.00 0.00 33 LEU A C 21
ATOM 26006 O O . LEU A 1 33 ? -2.158 -15.149 -3.320 1.00 0.00 33 LEU A O 21
ATOM 26022 N N . ARG A 1 34 ? -1.229 -13.150 -2.851 1.00 0.00 34 ARG A N 21
ATOM 26023 C CA . ARG A 1 34 ? -1.631 -12.555 -4.123 1.00 0.00 34 ARG A CA 21
ATOM 26024 C C . ARG A 1 34 ? -0.484 -12.611 -5.131 1.00 0.00 34 ARG A C 21
ATOM 26025 O O . ARG A 1 34 ? -0.610 -13.211 -6.198 1.00 0.00 34 ARG A O 21
ATOM 26046 N N . PHE A 1 35 ? 0.635 -11.981 -4.784 1.00 0.00 35 PHE A N 21
ATOM 26047 C CA . PHE A 1 35 ? 1.794 -11.972 -5.674 1.00 0.00 35 PHE A CA 21
ATOM 26048 C C . PHE A 1 35 ? 2.309 -13.392 -5.888 1.00 0.00 35 PHE A C 21
ATOM 26049 O O . PHE A 1 35 ? 2.378 -13.880 -7.015 1.00 0.00 35 PHE A O 21
ATOM 26066 N N . GLU A 1 36 ? 2.664 -14.052 -4.788 1.00 0.00 36 GLU A N 21
ATOM 26067 C CA . GLU A 1 36 ? 3.169 -15.420 -4.860 1.00 0.00 36 GLU A CA 21
ATOM 26068 C C . GLU A 1 36 ? 2.010 -16.415 -4.863 1.00 0.00 36 GLU A C 21
ATOM 26069 O O . GLU A 1 36 ? 1.724 -17.067 -3.857 1.00 0.00 36 GLU A O 21
ATOM 26081 N N . ASP A 1 37 ? 1.343 -16.519 -6.008 1.00 0.00 37 ASP A N 21
ATOM 26082 C CA . ASP A 1 37 ? 0.212 -17.434 -6.139 1.00 0.00 37 ASP A CA 21
ATOM 26083 C C . ASP A 1 37 ? -0.043 -17.765 -7.605 1.00 0.00 37 ASP A C 21
ATOM 26084 O O . ASP A 1 37 ? 0.108 -18.910 -8.033 1.00 0.00 37 ASP A O 21
ATOM 26093 N N . ILE A 1 38 ? -0.437 -16.751 -8.370 1.00 0.00 38 ILE A N 21
ATOM 26094 C CA . ILE A 1 38 ? -0.716 -16.947 -9.791 1.00 0.00 38 ILE A CA 21
ATOM 26095 C C . ILE A 1 38 ? 0.579 -16.941 -10.611 1.00 0.00 38 ILE A C 21
ATOM 26096 O O . ILE A 1 38 ? 0.631 -17.490 -11.713 1.00 0.00 38 ILE A O 21
ATOM 26112 N N . GLY A 1 39 ? 1.619 -16.311 -10.067 1.00 0.00 39 GLY A N 21
ATOM 26113 C CA . GLY A 1 39 ? 2.899 -16.238 -10.765 1.00 0.00 39 GLY A CA 21
ATOM 26114 C C . GLY A 1 39 ? 3.597 -14.894 -10.528 1.00 0.00 39 GLY A C 21
ATOM 26115 O O . GLY A 1 39 ? 4.782 -14.747 -10.820 1.00 0.00 39 GLY A O 21
ATOM 26119 N N . TYR A 1 40 ? 2.856 -13.912 -10.002 1.00 0.00 40 TYR A N 21
ATOM 26120 C CA . TYR A 1 40 ? 3.430 -12.590 -9.743 1.00 0.00 40 TYR A CA 21
ATOM 26121 C C . TYR A 1 40 ? 4.605 -12.688 -8.776 1.00 0.00 40 TYR A C 21
ATOM 26122 O O . TYR A 1 40 ? 4.433 -12.614 -7.559 1.00 0.00 40 TYR A O 21
ATOM 26140 N N . ASP A 1 41 ? 5.803 -12.842 -9.328 1.00 0.00 41 ASP A N 21
ATOM 26141 C CA . ASP A 1 41 ? 6.999 -12.933 -8.501 1.00 0.00 41 ASP A CA 21
ATOM 26142 C C . ASP A 1 41 ? 7.684 -11.575 -8.436 1.00 0.00 41 ASP A C 21
ATOM 26143 O O . ASP A 1 41 ? 8.121 -11.129 -7.375 1.00 0.00 41 ASP A O 21
ATOM 26152 N N . SER A 1 42 ? 7.763 -10.922 -9.592 1.00 0.00 42 SER A N 21
ATOM 26153 C CA . SER A 1 42 ? 8.386 -9.602 -9.685 1.00 0.00 42 SER A CA 21
ATOM 26154 C C . SER A 1 42 ? 8.476 -9.163 -11.143 1.00 0.00 42 SER A C 21
ATOM 26155 O O . SER A 1 42 ? 8.242 -8.001 -11.469 1.00 0.00 42 SER A O 21
ATOM 26163 N N . LEU A 1 43 ? 8.822 -10.109 -12.013 1.00 0.00 43 LEU A N 21
ATOM 26164 C CA . LEU A 1 43 ? 8.947 -9.816 -13.439 1.00 0.00 43 LEU A CA 21
ATOM 26165 C C . LEU A 1 43 ? 7.594 -9.431 -14.030 1.00 0.00 43 LEU A C 21
ATOM 26166 O O . LEU A 1 43 ? 7.493 -8.500 -14.829 1.00 0.00 43 LEU A O 21
ATOM 26182 N N . ALA A 1 44 ? 6.555 -10.160 -13.629 1.00 0.00 44 ALA A N 21
ATOM 26183 C CA . ALA A 1 44 ? 5.207 -9.889 -14.126 1.00 0.00 44 ALA A CA 21
ATOM 26184 C C . ALA A 1 44 ? 4.782 -8.468 -13.765 1.00 0.00 44 ALA A C 21
ATOM 26185 O O . ALA A 1 44 ? 4.453 -7.661 -14.635 1.00 0.00 44 ALA A O 21
ATOM 26192 N N . LEU A 1 45 ? 4.798 -8.173 -12.469 1.00 0.00 45 LEU A N 21
ATOM 26193 C CA . LEU A 1 45 ? 4.418 -6.844 -11.992 1.00 0.00 45 LEU A CA 21
ATOM 26194 C C . LEU A 1 45 ? 5.504 -5.803 -12.285 1.00 0.00 45 LEU A C 21
ATOM 26195 O O . LEU A 1 45 ? 5.304 -4.609 -12.060 1.00 0.00 45 LEU A O 21
ATOM 26211 N N . MET A 1 46 ? 6.655 -6.256 -12.789 1.00 0.00 46 MET A N 21
ATOM 26212 C CA . MET A 1 46 ? 7.754 -5.340 -13.104 1.00 0.00 46 MET A CA 21
ATOM 26213 C C . MET A 1 46 ? 7.304 -4.285 -14.113 1.00 0.00 46 MET A C 21
ATOM 26214 O O . MET A 1 46 ? 7.440 -3.083 -13.879 1.00 0.00 46 MET A O 21
ATOM 26228 N N . GLU A 1 47 ? 6.768 -4.750 -15.238 1.00 0.00 47 GLU A N 21
ATOM 26229 C CA . GLU A 1 47 ? 6.300 -3.843 -16.282 1.00 0.00 47 GLU A CA 21
ATOM 26230 C C . GLU A 1 47 ? 5.095 -3.034 -15.802 1.00 0.00 47 GLU A C 21
ATOM 26231 O O . GLU A 1 47 ? 4.857 -1.920 -16.266 1.00 0.00 47 GLU A O 21
ATOM 26243 N N . THR A 1 48 ? 4.336 -3.608 -14.868 1.00 0.00 48 THR A N 21
ATOM 26244 C CA . THR A 1 48 ? 3.155 -2.931 -14.333 1.00 0.00 48 THR A CA 21
ATOM 26245 C C . THR A 1 48 ? 3.535 -1.588 -13.712 1.00 0.00 48 THR A C 21
ATOM 26246 O O . THR A 1 48 ? 2.891 -0.569 -13.961 1.00 0.00 48 THR A O 21
ATOM 26257 N N . ALA A 1 49 ? 4.589 -1.602 -12.901 1.00 0.00 49 ALA A N 21
ATOM 26258 C CA . ALA A 1 49 ? 5.049 -0.380 -12.247 1.00 0.00 49 ALA A CA 21
ATOM 26259 C C . ALA A 1 49 ? 5.814 0.503 -13.231 1.00 0.00 49 ALA A C 21
ATOM 26260 O O . ALA A 1 49 ? 5.808 1.729 -13.119 1.00 0.00 49 ALA A O 21
ATOM 26267 N N . ALA A 1 50 ? 6.473 -0.134 -14.195 1.00 0.00 50 ALA A N 21
ATOM 26268 C CA . ALA A 1 50 ? 7.242 0.603 -15.196 1.00 0.00 50 ALA A CA 21
ATOM 26269 C C . ALA A 1 50 ? 6.335 1.540 -15.989 1.00 0.00 50 ALA A C 21
ATOM 26270 O O . ALA A 1 50 ? 6.759 2.606 -16.436 1.00 0.00 50 ALA A O 21
ATOM 26277 N N . ARG A 1 51 ? 5.081 1.130 -16.158 1.00 0.00 51 ARG A N 21
ATOM 26278 C CA . ARG A 1 51 ? 4.119 1.941 -16.900 1.00 0.00 51 ARG A CA 21
ATOM 26279 C C . ARG A 1 51 ? 3.460 2.962 -15.980 1.00 0.00 51 ARG A C 21
ATOM 26280 O O . ARG A 1 51 ? 3.267 4.120 -16.351 1.00 0.00 51 ARG A O 21
ATOM 26301 N N . LEU A 1 52 ? 3.114 2.520 -14.773 1.00 0.00 52 LEU A N 21
ATOM 26302 C CA . LEU A 1 52 ? 2.472 3.405 -13.802 1.00 0.00 52 LEU A CA 21
ATOM 26303 C C . LEU A 1 52 ? 3.505 4.108 -12.913 1.00 0.00 52 LEU A C 21
ATOM 26304 O O . LEU A 1 52 ? 3.157 4.662 -11.869 1.00 0.00 52 LEU A O 21
ATOM 26320 N N . GLU A 1 53 ? 4.774 4.089 -13.327 1.00 0.00 53 GLU A N 21
ATOM 26321 C CA . GLU A 1 53 ? 5.823 4.734 -12.544 1.00 0.00 53 GLU A CA 21
ATOM 26322 C C . GLU A 1 53 ? 5.684 6.253 -12.629 1.00 0.00 53 GLU A C 21
ATOM 26323 O O . GLU A 1 53 ? 5.793 6.959 -11.626 1.00 0.00 53 GLU A O 21
ATOM 26335 N N . SER A 1 54 ? 5.442 6.744 -13.840 1.00 0.00 54 SER A N 21
ATOM 26336 C CA . SER A 1 54 ? 5.287 8.180 -14.054 1.00 0.00 54 SER A CA 21
ATOM 26337 C C . SER A 1 54 ? 3.853 8.616 -13.764 1.00 0.00 54 SER A C 21
ATOM 26338 O O . SER A 1 54 ? 3.605 9.756 -13.373 1.00 0.00 54 SER A O 21
ATOM 26346 N N . ARG A 1 55 ? 2.908 7.696 -13.960 1.00 0.00 55 ARG A N 21
ATOM 26347 C CA . ARG A 1 55 ? 1.497 7.996 -13.717 1.00 0.00 55 ARG A CA 21
ATOM 26348 C C . ARG A 1 55 ? 1.278 8.436 -12.270 1.00 0.00 55 ARG A C 21
ATOM 26349 O O . ARG A 1 55 ? 0.379 9.225 -11.976 1.00 0.00 55 ARG A O 21
ATOM 26370 N N . TYR A 1 56 ? 2.107 7.915 -11.369 1.00 0.00 56 TYR A N 21
ATOM 26371 C CA . TYR A 1 56 ? 1.992 8.260 -9.955 1.00 0.00 56 TYR A CA 21
ATOM 26372 C C . TYR A 1 56 ? 2.942 9.403 -9.605 1.00 0.00 56 TYR A C 21
ATOM 26373 O O . TYR A 1 56 ? 2.520 10.448 -9.111 1.00 0.00 56 TYR A O 21
ATOM 26391 N N . GLY A 1 57 ? 4.230 9.193 -9.867 1.00 0.00 57 GLY A N 21
ATOM 26392 C CA . GLY A 1 57 ? 5.229 10.219 -9.575 1.00 0.00 57 GLY A CA 21
ATOM 26393 C C . GLY A 1 57 ? 6.242 9.741 -8.531 1.00 0.00 57 GLY A C 21
ATOM 26394 O O . GLY A 1 57 ? 7.314 10.328 -8.383 1.00 0.00 57 GLY A O 21
ATOM 26398 N N . VAL A 1 58 ? 5.897 8.677 -7.803 1.00 0.00 58 VAL A N 21
ATOM 26399 C CA . VAL A 1 58 ? 6.788 8.146 -6.778 1.00 0.00 58 VAL A CA 21
ATOM 26400 C C . VAL A 1 58 ? 8.123 7.719 -7.391 1.00 0.00 58 VAL A C 21
ATOM 26401 O O . VAL A 1 58 ? 8.227 7.485 -8.596 1.00 0.00 58 VAL A O 21
ATOM 26414 N N . SER A 1 59 ? 9.139 7.619 -6.541 1.00 0.00 59 SER A N 21
ATOM 26415 C CA . SER A 1 59 ? 10.469 7.218 -6.993 1.00 0.00 59 SER A CA 21
ATOM 26416 C C . SER A 1 59 ? 11.040 6.143 -6.074 1.00 0.00 59 SER A C 21
ATOM 26417 O O . SER A 1 59 ? 11.326 6.394 -4.903 1.00 0.00 59 SER A O 21
ATOM 26425 N N . ILE A 1 60 ? 11.199 4.940 -6.618 1.00 0.00 60 ILE A N 21
ATOM 26426 C CA . ILE A 1 60 ? 11.734 3.827 -5.837 1.00 0.00 60 ILE A CA 21
ATOM 26427 C C . ILE A 1 60 ? 12.736 3.021 -6.671 1.00 0.00 60 ILE A C 21
ATOM 26428 O O . ILE A 1 60 ? 12.718 3.087 -7.900 1.00 0.00 60 ILE A O 21
ATOM 26444 N N . PRO A 1 61 ? 13.624 2.249 -6.020 1.00 0.00 61 PRO A N 21
ATOM 26445 C CA . PRO A 1 61 ? 14.623 1.438 -6.739 1.00 0.00 61 PRO A CA 21
ATOM 26446 C C . PRO A 1 61 ? 14.044 0.136 -7.288 1.00 0.00 61 PRO A C 21
ATOM 26447 O O . PRO A 1 61 ? 12.828 -0.042 -7.350 1.00 0.00 61 PRO A O 21
ATOM 26458 N N . ASP A 1 62 ? 14.932 -0.767 -7.692 1.00 0.00 62 ASP A N 21
ATOM 26459 C CA . ASP A 1 62 ? 14.507 -2.053 -8.246 1.00 0.00 62 ASP A CA 21
ATOM 26460 C C . ASP A 1 62 ? 14.598 -3.178 -7.206 1.00 0.00 62 ASP A C 21
ATOM 26461 O O . ASP A 1 62 ? 14.180 -4.304 -7.469 1.00 0.00 62 ASP A O 21
ATOM 26470 N N . ASP A 1 63 ? 15.157 -2.880 -6.034 1.00 0.00 63 ASP A N 21
ATOM 26471 C CA . ASP A 1 63 ? 15.293 -3.897 -4.994 1.00 0.00 63 ASP A CA 21
ATOM 26472 C C . ASP A 1 63 ? 14.001 -4.039 -4.192 1.00 0.00 63 ASP A C 21
ATOM 26473 O O . ASP A 1 63 ? 13.558 -5.150 -3.898 1.00 0.00 63 ASP A O 21
ATOM 26482 N N . VAL A 1 64 ? 13.407 -2.905 -3.830 1.00 0.00 64 VAL A N 21
ATOM 26483 C CA . VAL A 1 64 ? 12.171 -2.924 -3.048 1.00 0.00 64 VAL A CA 21
ATOM 26484 C C . VAL A 1 64 ? 11.005 -3.463 -3.881 1.00 0.00 64 VAL A C 21
ATOM 26485 O O . VAL A 1 64 ? 10.213 -4.279 -3.410 1.00 0.00 64 VAL A O 21
ATOM 26498 N N . ALA A 1 65 ? 10.907 -2.993 -5.121 1.00 0.00 65 ALA A N 21
ATOM 26499 C CA . ALA A 1 65 ? 9.831 -3.431 -6.007 1.00 0.00 65 ALA A CA 21
ATOM 26500 C C . ALA A 1 65 ? 10.180 -4.768 -6.653 1.00 0.00 65 ALA A C 21
ATOM 26501 O O . ALA A 1 65 ? 9.380 -5.703 -6.654 1.00 0.00 65 ALA A O 21
ATOM 26508 N N . GLY A 1 66 ? 11.387 -4.844 -7.205 1.00 0.00 66 GLY A N 21
ATOM 26509 C CA . GLY A 1 66 ? 11.841 -6.070 -7.858 1.00 0.00 66 GLY A CA 21
ATOM 26510 C C . GLY A 1 66 ? 11.829 -7.255 -6.892 1.00 0.00 66 GLY A C 21
ATOM 26511 O O . GLY A 1 66 ? 11.764 -8.410 -7.311 1.00 0.00 66 GLY A O 21
ATOM 26515 N N . ARG A 1 67 ? 11.902 -6.961 -5.594 1.00 0.00 67 ARG A N 21
ATOM 26516 C CA . ARG A 1 67 ? 11.906 -8.020 -4.588 1.00 0.00 67 ARG A CA 21
ATOM 26517 C C . ARG A 1 67 ? 10.677 -7.915 -3.684 1.00 0.00 67 ARG A C 21
ATOM 26518 O O . ARG A 1 67 ? 10.777 -7.998 -2.458 1.00 0.00 67 ARG A O 21
ATOM 26539 N N . VAL A 1 68 ? 9.510 -7.735 -4.299 1.00 0.00 68 VAL A N 21
ATOM 26540 C CA . VAL A 1 68 ? 8.272 -7.628 -3.530 1.00 0.00 68 VAL A CA 21
ATOM 26541 C C . VAL A 1 68 ? 7.548 -8.976 -3.497 1.00 0.00 68 VAL A C 21
ATOM 26542 O O . VAL A 1 68 ? 7.068 -9.468 -4.518 1.00 0.00 68 VAL A O 21
ATOM 26555 N N . ASP A 1 69 ? 7.480 -9.567 -2.308 1.00 0.00 69 ASP A N 21
ATOM 26556 C CA . ASP A 1 69 ? 6.813 -10.857 -2.151 1.00 0.00 69 ASP A CA 21
ATOM 26557 C C . ASP A 1 69 ? 5.474 -10.702 -1.425 1.00 0.00 69 ASP A C 21
ATOM 26558 O O . ASP A 1 69 ? 4.909 -11.679 -0.934 1.00 0.00 69 ASP A O 21
ATOM 26567 N N . THR A 1 70 ? 4.966 -9.469 -1.361 1.00 0.00 70 THR A N 21
ATOM 26568 C CA . THR A 1 70 ? 3.693 -9.219 -0.695 1.00 0.00 70 THR A CA 21
ATOM 26569 C C . THR A 1 70 ? 2.875 -8.187 -1.481 1.00 0.00 70 THR A C 21
ATOM 26570 O O . THR A 1 70 ? 3.442 -7.277 -2.086 1.00 0.00 70 THR A O 21
ATOM 26581 N N . PRO A 1 71 ? 1.535 -8.305 -1.483 1.00 0.00 71 PRO A N 21
ATOM 26582 C CA . PRO A 1 71 ? 0.672 -7.355 -2.210 1.00 0.00 71 PRO A CA 21
ATOM 26583 C C . PRO A 1 71 ? 0.424 -6.071 -1.419 1.00 0.00 71 PRO A C 21
ATOM 26584 O O . PRO A 1 71 ? 0.566 -4.965 -1.939 1.00 0.00 71 PRO A O 21
ATOM 26595 N N . ARG A 1 72 ? 0.053 -6.229 -0.152 1.00 0.00 72 ARG A N 21
ATOM 26596 C CA . ARG A 1 72 ? -0.206 -5.073 0.705 1.00 0.00 72 ARG A CA 21
ATOM 26597 C C . ARG A 1 72 ? 1.042 -4.192 0.827 1.00 0.00 72 ARG A C 21
ATOM 26598 O O . ARG A 1 72 ? 0.949 -3.005 1.140 1.00 0.00 72 ARG A O 21
ATOM 26619 N N . GLU A 1 73 ? 2.212 -4.784 0.586 1.00 0.00 73 GLU A N 21
ATOM 26620 C CA . GLU A 1 73 ? 3.468 -4.042 0.683 1.00 0.00 73 GLU A CA 21
ATOM 26621 C C . GLU A 1 73 ? 3.492 -2.873 -0.300 1.00 0.00 73 GLU A C 21
ATOM 26622 O O . GLU A 1 73 ? 3.570 -1.711 0.101 1.00 0.00 73 GLU A O 21
ATOM 26634 N N . LEU A 1 74 ? 3.442 -3.191 -1.596 1.00 0.00 74 LEU A N 21
ATOM 26635 C CA . LEU A 1 74 ? 3.476 -2.154 -2.636 1.00 0.00 74 LEU A CA 21
ATOM 26636 C C . LEU A 1 74 ? 2.419 -1.075 -2.385 1.00 0.00 74 LEU A C 21
ATOM 26637 O O . LEU A 1 74 ? 2.621 0.096 -2.710 1.00 0.00 74 LEU A O 21
ATOM 26653 N N . LEU A 1 75 ? 1.299 -1.477 -1.781 1.00 0.00 75 LEU A N 21
ATOM 26654 C CA . LEU A 1 75 ? 0.228 -0.527 -1.468 1.00 0.00 75 LEU A CA 21
ATOM 26655 C C . LEU A 1 75 ? 0.765 0.570 -0.548 1.00 0.00 75 LEU A C 21
ATOM 26656 O O . LEU A 1 75 ? 0.681 1.753 -0.862 1.00 0.00 75 LEU A O 21
ATOM 26672 N N . ASP A 1 76 ? 1.309 0.156 0.591 1.00 0.00 76 ASP A N 21
ATOM 26673 C CA . ASP A 1 76 ? 1.856 1.110 1.555 1.00 0.00 76 ASP A CA 21
ATOM 26674 C C . ASP A 1 76 ? 2.979 1.940 0.929 1.00 0.00 76 ASP A C 21
ATOM 26675 O O . ASP A 1 76 ? 3.241 3.067 1.351 1.00 0.00 76 ASP A O 21
ATOM 26684 N N . LEU A 1 77 ? 3.643 1.372 -0.076 1.00 0.00 77 LEU A N 21
ATOM 26685 C CA . LEU A 1 77 ? 4.741 2.071 -0.745 1.00 0.00 77 LEU A CA 21
ATOM 26686 C C . LEU A 1 77 ? 4.246 3.365 -1.388 1.00 0.00 77 LEU A C 21
ATOM 26687 O O . LEU A 1 77 ? 4.649 4.461 -1.002 1.00 0.00 77 LEU A O 21
ATOM 26703 N N . ILE A 1 78 ? 3.369 3.221 -2.380 1.00 0.00 78 ILE A N 21
ATOM 26704 C CA . ILE A 1 78 ? 2.818 4.383 -3.085 1.00 0.00 78 ILE A CA 21
ATOM 26705 C C . ILE A 1 78 ? 2.115 5.322 -2.102 1.00 0.00 78 ILE A C 21
ATOM 26706 O O . ILE A 1 78 ? 2.128 6.542 -2.262 1.00 0.00 78 ILE A O 21
ATOM 26722 N N . ASN A 1 79 ? 1.500 4.724 -1.090 1.00 0.00 79 ASN A N 21
ATOM 26723 C CA . ASN A 1 79 ? 0.772 5.475 -0.064 1.00 0.00 79 ASN A CA 21
ATOM 26724 C C . ASN A 1 79 ? 1.637 6.595 0.520 1.00 0.00 79 ASN A C 21
ATOM 26725 O O . ASN A 1 79 ? 1.249 7.763 0.520 1.00 0.00 79 ASN A O 21
ATOM 26736 N N . GLY A 1 80 ? 2.811 6.219 1.017 1.00 0.00 80 GLY A N 21
ATOM 26737 C CA . GLY A 1 80 ? 3.726 7.193 1.604 1.00 0.00 80 GLY A CA 21
ATOM 26738 C C . GLY A 1 80 ? 4.292 8.125 0.538 1.00 0.00 80 GLY A C 21
ATOM 26739 O O . GLY A 1 80 ? 4.614 9.281 0.813 1.00 0.00 80 GLY A O 21
ATOM 26743 N N . ALA A 1 81 ? 4.415 7.610 -0.682 1.00 0.00 81 ALA A N 21
ATOM 26744 C CA . ALA A 1 81 ? 4.949 8.406 -1.786 1.00 0.00 81 ALA A CA 21
ATOM 26745 C C . ALA A 1 81 ? 4.061 9.617 -2.060 1.00 0.00 81 ALA A C 21
ATOM 26746 O O . ALA A 1 81 ? 4.535 10.665 -2.498 1.00 0.00 81 ALA A O 21
ATOM 26753 N N . LEU A 1 82 ? 2.765 9.463 -1.799 1.00 0.00 82 LEU A N 21
ATOM 26754 C CA . LEU A 1 82 ? 1.820 10.553 -2.024 1.00 0.00 82 LEU A CA 21
ATOM 26755 C C . LEU A 1 82 ? 1.910 11.583 -0.903 1.00 0.00 82 LEU A C 21
ATOM 26756 O O . LEU A 1 82 ? 1.663 12.771 -1.111 1.00 0.00 82 LEU A O 21
ATOM 26772 N N . ALA A 1 83 ? 2.265 11.116 0.292 1.00 0.00 83 ALA A N 21
ATOM 26773 C CA . ALA A 1 83 ? 2.383 12.008 1.444 1.00 0.00 83 ALA A CA 21
ATOM 26774 C C . ALA A 1 83 ? 3.611 12.903 1.308 1.00 0.00 83 ALA A C 21
ATOM 26775 O O . ALA A 1 83 ? 3.620 14.042 1.775 1.00 0.00 83 ALA A O 21
ATOM 26782 N N . GLU A 1 84 ? 4.649 12.374 0.665 1.00 0.00 84 GLU A N 21
ATOM 26783 C CA . GLU A 1 84 ? 5.882 13.136 0.475 1.00 0.00 84 GLU A CA 21
ATOM 26784 C C . GLU A 1 84 ? 5.738 14.117 -0.687 1.00 0.00 84 GLU A C 21
ATOM 26785 O O . GLU A 1 84 ? 6.365 15.177 -0.703 1.00 0.00 84 GLU A O 21
ATOM 26797 N N . ALA A 1 85 ? 4.905 13.754 -1.660 1.00 0.00 85 ALA A N 21
ATOM 26798 C CA . ALA A 1 85 ? 4.688 14.614 -2.821 1.00 0.00 85 ALA A CA 21
ATOM 26799 C C . ALA A 1 85 ? 3.986 15.902 -2.406 1.00 0.00 85 ALA A C 21
ATOM 26800 O O . ALA A 1 85 ? 4.263 16.977 -2.941 1.00 0.00 85 ALA A O 21
ATOM 26807 N N . ALA A 1 86 ? 3.076 15.784 -1.444 1.00 0.00 86 ALA A N 21
ATOM 26808 C CA . ALA A 1 86 ? 2.337 16.946 -0.959 1.00 0.00 86 ALA A CA 21
ATOM 26809 C C . ALA A 1 86 ? 3.039 17.555 0.251 1.00 0.00 86 ALA A C 21
ATOM 26810 O O . ALA A 1 86 ? 2.986 18.766 0.394 1.00 0.00 86 ALA A O 21
ATOM 26818 N N . MET A 1 1 ? -3.614 15.612 5.722 1.00 0.00 1 MET A N 22
ATOM 26819 C CA . MET A 1 1 ? -3.249 14.203 5.405 1.00 0.00 1 MET A CA 22
ATOM 26820 C C . MET A 1 1 ? -4.312 13.595 4.495 1.00 0.00 1 MET A C 22
ATOM 26821 O O . MET A 1 1 ? -5.286 13.003 4.963 1.00 0.00 1 MET A O 22
ATOM 26837 N N . ALA A 1 2 ? -4.115 13.748 3.188 1.00 0.00 2 ALA A N 22
ATOM 26838 C CA . ALA A 1 2 ? -5.063 13.211 2.216 1.00 0.00 2 ALA A CA 22
ATOM 26839 C C . ALA A 1 2 ? -4.518 11.930 1.593 1.00 0.00 2 ALA A C 22
ATOM 26840 O O . ALA A 1 2 ? -3.314 11.789 1.377 1.00 0.00 2 ALA A O 22
ATOM 26847 N N . THR A 1 3 ? -5.421 10.996 1.305 1.00 0.00 3 THR A N 22
ATOM 26848 C CA . THR A 1 3 ? -5.023 9.723 0.706 1.00 0.00 3 THR A CA 22
ATOM 26849 C C . THR A 1 3 ? -5.335 9.712 -0.787 1.00 0.00 3 THR A C 22
ATOM 26850 O O . THR A 1 3 ? -6.472 9.938 -1.201 1.00 0.00 3 THR A O 22
ATOM 26861 N N . LEU A 1 4 ? -4.309 9.445 -1.591 1.00 0.00 4 LEU A N 22
ATOM 26862 C CA . LEU A 1 4 ? -4.480 9.403 -3.042 1.00 0.00 4 LEU A CA 22
ATOM 26863 C C . LEU A 1 4 ? -4.849 7.992 -3.488 1.00 0.00 4 LEU A C 22
ATOM 26864 O O . LEU A 1 4 ? -5.928 7.759 -4.033 1.00 0.00 4 LEU A O 22
ATOM 26880 N N . LEU A 1 5 ? -3.939 7.052 -3.246 1.00 0.00 5 LEU A N 22
ATOM 26881 C CA . LEU A 1 5 ? -4.175 5.661 -3.622 1.00 0.00 5 LEU A CA 22
ATOM 26882 C C . LEU A 1 5 ? -4.822 4.909 -2.461 1.00 0.00 5 LEU A C 22
ATOM 26883 O O . LEU A 1 5 ? -4.573 5.208 -1.294 1.00 0.00 5 LEU A O 22
ATOM 26899 N N . THR A 1 6 ? -5.667 3.939 -2.792 1.00 0.00 6 THR A N 22
ATOM 26900 C CA . THR A 1 6 ? -6.353 3.161 -1.764 1.00 0.00 6 THR A CA 22
ATOM 26901 C C . THR A 1 6 ? -6.231 1.665 -2.044 1.00 0.00 6 THR A C 22
ATOM 26902 O O . THR A 1 6 ? -5.812 1.250 -3.124 1.00 0.00 6 THR A O 22
ATOM 26913 N N . THR A 1 7 ? -6.611 0.858 -1.052 1.00 0.00 7 THR A N 22
ATOM 26914 C CA . THR A 1 7 ? -6.557 -0.597 -1.191 1.00 0.00 7 THR A CA 22
ATOM 26915 C C . THR A 1 7 ? -7.404 -1.042 -2.383 1.00 0.00 7 THR A C 22
ATOM 26916 O O . THR A 1 7 ? -7.041 -1.962 -3.119 1.00 0.00 7 THR A O 22
ATOM 26927 N N . ASP A 1 8 ? -8.538 -0.366 -2.568 1.00 0.00 8 ASP A N 22
ATOM 26928 C CA . ASP A 1 8 ? -9.438 -0.678 -3.679 1.00 0.00 8 ASP A CA 22
ATOM 26929 C C . ASP A 1 8 ? -8.691 -0.567 -5.005 1.00 0.00 8 ASP A C 22
ATOM 26930 O O . ASP A 1 8 ? -8.896 -1.359 -5.924 1.00 0.00 8 ASP A O 22
ATOM 26939 N N . ASP A 1 9 ? -7.804 0.423 -5.079 1.00 0.00 9 ASP A N 22
ATOM 26940 C CA . ASP A 1 9 ? -7.005 0.630 -6.281 1.00 0.00 9 ASP A CA 22
ATOM 26941 C C . ASP A 1 9 ? -6.035 -0.531 -6.455 1.00 0.00 9 ASP A C 22
ATOM 26942 O O . ASP A 1 9 ? -5.742 -0.954 -7.572 1.00 0.00 9 ASP A O 22
ATOM 26951 N N . LEU A 1 10 ? -5.546 -1.048 -5.326 1.00 0.00 10 LEU A N 22
ATOM 26952 C CA . LEU A 1 10 ? -4.610 -2.177 -5.339 1.00 0.00 10 LEU A CA 22
ATOM 26953 C C . LEU A 1 10 ? -5.194 -3.352 -6.124 1.00 0.00 10 LEU A C 22
ATOM 26954 O O . LEU A 1 10 ? -4.595 -3.837 -7.083 1.00 0.00 10 LEU A O 22
ATOM 26970 N N . ARG A 1 11 ? -6.364 -3.808 -5.687 1.00 0.00 11 ARG A N 22
ATOM 26971 C CA . ARG A 1 11 ? -7.030 -4.939 -6.335 1.00 0.00 11 ARG A CA 22
ATOM 26972 C C . ARG A 1 11 ? -7.289 -4.654 -7.814 1.00 0.00 11 ARG A C 22
ATOM 26973 O O . ARG A 1 11 ? -6.985 -5.472 -8.679 1.00 0.00 11 ARG A O 22
ATOM 26994 N N . ARG A 1 12 ? -7.866 -3.489 -8.087 1.00 0.00 12 ARG A N 22
ATOM 26995 C CA . ARG A 1 12 ? -8.181 -3.103 -9.464 1.00 0.00 12 ARG A CA 22
ATOM 26996 C C . ARG A 1 12 ? -6.925 -3.058 -10.340 1.00 0.00 12 ARG A C 22
ATOM 26997 O O . ARG A 1 12 ? -7.011 -3.138 -11.565 1.00 0.00 12 ARG A O 22
ATOM 27018 N N . ALA A 1 13 ? -5.761 -2.916 -9.709 1.00 0.00 13 ALA A N 22
ATOM 27019 C CA . ALA A 1 13 ? -4.506 -2.847 -10.458 1.00 0.00 13 ALA A CA 22
ATOM 27020 C C . ALA A 1 13 ? -3.979 -4.244 -10.780 1.00 0.00 13 ALA A C 22
ATOM 27021 O O . ALA A 1 13 ? -3.391 -4.470 -11.839 1.00 0.00 13 ALA A O 22
ATOM 27028 N N . LEU A 1 14 ? -4.188 -5.175 -9.855 1.00 0.00 14 LEU A N 22
ATOM 27029 C CA . LEU A 1 14 ? -3.720 -6.547 -10.052 1.00 0.00 14 LEU A CA 22
ATOM 27030 C C . LEU A 1 14 ? -4.647 -7.321 -10.993 1.00 0.00 14 LEU A C 22
ATOM 27031 O O . LEU A 1 14 ? -4.252 -8.333 -11.572 1.00 0.00 14 LEU A O 22
ATOM 27047 N N . VAL A 1 15 ? -5.882 -6.843 -11.140 1.00 0.00 15 VAL A N 22
ATOM 27048 C CA . VAL A 1 15 ? -6.847 -7.508 -12.014 1.00 0.00 15 VAL A CA 22
ATOM 27049 C C . VAL A 1 15 ? -6.760 -6.944 -13.431 1.00 0.00 15 VAL A C 22
ATOM 27050 O O . VAL A 1 15 ? -7.012 -7.646 -14.410 1.00 0.00 15 VAL A O 22
ATOM 27063 N N . GLU A 1 16 ? -6.404 -5.665 -13.527 1.00 0.00 16 GLU A N 22
ATOM 27064 C CA . GLU A 1 16 ? -6.290 -5.008 -14.829 1.00 0.00 16 GLU A CA 22
ATOM 27065 C C . GLU A 1 16 ? -5.274 -5.725 -15.721 1.00 0.00 16 GLU A C 22
ATOM 27066 O O . GLU A 1 16 ? -5.342 -5.638 -16.948 1.00 0.00 16 GLU A O 22
ATOM 27078 N N . CYS A 1 17 ? -4.330 -6.430 -15.098 1.00 0.00 17 CYS A N 22
ATOM 27079 C CA . CYS A 1 17 ? -3.305 -7.154 -15.851 1.00 0.00 17 CYS A CA 22
ATOM 27080 C C . CYS A 1 17 ? -3.942 -8.141 -16.828 1.00 0.00 17 CYS A C 22
ATOM 27081 O O . CYS A 1 17 ? -3.494 -8.287 -17.966 1.00 0.00 17 CYS A O 22
ATOM 27089 N N . ALA A 1 18 ? -4.990 -8.818 -16.369 1.00 0.00 18 ALA A N 22
ATOM 27090 C CA . ALA A 1 18 ? -5.683 -9.791 -17.210 1.00 0.00 18 ALA A CA 22
ATOM 27091 C C . ALA A 1 18 ? -7.105 -9.326 -17.507 1.00 0.00 18 ALA A C 22
ATOM 27092 O O . ALA A 1 18 ? -7.451 -9.028 -18.649 1.00 0.00 18 ALA A O 22
ATOM 27099 N N . GLY A 1 19 ? -7.925 -9.267 -16.460 1.00 0.00 19 GLY A N 22
ATOM 27100 C CA . GLY A 1 19 ? -9.313 -8.837 -16.615 1.00 0.00 19 GLY A CA 22
ATOM 27101 C C . GLY A 1 19 ? -10.176 -9.384 -15.484 1.00 0.00 19 GLY A C 22
ATOM 27102 O O . GLY A 1 19 ? -9.667 -9.823 -14.452 1.00 0.00 19 GLY A O 22
ATOM 27106 N N . GLU A 1 20 ? -11.491 -9.353 -15.689 1.00 0.00 20 GLU A N 22
ATOM 27107 C CA . GLU A 1 20 ? -12.422 -9.848 -14.678 1.00 0.00 20 GLU A CA 22
ATOM 27108 C C . GLU A 1 20 ? -12.176 -11.330 -14.406 1.00 0.00 20 GLU A C 22
ATOM 27109 O O . GLU A 1 20 ? -11.820 -12.091 -15.305 1.00 0.00 20 GLU A O 22
ATOM 27121 N N . THR A 1 21 ? -12.372 -11.730 -13.151 1.00 0.00 21 THR A N 22
ATOM 27122 C CA . THR A 1 21 ? -12.169 -13.121 -12.763 1.00 0.00 21 THR A CA 22
ATOM 27123 C C . THR A 1 21 ? -12.463 -13.304 -11.280 1.00 0.00 21 THR A C 22
ATOM 27124 O O . THR A 1 21 ? -11.841 -12.673 -10.425 1.00 0.00 21 THR A O 22
ATOM 27135 N N . ASP A 1 22 ? -13.418 -14.178 -10.986 1.00 0.00 22 ASP A N 22
ATOM 27136 C CA . ASP A 1 22 ? -13.793 -14.446 -9.601 1.00 0.00 22 ASP A CA 22
ATOM 27137 C C . ASP A 1 22 ? -13.101 -15.709 -9.091 1.00 0.00 22 ASP A C 22
ATOM 27138 O O . ASP A 1 22 ? -13.635 -16.427 -8.246 1.00 0.00 22 ASP A O 22
ATOM 27147 N N . GLY A 1 23 ? -11.903 -15.972 -9.613 1.00 0.00 23 GLY A N 22
ATOM 27148 C CA . GLY A 1 23 ? -11.146 -17.150 -9.201 1.00 0.00 23 GLY A CA 22
ATOM 27149 C C . GLY A 1 23 ? -9.882 -16.739 -8.455 1.00 0.00 23 GLY A C 22
ATOM 27150 O O . GLY A 1 23 ? -8.779 -16.779 -8.999 1.00 0.00 23 GLY A O 22
ATOM 27154 N N . THR A 1 24 ? -10.058 -16.342 -7.198 1.00 0.00 24 THR A N 22
ATOM 27155 C CA . THR A 1 24 ? -8.942 -15.922 -6.374 1.00 0.00 24 THR A CA 22
ATOM 27156 C C . THR A 1 24 ? -8.978 -16.691 -5.052 1.00 0.00 24 THR A C 22
ATOM 27157 O O . THR A 1 24 ? -9.662 -17.706 -4.926 1.00 0.00 24 THR A O 22
ATOM 27168 N N . ASP A 1 25 ? -8.245 -16.189 -4.074 1.00 0.00 25 ASP A N 22
ATOM 27169 C CA . ASP A 1 25 ? -8.194 -16.814 -2.757 1.00 0.00 25 ASP A CA 22
ATOM 27170 C C . ASP A 1 25 ? -7.992 -15.737 -1.698 1.00 0.00 25 ASP A C 22
ATOM 27171 O O . ASP A 1 25 ? -6.953 -15.665 -1.039 1.00 0.00 25 ASP A O 22
ATOM 27180 N N . LEU A 1 26 ? -9.001 -14.883 -1.559 1.00 0.00 26 LEU A N 22
ATOM 27181 C CA . LEU A 1 26 ? -8.936 -13.787 -0.599 1.00 0.00 26 LEU A CA 22
ATOM 27182 C C . LEU A 1 26 ? -9.795 -14.091 0.622 1.00 0.00 26 LEU A C 22
ATOM 27183 O O . LEU A 1 26 ? -10.996 -13.824 0.639 1.00 0.00 26 LEU A O 22
ATOM 27199 N N . SER A 1 27 ? -9.161 -14.656 1.644 1.00 0.00 27 SER A N 22
ATOM 27200 C CA . SER A 1 27 ? -9.869 -14.996 2.875 1.00 0.00 27 SER A CA 22
ATOM 27201 C C . SER A 1 27 ? -9.276 -14.235 4.058 1.00 0.00 27 SER A C 22
ATOM 27202 O O . SER A 1 27 ? -9.260 -14.729 5.185 1.00 0.00 27 SER A O 22
ATOM 27210 N N . GLY A 1 28 ? -8.790 -13.025 3.789 1.00 0.00 28 GLY A N 22
ATOM 27211 C CA . GLY A 1 28 ? -8.196 -12.202 4.841 1.00 0.00 28 GLY A CA 22
ATOM 27212 C C . GLY A 1 28 ? -7.815 -10.825 4.306 1.00 0.00 28 GLY A C 22
ATOM 27213 O O . GLY A 1 28 ? -6.638 -10.479 4.223 1.00 0.00 28 GLY A O 22
ATOM 27217 N N . ASP A 1 29 ? -8.831 -10.043 3.943 1.00 0.00 29 ASP A N 22
ATOM 27218 C CA . ASP A 1 29 ? -8.601 -8.696 3.415 1.00 0.00 29 ASP A CA 22
ATOM 27219 C C . ASP A 1 29 ? -7.712 -8.741 2.172 1.00 0.00 29 ASP A C 22
ATOM 27220 O O . ASP A 1 29 ? -6.978 -7.794 1.890 1.00 0.00 29 ASP A O 22
ATOM 27229 N N . PHE A 1 30 ? -7.793 -9.859 1.438 1.00 0.00 30 PHE A N 22
ATOM 27230 C CA . PHE A 1 30 ? -7.012 -10.073 0.204 1.00 0.00 30 PHE A CA 22
ATOM 27231 C C . PHE A 1 30 ? -5.596 -9.475 0.277 1.00 0.00 30 PHE A C 22
ATOM 27232 O O . PHE A 1 30 ? -5.040 -9.036 -0.728 1.00 0.00 30 PHE A O 22
ATOM 27249 N N . LEU A 1 31 ? -5.025 -9.463 1.475 1.00 0.00 31 LEU A N 22
ATOM 27250 C CA . LEU A 1 31 ? -3.687 -8.912 1.652 1.00 0.00 31 LEU A CA 22
ATOM 27251 C C . LEU A 1 31 ? -2.870 -9.774 2.608 1.00 0.00 31 LEU A C 22
ATOM 27252 O O . LEU A 1 31 ? -2.641 -9.413 3.763 1.00 0.00 31 LEU A O 22
ATOM 27268 N N . ASP A 1 32 ? -2.429 -10.917 2.099 1.00 0.00 32 ASP A N 22
ATOM 27269 C CA . ASP A 1 32 ? -1.627 -11.845 2.886 1.00 0.00 32 ASP A CA 22
ATOM 27270 C C . ASP A 1 32 ? -0.877 -12.784 1.953 1.00 0.00 32 ASP A C 22
ATOM 27271 O O . ASP A 1 32 ? -1.351 -13.874 1.632 1.00 0.00 32 ASP A O 22
ATOM 27280 N N . LEU A 1 33 ? 0.294 -12.336 1.503 1.00 0.00 33 LEU A N 22
ATOM 27281 C CA . LEU A 1 33 ? 1.107 -13.130 0.583 1.00 0.00 33 LEU A CA 22
ATOM 27282 C C . LEU A 1 33 ? 0.341 -13.356 -0.719 1.00 0.00 33 LEU A C 22
ATOM 27283 O O . LEU A 1 33 ? 0.367 -14.443 -1.298 1.00 0.00 33 LEU A O 22
ATOM 27299 N N . ARG A 1 34 ? -0.350 -12.309 -1.164 1.00 0.00 34 ARG A N 22
ATOM 27300 C CA . ARG A 1 34 ? -1.136 -12.383 -2.392 1.00 0.00 34 ARG A CA 22
ATOM 27301 C C . ARG A 1 34 ? -0.229 -12.558 -3.608 1.00 0.00 34 ARG A C 22
ATOM 27302 O O . ARG A 1 34 ? -0.565 -13.276 -4.549 1.00 0.00 34 ARG A O 22
ATOM 27323 N N . PHE A 1 35 ? 0.926 -11.897 -3.581 1.00 0.00 35 PHE A N 22
ATOM 27324 C CA . PHE A 1 35 ? 1.870 -11.996 -4.695 1.00 0.00 35 PHE A CA 22
ATOM 27325 C C . PHE A 1 35 ? 2.344 -13.437 -4.854 1.00 0.00 35 PHE A C 22
ATOM 27326 O O . PHE A 1 35 ? 2.355 -13.982 -5.958 1.00 0.00 35 PHE A O 22
ATOM 27343 N N . GLU A 1 36 ? 2.724 -14.053 -3.739 1.00 0.00 36 GLU A N 22
ATOM 27344 C CA . GLU A 1 36 ? 3.186 -15.439 -3.771 1.00 0.00 36 GLU A CA 22
ATOM 27345 C C . GLU A 1 36 ? 2.001 -16.392 -3.635 1.00 0.00 36 GLU A C 22
ATOM 27346 O O . GLU A 1 36 ? 1.794 -17.017 -2.595 1.00 0.00 36 GLU A O 22
ATOM 27358 N N . ASP A 1 37 ? 1.223 -16.491 -4.708 1.00 0.00 37 ASP A N 22
ATOM 27359 C CA . ASP A 1 37 ? 0.053 -17.364 -4.714 1.00 0.00 37 ASP A CA 22
ATOM 27360 C C . ASP A 1 37 ? -0.274 -17.809 -6.135 1.00 0.00 37 ASP A C 22
ATOM 27361 O O . ASP A 1 37 ? -0.238 -18.998 -6.452 1.00 0.00 37 ASP A O 22
ATOM 27370 N N . ILE A 1 38 ? -0.594 -16.841 -6.991 1.00 0.00 38 ILE A N 22
ATOM 27371 C CA . ILE A 1 38 ? -0.926 -17.150 -8.379 1.00 0.00 38 ILE A CA 22
ATOM 27372 C C . ILE A 1 38 ? 0.330 -17.567 -9.145 1.00 0.00 38 ILE A C 22
ATOM 27373 O O . ILE A 1 38 ? 0.279 -18.403 -10.046 1.00 0.00 38 ILE A O 22
ATOM 27389 N N . GLY A 1 39 ? 1.456 -16.968 -8.768 1.00 0.00 39 GLY A N 22
ATOM 27390 C CA . GLY A 1 39 ? 2.726 -17.275 -9.417 1.00 0.00 39 GLY A CA 22
ATOM 27391 C C . GLY A 1 39 ? 3.402 -16.004 -9.924 1.00 0.00 39 GLY A C 22
ATOM 27392 O O . GLY A 1 39 ? 3.962 -15.980 -11.021 1.00 0.00 39 GLY A O 22
ATOM 27396 N N . TYR A 1 40 ? 3.354 -14.949 -9.112 1.00 0.00 40 TYR A N 22
ATOM 27397 C CA . TYR A 1 40 ? 3.976 -13.683 -9.493 1.00 0.00 40 TYR A CA 22
ATOM 27398 C C . TYR A 1 40 ? 5.482 -13.758 -9.254 1.00 0.00 40 TYR A C 22
ATOM 27399 O O . TYR A 1 40 ? 5.940 -14.367 -8.288 1.00 0.00 40 TYR A O 22
ATOM 27417 N N . ASP A 1 41 ? 6.244 -13.129 -10.141 1.00 0.00 41 ASP A N 22
ATOM 27418 C CA . ASP A 1 41 ? 7.703 -13.129 -10.010 1.00 0.00 41 ASP A CA 22
ATOM 27419 C C . ASP A 1 41 ? 8.195 -11.750 -9.580 1.00 0.00 41 ASP A C 22
ATOM 27420 O O . ASP A 1 41 ? 8.516 -11.532 -8.413 1.00 0.00 41 ASP A O 22
ATOM 27429 N N . SER A 1 42 ? 8.249 -10.813 -10.529 1.00 0.00 42 SER A N 22
ATOM 27430 C CA . SER A 1 42 ? 8.703 -9.457 -10.216 1.00 0.00 42 SER A CA 22
ATOM 27431 C C . SER A 1 42 ? 8.736 -8.591 -11.470 1.00 0.00 42 SER A C 22
ATOM 27432 O O . SER A 1 42 ? 8.242 -7.469 -11.470 1.00 0.00 42 SER A O 22
ATOM 27440 N N . LEU A 1 43 ? 9.336 -9.116 -12.536 1.00 0.00 43 LEU A N 22
ATOM 27441 C CA . LEU A 1 43 ? 9.432 -8.363 -13.786 1.00 0.00 43 LEU A CA 22
ATOM 27442 C C . LEU A 1 43 ? 8.043 -8.057 -14.351 1.00 0.00 43 LEU A C 22
ATOM 27443 O O . LEU A 1 43 ? 7.855 -7.074 -15.068 1.00 0.00 43 LEU A O 22
ATOM 27459 N N . ALA A 1 44 ? 7.074 -8.909 -14.024 1.00 0.00 44 ALA A N 22
ATOM 27460 C CA . ALA A 1 44 ? 5.709 -8.717 -14.509 1.00 0.00 44 ALA A CA 22
ATOM 27461 C C . ALA A 1 44 ? 5.053 -7.531 -13.806 1.00 0.00 44 ALA A C 22
ATOM 27462 O O . ALA A 1 44 ? 4.626 -6.570 -14.446 1.00 0.00 44 ALA A O 22
ATOM 27469 N N . LEU A 1 45 ? 4.977 -7.615 -12.481 1.00 0.00 45 LEU A N 22
ATOM 27470 C CA . LEU A 1 45 ? 4.365 -6.546 -11.691 1.00 0.00 45 LEU A CA 22
ATOM 27471 C C . LEU A 1 45 ? 5.230 -5.277 -11.686 1.00 0.00 45 LEU A C 22
ATOM 27472 O O . LEU A 1 45 ? 4.785 -4.217 -11.242 1.00 0.00 45 LEU A O 22
ATOM 27488 N N . MET A 1 46 ? 6.461 -5.385 -12.188 1.00 0.00 46 MET A N 22
ATOM 27489 C CA . MET A 1 46 ? 7.357 -4.231 -12.232 1.00 0.00 46 MET A CA 22
ATOM 27490 C C . MET A 1 46 ? 7.047 -3.358 -13.444 1.00 0.00 46 MET A C 22
ATOM 27491 O O . MET A 1 46 ? 7.266 -2.148 -13.423 1.00 0.00 46 MET A O 22
ATOM 27505 N N . GLU A 1 47 ? 6.532 -3.982 -14.502 1.00 0.00 47 GLU A N 22
ATOM 27506 C CA . GLU A 1 47 ? 6.193 -3.244 -15.714 1.00 0.00 47 GLU A CA 22
ATOM 27507 C C . GLU A 1 47 ? 5.036 -2.292 -15.435 1.00 0.00 47 GLU A C 22
ATOM 27508 O O . GLU A 1 47 ? 5.055 -1.128 -15.840 1.00 0.00 47 GLU A O 22
ATOM 27520 N N . THR A 1 48 ? 4.028 -2.800 -14.732 1.00 0.00 48 THR A N 22
ATOM 27521 C CA . THR A 1 48 ? 2.863 -1.991 -14.391 1.00 0.00 48 THR A CA 22
ATOM 27522 C C . THR A 1 48 ? 3.254 -0.902 -13.398 1.00 0.00 48 THR A C 22
ATOM 27523 O O . THR A 1 48 ? 2.873 0.259 -13.543 1.00 0.00 48 THR A O 22
ATOM 27534 N N . ALA A 1 49 ? 4.026 -1.292 -12.386 1.00 0.00 49 ALA A N 22
ATOM 27535 C CA . ALA A 1 49 ? 4.473 -0.342 -11.369 1.00 0.00 49 ALA A CA 22
ATOM 27536 C C . ALA A 1 49 ? 5.311 0.771 -11.997 1.00 0.00 49 ALA A C 22
ATOM 27537 O O . ALA A 1 49 ? 5.382 1.883 -11.471 1.00 0.00 49 ALA A O 22
ATOM 27544 N N . ALA A 1 50 ? 5.945 0.466 -13.128 1.00 0.00 50 ALA A N 22
ATOM 27545 C CA . ALA A 1 50 ? 6.776 1.452 -13.815 1.00 0.00 50 ALA A CA 22
ATOM 27546 C C . ALA A 1 50 ? 5.902 2.490 -14.509 1.00 0.00 50 ALA A C 22
ATOM 27547 O O . ALA A 1 50 ? 6.154 3.692 -14.424 1.00 0.00 50 ALA A O 22
ATOM 27554 N N . ARG A 1 51 ? 4.867 2.012 -15.194 1.00 0.00 51 ARG A N 22
ATOM 27555 C CA . ARG A 1 51 ? 3.953 2.907 -15.899 1.00 0.00 51 ARG A CA 22
ATOM 27556 C C . ARG A 1 51 ? 3.262 3.846 -14.913 1.00 0.00 51 ARG A C 22
ATOM 27557 O O . ARG A 1 51 ? 2.926 4.982 -15.248 1.00 0.00 51 ARG A O 22
ATOM 27578 N N . LEU A 1 52 ? 3.056 3.358 -13.693 1.00 0.00 52 LEU A N 22
ATOM 27579 C CA . LEU A 1 52 ? 2.406 4.160 -12.660 1.00 0.00 52 LEU A CA 22
ATOM 27580 C C . LEU A 1 52 ? 3.381 5.183 -12.085 1.00 0.00 52 LEU A C 22
ATOM 27581 O O . LEU A 1 52 ? 2.986 6.275 -11.673 1.00 0.00 52 LEU A O 22
ATOM 27597 N N . GLU A 1 53 ? 4.662 4.818 -12.061 1.00 0.00 53 GLU A N 22
ATOM 27598 C CA . GLU A 1 53 ? 5.691 5.711 -11.533 1.00 0.00 53 GLU A CA 22
ATOM 27599 C C . GLU A 1 53 ? 5.726 7.018 -12.323 1.00 0.00 53 GLU A C 22
ATOM 27600 O O . GLU A 1 53 ? 6.025 8.080 -11.781 1.00 0.00 53 GLU A O 22
ATOM 27612 N N . SER A 1 54 ? 5.411 6.922 -13.612 1.00 0.00 54 SER A N 22
ATOM 27613 C CA . SER A 1 54 ? 5.405 8.100 -14.475 1.00 0.00 54 SER A CA 22
ATOM 27614 C C . SER A 1 54 ? 4.065 8.826 -14.384 1.00 0.00 54 SER A C 22
ATOM 27615 O O . SER A 1 54 ? 3.989 10.041 -14.572 1.00 0.00 54 SER A O 22
ATOM 27623 N N . ARG A 1 55 ? 3.006 8.070 -14.096 1.00 0.00 55 ARG A N 22
ATOM 27624 C CA . ARG A 1 55 ? 1.672 8.656 -13.985 1.00 0.00 55 ARG A CA 22
ATOM 27625 C C . ARG A 1 55 ? 1.637 9.710 -12.883 1.00 0.00 55 ARG A C 22
ATOM 27626 O O . ARG A 1 55 ? 1.439 10.895 -13.146 1.00 0.00 55 ARG A O 22
ATOM 27647 N N . TYR A 1 56 ? 1.833 9.264 -11.645 1.00 0.00 56 TYR A N 22
ATOM 27648 C CA . TYR A 1 56 ? 1.823 10.182 -10.509 1.00 0.00 56 TYR A CA 22
ATOM 27649 C C . TYR A 1 56 ? 3.156 10.916 -10.406 1.00 0.00 56 TYR A C 22
ATOM 27650 O O . TYR A 1 56 ? 3.216 12.070 -9.982 1.00 0.00 56 TYR A O 22
ATOM 27668 N N . GLY A 1 57 ? 4.228 10.233 -10.802 1.00 0.00 57 GLY A N 22
ATOM 27669 C CA . GLY A 1 57 ? 5.562 10.827 -10.752 1.00 0.00 57 GLY A CA 22
ATOM 27670 C C . GLY A 1 57 ? 6.234 10.539 -9.413 1.00 0.00 57 GLY A C 22
ATOM 27671 O O . GLY A 1 57 ? 7.038 11.332 -8.923 1.00 0.00 57 GLY A O 22
ATOM 27675 N N . VAL A 1 58 ? 5.894 9.394 -8.829 1.00 0.00 58 VAL A N 22
ATOM 27676 C CA . VAL A 1 58 ? 6.462 9.002 -7.547 1.00 0.00 58 VAL A CA 22
ATOM 27677 C C . VAL A 1 58 ? 7.865 8.424 -7.741 1.00 0.00 58 VAL A C 22
ATOM 27678 O O . VAL A 1 58 ? 8.236 8.004 -8.837 1.00 0.00 58 VAL A O 22
ATOM 27691 N N . SER A 1 59 ? 8.637 8.410 -6.658 1.00 0.00 59 SER A N 22
ATOM 27692 C CA . SER A 1 59 ? 9.999 7.883 -6.709 1.00 0.00 59 SER A CA 22
ATOM 27693 C C . SER A 1 59 ? 10.117 6.627 -5.852 1.00 0.00 59 SER A C 22
ATOM 27694 O O . SER A 1 59 ? 10.065 6.688 -4.622 1.00 0.00 59 SER A O 22
ATOM 27702 N N . ILE A 1 60 ? 10.278 5.486 -6.516 1.00 0.00 60 ILE A N 22
ATOM 27703 C CA . ILE A 1 60 ? 10.404 4.213 -5.811 1.00 0.00 60 ILE A CA 22
ATOM 27704 C C . ILE A 1 60 ? 11.542 3.382 -6.419 1.00 0.00 60 ILE A C 22
ATOM 27705 O O . ILE A 1 60 ? 11.706 3.359 -7.638 1.00 0.00 60 ILE A O 22
ATOM 27721 N N . PRO A 1 61 ? 12.347 2.690 -5.591 1.00 0.00 61 PRO A N 22
ATOM 27722 C CA . PRO A 1 61 ? 13.461 1.871 -6.103 1.00 0.00 61 PRO A CA 22
ATOM 27723 C C . PRO A 1 61 ? 13.010 0.491 -6.580 1.00 0.00 61 PRO A C 22
ATOM 27724 O O . PRO A 1 61 ? 11.944 0.004 -6.202 1.00 0.00 61 PRO A O 22
ATOM 27735 N N . ASP A 1 62 ? 13.840 -0.129 -7.414 1.00 0.00 62 ASP A N 22
ATOM 27736 C CA . ASP A 1 62 ? 13.528 -1.455 -7.946 1.00 0.00 62 ASP A CA 22
ATOM 27737 C C . ASP A 1 62 ? 14.013 -2.566 -7.004 1.00 0.00 62 ASP A C 22
ATOM 27738 O O . ASP A 1 62 ? 13.698 -3.738 -7.206 1.00 0.00 62 ASP A O 22
ATOM 27747 N N . ASP A 1 63 ? 14.788 -2.199 -5.983 1.00 0.00 63 ASP A N 22
ATOM 27748 C CA . ASP A 1 63 ? 15.301 -3.189 -5.041 1.00 0.00 63 ASP A CA 22
ATOM 27749 C C . ASP A 1 63 ? 14.174 -3.768 -4.189 1.00 0.00 63 ASP A C 22
ATOM 27750 O O . ASP A 1 63 ? 13.867 -4.957 -4.268 1.00 0.00 63 ASP A O 22
ATOM 27759 N N . VAL A 1 64 ? 13.568 -2.915 -3.367 1.00 0.00 64 VAL A N 22
ATOM 27760 C CA . VAL A 1 64 ? 12.481 -3.355 -2.493 1.00 0.00 64 VAL A CA 22
ATOM 27761 C C . VAL A 1 64 ? 11.200 -3.596 -3.296 1.00 0.00 64 VAL A C 22
ATOM 27762 O O . VAL A 1 64 ? 10.504 -4.592 -3.098 1.00 0.00 64 VAL A O 22
ATOM 27775 N N . ALA A 1 65 ? 10.898 -2.669 -4.199 1.00 0.00 65 ALA A N 22
ATOM 27776 C CA . ALA A 1 65 ? 9.696 -2.785 -5.024 1.00 0.00 65 ALA A CA 22
ATOM 27777 C C . ALA A 1 65 ? 9.800 -3.983 -5.964 1.00 0.00 65 ALA A C 22
ATOM 27778 O O . ALA A 1 65 ? 8.795 -4.597 -6.321 1.00 0.00 65 ALA A O 22
ATOM 27785 N N . GLY A 1 66 ? 11.026 -4.309 -6.362 1.00 0.00 66 GLY A N 22
ATOM 27786 C CA . GLY A 1 66 ? 11.249 -5.436 -7.264 1.00 0.00 66 GLY A CA 22
ATOM 27787 C C . GLY A 1 66 ? 11.062 -6.760 -6.532 1.00 0.00 66 GLY A C 22
ATOM 27788 O O . GLY A 1 66 ? 10.529 -7.721 -7.084 1.00 0.00 66 GLY A O 22
ATOM 27792 N N . ARG A 1 67 ? 11.508 -6.801 -5.281 1.00 0.00 67 ARG A N 22
ATOM 27793 C CA . ARG A 1 67 ? 11.383 -8.015 -4.482 1.00 0.00 67 ARG A CA 22
ATOM 27794 C C . ARG A 1 67 ? 10.166 -7.923 -3.563 1.00 0.00 67 ARG A C 22
ATOM 27795 O O . ARG A 1 67 ? 10.209 -8.333 -2.403 1.00 0.00 67 ARG A O 22
ATOM 27816 N N . VAL A 1 68 ? 9.076 -7.379 -4.098 1.00 0.00 68 VAL A N 22
ATOM 27817 C CA . VAL A 1 68 ? 7.850 -7.236 -3.319 1.00 0.00 68 VAL A CA 22
ATOM 27818 C C . VAL A 1 68 ? 7.129 -8.582 -3.213 1.00 0.00 68 VAL A C 22
ATOM 27819 O O . VAL A 1 68 ? 6.631 -9.118 -4.204 1.00 0.00 68 VAL A O 22
ATOM 27832 N N . ASP A 1 69 ? 7.080 -9.117 -1.998 1.00 0.00 69 ASP A N 22
ATOM 27833 C CA . ASP A 1 69 ? 6.417 -10.398 -1.769 1.00 0.00 69 ASP A CA 22
ATOM 27834 C C . ASP A 1 69 ? 5.031 -10.188 -1.164 1.00 0.00 69 ASP A C 22
ATOM 27835 O O . ASP A 1 69 ? 4.137 -11.016 -1.332 1.00 0.00 69 ASP A O 22
ATOM 27844 N N . THR A 1 70 ? 4.859 -9.070 -0.459 1.00 0.00 70 THR A N 22
ATOM 27845 C CA . THR A 1 70 ? 3.573 -8.768 0.159 1.00 0.00 70 THR A CA 22
ATOM 27846 C C . THR A 1 70 ? 2.794 -7.763 -0.698 1.00 0.00 70 THR A C 22
ATOM 27847 O O . THR A 1 70 ? 3.394 -6.906 -1.348 1.00 0.00 70 THR A O 22
ATOM 27858 N N . PRO A 1 71 ? 1.452 -7.848 -0.716 1.00 0.00 71 PRO A N 22
ATOM 27859 C CA . PRO A 1 71 ? 0.624 -6.923 -1.514 1.00 0.00 71 PRO A CA 22
ATOM 27860 C C . PRO A 1 71 ? 0.414 -5.582 -0.815 1.00 0.00 71 PRO A C 22
ATOM 27861 O O . PRO A 1 71 ? 0.536 -4.520 -1.424 1.00 0.00 71 PRO A O 22
ATOM 27872 N N . ARG A 1 72 ? 0.100 -5.648 0.476 1.00 0.00 72 ARG A N 22
ATOM 27873 C CA . ARG A 1 72 ? -0.125 -4.437 1.263 1.00 0.00 72 ARG A CA 22
ATOM 27874 C C . ARG A 1 72 ? 1.115 -3.541 1.253 1.00 0.00 72 ARG A C 22
ATOM 27875 O O . ARG A 1 72 ? 1.022 -2.338 1.496 1.00 0.00 72 ARG A O 22
ATOM 27896 N N . GLU A 1 73 ? 2.276 -4.134 0.973 1.00 0.00 73 GLU A N 22
ATOM 27897 C CA . GLU A 1 73 ? 3.518 -3.368 0.939 1.00 0.00 73 GLU A CA 22
ATOM 27898 C C . GLU A 1 73 ? 3.579 -2.510 -0.321 1.00 0.00 73 GLU A C 22
ATOM 27899 O O . GLU A 1 73 ? 4.042 -1.371 -0.291 1.00 0.00 73 GLU A O 22
ATOM 27911 N N . LEU A 1 74 ? 3.104 -3.073 -1.431 1.00 0.00 74 LEU A N 22
ATOM 27912 C CA . LEU A 1 74 ? 3.107 -2.352 -2.704 1.00 0.00 74 LEU A CA 22
ATOM 27913 C C . LEU A 1 74 ? 2.263 -1.085 -2.602 1.00 0.00 74 LEU A C 22
ATOM 27914 O O . LEU A 1 74 ? 2.684 -0.007 -3.024 1.00 0.00 74 LEU A O 22
ATOM 27930 N N . LEU A 1 75 ? 1.069 -1.223 -2.033 1.00 0.00 75 LEU A N 22
ATOM 27931 C CA . LEU A 1 75 ? 0.171 -0.081 -1.873 1.00 0.00 75 LEU A CA 22
ATOM 27932 C C . LEU A 1 75 ? 0.820 0.971 -0.977 1.00 0.00 75 LEU A C 22
ATOM 27933 O O . LEU A 1 75 ? 0.862 2.148 -1.315 1.00 0.00 75 LEU A O 22
ATOM 27949 N N . ASP A 1 76 ? 1.319 0.534 0.169 1.00 0.00 76 ASP A N 22
ATOM 27950 C CA . ASP A 1 76 ? 1.964 1.453 1.106 1.00 0.00 76 ASP A CA 22
ATOM 27951 C C . ASP A 1 76 ? 3.312 1.954 0.567 1.00 0.00 76 ASP A C 22
ATOM 27952 O O . ASP A 1 76 ? 3.912 2.865 1.139 1.00 0.00 76 ASP A O 22
ATOM 27961 N N . LEU A 1 77 ? 3.790 1.355 -0.528 1.00 0.00 77 LEU A N 22
ATOM 27962 C CA . LEU A 1 77 ? 5.070 1.763 -1.106 1.00 0.00 77 LEU A CA 22
ATOM 27963 C C . LEU A 1 77 ? 4.905 2.999 -1.988 1.00 0.00 77 LEU A C 22
ATOM 27964 O O . LEU A 1 77 ? 5.493 4.047 -1.724 1.00 0.00 77 LEU A O 22
ATOM 27980 N N . ILE A 1 78 ? 4.102 2.865 -3.042 1.00 0.00 78 ILE A N 22
ATOM 27981 C CA . ILE A 1 78 ? 3.875 3.983 -3.959 1.00 0.00 78 ILE A CA 22
ATOM 27982 C C . ILE A 1 78 ? 3.046 5.066 -3.274 1.00 0.00 78 ILE A C 22
ATOM 27983 O O . ILE A 1 78 ? 3.316 6.259 -3.405 1.00 0.00 78 ILE A O 22
ATOM 27999 N N . ASN A 1 79 ? 2.029 4.622 -2.548 1.00 0.00 79 ASN A N 22
ATOM 28000 C CA . ASN A 1 79 ? 1.139 5.534 -1.835 1.00 0.00 79 ASN A CA 22
ATOM 28001 C C . ASN A 1 79 ? 1.898 6.303 -0.758 1.00 0.00 79 ASN A C 22
ATOM 28002 O O . ASN A 1 79 ? 1.752 7.517 -0.623 1.00 0.00 79 ASN A O 22
ATOM 28013 N N . GLY A 1 80 ? 2.704 5.579 0.014 1.00 0.00 80 GLY A N 22
ATOM 28014 C CA . GLY A 1 80 ? 3.480 6.200 1.086 1.00 0.00 80 GLY A CA 22
ATOM 28015 C C . GLY A 1 80 ? 4.562 7.120 0.526 1.00 0.00 80 GLY A C 22
ATOM 28016 O O . GLY A 1 80 ? 4.981 8.073 1.182 1.00 0.00 80 GLY A O 22
ATOM 28020 N N . ALA A 1 81 ? 5.013 6.827 -0.692 1.00 0.00 81 ALA A N 22
ATOM 28021 C CA . ALA A 1 81 ? 6.050 7.639 -1.324 1.00 0.00 81 ALA A CA 22
ATOM 28022 C C . ALA A 1 81 ? 5.470 8.963 -1.812 1.00 0.00 81 ALA A C 22
ATOM 28023 O O . ALA A 1 81 ? 6.152 9.988 -1.828 1.00 0.00 81 ALA A O 22
ATOM 28030 N N . LEU A 1 82 ? 4.202 8.930 -2.211 1.00 0.00 82 LEU A N 22
ATOM 28031 C CA . LEU A 1 82 ? 3.533 10.131 -2.703 1.00 0.00 82 LEU A CA 22
ATOM 28032 C C . LEU A 1 82 ? 3.118 11.029 -1.537 1.00 0.00 82 LEU A C 22
ATOM 28033 O O . LEU A 1 82 ? 3.065 12.252 -1.666 1.00 0.00 82 LEU A O 22
ATOM 28049 N N . ALA A 1 83 ? 2.822 10.406 -0.400 1.00 0.00 83 ALA A N 22
ATOM 28050 C CA . ALA A 1 83 ? 2.409 11.154 0.784 1.00 0.00 83 ALA A CA 22
ATOM 28051 C C . ALA A 1 83 ? 3.612 11.811 1.451 1.00 0.00 83 ALA A C 22
ATOM 28052 O O . ALA A 1 83 ? 3.508 12.896 2.024 1.00 0.00 83 ALA A O 22
ATOM 28059 N N . GLU A 1 84 ? 4.756 11.139 1.372 1.00 0.00 84 GLU A N 22
ATOM 28060 C CA . GLU A 1 84 ? 5.980 11.662 1.973 1.00 0.00 84 GLU A CA 22
ATOM 28061 C C . GLU A 1 84 ? 7.038 11.903 0.899 1.00 0.00 84 GLU A C 22
ATOM 28062 O O . GLU A 1 84 ? 8.221 11.618 1.091 1.00 0.00 84 GLU A O 22
ATOM 28074 N N . ALA A 1 85 ? 6.597 12.435 -0.237 1.00 0.00 85 ALA A N 22
ATOM 28075 C CA . ALA A 1 85 ? 7.512 12.714 -1.341 1.00 0.00 85 ALA A CA 22
ATOM 28076 C C . ALA A 1 85 ? 8.552 13.747 -0.920 1.00 0.00 85 ALA A C 22
ATOM 28077 O O . ALA A 1 85 ? 9.720 13.664 -1.300 1.00 0.00 85 ALA A O 22
ATOM 28084 N N . ALA A 1 86 ? 8.111 14.723 -0.128 1.00 0.00 86 ALA A N 22
ATOM 28085 C CA . ALA A 1 86 ? 9.009 15.777 0.346 1.00 0.00 86 ALA A CA 22
ATOM 28086 C C . ALA A 1 86 ? 9.604 16.544 -0.830 1.00 0.00 86 ALA A C 22
ATOM 28087 O O . ALA A 1 86 ? 10.609 17.207 -0.632 1.00 0.00 86 ALA A O 22
ATOM 28095 N N . MET A 1 1 ? -4.313 13.520 -11.548 1.00 0.00 1 MET A N 23
ATOM 28096 C CA . MET A 1 1 ? -4.833 14.272 -10.370 1.00 0.00 1 MET A CA 23
ATOM 28097 C C . MET A 1 1 ? -6.311 13.952 -10.174 1.00 0.00 1 MET A C 23
ATOM 28098 O O . MET A 1 1 ? -7.185 14.660 -10.673 1.00 0.00 1 MET A O 23
ATOM 28114 N N . ALA A 1 2 ? -6.579 12.876 -9.438 1.00 0.00 2 ALA A N 23
ATOM 28115 C CA . ALA A 1 2 ? -7.957 12.468 -9.179 1.00 0.00 2 ALA A CA 23
ATOM 28116 C C . ALA A 1 2 ? -8.099 11.950 -7.751 1.00 0.00 2 ALA A C 23
ATOM 28117 O O . ALA A 1 2 ? -8.939 12.421 -6.985 1.00 0.00 2 ALA A O 23
ATOM 28124 N N . THR A 1 3 ? -7.266 10.973 -7.401 1.00 0.00 3 THR A N 23
ATOM 28125 C CA . THR A 1 3 ? -7.306 10.396 -6.059 1.00 0.00 3 THR A CA 23
ATOM 28126 C C . THR A 1 3 ? -5.932 9.867 -5.664 1.00 0.00 3 THR A C 23
ATOM 28127 O O . THR A 1 3 ? -4.991 9.885 -6.458 1.00 0.00 3 THR A O 23
ATOM 28138 N N . LEU A 1 4 ? -5.827 9.396 -4.425 1.00 0.00 4 LEU A N 23
ATOM 28139 C CA . LEU A 1 4 ? -4.563 8.862 -3.927 1.00 0.00 4 LEU A CA 23
ATOM 28140 C C . LEU A 1 4 ? -4.458 7.369 -4.230 1.00 0.00 4 LEU A C 23
ATOM 28141 O O . LEU A 1 4 ? -5.315 6.797 -4.906 1.00 0.00 4 LEU A O 23
ATOM 28157 N N . LEU A 1 5 ? -3.397 6.744 -3.726 1.00 0.00 5 LEU A N 23
ATOM 28158 C CA . LEU A 1 5 ? -3.184 5.317 -3.949 1.00 0.00 5 LEU A CA 23
ATOM 28159 C C . LEU A 1 5 ? -3.859 4.507 -2.852 1.00 0.00 5 LEU A C 23
ATOM 28160 O O . LEU A 1 5 ? -3.241 4.141 -1.855 1.00 0.00 5 LEU A O 23
ATOM 28176 N N . THR A 1 6 ? -5.142 4.238 -3.050 1.00 0.00 6 THR A N 23
ATOM 28177 C CA . THR A 1 6 ? -5.913 3.473 -2.073 1.00 0.00 6 THR A CA 23
ATOM 28178 C C . THR A 1 6 ? -5.848 1.980 -2.394 1.00 0.00 6 THR A C 23
ATOM 28179 O O . THR A 1 6 ? -5.359 1.577 -3.451 1.00 0.00 6 THR A O 23
ATOM 28190 N N . THR A 1 7 ? -6.343 1.162 -1.464 1.00 0.00 7 THR A N 23
ATOM 28191 C CA . THR A 1 7 ? -6.341 -0.288 -1.651 1.00 0.00 7 THR A CA 23
ATOM 28192 C C . THR A 1 7 ? -7.082 -0.662 -2.933 1.00 0.00 7 THR A C 23
ATOM 28193 O O . THR A 1 7 ? -6.648 -1.530 -3.686 1.00 0.00 7 THR A O 23
ATOM 28204 N N . ASP A 1 8 ? -8.200 0.012 -3.174 1.00 0.00 8 ASP A N 23
ATOM 28205 C CA . ASP A 1 8 ? -8.988 -0.250 -4.376 1.00 0.00 8 ASP A CA 23
ATOM 28206 C C . ASP A 1 8 ? -8.154 0.041 -5.623 1.00 0.00 8 ASP A C 23
ATOM 28207 O O . ASP A 1 8 ? -8.288 -0.624 -6.651 1.00 0.00 8 ASP A O 23
ATOM 28216 N N . ASP A 1 9 ? -7.283 1.044 -5.510 1.00 0.00 9 ASP A N 23
ATOM 28217 C CA . ASP A 1 9 ? -6.416 1.423 -6.625 1.00 0.00 9 ASP A CA 23
ATOM 28218 C C . ASP A 1 9 ? -5.513 0.257 -7.020 1.00 0.00 9 ASP A C 23
ATOM 28219 O O . ASP A 1 9 ? -5.470 -0.143 -8.183 1.00 0.00 9 ASP A O 23
ATOM 28228 N N . LEU A 1 10 ? -4.785 -0.280 -6.042 1.00 0.00 10 LEU A N 23
ATOM 28229 C CA . LEU A 1 10 ? -3.880 -1.396 -6.311 1.00 0.00 10 LEU A CA 23
ATOM 28230 C C . LEU A 1 10 ? -4.656 -2.619 -6.825 1.00 0.00 10 LEU A C 23
ATOM 28231 O O . LEU A 1 10 ? -4.115 -3.453 -7.549 1.00 0.00 10 LEU A O 23
ATOM 28247 N N . ARG A 1 11 ? -5.924 -2.717 -6.425 1.00 0.00 11 ARG A N 23
ATOM 28248 C CA . ARG A 1 11 ? -6.763 -3.842 -6.834 1.00 0.00 11 ARG A CA 23
ATOM 28249 C C . ARG A 1 11 ? -6.942 -3.867 -8.348 1.00 0.00 11 ARG A C 23
ATOM 28250 O O . ARG A 1 11 ? -6.608 -4.849 -9.006 1.00 0.00 11 ARG A O 23
ATOM 28271 N N . ARG A 1 12 ? -7.481 -2.779 -8.891 1.00 0.00 12 ARG A N 23
ATOM 28272 C CA . ARG A 1 12 ? -7.709 -2.689 -10.333 1.00 0.00 12 ARG A CA 23
ATOM 28273 C C . ARG A 1 12 ? -6.392 -2.784 -11.098 1.00 0.00 12 ARG A C 23
ATOM 28274 O O . ARG A 1 12 ? -6.345 -3.280 -12.223 1.00 0.00 12 ARG A O 23
ATOM 28295 N N . ALA A 1 13 ? -5.322 -2.298 -10.476 1.00 0.00 13 ALA A N 23
ATOM 28296 C CA . ALA A 1 13 ? -4.004 -2.326 -11.107 1.00 0.00 13 ALA A CA 23
ATOM 28297 C C . ALA A 1 13 ? -3.472 -3.756 -11.196 1.00 0.00 13 ALA A C 23
ATOM 28298 O O . ALA A 1 13 ? -2.692 -4.086 -12.089 1.00 0.00 13 ALA A O 23
ATOM 28305 N N . LEU A 1 14 ? -3.898 -4.599 -10.259 1.00 0.00 14 LEU A N 23
ATOM 28306 C CA . LEU A 1 14 ? -3.452 -5.990 -10.237 1.00 0.00 14 LEU A CA 23
ATOM 28307 C C . LEU A 1 14 ? -4.283 -6.843 -11.193 1.00 0.00 14 LEU A C 23
ATOM 28308 O O . LEU A 1 14 ? -3.803 -7.834 -11.739 1.00 0.00 14 LEU A O 23
ATOM 28324 N N . VAL A 1 15 ? -5.537 -6.448 -11.386 1.00 0.00 15 VAL A N 23
ATOM 28325 C CA . VAL A 1 15 ? -6.432 -7.183 -12.274 1.00 0.00 15 VAL A CA 23
ATOM 28326 C C . VAL A 1 15 ? -6.148 -6.839 -13.737 1.00 0.00 15 VAL A C 23
ATOM 28327 O O . VAL A 1 15 ? -6.426 -7.631 -14.636 1.00 0.00 15 VAL A O 23
ATOM 28340 N N . GLU A 1 16 ? -5.592 -5.650 -13.967 1.00 0.00 16 GLU A N 23
ATOM 28341 C CA . GLU A 1 16 ? -5.277 -5.216 -15.328 1.00 0.00 16 GLU A CA 23
ATOM 28342 C C . GLU A 1 16 ? -4.319 -6.197 -16.003 1.00 0.00 16 GLU A C 23
ATOM 28343 O O . GLU A 1 16 ? -4.327 -6.351 -17.224 1.00 0.00 16 GLU A O 23
ATOM 28355 N N . CYS A 1 17 ? -3.492 -6.857 -15.195 1.00 0.00 17 CYS A N 23
ATOM 28356 C CA . CYS A 1 17 ? -2.530 -7.818 -15.728 1.00 0.00 17 CYS A CA 23
ATOM 28357 C C . CYS A 1 17 ? -3.159 -9.204 -15.838 1.00 0.00 17 CYS A C 23
ATOM 28358 O O . CYS A 1 17 ? -2.895 -9.947 -16.783 1.00 0.00 17 CYS A O 23
ATOM 28366 N N . ALA A 1 18 ? -3.993 -9.545 -14.859 1.00 0.00 18 ALA A N 23
ATOM 28367 C CA . ALA A 1 18 ? -4.654 -10.849 -14.856 1.00 0.00 18 ALA A CA 23
ATOM 28368 C C . ALA A 1 18 ? -5.832 -10.855 -15.831 1.00 0.00 18 ALA A C 23
ATOM 28369 O O . ALA A 1 18 ? -5.746 -11.413 -16.925 1.00 0.00 18 ALA A O 23
ATOM 28376 N N . GLY A 1 19 ? -6.936 -10.231 -15.422 1.00 0.00 19 GLY A N 23
ATOM 28377 C CA . GLY A 1 19 ? -8.125 -10.175 -16.268 1.00 0.00 19 GLY A CA 23
ATOM 28378 C C . GLY A 1 19 ? -9.114 -11.270 -15.885 1.00 0.00 19 GLY A C 23
ATOM 28379 O O . GLY A 1 19 ? -9.534 -12.069 -16.722 1.00 0.00 19 GLY A O 23
ATOM 28383 N N . GLU A 1 20 ? -9.480 -11.300 -14.606 1.00 0.00 20 GLU A N 23
ATOM 28384 C CA . GLU A 1 20 ? -10.423 -12.303 -14.115 1.00 0.00 20 GLU A CA 23
ATOM 28385 C C . GLU A 1 20 ? -11.039 -11.859 -12.793 1.00 0.00 20 GLU A C 23
ATOM 28386 O O . GLU A 1 20 ? -10.334 -11.608 -11.815 1.00 0.00 20 GLU A O 23
ATOM 28398 N N . THR A 1 21 ? -12.366 -11.763 -12.773 1.00 0.00 21 THR A N 23
ATOM 28399 C CA . THR A 1 21 ? -13.077 -11.348 -11.565 1.00 0.00 21 THR A CA 23
ATOM 28400 C C . THR A 1 21 ? -14.578 -11.276 -11.830 1.00 0.00 21 THR A C 23
ATOM 28401 O O . THR A 1 21 ? -15.037 -10.517 -12.683 1.00 0.00 21 THR A O 23
ATOM 28412 N N . ASP A 1 22 ? -15.335 -12.076 -11.087 1.00 0.00 22 ASP A N 23
ATOM 28413 C CA . ASP A 1 22 ? -16.788 -12.096 -11.245 1.00 0.00 22 ASP A CA 23
ATOM 28414 C C . ASP A 1 22 ? -17.460 -11.224 -10.185 1.00 0.00 22 ASP A C 23
ATOM 28415 O O . ASP A 1 22 ? -18.608 -11.460 -9.807 1.00 0.00 22 ASP A O 23
ATOM 28424 N N . GLY A 1 23 ? -16.736 -10.212 -9.711 1.00 0.00 23 GLY A N 23
ATOM 28425 C CA . GLY A 1 23 ? -17.275 -9.314 -8.697 1.00 0.00 23 GLY A CA 23
ATOM 28426 C C . GLY A 1 23 ? -16.267 -9.116 -7.572 1.00 0.00 23 GLY A C 23
ATOM 28427 O O . GLY A 1 23 ? -15.346 -8.306 -7.676 1.00 0.00 23 GLY A O 23
ATOM 28431 N N . THR A 1 24 ? -16.452 -9.872 -6.494 1.00 0.00 24 THR A N 23
ATOM 28432 C CA . THR A 1 24 ? -15.554 -9.783 -5.345 1.00 0.00 24 THR A CA 23
ATOM 28433 C C . THR A 1 24 ? -15.755 -10.984 -4.426 1.00 0.00 24 THR A C 23
ATOM 28434 O O . THR A 1 24 ? -16.870 -11.281 -3.998 1.00 0.00 24 THR A O 23
ATOM 28445 N N . ASP A 1 25 ? -14.656 -11.665 -4.128 1.00 0.00 25 ASP A N 23
ATOM 28446 C CA . ASP A 1 25 ? -14.702 -12.834 -3.255 1.00 0.00 25 ASP A CA 23
ATOM 28447 C C . ASP A 1 25 ? -13.523 -12.811 -2.292 1.00 0.00 25 ASP A C 23
ATOM 28448 O O . ASP A 1 25 ? -12.405 -13.188 -2.644 1.00 0.00 25 ASP A O 23
ATOM 28457 N N . LEU A 1 26 ? -13.781 -12.353 -1.073 1.00 0.00 26 LEU A N 23
ATOM 28458 C CA . LEU A 1 26 ? -12.729 -12.273 -0.063 1.00 0.00 26 LEU A CA 23
ATOM 28459 C C . LEU A 1 26 ? -13.138 -13.036 1.194 1.00 0.00 26 LEU A C 23
ATOM 28460 O O . LEU A 1 26 ? -13.897 -12.533 2.023 1.00 0.00 26 LEU A O 23
ATOM 28476 N N . SER A 1 27 ? -12.620 -14.254 1.330 1.00 0.00 27 SER A N 23
ATOM 28477 C CA . SER A 1 27 ? -12.934 -15.076 2.498 1.00 0.00 27 SER A CA 23
ATOM 28478 C C . SER A 1 27 ? -12.494 -14.389 3.792 1.00 0.00 27 SER A C 23
ATOM 28479 O O . SER A 1 27 ? -12.992 -14.699 4.875 1.00 0.00 27 SER A O 23
ATOM 28487 N N . GLY A 1 28 ? -11.557 -13.454 3.669 1.00 0.00 28 GLY A N 23
ATOM 28488 C CA . GLY A 1 28 ? -11.055 -12.727 4.834 1.00 0.00 28 GLY A CA 23
ATOM 28489 C C . GLY A 1 28 ? -10.364 -11.437 4.405 1.00 0.00 28 GLY A C 23
ATOM 28490 O O . GLY A 1 28 ? -10.581 -10.374 4.988 1.00 0.00 28 GLY A O 23
ATOM 28494 N N . ASP A 1 29 ? -9.529 -11.544 3.375 1.00 0.00 29 ASP A N 23
ATOM 28495 C CA . ASP A 1 29 ? -8.806 -10.382 2.866 1.00 0.00 29 ASP A CA 23
ATOM 28496 C C . ASP A 1 29 ? -8.023 -10.754 1.610 1.00 0.00 29 ASP A C 23
ATOM 28497 O O . ASP A 1 29 ? -7.594 -11.896 1.446 1.00 0.00 29 ASP A O 23
ATOM 28506 N N . PHE A 1 30 ? -7.840 -9.776 0.728 1.00 0.00 30 PHE A N 23
ATOM 28507 C CA . PHE A 1 30 ? -7.102 -10.013 -0.511 1.00 0.00 30 PHE A CA 23
ATOM 28508 C C . PHE A 1 30 ? -5.715 -9.380 -0.445 1.00 0.00 30 PHE A C 23
ATOM 28509 O O . PHE A 1 30 ? -5.135 -9.010 -1.466 1.00 0.00 30 PHE A O 23
ATOM 28526 N N . LEU A 1 31 ? -5.192 -9.256 0.770 1.00 0.00 31 LEU A N 23
ATOM 28527 C CA . LEU A 1 31 ? -3.874 -8.664 0.961 1.00 0.00 31 LEU A CA 23
ATOM 28528 C C . LEU A 1 31 ? -3.096 -9.428 2.032 1.00 0.00 31 LEU A C 23
ATOM 28529 O O . LEU A 1 31 ? -2.722 -8.880 3.071 1.00 0.00 31 LEU A O 23
ATOM 28545 N N . ASP A 1 32 ? -2.857 -10.709 1.765 1.00 0.00 32 ASP A N 23
ATOM 28546 C CA . ASP A 1 32 ? -2.124 -11.551 2.706 1.00 0.00 32 ASP A CA 23
ATOM 28547 C C . ASP A 1 32 ? -0.960 -12.244 2.004 1.00 0.00 32 ASP A C 23
ATOM 28548 O O . ASP A 1 32 ? 0.162 -12.269 2.507 1.00 0.00 32 ASP A O 23
ATOM 28557 N N . LEU A 1 33 ? -1.245 -12.806 0.834 1.00 0.00 33 LEU A N 23
ATOM 28558 C CA . LEU A 1 33 ? -0.218 -13.500 0.062 1.00 0.00 33 LEU A CA 23
ATOM 28559 C C . LEU A 1 33 ? -0.585 -13.499 -1.421 1.00 0.00 33 LEU A C 23
ATOM 28560 O O . LEU A 1 33 ? -0.289 -14.444 -2.150 1.00 0.00 33 LEU A O 23
ATOM 28576 N N . ARG A 1 34 ? -1.239 -12.423 -1.852 1.00 0.00 34 ARG A N 23
ATOM 28577 C CA . ARG A 1 34 ? -1.654 -12.295 -3.249 1.00 0.00 34 ARG A CA 23
ATOM 28578 C C . ARG A 1 34 ? -0.460 -12.408 -4.200 1.00 0.00 34 ARG A C 23
ATOM 28579 O O . ARG A 1 34 ? -0.623 -12.717 -5.379 1.00 0.00 34 ARG A O 23
ATOM 28600 N N . PHE A 1 35 ? 0.740 -12.147 -3.683 1.00 0.00 35 PHE A N 23
ATOM 28601 C CA . PHE A 1 35 ? 1.942 -12.219 -4.512 1.00 0.00 35 PHE A CA 23
ATOM 28602 C C . PHE A 1 35 ? 2.582 -13.603 -4.412 1.00 0.00 35 PHE A C 23
ATOM 28603 O O . PHE A 1 35 ? 2.988 -14.187 -5.415 1.00 0.00 35 PHE A O 23
ATOM 28620 N N . GLU A 1 36 ? 2.677 -14.114 -3.186 1.00 0.00 36 GLU A N 23
ATOM 28621 C CA . GLU A 1 36 ? 3.282 -15.427 -2.962 1.00 0.00 36 GLU A CA 23
ATOM 28622 C C . GLU A 1 36 ? 2.211 -16.506 -2.785 1.00 0.00 36 GLU A C 23
ATOM 28623 O O . GLU A 1 36 ? 2.248 -17.293 -1.838 1.00 0.00 36 GLU A O 23
ATOM 28635 N N . ASP A 1 37 ? 1.261 -16.542 -3.713 1.00 0.00 37 ASP A N 23
ATOM 28636 C CA . ASP A 1 37 ? 0.193 -17.538 -3.652 1.00 0.00 37 ASP A CA 23
ATOM 28637 C C . ASP A 1 37 ? -0.264 -17.912 -5.058 1.00 0.00 37 ASP A C 23
ATOM 28638 O O . ASP A 1 37 ? -0.068 -19.040 -5.510 1.00 0.00 37 ASP A O 23
ATOM 28647 N N . ILE A 1 38 ? -0.871 -16.951 -5.746 1.00 0.00 38 ILE A N 23
ATOM 28648 C CA . ILE A 1 38 ? -1.346 -17.189 -7.104 1.00 0.00 38 ILE A CA 23
ATOM 28649 C C . ILE A 1 38 ? -0.161 -17.443 -8.038 1.00 0.00 38 ILE A C 23
ATOM 28650 O O . ILE A 1 38 ? -0.258 -18.210 -8.995 1.00 0.00 38 ILE A O 23
ATOM 28666 N N . GLY A 1 39 ? 0.958 -16.787 -7.742 1.00 0.00 39 GLY A N 23
ATOM 28667 C CA . GLY A 1 39 ? 2.161 -16.943 -8.556 1.00 0.00 39 GLY A CA 23
ATOM 28668 C C . GLY A 1 39 ? 2.492 -15.642 -9.279 1.00 0.00 39 GLY A C 23
ATOM 28669 O O . GLY A 1 39 ? 2.887 -15.647 -10.446 1.00 0.00 39 GLY A O 23
ATOM 28673 N N . TYR A 1 40 ? 2.325 -14.527 -8.574 1.00 0.00 40 TYR A N 23
ATOM 28674 C CA . TYR A 1 40 ? 2.607 -13.219 -9.161 1.00 0.00 40 TYR A CA 23
ATOM 28675 C C . TYR A 1 40 ? 4.112 -12.961 -9.190 1.00 0.00 40 TYR A C 23
ATOM 28676 O O . TYR A 1 40 ? 4.673 -12.376 -8.264 1.00 0.00 40 TYR A O 23
ATOM 28694 N N . ASP A 1 41 ? 4.760 -13.398 -10.270 1.00 0.00 41 ASP A N 23
ATOM 28695 C CA . ASP A 1 41 ? 6.200 -13.202 -10.409 1.00 0.00 41 ASP A CA 23
ATOM 28696 C C . ASP A 1 41 ? 6.539 -11.715 -10.387 1.00 0.00 41 ASP A C 23
ATOM 28697 O O . ASP A 1 41 ? 5.704 -10.863 -10.689 1.00 0.00 41 ASP A O 23
ATOM 28706 N N . SER A 1 42 ? 7.773 -11.424 -10.013 1.00 0.00 42 SER A N 23
ATOM 28707 C CA . SER A 1 42 ? 8.237 -10.041 -9.932 1.00 0.00 42 SER A CA 23
ATOM 28708 C C . SER A 1 42 ? 8.128 -9.343 -11.285 1.00 0.00 42 SER A C 23
ATOM 28709 O O . SER A 1 42 ? 7.817 -8.156 -11.359 1.00 0.00 42 SER A O 23
ATOM 28717 N N . LEU A 1 43 ? 8.399 -10.086 -12.352 1.00 0.00 43 LEU A N 23
ATOM 28718 C CA . LEU A 1 43 ? 8.343 -9.522 -13.700 1.00 0.00 43 LEU A CA 23
ATOM 28719 C C . LEU A 1 43 ? 6.941 -9.012 -14.037 1.00 0.00 43 LEU A C 23
ATOM 28720 O O . LEU A 1 43 ? 6.785 -7.994 -14.711 1.00 0.00 43 LEU A O 23
ATOM 28736 N N . ALA A 1 44 ? 5.925 -9.737 -13.577 1.00 0.00 44 ALA A N 23
ATOM 28737 C CA . ALA A 1 44 ? 4.540 -9.352 -13.857 1.00 0.00 44 ALA A CA 23
ATOM 28738 C C . ALA A 1 44 ? 4.158 -8.066 -13.126 1.00 0.00 44 ALA A C 23
ATOM 28739 O O . ALA A 1 44 ? 3.779 -7.074 -13.746 1.00 0.00 44 ALA A O 23
ATOM 28746 N N . LEU A 1 45 ? 4.239 -8.105 -11.800 1.00 0.00 45 LEU A N 23
ATOM 28747 C CA . LEU A 1 45 ? 3.878 -6.943 -10.987 1.00 0.00 45 LEU A CA 23
ATOM 28748 C C . LEU A 1 45 ? 4.809 -5.751 -11.240 1.00 0.00 45 LEU A C 23
ATOM 28749 O O . LEU A 1 45 ? 4.500 -4.624 -10.855 1.00 0.00 45 LEU A O 23
ATOM 28765 N N . MET A 1 46 ? 5.948 -5.998 -11.888 1.00 0.00 46 MET A N 23
ATOM 28766 C CA . MET A 1 46 ? 6.893 -4.916 -12.172 1.00 0.00 46 MET A CA 23
ATOM 28767 C C . MET A 1 46 ? 6.419 -4.092 -13.371 1.00 0.00 46 MET A C 23
ATOM 28768 O O . MET A 1 46 ? 6.721 -2.905 -13.480 1.00 0.00 46 MET A O 23
ATOM 28782 N N . GLU A 1 47 ? 5.680 -4.737 -14.271 1.00 0.00 47 GLU A N 23
ATOM 28783 C CA . GLU A 1 47 ? 5.175 -4.052 -15.458 1.00 0.00 47 GLU A CA 23
ATOM 28784 C C . GLU A 1 47 ? 4.197 -2.947 -15.069 1.00 0.00 47 GLU A C 23
ATOM 28785 O O . GLU A 1 47 ? 4.386 -1.782 -15.418 1.00 0.00 47 GLU A O 23
ATOM 28797 N N . THR A 1 48 ? 3.145 -3.325 -14.346 1.00 0.00 48 THR A N 23
ATOM 28798 C CA . THR A 1 48 ? 2.138 -2.356 -13.918 1.00 0.00 48 THR A CA 23
ATOM 28799 C C . THR A 1 48 ? 2.728 -1.376 -12.909 1.00 0.00 48 THR A C 23
ATOM 28800 O O . THR A 1 48 ? 2.549 -0.163 -13.022 1.00 0.00 48 THR A O 23
ATOM 28811 N N . ALA A 1 49 ? 3.431 -1.917 -11.920 1.00 0.00 49 ALA A N 23
ATOM 28812 C CA . ALA A 1 49 ? 4.047 -1.086 -10.884 1.00 0.00 49 ALA A CA 23
ATOM 28813 C C . ALA A 1 49 ? 5.002 -0.060 -11.495 1.00 0.00 49 ALA A C 23
ATOM 28814 O O . ALA A 1 49 ? 5.255 0.993 -10.911 1.00 0.00 49 ALA A O 23
ATOM 28821 N N . ALA A 1 50 ? 5.535 -0.378 -12.674 1.00 0.00 50 ALA A N 23
ATOM 28822 C CA . ALA A 1 50 ? 6.462 0.528 -13.347 1.00 0.00 50 ALA A CA 23
ATOM 28823 C C . ALA A 1 50 ? 5.701 1.627 -14.080 1.00 0.00 50 ALA A C 23
ATOM 28824 O O . ALA A 1 50 ? 6.120 2.785 -14.100 1.00 0.00 50 ALA A O 23
ATOM 28831 N N . ARG A 1 51 ? 4.576 1.253 -14.682 1.00 0.00 51 ARG A N 23
ATOM 28832 C CA . ARG A 1 51 ? 3.758 2.214 -15.416 1.00 0.00 51 ARG A CA 23
ATOM 28833 C C . ARG A 1 51 ? 3.258 3.313 -14.481 1.00 0.00 51 ARG A C 23
ATOM 28834 O O . ARG A 1 51 ? 3.088 4.463 -14.885 1.00 0.00 51 ARG A O 23
ATOM 28855 N N . LEU A 1 52 ? 3.024 2.941 -13.224 1.00 0.00 52 LEU A N 23
ATOM 28856 C CA . LEU A 1 52 ? 2.542 3.898 -12.232 1.00 0.00 52 LEU A CA 23
ATOM 28857 C C . LEU A 1 52 ? 3.710 4.602 -11.543 1.00 0.00 52 LEU A C 23
ATOM 28858 O O . LEU A 1 52 ? 3.586 5.741 -11.097 1.00 0.00 52 LEU A O 23
ATOM 28874 N N . GLU A 1 53 ? 4.847 3.911 -11.460 1.00 0.00 53 GLU A N 23
ATOM 28875 C CA . GLU A 1 53 ? 6.030 4.485 -10.821 1.00 0.00 53 GLU A CA 23
ATOM 28876 C C . GLU A 1 53 ? 6.461 5.763 -11.538 1.00 0.00 53 GLU A C 23
ATOM 28877 O O . GLU A 1 53 ? 6.982 6.693 -10.921 1.00 0.00 53 GLU A O 23
ATOM 28889 N N . SER A 1 54 ? 6.234 5.796 -12.848 1.00 0.00 54 SER A N 23
ATOM 28890 C CA . SER A 1 54 ? 6.598 6.963 -13.646 1.00 0.00 54 SER A CA 23
ATOM 28891 C C . SER A 1 54 ? 5.421 7.930 -13.756 1.00 0.00 54 SER A C 23
ATOM 28892 O O . SER A 1 54 ? 5.606 9.137 -13.910 1.00 0.00 54 SER A O 23
ATOM 28900 N N . ARG A 1 55 ? 4.206 7.387 -13.682 1.00 0.00 55 ARG A N 23
ATOM 28901 C CA . ARG A 1 55 ? 3.003 8.214 -13.777 1.00 0.00 55 ARG A CA 23
ATOM 28902 C C . ARG A 1 55 ? 2.983 9.268 -12.673 1.00 0.00 55 ARG A C 23
ATOM 28903 O O . ARG A 1 55 ? 3.051 10.469 -12.940 1.00 0.00 55 ARG A O 23
ATOM 28924 N N . TYR A 1 56 ? 2.890 8.806 -11.429 1.00 0.00 56 TYR A N 23
ATOM 28925 C CA . TYR A 1 56 ? 2.862 9.718 -10.288 1.00 0.00 56 TYR A CA 23
ATOM 28926 C C . TYR A 1 56 ? 4.275 10.177 -9.933 1.00 0.00 56 TYR A C 23
ATOM 28927 O O . TYR A 1 56 ? 4.472 11.278 -9.419 1.00 0.00 56 TYR A O 23
ATOM 28945 N N . GLY A 1 57 ? 5.257 9.320 -10.207 1.00 0.00 57 GLY A N 23
ATOM 28946 C CA . GLY A 1 57 ? 6.648 9.652 -9.907 1.00 0.00 57 GLY A CA 23
ATOM 28947 C C . GLY A 1 57 ? 6.834 9.869 -8.410 1.00 0.00 57 GLY A C 23
ATOM 28948 O O . GLY A 1 57 ? 7.124 10.977 -7.959 1.00 0.00 57 GLY A O 23
ATOM 28952 N N . VAL A 1 58 ? 6.644 8.800 -7.642 1.00 0.00 58 VAL A N 23
ATOM 28953 C CA . VAL A 1 58 ? 6.775 8.883 -6.190 1.00 0.00 58 VAL A CA 23
ATOM 28954 C C . VAL A 1 58 ? 8.192 9.352 -5.792 1.00 0.00 58 VAL A C 23
ATOM 28955 O O . VAL A 1 58 ? 8.378 10.515 -5.436 1.00 0.00 58 VAL A O 23
ATOM 28968 N N . SER A 1 59 ? 9.185 8.460 -5.845 1.00 0.00 59 SER A N 23
ATOM 28969 C CA . SER A 1 59 ? 10.550 8.839 -5.477 1.00 0.00 59 SER A CA 23
ATOM 28970 C C . SER A 1 59 ? 11.495 7.647 -5.610 1.00 0.00 59 SER A C 23
ATOM 28971 O O . SER A 1 59 ? 12.640 7.790 -6.041 1.00 0.00 59 SER A O 23
ATOM 28979 N N . ILE A 1 60 ? 11.004 6.470 -5.233 1.00 0.00 60 ILE A N 23
ATOM 28980 C CA . ILE A 1 60 ? 11.817 5.258 -5.313 1.00 0.00 60 ILE A CA 23
ATOM 28981 C C . ILE A 1 60 ? 11.713 4.636 -6.710 1.00 0.00 60 ILE A C 23
ATOM 28982 O O . ILE A 1 60 ? 10.759 4.902 -7.438 1.00 0.00 60 ILE A O 23
ATOM 28998 N N . PRO A 1 61 ? 12.693 3.804 -7.105 1.00 0.00 61 PRO A N 23
ATOM 28999 C CA . PRO A 1 61 ? 12.679 3.163 -8.432 1.00 0.00 61 PRO A CA 23
ATOM 29000 C C . PRO A 1 61 ? 11.769 1.937 -8.490 1.00 0.00 61 PRO A C 23
ATOM 29001 O O . PRO A 1 61 ? 11.008 1.664 -7.561 1.00 0.00 61 PRO A O 23
ATOM 29012 N N . ASP A 1 62 ? 11.857 1.208 -9.598 1.00 0.00 62 ASP A N 23
ATOM 29013 C CA . ASP A 1 62 ? 11.037 0.012 -9.784 1.00 0.00 62 ASP A CA 23
ATOM 29014 C C . ASP A 1 62 ? 11.702 -1.231 -9.177 1.00 0.00 62 ASP A C 23
ATOM 29015 O O . ASP A 1 62 ? 11.083 -2.290 -9.096 1.00 0.00 62 ASP A O 23
ATOM 29024 N N . ASP A 1 63 ? 12.963 -1.103 -8.761 1.00 0.00 63 ASP A N 23
ATOM 29025 C CA . ASP A 1 63 ? 13.679 -2.236 -8.175 1.00 0.00 63 ASP A CA 23
ATOM 29026 C C . ASP A 1 63 ? 13.056 -2.643 -6.841 1.00 0.00 63 ASP A C 23
ATOM 29027 O O . ASP A 1 63 ? 12.853 -3.829 -6.570 1.00 0.00 63 ASP A O 23
ATOM 29036 N N . VAL A 1 64 ? 12.760 -1.648 -6.007 1.00 0.00 64 VAL A N 23
ATOM 29037 C CA . VAL A 1 64 ? 12.165 -1.911 -4.695 1.00 0.00 64 VAL A CA 23
ATOM 29038 C C . VAL A 1 64 ? 10.855 -2.691 -4.842 1.00 0.00 64 VAL A C 23
ATOM 29039 O O . VAL A 1 64 ? 10.599 -3.646 -4.109 1.00 0.00 64 VAL A O 23
ATOM 29052 N N . ALA A 1 65 ? 10.040 -2.273 -5.803 1.00 0.00 65 ALA A N 23
ATOM 29053 C CA . ALA A 1 65 ? 8.764 -2.939 -6.049 1.00 0.00 65 ALA A CA 23
ATOM 29054 C C . ALA A 1 65 ? 8.985 -4.308 -6.694 1.00 0.00 65 ALA A C 23
ATOM 29055 O O . ALA A 1 65 ? 8.150 -5.204 -6.577 1.00 0.00 65 ALA A O 23
ATOM 29062 N N . GLY A 1 66 ? 10.122 -4.462 -7.376 1.00 0.00 66 GLY A N 23
ATOM 29063 C CA . GLY A 1 66 ? 10.440 -5.727 -8.029 1.00 0.00 66 GLY A CA 23
ATOM 29064 C C . GLY A 1 66 ? 10.696 -6.816 -6.994 1.00 0.00 66 GLY A C 23
ATOM 29065 O O . GLY A 1 66 ? 10.424 -7.993 -7.231 1.00 0.00 66 GLY A O 23
ATOM 29069 N N . ARG A 1 67 ? 11.223 -6.410 -5.842 1.00 0.00 67 ARG A N 23
ATOM 29070 C CA . ARG A 1 67 ? 11.511 -7.362 -4.771 1.00 0.00 67 ARG A CA 23
ATOM 29071 C C . ARG A 1 67 ? 10.375 -7.392 -3.748 1.00 0.00 67 ARG A C 23
ATOM 29072 O O . ARG A 1 67 ? 10.589 -7.700 -2.576 1.00 0.00 67 ARG A O 23
ATOM 29093 N N . VAL A 1 68 ? 9.164 -7.071 -4.202 1.00 0.00 68 VAL A N 23
ATOM 29094 C CA . VAL A 1 68 ? 8.003 -7.071 -3.314 1.00 0.00 68 VAL A CA 23
ATOM 29095 C C . VAL A 1 68 ? 7.515 -8.502 -3.083 1.00 0.00 68 VAL A C 23
ATOM 29096 O O . VAL A 1 68 ? 7.372 -9.283 -4.023 1.00 0.00 68 VAL A O 23
ATOM 29109 N N . ASP A 1 69 ? 7.264 -8.834 -1.820 1.00 0.00 69 ASP A N 23
ATOM 29110 C CA . ASP A 1 69 ? 6.796 -10.174 -1.475 1.00 0.00 69 ASP A CA 23
ATOM 29111 C C . ASP A 1 69 ? 5.300 -10.162 -1.175 1.00 0.00 69 ASP A C 23
ATOM 29112 O O . ASP A 1 69 ? 4.586 -11.121 -1.469 1.00 0.00 69 ASP A O 23
ATOM 29121 N N . THR A 1 70 ? 4.833 -9.067 -0.583 1.00 0.00 70 THR A N 23
ATOM 29122 C CA . THR A 1 70 ? 3.418 -8.943 -0.243 1.00 0.00 70 THR A CA 23
ATOM 29123 C C . THR A 1 70 ? 2.747 -7.863 -1.099 1.00 0.00 70 THR A C 23
ATOM 29124 O O . THR A 1 70 ? 3.418 -6.965 -1.609 1.00 0.00 70 THR A O 23
ATOM 29135 N N . PRO A 1 71 ? 1.416 -7.929 -1.267 1.00 0.00 71 PRO A N 23
ATOM 29136 C CA . PRO A 1 71 ? 0.680 -6.932 -2.068 1.00 0.00 71 PRO A CA 23
ATOM 29137 C C . PRO A 1 71 ? 0.433 -5.640 -1.294 1.00 0.00 71 PRO A C 23
ATOM 29138 O O . PRO A 1 71 ? 0.591 -4.540 -1.822 1.00 0.00 71 PRO A O 23
ATOM 29149 N N . ARG A 1 72 ? 0.050 -5.791 -0.028 1.00 0.00 72 ARG A N 23
ATOM 29150 C CA . ARG A 1 72 ? -0.211 -4.635 0.828 1.00 0.00 72 ARG A CA 23
ATOM 29151 C C . ARG A 1 72 ? 1.035 -3.755 0.949 1.00 0.00 72 ARG A C 23
ATOM 29152 O O . ARG A 1 72 ? 0.939 -2.566 1.248 1.00 0.00 72 ARG A O 23
ATOM 29173 N N . GLU A 1 73 ? 2.205 -4.351 0.715 1.00 0.00 73 GLU A N 23
ATOM 29174 C CA . GLU A 1 73 ? 3.459 -3.605 0.803 1.00 0.00 73 GLU A CA 23
ATOM 29175 C C . GLU A 1 73 ? 3.608 -2.670 -0.393 1.00 0.00 73 GLU A C 23
ATOM 29176 O O . GLU A 1 73 ? 4.106 -1.553 -0.266 1.00 0.00 73 GLU A O 23
ATOM 29188 N N . LEU A 1 74 ? 3.168 -3.142 -1.558 1.00 0.00 74 LEU A N 23
ATOM 29189 C CA . LEU A 1 74 ? 3.256 -2.342 -2.781 1.00 0.00 74 LEU A CA 23
ATOM 29190 C C . LEU A 1 74 ? 2.479 -1.036 -2.623 1.00 0.00 74 LEU A C 23
ATOM 29191 O O . LEU A 1 74 ? 2.993 0.048 -2.904 1.00 0.00 74 LEU A O 23
ATOM 29207 N N . LEU A 1 75 ? 1.236 -1.152 -2.161 1.00 0.00 75 LEU A N 23
ATOM 29208 C CA . LEU A 1 75 ? 0.391 0.024 -1.956 1.00 0.00 75 LEU A CA 23
ATOM 29209 C C . LEU A 1 75 ? 1.028 0.957 -0.927 1.00 0.00 75 LEU A C 23
ATOM 29210 O O . LEU A 1 75 ? 1.132 2.157 -1.146 1.00 0.00 75 LEU A O 23
ATOM 29226 N N . ASP A 1 76 ? 1.434 0.396 0.204 1.00 0.00 76 ASP A N 23
ATOM 29227 C CA . ASP A 1 76 ? 2.047 1.200 1.260 1.00 0.00 76 ASP A CA 23
ATOM 29228 C C . ASP A 1 76 ? 3.435 1.711 0.853 1.00 0.00 76 ASP A C 23
ATOM 29229 O O . ASP A 1 76 ? 4.019 2.548 1.542 1.00 0.00 76 ASP A O 23
ATOM 29238 N N . LEU A 1 77 ? 3.966 1.204 -0.262 1.00 0.00 77 LEU A N 23
ATOM 29239 C CA . LEU A 1 77 ? 5.289 1.628 -0.721 1.00 0.00 77 LEU A CA 23
ATOM 29240 C C . LEU A 1 77 ? 5.205 2.928 -1.518 1.00 0.00 77 LEU A C 23
ATOM 29241 O O . LEU A 1 77 ? 5.776 3.948 -1.130 1.00 0.00 77 LEU A O 23
ATOM 29257 N N . ILE A 1 78 ? 4.494 2.881 -2.643 1.00 0.00 78 ILE A N 23
ATOM 29258 C CA . ILE A 1 78 ? 4.352 4.062 -3.495 1.00 0.00 78 ILE A CA 23
ATOM 29259 C C . ILE A 1 78 ? 3.482 5.113 -2.808 1.00 0.00 78 ILE A C 23
ATOM 29260 O O . ILE A 1 78 ? 3.743 6.311 -2.893 1.00 0.00 78 ILE A O 23
ATOM 29276 N N . ASN A 1 79 ? 2.443 4.641 -2.139 1.00 0.00 79 ASN A N 23
ATOM 29277 C CA . ASN A 1 79 ? 1.518 5.529 -1.438 1.00 0.00 79 ASN A CA 23
ATOM 29278 C C . ASN A 1 79 ? 2.174 6.130 -0.197 1.00 0.00 79 ASN A C 23
ATOM 29279 O O . ASN A 1 79 ? 1.825 7.229 0.233 1.00 0.00 79 ASN A O 23
ATOM 29290 N N . GLY A 1 80 ? 3.120 5.393 0.380 1.00 0.00 80 GLY A N 23
ATOM 29291 C CA . GLY A 1 80 ? 3.811 5.862 1.578 1.00 0.00 80 GLY A CA 23
ATOM 29292 C C . GLY A 1 80 ? 4.725 7.040 1.258 1.00 0.00 80 GLY A C 23
ATOM 29293 O O . GLY A 1 80 ? 4.611 8.113 1.849 1.00 0.00 80 GLY A O 23
ATOM 29297 N N . ALA A 1 81 ? 5.641 6.825 0.317 1.00 0.00 81 ALA A N 23
ATOM 29298 C CA . ALA A 1 81 ? 6.582 7.872 -0.075 1.00 0.00 81 ALA A CA 23
ATOM 29299 C C . ALA A 1 81 ? 5.840 9.091 -0.618 1.00 0.00 81 ALA A C 23
ATOM 29300 O O . ALA A 1 81 ? 6.197 10.233 -0.328 1.00 0.00 81 ALA A O 23
ATOM 29307 N N . LEU A 1 82 ? 4.808 8.833 -1.413 1.00 0.00 82 LEU A N 23
ATOM 29308 C CA . LEU A 1 82 ? 4.017 9.911 -2.003 1.00 0.00 82 LEU A CA 23
ATOM 29309 C C . LEU A 1 82 ? 3.302 10.707 -0.914 1.00 0.00 82 LEU A C 23
ATOM 29310 O O . LEU A 1 82 ? 3.099 11.914 -1.039 1.00 0.00 82 LEU A O 23
ATOM 29326 N N . ALA A 1 83 ? 2.920 10.016 0.157 1.00 0.00 83 ALA A N 23
ATOM 29327 C CA . ALA A 1 83 ? 2.227 10.666 1.265 1.00 0.00 83 ALA A CA 23
ATOM 29328 C C . ALA A 1 83 ? 3.124 11.717 1.908 1.00 0.00 83 ALA A C 23
ATOM 29329 O O . ALA A 1 83 ? 2.672 12.802 2.273 1.00 0.00 83 ALA A O 23
ATOM 29336 N N . GLU A 1 84 ? 4.405 11.383 2.038 1.00 0.00 84 GLU A N 23
ATOM 29337 C CA . GLU A 1 84 ? 5.367 12.306 2.636 1.00 0.00 84 GLU A CA 23
ATOM 29338 C C . GLU A 1 84 ? 5.508 13.557 1.775 1.00 0.00 84 GLU A C 23
ATOM 29339 O O . GLU A 1 84 ? 5.757 14.651 2.280 1.00 0.00 84 GLU A O 23
ATOM 29351 N N . ALA A 1 85 ? 5.346 13.382 0.466 1.00 0.00 85 ALA A N 23
ATOM 29352 C CA . ALA A 1 85 ? 5.456 14.502 -0.463 1.00 0.00 85 ALA A CA 23
ATOM 29353 C C . ALA A 1 85 ? 4.069 15.022 -0.837 1.00 0.00 85 ALA A C 23
ATOM 29354 O O . ALA A 1 85 ? 3.814 15.396 -1.983 1.00 0.00 85 ALA A O 23
ATOM 29361 N N . ALA A 1 86 ? 3.174 15.040 0.147 1.00 0.00 86 ALA A N 23
ATOM 29362 C CA . ALA A 1 86 ? 1.812 15.514 -0.084 1.00 0.00 86 ALA A CA 23
ATOM 29363 C C . ALA A 1 86 ? 1.634 16.919 0.484 1.00 0.00 86 ALA A C 23
ATOM 29364 O O . ALA A 1 86 ? 0.814 17.651 -0.044 1.00 0.00 86 ALA A O 23
ATOM 29372 N N . MET A 1 1 ? -3.486 9.789 6.752 1.00 0.00 1 MET A N 24
ATOM 29373 C CA . MET A 1 1 ? -4.880 10.070 6.305 1.00 0.00 1 MET A CA 24
ATOM 29374 C C . MET A 1 1 ? -4.887 10.353 4.807 1.00 0.00 1 MET A C 24
ATOM 29375 O O . MET A 1 1 ? -5.670 11.167 4.317 1.00 0.00 1 MET A O 24
ATOM 29391 N N . ALA A 1 2 ? -4.003 9.671 4.084 1.00 0.00 2 ALA A N 24
ATOM 29392 C CA . ALA A 1 2 ? -3.912 9.855 2.637 1.00 0.00 2 ALA A CA 24
ATOM 29393 C C . ALA A 1 2 ? -5.160 9.308 1.952 1.00 0.00 2 ALA A C 24
ATOM 29394 O O . ALA A 1 2 ? -5.994 8.654 2.579 1.00 0.00 2 ALA A O 24
ATOM 29401 N N . THR A 1 3 ? -5.279 9.585 0.656 1.00 0.00 3 THR A N 24
ATOM 29402 C CA . THR A 1 3 ? -6.429 9.116 -0.111 1.00 0.00 3 THR A CA 24
ATOM 29403 C C . THR A 1 3 ? -6.090 9.059 -1.597 1.00 0.00 3 THR A C 24
ATOM 29404 O O . THR A 1 3 ? -6.939 9.309 -2.453 1.00 0.00 3 THR A O 24
ATOM 29415 N N . LEU A 1 4 ? -4.838 8.724 -1.894 1.00 0.00 4 LEU A N 24
ATOM 29416 C CA . LEU A 1 4 ? -4.393 8.633 -3.282 1.00 0.00 4 LEU A CA 24
ATOM 29417 C C . LEU A 1 4 ? -4.326 7.174 -3.722 1.00 0.00 4 LEU A C 24
ATOM 29418 O O . LEU A 1 4 ? -5.158 6.707 -4.501 1.00 0.00 4 LEU A O 24
ATOM 29434 N N . LEU A 1 5 ? -3.329 6.456 -3.211 1.00 0.00 5 LEU A N 24
ATOM 29435 C CA . LEU A 1 5 ? -3.166 5.048 -3.556 1.00 0.00 5 LEU A CA 24
ATOM 29436 C C . LEU A 1 5 ? -3.809 4.169 -2.493 1.00 0.00 5 LEU A C 24
ATOM 29437 O O . LEU A 1 5 ? -3.132 3.542 -1.679 1.00 0.00 5 LEU A O 24
ATOM 29453 N N . THR A 1 6 ? -5.134 4.141 -2.513 1.00 0.00 6 THR A N 24
ATOM 29454 C CA . THR A 1 6 ? -5.886 3.344 -1.548 1.00 0.00 6 THR A CA 24
ATOM 29455 C C . THR A 1 6 ? -5.912 1.878 -1.970 1.00 0.00 6 THR A C 24
ATOM 29456 O O . THR A 1 6 ? -5.553 1.533 -3.096 1.00 0.00 6 THR A O 24
ATOM 29467 N N . THR A 1 7 ? -6.337 1.014 -1.047 1.00 0.00 7 THR A N 24
ATOM 29468 C CA . THR A 1 7 ? -6.408 -0.425 -1.318 1.00 0.00 7 THR A CA 24
ATOM 29469 C C . THR A 1 7 ? -7.199 -0.697 -2.596 1.00 0.00 7 THR A C 24
ATOM 29470 O O . THR A 1 7 ? -6.836 -1.559 -3.395 1.00 0.00 7 THR A O 24
ATOM 29481 N N . ASP A 1 8 ? -8.284 0.054 -2.779 1.00 0.00 8 ASP A N 24
ATOM 29482 C CA . ASP A 1 8 ? -9.126 -0.103 -3.968 1.00 0.00 8 ASP A CA 24
ATOM 29483 C C . ASP A 1 8 ? -8.286 0.039 -5.238 1.00 0.00 8 ASP A C 24
ATOM 29484 O O . ASP A 1 8 ? -8.432 -0.733 -6.187 1.00 0.00 8 ASP A O 24
ATOM 29493 N N . ASP A 1 9 ? -7.394 1.028 -5.234 1.00 0.00 9 ASP A N 24
ATOM 29494 C CA . ASP A 1 9 ? -6.520 1.257 -6.381 1.00 0.00 9 ASP A CA 24
ATOM 29495 C C . ASP A 1 9 ? -5.622 0.043 -6.594 1.00 0.00 9 ASP A C 24
ATOM 29496 O O . ASP A 1 9 ? -5.315 -0.332 -7.726 1.00 0.00 9 ASP A O 24
ATOM 29505 N N . LEU A 1 10 ? -5.215 -0.574 -5.484 1.00 0.00 10 LEU A N 24
ATOM 29506 C CA . LEU A 1 10 ? -4.358 -1.760 -5.540 1.00 0.00 10 LEU A CA 24
ATOM 29507 C C . LEU A 1 10 ? -5.023 -2.860 -6.367 1.00 0.00 10 LEU A C 24
ATOM 29508 O O . LEU A 1 10 ? -4.398 -3.477 -7.230 1.00 0.00 10 LEU A O 24
ATOM 29524 N N . ARG A 1 11 ? -6.299 -3.096 -6.078 1.00 0.00 11 ARG A N 24
ATOM 29525 C CA . ARG A 1 11 ? -7.062 -4.124 -6.780 1.00 0.00 11 ARG A CA 24
ATOM 29526 C C . ARG A 1 11 ? -7.110 -3.838 -8.277 1.00 0.00 11 ARG A C 24
ATOM 29527 O O . ARG A 1 11 ? -6.799 -4.700 -9.095 1.00 0.00 11 ARG A O 24
ATOM 29548 N N . ARG A 1 12 ? -7.517 -2.621 -8.622 1.00 0.00 12 ARG A N 24
ATOM 29549 C CA . ARG A 1 12 ? -7.619 -2.224 -10.027 1.00 0.00 12 ARG A CA 24
ATOM 29550 C C . ARG A 1 12 ? -6.279 -2.372 -10.751 1.00 0.00 12 ARG A C 24
ATOM 29551 O O . ARG A 1 12 ? -6.236 -2.540 -11.969 1.00 0.00 12 ARG A O 24
ATOM 29572 N N . ALA A 1 13 ? -5.186 -2.297 -9.995 1.00 0.00 13 ALA A N 24
ATOM 29573 C CA . ALA A 1 13 ? -3.855 -2.412 -10.590 1.00 0.00 13 ALA A CA 24
ATOM 29574 C C . ALA A 1 13 ? -3.511 -3.868 -10.897 1.00 0.00 13 ALA A C 24
ATOM 29575 O O . ALA A 1 13 ? -2.807 -4.163 -11.861 1.00 0.00 13 ALA A O 24
ATOM 29582 N N . LEU A 1 14 ? -4.007 -4.774 -10.060 1.00 0.00 14 LEU A N 24
ATOM 29583 C CA . LEU A 1 14 ? -3.735 -6.200 -10.247 1.00 0.00 14 LEU A CA 24
ATOM 29584 C C . LEU A 1 14 ? -4.734 -6.848 -11.212 1.00 0.00 14 LEU A C 24
ATOM 29585 O O . LEU A 1 14 ? -4.503 -7.950 -11.708 1.00 0.00 14 LEU A O 24
ATOM 29601 N N . VAL A 1 15 ? -5.846 -6.162 -11.476 1.00 0.00 15 VAL A N 24
ATOM 29602 C CA . VAL A 1 15 ? -6.859 -6.696 -12.382 1.00 0.00 15 VAL A CA 24
ATOM 29603 C C . VAL A 1 15 ? -6.468 -6.442 -13.838 1.00 0.00 15 VAL A C 24
ATOM 29604 O O . VAL A 1 15 ? -6.848 -7.192 -14.735 1.00 0.00 15 VAL A O 24
ATOM 29617 N N . GLU A 1 16 ? -5.701 -5.373 -14.063 1.00 0.00 16 GLU A N 24
ATOM 29618 C CA . GLU A 1 16 ? -5.262 -5.027 -15.413 1.00 0.00 16 GLU A CA 24
ATOM 29619 C C . GLU A 1 16 ? -4.505 -6.193 -16.054 1.00 0.00 16 GLU A C 24
ATOM 29620 O O . GLU A 1 16 ? -4.525 -6.369 -17.272 1.00 0.00 16 GLU A O 24
ATOM 29632 N N . CYS A 1 17 ? -3.840 -6.985 -15.217 1.00 0.00 17 CYS A N 24
ATOM 29633 C CA . CYS A 1 17 ? -3.081 -8.131 -15.709 1.00 0.00 17 CYS A CA 24
ATOM 29634 C C . CYS A 1 17 ? -4.025 -9.237 -16.172 1.00 0.00 17 CYS A C 24
ATOM 29635 O O . CYS A 1 17 ? -3.763 -9.924 -17.159 1.00 0.00 17 CYS A O 24
ATOM 29643 N N . ALA A 1 18 ? -5.129 -9.400 -15.447 1.00 0.00 18 ALA A N 24
ATOM 29644 C CA . ALA A 1 18 ? -6.110 -10.425 -15.790 1.00 0.00 18 ALA A CA 24
ATOM 29645 C C . ALA A 1 18 ? -6.711 -10.145 -17.164 1.00 0.00 18 ALA A C 24
ATOM 29646 O O . ALA A 1 18 ? -6.443 -10.855 -18.132 1.00 0.00 18 ALA A O 24
ATOM 29653 N N . GLY A 1 19 ? -7.528 -9.098 -17.237 1.00 0.00 19 GLY A N 24
ATOM 29654 C CA . GLY A 1 19 ? -8.165 -8.726 -18.497 1.00 0.00 19 GLY A CA 24
ATOM 29655 C C . GLY A 1 19 ? -9.529 -8.091 -18.248 1.00 0.00 19 GLY A C 24
ATOM 29656 O O . GLY A 1 19 ? -10.526 -8.461 -18.868 1.00 0.00 19 GLY A O 24
ATOM 29660 N N . GLU A 1 20 ? -9.559 -7.124 -17.332 1.00 0.00 20 GLU A N 24
ATOM 29661 C CA . GLU A 1 20 ? -10.803 -6.429 -16.996 1.00 0.00 20 GLU A CA 24
ATOM 29662 C C . GLU A 1 20 ? -11.811 -7.397 -16.383 1.00 0.00 20 GLU A C 24
ATOM 29663 O O . GLU A 1 20 ? -12.065 -8.477 -16.917 1.00 0.00 20 GLU A O 24
ATOM 29675 N N . THR A 1 21 ? -12.384 -6.992 -15.253 1.00 0.00 21 THR A N 24
ATOM 29676 C CA . THR A 1 21 ? -13.370 -7.821 -14.563 1.00 0.00 21 THR A CA 24
ATOM 29677 C C . THR A 1 21 ? -13.843 -7.123 -13.293 1.00 0.00 21 THR A C 24
ATOM 29678 O O . THR A 1 21 ? -13.051 -6.817 -12.402 1.00 0.00 21 THR A O 24
ATOM 29689 N N . ASP A 1 22 ? -15.146 -6.872 -13.223 1.00 0.00 22 ASP A N 24
ATOM 29690 C CA . ASP A 1 22 ? -15.721 -6.205 -12.058 1.00 0.00 22 ASP A CA 24
ATOM 29691 C C . ASP A 1 22 ? -16.318 -7.224 -11.089 1.00 0.00 22 ASP A C 24
ATOM 29692 O O . ASP A 1 22 ? -17.266 -6.926 -10.362 1.00 0.00 22 ASP A O 24
ATOM 29701 N N . GLY A 1 23 ? -15.753 -8.430 -11.082 1.00 0.00 23 GLY A N 24
ATOM 29702 C CA . GLY A 1 23 ? -16.239 -9.481 -10.194 1.00 0.00 23 GLY A CA 24
ATOM 29703 C C . GLY A 1 23 ? -15.237 -9.749 -9.077 1.00 0.00 23 GLY A C 24
ATOM 29704 O O . GLY A 1 23 ? -15.597 -9.799 -7.901 1.00 0.00 23 GLY A O 24
ATOM 29708 N N . THR A 1 24 ? -13.972 -9.919 -9.461 1.00 0.00 24 THR A N 24
ATOM 29709 C CA . THR A 1 24 ? -12.912 -10.184 -8.492 1.00 0.00 24 THR A CA 24
ATOM 29710 C C . THR A 1 24 ? -13.153 -11.517 -7.793 1.00 0.00 24 THR A C 24
ATOM 29711 O O . THR A 1 24 ? -14.260 -11.812 -7.346 1.00 0.00 24 THR A O 24
ATOM 29722 N N . ASP A 1 25 ? -12.099 -12.321 -7.712 1.00 0.00 25 ASP A N 24
ATOM 29723 C CA . ASP A 1 25 ? -12.197 -13.628 -7.072 1.00 0.00 25 ASP A CA 24
ATOM 29724 C C . ASP A 1 25 ? -11.117 -13.785 -6.009 1.00 0.00 25 ASP A C 24
ATOM 29725 O O . ASP A 1 25 ? -9.988 -14.181 -6.302 1.00 0.00 25 ASP A O 24
ATOM 29734 N N . LEU A 1 26 ? -11.478 -13.478 -4.768 1.00 0.00 26 LEU A N 24
ATOM 29735 C CA . LEU A 1 26 ? -10.555 -13.592 -3.663 1.00 0.00 26 LEU A CA 24
ATOM 29736 C C . LEU A 1 26 ? -10.897 -14.845 -2.866 1.00 0.00 26 LEU A C 24
ATOM 29737 O O . LEU A 1 26 ? -11.745 -15.645 -3.262 1.00 0.00 26 LEU A O 24
ATOM 29753 N N . SER A 1 27 ? -10.233 -14.995 -1.740 1.00 0.00 27 SER A N 24
ATOM 29754 C CA . SER A 1 27 ? -10.460 -16.142 -0.865 1.00 0.00 27 SER A CA 24
ATOM 29755 C C . SER A 1 27 ? -10.170 -15.759 0.583 1.00 0.00 27 SER A C 24
ATOM 29756 O O . SER A 1 27 ? -9.277 -16.309 1.231 1.00 0.00 27 SER A O 24
ATOM 29764 N N . GLY A 1 28 ? -10.932 -14.794 1.080 1.00 0.00 28 GLY A N 24
ATOM 29765 C CA . GLY A 1 28 ? -10.750 -14.323 2.451 1.00 0.00 28 GLY A CA 24
ATOM 29766 C C . GLY A 1 28 ? -9.446 -13.543 2.566 1.00 0.00 28 GLY A C 24
ATOM 29767 O O . GLY A 1 28 ? -8.366 -14.124 2.670 1.00 0.00 28 GLY A O 24
ATOM 29771 N N . ASP A 1 29 ? -9.559 -12.216 2.533 1.00 0.00 29 ASP A N 24
ATOM 29772 C CA . ASP A 1 29 ? -8.378 -11.357 2.620 1.00 0.00 29 ASP A CA 24
ATOM 29773 C C . ASP A 1 29 ? -7.469 -11.603 1.419 1.00 0.00 29 ASP A C 24
ATOM 29774 O O . ASP A 1 29 ? -6.794 -12.629 1.333 1.00 0.00 29 ASP A O 24
ATOM 29783 N N . PHE A 1 30 ? -7.466 -10.653 0.489 1.00 0.00 30 PHE A N 24
ATOM 29784 C CA . PHE A 1 30 ? -6.644 -10.780 -0.713 1.00 0.00 30 PHE A CA 24
ATOM 29785 C C . PHE A 1 30 ? -5.292 -10.082 -0.536 1.00 0.00 30 PHE A C 24
ATOM 29786 O O . PHE A 1 30 ? -4.639 -9.724 -1.516 1.00 0.00 30 PHE A O 24
ATOM 29803 N N . LEU A 1 31 ? -4.886 -9.874 0.714 1.00 0.00 31 LEU A N 24
ATOM 29804 C CA . LEU A 1 31 ? -3.623 -9.198 0.976 1.00 0.00 31 LEU A CA 24
ATOM 29805 C C . LEU A 1 31 ? -2.794 -9.968 1.998 1.00 0.00 31 LEU A C 24
ATOM 29806 O O . LEU A 1 31 ? -2.612 -9.542 3.139 1.00 0.00 31 LEU A O 24
ATOM 29822 N N . ASP A 1 32 ? -2.282 -11.108 1.550 1.00 0.00 32 ASP A N 24
ATOM 29823 C CA . ASP A 1 32 ? -1.449 -11.966 2.388 1.00 0.00 32 ASP A CA 24
ATOM 29824 C C . ASP A 1 32 ? -0.476 -12.731 1.499 1.00 0.00 32 ASP A C 24
ATOM 29825 O O . ASP A 1 32 ? 0.730 -12.765 1.748 1.00 0.00 32 ASP A O 24
ATOM 29834 N N . LEU A 1 33 ? -1.025 -13.329 0.446 1.00 0.00 33 LEU A N 24
ATOM 29835 C CA . LEU A 1 33 ? -0.225 -14.082 -0.510 1.00 0.00 33 LEU A CA 24
ATOM 29836 C C . LEU A 1 33 ? -0.787 -13.865 -1.915 1.00 0.00 33 LEU A C 24
ATOM 29837 O O . LEU A 1 33 ? -1.298 -14.787 -2.551 1.00 0.00 33 LEU A O 24
ATOM 29853 N N . ARG A 1 34 ? -0.705 -12.622 -2.384 1.00 0.00 34 ARG A N 24
ATOM 29854 C CA . ARG A 1 34 ? -1.224 -12.277 -3.707 1.00 0.00 34 ARG A CA 24
ATOM 29855 C C . ARG A 1 34 ? -0.115 -12.316 -4.760 1.00 0.00 34 ARG A C 24
ATOM 29856 O O . ARG A 1 34 ? -0.372 -12.562 -5.938 1.00 0.00 34 ARG A O 24
ATOM 29877 N N . PHE A 1 35 ? 1.121 -12.073 -4.328 1.00 0.00 35 PHE A N 24
ATOM 29878 C CA . PHE A 1 35 ? 2.256 -12.086 -5.252 1.00 0.00 35 PHE A CA 24
ATOM 29879 C C . PHE A 1 35 ? 2.939 -13.454 -5.259 1.00 0.00 35 PHE A C 24
ATOM 29880 O O . PHE A 1 35 ? 3.553 -13.849 -6.249 1.00 0.00 35 PHE A O 24
ATOM 29897 N N . GLU A 1 36 ? 2.844 -14.166 -4.136 1.00 0.00 36 GLU A N 24
ATOM 29898 C CA . GLU A 1 36 ? 3.475 -15.479 -4.018 1.00 0.00 36 GLU A CA 24
ATOM 29899 C C . GLU A 1 36 ? 2.582 -16.583 -4.582 1.00 0.00 36 GLU A C 24
ATOM 29900 O O . GLU A 1 36 ? 3.073 -17.611 -5.049 1.00 0.00 36 GLU A O 24
ATOM 29912 N N . ASP A 1 37 ? 1.270 -16.373 -4.525 1.00 0.00 37 ASP A N 24
ATOM 29913 C CA . ASP A 1 37 ? 0.326 -17.374 -5.027 1.00 0.00 37 ASP A CA 24
ATOM 29914 C C . ASP A 1 37 ? 0.567 -17.663 -6.508 1.00 0.00 37 ASP A C 24
ATOM 29915 O O . ASP A 1 37 ? 0.621 -18.821 -6.924 1.00 0.00 37 ASP A O 24
ATOM 29924 N N . ILE A 1 38 ? 0.708 -16.605 -7.299 1.00 0.00 38 ILE A N 24
ATOM 29925 C CA . ILE A 1 38 ? 0.938 -16.771 -8.740 1.00 0.00 38 ILE A CA 24
ATOM 29926 C C . ILE A 1 38 ? 2.376 -16.379 -9.082 1.00 0.00 38 ILE A C 24
ATOM 29927 O O . ILE A 1 38 ? 3.207 -16.184 -8.196 1.00 0.00 38 ILE A O 24
ATOM 29943 N N . GLY A 1 39 ? 2.659 -16.267 -10.379 1.00 0.00 39 GLY A N 24
ATOM 29944 C CA . GLY A 1 39 ? 3.998 -15.898 -10.831 1.00 0.00 39 GLY A CA 24
ATOM 29945 C C . GLY A 1 39 ? 4.164 -14.383 -10.850 1.00 0.00 39 GLY A C 24
ATOM 29946 O O . GLY A 1 39 ? 4.157 -13.755 -11.910 1.00 0.00 39 GLY A O 24
ATOM 29950 N N . TYR A 1 40 ? 4.313 -13.802 -9.663 1.00 0.00 40 TYR A N 24
ATOM 29951 C CA . TYR A 1 40 ? 4.479 -12.356 -9.546 1.00 0.00 40 TYR A CA 24
ATOM 29952 C C . TYR A 1 40 ? 5.783 -12.027 -8.818 1.00 0.00 40 TYR A C 24
ATOM 29953 O O . TYR A 1 40 ? 5.809 -11.230 -7.878 1.00 0.00 40 TYR A O 24
ATOM 29971 N N . ASP A 1 41 ? 6.870 -12.650 -9.266 1.00 0.00 41 ASP A N 24
ATOM 29972 C CA . ASP A 1 41 ? 8.174 -12.415 -8.653 1.00 0.00 41 ASP A CA 24
ATOM 29973 C C . ASP A 1 41 ? 8.593 -10.961 -8.835 1.00 0.00 41 ASP A C 24
ATOM 29974 O O . ASP A 1 41 ? 9.085 -10.320 -7.906 1.00 0.00 41 ASP A O 24
ATOM 29983 N N . SER A 1 42 ? 8.390 -10.448 -10.045 1.00 0.00 42 SER A N 24
ATOM 29984 C CA . SER A 1 42 ? 8.746 -9.062 -10.348 1.00 0.00 42 SER A CA 24
ATOM 29985 C C . SER A 1 42 ? 8.425 -8.726 -11.801 1.00 0.00 42 SER A C 24
ATOM 29986 O O . SER A 1 42 ? 7.938 -7.639 -12.105 1.00 0.00 42 SER A O 24
ATOM 29994 N N . LEU A 1 43 ? 8.711 -9.670 -12.696 1.00 0.00 43 LEU A N 24
ATOM 29995 C CA . LEU A 1 43 ? 8.456 -9.462 -14.122 1.00 0.00 43 LEU A CA 24
ATOM 29996 C C . LEU A 1 43 ? 6.977 -9.177 -14.375 1.00 0.00 43 LEU A C 24
ATOM 29997 O O . LEU A 1 43 ? 6.626 -8.319 -15.186 1.00 0.00 43 LEU A O 24
ATOM 30013 N N . ALA A 1 44 ? 6.115 -9.907 -13.673 1.00 0.00 44 ALA A N 24
ATOM 30014 C CA . ALA A 1 44 ? 4.674 -9.726 -13.831 1.00 0.00 44 ALA A CA 24
ATOM 30015 C C . ALA A 1 44 ? 4.270 -8.307 -13.444 1.00 0.00 44 ALA A C 24
ATOM 30016 O O . ALA A 1 44 ? 3.558 -7.624 -14.181 1.00 0.00 44 ALA A O 24
ATOM 30023 N N . LEU A 1 45 ? 4.736 -7.872 -12.278 1.00 0.00 45 LEU A N 24
ATOM 30024 C CA . LEU A 1 45 ? 4.423 -6.529 -11.792 1.00 0.00 45 LEU A CA 24
ATOM 30025 C C . LEU A 1 45 ? 5.447 -5.497 -12.276 1.00 0.00 45 LEU A C 24
ATOM 30026 O O . LEU A 1 45 ? 5.435 -4.348 -11.838 1.00 0.00 45 LEU A O 24
ATOM 30042 N N . MET A 1 46 ? 6.333 -5.915 -13.175 1.00 0.00 46 MET A N 24
ATOM 30043 C CA . MET A 1 46 ? 7.355 -5.011 -13.702 1.00 0.00 46 MET A CA 24
ATOM 30044 C C . MET A 1 46 ? 6.727 -3.962 -14.613 1.00 0.00 46 MET A C 24
ATOM 30045 O O . MET A 1 46 ? 6.873 -2.760 -14.392 1.00 0.00 46 MET A O 24
ATOM 30059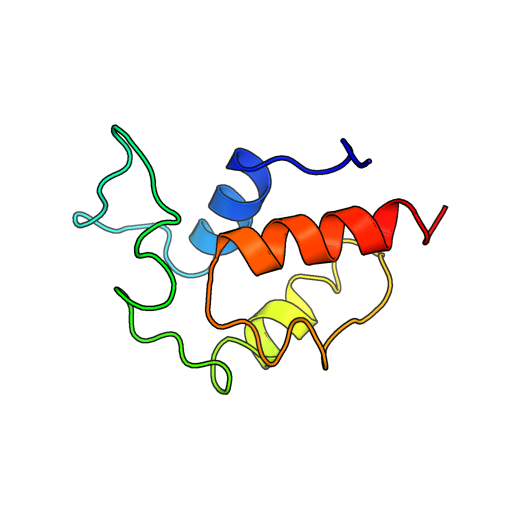 N N . GLU A 1 47 ? 6.032 -4.432 -15.645 1.00 0.00 47 GLU A N 24
ATOM 30060 C CA . GLU A 1 47 ? 5.388 -3.527 -16.596 1.00 0.00 47 GLU A CA 24
ATOM 30061 C C . GLU A 1 47 ? 4.351 -2.654 -15.895 1.00 0.00 47 GLU A C 24
ATOM 30062 O O . GLU A 1 47 ? 4.158 -1.492 -16.250 1.00 0.00 47 GLU A O 24
ATOM 30074 N N . THR A 1 48 ? 3.686 -3.229 -14.898 1.00 0.00 48 THR A N 24
ATOM 30075 C CA . THR A 1 48 ? 2.667 -2.494 -14.152 1.00 0.00 48 THR A CA 24
ATOM 30076 C C . THR A 1 48 ? 3.288 -1.296 -13.440 1.00 0.00 48 THR A C 24
ATOM 30077 O O . THR A 1 48 ? 2.742 -0.193 -13.455 1.00 0.00 48 THR A O 24
ATOM 30088 N N . ALA A 1 49 ? 4.434 -1.531 -12.809 1.00 0.00 49 ALA A N 24
ATOM 30089 C CA . ALA A 1 49 ? 5.129 -0.470 -12.083 1.00 0.00 49 ALA A CA 24
ATOM 30090 C C . ALA A 1 49 ? 5.739 0.551 -13.044 1.00 0.00 49 ALA A C 24
ATOM 30091 O O . ALA A 1 49 ? 5.971 1.702 -12.675 1.00 0.00 49 ALA A O 24
ATOM 30098 N N . ALA A 1 50 ? 6.001 0.123 -14.278 1.00 0.00 50 ALA A N 24
ATOM 30099 C CA . ALA A 1 50 ? 6.591 1.018 -15.272 1.00 0.00 50 ALA A CA 24
ATOM 30100 C C . ALA A 1 50 ? 5.604 2.114 -15.662 1.00 0.00 50 ALA A C 24
ATOM 30101 O O . ALA A 1 50 ? 5.882 3.303 -15.508 1.00 0.00 50 ALA A O 24
ATOM 30108 N N . ARG A 1 51 ? 4.448 1.700 -16.177 1.00 0.00 51 ARG A N 24
ATOM 30109 C CA . ARG A 1 51 ? 3.424 2.654 -16.595 1.00 0.00 51 ARG A CA 24
ATOM 30110 C C . ARG A 1 51 ? 2.962 3.504 -15.415 1.00 0.00 51 ARG A C 24
ATOM 30111 O O . ARG A 1 51 ? 2.736 4.707 -15.549 1.00 0.00 51 ARG A O 24
ATOM 30132 N N . LEU A 1 52 ? 2.825 2.866 -14.256 1.00 0.00 52 LEU A N 24
ATOM 30133 C CA . LEU A 1 52 ? 2.388 3.575 -13.056 1.00 0.00 52 LEU A CA 24
ATOM 30134 C C . LEU A 1 52 ? 3.438 4.591 -12.610 1.00 0.00 52 LEU A C 24
ATOM 30135 O O . LEU A 1 52 ? 3.116 5.595 -11.974 1.00 0.00 52 LEU A O 24
ATOM 30151 N N . GLU A 1 53 ? 4.699 4.323 -12.947 1.00 0.00 53 GLU A N 24
ATOM 30152 C CA . GLU A 1 53 ? 5.788 5.224 -12.570 1.00 0.00 53 GLU A CA 24
ATOM 30153 C C . GLU A 1 53 ? 5.565 6.619 -13.152 1.00 0.00 53 GLU A C 24
ATOM 30154 O O . GLU A 1 53 ? 5.974 7.621 -12.568 1.00 0.00 53 GLU A O 24
ATOM 30166 N N . SER A 1 54 ? 4.912 6.669 -14.309 1.00 0.00 54 SER A N 24
ATOM 30167 C CA . SER A 1 54 ? 4.640 7.948 -14.963 1.00 0.00 54 SER A CA 24
ATOM 30168 C C . SER A 1 54 ? 3.266 8.488 -14.562 1.00 0.00 54 SER A C 24
ATOM 30169 O O . SER A 1 54 ? 3.012 9.689 -14.642 1.00 0.00 54 SER A O 24
ATOM 30177 N N . ARG A 1 55 ? 2.379 7.588 -14.134 1.00 0.00 55 ARG A N 24
ATOM 30178 C CA . ARG A 1 55 ? 1.032 7.986 -13.731 1.00 0.00 55 ARG A CA 24
ATOM 30179 C C . ARG A 1 55 ? 1.077 9.020 -12.607 1.00 0.00 55 ARG A C 24
ATOM 30180 O O . ARG A 1 55 ? 0.518 10.111 -12.726 1.00 0.00 55 ARG A O 24
ATOM 30201 N N . TYR A 1 56 ? 1.740 8.663 -11.511 1.00 0.00 56 TYR A N 24
ATOM 30202 C CA . TYR A 1 56 ? 1.841 9.568 -10.368 1.00 0.00 56 TYR A CA 24
ATOM 30203 C C . TYR A 1 56 ? 3.213 10.236 -10.324 1.00 0.00 56 TYR A C 24
ATOM 30204 O O . TYR A 1 56 ? 3.332 11.415 -9.988 1.00 0.00 56 TYR A O 24
ATOM 30222 N N . GLY A 1 57 ? 4.247 9.472 -10.663 1.00 0.00 57 GLY A N 24
ATOM 30223 C CA . GLY A 1 57 ? 5.607 10.007 -10.654 1.00 0.00 57 GLY A CA 24
ATOM 30224 C C . GLY A 1 57 ? 6.269 9.773 -9.301 1.00 0.00 57 GLY A C 24
ATOM 30225 O O . GLY A 1 57 ? 7.075 10.581 -8.840 1.00 0.00 57 GLY A O 24
ATOM 30229 N N . VAL A 1 58 ? 5.915 8.659 -8.669 1.00 0.00 58 VAL A N 24
ATOM 30230 C CA . VAL A 1 58 ? 6.475 8.324 -7.368 1.00 0.00 58 VAL A CA 24
ATOM 30231 C C . VAL A 1 58 ? 7.974 8.050 -7.486 1.00 0.00 58 VAL A C 24
ATOM 30232 O O . VAL A 1 58 ? 8.487 7.760 -8.568 1.00 0.00 58 VAL A O 24
ATOM 30245 N N . SER A 1 59 ? 8.667 8.145 -6.356 1.00 0.00 59 SER A N 24
ATOM 30246 C CA . SER A 1 59 ? 10.108 7.907 -6.331 1.00 0.00 59 SER A CA 24
ATOM 30247 C C . SER A 1 59 ? 10.440 6.754 -5.388 1.00 0.00 59 SER A C 24
ATOM 30248 O O . SER A 1 59 ? 10.308 6.872 -4.170 1.00 0.00 59 SER A O 24
ATOM 30256 N N . ILE A 1 60 ? 10.875 5.638 -5.966 1.00 0.00 60 ILE A N 24
ATOM 30257 C CA . ILE A 1 60 ? 11.226 4.465 -5.169 1.00 0.00 60 ILE A CA 24
ATOM 30258 C C . ILE A 1 60 ? 12.245 3.597 -5.914 1.00 0.00 60 ILE A C 24
ATOM 30259 O O . ILE A 1 60 ? 12.381 3.704 -7.133 1.00 0.00 60 ILE A O 24
ATOM 30275 N N . PRO A 1 61 ? 12.976 2.726 -5.198 1.00 0.00 61 PRO A N 24
ATOM 30276 C CA . PRO A 1 61 ? 13.981 1.852 -5.828 1.00 0.00 61 PRO A CA 24
ATOM 30277 C C . PRO A 1 61 ? 13.369 0.599 -6.452 1.00 0.00 61 PRO A C 24
ATOM 30278 O O . PRO A 1 61 ? 12.213 0.261 -6.200 1.00 0.00 61 PRO A O 24
ATOM 30289 N N . ASP A 1 62 ? 14.164 -0.081 -7.272 1.00 0.00 62 ASP A N 24
ATOM 30290 C CA . ASP A 1 62 ? 13.705 -1.298 -7.941 1.00 0.00 62 ASP A CA 24
ATOM 30291 C C . ASP A 1 62 ? 13.941 -2.541 -7.074 1.00 0.00 62 ASP A C 24
ATOM 30292 O O . ASP A 1 62 ? 13.466 -3.628 -7.399 1.00 0.00 62 ASP A O 24
ATOM 30301 N N . ASP A 1 63 ? 14.688 -2.385 -5.981 1.00 0.00 63 ASP A N 24
ATOM 30302 C CA . ASP A 1 63 ? 14.976 -3.517 -5.103 1.00 0.00 63 ASP A CA 24
ATOM 30303 C C . ASP A 1 63 ? 13.809 -3.792 -4.157 1.00 0.00 63 ASP A C 24
ATOM 30304 O O . ASP A 1 63 ? 13.428 -4.943 -3.942 1.00 0.00 63 ASP A O 24
ATOM 30313 N N . VAL A 1 64 ? 13.255 -2.728 -3.582 1.00 0.00 64 VAL A N 24
ATOM 30314 C CA . VAL A 1 64 ? 12.141 -2.876 -2.647 1.00 0.00 64 VAL A CA 24
ATOM 30315 C C . VAL A 1 64 ? 10.858 -3.280 -3.377 1.00 0.00 64 VAL A C 24
ATOM 30316 O O . VAL A 1 64 ? 10.132 -4.172 -2.937 1.00 0.00 64 VAL A O 24
ATOM 30329 N N . ALA A 1 65 ? 10.585 -2.612 -4.493 1.00 0.00 65 ALA A N 24
ATOM 30330 C CA . ALA A 1 65 ? 9.384 -2.908 -5.271 1.00 0.00 65 ALA A CA 24
ATOM 30331 C C . ALA A 1 65 ? 9.596 -4.131 -6.161 1.00 0.00 65 ALA A C 24
ATOM 30332 O O . ALA A 1 65 ? 8.647 -4.837 -6.501 1.00 0.00 65 ALA A O 24
ATOM 30339 N N . GLY A 1 66 ? 10.848 -4.373 -6.540 1.00 0.00 66 GLY A N 24
ATOM 30340 C CA . GLY A 1 66 ? 11.167 -5.514 -7.395 1.00 0.00 66 GLY A CA 24
ATOM 30341 C C . GLY A 1 66 ? 11.044 -6.824 -6.625 1.00 0.00 66 GLY A C 24
ATOM 30342 O O . GLY A 1 66 ? 10.713 -7.865 -7.193 1.00 0.00 66 GLY A O 24
ATOM 30346 N N . ARG A 1 67 ? 11.317 -6.764 -5.325 1.00 0.00 67 ARG A N 24
ATOM 30347 C CA . ARG A 1 67 ? 11.234 -7.958 -4.487 1.00 0.00 67 ARG A CA 24
ATOM 30348 C C . ARG A 1 67 ? 9.962 -7.935 -3.646 1.00 0.00 67 ARG A C 24
ATOM 30349 O O . ARG A 1 67 ? 9.930 -8.460 -2.532 1.00 0.00 67 ARG A O 24
ATOM 30370 N N . VAL A 1 68 ? 8.911 -7.325 -4.189 1.00 0.00 68 VAL A N 24
ATOM 30371 C CA . VAL A 1 68 ? 7.642 -7.246 -3.471 1.00 0.00 68 VAL A CA 24
ATOM 30372 C C . VAL A 1 68 ? 6.966 -8.620 -3.446 1.00 0.00 68 VAL A C 24
ATOM 30373 O O . VAL A 1 68 ? 6.490 -9.118 -4.466 1.00 0.00 68 VAL A O 24
ATOM 30386 N N . ASP A 1 69 ? 6.939 -9.227 -2.263 1.00 0.00 69 ASP A N 24
ATOM 30387 C CA . ASP A 1 69 ? 6.328 -10.545 -2.106 1.00 0.00 69 ASP A CA 24
ATOM 30388 C C . ASP A 1 69 ? 4.863 -10.437 -1.673 1.00 0.00 69 ASP A C 24
ATOM 30389 O O . ASP A 1 69 ? 4.121 -11.418 -1.730 1.00 0.00 69 ASP A O 24
ATOM 30398 N N . THR A 1 70 ? 4.448 -9.248 -1.236 1.00 0.00 70 THR A N 24
ATOM 30399 C CA . THR A 1 70 ? 3.069 -9.054 -0.802 1.00 0.00 70 THR A CA 24
ATOM 30400 C C . THR A 1 70 ? 2.459 -7.828 -1.488 1.00 0.00 70 THR A C 24
ATOM 30401 O O . THR A 1 70 ? 3.184 -6.945 -1.945 1.00 0.00 70 THR A O 24
ATOM 30412 N N . PRO A 1 71 ? 1.119 -7.754 -1.568 1.00 0.00 71 PRO A N 24
ATOM 30413 C CA . PRO A 1 71 ? 0.440 -6.610 -2.206 1.00 0.00 71 PRO A CA 24
ATOM 30414 C C . PRO A 1 71 ? 0.382 -5.391 -1.291 1.00 0.00 71 PRO A C 24
ATOM 30415 O O . PRO A 1 71 ? 0.666 -4.268 -1.707 1.00 0.00 71 PRO A O 24
ATOM 30426 N N . ARG A 1 72 ? 0.012 -5.632 -0.033 1.00 0.00 72 ARG A N 24
ATOM 30427 C CA . ARG A 1 72 ? -0.084 -4.556 0.955 1.00 0.00 72 ARG A CA 24
ATOM 30428 C C . ARG A 1 72 ? 1.231 -3.776 1.056 1.00 0.00 72 ARG A C 24
ATOM 30429 O O . ARG A 1 72 ? 1.247 -2.623 1.486 1.00 0.00 72 ARG A O 24
ATOM 30450 N N . GLU A 1 73 ? 2.333 -4.414 0.660 1.00 0.00 73 GLU A N 24
ATOM 30451 C CA . GLU A 1 73 ? 3.639 -3.763 0.716 1.00 0.00 73 GLU A CA 24
ATOM 30452 C C . GLU A 1 73 ? 3.771 -2.724 -0.396 1.00 0.00 73 GLU A C 24
ATOM 30453 O O . GLU A 1 73 ? 4.203 -1.597 -0.163 1.00 0.00 73 GLU A O 24
ATOM 30465 N N . LEU A 1 74 ? 3.394 -3.119 -1.612 1.00 0.00 74 LEU A N 24
ATOM 30466 C CA . LEU A 1 74 ? 3.475 -2.216 -2.761 1.00 0.00 74 LEU A CA 24
ATOM 30467 C C . LEU A 1 74 ? 2.633 -0.962 -2.520 1.00 0.00 74 LEU A C 24
ATOM 30468 O O . LEU A 1 74 ? 3.080 0.163 -2.756 1.00 0.00 74 LEU A O 24
ATOM 30484 N N . LEU A 1 75 ? 1.410 -1.174 -2.045 1.00 0.00 75 LEU A N 24
ATOM 30485 C CA . LEU A 1 75 ? 0.500 -0.065 -1.767 1.00 0.00 75 LEU A CA 24
ATOM 30486 C C . LEU A 1 75 ? 1.108 0.888 -0.738 1.00 0.00 75 LEU A C 24
ATOM 30487 O O . LEU A 1 75 ? 1.172 2.090 -0.955 1.00 0.00 75 LEU A O 24
ATOM 30503 N N . ASP A 1 76 ? 1.539 0.334 0.389 1.00 0.00 76 ASP A N 24
ATOM 30504 C CA . ASP A 1 76 ? 2.128 1.149 1.452 1.00 0.00 76 ASP A CA 24
ATOM 30505 C C . ASP A 1 76 ? 3.390 1.878 0.975 1.00 0.00 76 ASP A C 24
ATOM 30506 O O . ASP A 1 76 ? 3.811 2.863 1.582 1.00 0.00 76 ASP A O 24
ATOM 30515 N N . LEU A 1 77 ? 3.999 1.383 -0.103 1.00 0.00 77 LEU A N 24
ATOM 30516 C CA . LEU A 1 77 ? 5.219 2.004 -0.624 1.00 0.00 77 LEU A CA 24
ATOM 30517 C C . LEU A 1 77 ? 4.914 3.307 -1.355 1.00 0.00 77 LEU A C 24
ATOM 30518 O O . LEU A 1 77 ? 5.317 4.387 -0.925 1.00 0.00 77 LEU A O 24
ATOM 30534 N N . ILE A 1 78 ? 4.209 3.188 -2.477 1.00 0.00 78 ILE A N 24
ATOM 30535 C CA . ILE A 1 78 ? 3.865 4.364 -3.286 1.00 0.00 78 ILE A CA 24
ATOM 30536 C C . ILE A 1 78 ? 3.117 5.407 -2.450 1.00 0.00 78 ILE A C 24
ATOM 30537 O O . ILE A 1 78 ? 3.359 6.608 -2.562 1.00 0.00 78 ILE A O 24
ATOM 30553 N N . ASN A 1 79 ? 2.202 4.926 -1.619 1.00 0.00 79 ASN A N 24
ATOM 30554 C CA . ASN A 1 79 ? 1.405 5.806 -0.766 1.00 0.00 79 ASN A CA 24
ATOM 30555 C C . ASN A 1 79 ? 2.294 6.540 0.237 1.00 0.00 79 ASN A C 24
ATOM 30556 O O . ASN A 1 79 ? 2.011 7.673 0.622 1.00 0.00 79 ASN A O 24
ATOM 30567 N N . GLY A 1 80 ? 3.364 5.876 0.662 1.00 0.00 80 GLY A N 24
ATOM 30568 C CA . GLY A 1 80 ? 4.284 6.470 1.631 1.00 0.00 80 GLY A CA 24
ATOM 30569 C C . GLY A 1 80 ? 5.139 7.559 0.987 1.00 0.00 80 GLY A C 24
ATOM 30570 O O . GLY A 1 80 ? 5.562 8.506 1.650 1.00 0.00 80 GLY A O 24
ATOM 30574 N N . ALA A 1 81 ? 5.395 7.411 -0.310 1.00 0.00 81 ALA A N 24
ATOM 30575 C CA . ALA A 1 81 ? 6.208 8.389 -1.029 1.00 0.00 81 ALA A CA 24
ATOM 30576 C C . ALA A 1 81 ? 5.422 9.673 -1.273 1.00 0.00 81 ALA A C 24
ATOM 30577 O O . ALA A 1 81 ? 5.968 10.774 -1.198 1.00 0.00 81 ALA A O 24
ATOM 30584 N N . LEU A 1 82 ? 4.134 9.524 -1.570 1.00 0.00 82 LEU A N 24
ATOM 30585 C CA . LEU A 1 82 ? 3.283 10.684 -1.830 1.00 0.00 82 LEU A CA 24
ATOM 30586 C C . LEU A 1 82 ? 2.930 11.400 -0.529 1.00 0.00 82 LEU A C 24
ATOM 30587 O O . LEU A 1 82 ? 2.741 12.616 -0.508 1.00 0.00 82 LEU A O 24
ATOM 30603 N N . ALA A 1 83 ? 2.842 10.636 0.554 1.00 0.00 83 ALA A N 24
ATOM 30604 C CA . ALA A 1 83 ? 2.509 11.212 1.854 1.00 0.00 83 ALA A CA 24
ATOM 30605 C C . ALA A 1 83 ? 3.642 12.108 2.344 1.00 0.00 83 ALA A C 24
ATOM 30606 O O . ALA A 1 83 ? 3.445 13.294 2.608 1.00 0.00 83 ALA A O 24
ATOM 30613 N N . GLU A 1 84 ? 4.832 11.525 2.461 1.00 0.00 84 GLU A N 24
ATOM 30614 C CA . GLU A 1 84 ? 5.998 12.272 2.920 1.00 0.00 84 GLU A CA 24
ATOM 30615 C C . GLU A 1 84 ? 6.297 13.436 1.975 1.00 0.00 84 GLU A C 24
ATOM 30616 O O . GLU A 1 84 ? 6.802 14.478 2.393 1.00 0.00 84 GLU A O 24
ATOM 30628 N N . ALA A 1 85 ? 5.978 13.245 0.697 1.00 0.00 85 ALA A N 24
ATOM 30629 C CA . ALA A 1 85 ? 6.219 14.285 -0.301 1.00 0.00 85 ALA A CA 24
ATOM 30630 C C . ALA A 1 85 ? 5.414 15.540 0.029 1.00 0.00 85 ALA A C 24
ATOM 30631 O O . ALA A 1 85 ? 5.966 16.551 0.463 1.00 0.00 85 ALA A O 24
ATOM 30638 N N . ALA A 1 86 ? 4.102 15.465 -0.180 1.00 0.00 86 ALA A N 24
ATOM 30639 C CA . ALA A 1 86 ? 3.230 16.601 0.097 1.00 0.00 86 ALA A CA 24
ATOM 30640 C C . ALA A 1 86 ? 2.086 16.183 1.016 1.00 0.00 86 ALA A C 24
ATOM 30641 O O . ALA A 1 86 ? 1.678 15.036 0.937 1.00 0.00 86 ALA A O 24
#

CATH classification: 1.10.1200.10

Organism: Streptomyces coelicolor (strain ATCC BAA-471 / A3(2) / M145) (NCBI:txid100226)

Solvent-accessible surface area: 6146 Å² total; per-residue (Å²): 237,45,129,90,30,68,48,91,45,10,103,184,8,23,47,128,66,45,50,162,77,153,63,70,124,88,116,74,64,29,10,123,102,44,10,136,109,66,71,52,79,27,150,55,6,74,105,56,15,26,185,28,10,92,152,45,65,12,68,133,28,52,131,81,9,4,197,2,95,64,3,130,82,18,17,92,35,19,10,33,17,54,46,157,65,132

Foldseek 3Di:
DDDDLDVVVLVVLVCVLVPDDPPDDDDPDCWDQVCPVDPNQAVSCVVSCVVVCVVVVFDDDCVQNNRDRTSVSNSCRSRVRVVVVD

Radius of gyration: 12.62 Å; Cα contacts (8 Å, |Δi|>4): 76; chains: 1; bounding box: 30×33×26 Å

Nearest PDB structures (foldseek):
  2af8-assembly1_A  TM=8.897E-01  e=2.296E-12  Streptomyces coelicolor A3(2)
  1af8-assembly1_A  TM=8.280E-01  e=5.704E-11  Streptomyces coelicolor A3(2)
  2kge-assembly1_A  TM=7.901E-01  e=5.301E-10  Streptomyces coelicolor
  2k0y-assembly1_A  TM=8.184E-01  e=1.967E-09  unclassified
  1nq4-assembly1_A  TM=7.502E-01  e=1.672E-05  Streptomyces rimosus

Sequence (86 aa):
MATLLTTDDLRRALVECAGETDGTDLSGDFLDLRFEDIGYDSLALMETAARLESRYGVSIPDDVAGRVDTPRELLDLINGALAEAAMATLLTTDDLRRALVECAGETDGTDLSGDFLDLRFEDIGYDSLALMETAARLESRYGVSIPDDVAGRVDTPRELLDLINGALAEAAMATLLTTDDLRRALVECAGETDGTDLSGDFLDLRFEDIGYDSLALMETAARLESRYGVSIPDDVAGRVDTPRELLDLINGALAEAAMATLLTTDDLRRALVECAGETDGTDLSGDFLDLRFEDIGYDSLALMETAARLESRYGVSIPDDVAGRVDTPRELLDLINGALAEAAMATLLTTDDLRRALVECAGETDGTDLSGDFLDLRFEDIGYDSLALMETAARLESRYGVSIPDDVAGRVDTPRELLDLINGALAEAAMATLLTTDDLRRALVECAGETDGTDLSGDFLDLRFEDIGYDSLALMETAARLESRYGVSIPDDVAGRVDTPRELLDLINGALAEAAMATLLTTDDLRRALVECAGETDGTDLSGDFLDLRFEDIGYDSLALMETAARLESRYGVSIPDDVAGRVDTPRELLDLINGALAEAAMATLLTTDDLRRALVECAGETDGTDLSGDFLDLRFEDIGYDSLALMETAARLESRYGVSIPDDVAGRVDTPRELLDLINGALAEAAMATLLTTDDLRRALVECAGETDGTDLSGDFLDLRFEDIGYDSLALMETAARLESRYGVSIPDDVAGRVDTPRELLDLINGALAEAAMATLLTTDDLRRALVECAGETDGTDLSGDFLDLRFEDIGYDSLALMETAARLESRYGVSIPDDVAGRVDTPRELLDLINGALAEAAMATLLTTDDLRRALVECAGETDGTDLSGDFLDLRFEDIGYDSLALMETAARLESRYGVSIPDDVAGRVDTPRELLDLINGALAEAAMATLLTTDDLRRALVECAGETDGTDLSGDFLDLRFEDIGYDSLALMETAARLESRYGVSIPDDVAGRVDTPRELLDLINGALAEAAMATLLTTDDLRRALVECAGETDGTDLSGDFLDLRFEDIGYDSLALMETAARLESRYGVSIPDDVAGRVDTPRELLDLINGALAEAAMATLLTTDDLRRALVECAGETDGTDLSGDFLDLRFEDIGYDSLALMETAARLESRYGVSIPDDVAGRVDTPRELLDLINGALAEAAMATLLTTDDLRRALVECAGETDGTDLSGDFLDLRFEDIGYDSLALMETAARLESRYGVSIPDDVAGRVDTPRELLDLINGALAEAAMATLLTTDDLRRALVECAGETDGTDLSGDFLDLRFEDIGYDSLALMETAARLESRYGVSIPDDVAGRVDTPRELLDLINGALAEAAMATLLTTDDLRRALVECAGETDGTDLSGDFLDLRFEDIGYDSLALMETAARLESRYGVSIPDDVAGRVDTPRELLDLINGALAEAAMATLLTTDDLRRALVECAGETDGTDLSGDFLDLRFEDIGYDSLALMETAARLESRYGVSIPDDVAGRVDTPRELLDLINGALAEAAMATLLTTDDLRRALVECAGETDGTDLSGDFLDLRFEDIGYDSLALMETAARLESRYGVSIPDDVAGRVDTPRELLDLINGALAEAAMATLLTTDDLRRALVECAGETDGTDLSGDFLDLRFEDIGYDSLALMETAARLESRYGVSIPDDVAGRVDTPRELLDLINGALAEAAMATLLTTDDLRRALVECAGETDGTDLSGDFLDLRFEDIGYDSLALMETAARLESRYGVSIPDDVAGRVDTPRELLDLINGALAEAAMATLLTTDDLRRALVECAGETDGTDLSGDFLDLRFEDIGYDSLALMETAARLESRYGVSIPDDVAGRVDTPRELLDLINGALAEAAMATLLTTDDLRRALVECAGETDGTDLSGDFLDLRFEDIGYDSLALMETAARLESRYGVSIPDDVAGRVDTPRELLDLINGALAEAAMATLLTTDDLRRALVECAGETDGTDLSGDFLDLRFEDIGYDSLALMETAARLESRYGVSIPDDVAGRVDTPRELLDLINGALAEAA

InterPro domains:
  IPR006162 Phosphopantetheine attachment site [PS00012] (37-52)
  IPR009081 Phosphopantetheine binding ACP domain [PF00550] (13-78)
  IPR009081 Phosphopantetheine binding ACP domain [PS50075] (4-82)
  IPR036736 ACP-like superfamily [G3DSA:1.10.1200.10] (2-85)
  IPR036736 ACP-like superfamily [SSF47336] (5-85)

Secondary structure (DSSP, 8-state):
---SS-HHHHHHHHHTT----S---TTT-SSTTSTTTTT--TTTHHHHHHHHTTTT-S---TTTTTT--SHHHHHHHHHHHHHHH-